Protein 8TR6 (pdb70)

Nearest PDB structures (foldseek):
  8tr6-assembly1_A  TM=1.002E+00  e=0.000E+00  Rattus
  8trb-assembly1_A  TM=9.985E-01  e=0.000E+00  Rattus
  8tr5-assembly1_A  TM=1.000E+00  e=0.000E+00  Rattus
  8v4s-assembly1_A  TM=9.941E-01  e=0.000E+00  Rattus
  8trk-assembly1_A  TM=9.795E-01  e=0.000E+00  Rattus

B-factor: mean 27.05, std 20.62, range [0.63, 77.12]

InterPro domains:
  IPR001429 P2X purinoreceptor [PR01307] (86-94)
  IPR001429 P2X purinoreceptor [PR01307] (160-171)
  IPR001429 P2X purinoreceptor [PR01307] (242-254)
  IPR001429 P2X purinoreceptor [PR01307] (289-299)
  IPR001429 P2X purinoreceptor [PR01307] (308-322)
  IPR001429 P2X purinoreceptor [TIGR00863] (7-356)
  IPR003050 P2X7 purinoceptor [PR01314] (1-12)
  IPR003050 P2X7 purinoceptor [PR01314] (34-47)
  IPR003050 P2X7 purinoceptor [PR01314] (48-58)
  IPR003050 P2X7 purinoceptor [PR01314] (195-204)
  IPR003050 P2X7 purinoceptor [PR01314] (379-394)
  IPR003050 P2X7 purinoceptor [PR01314] (395-406)
  IPR003050 P2X7 purinoceptor [PR01314] (408-422)
  IPR003050 P2X7 purinoceptor [PR01314] (449-462)
  IPR003050 P2X7 purinoceptor [PR01314] (497-510)
  IPR003050 P2X7 purinoceptor [PR01314] (560-576)
  IPR003050 P2X7 purinoceptor [PR01314] (577-592)
  IPR027309 P2X purinoreceptor extracellular domain superfamily [G3DSA:2.60.490.10] (53-327)
  IPR046815 P2X purinoreceptor 7, intracellular domain [PF20478] (400-592)
  IPR053792 ATP P2X receptor, conserved site [PS01212] (249-275)

GO terms:
  GO:0015267 channel activity (F, IDA)
  GO:0001934 positive regulation of protein phosphorylation (P, IDA)
  GO:0000287 magnesium ion binding (F, IDA)
  GO:0004931 extracellularly ATP-gated monoatomic cation channel activity (F, IDA)
  GO:0005507 copper ion binding (F, IDA)
  GO:0005524 ATP binding (F, IDA)
  GO:0043195 terminal bouton (C, IDA)
  GO:0005635 nuclear envelope (C, IDA)
  GO:0008270 zinc ion binding (F, IDA)
  GO:0032991 protein-containing complex (C, IDA)
  GO:0019228 neuronal action potential (P, IDA)
  GO:0032731 positive regulation of interleukin-1 beta production (P, IDA)
  GO:0046931 pore complex assembly (P, IDA)
  GO:0043539 protein serine/threonine kinase activator activity (F, IC)
  GO:0043539 protein serine/threonine kinase activator activity (F, IMP)
  GO:1904669 ATP export (P, IMP)
  GO:0032731 positive regulation of interleukin-1 beta production (P, IMP)
  GO:0046931 pore complex assembly (P, IMP)
  GO:0097110 scaffold protein binding (F, IPI)
  GO:0005515 protein binding (F, IPI)

Sequence (1665 aa):
SWNDVFQYETNKVTRIQSVNYGTIKWILHMTVFSYVSFALMSDKLYQRKKEPLISSVHTKVKGVAEVTENTKLVHGIIFDTADYTLPLQGNSFFVMTNYLKSEGQEQKLCPEYPSRGKQCHSDQGCIKGWMDPQSKGIQTGRCIPYDQKRKTCEIFAWCPAEEGKEAPRPALLRSAENFTVLIKNNIDFPGHNYTTRNILPGMNISCTFHKTWNPQCPIFRLGDIFQEIGENFTEVAVQGGIMGIEIYWDCNLDSWSHRCQPKYSFRRLDDKYTNESLFPGYNFRYAKYYKENGMEKRTLIKAFGVRFDILVFGTGGKFDIIQLVVYIGSTLSYFGLATVCIDLIINTYASTCCRSRVYPSCKCCEPCAVNEYYYRKKCEPIVEPKPTLKYVSFVDEPHIWMVDQQLLGKSLQDVKGQEVPRPQTDFLELSRLDSPDWCQCGNCLPSQLPENRRALEELCCRRKPGQCITTSELFSKIVLSREALQLLLLYQEPLLALEGEAINSKLRHCAYRSYATWRFVSQDMADFAILPSCCRWKIRKEFPKTQGQYSGFKYPYSWNDVFQYETNKVTRIQSVNYGTIKWILHMTVFSYVSFALMSDKLYQRKKEPLISSVHTKVKGVAEVTENTKLVHGIIFDTADYTLPLQGNSFFVMTNYLKSEGQEQKLCPEYPSRGKQCHSDQGCIKGWMDPQSKGIQTGRCIPYDQKRKTCEIFAWCPAEEGKEAPRPALLRSAENFTVLIKNNIDFPGHNYTTRNILPGMNISCTFHKTWNPQCPIFRLGDIFQEIGENFTEVAVQGGIMGIEIYWDCNLDSWSHRCQPKYSFRRLDDKYTNESLFPGYNFRYAKYYKENGMEKRTLIKAFGVRFDILVFGTGGKFDIIQLVVYIGSTLSYFGLATVCIDLIINTYASTCCRSRVYPSCKCCEPCAVNEYYYRKKCEPIVEPKPTLKYVSFVDEPHIWMVDQQLLGKSLQDVKGQEVPRPQTDFLELSRLDSPDWCQCGNCLPSQLPENRRALEELCCRRKPGQCITTSELFSKIVLSREALQLLLLYQEPLLALEGEAINSKLRHCAYRSYATWRFVSQDMADFAILPSCCRWKIRKEFPKTQGQYSGFKYPYSWNDVFQYETNKVTRIQSVNYGTIKWILHMTVFSYVSFALMSDKLYQRKKEPLISSVHTKVKGVAEVTENTKLVHGIIFDTADYTLPLQGNSFFVMTNYLKSEGQEQKLCPEYPSRGKQCHSDQGCIKGWMDPQSKGIQTGRCIPYDQKRKTCEIFAWCPAEEGKEAPRPALLRSAENFTVLIKNNIDFPGHNYTTRNILPGMNISCTFHKTWNPQCPIFRLGDIFQEIGENFTEVAVQGGIMGIEIYWDCNLDSWSHRCQPKYSFRRLDDKYTNESLFPGYNFRYAKYYKENGMEKRTLIKAFGVRFDILVFGTGGKFDIIQLVVYIGSTLSYFGLATVCIDLIINTYASTCCRSRVYPSCKCCEPCAVNEYYYRKKCEPIVEPKPTLKYVSFVDEPHIWMVDQQLLGKSLQDVKGQEVPRPQTDFLELSRLDSPDWCQCGNCLPSQLPENRRALEELCCRRKPGQCITTSELFSKIVLSREALQLLLLYQEPLLALEGEAINSKLRHCAYRSYATWRFVSQDMADFAILPSCCRWKIRKEFPKTQGQYSGFKYPY

Radius of gyration: 51.75 Å; Cα contacts (8 Å, |Δi|>4): 3560; chains: 3; bounding box: 74×78×144 Å

Secondary structure (DSSP, 8-state):
-HHHHT-EEEE-EEEEE-HHHHHHHHHHHHHHHHHHHHHHHHTTTTEEEEE-EEEEEEEEE--EEEEE----EEEEE-HHHH--S--SSEEEEEEEEEEEEEEEEEEEEPP--SS--BSSGGGS-TT-EETTTTEEEEEEEE-SSSS-BEEEEEEEES--TTPPPPSS-TTGGGGG-EEEEEEEEEETTTTEEEES--TT--TT----SSS-TT--EEEHHHHHHHTT--HHHHHHH-EEEEEEEEEEEE--GGG-B--EEEEEEE-S-TT--GGG--S-EEEEEEEEEETTEEEEEEEEEEEEEEEEEEEEEEEEE-HHHHHHHHHHHHGGGGHHHHHHHHHHHHHTSTHIIIIIHHH-STTSGGGHHHHHHHHHEEEEE---TT-EEEE-SSSSSEEEE-S--SSS-TTT---EEEPPP---HHHHT-----TT-SSS------S-GGGGGGG---S-SSS---GGGSHHHIIIII-HHHHHHHHHHH-TT----HHHHHHHHHHHHHHHHHHHHH-SHHHHHTB---HHHHHHHHHHS--SSS---------/-HHHHT-EEEE-EEEEE-HHHHHHHHHHHHHHHHHHHHHHHHTTTTEEEEE-EEEEEEEEE--EEEEE----EEEEE-HHHH--S--SSEEEEEEEEEEEEEEEEEEEEPP--SS--BSSGGGS-TT-EETTTTEEEEEEEE-SSSS-BEEEEEEEES--TTPPPPSS-TTGGGGG-EEEEEEEEEETTTTEEEES--TT--TT----SSS-TT--EEEHHHHHHHTT--HHHHHHH-EEEEEEEEEEEE--GGG-B--EEEEEEE-S-TT--GGG--S-EEEEEEEEEETTEEEEEEEEEEEEEEEEEEEEEEEEE-HHHHHHHHHHHHGGGGHHHHHHHHHHHHHTSTHIIIIIHHH-STTSGGGHHHHHHHHHEEEEE---TT-EEEE-SSSSSEEEE-S--SSS-TTT---EEEPPP---HHHHT-----TT-SSS------S-GGGGGGG---S-SSS---GGGSHHHIIIII-HHHHHHHHHHH-TT----HHHHHHHHHHHHHHHHHHHHH-SHHHHHTB---HHHHHHHHHHS--SSS---------/-HHHHT-EEEE-EEEEE-HHHHHHHHHHHHHHHHHHHHHHHHTTTTEEEEE-EEEEEEEEE--EEEEE----EEEEE-HHHH--S--SSEEEEEEEEEEEEEEEEEEEEPP--SS--BSSGGGS-TT-EETTTTEEEEEEEE-SSSS-BEEEEEEEES--TTPPPPSS-TTGGGGG-EEEEEEEEEETTTTEEEES--TT--TT----SSS-TT--EEEHHHHHHHTT--HHHHHHH-EEEEEEEEEEEE--GGG-B--EEEEEEE-S-TT--GGG--S-EEEEEEEEEETTEEEEEEEEEEEEEEEEEEEEEEEEE-HHHHHHHHHHHHGGGGHHHHHHHHHHHHHTSTHIIIIIHHH-STTSGGGHHHHHHHHHEEEEE---TT-EEEE-SSSSSEEEE-S--SSS-TTT---EEEPPP---HHHHT-----TT-SSS------S-GGGGGGG---S-SSS---GGGSHHHIIIII-HHHHHHHHHHH-TT----HHHHHHHHHHHHHHHHHHHHH-SHHHHHTB---HHHHHHHHHHS--SSS---------

Foldseek 3Di:
DVVVVVDDDDDDDDDDPDPVLVVLLVVLLVVLVVVLVCCCVVVVLLWDKFKKDKKKFKDKFDKFWFWCDVPIDIDIAGCVRAWDPDGIQKIWGFFFKDKDWWWAQAKAFFACAPNQFDDFLVSDCAQDCDVQSRFGFRSGWAQNDDPTIGTMGGHGPPGDRRDFIDPQTRRLVLLQMKMAMKMWMDGVVVGDIDILDDPPDDPPDEDDQPPHQSGRIYRNNCLQVVVPHHSRVLNRQAFEKEWEWEWAAECEPVDGDTHTGIHIDTDFDCPDDPVRRHHDWDWDWDWDADPNGITIMIMTTGTYMYRYHYIYMYIYRDNVSVVVSCVVSVVSSCVSVVVVVVLLVVLLDVVCVVPVCVVPVVCPVSNCSVVVVVVGDDDADDLDQQWEKEFAPVDQWIFTGNDDCQLAAPLPGGHHTDHADDQPVVVVVDDVPDPQEQANQFDQDPDPSRPSSLQNFYNHRHHDHHPCPDVVLCVQQVPPVVLVVVVCVVVVPDDCDDLVVLVSSLVSSLLRVLCVRRVDVSNSLRYGDHRRSSVVSCVSRPHDPDHDPGRDSPD/DVVVVVDDDDDDDDDDPDPVLVVLLVVLLVVLVVVLVCCCVVVVLLWDKFKKDKKKFKDKFDKFWFWCDVPIDIDIAGCVRAWDPDGIQKIWGFFFKDKDWWWAQAKAFFACAPNQFDDFLVSDCAQDCDVQSRFGFRSGWAQNDDPTIGTMGGHGPPGDRRDFIDPQTRRLVLLQMKMAMKMWMDGVVVGDIDILDDPPDDPPDEDDQPPHQSGRIYRNNCLQVVVPHHSRVLNRQAFEKEWEWEWAAECEPVDGDTHTGIHIDTDFDCPDDPVRRHHDWDWDWDWDADPNGITIMIMTTGTYMYRYHYIYMYIYRDNVSVVVSCVVSVVSSCVSVVVVVVLLVVLLDVVCVVPVCVVPVVCPVSNCSVVVVVVGDDDADDLDQQWEKEFAPVDQWIFTGNDDCQLAAPLPGGHHTDHADDQPVVVVVDDVPDPQEQANQFDQDPDPSRPSSLQNFYNHRHHDHHPCPDVVLCVQQVPPVVLVVVVCVVVVPDDCDDLVVLVSSLVSSLLRVLCVRRVDVSNSLRYGDHRRSSVVSCVSRPHDPDHDPGRDSPD/DVVVVVDDDDDDDDDDPDPVLVVLLVVLLVVLVVVLVCCCVVVVLLWDKFKKDKKKFKDKFDKFWFWCDVPIDIDIAGCVRAWDPDGIQKIWGFFFKDKDWWWAQAKAFFACAPNQFDDFLVSDCAQDCDVQSRFGFRSGWAQNDDPTIGTMGGHGPPGDRRDFIDPQTRRLVLLQMKMAMKMWMDGVVVGDIDILDDPPDDPPDEDDQPPHQSGRIYRNNCLQVVVPHHSRVLNRQAFEKEWEWEWAAECEPVDGDTHTGIHIDTDFDCPDDPVVRHHDWDWDWDWDADPNGITIMIMTTGTYMYRYHYIYMYIYRDNVSVVVSCVVSVVSSCVSVVVVVVLLVVLLDVVCVVPVCVVPVVCPVSNCSVVVVVVGDDDADDLDQQWEKEFAPVDQWIFTGNDDCQLAAPLPGGHHTDHADDQPVVVVVDDVPDPQEQANQFDQDPDPSRPSSLQNFYNHRHHDHHPCPDVVLCVQQVPPVVLVVVVCVVVVPDDCDDLVVLVSSLVSSLLRVLCVRRVDVSNSLRYGDHRRSSVVSCVSRPHDPDHDPGRDSPD

Structure (mmCIF, N/CA/C/O backbone):
data_8TR6
#
_entry.id   8TR6
#
_cell.length_a   1.00
_cell.length_b   1.00
_cell.length_c   1.00
_cell.angle_alpha   90.00
_cell.angle_beta   90.00
_cell.angle_gamma   90.00
#
_symmetry.space_group_name_H-M   'P 1'
#
loop_
_entity.id
_entity.type
_entity.pdbx_description
1 polymer 'P2X purinoceptor 7'
2 non-polymer 3-{[(5R)-5-(2,3-dichlorophenyl)tetrazolidin-1-yl]methyl}pyridine
3 non-polymer "GUANOSINE-5'-DIPHOSPHATE"
4 non-polymer 'ZINC ION'
5 non-polymer 2-acetamido-2-deoxy-beta-D-glucopyranose
6 non-polymer 'PALMITIC ACID'
7 non-polymer 'SODIUM ION'
8 water water
#
loop_
_atom_site.group_PDB
_atom_site.id
_atom_site.type_symbol
_atom_site.label_atom_id
_atom_site.label_alt_id
_atom_site.label_comp_id
_atom_site.label_asym_id
_atom_site.label_entity_id
_atom_site.label_seq_id
_atom_site.pdbx_PDB_ins_code
_atom_site.Cartn_x
_atom_site.Cartn_y
_atom_site.Cartn_z
_atom_site.occupancy
_atom_site.B_iso_or_equiv
_atom_site.auth_seq_id
_atom_site.auth_comp_id
_atom_site.auth_asym_id
_atom_site.auth_atom_id
_atom_site.pdbx_PDB_model_num
ATOM 1 N N . SER A 1 6 ? 197.686 169.106 168.581 1.00 30.00 6 SER A N 1
ATOM 2 C CA . SER A 1 6 ? 197.249 169.668 169.853 1.00 30.00 6 SER A CA 1
ATOM 3 C C . SER A 1 6 ? 198.422 170.282 170.594 1.00 30.00 6 SER A C 1
ATOM 4 O O . SER A 1 6 ? 198.258 171.265 171.315 1.00 30.00 6 SER A O 1
ATOM 7 N N . TRP A 1 7 ? 199.606 169.708 170.426 1.00 54.32 7 TRP A N 1
ATOM 8 C CA . TRP A 1 7 ? 200.789 170.284 171.044 1.00 54.32 7 TRP A CA 1
ATOM 9 C C . TRP A 1 7 ? 201.088 171.616 170.389 1.00 54.32 7 TRP A C 1
ATOM 10 O O . TRP A 1 7 ? 201.517 172.552 171.054 1.00 54.32 7 TRP A O 1
ATOM 31 N N . ASN A 1 8 ? 200.859 171.709 169.084 1.00 45.35 8 ASN A N 1
ATOM 32 C CA . ASN A 1 8 ? 201.050 172.979 168.402 1.00 45.35 8 ASN A CA 1
ATOM 33 C C . ASN A 1 8 ? 200.132 173.994 169.040 1.00 45.35 8 ASN A C 1
ATOM 34 O O . ASN A 1 8 ? 200.507 175.148 169.199 1.00 45.35 8 ASN A O 1
ATOM 45 N N . ASP A 1 9 ? 198.932 173.563 169.413 1.00 41.69 9 ASP A N 1
ATOM 46 C CA . ASP A 1 9 ? 197.979 174.455 170.063 1.00 41.69 9 ASP A CA 1
ATOM 47 C C . ASP A 1 9 ? 198.531 174.941 171.385 1.00 41.69 9 ASP A C 1
ATOM 48 O O . ASP A 1 9 ? 198.380 176.110 171.733 1.00 41.69 9 ASP A O 1
ATOM 52 N N . VAL A 1 10 ? 199.170 174.049 172.129 1.00 38.22 10 VAL A N 1
ATOM 53 C CA . VAL A 1 10 ? 199.787 174.446 173.380 1.00 38.22 10 VAL A CA 1
ATOM 54 C C . VAL A 1 10 ? 200.858 175.461 173.075 1.00 38.22 10 VAL A C 1
ATOM 55 O O . VAL A 1 10 ? 200.998 176.460 173.775 1.00 38.22 10 VAL A O 1
ATOM 68 N N . PHE A 1 11 ? 201.622 175.203 172.025 1.00 32.57 11 PHE A N 1
ATOM 69 C CA . PHE A 1 11 ? 202.698 176.104 171.662 1.00 32.57 11 PHE A CA 1
ATOM 70 C C . PHE A 1 11 ? 202.168 177.282 170.876 1.00 32.57 11 PHE A C 1
ATOM 71 O O . PHE A 1 11 ? 202.631 177.539 169.765 1.00 32.57 11 PHE A O 1
ATOM 88 N N . GLN A 1 12 ? 201.188 177.994 171.426 1.00 26.72 12 GLN A N 1
ATOM 89 C CA . GLN A 1 12 ? 200.736 179.199 170.747 1.00 26.72 12 GLN A CA 1
ATOM 90 C C . GLN A 1 12 ? 200.847 180.400 171.674 1.00 26.72 12 GLN A C 1
ATOM 91 O O . GLN A 1 12 ? 200.701 180.281 172.893 1.00 26.72 12 GLN A O 1
ATOM 105 N N . TYR A 1 13 ? 201.114 181.561 171.079 1.00 16.02 13 TYR A N 1
ATOM 106 C CA . TYR A 1 13 ? 201.119 182.830 171.792 1.00 16.02 13 TYR A CA 1
ATOM 107 C C . TYR A 1 13 ? 200.292 183.840 171.012 1.00 16.02 13 TYR A C 1
ATOM 108 O O . TYR A 1 13 ? 200.510 184.032 169.812 1.00 16.02 13 TYR A O 1
ATOM 126 N N . GLU A 1 14 ? 199.355 184.488 171.696 1.00 15.97 14 GLU A N 1
ATOM 127 C CA . GLU A 1 14 ? 198.503 185.505 171.096 1.00 15.97 14 GLU A CA 1
ATOM 128 C C . GLU A 1 14 ? 198.993 186.885 171.510 1.00 15.97 14 GLU A C 1
ATOM 129 O O . GLU A 1 14 ? 199.137 187.166 172.704 1.00 15.97 14 GLU A O 1
ATOM 141 N N . THR A 1 15 ? 199.251 187.737 170.524 1.00 14.44 15 THR A N 1
ATOM 142 C CA . THR A 1 15 ? 199.668 189.111 170.755 1.00 14.44 15 THR A CA 1
ATOM 143 C C . THR A 1 15 ? 198.660 190.055 170.115 1.00 14.44 15 THR A C 1
ATOM 144 O O . THR A 1 15 ? 198.180 189.808 169.004 1.00 14.44 15 THR A O 1
ATOM 155 N N . ASN A 1 16 ? 198.339 191.129 170.826 1.00 11.25 16 ASN A N 1
ATOM 156 C CA . ASN A 1 16 ? 197.355 192.083 170.340 1.00 11.25 16 ASN A CA 1
ATOM 157 C C . ASN A 1 16 ? 197.914 192.911 169.192 1.00 11.25 16 ASN A C 1
ATOM 158 O O . ASN A 1 16 ? 199.049 193.392 169.243 1.00 11.25 16 ASN A O 1
ATOM 169 N N . LYS A 1 17 ? 197.108 193.070 168.147 1.00 11.93 17 LYS A N 1
ATOM 170 C CA . LYS A 1 17 ? 197.451 193.993 167.077 1.00 11.93 17 LYS A CA 1
ATOM 171 C C . LYS A 1 17 ? 197.296 195.421 167.578 1.00 11.93 17 LYS A C 1
ATOM 172 O O . LYS A 1 17 ? 196.290 195.765 168.205 1.00 11.93 17 LYS A O 1
ATOM 191 N N . VAL A 1 18 ? 198.294 196.256 167.301 1.00 12.12 18 VAL A N 1
ATOM 192 C CA . VAL A 1 18 ? 198.326 197.618 167.809 1.00 12.12 18 VAL A CA 1
ATOM 193 C C . VAL A 1 18 ? 198.587 198.584 166.663 1.00 12.12 18 VAL A C 1
ATOM 194 O O . VAL A 1 18 ? 199.161 198.231 165.631 1.00 12.12 18 VAL A O 1
ATOM 207 N N . THR A 1 19 ? 198.143 199.822 166.863 1.00 15.79 19 THR A N 1
ATOM 208 C CA . THR A 1 19 ? 198.400 200.925 165.946 1.00 15.79 19 THR A CA 1
ATOM 209 C C . THR A 1 19 ? 199.244 201.953 166.687 1.00 15.79 19 THR A C 1
ATOM 210 O O . THR A 1 19 ? 198.748 202.635 167.590 1.00 15.79 19 THR A O 1
ATOM 221 N N . ARG A 1 20 ? 200.515 202.055 166.311 1.00 19.11 20 ARG A N 1
ATOM 222 C CA . ARG A 1 20 ? 201.418 203.030 166.908 1.00 19.11 20 ARG A CA 1
ATOM 223 C C . ARG A 1 20 ? 201.172 204.398 166.286 1.00 19.11 20 ARG A C 1
ATOM 224 O O . ARG A 1 20 ? 201.289 204.564 165.067 1.00 19.11 20 ARG A O 1
ATOM 245 N N . ILE A 1 21 ? 200.839 205.375 167.122 1.00 19.16 21 ILE A N 1
ATOM 246 C CA . ILE A 1 21 ? 200.538 206.730 166.679 1.00 19.16 21 ILE A CA 1
ATOM 247 C C . ILE A 1 21 ? 201.706 207.629 167.060 1.00 19.16 21 ILE A C 1
ATOM 248 O O . ILE A 1 21 ? 202.056 207.742 168.241 1.00 19.16 21 ILE A O 1
ATOM 264 N N . GLN A 1 22 ? 202.310 208.266 166.058 1.00 29.93 22 GLN A N 1
ATOM 265 C CA . GLN A 1 22 ? 203.382 209.236 166.281 1.00 29.93 22 GLN A CA 1
ATOM 266 C C . GLN A 1 22 ? 202.762 210.609 166.542 1.00 29.93 22 GLN A C 1
ATOM 267 O O . GLN A 1 22 ? 202.839 211.537 165.735 1.00 29.93 22 GLN A O 1
ATOM 281 N N . SER A 1 23 ? 202.128 210.718 167.706 1.00 24.69 23 SER A N 1
ATOM 282 C CA . SER A 1 23 ? 201.445 211.931 168.132 1.00 24.69 23 SER A CA 1
ATOM 283 C C . SER A 1 23 ? 202.153 212.506 169.347 1.00 24.69 23 SER A C 1
ATOM 284 O O . SER A 1 23 ? 202.417 211.786 170.316 1.00 24.69 23 SER A O 1
ATOM 292 N N . VAL A 1 24 ? 202.464 213.801 169.290 1.00 26.43 24 VAL A N 1
ATOM 293 C CA . VAL A 1 24 ? 203.123 214.456 170.414 1.00 26.43 24 VAL A CA 1
ATOM 294 C C . VAL A 1 24 ? 202.164 214.581 171.592 1.00 26.43 24 VAL A C 1
ATOM 295 O O . VAL A 1 24 ? 202.525 214.301 172.740 1.00 26.43 24 VAL A O 1
ATOM 308 N N . ASN A 1 25 ? 200.925 214.999 171.324 1.00 24.48 25 ASN A N 1
ATOM 309 C CA . ASN A 1 25 ? 199.968 215.207 172.407 1.00 24.48 25 ASN A CA 1
ATOM 310 C C . ASN A 1 25 ? 199.612 213.896 173.098 1.00 24.48 25 ASN A C 1
ATOM 311 O O . ASN A 1 25 ? 199.543 213.840 174.332 1.00 24.48 25 ASN A O 1
ATOM 322 N N . TYR A 1 26 ? 199.417 212.825 172.329 1.00 22.65 26 TYR A N 1
ATOM 323 C CA . TYR A 1 26 ? 199.024 211.538 172.911 1.00 22.65 26 TYR A CA 1
ATOM 324 C C . TYR A 1 26 ? 200.159 210.955 173.709 1.00 22.65 26 TYR A C 1
ATOM 325 O O . TYR A 1 26 ? 199.943 210.403 174.780 1.00 22.65 26 TYR A O 1
ATOM 343 N N . GLY A 1 27 ? 201.371 211.051 173.183 1.00 21.34 27 GLY A N 1
ATOM 344 C CA . GLY A 1 27 ? 202.525 210.598 173.942 1.00 21.34 27 GLY A CA 1
ATOM 345 C C . GLY A 1 27 ? 202.707 211.383 175.227 1.00 21.34 27 GLY A C 1
ATOM 346 O O . GLY A 1 27 ? 202.998 210.812 176.283 1.00 21.34 27 GLY A O 1
ATOM 350 N N . THR A 1 28 ? 202.532 212.705 175.155 1.00 20.61 28 THR A N 1
ATOM 351 C CA . THR A 1 28 ? 202.618 213.536 176.349 1.00 20.61 28 THR A CA 1
ATOM 352 C C . THR A 1 28 ? 201.594 213.104 177.386 1.00 20.61 28 THR A C 1
ATOM 353 O O . THR A 1 28 ? 201.924 212.934 178.564 1.00 20.61 28 THR A O 1
ATOM 364 N N . ILE A 1 29 ? 200.342 212.929 176.962 1.00 18.59 29 ILE A N 1
ATOM 365 C CA . ILE A 1 29 ? 199.284 212.542 177.889 1.00 18.59 29 ILE A CA 1
ATOM 366 C C . ILE A 1 29 ? 199.586 211.181 178.497 1.00 18.59 29 ILE A C 1
ATOM 367 O O . ILE A 1 29 ? 199.435 210.978 179.707 1.00 18.59 29 ILE A O 1
ATOM 383 N N . LYS A 1 30 ? 200.016 210.227 177.669 1.00 16.08 30 LYS A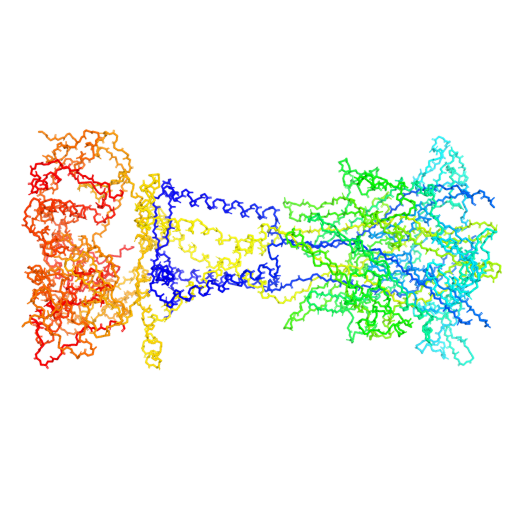 N 1
ATOM 384 C CA . LYS A 1 30 ? 200.307 208.889 178.166 1.00 16.08 30 LYS A CA 1
ATOM 385 C C . LYS A 1 30 ? 201.398 208.929 179.225 1.00 16.08 30 LYS A C 1
ATOM 386 O O . LYS A 1 30 ? 201.255 208.343 180.304 1.00 16.08 30 LYS A O 1
ATOM 405 N N . TRP A 1 31 ? 202.500 209.622 178.935 1.00 18.05 31 TRP A N 1
ATOM 406 C CA . TRP A 1 31 ? 203.609 209.646 179.880 1.00 18.05 31 TRP A CA 1
ATOM 407 C C . TRP A 1 31 ? 203.250 210.421 181.140 1.00 18.05 31 TRP A C 1
ATOM 408 O O . TRP A 1 31 ? 203.645 210.031 182.243 1.00 18.05 31 TRP A O 1
ATOM 429 N N . ILE A 1 32 ? 202.490 211.509 181.007 1.00 15.56 32 ILE A N 1
ATOM 430 C CA . ILE A 1 32 ? 202.082 212.273 182.181 1.00 15.56 32 ILE A CA 1
ATOM 431 C C . ILE A 1 32 ? 201.191 211.425 183.079 1.00 15.56 32 ILE A C 1
ATOM 432 O O . ILE A 1 32 ? 201.359 211.398 184.303 1.00 15.56 32 ILE A O 1
ATOM 448 N N . LEU A 1 33 ? 200.224 210.723 182.484 1.00 15.20 33 LEU A N 1
ATOM 449 C CA . LEU A 1 33 ? 199.327 209.887 183.274 1.00 15.20 33 LEU A CA 1
ATOM 450 C C . LEU A 1 33 ? 200.078 208.731 183.923 1.00 15.20 33 LEU A C 1
ATOM 451 O O . LEU A 1 33 ? 199.822 208.393 185.085 1.00 15.20 33 LEU A O 1
ATOM 467 N N . HIS A 1 34 ? 201.009 208.113 183.192 1.00 12.67 34 HIS A N 1
ATOM 468 C CA . HIS A 1 34 ? 201.801 207.037 183.775 1.00 12.67 34 HIS A CA 1
ATOM 469 C C . HIS A 1 34 ? 202.640 207.545 184.940 1.00 12.67 34 HIS A C 1
ATOM 470 O O . HIS A 1 34 ? 202.721 206.891 185.986 1.00 12.67 34 HIS A O 1
ATOM 484 N N . MET A 1 35 ? 203.268 208.712 184.780 1.00 15.46 35 MET A N 1
ATOM 485 C CA . MET A 1 35 ? 204.060 209.283 185.863 1.00 15.46 35 MET A CA 1
ATOM 486 C C . MET A 1 35 ? 203.188 209.611 187.065 1.00 15.46 35 MET A C 1
ATOM 487 O O . MET A 1 35 ? 203.588 209.377 188.207 1.00 15.46 35 MET A O 1
ATOM 501 N N . THR A 1 36 ? 201.996 210.159 186.829 1.00 10.81 36 THR A N 1
ATOM 502 C CA . THR A 1 36 ? 201.101 210.486 187.933 1.00 10.81 36 THR A CA 1
ATOM 503 C C . THR A 1 36 ? 200.686 209.231 188.690 1.00 10.81 36 THR A C 1
ATOM 504 O O . THR A 1 36 ? 200.719 209.194 189.928 1.00 10.81 36 THR A O 1
ATOM 515 N N . VAL A 1 37 ? 200.303 208.183 187.958 1.00 8.22 37 VAL A N 1
ATOM 516 C CA . VAL A 1 37 ? 199.892 206.936 188.599 1.00 8.22 37 VAL A CA 1
ATOM 517 C C . VAL A 1 37 ? 201.052 206.342 189.387 1.00 8.22 37 VAL A C 1
ATOM 518 O O . VAL A 1 37 ? 200.889 205.916 190.536 1.00 8.22 37 VAL A O 1
ATOM 531 N N . PHE A 1 38 ? 202.241 206.307 188.782 1.00 8.42 38 PHE A N 1
ATOM 532 C CA . PHE A 1 38 ? 203.400 205.740 189.462 1.00 8.42 38 PHE A CA 1
ATOM 533 C C . PHE A 1 38 ? 203.749 206.539 190.709 1.00 8.42 38 PHE A C 1
ATOM 534 O O . PHE A 1 38 ? 204.048 205.964 191.761 1.00 8.42 38 PHE A O 1
ATOM 551 N N . SER A 1 39 ? 203.715 207.869 190.610 1.00 9.85 39 SER A N 1
ATOM 552 C CA . SER A 1 39 ? 204.050 208.713 191.748 1.00 9.85 39 SER A CA 1
ATOM 553 C C . SER A 1 39 ? 203.067 208.504 192.888 1.00 9.85 39 SER A C 1
ATOM 554 O O . SER A 1 39 ? 203.469 208.367 194.047 1.00 9.85 39 SER A O 1
ATOM 562 N N . TYR A 1 40 ? 201.768 208.469 192.581 1.00 9.19 40 TYR A N 1
ATOM 563 C CA . TYR A 1 40 ? 200.791 208.257 193.642 1.00 9.19 40 TYR A CA 1
ATOM 564 C C . TYR A 1 40 ? 200.927 206.868 194.252 1.00 9.19 40 TYR A C 1
ATOM 565 O O . TYR A 1 40 ? 200.817 206.710 195.473 1.00 9.19 40 TYR A O 1
ATOM 583 N N . VAL A 1 41 ? 201.153 205.848 193.423 1.00 8.26 41 VAL A N 1
ATOM 584 C CA . VAL A 1 41 ? 201.286 204.488 193.938 1.00 8.26 41 VAL A CA 1
ATOM 585 C C . VAL A 1 41 ? 202.492 204.392 194.863 1.00 8.26 41 VAL A C 1
ATOM 586 O O . VAL A 1 41 ? 202.417 203.816 195.954 1.00 8.26 41 VAL A O 1
ATOM 599 N N . SER A 1 42 ? 203.619 204.972 194.447 1.00 9.50 42 SER A N 1
ATOM 600 C CA . SER A 1 42 ? 204.817 204.953 195.279 1.00 9.50 42 SER A CA 1
ATOM 601 C C . SER A 1 42 ? 204.611 205.742 196.566 1.00 9.50 42 SER A C 1
ATOM 602 O O . SER A 1 42 ? 205.048 205.317 197.643 1.00 9.50 42 SER A O 1
ATOM 610 N N . PHE A 1 43 ? 203.956 206.902 196.474 1.00 10.63 43 PHE A N 1
ATOM 611 C CA . PHE A 1 43 ? 203.711 207.709 197.662 1.00 10.63 43 PHE A CA 1
ATOM 612 C C . PHE A 1 43 ? 202.829 206.966 198.653 1.00 10.63 43 PHE A C 1
ATOM 613 O O . PHE A 1 43 ? 203.078 207.000 199.861 1.00 10.63 43 PHE A O 1
ATOM 630 N N . ALA A 1 44 ? 201.788 206.294 198.163 1.00 9.50 44 ALA A N 1
ATOM 631 C CA . ALA A 1 44 ? 200.944 205.499 199.046 1.00 9.50 44 ALA A CA 1
ATOM 632 C C . ALA A 1 44 ? 201.722 204.335 199.644 1.00 9.50 44 ALA A C 1
ATOM 633 O O . ALA A 1 44 ? 201.551 204.006 200.824 1.00 9.50 44 ALA A O 1
ATOM 640 N N . LEU A 1 45 ? 202.584 203.703 198.846 1.00 8.38 45 LEU A N 1
ATOM 641 C CA . LEU A 1 45 ? 203.355 202.566 199.333 1.00 8.38 45 LEU A CA 1
ATOM 642 C C . LEU A 1 45 ? 204.290 202.972 200.467 1.00 8.38 45 LEU A C 1
ATOM 643 O O . LEU A 1 45 ? 204.390 202.270 201.480 1.00 8.38 45 LEU A O 1
ATOM 659 N N . MET A 1 46 ? 204.987 204.100 200.315 1.00 12.30 46 MET A N 1
ATOM 660 C CA . MET A 1 46 ? 205.968 204.505 201.319 1.00 12.30 46 MET A CA 1
ATOM 661 C C . MET A 1 46 ? 205.325 205.218 202.505 1.00 12.30 46 MET A C 1
ATOM 662 O O . MET A 1 46 ? 205.754 205.029 203.648 1.00 12.30 46 MET A O 1
ATOM 676 N N . SER A 1 47 ? 204.306 206.042 202.261 1.00 11.02 47 SER A N 1
ATOM 677 C CA . SER A 1 47 ? 203.675 206.784 203.347 1.00 11.02 47 SER A CA 1
ATOM 678 C C . SER A 1 47 ? 202.950 205.850 204.306 1.00 11.02 47 SER A C 1
ATOM 679 O O . SER A 1 47 ? 203.086 205.971 205.529 1.00 11.02 47 SER A O 1
ATOM 687 N N . ASP A 1 48 ? 202.175 204.910 203.772 1.00 9.70 48 ASP A N 1
ATOM 688 C CA . ASP A 1 48 ? 201.420 203.967 204.583 1.00 9.70 48 ASP A CA 1
ATOM 689 C C . ASP A 1 48 ? 202.180 202.676 204.857 1.00 9.70 48 ASP A C 1
ATOM 690 O O . ASP A 1 48 ? 201.637 201.787 205.520 1.00 9.70 48 ASP A O 1
ATOM 699 N N . LYS A 1 49 ? 203.413 202.552 204.368 1.00 8.81 49 LYS A N 1
ATOM 700 C CA . LYS A 1 49 ? 204.224 201.356 204.589 1.00 8.81 49 LYS A CA 1
ATOM 701 C C . LYS A 1 49 ? 203.461 200.099 204.182 1.00 8.81 49 LYS A C 1
ATOM 702 O O . LYS A 1 49 ? 203.473 199.082 204.879 1.00 8.81 49 LYS A O 1
ATOM 721 N N . LEU A 1 50 ? 202.787 200.170 203.033 1.00 7.72 50 LEU A N 1
ATOM 722 C CA . LEU A 1 50 ? 201.986 199.051 202.556 1.00 7.72 50 LEU A CA 1
ATOM 723 C C . LEU A 1 50 ? 202.830 197.848 202.162 1.00 7.72 50 LEU A C 1
ATOM 724 O O . LEU A 1 50 ? 202.276 196.762 201.964 1.00 7.72 50 LEU A O 1
ATOM 740 N N . TYR A 1 51 ? 204.146 198.011 202.042 1.00 6.20 51 TYR A N 1
ATOM 741 C CA . TYR A 1 51 ? 205.042 196.881 201.843 1.00 6.20 51 TYR A CA 1
ATOM 742 C C . TYR A 1 51 ? 205.332 196.135 203.137 1.00 6.20 51 TYR A C 1
ATOM 743 O O . TYR A 1 51 ? 205.972 195.079 203.095 1.00 6.20 51 TYR A O 1
ATOM 761 N N . GLN A 1 52 ? 204.878 196.652 204.274 1.00 8.26 52 GLN A N 1
ATOM 762 C CA . GLN A 1 52 ? 205.168 196.075 205.577 1.00 8.26 52 GLN A CA 1
ATOM 763 C C . GLN A 1 52 ? 203.981 195.290 206.111 1.00 8.26 52 GLN A C 1
ATOM 764 O O . GLN A 1 52 ? 202.831 195.725 206.004 1.00 8.26 52 GLN A O 1
ATOM 778 N N . ARG A 1 53 ? 204.273 194.126 206.676 1.00 6.21 53 ARG A N 1
ATOM 779 C CA . ARG A 1 53 ? 203.328 193.449 207.545 1.00 6.21 53 ARG A CA 1
ATOM 780 C C . ARG A 1 53 ? 203.365 194.143 208.901 1.00 6.21 53 ARG A C 1
ATOM 781 O O . ARG A 1 53 ? 204.444 194.362 209.467 1.00 6.21 53 ARG A O 1
ATOM 802 N N . LYS A 1 54 ? 202.191 194.520 209.396 1.00 7.91 54 LYS A N 1
ATOM 803 C CA A LYS A 1 54 ? 202.049 195.220 210.664 0.50 7.91 54 LYS A CA 1
ATOM 804 C CA B LYS A 1 54 ? 202.046 195.222 210.663 0.50 7.91 54 LYS A CA 1
ATOM 805 C C . LYS A 1 54 ? 201.469 194.274 211.704 1.00 7.91 54 LYS A C 1
ATOM 806 O O . LYS A 1 54 ? 200.485 193.577 211.437 1.00 7.91 54 LYS A O 1
ATOM 843 N N . GLU A 1 55 ? 202.082 194.254 212.885 1.00 10.01 55 GLU A N 1
ATOM 844 C CA . GLU A 1 55 ? 201.664 193.388 213.975 1.00 10.01 55 GLU A CA 1
ATOM 845 C C . GLU A 1 55 ? 201.395 194.228 215.218 1.00 10.01 55 GLU A C 1
ATOM 846 O O . GLU A 1 55 ? 202.210 195.098 215.561 1.00 10.01 55 GLU A O 1
ATOM 858 N N . PRO A 1 56 ? 200.279 194.016 215.913 1.00 11.21 56 PRO A N 1
ATOM 859 C CA . PRO A 1 56 ? 200.071 194.718 217.183 1.00 11.21 56 PRO A CA 1
ATOM 860 C C . PRO A 1 56 ? 201.044 194.232 218.245 1.00 11.21 56 PRO A C 1
ATOM 861 O O . PRO A 1 56 ? 201.495 193.085 218.232 1.00 11.21 56 PRO A O 1
ATOM 872 N N . LEU A 1 57 ? 201.369 195.126 219.170 1.00 6.62 57 LEU A N 1
ATOM 873 C CA . LEU A 1 57 ? 202.302 194.817 220.240 1.00 6.62 57 LEU A CA 1
ATOM 874 C C . LEU A 1 57 ? 201.593 194.172 221.426 1.00 6.62 57 LEU A C 1
ATOM 875 O O . LEU A 1 57 ? 200.380 194.299 221.608 1.00 6.62 57 LEU A O 1
ATOM 891 N N . ILE A 1 58 ? 202.378 193.462 222.230 1.00 8.01 58 ILE A N 1
ATOM 892 C CA . ILE A 1 58 ? 201.967 192.991 223.546 1.00 8.01 58 ILE A CA 1
ATOM 893 C C . ILE A 1 58 ? 202.849 193.702 224.562 1.00 8.01 58 ILE A C 1
ATOM 894 O O . ILE A 1 58 ? 204.078 193.726 224.418 1.00 8.01 58 ILE A O 1
ATOM 910 N N . SER A 1 59 ? 202.222 194.306 225.566 1.00 9.32 59 SER A N 1
ATOM 911 C CA . SER A 1 59 ? 202.903 195.209 226.479 1.00 9.32 59 SER A CA 1
ATOM 912 C C . SER A 1 59 ? 202.807 194.729 227.920 1.00 9.32 59 SER A C 1
ATOM 913 O O . SER A 1 59 ? 201.826 194.103 228.328 1.00 9.32 59 SER A O 1
ATOM 921 N N . SER A 1 60 ? 203.858 195.031 228.676 1.00 3.74 60 SER A N 1
ATOM 922 C CA . SER A 1 60 ? 203.900 194.847 230.117 1.00 3.74 60 SER A CA 1
ATOM 923 C C . SER A 1 60 ? 204.358 196.155 230.740 1.00 3.74 60 SER A C 1
ATOM 924 O O . SER A 1 60 ? 205.334 196.758 230.281 1.00 3.74 60 SER A O 1
ATOM 932 N N . VAL A 1 61 ? 203.652 196.593 231.778 1.00 4.73 61 VAL A N 1
ATOM 933 C CA . VAL A 1 61 ? 203.907 197.868 232.434 1.00 4.73 61 VAL A CA 1
ATOM 934 C C . VAL A 1 61 ? 204.269 197.607 233.889 1.00 4.73 61 VAL A C 1
ATOM 935 O O . VAL A 1 61 ? 203.600 196.824 234.572 1.00 4.73 61 VAL A O 1
ATOM 948 N N . HIS A 1 62 ? 205.335 198.255 234.350 1.00 4.99 62 HIS A N 1
ATOM 949 C CA . HIS A 1 62 ? 205.765 198.209 235.741 1.00 4.99 62 HIS A CA 1
ATOM 950 C C . HIS A 1 62 ? 205.912 199.643 236.227 1.00 4.99 62 HIS A C 1
ATOM 951 O O . HIS A 1 62 ? 206.753 200.389 235.718 1.00 4.99 62 HIS A O 1
ATOM 965 N N . THR A 1 63 ? 205.092 200.029 237.196 1.00 8.33 63 THR A N 1
ATOM 966 C CA . THR A 1 63 ? 205.062 201.394 237.701 1.00 8.33 63 THR A CA 1
ATOM 967 C C . THR A 1 63 ? 205.636 201.455 239.108 1.00 8.33 63 THR A C 1
ATOM 968 O O . THR A 1 63 ? 205.426 200.547 239.917 1.00 8.33 63 THR A O 1
ATOM 979 N N . LYS A 1 64 ? 206.371 202.528 239.387 1.00 4.88 64 LYS A N 1
ATOM 980 C CA . LYS A 1 64 ? 206.935 202.774 240.711 1.00 4.88 64 LYS A CA 1
ATOM 981 C C . LYS A 1 64 ? 206.698 204.235 241.069 1.00 4.88 64 LYS A C 1
ATOM 982 O O . LYS A 1 64 ? 207.222 205.132 240.404 1.00 4.88 64 LYS A O 1
ATOM 1001 N N . VAL A 1 65 ? 205.917 204.470 242.115 1.00 3.20 65 VAL A N 1
ATOM 1002 C CA . VAL A 1 65 ? 205.591 205.819 242.559 1.00 3.20 65 VAL A CA 1
ATOM 1003 C C . VAL A 1 65 ? 206.539 206.220 243.681 1.00 3.20 65 VAL A C 1
ATOM 1004 O O . VAL A 1 65 ? 206.741 205.465 244.639 1.00 3.20 65 VAL A O 1
ATOM 1017 N N . LYS A 1 66 ? 207.134 207.402 243.550 1.00 5.02 66 LYS A N 1
ATOM 1018 C CA . LYS A 1 66 ? 207.944 208.009 244.592 1.00 5.02 66 LYS A CA 1
ATOM 1019 C C . LYS A 1 66 ? 207.244 209.270 245.071 1.00 5.02 66 LYS A C 1
ATOM 1020 O O . LYS A 1 66 ? 206.697 210.031 244.265 1.00 5.02 66 LYS A O 1
ATOM 1039 N N . GLY A 1 67 ? 207.271 209.492 246.367 1.00 4.20 67 GLY A N 1
ATOM 1040 C CA . GLY A 1 67 ? 206.666 210.671 246.949 1.00 4.20 67 GLY A CA 1
ATOM 1041 C C . GLY A 1 67 ? 206.248 210.456 248.387 1.00 4.20 67 GLY A C 1
ATOM 1042 O O . GLY A 1 67 ? 205.890 209.364 248.815 1.00 4.20 67 GLY A O 1
ATOM 1046 N N . VAL A 1 68 ? 206.288 211.540 249.153 1.00 9.13 68 VAL A N 1
ATOM 1047 C CA . VAL A 1 68 ? 205.923 211.544 250.561 1.00 9.13 68 VAL A CA 1
ATOM 1048 C C . VAL A 1 68 ? 205.008 212.733 250.807 1.00 9.13 68 VAL A C 1
ATOM 1049 O O . VAL A 1 68 ? 205.242 213.826 250.282 1.00 9.13 68 VAL A O 1
ATOM 1062 N N . ALA A 1 69 ? 203.963 212.519 251.602 1.00 7.44 69 ALA A N 1
ATOM 1063 C CA . ALA A 1 69 ? 202.987 213.555 251.902 1.00 7.44 69 ALA A CA 1
ATOM 1064 C C . ALA A 1 69 ? 202.816 213.702 253.406 1.00 7.44 69 ALA A C 1
ATOM 1065 O O . ALA A 1 69 ? 202.997 212.751 254.168 1.00 7.44 69 ALA A O 1
ATOM 1072 N N . GLU A 1 70 ? 202.468 214.915 253.822 1.00 16.62 70 GLU A N 1
ATOM 1073 C CA . GLU A 1 70 ? 202.202 215.240 255.215 1.00 16.62 70 GLU A CA 1
ATOM 1074 C C . GLU A 1 70 ? 200.791 215.789 255.347 1.00 16.62 70 GLU A C 1
ATOM 1075 O O . GLU A 1 70 ? 200.368 216.635 254.554 1.00 16.62 70 GLU A O 1
ATOM 1087 N N . VAL A 1 71 ? 200.063 215.297 256.346 1.00 13.55 71 VAL A N 1
ATOM 1088 C CA . VAL A 1 71 ? 198.706 215.746 256.624 1.00 13.55 71 VAL A CA 1
ATOM 1089 C C . VAL A 1 71 ? 198.624 216.146 258.088 1.00 13.55 71 VAL A C 1
ATOM 1090 O O . VAL A 1 71 ? 199.235 215.508 258.951 1.00 13.55 71 VAL A O 1
ATOM 1103 N N . THR A 1 72 ? 197.887 217.217 258.365 1.00 33.13 72 THR A N 1
ATOM 1104 C CA . THR A 1 72 ? 197.644 217.666 259.733 1.00 33.13 72 THR A CA 1
ATOM 1105 C C . THR A 1 72 ? 196.160 217.976 259.843 1.00 33.13 72 THR A C 1
ATOM 1106 O O . THR A 1 72 ? 195.682 218.942 259.242 1.00 33.13 72 THR A O 1
ATOM 1117 N N . GLU A 1 73 ? 195.435 217.162 260.605 1.00 35.62 73 GLU A N 1
ATOM 1118 C CA . GLU A 1 73 ? 193.982 217.273 260.671 1.00 35.62 73 GLU A CA 1
ATOM 1119 C C . GLU A 1 73 ? 193.541 217.066 262.116 1.00 35.62 73 GLU A C 1
ATOM 1120 O O . GLU A 1 73 ? 194.352 217.107 263.044 1.00 35.62 73 GLU A O 1
ATOM 1132 N N . ASN A 1 74 ? 192.239 216.873 262.308 1.00 52.63 74 ASN A N 1
ATOM 1133 C CA . ASN A 1 74 ? 191.677 216.642 263.634 1.00 52.63 74 ASN A CA 1
ATOM 1134 C C . ASN A 1 74 ? 190.806 215.392 263.637 1.00 52.63 74 ASN A C 1
ATOM 1135 O O . ASN A 1 74 ? 190.714 214.690 264.644 1.00 52.63 74 ASN A O 1
ATOM 1146 N N . THR A 1 81 ? 188.345 215.321 269.852 1.00 67.14 81 THR A N 1
ATOM 1147 C CA . THR A 1 81 ? 188.967 216.169 268.842 1.00 67.14 81 THR A CA 1
ATOM 1148 C C . THR A 1 81 ? 190.400 216.514 269.233 1.00 67.14 81 THR A C 1
ATOM 1149 O O . THR A 1 81 ? 190.632 217.367 270.089 1.00 67.14 81 THR A O 1
ATOM 1160 N N . LYS A 1 82 ? 191.360 215.843 268.598 1.00 60.65 82 LYS A N 1
ATOM 1161 C CA . LYS A 1 82 ? 192.775 216.067 268.850 1.00 60.65 82 LYS A CA 1
ATOM 1162 C C . LYS A 1 82 ? 193.509 216.209 267.526 1.00 60.65 82 LYS A C 1
ATOM 1163 O O . LYS A 1 82 ? 193.126 215.610 266.518 1.00 60.65 82 LYS A O 1
ATOM 1182 N N . LEU A 1 83 ? 194.570 217.010 267.538 1.00 50.58 83 LEU A N 1
ATOM 1183 C CA . LEU A 1 83 ? 195.358 217.219 266.332 1.00 50.58 83 LEU A CA 1
ATOM 1184 C C . LEU A 1 83 ? 196.139 215.956 265.993 1.00 50.58 83 LEU A C 1
ATOM 1185 O O . LEU A 1 83 ? 196.807 215.374 266.853 1.00 50.58 83 LEU A O 1
ATOM 1201 N N . VAL A 1 84 ? 196.052 215.536 264.735 1.00 41.23 84 VAL A N 1
ATOM 1202 C CA . VAL A 1 84 ? 196.722 214.339 264.243 1.00 41.23 84 VAL A CA 1
ATOM 1203 C C . VAL A 1 84 ? 197.660 214.755 263.119 1.00 41.23 84 VAL A C 1
ATOM 1204 O O . VAL A 1 84 ? 197.232 215.390 262.144 1.00 41.23 84 VAL A O 1
ATOM 1217 N N . HIS A 1 85 ? 198.934 214.397 263.264 1.00 25.06 85 HIS A N 1
ATOM 1218 C CA . HIS A 1 85 ? 199.982 214.682 262.292 1.00 25.06 85 HIS A CA 1
ATOM 1219 C C . HIS A 1 85 ? 200.391 213.359 261.659 1.00 25.06 85 HIS A C 1
ATOM 1220 O O . HIS A 1 85 ? 201.031 212.526 262.309 1.00 25.06 85 HIS A O 1
ATOM 1234 N N . GLY A 1 86 ? 200.026 213.168 260.395 1.00 16.49 86 GLY A N 1
ATOM 1235 C CA . GLY A 1 86 ? 200.229 211.906 259.716 1.00 16.49 86 GLY A CA 1
ATOM 1236 C C . GLY A 1 86 ? 201.174 212.021 258.537 1.00 16.49 86 GLY A C 1
ATOM 1237 O O . GLY A 1 86 ? 201.213 213.040 257.842 1.00 16.49 86 GLY A O 1
ATOM 1241 N N . ILE A 1 87 ? 201.938 210.941 258.366 1.00 10.97 87 ILE A N 1
ATOM 1242 C CA A ILE A 1 87 ? 202.885 210.874 257.208 0.50 10.97 87 ILE A CA 1
ATOM 1243 C CA B ILE A 1 87 ? 202.870 210.846 257.205 0.50 10.97 87 ILE A CA 1
ATOM 1244 C C . ILE A 1 87 ? 202.340 209.774 256.250 1.00 10.97 87 ILE A C 1
ATOM 1245 O O . ILE A 1 87 ? 201.832 208.720 256.675 1.00 10.97 87 ILE A O 1
ATOM 1274 N N . PHE A 1 88 ? 202.308 210.082 254.975 1.00 5.32 88 PHE A N 1
ATOM 1275 C CA . PHE A 1 88 ? 201.818 209.165 253.953 1.00 5.32 88 PHE A CA 1
ATOM 1276 C C . PHE A 1 88 ? 202.953 208.857 252.987 1.00 5.32 88 PHE A C 1
ATOM 1277 O O . PHE A 1 88 ? 203.404 209.740 252.250 1.00 5.32 88 PHE A O 1
ATOM 1294 N N . ASP A 1 89 ? 203.414 207.613 252.997 1.00 3.96 89 ASP A N 1
ATOM 1295 C CA . ASP A 1 89 ? 204.360 207.112 252.013 1.00 3.96 89 ASP A CA 1
ATOM 1296 C C . ASP A 1 89 ? 203.627 206.182 251.050 1.00 3.96 89 ASP A C 1
ATOM 1297 O O . ASP A 1 89 ? 202.410 205.996 251.135 1.00 3.96 89 ASP A O 1
ATOM 1306 N N . THR A 1 90 ? 204.388 205.595 250.125 1.00 3.20 90 THR A N 1
ATOM 1307 C CA . THR A 1 90 ? 203.792 204.792 249.060 1.00 3.20 90 THR A CA 1
ATOM 1308 C C . THR A 1 90 ? 202.837 203.738 249.606 1.00 3.20 90 THR A C 1
ATOM 1309 O O . THR A 1 90 ? 201.752 203.530 249.052 1.00 3.20 90 THR A O 1
ATOM 1320 N N . ALA A 1 91 ? 203.217 203.063 250.691 1.00 3.33 91 ALA A N 1
ATOM 1321 C CA . ALA A 1 91 ? 202.351 202.045 251.269 1.00 3.33 91 ALA A CA 1
ATOM 1322 C C . ALA A 1 91 ? 201.084 202.629 251.879 1.00 3.33 91 ALA A C 1
ATOM 1323 O O . ALA A 1 91 ? 200.156 201.870 252.175 1.00 3.33 91 ALA A O 1
ATOM 1330 N N . ASP A 1 92 ? 201.020 203.946 252.072 1.00 3.60 92 ASP A N 1
ATOM 1331 C CA . ASP A 1 92 ? 199.843 204.587 252.639 1.00 3.60 92 ASP A CA 1
ATOM 1332 C C . ASP A 1 92 ? 198.889 205.150 251.593 1.00 3.60 92 ASP A C 1
ATOM 1333 O O . ASP A 1 92 ? 197.720 205.383 251.915 1.00 3.60 92 ASP A O 1
ATOM 1342 N N . TYR A 1 93 ? 199.346 205.372 250.356 1.00 0.63 93 TYR A N 1
ATOM 1343 C CA . TYR A 1 93 ? 198.496 205.948 249.320 1.00 0.63 93 TYR A CA 1
ATOM 1344 C C . TYR A 1 93 ? 198.528 205.173 248.006 1.00 0.63 93 TYR A C 1
ATOM 1345 O O . TYR A 1 93 ? 197.907 205.615 247.033 1.00 0.63 93 TYR A O 1
ATOM 1363 N N . THR A 1 94 ? 199.219 204.035 247.946 1.00 3.90 94 THR A N 1
ATOM 1364 C CA . THR A 1 94 ? 199.247 203.201 246.752 1.00 3.90 94 THR A CA 1
ATOM 1365 C C . THR A 1 94 ? 198.843 201.777 247.099 1.00 3.90 94 THR A C 1
ATOM 1366 O O . THR A 1 94 ? 199.116 201.284 248.197 1.00 3.90 94 THR A O 1
ATOM 1377 N N . LEU A 1 95 ? 198.191 201.124 246.148 1.00 5.63 95 LEU A N 1
ATOM 1378 C CA . LEU A 1 95 ? 197.850 199.715 246.246 1.00 5.63 95 LEU A CA 1
ATOM 1379 C C . LEU A 1 95 ? 198.974 198.863 245.673 1.00 5.63 95 LEU A C 1
ATOM 1380 O O . LEU A 1 95 ? 199.789 199.343 244.880 1.00 5.63 95 LEU A O 1
ATOM 1396 N N . PRO A 1 96 ? 199.047 197.583 246.051 1.00 9.44 96 PRO A N 1
ATOM 1397 C CA . PRO A 1 96 ? 200.163 196.748 245.572 1.00 9.44 96 PRO A CA 1
ATOM 1398 C C . PRO A 1 96 ? 200.265 196.667 244.060 1.00 9.44 96 PRO A C 1
ATOM 1399 O O . PRO A 1 96 ? 201.372 196.492 243.536 1.00 9.44 96 PRO A O 1
ATOM 1410 N N . LEU A 1 97 ? 199.150 196.777 243.342 1.00 12.96 97 LEU A N 1
ATOM 1411 C CA . LEU A 1 97 ? 199.192 196.706 241.887 1.00 12.96 97 LEU A CA 1
ATOM 1412 C C . LEU A 1 97 ? 200.137 197.759 241.324 1.00 12.96 97 LEU A C 1
ATOM 1413 O O . LEU A 1 97 ? 200.099 198.927 241.720 1.00 12.96 97 LEU A O 1
ATOM 1429 N N . GLN A 1 98 ? 200.988 197.335 240.386 1.00 13.72 98 GLN A N 1
ATOM 1430 C CA . GLN A 1 98 ? 201.936 198.224 239.729 1.00 13.72 98 GLN A CA 1
ATOM 1431 C C . GLN A 1 98 ? 201.974 197.966 238.227 1.00 13.72 98 GLN A C 1
ATOM 1432 O O . GLN A 1 98 ? 203.014 198.150 237.586 1.00 13.72 98 GLN A O 1
ATOM 1446 N N . GLY A 1 99 ? 200.849 197.542 237.653 1.00 12.31 99 GLY A N 1
ATOM 1447 C CA . GLY A 1 99 ? 200.790 197.201 236.246 1.00 12.31 99 GLY A CA 1
ATOM 1448 C C . GLY A 1 99 ? 200.262 198.313 235.366 1.00 12.31 99 GLY A C 1
ATOM 1449 O O . GLY A 1 99 ? 200.714 199.458 235.458 1.00 12.31 99 GLY A O 1
ATOM 1453 N N . ASN A 1 100 ? 199.292 197.984 234.511 1.00 6.62 100 ASN A N 1
ATOM 1454 C CA . ASN A 1 100 ? 198.751 198.950 233.564 1.00 6.62 100 ASN A CA 1
ATOM 1455 C C . ASN A 1 100 ? 197.993 200.080 234.243 1.00 6.62 100 ASN A C 1
ATOM 1456 O O . ASN A 1 100 ? 197.698 201.085 233.589 1.00 6.62 100 ASN A O 1
ATOM 1467 N N . SER A 1 101 ? 197.664 199.940 235.523 1.00 6.62 101 SER A N 1
ATOM 1468 C CA . SER A 1 101 ? 196.981 200.984 236.265 1.00 6.62 101 SER A CA 1
ATOM 1469 C C . SER A 1 101 ? 197.543 201.064 237.675 1.00 6.62 101 SER A C 1
ATOM 1470 O O . SER A 1 101 ? 197.789 200.038 238.313 1.00 6.62 101 SER A O 1
ATOM 1478 N N . PHE A 1 102 ? 197.751 202.289 238.149 1.00 4.14 102 PHE A N 1
ATOM 1479 C CA . PHE A 1 102 ? 198.163 202.531 239.522 1.00 4.14 102 PHE A CA 1
ATOM 1480 C C . PHE A 1 102 ? 197.334 203.672 240.088 1.00 4.14 102 PHE A C 1
ATOM 1481 O O . PHE A 1 102 ? 197.035 204.643 239.388 1.00 4.14 102 PHE A O 1
ATOM 1498 N N . PHE A 1 103 ? 196.960 203.539 241.353 1.00 2.29 103 PHE A N 1
ATOM 1499 C CA . PHE A 1 103 ? 196.128 204.510 242.041 1.00 2.29 103 PHE A CA 1
ATOM 1500 C C . PHE A 1 103 ? 196.958 205.283 243.055 1.00 2.29 103 PHE A C 1
ATOM 1501 O O . PHE A 1 103 ? 197.772 204.705 243.780 1.00 2.29 103 PHE A O 1
ATOM 1518 N N . VAL A 1 104 ? 196.750 206.594 243.089 1.00 2.00 104 VAL A N 1
ATOM 1519 C CA . VAL A 1 104 ? 197.392 207.476 244.053 1.00 2.00 104 VAL A CA 1
ATOM 1520 C C . VAL A 1 104 ? 196.291 208.163 244.845 1.00 2.00 104 VAL A C 1
ATOM 1521 O O . VAL A 1 104 ? 195.457 208.875 244.271 1.00 2.00 104 VAL A O 1
ATOM 1534 N N . MET A 1 105 ? 196.280 207.941 246.154 1.00 3.33 105 MET A N 1
ATOM 1535 C CA . MET A 1 105 ? 195.309 208.598 247.016 1.00 3.33 105 MET A CA 1
ATOM 1536 C C . MET A 1 105 ? 195.629 210.081 247.138 1.00 3.33 105 MET A C 1
ATOM 1537 O O . MET A 1 105 ? 196.775 210.466 247.384 1.00 3.33 105 MET A O 1
ATOM 1551 N N . THR A 1 106 ? 194.605 210.911 246.960 1.00 2.81 106 THR A N 1
ATOM 1552 C CA . THR A 1 106 ? 194.733 212.353 247.080 1.00 2.81 106 THR A CA 1
ATOM 1553 C C . THR A 1 106 ? 193.820 212.949 248.139 1.00 2.81 106 THR A C 1
ATOM 1554 O O . THR A 1 106 ? 194.024 214.105 248.526 1.00 2.81 106 THR A O 1
ATOM 1565 N N . ASN A 1 107 ? 192.827 212.204 248.614 1.00 2.85 107 ASN A N 1
ATOM 1566 C CA . ASN A 1 107 ? 191.910 212.679 249.636 1.00 2.85 107 ASN A CA 1
ATOM 1567 C C . ASN A 1 107 ? 191.299 211.459 250.302 1.00 2.85 107 ASN A C 1
ATOM 1568 O O . ASN A 1 107 ? 191.297 210.364 249.737 1.00 2.85 107 ASN A O 1
ATOM 1579 N N . TYR A 1 108 ? 190.774 211.651 251.506 1.00 3.30 108 TYR A N 1
ATOM 1580 C CA . TYR A 1 108 ? 190.172 210.522 252.195 1.00 3.30 108 TYR A CA 1
ATOM 1581 C C . TYR A 1 108 ? 189.172 211.005 253.230 1.00 3.30 108 TYR A C 1
ATOM 1582 O O . TYR A 1 108 ? 189.308 212.091 253.798 1.00 3.30 108 TYR A O 1
ATOM 1600 N N . LEU A 1 109 ? 188.158 210.175 253.445 1.00 5.04 109 LEU A N 1
ATOM 1601 C CA . LEU A 1 109 ? 187.230 210.308 254.557 1.00 5.04 109 LEU A CA 1
ATOM 1602 C C . LEU A 1 109 ? 187.371 209.067 255.424 1.00 5.04 109 LEU A C 1
ATOM 1603 O O . LEU A 1 109 ? 187.272 207.945 254.921 1.00 5.04 109 LEU A O 1
ATOM 1619 N N . LYS A 1 110 ? 187.619 209.262 256.713 1.00 7.96 110 LYS A N 1
ATOM 1620 C CA . LYS A 1 110 ? 187.868 208.161 257.634 1.00 7.96 110 LYS A CA 1
ATOM 1621 C C . LYS A 1 110 ? 186.741 208.055 258.651 1.00 7.96 110 LYS A C 1
ATOM 1622 O O . LYS A 1 110 ? 186.396 209.042 259.309 1.00 7.96 110 LYS A O 1
ATOM 1641 N N . SER A 1 111 ? 186.174 206.858 258.772 1.00 8.18 111 SER A N 1
ATOM 1642 C CA . SER A 1 111 ? 185.159 206.535 259.771 1.00 8.18 111 SER A CA 1
ATOM 1643 C C . SER A 1 111 ? 185.716 205.381 260.596 1.00 8.18 111 SER A C 1
ATOM 1644 O O . SER A 1 111 ? 185.657 204.223 260.173 1.00 8.18 111 SER A O 1
ATOM 1652 N N . GLU A 1 112 ? 186.269 205.700 261.760 1.00 9.55 112 GLU A N 1
ATOM 1653 C CA . GLU A 1 112 ? 186.926 204.712 262.602 1.00 9.55 112 GLU A CA 1
ATOM 1654 C C . GLU A 1 112 ? 185.948 204.094 263.594 1.00 9.55 112 GLU A C 1
ATOM 1655 O O . GLU A 1 112 ? 184.942 204.700 263.971 1.00 9.55 112 GLU A O 1
ATOM 1667 N N . GLY A 1 113 ? 186.258 202.869 264.007 1.00 10.96 113 GLY A N 1
ATOM 1668 C CA . GLY A 1 113 ? 185.493 202.201 265.047 1.00 10.96 113 GLY A CA 1
ATOM 1669 C C . GLY A 1 113 ? 184.055 201.899 264.689 1.00 10.96 113 GLY A C 1
ATOM 1670 O O . GLY A 1 113 ? 183.156 202.128 265.507 1.00 10.96 113 GLY A O 1
ATOM 1674 N N . GLN A 1 114 ? 183.814 201.387 263.487 1.00 9.11 114 GLN A N 1
ATOM 1675 C CA . GLN A 1 114 ? 182.464 201.018 263.093 1.00 9.11 114 GLN A CA 1
ATOM 1676 C C . GLN A 1 114 ? 182.085 199.661 263.669 1.00 9.11 114 GLN A C 1
ATOM 1677 O O . GLN A 1 114 ? 182.906 198.743 263.730 1.00 9.11 114 GLN A O 1
ATOM 1691 N N . GLU A 1 115 ? 180.829 199.543 264.092 1.00 15.38 115 GLU A N 1
ATOM 1692 C CA . GLU A 1 115 ? 180.269 198.292 264.578 1.00 15.38 115 GLU A CA 1
ATOM 1693 C C . GLU A 1 115 ? 178.987 197.999 263.815 1.00 15.38 115 GLU A C 1
ATOM 1694 O O . GLU A 1 115 ? 178.260 198.913 263.428 1.00 15.38 115 GLU A O 1
ATOM 1706 N N . GLN A 1 116 ? 178.716 196.718 263.594 1.00 13.02 116 GLN A N 1
ATOM 1707 C CA . GLN A 1 116 ? 177.501 196.307 262.894 1.00 13.02 116 GLN A CA 1
ATOM 1708 C C . GLN A 1 116 ? 176.338 196.418 263.869 1.00 13.02 116 GLN A C 1
ATOM 1709 O O . GLN A 1 116 ? 176.144 195.556 264.728 1.00 13.02 116 GLN A O 1
ATOM 1723 N N . LYS A 1 117 ? 175.562 197.489 263.740 1.00 17.43 117 LYS A N 1
ATOM 1724 C CA . LYS A 1 117 ? 174.472 197.766 264.668 1.00 17.43 117 LYS A CA 1
ATOM 1725 C C . LYS A 1 117 ? 173.539 198.787 264.027 1.00 17.43 117 LYS A C 1
ATOM 1726 O O . LYS A 1 117 ? 173.668 199.115 262.844 1.00 17.43 117 LYS A O 1
ATOM 1745 N N . LEU A 1 118 ? 172.599 199.297 264.816 1.00 24.33 118 LEU A N 1
ATOM 1746 C CA . LEU A 1 118 ? 171.622 200.263 264.337 1.00 24.33 118 LEU A CA 1
ATOM 1747 C C . LEU A 1 118 ? 172.128 201.680 264.566 1.00 24.33 118 LEU A C 1
ATOM 1748 O O . LEU A 1 118 ? 172.760 201.970 265.585 1.00 24.33 118 LEU A O 1
ATOM 1764 N N . CYS A 1 119 ? 171.852 202.560 263.608 1.00 30.02 119 CYS A N 1
ATOM 1765 C CA . CYS A 1 119 ? 172.279 203.949 263.709 1.00 30.02 119 CYS A CA 1
ATOM 1766 C C . CYS A 1 119 ? 171.463 204.783 262.733 1.00 30.02 119 CYS A C 1
ATOM 1767 O O . CYS A 1 119 ? 170.896 204.245 261.777 1.00 30.02 119 CYS A O 1
ATOM 1774 N N . PRO A 1 120 ? 171.392 206.100 262.940 1.00 40.41 120 PRO A N 1
ATOM 1775 C CA . PRO A 1 120 ? 170.745 206.973 261.950 1.00 40.41 120 PRO A CA 1
ATOM 1776 C C . PRO A 1 120 ? 171.662 207.196 260.754 1.00 40.41 120 PRO A C 1
ATOM 1777 O O . PRO A 1 120 ? 172.859 207.454 260.918 1.00 40.41 120 PRO A O 1
ATOM 1788 N N . GLU A 1 121 ? 171.099 207.084 259.549 1.00 35.83 121 GLU A N 1
ATOM 1789 C CA . GLU A 1 121 ? 171.892 207.301 258.345 1.00 35.83 121 GLU A CA 1
ATOM 1790 C C . GLU A 1 121 ? 172.361 208.749 258.248 1.00 35.83 121 GLU A C 1
ATOM 1791 O O . GLU A 1 121 ? 171.732 209.673 258.767 1.00 35.83 121 GLU A O 1
ATOM 1803 N N . TYR A 1 122 ? 173.498 208.932 257.590 1.00 31.14 122 TYR A N 1
ATOM 1804 C CA . TYR A 1 122 ? 174.041 210.265 257.408 1.00 31.14 122 TYR A CA 1
ATOM 1805 C C . TYR A 1 122 ? 173.091 211.097 256.549 1.00 31.14 122 TYR A C 1
ATOM 1806 O O . TYR A 1 122 ? 172.586 210.608 255.532 1.00 31.14 122 TYR A O 1
ATOM 1824 N N . PRO A 1 123 ? 172.822 212.356 256.924 1.00 42.16 123 PRO A N 1
ATOM 1825 C CA . PRO A 1 123 ? 171.912 213.205 256.126 1.00 42.16 123 PRO A CA 1
ATOM 1826 C C . PRO A 1 123 ? 172.573 213.746 254.860 1.00 42.16 123 PRO A C 1
ATOM 1827 O O . PRO A 1 123 ? 173.091 214.861 254.795 1.00 42.16 123 PRO A O 1
ATOM 1838 N N . SER A 1 124 ? 172.553 212.923 253.816 1.00 41.23 124 SER A N 1
ATOM 1839 C CA . SER A 1 124 ? 173.174 213.238 252.538 1.00 41.23 124 SER A CA 1
ATOM 1840 C C . SER A 1 124 ? 172.115 213.352 251.451 1.00 41.23 124 SER A C 1
ATOM 1841 O O . SER A 1 124 ? 171.133 212.602 251.445 1.00 41.23 124 SER A O 1
ATOM 1849 N N . ARG A 1 125 ? 172.322 214.293 250.529 1.00 52.21 125 ARG A N 1
ATOM 1850 C CA . ARG A 1 125 ? 171.415 214.495 249.399 1.00 52.21 125 ARG A CA 1
ATOM 1851 C C . ARG A 1 125 ? 169.981 214.714 249.875 1.00 52.21 125 ARG A C 1
ATOM 1852 O O . ARG A 1 125 ? 169.027 214.193 249.294 1.00 52.21 125 ARG A O 1
ATOM 1856 N N . GLY A 1 126 ? 169.827 215.491 250.942 1.00 52.08 126 GLY A N 1
ATOM 1857 C CA . GLY A 1 126 ? 168.500 215.767 251.468 1.00 52.08 126 GLY A CA 1
ATOM 1858 C C . GLY A 1 126 ? 167.778 214.532 251.959 1.00 52.08 126 GLY A C 1
ATOM 1859 O O . GLY A 1 126 ? 166.582 214.364 251.688 1.00 52.08 126 GLY A O 1
ATOM 1863 N N . LYS A 1 127 ? 168.481 213.658 252.679 1.00 43.86 127 LYS A N 1
ATOM 1864 C CA . LYS A 1 127 ? 167.902 212.439 253.223 1.00 43.86 127 LYS A CA 1
ATOM 1865 C C . LYS A 1 127 ? 167.279 212.655 254.598 1.00 43.86 127 LYS A C 1
ATOM 1866 O O . LYS A 1 127 ? 167.123 211.693 255.360 1.00 43.86 127 LYS A O 1
ATOM 1885 N N . GLN A 1 128 ? 166.917 213.892 254.925 1.00 60.10 128 GLN A N 1
ATOM 1886 C CA . GLN A 1 128 ? 166.344 214.185 256.229 1.00 60.10 128 GLN A CA 1
ATOM 1887 C C . GLN A 1 128 ? 165.015 213.459 256.411 1.00 60.10 128 GLN A C 1
ATOM 1888 O O . GLN A 1 128 ? 164.260 213.244 255.459 1.00 60.10 128 GLN A O 1
ATOM 1902 N N . CYS A 1 129 ? 164.740 213.078 257.654 1.00 63.46 129 CYS A N 1
ATOM 1903 C CA . CYS A 1 129 ? 163.521 212.376 258.027 1.00 63.46 129 CYS A CA 1
ATOM 1904 C C . CYS A 1 129 ? 162.656 213.273 258.900 1.00 63.46 129 CYS A C 1
ATOM 1905 O O . CYS A 1 129 ? 163.165 214.000 259.759 1.00 63.46 129 CYS A O 1
ATOM 1910 N N . HIS A 1 130 ? 161.344 213.219 258.673 1.00 67.19 130 HIS A N 1
ATOM 1911 C CA . HIS A 1 130 ? 160.397 214.013 259.447 1.00 67.19 130 HIS A CA 1
ATOM 1912 C C . HIS A 1 130 ? 159.379 213.112 260.133 1.00 67.19 130 HIS A C 1
ATOM 1913 O O . HIS A 1 130 ? 158.851 213.457 261.195 1.00 67.19 130 HIS A O 1
ATOM 1927 N N . SER A 1 131 ? 159.099 211.955 259.536 1.00 67.60 131 SER A N 1
ATOM 1928 C CA . SER A 1 131 ? 158.128 211.024 260.089 1.00 67.60 131 SER A CA 1
ATOM 1929 C C . SER A 1 131 ? 158.527 209.604 259.717 1.00 67.60 131 SER A C 1
ATOM 1930 O O . SER A 1 131 ? 159.351 209.380 258.827 1.00 67.60 131 SER A O 1
ATOM 1938 N N . ASP A 1 132 ? 157.926 208.642 260.421 1.00 63.59 132 ASP A N 1
ATOM 1939 C CA . ASP A 1 132 ? 158.225 207.236 260.177 1.00 63.59 132 ASP A CA 1
ATOM 1940 C C . ASP A 1 132 ? 157.819 206.789 258.779 1.00 63.59 132 ASP A C 1
ATOM 1941 O O . ASP A 1 132 ? 158.329 205.774 258.293 1.00 63.59 132 ASP A O 1
ATOM 1950 N N . GLN A 1 133 ? 156.913 207.516 258.123 1.00 68.61 133 GLN A N 1
ATOM 1951 C CA . GLN A 1 133 ? 156.453 207.129 256.795 1.00 68.61 133 GLN A CA 1
ATOM 1952 C C . GLN A 1 133 ? 157.452 207.473 255.698 1.00 68.61 133 GLN A C 1
ATOM 1953 O O . GLN A 1 133 ? 157.243 207.069 254.550 1.00 68.61 133 GLN A O 1
ATOM 1957 N N . GLY A 1 134 ? 158.521 208.196 256.017 1.00 61.95 134 GLY A N 1
ATOM 1958 C CA . GLY A 1 134 ? 159.506 208.580 255.029 1.00 61.95 134 GLY A CA 1
ATOM 1959 C C . GLY A 1 134 ? 160.507 207.511 254.664 1.00 61.95 134 GLY A C 1
ATOM 1960 O O . GLY A 1 134 ? 161.388 207.758 253.836 1.00 61.95 134 GLY A O 1
ATOM 1964 N N . CYS A 1 135 ? 160.406 206.327 255.262 1.00 56.21 135 CYS A N 1
ATOM 1965 C CA . CYS A 1 135 ? 161.318 205.227 254.987 1.00 56.21 135 CYS A CA 1
ATOM 1966 C C . CYS A 1 135 ? 160.616 203.894 255.206 1.00 56.21 135 CYS A C 1
ATOM 1967 O O . CYS A 1 135 ? 159.631 203.812 255.945 1.00 56.21 135 CYS A O 1
ATOM 1972 N N . ILE A 1 136 ? 161.121 202.842 254.563 1.00 42.91 136 ILE A N 1
ATOM 1973 C CA . ILE A 1 136 ? 160.510 201.520 254.668 1.00 42.91 136 ILE A CA 1
ATOM 1974 C C . ILE A 1 136 ? 161.393 200.540 255.413 1.00 42.91 136 ILE A C 1
ATOM 1975 O O . ILE A 1 136 ? 162.602 200.505 255.202 1.00 42.91 136 ILE A O 1
ATOM 1991 N N . LYS A 1 137 ? 160.790 199.719 256.264 1.00 39.24 137 LYS A N 1
ATOM 1992 C CA . LYS A 1 137 ? 161.555 198.734 257.009 1.00 39.24 137 LYS A CA 1
ATOM 1993 C C . LYS A 1 137 ? 162.043 197.619 256.109 1.00 39.24 137 LYS A C 1
ATOM 1994 O O . LYS A 1 137 ? 161.333 197.184 255.207 1.00 39.24 137 LYS A O 1
ATOM 2013 N N . GLY A 1 138 ? 163.256 197.145 256.360 1.00 31.95 138 GLY A N 1
ATOM 2014 C CA . GLY A 1 138 ? 163.814 196.072 255.563 1.00 31.95 138 GLY A CA 1
ATOM 2015 C C . GLY A 1 138 ? 164.243 196.521 254.183 1.00 31.95 138 GLY A C 1
ATOM 2016 O O . GLY A 1 138 ? 164.658 195.696 253.373 1.00 31.95 138 GLY A O 1
ATOM 2020 N N . TRP A 1 139 ? 164.164 197.820 253.905 1.00 29.66 139 TRP A N 1
ATOM 2021 C CA . TRP A 1 139 ? 164.628 198.312 252.616 1.00 29.66 139 TRP A CA 1
ATOM 2022 C C . TRP A 1 139 ? 166.150 198.361 252.585 1.00 29.66 139 TRP A C 1
ATOM 2023 O O . TRP A 1 139 ? 166.781 199.015 253.420 1.00 29.66 139 TRP A O 1
ATOM 2044 N N . MET A 1 140 ? 166.759 197.619 251.669 1.00 20.90 140 MET A N 1
ATOM 2045 C CA . MET A 1 140 ? 168.212 197.606 251.574 1.00 20.90 140 MET A CA 1
ATOM 2046 C C . MET A 1 140 ? 168.671 198.815 250.792 1.00 20.90 140 MET A C 1
ATOM 2047 O O . MET A 1 140 ? 168.756 198.769 249.568 1.00 20.90 140 MET A O 1
ATOM 2061 N N . ASP A 1 141 ? 168.955 199.902 251.498 1.00 21.42 141 ASP A N 1
ATOM 2062 C CA . ASP A 1 141 ? 169.398 201.120 250.844 1.00 21.42 141 ASP A CA 1
ATOM 2063 C C . ASP A 1 141 ? 170.887 201.029 250.539 1.00 21.42 141 ASP A C 1
ATOM 2064 O O . ASP A 1 141 ? 171.708 201.015 251.452 1.00 21.42 141 ASP A O 1
ATOM 2073 N N . PRO A 1 142 ? 171.244 200.966 249.249 1.00 14.78 142 PRO A N 1
ATOM 2074 C CA . PRO A 1 142 ? 172.660 200.928 248.885 1.00 14.78 142 PRO A CA 1
ATOM 2075 C C . PRO A 1 142 ? 173.298 202.301 249.002 1.00 14.78 142 PRO A C 1
ATOM 2076 O O . PRO A 1 142 ? 174.519 202.389 249.084 1.00 14.78 142 PRO A O 1
ATOM 2087 N N . GLN A 1 143 ? 172.492 203.357 249.008 1.00 17.96 143 GLN A N 1
ATOM 2088 C CA . GLN A 1 143 ? 173.027 204.702 249.183 1.00 17.96 143 GLN A CA 1
ATOM 2089 C C . GLN A 1 143 ? 173.518 204.881 250.606 1.00 17.96 143 GLN A C 1
ATOM 2090 O O . GLN A 1 143 ? 174.640 205.332 250.826 1.00 17.96 143 GLN A O 1
ATOM 2094 N N . SER A 1 144 ? 172.688 204.512 251.574 1.00 20.59 144 SER A N 1
ATOM 2095 C CA . SER A 1 144 ? 173.081 204.614 252.972 1.00 20.59 144 SER A CA 1
ATOM 2096 C C . SER A 1 144 ? 173.936 203.415 253.340 1.00 20.59 144 SER A C 1
ATOM 2097 O O . SER A 1 144 ? 174.618 203.434 254.362 1.00 20.59 144 SER A O 1
ATOM 2105 N N . LYS A 1 145 ? 173.896 202.370 252.517 1.00 10.48 145 LYS A N 1
ATOM 2106 C CA . LYS A 1 145 ? 174.685 201.167 252.770 1.00 10.48 145 LYS A CA 1
ATOM 2107 C C . LYS A 1 145 ? 174.233 200.474 254.053 1.00 10.48 145 LYS A C 1
ATOM 2108 O O . LYS A 1 145 ? 175.044 199.962 254.824 1.00 10.48 145 LYS A O 1
ATOM 2127 N N . GLY A 1 146 ? 172.919 200.456 254.273 1.00 16.50 146 GLY A N 1
ATOM 2128 C CA . GLY A 1 146 ? 172.336 199.792 255.419 1.00 16.50 146 GLY A CA 1
ATOM 2129 C C . GLY A 1 146 ? 170.926 199.350 255.098 1.00 16.50 146 GLY A C 1
ATOM 2130 O O . GLY A 1 146 ? 170.372 199.677 254.046 1.00 16.50 146 GLY A O 1
ATOM 2134 N N . ILE A 1 147 ? 170.347 198.594 256.024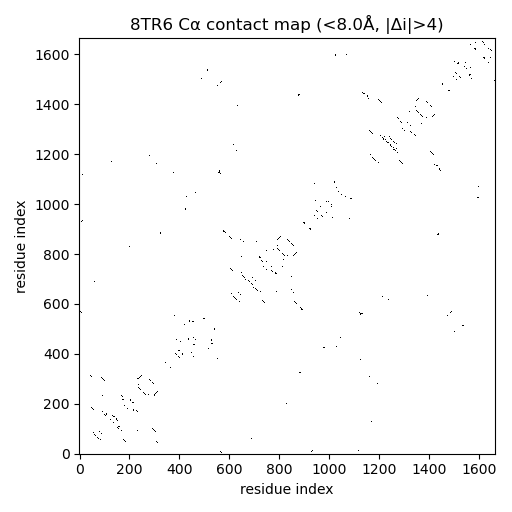 1.00 19.00 147 ILE A N 1
ATOM 2135 C CA . ILE A 1 147 ? 168.978 198.110 255.906 1.00 19.00 147 ILE A CA 1
ATOM 2136 C C . ILE A 1 147 ? 168.120 198.879 256.896 1.00 19.00 147 ILE A C 1
ATOM 2137 O O . ILE A 1 147 ? 168.379 198.861 258.106 1.00 19.00 147 ILE A O 1
ATOM 2153 N N . GLN A 1 148 ? 167.100 199.550 256.376 1.00 31.32 148 GLN A N 1
ATOM 2154 C CA . GLN A 1 148 ? 166.235 200.379 257.199 1.00 31.32 148 GLN A CA 1
ATOM 2155 C C . GLN A 1 148 ? 165.407 199.528 258.151 1.00 31.32 148 GLN A C 1
ATOM 2156 O O . GLN A 1 148 ? 164.925 198.451 257.793 1.00 31.32 148 GLN A O 1
ATOM 2170 N N . THR A 1 149 ? 165.250 200.022 259.377 1.00 36.90 149 THR A N 1
ATOM 2171 C CA . THR A 1 149 ? 164.410 199.380 260.377 1.00 36.90 149 THR A CA 1
ATOM 2172 C C . THR A 1 149 ? 162.965 199.856 260.326 1.00 36.90 149 THR A C 1
ATOM 2173 O O . THR A 1 149 ? 162.117 199.288 261.022 1.00 36.90 149 THR A O 1
ATOM 2184 N N . GLY A 1 150 ? 162.666 200.877 259.523 1.00 47.89 150 GLY A N 1
ATOM 2185 C CA . GLY A 1 150 ? 161.326 201.403 259.405 1.00 47.89 150 GLY A CA 1
ATOM 2186 C C . GLY A 1 150 ? 160.988 202.525 260.363 1.00 47.89 150 GLY A C 1
ATOM 2187 O O . GLY A 1 150 ? 159.910 203.119 260.235 1.00 47.89 150 GLY A O 1
ATOM 2191 N N . ARG A 1 151 ? 161.866 202.840 261.309 1.00 49.21 151 ARG A N 1
ATOM 2192 C CA . ARG A 1 151 ? 161.623 203.885 262.291 1.00 49.21 151 ARG A CA 1
ATOM 2193 C C . ARG A 1 151 ? 162.466 205.115 261.986 1.00 49.21 151 ARG A C 1
ATOM 2194 O O . ARG A 1 151 ? 163.528 205.036 261.362 1.00 49.21 151 ARG A O 1
ATOM 2215 N N . CYS A 1 152 ? 161.972 206.261 262.443 1.00 56.46 152 CYS A N 1
ATOM 2216 C CA . CYS A 1 152 ? 162.651 207.539 262.291 1.00 56.46 152 CYS A CA 1
ATOM 2217 C C . CYS A 1 152 ? 163.263 207.928 263.629 1.00 56.46 152 CYS A C 1
ATOM 2218 O O . CYS A 1 152 ? 162.567 207.954 264.650 1.00 56.46 152 CYS A O 1
ATOM 2223 N N . ILE A 1 153 ? 164.558 208.226 263.622 1.00 47.71 153 ILE A N 1
ATOM 2224 C CA . ILE A 1 153 ? 165.283 208.547 264.850 1.00 47.71 153 ILE A CA 1
ATOM 2225 C C . ILE A 1 153 ? 166.071 209.830 264.625 1.00 47.71 153 ILE A C 1
ATOM 2226 O O . ILE A 1 153 ? 166.360 210.209 263.479 1.00 47.71 153 ILE A O 1
ATOM 2242 N N . PRO A 1 154 ? 166.430 210.530 265.703 1.00 52.52 154 PRO A N 1
ATOM 2243 C CA . PRO A 1 154 ? 167.139 211.810 265.556 1.00 52.52 154 PRO A CA 1
ATOM 2244 C C . PRO A 1 154 ? 168.628 211.600 265.318 1.00 52.52 154 PRO A C 1
ATOM 2245 O O . PRO A 1 154 ? 169.338 211.068 266.174 1.00 52.52 154 PRO A O 1
ATOM 2256 N N . TYR A 1 155 ? 169.099 212.018 264.142 1.00 49.28 155 TYR A N 1
ATOM 2257 C CA . TYR A 1 155 ? 170.532 211.999 263.873 1.00 49.28 155 TYR A CA 1
ATOM 2258 C C . TYR A 1 155 ? 171.260 213.014 264.744 1.00 49.28 155 TYR A C 1
ATOM 2259 O O . TYR A 1 155 ? 172.375 212.756 265.212 1.00 49.28 155 TYR A O 1
ATOM 2277 N N . ASP A 1 156 ? 170.646 214.170 264.968 1.00 57.62 156 ASP A N 1
ATOM 2278 C CA . ASP A 1 156 ? 171.214 215.215 265.810 1.00 57.62 156 ASP A CA 1
ATOM 2279 C C . ASP A 1 156 ? 170.055 215.975 266.447 1.00 57.62 156 ASP A C 1
ATOM 2280 O O . ASP A 1 156 ? 168.914 215.501 266.450 1.00 57.62 156 ASP A O 1
ATOM 2289 N N . GLN A 1 157 ? 170.343 217.159 266.990 1.00 59.51 157 GLN A N 1
ATOM 2290 C CA . GLN A 1 157 ? 169.309 217.930 267.671 1.00 59.51 157 GLN A CA 1
ATOM 2291 C C . GLN A 1 157 ? 168.339 218.581 266.692 1.00 59.51 157 GLN A C 1
ATOM 2292 O O . GLN A 1 157 ? 167.152 218.727 267.007 1.00 59.51 157 GLN A O 1
ATOM 2296 N N . LYS A 1 158 ? 168.812 218.977 265.511 1.00 60.61 158 LYS A N 1
ATOM 2297 C CA . LYS A 1 158 ? 167.996 219.724 264.559 1.00 60.61 158 LYS A CA 1
ATOM 2298 C C . LYS A 1 158 ? 167.334 218.849 263.501 1.00 60.61 158 LYS A C 1
ATOM 2299 O O . LYS A 1 158 ? 166.182 219.103 263.136 1.00 60.61 158 LYS A O 1
ATOM 2318 N N . ARG A 1 159 ? 168.056 217.860 262.986 1.00 56.36 159 ARG A N 1
ATOM 2319 C CA . ARG A 1 159 ? 167.526 217.021 261.913 1.00 56.36 159 ARG A CA 1
ATOM 2320 C C . ARG A 1 159 ? 167.377 215.587 262.357 1.00 56.36 159 ARG A C 1
ATOM 2321 O O . ARG A 1 159 ? 168.005 215.162 263.327 1.00 56.36 159 ARG A O 1
ATOM 2342 N N . LYS A 1 160 ? 166.553 214.836 261.641 1.00 56.18 160 LYS A N 1
ATOM 2343 C CA . LYS A 1 160 ? 166.288 213.459 262.007 1.00 56.18 160 LYS A CA 1
ATOM 2344 C C . LYS A 1 160 ? 166.585 212.587 260.804 1.00 56.18 160 LYS A C 1
ATOM 2345 O O . LYS A 1 160 ? 166.586 213.079 259.686 1.00 56.18 160 LYS A O 1
ATOM 2364 N N . THR A 1 161 ? 166.886 211.311 261.019 1.00 48.58 161 THR A N 1
ATOM 2365 C CA . THR A 1 161 ? 167.118 210.389 259.907 1.00 48.58 161 THR A CA 1
ATOM 2366 C C . THR A 1 161 ? 166.722 208.992 260.346 1.00 48.58 161 THR A C 1
ATOM 2367 O O . THR A 1 161 ? 166.868 208.647 261.513 1.00 48.58 161 THR A O 1
ATOM 2378 N N . CYS A 1 162 ? 166.233 208.171 259.427 1.00 50.64 162 CYS A N 1
ATOM 2379 C CA . CYS A 1 162 ? 165.751 206.854 259.817 1.00 50.64 162 CYS A CA 1
ATOM 2380 C C . CYS A 1 162 ? 166.884 205.949 260.280 1.00 50.64 162 CYS A C 1
ATOM 2381 O O . CYS A 1 162 ? 168.053 206.137 259.933 1.00 50.64 162 CYS A O 1
ATOM 2386 N N . GLU A 1 163 ? 166.510 204.950 261.074 1.00 37.99 163 GLU A N 1
ATOM 2387 C CA . GLU A 1 163 ? 167.459 203.990 261.609 1.00 37.99 163 GLU A CA 1
ATOM 2388 C C . GLU A 1 163 ? 167.746 202.901 260.584 1.00 37.99 163 GLU A C 1
ATOM 2389 O O . GLU A 1 163 ? 166.840 202.407 259.907 1.00 37.99 163 GLU A O 1
ATOM 2401 N N . ILE A 1 164 ? 169.017 202.534 260.473 1.00 24.68 164 ILE A N 1
ATOM 2402 C CA . ILE A 1 164 ? 169.466 201.490 259.564 1.00 24.68 164 ILE A CA 1
ATOM 2403 C C . ILE A 1 164 ? 170.413 200.575 260.322 1.00 24.68 164 ILE A C 1
ATOM 2404 O O . ILE A 1 164 ? 171.188 201.030 261.172 1.00 24.68 164 ILE A O 1
ATOM 2420 N N . PHE A 1 165 ? 170.327 199.279 260.031 1.00 18.75 165 PHE A N 1
ATOM 2421 C CA . PHE A 1 165 ? 171.313 198.318 260.508 1.00 18.75 165 PHE A CA 1
ATOM 2422 C C . PHE A 1 165 ? 172.478 198.338 259.530 1.00 18.75 165 PHE A C 1
ATOM 2423 O O . PHE A 1 165 ? 172.339 197.919 258.377 1.00 18.75 165 PHE A O 1
ATOM 2440 N N . ALA A 1 166 ? 173.622 198.832 259.982 1.00 11.73 166 ALA A N 1
ATOM 2441 C CA . ALA A 1 166 ? 174.776 199.013 259.119 1.00 11.73 166 ALA A CA 1
ATOM 2442 C C . ALA A 1 166 ? 176.018 199.125 259.991 1.00 11.73 166 ALA A C 1
ATOM 2443 O O . ALA A 1 166 ? 175.972 198.901 261.206 1.00 11.73 166 ALA A O 1
ATOM 2450 N N . TRP A 1 167 ? 177.134 199.468 259.359 1.00 8.15 167 TRP A N 1
ATOM 2451 C CA . TRP A 1 167 ? 178.357 199.809 260.071 1.00 8.15 167 TRP A CA 1
ATOM 2452 C C . TRP A 1 167 ? 178.191 201.221 260.619 1.00 8.15 167 TRP A C 1
ATOM 2453 O O . TRP A 1 167 ? 178.060 202.181 259.854 1.00 8.15 167 TRP A O 1
ATOM 2474 N N . CYS A 1 168 ? 178.187 201.345 261.943 1.00 15.49 168 CYS A N 1
ATOM 2475 C CA . CYS A 1 168 ? 177.885 202.579 262.634 1.00 15.49 168 CYS A CA 1
ATOM 2476 C C . CYS A 1 168 ? 179.093 203.073 263.417 1.00 15.49 168 CYS A C 1
ATOM 2477 O O . CYS A 1 168 ? 179.809 202.265 264.017 1.00 15.49 168 CYS A O 1
ATOM 2484 N N . PRO A 1 169 ? 179.326 204.393 263.472 1.00 18.53 169 PRO A N 1
ATOM 2485 C CA . PRO A 1 169 ? 178.508 205.483 262.913 1.00 18.53 169 PRO A CA 1
ATOM 2486 C C . PRO A 1 169 ? 178.536 205.546 261.390 1.00 18.53 169 PRO A C 1
ATOM 2487 O O . PRO A 1 169 ? 179.594 205.614 260.770 1.00 18.53 169 PRO A O 1
ATOM 2498 N N . ALA A 1 170 ? 177.361 205.515 260.771 1.00 21.58 170 ALA A N 1
ATOM 2499 C CA . ALA A 1 170 ? 177.270 205.620 259.323 1.00 21.58 170 ALA A CA 1
ATOM 2500 C C . ALA A 1 170 ? 177.555 207.050 258.885 1.00 21.58 170 ALA A C 1
ATOM 2501 O O . ALA A 1 170 ? 176.988 208.003 259.427 1.00 21.58 170 ALA A O 1
ATOM 2508 N N . GLU A 1 171 ? 178.441 207.198 257.898 1.00 21.01 171 GLU A N 1
ATOM 2509 C CA . GLU A 1 171 ? 178.830 208.507 257.393 1.00 21.01 171 GLU A CA 1
ATOM 2510 C C . GLU A 1 171 ? 178.812 208.570 255.871 1.00 21.01 171 GLU A C 1
ATOM 2511 O O . GLU A 1 171 ? 179.373 209.509 255.296 1.00 21.01 171 GLU A O 1
ATOM 2523 N N . GLU A 1 172 ? 178.187 207.602 255.207 1.00 17.61 172 GLU A N 1
ATOM 2524 C CA . GLU A 1 172 ? 178.147 207.601 253.753 1.00 17.61 172 GLU A CA 1
ATOM 2525 C C . GLU A 1 172 ? 177.392 208.821 253.245 1.00 17.61 172 GLU A C 1
ATOM 2526 O O . GLU A 1 172 ? 176.315 209.157 253.747 1.00 17.61 172 GLU A O 1
ATOM 2538 N N . GLY A 1 173 ? 177.962 209.482 252.241 1.00 20.53 173 GLY A N 1
ATOM 2539 C CA . GLY A 1 173 ? 177.406 210.697 251.693 1.00 20.53 173 GLY A CA 1
ATOM 2540 C C . GLY A 1 173 ? 178.098 211.965 252.145 1.00 20.53 173 GLY A C 1
ATOM 2541 O O . GLY A 1 173 ? 177.852 213.027 251.561 1.00 20.53 173 GLY A O 1
ATOM 2545 N N . LYS A 1 174 ? 178.947 211.886 253.167 1.00 17.51 174 LYS A N 1
ATOM 2546 C CA . LYS A 1 174 ? 179.718 213.044 253.592 1.00 17.51 174 LYS A CA 1
ATOM 2547 C C . LYS A 1 174 ? 180.612 213.526 252.455 1.00 17.51 174 LYS A C 1
ATOM 2548 O O . LYS A 1 174 ? 181.177 212.727 251.704 1.00 17.51 174 LYS A O 1
ATOM 2567 N N . GLU A 1 175 ? 180.790 214.835 252.350 1.00 16.32 175 GLU A N 1
ATOM 2568 C CA . GLU A 1 175 ? 181.585 215.392 251.262 1.00 16.32 175 GLU A CA 1
ATOM 2569 C C . GLU A 1 175 ? 183.076 215.177 251.438 1.00 16.32 175 GLU A C 1
ATOM 2570 O O . GLU A 1 175 ? 183.573 215.137 252.562 1.00 16.32 175 GLU A O 1
ATOM 2582 N N . ALA A 1 176 ? 183.794 215.044 250.330 1.00 5.27 176 ALA A N 1
ATOM 2583 C CA . ALA A 1 176 ? 185.240 214.896 250.396 1.00 5.27 176 ALA A CA 1
ATOM 2584 C C . ALA A 1 176 ? 185.859 216.176 250.948 1.00 5.27 176 ALA A C 1
ATOM 2585 O O . ALA A 1 176 ? 185.372 217.269 250.674 1.00 5.27 176 ALA A O 1
ATOM 2592 N N . PRO A 1 177 ? 186.943 216.045 251.723 1.00 2.83 177 PRO A N 1
ATOM 2593 C CA . PRO A 1 177 ? 187.610 217.230 252.278 1.00 2.83 177 PRO A CA 1
ATOM 2594 C C . PRO A 1 177 ? 188.012 218.240 251.205 1.00 2.83 177 PRO A C 1
ATOM 2595 O O . PRO A 1 177 ? 188.328 217.859 250.086 1.00 2.83 177 PRO A O 1
ATOM 2606 N N . ARG A 1 178 ? 187.972 219.524 251.528 1.00 4.66 178 ARG A N 1
ATOM 2607 C CA . ARG A 1 178 ? 188.411 220.537 250.581 1.00 4.66 178 ARG A CA 1
ATOM 2608 C C . ARG A 1 178 ? 189.080 221.686 251.328 1.00 4.66 178 ARG A C 1
ATOM 2609 O O . ARG A 1 178 ? 188.430 222.378 252.106 1.00 4.66 178 ARG A O 1
ATOM 2630 N N . PRO A 1 179 ? 190.387 221.889 251.105 1.00 5.74 179 PRO A N 1
ATOM 2631 C CA . PRO A 1 179 ? 191.186 221.317 250.015 1.00 5.74 179 PRO A CA 1
ATOM 2632 C C . PRO A 1 179 ? 191.510 219.842 250.227 1.00 5.74 179 PRO A C 1
ATOM 2633 O O . PRO A 1 179 ? 191.364 219.338 251.339 1.00 5.74 179 PRO A O 1
ATOM 2644 N N . ALA A 1 180 ? 191.943 219.160 249.174 1.00 3.86 180 ALA A N 1
ATOM 2645 C CA . ALA A 1 180 ? 192.305 217.755 249.295 1.00 3.86 180 ALA A CA 1
ATOM 2646 C C . ALA A 1 180 ? 193.480 217.583 250.249 1.00 3.86 180 ALA A C 1
ATOM 2647 O O . ALA A 1 180 ? 194.458 218.332 250.203 1.00 3.86 180 ALA A O 1
ATOM 2654 N N . LEU A 1 181 ? 193.374 216.581 251.122 1.00 3.98 181 LEU A N 1
ATOM 2655 C CA . LEU A 1 181 ? 194.383 216.386 252.157 1.00 3.98 181 LEU A CA 1
ATOM 2656 C C . LEU A 1 181 ? 195.739 216.035 251.558 1.00 3.98 181 LEU A C 1
ATOM 2657 O O . LEU A 1 181 ? 196.774 216.547 251.997 1.00 3.98 181 LEU A O 1
ATOM 2673 N N . LEU A 1 182 ? 195.758 215.152 250.565 1.00 3.75 182 LEU A N 1
ATOM 2674 C CA . LEU A 1 182 ? 197.001 214.771 249.896 1.00 3.75 182 LEU A CA 1
ATOM 2675 C C . LEU A 1 182 ? 197.179 215.564 248.600 1.00 3.75 182 LEU A C 1
ATOM 2676 O O . LEU A 1 182 ? 197.316 215.019 247.507 1.00 3.75 182 LEU A O 1
ATOM 2692 N N . ARG A 1 183 ? 197.170 216.891 248.749 1.00 6.46 183 ARG A N 1
ATOM 2693 C CA . ARG A 1 183 ? 197.448 217.770 247.617 1.00 6.46 183 ARG A CA 1
ATOM 2694 C C . ARG A 1 183 ? 198.878 217.593 247.126 1.00 6.46 183 ARG A C 1
ATOM 2695 O O . ARG A 1 183 ? 199.134 217.585 245.915 1.00 6.46 183 ARG A O 1
ATOM 2716 N N . SER A 1 184 ? 199.819 217.429 248.058 1.00 4.67 184 SER A N 1
ATOM 2717 C CA . SER A 1 184 ? 201.227 217.261 247.725 1.00 4.67 184 SER A CA 1
ATOM 2718 C C . SER A 1 184 ? 201.469 216.130 246.737 1.00 4.67 184 SER A C 1
ATOM 2719 O O . SER A 1 184 ? 202.578 216.028 246.202 1.00 4.67 184 SER A O 1
ATOM 2727 N N . ALA A 1 185 ? 200.474 215.277 246.489 1.00 3.60 185 ALA A N 1
ATOM 2728 C CA . ALA A 1 185 ? 200.622 214.231 245.490 1.00 3.60 185 ALA A CA 1
ATOM 2729 C C . ALA A 1 185 ? 200.912 214.795 244.106 1.00 3.60 185 ALA A C 1
ATOM 2730 O O . ALA A 1 185 ? 201.446 214.073 243.258 1.00 3.60 185 ALA A O 1
ATOM 2737 N N . GLU A 1 186 ? 200.572 216.063 243.852 1.00 6.22 186 GLU A N 1
ATOM 2738 C CA . GLU A 1 186 ? 200.943 216.671 242.578 1.00 6.22 186 GLU A CA 1
ATOM 2739 C C . GLU A 1 186 ? 202.450 216.633 242.367 1.00 6.22 186 GLU A C 1
ATOM 2740 O O . GLU A 1 186 ? 202.919 216.592 241.224 1.00 6.22 186 GLU A O 1
ATOM 2752 N N . ASN A 1 187 ? 203.220 216.641 243.451 1.00 4.51 187 ASN A N 1
ATOM 2753 C CA . ASN A 1 187 ? 204.670 216.586 243.382 1.00 4.51 187 ASN A CA 1
ATOM 2754 C C . ASN A 1 187 ? 205.209 215.164 243.333 1.00 4.51 187 ASN A C 1
ATOM 2755 O O . ASN A 1 187 ? 206.420 214.986 243.165 1.00 4.51 187 ASN A O 1
ATOM 2765 N N . PHE A 1 188 ? 204.354 214.156 243.477 1.00 3.56 188 PHE A N 1
ATOM 2766 C CA . PHE A 1 188 ? 204.802 212.779 243.357 1.00 3.56 188 PHE A CA 1
ATOM 2767 C C . PHE A 1 188 ? 205.266 212.502 241.934 1.00 3.56 188 PHE A C 1
ATOM 2768 O O . PHE A 1 188 ? 204.837 213.151 240.976 1.00 3.56 188 PHE A O 1
ATOM 2785 N N . THR A 1 189 ? 206.158 211.529 241.803 1.00 3.05 189 THR A N 1
ATOM 2786 C CA . THR A 1 189 ? 206.652 211.096 240.508 1.00 3.05 189 THR A CA 1
ATOM 2787 C C . THR A 1 189 ? 206.349 209.617 240.320 1.00 3.05 189 THR A C 1
ATOM 2788 O O . THR A 1 189 ? 206.213 208.869 241.288 1.00 3.05 189 THR A O 1
ATOM 2799 N N . VAL A 1 190 ? 206.212 209.208 239.065 1.00 3.11 190 VAL A N 1
ATOM 2800 C CA . VAL A 1 190 ? 206.005 207.808 238.718 1.00 3.11 190 VAL A CA 1
ATOM 2801 C C . VAL A 1 190 ? 206.991 207.427 237.626 1.00 3.11 190 VAL A C 1
ATOM 2802 O O . VAL A 1 190 ? 207.113 208.128 236.615 1.00 3.11 190 VAL A O 1
ATOM 2815 N N . LEU A 1 191 ? 207.702 206.327 237.844 1.00 3.32 191 LEU A N 1
ATOM 2816 C CA . LEU A 1 191 ? 208.582 205.728 236.856 1.00 3.32 191 LEU A CA 1
ATOM 2817 C C . LEU A 1 191 ? 207.811 204.600 236.187 1.00 3.32 191 LEU A C 1
ATOM 2818 O O . LEU A 1 191 ? 207.323 203.690 236.867 1.00 3.32 191 LEU A O 1
ATOM 2834 N N . ILE A 1 192 ? 207.685 204.678 234.868 1.00 3.56 192 ILE A N 1
ATOM 2835 C CA . ILE A 1 192 ? 206.937 203.707 234.081 1.00 3.56 192 ILE A CA 1
ATOM 2836 C C . ILE A 1 192 ? 207.924 202.942 233.215 1.00 3.56 192 ILE A C 1
ATOM 2837 O O . ILE A 1 192 ? 208.582 203.526 232.344 1.00 3.56 192 ILE A O 1
ATOM 2853 N N . LYS A 1 193 ? 208.030 201.641 233.454 1.00 4.39 193 LYS A N 1
ATOM 2854 C CA . LYS A 1 193 ? 208.832 200.746 232.637 1.00 4.39 193 LYS A CA 1
ATOM 2855 C C . LYS A 1 193 ? 207.884 199.974 231.733 1.00 4.39 193 LYS A C 1
ATOM 2856 O O . LYS A 1 193 ? 207.003 199.259 232.218 1.00 4.39 193 LYS A O 1
ATOM 2875 N N . ASN A 1 194 ? 208.060 200.126 230.427 1.00 3.99 194 ASN A N 1
ATOM 2876 C CA . ASN A 1 194 ? 207.178 199.522 229.440 1.00 3.99 194 ASN A CA 1
ATOM 2877 C C . ASN A 1 194 ? 207.988 198.584 228.560 1.00 3.99 194 ASN A C 1
ATOM 2878 O O . ASN A 1 194 ? 208.866 199.029 227.815 1.00 3.99 194 ASN A O 1
ATOM 2889 N N . ASN A 1 195 ? 207.696 197.292 228.657 1.00 5.15 195 ASN A N 1
ATOM 2890 C CA . ASN A 1 195 ? 208.305 196.274 227.814 1.00 5.15 195 ASN A CA 1
ATOM 2891 C C . ASN A 1 195 ? 207.294 195.878 226.747 1.00 5.15 195 ASN A C 1
ATOM 2892 O O . ASN A 1 195 ? 206.213 195.379 227.072 1.00 5.15 195 ASN A O 1
ATOM 2903 N N . ILE A 1 196 ? 207.638 196.101 225.484 1.00 6.62 196 ILE A N 1
ATOM 2904 C CA . ILE A 1 196 ? 206.746 195.768 224.383 1.00 6.62 196 ILE A CA 1
ATOM 2905 C C . ILE A 1 196 ? 207.408 194.714 223.512 1.00 6.62 196 ILE A C 1
ATOM 2906 O O . ILE A 1 196 ? 208.637 194.646 223.394 1.00 6.62 196 ILE A O 1
ATOM 2922 N N . ASP A 1 197 ? 206.570 193.876 222.908 1.00 8.66 197 ASP A N 1
ATOM 2923 C CA . ASP A 1 197 ? 207.035 192.776 222.083 1.00 8.66 197 ASP A CA 1
ATOM 2924 C C . ASP A 1 197 ? 206.107 192.577 220.895 1.00 8.66 197 ASP A C 1
ATOM 2925 O O . ASP A 1 197 ? 204.885 192.691 221.018 1.00 8.66 197 ASP A O 1
ATOM 2934 N N . PHE A 1 198 ? 206.709 192.293 219.746 1.00 5.14 198 PHE A N 1
ATOM 2935 C CA . PHE A 1 198 ? 206.010 191.850 218.546 1.00 5.14 198 PHE A CA 1
ATOM 2936 C C . PHE A 1 198 ? 206.404 190.395 218.326 1.00 5.14 198 PHE A C 1
ATOM 2937 O O . PHE A 1 198 ? 207.502 190.120 217.813 1.00 5.14 198 PHE A O 1
ATOM 2954 N N . PRO A 1 199 ? 205.570 189.431 218.730 1.00 6.62 199 PRO A N 1
ATOM 2955 C CA . PRO A 1 199 ? 205.985 188.023 218.616 1.00 6.62 199 PRO A CA 1
ATOM 2956 C C . PRO A 1 199 ? 206.095 187.541 217.182 1.00 6.62 199 PRO A C 1
ATOM 2957 O O . PRO A 1 199 ? 207.039 186.815 216.850 1.00 6.62 199 PRO A O 1
ATOM 2968 N N . GLY A 1 200 ? 205.148 187.915 216.321 1.00 4.04 200 GLY A N 1
ATOM 2969 C CA . GLY A 1 200 ? 205.250 187.540 214.921 1.00 4.04 200 GLY A CA 1
ATOM 2970 C C . GLY A 1 200 ? 206.536 188.028 214.284 1.00 4.04 200 GLY A C 1
ATOM 2971 O O . GLY A 1 200 ? 207.189 187.294 213.538 1.00 4.04 200 GLY A O 1
ATOM 2975 N N . HIS A 1 201 ? 206.919 189.270 214.570 1.00 6.38 201 HIS A N 1
ATOM 2976 C CA . HIS A 1 201 ? 208.176 189.822 214.086 1.00 6.38 201 HIS A CA 1
ATOM 2977 C C . HIS A 1 201 ? 209.361 189.436 214.959 1.00 6.38 201 HIS A C 1
ATOM 2978 O O . HIS A 1 201 ? 210.497 189.782 214.621 1.00 6.38 201 HIS A O 1
ATOM 2992 N N . ASN A 1 202 ? 209.123 188.733 216.065 1.00 9.92 202 ASN A N 1
ATOM 2993 C CA . ASN A 1 202 ? 210.181 188.287 216.966 1.00 9.92 202 ASN A CA 1
ATOM 2994 C C . ASN A 1 202 ? 211.070 189.453 217.388 1.00 9.92 202 ASN A C 1
ATOM 2995 O O . ASN A 1 202 ? 212.299 189.388 217.330 1.00 9.92 202 ASN A O 1
ATOM 3005 N N . TYR A 1 203 ? 210.430 190.536 217.817 1.00 6.38 203 TYR A N 1
ATOM 3006 C CA . TYR A 1 203 ? 211.139 191.717 218.280 1.00 6.38 203 TYR A CA 1
ATOM 3007 C C . TYR A 1 203 ? 210.636 192.089 219.664 1.00 6.38 203 TYR A C 1
ATOM 3008 O O . TYR A 1 203 ? 209.484 191.834 220.008 1.00 6.38 203 TYR A O 1
ATOM 3026 N N . THR A 1 204 ? 211.514 192.677 220.467 1.00 5.01 204 THR A N 1
ATOM 3027 C CA . THR A 1 204 ? 211.122 193.143 221.787 1.00 5.01 204 THR A CA 1
ATOM 3028 C C . THR A 1 204 ? 212.037 194.283 222.198 1.00 5.01 204 THR A C 1
ATOM 3029 O O . THR A 1 204 ? 213.243 194.243 221.947 1.00 5.01 204 THR A O 1
ATOM 3040 N N . THR A 1 205 ? 211.449 195.300 222.819 1.00 4.91 205 THR A N 1
ATOM 3041 C CA . THR A 1 205 ? 212.216 196.423 223.334 1.00 4.91 205 THR A CA 1
ATOM 3042 C C . THR A 1 205 ? 211.522 196.953 224.581 1.00 4.91 205 THR A C 1
ATOM 3043 O O . THR A 1 205 ? 210.467 196.460 224.989 1.00 4.91 205 THR A O 1
ATOM 3054 N N . ARG A 1 206 ? 212.143 197.950 225.202 1.00 5.91 206 ARG A N 1
ATOM 3055 C CA . ARG A 1 206 ? 211.592 198.589 226.383 1.00 5.91 206 ARG A CA 1
ATOM 3056 C C . ARG A 1 206 ? 211.823 200.088 226.283 1.00 5.91 206 ARG A C 1
ATOM 3057 O O . ARG A 1 206 ? 212.674 200.559 225.525 1.00 5.91 206 ARG A O 1
ATOM 3078 N N . ASN A 1 207 ? 211.040 200.835 227.056 1.00 3.44 207 ASN A N 1
ATOM 3079 C CA . ASN A 1 207 ? 211.066 202.290 227.004 1.00 3.44 207 ASN A CA 1
ATOM 3080 C C . ASN A 1 207 ? 212.261 202.900 227.723 1.00 3.44 207 ASN A C 1
ATOM 3081 O O . ASN A 1 207 ? 212.454 204.117 227.636 1.00 3.44 207 ASN A O 1
ATOM 3092 N N . ILE A 1 208 ? 213.056 202.104 228.430 1.00 6.17 208 ILE A N 1
ATOM 3093 C CA . ILE A 1 208 ? 214.249 202.584 229.116 1.00 6.17 208 ILE A CA 1
ATOM 3094 C C . ILE A 1 208 ? 215.446 201.858 228.525 1.00 6.17 208 ILE A C 1
ATOM 3095 O O . ILE A 1 208 ? 215.541 200.627 228.617 1.00 6.17 208 ILE A O 1
ATOM 3111 N N . LEU A 1 209 ? 216.353 202.614 227.926 1.00 10.10 209 LEU A N 1
ATOM 3112 C CA . LEU A 1 209 ? 217.558 202.090 227.313 1.00 10.10 209 LEU A CA 1
ATOM 3113 C C . LEU A 1 209 ? 218.791 202.590 228.052 1.00 10.10 209 LEU A C 1
ATOM 3114 O O . LEU A 1 209 ? 218.743 203.613 228.743 1.00 10.10 209 LEU A O 1
ATOM 3130 N N . PRO A 1 210 ? 219.917 201.887 227.939 1.00 18.27 210 PRO A N 1
ATOM 3131 C CA . PRO A 1 210 ? 221.130 202.335 228.632 1.00 18.27 210 PRO A CA 1
ATOM 3132 C C . PRO A 1 210 ? 221.530 203.739 228.204 1.00 18.27 210 PRO A C 1
ATOM 3133 O O . PRO A 1 210 ? 221.408 204.113 227.036 1.00 18.27 210 PRO A O 1
ATOM 3144 N N . GLY A 1 211 ? 222.013 204.518 229.170 1.00 27.29 211 GLY A N 1
ATOM 3145 C CA . GLY A 1 211 ? 222.453 205.873 228.942 1.00 27.29 211 GLY A CA 1
ATOM 3146 C C . GLY A 1 211 ? 221.464 206.939 229.369 1.00 27.29 211 GLY A C 1
ATOM 3147 O O . GLY A 1 211 ? 221.856 208.103 229.515 1.00 27.29 211 GLY A O 1
ATOM 3151 N N . MET A 1 212 ? 220.201 206.576 229.572 1.00 22.05 212 MET A N 1
ATOM 3152 C CA . MET A 1 212 ? 219.206 207.546 230.008 1.00 22.05 212 MET A CA 1
ATOM 3153 C C . MET A 1 212 ? 219.571 208.087 231.384 1.00 22.05 212 MET A C 1
ATOM 3154 O O . MET A 1 212 ? 219.940 207.330 232.286 1.00 22.05 212 MET A O 1
ATOM 3168 N N . ASN A 1 213 ? 219.472 209.404 231.540 1.00 26.63 213 ASN A N 1
ATOM 3169 C CA . ASN A 1 213 ? 219.782 210.027 232.819 1.00 26.63 213 ASN A CA 1
ATOM 3170 C C . ASN A 1 213 ? 218.682 209.730 233.831 1.00 26.63 213 ASN A C 1
ATOM 3171 O O . ASN A 1 213 ? 217.492 209.750 233.506 1.00 26.63 213 ASN A O 1
ATOM 3182 N N . ILE A 1 214 ? 219.092 209.454 235.071 1.00 24.03 214 ILE A N 1
ATOM 3183 C CA . ILE A 1 214 ? 218.138 209.067 236.105 1.00 24.03 214 ILE A CA 1
ATOM 3184 C C . ILE A 1 214 ? 217.523 210.269 236.809 1.00 24.03 214 ILE A C 1
ATOM 3185 O O . ILE A 1 214 ? 216.472 210.130 237.448 1.00 24.03 214 ILE A O 1
ATOM 3201 N N . SER A 1 215 ? 218.146 211.442 236.718 1.00 24.92 215 SER A N 1
ATOM 3202 C CA . SER A 1 215 ? 217.578 212.660 237.281 1.00 24.92 215 SER A CA 1
ATOM 3203 C C . SER A 1 215 ? 216.569 213.312 236.347 1.00 24.92 215 SER A C 1
ATOM 3204 O O . SER A 1 215 ? 216.001 214.352 236.697 1.00 24.92 215 SER A O 1
ATOM 3212 N N . CYS A 1 216 ? 216.339 212.724 235.178 1.00 15.56 216 CYS A N 1
ATOM 3213 C CA . CYS A 1 216 ? 215.405 213.278 234.211 1.00 15.56 216 CYS A CA 1
ATOM 3214 C C . CYS A 1 216 ? 213.976 213.269 234.741 1.00 15.56 216 CYS A C 1
ATOM 3215 O O . CYS A 1 216 ? 213.584 212.417 235.542 1.00 15.56 216 CYS A O 1
ATOM 3222 N N . THR A 1 217 ? 213.202 214.247 234.280 1.00 6.64 217 THR A N 1
ATOM 3223 C CA . THR A 1 217 ? 211.759 214.285 234.452 1.00 6.64 217 THR A CA 1
ATOM 3224 C C . THR A 1 217 ? 211.146 214.557 233.087 1.00 6.64 217 THR A C 1
ATOM 3225 O O . THR A 1 217 ? 211.691 215.337 232.301 1.00 6.64 217 THR A O 1
ATOM 3236 N N . PHE A 1 218 ? 210.027 213.900 232.798 1.00 5.20 218 PHE A N 1
ATOM 3237 C CA . PHE A 1 218 ? 209.447 213.992 231.466 1.00 5.20 218 PHE A CA 1
ATOM 3238 C C . PHE A 1 218 ? 209.031 215.417 231.131 1.00 5.20 218 PHE A C 1
ATOM 3239 O O . PHE A 1 218 ? 208.514 216.154 231.975 1.00 5.20 218 PHE A O 1
ATOM 3256 N N . HIS A 1 219 ? 209.260 215.796 229.876 1.00 8.26 219 HIS A N 1
ATOM 3257 C CA . HIS A 1 219 ? 208.752 217.040 229.325 1.00 8.26 219 HIS A CA 1
ATOM 3258 C C . HIS A 1 219 ? 208.411 216.802 227.862 1.00 8.26 219 HIS A C 1
ATOM 3259 O O . HIS A 1 219 ? 208.998 215.940 227.205 1.00 8.26 219 HIS A O 1
ATOM 3273 N N . LYS A 1 220 ? 207.453 217.582 227.358 1.00 12.13 220 LYS A N 1
ATOM 3274 C CA . LYS A 1 220 ? 206.996 217.401 225.984 1.00 12.13 220 LYS A CA 1
ATOM 3275 C C . LYS A 1 220 ? 208.130 217.599 224.986 1.00 12.13 220 LYS A C 1
ATOM 3276 O O . LYS A 1 220 ? 208.258 216.835 224.023 1.00 12.13 220 LYS A O 1
ATOM 3295 N N . THR A 1 221 ? 208.961 218.617 225.197 1.00 15.97 221 THR A N 1
ATOM 3296 C CA . THR A 1 221 ? 210.018 218.978 224.262 1.00 15.97 221 THR A CA 1
ATOM 3297 C C . THR A 1 221 ? 211.414 218.702 224.798 1.00 15.97 221 THR A C 1
ATOM 3298 O O . THR A 1 221 ? 212.259 218.165 224.075 1.00 15.97 221 THR A O 1
ATOM 3309 N N . TRP A 1 222 ? 211.684 219.058 226.054 1.00 15.58 222 TRP A N 1
ATOM 3310 C CA . TRP A 1 222 ? 213.036 218.912 226.585 1.00 15.58 222 TRP A CA 1
ATOM 3311 C C . TRP A 1 222 ? 213.392 217.450 226.835 1.00 15.58 222 TRP A C 1
ATOM 3312 O O . TRP A 1 222 ? 214.499 217.014 226.499 1.00 15.58 222 TRP A O 1
ATOM 3333 N N . ASN A 1 223 ? 212.480 216.681 227.427 1.00 7.95 223 ASN A N 1
ATOM 3334 C CA . ASN A 1 223 ? 212.730 215.282 227.780 1.00 7.95 223 ASN A CA 1
ATOM 3335 C C . ASN A 1 223 ? 211.547 214.421 227.356 1.00 7.95 223 ASN A C 1
ATOM 3336 O O . ASN A 1 223 ? 210.837 213.856 228.196 1.00 7.95 223 ASN A O 1
ATOM 3347 N N . PRO A 1 224 ? 211.310 214.292 226.048 1.00 7.53 224 PRO A N 1
ATOM 3348 C CA . PRO A 1 224 ? 210.174 213.479 225.587 1.00 7.53 224 PRO A CA 1
ATOM 3349 C C . PRO A 1 224 ? 210.334 211.992 225.846 1.00 7.53 224 PRO A C 1
ATOM 3350 O O . PRO A 1 224 ? 209.328 211.273 225.844 1.00 7.53 224 PRO A O 1
ATOM 3361 N N . GLN A 1 225 ? 211.554 211.506 226.062 1.00 6.85 225 GLN A N 1
ATOM 3362 C CA . GLN A 1 225 ? 211.808 210.087 226.263 1.00 6.85 225 GLN A CA 1
ATOM 3363 C C . GLN A 1 225 ? 212.069 209.731 227.720 1.00 6.85 225 GLN A C 1
ATOM 3364 O O . GLN A 1 225 ? 212.413 208.582 228.013 1.00 6.85 225 GLN A O 1
ATOM 3378 N N . CYS A 1 226 ? 211.912 210.676 228.634 1.00 7.16 226 CYS A N 1
ATOM 3379 C CA . CYS A 1 226 ? 212.125 210.396 230.045 1.00 7.16 226 CYS A CA 1
ATOM 3380 C C . CYS A 1 226 ? 210.886 209.715 230.619 1.00 7.16 226 CYS A C 1
ATOM 3381 O O . CYS A 1 226 ? 209.799 210.299 230.577 1.00 7.16 226 CYS A O 1
ATOM 3388 N N . PRO A 1 227 ? 210.997 208.499 231.155 1.00 5.67 227 PRO A N 1
ATOM 3389 C CA . PRO A 1 227 ? 209.806 207.798 231.649 1.00 5.67 227 PRO A CA 1
ATOM 3390 C C . PRO A 1 227 ? 209.455 208.106 233.097 1.00 5.67 227 PRO A C 1
ATOM 3391 O O . PRO A 1 227 ? 208.685 207.360 233.709 1.00 5.67 227 PRO A O 1
ATOM 3402 N N . ILE A 1 228 ? 210.014 209.174 233.656 1.00 5.17 228 ILE A N 1
ATOM 3403 C CA . ILE A 1 228 ? 209.692 209.625 235.003 1.00 5.17 228 ILE A CA 1
ATOM 3404 C C . ILE A 1 228 ? 208.779 210.835 234.872 1.00 5.17 228 ILE A C 1
ATOM 3405 O O . ILE A 1 228 ? 209.192 211.885 234.366 1.00 5.17 228 ILE A O 1
ATOM 3421 N N . PHE A 1 229 ? 207.540 210.691 235.331 1.00 1.78 229 PHE A N 1
ATOM 3422 C CA . PHE A 1 229 ? 206.504 211.697 235.145 1.00 1.78 229 PHE A CA 1
ATOM 3423 C C . PHE A 1 229 ? 206.065 212.257 236.487 1.00 1.78 229 PHE A C 1
ATOM 3424 O O . PHE A 1 229 ? 205.724 211.498 237.398 1.00 1.78 229 PHE A O 1
ATOM 3441 N N . ARG A 1 230 ? 206.063 213.580 236.601 1.00 5.73 230 ARG A N 1
ATOM 3442 C CA . ARG A 1 230 ? 205.445 214.240 237.740 1.00 5.73 230 ARG A CA 1
ATOM 3443 C C . ARG A 1 230 ? 203.942 214.322 237.496 1.00 5.73 230 ARG A C 1
ATOM 3444 O O . ARG A 1 230 ? 203.503 214.748 236.424 1.00 5.73 230 ARG A O 1
ATOM 3465 N N . LEU A 1 231 ? 203.154 213.902 238.488 1.00 4.82 231 LEU A N 1
ATOM 3466 C CA . LEU A 1 231 ? 201.708 213.828 238.300 1.00 4.82 231 LEU A CA 1
ATOM 3467 C C . LEU A 1 231 ? 201.116 215.200 237.986 1.00 4.82 231 LEU A C 1
ATOM 3468 O O . LEU A 1 231 ? 200.264 215.332 237.095 1.00 4.82 231 LEU A O 1
ATOM 3484 N N . GLY A 1 232 ? 201.565 216.236 238.697 1.00 8.48 232 GLY A N 1
ATOM 3485 C CA . GLY A 1 232 ? 201.102 217.580 238.398 1.00 8.48 232 GLY A CA 1
ATOM 3486 C C . GLY A 1 232 ? 201.436 218.007 236.981 1.00 8.48 232 GLY A C 1
ATOM 3487 O O . GLY A 1 232 ? 200.636 218.670 236.313 1.00 8.48 232 GLY A O 1
ATOM 3491 N N . ASP A 1 233 ? 202.631 217.644 236.508 1.00 9.21 233 ASP A N 1
ATOM 3492 C CA . ASP A 1 233 ? 203.007 217.941 235.131 1.00 9.21 233 ASP A CA 1
ATOM 3493 C C . ASP A 1 233 ? 202.104 217.204 234.152 1.00 9.21 233 ASP A C 1
ATOM 3494 O O . ASP A 1 233 ? 201.723 217.754 233.112 1.00 9.21 233 ASP A O 1
ATOM 3503 N N . ILE A 1 234 ? 201.755 215.955 234.466 1.00 7.38 234 ILE A N 1
ATOM 3504 C CA . ILE A 1 234 ? 200.814 215.213 233.631 1.00 7.38 234 ILE A CA 1
ATOM 3505 C C . ILE A 1 234 ? 199.502 215.975 233.517 1.00 7.38 234 ILE A C 1
ATOM 3506 O O . ILE A 1 234 ? 198.945 216.135 232.425 1.00 7.38 234 ILE A O 1
ATOM 3522 N N . PHE A 1 235 ? 198.982 216.451 234.650 1.00 4.63 235 PHE A N 1
ATOM 3523 C CA . PHE A 1 235 ? 197.693 217.136 234.627 1.00 4.63 235 PHE A CA 1
ATOM 3524 C C . PHE A 1 235 ? 197.754 218.453 233.856 1.00 4.63 235 PHE A C 1
ATOM 3525 O O . PHE A 1 235 ? 196.889 218.723 233.017 1.00 4.63 235 PHE A O 1
ATOM 3542 N N . GLN A 1 236 ? 198.764 219.282 234.116 1.00 6.41 236 GLN A N 1
ATOM 3543 C CA . GLN A 1 236 ? 198.883 220.584 233.468 1.00 6.41 236 GLN A CA 1
ATOM 3544 C C . GLN A 1 236 ? 199.336 220.516 232.010 1.00 6.41 236 GLN A C 1
ATOM 3545 O O . GLN A 1 236 ? 199.170 221.509 231.295 1.00 6.41 236 GLN A O 1
ATOM 3559 N N . GLU A 1 237 ? 199.916 219.403 231.554 1.00 7.19 237 GLU A N 1
ATOM 3560 C CA . GLU A 1 237 ? 200.217 219.279 230.131 1.00 7.19 237 GLU A CA 1
ATOM 3561 C C . GLU A 1 237 ? 198.949 219.321 229.288 1.00 7.19 237 GLU A C 1
ATOM 3562 O O . GLU A 1 237 ? 198.961 219.861 228.175 1.00 7.19 237 GLU A O 1
ATOM 3574 N N . ILE A 1 238 ? 197.851 218.768 229.796 1.00 5.66 238 ILE A N 1
ATOM 3575 C CA . ILE A 1 238 ? 196.585 218.738 229.078 1.00 5.66 238 ILE A CA 1
ATOM 3576 C C . ILE A 1 238 ? 195.564 219.692 229.697 1.00 5.66 238 ILE A C 1
ATOM 3577 O O . ILE A 1 238 ? 194.365 219.508 229.530 1.00 5.66 238 ILE A O 1
ATOM 3593 N N . GLY A 1 239 ? 196.029 220.713 230.408 1.00 5.14 239 GLY A N 1
ATOM 3594 C CA . GLY A 1 239 ? 195.130 221.711 230.966 1.00 5.14 239 GLY A CA 1
ATOM 3595 C C . GLY A 1 239 ? 194.185 221.184 232.023 1.00 5.14 239 GLY A C 1
ATOM 3596 O O . GLY A 1 239 ? 193.017 221.588 232.063 1.00 5.14 239 GLY A O 1
ATOM 3600 N N . GLU A 1 240 ? 194.664 220.294 232.884 1.00 6.55 240 GLU A N 1
ATOM 3601 C CA . GLU A 1 240 ? 193.880 219.764 233.987 1.00 6.55 240 GLU A CA 1
ATOM 3602 C C . GLU A 1 240 ? 194.463 220.262 235.302 1.00 6.55 240 GLU A C 1
ATOM 3603 O O . GLU A 1 240 ? 195.684 220.365 235.452 1.00 6.55 240 GLU A O 1
ATOM 3615 N N . ASN A 1 241 ? 193.582 220.582 236.244 1.00 7.36 241 ASN A N 1
ATOM 3616 C CA . ASN A 1 241 ? 193.967 221.141 237.534 1.00 7.36 241 ASN A CA 1
ATOM 3617 C C . ASN A 1 241 ? 194.037 220.009 238.554 1.00 7.36 241 ASN A C 1
ATOM 3618 O O . ASN A 1 241 ? 193.004 219.492 238.991 1.00 7.36 241 ASN A O 1
ATOM 3627 N N . PHE A 1 242 ? 195.261 219.632 238.935 1.00 4.43 242 PHE A N 1
ATOM 3628 C CA . PHE A 1 242 ? 195.441 218.531 239.876 1.00 4.43 242 PHE A CA 1
ATOM 3629 C C . PHE A 1 242 ? 194.819 218.850 241.227 1.00 4.43 242 PHE A C 1
ATOM 3630 O O . PHE A 1 242 ? 194.250 217.969 241.879 1.00 4.43 242 PHE A O 1
ATOM 3647 N N . THR A 1 243 ? 194.926 220.102 241.669 1.00 7.86 243 THR A N 1
ATOM 3648 C CA . THR A 1 243 ? 194.381 220.480 242.968 1.00 7.86 243 THR A CA 1
ATOM 3649 C C . THR A 1 243 ? 192.878 220.238 243.030 1.00 7.86 243 THR A C 1
ATOM 3650 O O . THR A 1 243 ? 192.365 219.733 244.035 1.00 7.86 243 THR A O 1
ATOM 3661 N N . GLU A 1 244 ? 192.156 220.592 241.966 1.00 7.75 244 GLU A N 1
ATOM 3662 C CA . GLU A 1 244 ? 190.710 220.402 241.956 1.00 7.75 244 GLU A CA 1
ATOM 3663 C C . GLU A 1 244 ? 190.342 218.928 241.820 1.00 7.75 244 GLU A C 1
ATOM 3664 O O . GLU A 1 244 ? 189.445 218.441 242.517 1.00 7.75 244 GLU A O 1
ATOM 3676 N N . VAL A 1 245 ? 191.021 218.204 240.927 1.00 5.14 245 VAL A N 1
ATOM 3677 C CA . VAL A 1 245 ? 190.709 216.793 240.721 1.00 5.14 245 VAL A CA 1
ATOM 3678 C C . VAL A 1 245 ? 191.021 215.979 241.970 1.00 5.14 245 VAL A C 1
ATOM 3679 O O . VAL A 1 245 ? 190.384 214.951 242.225 1.00 5.14 245 VAL A O 1
ATOM 3692 N N . ALA A 1 246 ? 191.998 216.418 242.766 1.00 3.47 246 ALA A N 1
ATOM 3693 C CA . ALA A 1 246 ? 192.392 215.686 243.963 1.00 3.47 246 ALA A CA 1
ATOM 3694 C C . ALA A 1 246 ? 191.274 215.591 244.992 1.00 3.47 246 ALA A C 1
ATOM 3695 O O . ALA A 1 246 ? 191.282 214.667 245.812 1.00 3.47 246 ALA A O 1
ATOM 3702 N N . VAL A 1 247 ? 190.320 216.522 244.977 1.00 4.02 247 VAL A N 1
ATOM 3703 C CA . VAL A 1 247 ? 189.242 216.505 245.964 1.00 4.02 247 VAL A CA 1
ATOM 3704 C C . VAL A 1 247 ? 188.375 215.265 245.780 1.00 4.02 247 VAL A C 1
ATOM 3705 O O . VAL A 1 247 ? 188.259 214.424 246.679 1.00 4.02 247 VAL A O 1
ATOM 3718 N N . GLN A 1 248 ? 187.755 215.133 244.609 1.00 5.32 248 GLN A N 1
ATOM 3719 C CA . GLN A 1 248 ? 186.870 214.014 244.322 1.00 5.32 248 GLN A CA 1
ATOM 3720 C C . GLN A 1 248 ? 187.544 212.909 243.521 1.00 5.32 248 GLN A C 1
ATOM 3721 O O . GLN A 1 248 ? 186.948 211.842 243.346 1.00 5.32 248 GLN A O 1
ATOM 3735 N N . GLY A 1 249 ? 188.763 213.133 243.040 1.00 5.35 249 GLY A N 1
ATOM 3736 C CA . GLY A 1 249 ? 189.476 212.129 242.284 1.00 5.35 249 GLY A CA 1
ATOM 3737 C C . GLY A 1 249 ? 189.115 212.130 240.812 1.00 5.35 249 GLY A C 1
ATOM 3738 O O . GLY A 1 249 ? 188.301 212.915 240.325 1.00 5.35 249 GLY A O 1
ATOM 3742 N N . GLY A 1 250 ? 189.752 211.217 240.092 1.00 6.62 250 GLY A N 1
ATOM 3743 C CA . GLY A 1 250 ? 189.511 211.088 238.671 1.00 6.62 250 GLY A CA 1
ATOM 3744 C C . GLY A 1 250 ? 190.342 209.969 238.087 1.00 6.62 250 GLY A C 1
ATOM 3745 O O . GLY A 1 250 ? 191.007 209.222 238.805 1.00 6.62 250 GLY A O 1
ATOM 3749 N N . ILE A 1 251 ? 190.288 209.858 236.763 1.00 4.86 251 ILE A N 1
ATOM 3750 C CA . ILE A 1 251 ? 191.032 208.844 236.026 1.00 4.86 251 ILE A CA 1
ATOM 3751 C C . ILE A 1 251 ? 191.844 209.546 234.949 1.00 4.86 251 ILE A C 1
ATOM 3752 O O . ILE A 1 251 ? 191.287 210.280 234.123 1.00 4.86 251 ILE A O 1
ATOM 3768 N N . MET A 1 252 ? 193.152 209.321 234.960 1.00 4.71 252 MET A N 1
ATOM 3769 C CA . MET A 1 252 ? 194.073 209.860 233.972 1.00 4.71 252 MET A CA 1
ATOM 3770 C C . MET A 1 252 ? 194.708 208.723 233.189 1.00 4.71 252 MET A C 1
ATOM 3771 O O . MET A 1 252 ? 195.172 207.738 233.770 1.00 4.71 252 MET A O 1
ATOM 3785 N N . GLY A 1 253 ? 194.725 208.860 231.869 1.00 5.18 253 GLY A N 1
ATOM 3786 C CA . GLY A 1 253 ? 195.332 207.880 231.005 1.00 5.18 253 GLY A CA 1
ATOM 3787 C C . GLY A 1 253 ? 196.656 208.358 230.458 1.00 5.18 253 GLY A C 1
ATOM 3788 O O . GLY A 1 253 ? 196.740 209.427 229.841 1.00 5.18 253 GLY A O 1
ATOM 3792 N N . ILE A 1 254 ? 197.699 207.577 230.707 1.00 6.36 254 ILE A N 1
ATOM 3793 C CA . ILE A 1 254 ? 199.025 207.812 230.152 1.00 6.36 254 ILE A CA 1
ATOM 3794 C C . ILE A 1 254 ? 199.153 206.914 228.931 1.00 6.36 254 ILE A C 1
ATOM 3795 O O . ILE A 1 254 ? 199.297 205.694 229.055 1.00 6.36 254 ILE A O 1
ATOM 3811 N N . GLU A 1 255 ? 199.086 207.516 227.750 1.00 8.79 255 GLU A N 1
ATOM 3812 C CA . GLU A 1 255 ? 199.129 206.783 226.496 1.00 8.79 255 GLU A CA 1
ATOM 3813 C C . GLU A 1 255 ? 200.574 206.659 226.033 1.00 8.79 255 GLU A C 1
ATOM 3814 O O . GLU A 1 255 ? 201.282 207.665 225.909 1.00 8.79 255 GLU A O 1
ATOM 3826 N N . ILE A 1 256 ? 201.007 205.429 225.791 1.00 10.67 256 ILE A N 1
ATOM 3827 C CA . ILE A 1 256 ? 202.333 205.134 225.268 1.00 10.67 256 ILE A CA 1
ATOM 3828 C C . ILE A 1 256 ? 202.124 204.544 223.881 1.00 10.67 256 ILE A C 1
ATOM 3829 O O . ILE A 1 256 ? 201.717 203.385 223.739 1.00 10.67 256 ILE A O 1
ATOM 3845 N N . TYR A 1 257 ? 202.398 205.339 222.853 1.00 7.18 257 TYR A N 1
ATOM 3846 C CA . TYR A 1 257 ? 202.219 204.926 221.470 1.00 7.18 257 TYR A CA 1
ATOM 3847 C C . TYR A 1 257 ? 203.551 204.451 220.908 1.00 7.18 257 TYR A C 1
ATOM 3848 O O . TYR A 1 257 ? 204.558 205.158 221.002 1.00 7.18 257 TYR A O 1
ATOM 3866 N N . TRP A 1 258 ? 203.553 203.252 220.337 1.00 6.62 258 TRP A N 1
ATOM 3867 C CA . TRP A 1 258 ? 204.743 202.655 219.736 1.00 6.62 258 TRP A CA 1
ATOM 3868 C C . TRP A 1 258 ? 204.516 202.546 218.230 1.00 6.62 258 TRP A C 1
ATOM 3869 O O . TRP A 1 258 ? 203.937 201.574 217.744 1.00 6.62 258 TRP A O 1
ATOM 3890 N N . ASP A 1 259 ? 204.971 203.556 217.493 1.00 8.81 259 ASP A N 1
ATOM 3891 C CA . ASP A 1 259 ? 204.982 203.512 216.031 1.00 8.81 259 ASP A CA 1
ATOM 3892 C C . ASP A 1 259 ? 206.361 203.009 215.631 1.00 8.81 259 ASP A C 1
ATOM 3893 O O . ASP A 1 259 ? 207.288 203.784 215.394 1.00 8.81 259 ASP A O 1
ATOM 3902 N N . CYS A 1 260 ? 206.495 201.691 215.556 1.00 5.27 260 CYS A N 1
ATOM 3903 C CA . CYS A 1 260 ? 207.789 201.038 215.428 1.00 5.27 260 CYS A CA 1
ATOM 3904 C C . CYS A 1 260 ? 207.998 200.526 214.011 1.00 5.27 260 CYS A C 1
ATOM 3905 O O . CYS A 1 260 ? 207.155 199.802 213.472 1.00 5.27 260 CYS A O 1
ATOM 3912 N N . ASN A 1 261 ? 209.123 200.910 213.417 1.00 6.62 261 ASN A N 1
ATOM 3913 C CA . ASN A 1 261 ? 209.572 200.392 212.133 1.00 6.62 261 ASN A CA 1
ATOM 3914 C C . ASN A 1 261 ? 210.725 199.438 212.401 1.00 6.62 261 ASN A C 1
ATOM 3915 O O . ASN A 1 261 ? 211.770 199.853 212.911 1.00 6.62 261 ASN A O 1
ATOM 3926 N N . LEU A 1 262 ? 210.532 198.168 212.068 1.00 5.77 262 LEU A N 1
ATOM 3927 C CA . LEU A 1 262 ? 211.501 197.131 212.381 1.00 5.77 262 LEU A CA 1
ATOM 3928 C C . LEU A 1 262 ? 212.434 196.805 211.222 1.00 5.77 262 LEU A C 1
ATOM 3929 O O . LEU A 1 262 ? 213.261 195.899 211.351 1.00 5.77 262 LEU A O 1
ATOM 3945 N N . ASP A 1 263 ? 212.328 197.513 210.102 1.00 4.96 263 ASP A N 1
ATOM 3946 C CA . ASP A 1 263 ? 213.276 197.320 209.016 1.00 4.96 263 ASP A CA 1
ATOM 3947 C C . ASP A 1 263 ? 214.649 197.834 209.429 1.00 4.96 263 ASP A C 1
ATOM 3948 O O . ASP A 1 263 ? 214.774 198.888 210.059 1.00 4.96 263 ASP A O 1
ATOM 3957 N N . SER A 1 264 ? 215.686 197.078 209.067 1.00 6.98 264 SER A N 1
ATOM 3958 C CA . SER A 1 264 ? 217.043 197.437 209.468 1.00 6.98 264 SER A CA 1
ATOM 3959 C C . SER A 1 264 ? 217.447 198.797 208.913 1.00 6.98 264 SER A C 1
ATOM 3960 O O . SER A 1 264 ? 218.067 199.603 209.617 1.00 6.98 264 SER A O 1
ATOM 3968 N N . TRP A 1 265 ? 217.110 199.071 207.653 1.00 6.62 265 TRP A N 1
ATOM 3969 C CA . TRP A 1 265 ? 217.499 200.331 207.032 1.00 6.62 265 TRP A CA 1
ATOM 3970 C C . TRP A 1 265 ? 216.694 201.514 207.551 1.00 6.62 265 TRP A C 1
ATOM 3971 O O . TRP A 1 265 ? 217.106 202.661 207.348 1.00 6.62 265 TRP A O 1
ATOM 3992 N N . SER A 1 266 ? 215.563 201.269 208.207 1.00 5.29 266 SER A N 1
ATOM 3993 C CA . SER A 1 266 ? 214.704 202.330 208.720 1.00 5.29 266 SER A CA 1
ATOM 3994 C C . SER A 1 266 ? 214.229 201.992 210.125 1.00 5.29 266 SER A C 1
ATOM 3995 O O . SER A 1 266 ? 213.082 202.262 210.494 1.00 5.29 266 SER A O 1
ATOM 4003 N N . HIS A 1 267 ? 215.107 201.404 210.931 1.00 6.84 267 HIS A N 1
ATOM 4004 C CA . HIS A 1 267 ? 214.716 200.953 212.260 1.00 6.84 267 HIS A CA 1
ATOM 4005 C C . HIS A 1 267 ? 214.440 202.150 213.161 1.00 6.84 267 HIS A C 1
ATOM 4006 O O . HIS A 1 267 ? 215.318 202.992 213.378 1.00 6.84 267 HIS A O 1
ATOM 4020 N N . ARG A 1 268 ? 213.216 202.223 213.683 1.00 7.70 268 ARG A N 1
ATOM 4021 C CA . ARG A 1 268 ? 212.842 203.290 214.606 1.00 7.70 268 ARG A CA 1
ATOM 4022 C C . ARG A 1 268 ? 211.675 202.766 215.442 1.00 7.70 268 ARG A C 1
ATOM 4023 O O . ARG A 1 268 ? 210.536 202.744 214.970 1.00 7.70 268 ARG A O 1
ATOM 4044 N N . CYS A 1 269 ? 211.974 202.344 216.670 1.00 5.95 269 CYS A N 1
ATOM 4045 C CA . CYS A 1 269 ? 210.980 201.819 217.606 1.00 5.95 269 CYS A CA 1
ATOM 4046 C C . CYS A 1 269 ? 211.149 202.589 218.911 1.00 5.95 269 CYS A C 1
ATOM 4047 O O . CYS A 1 269 ? 211.885 202.166 219.805 1.00 5.95 269 CYS A O 1
ATOM 4054 N N . GLN A 1 270 ? 210.457 203.719 219.012 1.00 7.39 270 GLN A N 1
ATOM 4055 C CA . GLN A 1 270 ? 210.557 204.599 220.160 1.00 7.39 270 GLN A CA 1
ATOM 4056 C C . GLN A 1 270 ? 209.164 204.948 220.666 1.00 7.39 270 GLN A C 1
ATOM 4057 O O . GLN A 1 270 ? 208.248 205.158 219.862 1.00 7.39 270 GLN A O 1
ATOM 4071 N N . PRO A 1 271 ? 208.969 205.020 221.979 1.00 5.82 271 PRO A N 1
ATOM 4072 C CA . PRO A 1 271 ? 207.651 205.375 222.506 1.00 5.82 271 PRO A CA 1
ATOM 4073 C C . PRO A 1 271 ? 207.399 206.873 222.485 1.00 5.82 271 PRO A C 1
ATOM 4074 O O . PRO A 1 271 ? 208.307 207.689 222.655 1.00 5.82 271 PRO A O 1
ATOM 4085 N N . LYS A 1 272 ? 206.137 207.223 222.265 1.00 6.85 272 LYS A N 1
ATOM 4086 C CA . LYS A 1 272 ? 205.665 208.594 222.372 1.00 6.85 272 LYS A CA 1
ATOM 4087 C C . LYS A 1 272 ? 204.632 208.648 223.487 1.00 6.85 272 LYS A C 1
ATOM 4088 O O . LYS A 1 272 ? 203.678 207.862 223.493 1.00 6.85 272 LYS A O 1
ATOM 4107 N N . TYR A 1 273 ? 204.828 209.562 224.430 1.00 4.61 273 TYR A N 1
ATOM 4108 C CA . TYR A 1 273 ? 203.973 209.675 225.602 1.00 4.61 273 TYR A CA 1
ATOM 4109 C C . TYR A 1 273 ? 202.982 210.816 225.425 1.00 4.61 273 TYR A C 1
ATOM 4110 O O . TYR A 1 273 ? 203.357 211.915 225.006 1.00 4.61 273 TYR A O 1
ATOM 4128 N N . SER A 1 274 ? 201.721 210.543 225.740 1.00 7.49 274 SER A N 1
ATOM 4129 C CA . SER A 1 274 ? 200.678 211.556 225.765 1.00 7.49 274 SER A CA 1
ATOM 4130 C C . SER A 1 274 ? 199.796 211.299 226.976 1.00 7.49 274 SER A C 1
ATOM 4131 O O . SER A 1 274 ? 199.890 210.259 227.630 1.00 7.49 274 SER A O 1
ATOM 4139 N N . PHE A 1 275 ? 198.935 212.262 227.281 1.00 5.78 275 PHE A N 1
ATOM 4140 C CA . PHE A 1 275 ? 198.062 212.180 228.439 1.00 5.78 275 PHE A CA 1
ATOM 4141 C C . PHE A 1 275 ? 196.645 212.558 228.039 1.00 5.78 275 PHE A C 1
ATOM 4142 O O . PHE A 1 275 ? 196.432 213.389 227.153 1.00 5.78 275 PHE A O 1
ATOM 4159 N N . ARG A 1 276 ? 195.676 211.926 228.695 1.00 3.69 276 ARG A N 1
ATOM 4160 C CA . ARG A 1 276 ? 194.274 212.177 228.390 1.00 3.69 276 ARG A CA 1
ATOM 4161 C C . ARG A 1 276 ? 193.418 211.868 229.607 1.00 3.69 276 ARG A C 1
ATOM 4162 O O . ARG A 1 276 ? 193.509 210.777 230.168 1.00 3.69 276 ARG A O 1
ATOM 4183 N N . ARG A 1 277 ? 192.588 212.821 230.013 1.00 7.52 277 ARG A N 1
ATOM 4184 C CA . ARG A 1 277 ? 191.648 212.556 231.091 1.00 7.52 277 ARG A CA 1
ATOM 4185 C C . ARG A 1 277 ? 190.597 211.558 230.619 1.00 7.52 277 ARG A C 1
ATOM 4186 O O . ARG A 1 277 ? 189.989 211.734 229.559 1.00 7.52 277 ARG A O 1
ATOM 4207 N N . LEU A 1 278 ? 190.387 210.504 231.408 1.00 7.86 278 LEU A N 1
ATOM 4208 C CA . LEU A 1 278 ? 189.469 209.434 231.041 1.00 7.86 278 LEU A CA 1
ATOM 4209 C C . LEU A 1 278 ? 188.119 209.524 231.735 1.00 7.86 278 LEU A C 1
ATOM 4210 O O . LEU A 1 278 ? 187.135 208.998 231.205 1.00 7.86 278 LEU A O 1
ATOM 4226 N N . ASP A 1 279 ? 188.045 210.164 232.896 1.00 7.75 279 ASP A N 1
ATOM 4227 C CA . ASP A 1 279 ? 186.782 210.348 233.593 1.00 7.75 279 ASP A CA 1
ATOM 4228 C C . ASP A 1 279 ? 186.123 211.640 233.132 1.00 7.75 279 ASP A C 1
ATOM 4229 O O . ASP A 1 279 ? 186.789 212.663 232.949 1.00 7.75 279 ASP A O 1
ATOM 4238 N N . ASP A 1 280 ? 184.809 211.583 232.935 1.00 9.49 280 ASP A N 1
ATOM 4239 C CA . ASP A 1 280 ? 184.064 212.748 232.474 1.00 9.49 280 ASP A CA 1
ATOM 4240 C C . ASP A 1 280 ? 184.023 213.804 233.572 1.00 9.49 280 ASP A C 1
ATOM 4241 O O . ASP A 1 280 ? 183.516 213.552 234.670 1.00 9.49 280 ASP A O 1
ATOM 4250 N N . LYS A 1 281 ? 184.558 214.988 233.271 1.00 12.75 281 LYS A N 1
ATOM 4251 C CA . LYS A 1 281 ? 184.575 216.071 234.248 1.00 12.75 281 LYS A CA 1
ATOM 4252 C C . LYS A 1 281 ? 183.169 216.467 234.676 1.00 12.75 281 LYS A C 1
ATOM 4253 O O . LYS A 1 281 ? 182.961 216.872 235.825 1.00 12.75 281 LYS A O 1
ATOM 4272 N N . TYR A 1 282 ? 182.196 216.357 233.775 1.00 16.72 282 TYR A N 1
ATOM 4273 C CA . TYR A 1 282 ? 180.821 216.780 234.028 1.00 16.72 282 TYR A CA 1
ATOM 4274 C C . TYR A 1 282 ? 179.899 215.598 234.290 1.00 16.72 282 TYR A C 1
ATOM 4275 O O . TYR A 1 282 ? 178.735 215.600 233.883 1.00 16.72 282 TYR A O 1
ATOM 4293 N N . THR A 1 283 ? 180.405 214.573 234.970 1.00 8.75 283 THR A N 1
ATOM 4294 C CA . THR A 1 283 ? 179.584 213.422 235.315 1.00 8.75 283 THR A CA 1
ATOM 4295 C C . THR A 1 283 ? 178.450 213.839 236.244 1.00 8.75 283 THR A C 1
ATOM 4296 O O . THR A 1 283 ? 178.627 214.677 237.132 1.00 8.75 283 THR A O 1
ATOM 4307 N N . ASN A 1 284 ? 177.276 213.249 236.029 1.00 14.09 284 ASN A N 1
ATOM 4308 C CA . ASN A 1 284 ? 176.125 213.549 236.868 1.00 14.09 284 ASN A CA 1
ATOM 4309 C C . ASN A 1 284 ? 176.415 213.177 238.317 1.00 14.09 284 ASN A C 1
ATOM 4310 O O . ASN A 1 284 ? 177.096 212.188 238.599 1.00 14.09 284 ASN A O 1
ATOM 4321 N N . GLU A 1 285 ? 175.888 213.984 239.240 1.00 15.68 285 GLU A N 1
ATOM 4322 C CA . GLU A 1 285 ? 176.146 213.760 240.658 1.00 15.68 285 GLU A CA 1
ATOM 4323 C C . GLU A 1 285 ? 175.720 212.366 241.098 1.00 15.68 285 GLU A C 1
ATOM 4324 O O . GLU A 1 285 ? 176.353 211.774 241.979 1.00 15.68 285 GLU A O 1
ATOM 4328 N N . SER A 1 286 ? 174.658 211.828 240.505 1.00 16.54 286 SER A N 1
ATOM 4329 C CA . SER A 1 286 ? 174.169 210.501 240.852 1.00 16.54 286 SER A CA 1
ATOM 4330 C C . SER A 1 286 ? 174.950 209.382 240.176 1.00 16.54 286 SER A C 1
ATOM 4331 O O . SER A 1 286 ? 174.721 208.211 240.493 1.00 16.54 286 SER A O 1
ATOM 4339 N N . LEU A 1 287 ? 175.859 209.707 239.256 1.00 9.69 287 LEU A N 1
ATOM 4340 C CA . LEU A 1 287 ? 176.663 208.714 238.557 1.00 9.69 287 LEU A CA 1
ATOM 4341 C C . LEU A 1 287 ? 178.081 208.621 239.119 1.00 9.69 287 LEU A C 1
ATOM 4342 O O . LEU A 1 287 ? 179.009 208.223 238.412 1.00 9.69 287 LEU A O 1
ATOM 4358 N N . PHE A 1 288 ? 178.268 208.910 240.402 1.00 6.59 288 PHE A N 1
ATOM 4359 C CA . PHE A 1 288 ? 179.590 208.743 241.022 1.00 6.59 288 PHE A CA 1
ATOM 4360 C C . PHE A 1 288 ? 180.674 209.551 240.324 1.00 6.59 288 PHE A C 1
ATOM 4361 O O . PHE A 1 288 ? 181.585 208.987 239.726 1.00 6.59 288 PHE A O 1
ATOM 4378 N N . PRO A 1 289 ? 180.589 210.879 240.407 1.00 5.88 289 PRO A N 1
ATOM 4379 C CA . PRO A 1 289 ? 181.618 211.727 239.800 1.00 5.88 289 PRO A CA 1
ATOM 4380 C C . PRO A 1 289 ? 182.994 211.516 240.425 1.00 5.88 289 PRO A C 1
ATOM 4381 O O . PRO A 1 289 ? 183.088 211.244 241.619 1.00 5.88 289 PRO A O 1
ATOM 4392 N N . GLY A 1 290 ? 184.045 211.635 239.626 1.00 5.54 290 GLY A N 1
ATOM 4393 C CA . GLY A 1 290 ? 185.395 211.460 240.128 1.00 5.54 290 GLY A CA 1
ATOM 4394 C C . GLY A 1 290 ? 185.782 210.008 240.279 1.00 5.54 290 GLY A C 1
ATOM 4395 O O . GLY A 1 290 ? 185.241 209.147 239.590 1.00 5.54 290 GLY A O 1
ATOM 4399 N N . TYR A 1 291 ? 186.719 209.728 241.167 1.00 2.84 291 TYR A N 1
ATOM 4400 C CA . TYR A 1 291 ? 187.162 208.366 241.420 1.00 2.84 291 TYR A CA 1
ATOM 4401 C C . TYR A 1 291 ? 187.439 208.190 242.902 1.00 2.84 291 TYR A C 1
ATOM 4402 O O . TYR A 1 291 ? 188.196 208.964 243.494 1.00 2.84 291 TYR A O 1
ATOM 4420 N N . ASN A 1 292 ? 186.825 207.170 243.490 1.00 3.82 292 ASN A N 1
ATOM 4421 C CA . ASN A 1 292 ? 187.058 206.833 244.884 1.00 3.82 292 ASN A CA 1
ATOM 4422 C C . ASN A 1 292 ? 186.622 205.397 245.115 1.00 3.82 292 ASN A C 1
ATOM 4423 O O . ASN A 1 292 ? 185.851 204.828 244.339 1.00 3.82 292 ASN A O 1
ATOM 4434 N N . PHE A 1 293 ? 187.134 204.818 246.195 1.00 3.37 293 PHE A N 1
ATOM 4435 C CA . PHE A 1 293 ? 186.693 203.496 246.612 1.00 3.37 293 PHE A CA 1
ATOM 4436 C C . PHE A 1 293 ? 186.696 203.412 248.129 1.00 3.37 293 PHE A C 1
ATOM 4437 O O . PHE A 1 293 ? 187.442 204.120 248.808 1.00 3.37 293 PHE A O 1
ATOM 4454 N N . ARG A 1 294 ? 185.849 202.532 248.648 1.00 3.66 294 ARG A N 1
ATOM 4455 C CA . ARG A 1 294 ? 185.709 202.318 250.080 1.00 3.66 294 ARG A CA 1
ATOM 4456 C C . ARG A 1 294 ? 186.513 201.087 250.474 1.00 3.66 294 ARG A C 1
ATOM 4457 O O . ARG A 1 294 ? 186.251 199.985 249.982 1.00 3.66 294 ARG A O 1
ATOM 4478 N N . TYR A 1 295 ? 187.491 201.280 251.351 1.00 4.47 295 TYR A N 1
ATOM 4479 C CA . TYR A 1 295 ? 188.343 200.208 251.840 1.00 4.47 295 TYR A CA 1
ATOM 4480 C C . TYR A 1 295 ? 188.092 200.018 253.328 1.00 4.47 295 TYR A C 1
ATOM 4481 O O . TYR A 1 295 ? 188.038 200.994 254.084 1.00 4.47 295 TYR A O 1
ATOM 4499 N N . ALA A 1 296 ? 187.945 198.768 253.744 1.00 5.00 296 ALA A N 1
ATOM 4500 C CA . ALA A 1 296 ? 187.649 198.428 255.127 1.00 5.00 296 ALA A CA 1
ATOM 4501 C C . ALA A 1 296 ? 188.876 197.824 255.793 1.00 5.00 296 ALA A C 1
ATOM 4502 O O . ALA A 1 296 ? 189.469 196.874 255.273 1.00 5.00 296 ALA A O 1
ATOM 4509 N N . LYS A 1 297 ? 189.252 198.385 256.937 1.00 11.02 297 LYS A N 1
ATOM 4510 C CA . LYS A 1 297 ? 190.295 197.845 257.798 1.00 11.02 297 LYS A CA 1
ATOM 4511 C C . LYS A 1 297 ? 189.597 197.213 258.995 1.00 11.02 297 LYS A C 1
ATOM 4512 O O . LYS A 1 297 ? 189.030 197.921 259.832 1.00 11.02 297 LYS A O 1
ATOM 4531 N N . TYR A 1 298 ? 189.620 195.888 259.065 1.00 7.61 298 TYR A N 1
ATOM 4532 C CA . TYR A 1 298 ? 188.920 195.162 260.114 1.00 7.61 298 TYR A CA 1
ATOM 4533 C C . TYR A 1 298 ? 189.859 194.857 261.270 1.00 7.61 298 TYR A C 1
ATOM 4534 O O . TYR A 1 298 ? 191.040 194.561 261.068 1.00 7.61 298 TYR A O 1
ATOM 4552 N N . TYR A 1 299 ? 189.326 194.933 262.484 1.00 12.45 299 TYR A N 1
ATOM 4553 C CA . TYR A 1 299 ? 190.096 194.618 263.678 1.00 12.45 299 TYR A CA 1
ATOM 4554 C C . TYR A 1 299 ? 189.120 194.212 264.774 1.00 12.45 299 TYR A C 1
ATOM 4555 O O . TYR A 1 299 ? 187.907 194.156 264.562 1.00 12.45 299 TYR A O 1
ATOM 4573 N N . LYS A 1 300 ? 189.676 193.929 265.951 1.00 16.02 300 LYS A N 1
ATOM 4574 C CA . LYS A 1 300 ? 188.865 193.558 267.098 1.00 16.02 300 LYS A CA 1
ATOM 4575 C C . LYS A 1 300 ? 189.213 194.497 268.236 1.00 16.02 300 LYS A C 1
ATOM 4576 O O . LYS A 1 300 ? 190.380 194.617 268.601 1.00 16.02 300 LYS A O 1
ATOM 4595 N N . GLU A 1 301 ? 188.200 195.136 268.811 1.00 24.23 301 GLU A N 1
ATOM 4596 C CA . GLU A 1 301 ? 188.417 196.039 269.928 1.00 24.23 301 GLU A CA 1
ATOM 4597 C C . GLU A 1 301 ? 187.306 195.848 270.940 1.00 24.23 301 GLU A C 1
ATOM 4598 O O . GLU A 1 301 ? 186.133 195.792 270.571 1.00 24.23 301 GLU A O 1
ATOM 4610 N N . ASN A 1 302 ? 187.667 195.735 272.214 1.00 33.42 302 ASN A N 1
ATOM 4611 C CA . ASN A 1 302 ? 186.671 195.565 273.272 1.00 33.42 302 ASN A CA 1
ATOM 4612 C C . ASN A 1 302 ? 185.853 194.305 273.054 1.00 33.42 302 ASN A C 1
ATOM 4613 O O . ASN A 1 302 ? 184.665 194.269 273.370 1.00 33.42 302 ASN A O 1
ATOM 4624 N N . GLY A 1 303 ? 186.481 193.271 272.508 1.00 36.59 303 GLY A N 1
ATOM 4625 C CA . GLY A 1 303 ? 185.786 192.020 272.266 1.00 36.59 303 GLY A CA 1
ATOM 4626 C C . GLY A 1 303 ? 184.732 192.133 271.186 1.00 36.59 303 GLY A C 1
ATOM 4627 O O . GLY A 1 303 ? 183.838 191.291 271.108 1.00 36.59 303 GLY A O 1
ATOM 4631 N N . MET A 1 304 ? 184.830 193.161 270.350 1.00 29.86 304 MET A N 1
ATOM 4632 C CA . MET A 1 304 ? 183.867 193.353 269.274 1.00 29.86 304 MET A CA 1
ATOM 4633 C C . MET A 1 304 ? 184.566 193.500 267.943 1.00 29.86 304 MET A C 1
ATOM 4634 O O . MET A 1 304 ? 185.644 194.086 267.867 1.00 29.86 304 MET A O 1
ATOM 4648 N N . GLU A 1 305 ? 183.955 192.982 266.884 1.00 21.27 305 GLU A N 1
ATOM 4649 C CA . GLU A 1 305 ? 184.538 193.163 265.568 1.00 21.27 305 GLU A CA 1
ATOM 4650 C C . GLU A 1 305 ? 184.276 194.580 265.108 1.00 21.27 305 GLU A C 1
ATOM 4651 O O . GLU A 1 305 ? 183.128 194.969 264.921 1.00 21.27 305 GLU A O 1
ATOM 4663 N N . LYS A 1 306 ? 185.335 195.357 264.937 1.00 16.14 306 LYS A N 1
ATOM 4664 C CA . LYS A 1 306 ? 185.196 196.734 264.506 1.00 16.14 306 LYS A CA 1
ATOM 4665 C C . LYS A 1 306 ? 185.817 196.914 263.128 1.00 16.14 306 LYS A C 1
ATOM 4666 O O . LYS A 1 306 ? 186.661 196.127 262.687 1.00 16.14 306 LYS A O 1
ATOM 4685 N N . ARG A 1 307 ? 185.384 197.974 262.453 1.00 6.19 307 ARG A N 1
ATOM 4686 C CA . ARG A 1 307 ? 185.824 198.273 261.103 1.00 6.19 307 ARG A CA 1
ATOM 4687 C C . ARG A 1 307 ? 186.095 199.762 260.969 1.00 6.19 307 ARG A C 1
ATOM 4688 O O . ARG A 1 307 ? 185.320 200.591 261.452 1.00 6.19 307 ARG A O 1
ATOM 4709 N N . THR A 1 308 ? 187.206 200.091 260.321 1.00 8.97 308 THR A N 1
ATOM 4710 C CA . THR A 1 308 ? 187.539 201.457 259.947 1.00 8.97 308 THR A CA 1
ATOM 4711 C C . THR A 1 308 ? 187.347 201.579 258.443 1.00 8.97 308 THR A C 1
ATOM 4712 O O . THR A 1 308 ? 188.023 200.894 257.670 1.00 8.97 308 THR A O 1
ATOM 4723 N N . LEU A 1 309 ? 186.414 202.430 258.035 1.00 4.94 309 LEU A N 1
ATOM 4724 C CA . LEU A 1 309 ? 186.083 202.618 256.631 1.00 4.94 309 LEU A CA 1
ATOM 4725 C C . LEU A 1 309 ? 186.789 203.861 256.110 1.00 4.94 309 LEU A C 1
ATOM 4726 O O . LEU A 1 309 ? 186.570 204.965 256.619 1.00 4.94 309 LEU A O 1
ATOM 4742 N N . ILE A 1 310 ? 187.628 203.680 255.099 1.00 4.21 310 ILE A N 1
ATOM 4743 C CA . ILE A 1 310 ? 188.321 204.779 254.445 1.00 4.21 310 ILE A CA 1
ATOM 4744 C C . ILE A 1 310 ? 187.737 204.913 253.048 1.00 4.21 310 ILE A C 1
ATOM 4745 O O . ILE A 1 310 ? 187.877 204.011 252.214 1.00 4.21 310 ILE A O 1
ATOM 4761 N N . LYS A 1 311 ? 187.061 206.028 252.801 1.00 3.70 311 LYS A N 1
ATOM 4762 C CA . LYS A 1 311 ? 186.644 206.399 251.456 1.00 3.70 311 LYS A CA 1
ATOM 4763 C C . LYS A 1 311 ? 187.818 207.156 250.859 1.00 3.70 311 LYS A C 1
ATOM 4764 O O . LYS A 1 311 ? 188.047 208.325 251.180 1.00 3.70 311 LYS A O 1
ATOM 4783 N N . ALA A 1 312 ? 188.590 206.468 250.026 1.00 3.34 312 ALA A N 1
ATOM 4784 C CA . ALA A 1 312 ? 189.792 207.024 249.429 1.00 3.34 312 ALA A CA 1
ATOM 4785 C C . ALA A 1 312 ? 189.453 207.594 248.060 1.00 3.34 312 ALA A C 1
ATOM 4786 O O . ALA A 1 312 ? 189.020 206.857 247.166 1.00 3.34 312 ALA A O 1
ATOM 4793 N N . PHE A 1 313 ? 189.625 208.903 247.914 1.00 6.62 313 PHE A N 1
ATOM 4794 C CA . PHE A 1 313 ? 189.519 209.592 246.640 1.00 6.62 313 PHE A CA 1
ATOM 4795 C C . PHE A 1 313 ? 190.919 209.778 246.080 1.00 6.62 313 PHE A C 1
ATOM 4796 O O . PHE A 1 313 ? 191.843 210.158 246.805 1.00 6.62 313 PHE A O 1
ATOM 4813 N N . GLY A 1 314 ? 191.073 209.518 244.793 1.00 3.61 314 GLY A N 1
ATOM 4814 C CA . GLY A 1 314 ? 192.369 209.727 244.183 1.00 3.61 314 GLY A CA 1
ATOM 4815 C C . GLY A 1 314 ? 192.292 209.587 242.685 1.00 3.61 314 GLY A C 1
ATOM 4816 O O . GLY A 1 314 ? 191.222 209.384 242.106 1.00 3.61 314 GLY A O 1
ATOM 4820 N N . VAL A 1 315 ? 193.456 209.702 242.065 1.00 3.59 315 VAL A N 1
ATOM 4821 C CA . VAL A 1 315 ? 193.595 209.603 240.622 1.00 3.59 315 VAL A CA 1
ATOM 4822 C C . VAL A 1 315 ? 194.063 208.198 240.290 1.00 3.59 315 VAL A C 1
ATOM 4823 O O . VAL A 1 315 ? 195.131 207.766 240.740 1.00 3.59 315 VAL A O 1
ATOM 4836 N N . ARG A 1 316 ? 193.259 207.479 239.519 1.00 4.73 316 ARG A N 1
ATOM 4837 C CA . ARG A 1 316 ? 193.678 206.207 238.955 1.00 4.73 316 ARG A CA 1
ATOM 4838 C C . ARG A 1 316 ? 194.341 206.486 237.615 1.00 4.73 316 ARG A C 1
ATOM 4839 O O . ARG A 1 316 ? 193.698 206.991 236.689 1.00 4.73 316 ARG A O 1
ATOM 4860 N N . PHE A 1 317 ? 195.626 206.177 237.523 1.00 6.62 317 PHE A N 1
ATOM 4861 C CA . PHE A 1 317 ? 196.398 206.405 236.309 1.00 6.62 317 PHE A CA 1
ATOM 4862 C C . PHE A 1 317 ? 196.374 205.130 235.477 1.00 6.62 317 PHE A C 1
ATOM 4863 O O . PHE A 1 317 ? 196.898 204.097 235.899 1.00 6.62 317 PHE A O 1
ATOM 4880 N N . ASP A 1 318 ? 195.757 205.200 234.299 1.00 5.03 318 ASP A N 1
ATOM 4881 C CA . ASP A 1 318 ? 195.704 204.055 233.397 1.00 5.03 318 ASP A CA 1
ATOM 4882 C C . ASP A 1 318 ? 196.735 204.190 232.297 1.00 5.03 318 ASP A C 1
ATOM 4883 O O . ASP A 1 318 ? 196.630 205.065 231.448 1.00 5.03 318 ASP A O 1
ATOM 4892 N N . ILE A 1 319 ? 197.724 203.313 232.295 1.00 9.69 319 ILE A N 1
ATOM 4893 C CA . ILE A 1 319 ? 198.742 203.351 231.262 1.00 9.69 319 ILE A CA 1
ATOM 4894 C C . ILE A 1 319 ? 198.228 202.615 230.036 1.00 9.69 319 ILE A C 1
ATOM 4895 O O . ILE A 1 319 ? 198.091 201.397 230.055 1.00 9.69 319 ILE A O 1
ATOM 4911 N N . LEU A 1 320 ? 197.931 203.359 228.977 1.00 9.39 320 LEU A N 1
ATOM 4912 C CA . LEU A 1 320 ? 197.399 202.764 227.757 1.00 9.39 320 LEU A CA 1
ATOM 4913 C C . LEU A 1 320 ? 198.512 202.577 226.749 1.00 9.39 320 LEU A C 1
ATOM 4914 O O . LEU A 1 320 ? 198.958 203.539 226.137 1.00 9.39 320 LEU A O 1
ATOM 4930 N N . VAL A 1 321 ? 198.952 201.344 226.558 1.00 6.63 321 VAL A N 1
ATOM 4931 C CA . VAL A 1 321 ? 200.052 201.057 225.648 1.00 6.63 321 VAL A CA 1
ATOM 4932 C C . VAL A 1 321 ? 199.472 200.463 224.376 1.00 6.63 321 VAL A C 1
ATOM 4933 O O . VAL A 1 321 ? 198.737 199.469 224.422 1.00 6.63 321 VAL A O 1
ATOM 4946 N N . PHE A 1 322 ? 199.803 201.073 223.244 1.00 6.62 322 PHE A N 1
ATOM 4947 C CA . PHE A 1 322 ? 199.299 200.635 221.955 1.00 6.62 322 PHE A CA 1
ATOM 4948 C C . PHE A 1 322 ? 200.326 200.978 220.890 1.00 6.62 322 PHE A C 1
ATOM 4949 O O . PHE A 1 322 ? 201.203 201.821 221.090 1.00 6.62 322 PHE A O 1
ATOM 4966 N N . GLY A 1 323 ? 200.208 200.311 219.759 1.00 12.82 323 GLY A N 1
ATOM 4967 C CA . GLY A 1 323 ? 201.095 200.559 218.642 1.00 12.82 323 GLY A CA 1
ATOM 4968 C C . GLY A 1 323 ? 201.212 199.336 217.762 1.00 12.82 323 GLY A C 1
ATOM 4969 O O . GLY A 1 323 ? 200.694 198.263 218.061 1.00 12.82 323 GLY A O 1
ATOM 4973 N N . THR A 1 324 ? 201.921 199.521 216.656 1.00 12.42 324 THR A N 1
ATOM 4974 C CA . THR A 1 324 ? 202.120 198.476 215.670 1.00 12.42 324 THR A CA 1
ATOM 4975 C C . THR A 1 324 ? 203.585 198.431 215.267 1.00 12.42 324 THR A C 1
ATOM 4976 O O . THR A 1 324 ? 204.276 199.453 215.247 1.00 12.42 324 THR A O 1
ATOM 4987 N N . GLY A 1 325 ? 204.050 197.226 214.966 1.00 7.66 325 GLY A N 1
ATOM 4988 C CA . GLY A 1 325 ? 205.385 197.015 214.454 1.00 7.66 325 GLY A CA 1
ATOM 4989 C C . GLY A 1 325 ? 205.315 196.572 213.011 1.00 7.66 325 GLY A C 1
ATOM 4990 O O . GLY A 1 325 ? 204.664 195.571 212.698 1.00 7.66 325 GLY A O 1
ATOM 4994 N N . GLY A 1 326 ? 205.961 197.320 212.122 1.00 4.87 326 GLY A N 1
ATOM 4995 C CA . GLY A 1 326 ? 205.928 197.049 210.697 1.00 4.87 326 GLY A CA 1
ATOM 4996 C C . GLY A 1 326 ? 207.272 196.529 210.215 1.00 4.87 326 GLY A C 1
ATOM 4997 O O . GLY A 1 326 ? 208.313 197.131 210.483 1.00 4.87 326 GLY A O 1
ATOM 5001 N N . LYS A 1 327 ? 207.228 195.406 209.505 1.00 4.93 327 LYS A N 1
ATOM 5002 C CA . LYS A 1 327 ? 208.424 194.804 208.932 1.00 4.93 327 LYS A CA 1
ATOM 5003 C C . LYS A 1 327 ? 208.148 194.404 207.492 1.00 4.93 327 LYS A C 1
ATOM 5004 O O . LYS A 1 327 ? 207.066 193.908 207.179 1.00 4.93 327 LYS A O 1
ATOM 5023 N N . PHE A 1 328 ? 209.136 194.606 206.623 1.00 5.04 328 PHE A N 1
ATOM 5024 C CA . PHE A 1 328 ? 208.953 194.320 205.207 1.00 5.04 328 PHE A CA 1
ATOM 5025 C C . PHE A 1 328 ? 208.485 192.885 205.004 1.00 5.04 328 PHE A C 1
ATOM 5026 O O . PHE A 1 328 ? 209.059 191.944 205.558 1.00 5.04 328 PHE A O 1
ATOM 5043 N N . ASP A 1 329 ? 207.435 192.729 204.201 1.00 5.86 329 ASP A N 1
ATOM 5044 C CA . ASP A 1 329 ? 206.904 191.423 203.832 1.00 5.86 329 ASP A CA 1
ATOM 5045 C C . ASP A 1 329 ? 206.690 191.407 202.327 1.00 5.86 329 ASP A C 1
ATOM 5046 O O . ASP A 1 329 ? 206.000 192.277 201.787 1.00 5.86 329 ASP A O 1
ATOM 5055 N N . ILE A 1 330 ? 207.282 190.420 201.654 1.00 5.88 330 ILE A N 1
ATOM 5056 C CA . ILE A 1 330 ? 207.222 190.373 200.196 1.00 5.88 330 ILE A CA 1
ATOM 5057 C C . ILE A 1 330 ? 205.791 190.154 199.723 1.00 5.88 330 ILE A C 1
ATOM 5058 O O . ILE A 1 330 ? 205.370 190.709 198.702 1.00 5.88 330 ILE A O 1
ATOM 5074 N N . ILE A 1 331 ? 205.022 189.339 200.447 1.00 6.74 331 ILE A N 1
ATOM 5075 C CA . ILE A 1 331 ? 203.653 189.056 200.027 1.00 6.74 331 ILE A CA 1
ATOM 5076 C C . ILE A 1 331 ? 202.811 190.326 200.043 1.00 6.74 331 ILE A C 1
ATOM 5077 O O . ILE A 1 331 ? 202.018 190.569 199.126 1.00 6.74 331 ILE A O 1
ATOM 5093 N N . GLN A 1 332 ? 202.953 191.147 201.086 1.00 5.84 332 GLN A N 1
ATOM 5094 C CA . GLN A 1 332 ? 202.186 192.387 201.153 1.00 5.84 332 GLN A CA 1
ATOM 5095 C C . GLN A 1 332 ? 202.543 193.319 200.001 1.00 5.84 332 GLN A C 1
ATOM 5096 O O . GLN A 1 332 ? 201.658 193.918 199.377 1.00 5.84 332 GLN A O 1
ATOM 5110 N N . LEU A 1 333 ? 203.837 193.452 199.704 1.00 5.68 333 LEU A N 1
ATOM 5111 C CA . LEU A 1 333 ? 204.258 194.296 198.594 1.00 5.68 333 LEU A CA 1
ATOM 5112 C C . LEU A 1 333 ? 203.714 193.775 197.271 1.00 5.68 333 LEU A C 1
ATOM 5113 O O . LEU A 1 333 ? 203.255 194.554 196.429 1.00 5.68 333 LEU A O 1
ATOM 5129 N N . VAL A 1 334 ? 203.765 192.457 197.068 1.00 5.87 334 VAL A N 1
ATOM 5130 C CA . VAL A 1 334 ? 203.260 191.868 195.832 1.00 5.87 334 VAL A CA 1
ATOM 5131 C C . VAL A 1 334 ? 201.766 192.121 195.697 1.00 5.87 334 VAL A C 1
ATOM 5132 O O . VAL A 1 334 ? 201.275 192.471 194.617 1.00 5.87 334 VAL A O 1
ATOM 5145 N N . VAL A 1 335 ? 201.019 191.952 196.789 1.00 4.70 335 VAL A N 1
ATOM 5146 C CA . VAL A 1 335 ? 199.579 192.183 196.752 1.00 4.70 335 VAL A CA 1
ATOM 5147 C C . VAL A 1 335 ? 199.280 193.641 196.424 1.00 4.70 335 VAL A C 1
ATOM 5148 O O . VAL A 1 335 ? 198.403 193.939 195.605 1.00 4.70 335 VAL A O 1
ATOM 5161 N N . TYR A 1 336 ? 200.001 194.573 197.054 1.00 4.77 336 TYR A N 1
ATOM 5162 C CA . TYR A 1 336 ? 199.764 195.987 196.778 1.00 4.77 336 TYR A CA 1
ATOM 5163 C C . TYR A 1 336 ? 200.094 196.335 195.331 1.00 4.77 336 TYR A C 1
ATOM 5164 O O . TYR A 1 336 ? 199.343 197.065 194.670 1.00 4.77 336 TYR A O 1
ATOM 5182 N N . ILE A 1 337 ? 201.220 195.831 194.824 1.00 5.14 337 ILE A N 1
ATOM 5183 C CA . ILE A 1 337 ? 201.605 196.113 193.446 1.00 5.14 337 ILE A CA 1
ATOM 5184 C C . ILE A 1 337 ? 200.567 195.552 192.487 1.00 5.14 337 ILE A C 1
ATOM 5185 O O . ILE A 1 337 ? 200.192 196.204 191.507 1.00 5.14 337 ILE A O 1
ATOM 5201 N N . GLY A 1 338 ? 200.092 194.334 192.747 1.00 5.16 338 GLY A N 1
ATOM 5202 C CA . GLY A 1 338 ? 199.053 193.766 191.908 1.00 5.16 338 GLY A CA 1
ATOM 5203 C C . GLY A 1 338 ? 197.773 194.576 191.949 1.00 5.16 338 GLY A C 1
ATOM 5204 O O . GLY A 1 338 ? 197.098 194.743 190.931 1.00 5.16 338 GLY A O 1
ATOM 5208 N N . SER A 1 339 ? 197.420 195.088 193.130 1.00 7.12 339 SER A N 1
ATOM 5209 C CA . SER A 1 339 ? 196.225 195.913 193.253 1.00 7.12 339 SER A CA 1
ATOM 5210 C C . SER A 1 339 ? 196.365 197.204 192.457 1.00 7.12 339 SER A C 1
ATOM 5211 O O . SER A 1 339 ? 195.392 197.690 191.873 1.00 7.12 339 SER A O 1
ATOM 5219 N N . THR A 1 340 ? 197.565 197.775 192.426 1.00 5.82 340 THR A N 1
ATOM 5220 C CA . THR A 1 340 ? 197.782 199.045 191.744 1.00 5.82 340 THR A CA 1
ATOM 5221 C C . THR A 1 340 ? 198.135 198.900 190.266 1.00 5.82 340 THR A C 1
ATOM 5222 O O . THR A 1 340 ? 198.150 199.908 189.552 1.00 5.82 340 THR A O 1
ATOM 5233 N N . LEU A 1 341 ? 198.412 197.685 189.789 1.00 6.65 341 LEU A N 1
ATOM 5234 C CA . LEU A 1 341 ? 198.836 197.515 188.402 1.00 6.65 341 LEU A CA 1
ATOM 5235 C C . LEU A 1 341 ? 197.772 197.996 187.421 1.00 6.65 341 LEU A C 1
ATOM 5236 O O . LEU A 1 341 ? 198.093 198.640 186.416 1.00 6.65 341 LEU A O 1
ATOM 5252 N N . SER A 1 342 ? 196.502 197.689 187.689 1.00 5.47 342 SER A N 1
ATOM 5253 C CA . SER A 1 342 ? 195.441 198.051 186.757 1.00 5.47 342 SER A CA 1
ATOM 5254 C C . SER A 1 342 ? 195.327 199.556 186.557 1.00 5.47 342 SER A C 1
ATOM 5255 O O . SER A 1 342 ? 194.779 199.992 185.539 1.00 5.47 342 SER A O 1
ATOM 5263 N N . TYR A 1 343 ? 195.823 200.359 187.499 1.00 5.20 343 TYR A N 1
ATOM 5264 C CA . TYR A 1 343 ? 195.728 201.806 187.362 1.00 5.20 343 TYR A CA 1
ATOM 5265 C C . TYR A 1 343 ? 196.621 202.343 186.253 1.00 5.20 343 TYR A C 1
ATOM 5266 O O . TYR A 1 343 ? 196.410 203.472 185.799 1.00 5.20 343 TYR A O 1
ATOM 5284 N N . PHE A 1 344 ? 197.609 201.566 185.807 1.00 7.57 344 PHE A N 1
ATOM 5285 C CA . PHE A 1 344 ? 198.478 202.009 184.727 1.00 7.57 344 PHE A CA 1
ATOM 5286 C C . PHE A 1 344 ? 197.793 201.962 183.369 1.00 7.57 344 PHE A C 1
ATOM 5287 O O . PHE A 1 344 ? 198.359 202.462 182.392 1.00 7.57 344 PHE A O 1
ATOM 5304 N N . GLY A 1 345 ? 196.601 201.378 183.285 1.00 7.08 345 GLY A N 1
ATOM 5305 C CA . GLY A 1 345 ? 195.790 201.435 182.090 1.00 7.08 345 GLY A CA 1
ATOM 5306 C C . GLY A 1 345 ? 194.981 202.701 181.954 1.00 7.08 345 GLY A C 1
ATOM 5307 O O . GLY A 1 345 ? 194.185 202.828 181.019 1.00 7.08 345 GLY A O 1
ATOM 5311 N N . LEU A 1 346 ? 195.161 203.643 182.883 1.00 10.45 346 LEU A N 1
ATOM 5312 C CA . LEU A 1 346 ? 194.420 204.897 182.834 1.00 10.45 346 LEU A CA 1
ATOM 5313 C C . LEU A 1 346 ? 194.756 205.687 181.577 1.00 10.45 346 LEU A C 1
ATOM 5314 O O . LEU A 1 346 ? 193.869 206.278 180.953 1.00 10.45 346 LEU A O 1
ATOM 5330 N N . ALA A 1 347 ? 196.035 205.724 181.199 1.00 13.07 347 ALA A N 1
ATOM 5331 C CA . ALA A 1 347 ? 196.424 206.447 179.994 1.00 13.07 347 ALA A CA 1
ATOM 5332 C C . ALA A 1 347 ? 195.747 205.856 178.766 1.00 13.07 347 ALA A C 1
ATOM 5333 O O . ALA A 1 347 ? 195.212 206.585 177.922 1.00 13.07 347 ALA A O 1
ATOM 5340 N N . THR A 1 348 ? 195.757 204.527 178.654 1.00 13.93 348 THR A N 1
ATOM 5341 C CA . THR A 1 348 ? 195.105 203.878 177.525 1.00 13.93 348 THR A CA 1
ATOM 5342 C C . THR A 1 348 ? 193.612 204.176 177.521 1.00 13.93 348 THR A C 1
ATOM 5343 O O . THR A 1 348 ? 193.043 204.526 176.483 1.00 13.93 348 THR A O 1
ATOM 5354 N N . VAL A 1 349 ? 192.964 204.066 178.683 1.00 14.79 349 VAL A N 1
ATOM 5355 C CA . VAL A 1 349 ? 191.528 204.318 178.758 1.00 14.79 349 VAL A CA 1
ATOM 5356 C C . VAL A 1 349 ? 191.218 205.742 178.311 1.00 14.79 349 VAL A C 1
ATOM 5357 O O . VAL A 1 349 ? 190.330 205.973 177.483 1.00 14.79 349 VAL A O 1
ATOM 5370 N N . CYS A 1 350 ? 191.965 206.714 178.836 1.00 18.92 350 CYS A N 1
ATOM 5371 C CA . CYS A 1 350 ? 191.685 208.115 178.540 1.00 18.92 350 CYS A CA 1
ATOM 5372 C C . CYS A 1 350 ? 191.921 208.434 177.068 1.00 18.92 350 CYS A C 1
ATOM 5373 O O . CYS A 1 350 ? 191.080 209.069 176.418 1.00 18.92 350 CYS A O 1
ATOM 5381 N N . ILE A 1 351 ? 193.058 208.002 176.519 1.00 17.72 351 ILE A N 1
ATOM 5382 C CA . ILE A 1 351 ? 193.367 208.334 175.132 1.00 17.72 351 ILE A CA 1
ATOM 5383 C C . ILE A 1 351 ? 192.415 207.615 174.182 1.00 17.72 351 ILE A C 1
ATOM 5384 O O . ILE A 1 351 ? 191.978 208.184 173.173 1.00 17.72 351 ILE A O 1
ATOM 5400 N N . ASP A 1 352 ? 192.070 206.360 174.484 1.00 19.32 352 ASP A N 1
ATOM 5401 C CA . ASP A 1 352 ? 191.114 205.642 173.653 1.00 19.32 352 ASP A CA 1
ATOM 5402 C C . ASP A 1 352 ? 189.743 206.301 173.704 1.00 19.32 352 ASP A C 1
ATOM 5403 O O . ASP A 1 352 ? 189.048 206.376 172.687 1.00 19.32 352 ASP A O 1
ATOM 5412 N N . LEU A 1 353 ? 189.329 206.776 174.881 1.00 29.37 353 LEU A N 1
ATOM 5413 C CA . LEU A 1 353 ? 188.061 207.491 174.977 1.00 29.37 353 LEU A CA 1
ATOM 5414 C C . LEU A 1 353 ? 188.098 208.775 174.162 1.00 29.37 353 LEU A C 1
ATOM 5415 O O . LEU A 1 353 ? 187.112 209.134 173.508 1.00 29.37 353 LEU A O 1
ATOM 5431 N N . ILE A 1 354 ? 189.222 209.490 174.203 1.00 29.30 354 ILE A N 1
ATOM 5432 C CA . ILE A 1 354 ? 189.354 210.710 173.411 1.00 29.30 354 ILE A CA 1
ATOM 5433 C C . ILE A 1 354 ? 189.212 210.391 171.927 1.00 29.30 354 ILE A C 1
ATOM 5434 O O . ILE A 1 354 ? 188.485 211.067 171.191 1.00 29.30 354 ILE A O 1
ATOM 5450 N N . ILE A 1 355 ? 189.899 209.344 171.469 1.00 23.58 355 ILE A N 1
ATOM 5451 C CA . ILE A 1 355 ? 189.825 208.957 170.063 1.00 23.58 355 ILE A CA 1
ATOM 5452 C C . ILE A 1 355 ? 188.401 208.550 169.695 1.00 23.58 355 ILE A C 1
ATOM 5453 O O . ILE A 1 355 ? 187.880 208.935 168.641 1.00 23.58 355 ILE A O 1
ATOM 5469 N N . ASN A 1 356 ? 187.754 207.761 170.559 1.00 33.02 356 ASN A N 1
ATOM 5470 C CA . ASN A 1 356 ? 186.379 207.325 170.342 1.00 33.02 356 ASN A CA 1
ATOM 5471 C C . ASN A 1 356 ? 185.418 208.502 170.218 1.00 33.02 356 ASN A C 1
ATOM 5472 O O . ASN A 1 356 ? 184.593 208.538 169.299 1.00 33.02 356 ASN A O 1
ATOM 5483 N N . THR A 1 357 ? 185.489 209.459 171.139 1.00 43.37 357 THR A N 1
ATOM 5484 C CA . THR A 1 357 ? 184.512 210.543 171.153 1.00 43.37 357 THR A CA 1
ATOM 5485 C C . THR A 1 357 ? 184.788 211.599 170.088 1.00 43.37 357 THR A C 1
ATOM 5486 O O . THR A 1 357 ? 183.849 212.136 169.491 1.00 43.37 357 THR A O 1
ATOM 5497 N N . TYR A 1 358 ? 186.054 211.917 169.829 1.00 43.89 358 TYR A N 1
ATOM 5498 C CA . TYR A 1 358 ? 186.373 212.965 168.869 1.00 43.89 358 TYR A CA 1
ATOM 5499 C C . TYR A 1 358 ? 186.243 212.507 167.425 1.00 43.89 358 TYR A C 1
ATOM 5500 O O . TYR A 1 358 ? 186.221 213.351 166.523 1.00 43.89 358 TYR A O 1
ATOM 5518 N N . ALA A 1 359 ? 186.161 211.207 167.186 1.00 38.08 359 ALA A N 1
ATOM 5519 C CA . ALA A 1 359 ? 185.986 210.680 165.845 1.00 38.08 359 ALA A CA 1
ATOM 5520 C C . ALA A 1 359 ? 184.526 210.775 165.411 1.00 38.08 359 ALA A C 1
ATOM 5521 O O . ALA A 1 359 ? 184.215 210.686 164.223 1.00 38.08 359 ALA A O 1
ATOM 5528 N N . SER A 1 360 ? 183.633 210.942 166.381 1.00 48.99 360 SER A N 1
ATOM 5529 C CA . SER A 1 360 ? 182.199 211.073 166.104 1.00 48.99 360 SER A CA 1
ATOM 5530 C C . SER A 1 360 ? 181.948 212.286 165.105 1.00 48.99 360 SER A C 1
ATOM 5531 O O . SER A 1 360 ? 182.663 213.302 165.204 1.00 48.99 360 SER A O 1
ATOM 5538 N N . THR A 1 361 ? 180.978 212.147 164.210 1.00 63.31 361 THR A N 1
ATOM 5539 C CA . THR A 1 361 ? 180.675 213.188 163.238 1.00 63.31 361 THR A CA 1
ATOM 5540 C C . THR A 1 361 ? 180.018 214.386 163.914 1.00 63.31 361 THR A C 1
ATOM 5541 O O . THR A 1 361 ? 180.043 215.498 163.390 1.00 63.31 361 THR A O 1
ATOM 5552 N N . CYS A 1 362 ? 179.434 214.149 165.084 1.00 62.63 362 CYS A N 1
ATOM 5553 C CA . CYS A 1 362 ? 178.766 215.180 165.833 1.00 62.63 362 CYS A CA 1
ATOM 5554 C C . CYS A 1 362 ? 179.648 216.359 166.237 1.00 62.63 362 CYS A C 1
ATOM 5555 O O . CYS A 1 362 ? 179.214 217.496 166.432 1.00 62.63 362 CYS A O 1
ATOM 5562 N N . CYS A 1 363 ? 180.940 216.075 166.369 1.00 55.63 363 CYS A N 1
ATOM 5563 C CA . CYS A 1 363 ? 181.899 217.078 166.757 1.00 55.63 363 CYS A CA 1
ATOM 5564 C C . CYS A 1 363 ? 182.285 218.029 165.629 1.00 55.63 363 CYS A C 1
ATOM 5565 O O . CYS A 1 363 ? 182.658 219.191 165.806 1.00 55.63 363 CYS A O 1
ATOM 5572 N N . ARG A 1 364 ? 182.186 217.504 164.413 1.00 59.48 364 ARG A N 1
ATOM 5573 C CA . ARG A 1 364 ? 182.530 218.265 163.219 1.00 59.48 364 ARG A CA 1
ATOM 5574 C C . ARG A 1 364 ? 181.417 219.236 162.846 1.00 59.48 364 ARG A C 1
ATOM 5575 O O . ARG A 1 364 ? 181.674 220.347 162.385 1.00 59.48 364 ARG A O 1
ATOM 5596 N N . SER A 1 365 ? 180.172 218.800 163.040 1.00 71.11 365 SER A N 1
ATOM 5597 C CA . SER A 1 365 ? 179.027 219.615 162.652 1.00 71.11 365 SER A CA 1
ATOM 5598 C C . SER A 1 365 ? 178.759 220.739 163.647 1.00 71.11 365 SER A C 1
ATOM 5599 O O . SER A 1 365 ? 178.373 221.843 163.246 1.00 71.11 365 SER A O 1
ATOM 5607 N N . ARG A 1 366 ? 178.953 220.483 164.942 1.00 72.48 366 ARG A N 1
ATOM 5608 C CA . ARG A 1 366 ? 178.569 221.434 165.981 1.00 72.48 366 ARG A CA 1
ATOM 5609 C C . ARG A 1 366 ? 179.762 221.976 166.756 1.00 72.48 366 ARG A C 1
ATOM 5610 O O . ARG A 1 366 ? 179.942 223.196 166.823 1.00 72.48 366 ARG A O 1
ATOM 5631 N N . VAL A 1 367 ? 180.586 221.110 167.347 1.00 64.48 367 VAL A N 1
ATOM 5632 C CA . VAL A 1 367 ? 181.630 221.579 168.254 1.00 64.48 367 VAL A CA 1
ATOM 5633 C C . VAL A 1 367 ? 182.699 222.356 167.496 1.00 64.48 367 VAL A C 1
ATOM 5634 O O . VAL A 1 367 ? 183.089 223.458 167.899 1.00 64.48 367 VAL A O 1
ATOM 5647 N N . TYR A 1 368 ? 183.191 221.799 166.390 1.00 63.23 368 TYR A N 1
ATOM 5648 C CA . TYR A 1 368 ? 184.308 222.432 165.690 1.00 63.23 368 TYR A CA 1
ATOM 5649 C C . TYR A 1 368 ? 183.958 223.818 165.167 1.00 63.23 368 TYR A C 1
ATOM 5650 O O . TYR A 1 368 ? 184.749 224.752 165.383 1.00 63.23 368 TYR A O 1
ATOM 5668 N N . PRO A 1 369 ? 182.830 224.033 164.481 1.00 74.29 369 PRO A N 1
ATOM 5669 C CA . PRO A 1 369 ? 182.508 225.404 164.049 1.00 74.29 369 PRO A CA 1
ATOM 5670 C C . PRO A 1 369 ? 182.418 226.384 165.205 1.00 74.29 369 PRO A C 1
ATOM 5671 O O . PRO A 1 369 ? 182.855 227.535 165.076 1.00 74.29 369 PRO A O 1
ATOM 5682 N N . SER A 1 370 ? 181.860 225.956 166.338 1.00 76.58 370 SER A N 1
ATOM 5683 C CA . SER A 1 370 ? 181.757 226.843 167.492 1.00 76.58 370 SER A CA 1
ATOM 5684 C C . SER A 1 370 ? 183.116 227.060 168.144 1.00 76.58 370 SER A C 1
ATOM 5685 O O . SER A 1 370 ? 183.472 228.193 168.489 1.00 76.58 370 SER A O 1
ATOM 5693 N N . CYS A 1 371 ? 183.888 225.990 168.320 1.00 73.02 371 CYS A N 1
ATOM 5694 C CA . CYS A 1 371 ? 185.206 226.049 168.946 1.00 73.02 371 CYS A CA 1
ATOM 5695 C C . CYS A 1 371 ? 186.245 225.670 167.897 1.00 73.02 371 CYS A C 1
ATOM 5696 O O . CYS A 1 371 ? 186.390 224.495 167.548 1.00 73.02 371 CYS A O 1
ATOM 5704 N N . LYS A 1 372 ? 186.966 226.673 167.394 1.00 77.12 372 LYS A N 1
ATOM 5705 C CA . LYS A 1 372 ? 188.016 226.429 166.414 1.00 77.12 372 LYS A CA 1
ATOM 5706 C C . LYS A 1 372 ? 189.271 225.837 167.040 1.00 77.12 372 LYS A C 1
ATOM 5707 O O . LYS A 1 372 ? 190.116 225.304 166.314 1.00 77.12 372 LYS A O 1
ATOM 5711 N N . CYS A 1 373 ? 189.411 225.917 168.359 1.00 73.78 373 CYS A N 1
ATOM 5712 C CA . CYS A 1 373 ? 190.580 225.378 169.041 1.00 73.78 373 CYS A CA 1
ATOM 5713 C C . CYS A 1 373 ? 190.551 223.852 169.055 1.00 73.78 373 CYS A C 1
ATOM 5714 O O . CYS A 1 373 ? 191.596 223.204 169.021 1.00 73.78 373 CYS A O 1
ATOM 5722 N N . CYS A 1 374 ? 189.349 223.285 169.107 1.00 62.88 374 CYS A N 1
ATOM 5723 C CA . CYS A 1 374 ? 189.183 221.853 169.114 1.00 62.88 374 CYS A CA 1
ATOM 5724 C C . CYS A 1 374 ? 189.016 221.246 167.722 1.00 62.88 374 CYS A C 1
ATOM 5725 O O . CYS A 1 374 ? 188.611 220.100 167.512 1.00 62.88 374 CYS A O 1
ATOM 5732 N N . GLU A 1 375 ? 189.354 222.060 166.727 1.00 65.53 375 GLU A N 1
ATOM 5733 C CA . GLU A 1 375 ? 189.233 221.665 165.327 1.00 65.53 375 GLU A CA 1
ATOM 5734 C C . GLU A 1 375 ? 190.323 220.690 164.874 1.00 65.53 375 GLU A C 1
ATOM 5735 O O . GLU A 1 375 ? 190.024 219.697 164.213 1.00 65.53 375 GLU A O 1
ATOM 5747 N N . PRO A 1 376 ? 191.593 220.963 165.225 1.00 55.98 376 PRO A N 1
ATOM 5748 C CA . PRO A 1 376 ? 192.650 220.065 164.743 1.00 55.98 376 PRO A CA 1
ATOM 5749 C C . PRO A 1 376 ? 192.605 218.684 165.389 1.00 55.98 376 PRO A C 1
ATOM 5750 O O . PRO A 1 376 ? 193.457 217.845 165.096 1.00 55.98 376 PRO A O 1
ATOM 5761 N N . CYS A 1 377 ? 191.621 218.455 166.251 1.00 40.00 377 CYS A N 1
ATOM 5762 C CA . CYS A 1 377 ? 191.427 217.170 166.864 1.00 40.00 377 CYS A CA 1
ATOM 5763 C C . CYS A 1 377 ? 190.568 216.238 166.009 1.00 40.00 377 CYS A C 1
ATOM 5764 O O . CYS A 1 377 ? 190.093 215.174 166.413 1.00 40.00 377 CYS A O 1
ATOM 5771 N N . ALA A 1 378 ? 190.365 216.668 164.767 1.00 43.82 378 ALA A N 1
ATOM 5772 C CA . ALA A 1 378 ? 189.609 215.890 163.794 1.00 43.82 378 ALA A CA 1
ATOM 5773 C C . ALA A 1 378 ? 190.426 214.693 163.320 1.00 43.82 378 ALA A C 1
ATOM 5774 O O . ALA A 1 378 ? 189.889 213.762 162.723 1.00 43.82 378 ALA A O 1
ATOM 5781 N N . VAL A 1 379 ? 191.735 214.727 163.589 1.00 33.49 379 VAL A N 1
ATOM 5782 C CA . VAL A 1 379 ? 192.598 213.602 163.256 1.00 33.49 379 VAL A CA 1
ATOM 5783 C C . VAL A 1 379 ? 192.175 212.343 163.996 1.00 33.49 379 VAL A C 1
ATOM 5784 O O . VAL A 1 379 ? 192.594 211.240 163.632 1.00 33.49 379 VAL A O 1
ATOM 5797 N N . ASN A 1 380 ? 191.354 212.481 165.039 1.00 30.79 380 ASN A N 1
ATOM 5798 C CA . ASN A 1 380 ? 190.876 211.321 165.777 1.00 30.79 380 ASN A CA 1
ATOM 5799 C C . ASN A 1 380 ? 190.012 210.406 164.920 1.00 30.79 380 ASN A C 1
ATOM 5800 O O . ASN A 1 380 ? 189.873 209.228 165.253 1.00 30.79 380 ASN A O 1
ATOM 5811 N N . GLU A 1 381 ? 189.414 210.916 163.841 1.00 34.04 381 GLU A N 1
ATOM 5812 C CA . GLU A 1 381 ? 188.652 210.054 162.939 1.00 34.04 381 GLU A CA 1
ATOM 5813 C C . GLU A 1 381 ? 189.569 209.083 162.207 1.00 34.04 381 GLU A C 1
ATOM 5814 O O . GLU A 1 381 ? 189.261 207.891 162.080 1.00 34.04 381 GLU A O 1
ATOM 5826 N N . TYR A 1 382 ? 190.699 209.585 161.708 1.00 21.54 382 TYR A N 1
ATOM 5827 C CA . TYR A 1 382 ? 191.687 208.727 161.068 1.00 21.54 382 TYR A CA 1
ATOM 5828 C C . TYR A 1 382 ? 192.200 207.677 162.043 1.00 21.54 382 TYR A C 1
ATOM 5829 O O . TYR A 1 382 ? 192.334 206.498 161.690 1.00 21.54 382 TYR A O 1
ATOM 5847 N N . TYR A 1 383 ? 192.482 208.087 163.279 1.00 20.99 383 TYR A N 1
ATOM 5848 C CA . TYR A 1 383 ? 192.868 207.133 164.309 1.00 20.99 383 TYR A CA 1
ATOM 5849 C C . TYR A 1 383 ? 191.765 206.111 164.549 1.00 20.99 383 TYR A C 1
ATOM 5850 O O . TYR A 1 383 ? 192.042 204.914 164.700 1.00 20.99 383 TYR A O 1
ATOM 5868 N N . TYR A 1 384 ? 190.520 206.555 164.597 1.00 24.86 384 TYR A N 1
ATOM 5869 C CA . TYR A 1 384 ? 189.456 205.621 164.888 1.00 24.86 384 TYR A CA 1
ATOM 5870 C C . TYR A 1 384 ? 189.348 204.578 163.774 1.00 24.86 384 TYR A C 1
ATOM 5871 O O . TYR A 1 384 ? 189.149 203.400 164.055 1.00 24.86 384 TYR A O 1
ATOM 5889 N N . ARG A 1 385 ? 189.490 204.999 162.518 1.00 23.56 385 ARG A N 1
ATOM 5890 C CA . ARG A 1 385 ? 189.370 204.070 161.404 1.00 23.56 385 ARG A CA 1
ATOM 5891 C C . ARG A 1 385 ? 190.597 203.172 161.269 1.00 23.56 385 ARG A C 1
ATOM 5892 O O . ARG A 1 385 ? 190.484 202.048 160.767 1.00 23.56 385 ARG A O 1
ATOM 5913 N N . LYS A 1 386 ? 191.762 203.626 161.727 1.00 21.79 386 LYS A N 1
ATOM 5914 C CA . LYS A 1 386 ? 192.934 202.760 161.735 1.00 21.79 386 LYS A CA 1
ATOM 5915 C C . LYS A 1 386 ? 192.974 201.837 162.945 1.00 21.79 386 LYS A C 1
ATOM 5916 O O . LYS A 1 386 ? 193.777 200.898 162.961 1.00 21.79 386 LYS A O 1
ATOM 5935 N N . LYS A 1 387 ? 192.133 202.076 163.947 1.00 14.11 387 LYS A N 1
ATOM 5936 C CA . LYS A 1 387 ? 192.083 201.260 165.152 1.00 14.11 387 LYS A CA 1
ATOM 5937 C C . LYS A 1 387 ? 190.939 200.252 165.160 1.00 14.11 387 LYS A C 1
ATOM 5938 O O . LYS A 1 387 ? 191.123 199.126 165.630 1.00 14.11 387 LYS A O 1
ATOM 5957 N N . CYS A 1 388 ? 189.770 200.612 164.641 1.00 17.33 388 CYS A N 1
ATOM 5958 C CA . CYS A 1 388 ? 188.566 199.806 164.791 1.00 17.33 388 CYS A CA 1
ATOM 5959 C C . CYS A 1 388 ? 188.026 199.372 163.435 1.00 17.33 388 CYS A C 1
ATOM 5960 O O . CYS A 1 388 ? 188.033 200.155 162.479 1.00 17.33 388 CYS A O 1
ATOM 5968 N N . GLU A 1 389 ? 187.567 198.122 163.358 1.00 16.83 389 GLU A N 1
ATOM 5969 C CA . GLU A 1 389 ? 186.886 197.592 162.179 1.00 16.83 389 GLU A CA 1
ATOM 5970 C C . GLU A 1 389 ? 185.468 197.178 162.560 1.00 16.83 389 GLU A C 1
ATOM 5971 O O . GLU A 1 389 ? 185.278 196.108 163.160 1.00 16.83 389 GLU A O 1
ATOM 5983 N N . PRO A 1 390 ? 184.444 197.974 162.253 1.00 16.83 390 PRO A N 1
ATOM 5984 C CA . PRO A 1 390 ? 183.078 197.569 162.608 1.00 16.83 390 PRO A CA 1
ATOM 5985 C C . PRO A 1 390 ? 182.598 196.408 161.753 1.00 16.83 390 PRO A C 1
ATOM 5986 O O . PRO A 1 390 ? 182.816 196.371 160.540 1.00 16.83 390 PRO A O 1
ATOM 5997 N N . ILE A 1 391 ? 181.942 195.450 162.405 1.00 19.18 391 ILE A N 1
ATOM 5998 C CA . ILE A 1 391 ? 181.322 194.320 161.727 1.00 19.18 391 ILE A CA 1
ATOM 5999 C C . ILE A 1 391 ? 179.978 194.050 162.387 1.00 19.18 391 ILE A C 1
ATOM 6000 O O . ILE A 1 391 ? 179.812 194.223 163.598 1.00 19.18 391 ILE A O 1
ATOM 6016 N N . VAL A 1 392 ? 179.012 193.630 161.578 1.00 27.49 392 VAL A N 1
ATOM 6017 C CA . VAL A 1 392 ? 177.673 193.332 162.059 1.00 27.49 392 VAL A CA 1
ATOM 6018 C C . VAL A 1 392 ? 177.482 191.822 162.072 1.00 27.49 392 VAL A C 1
ATOM 6019 O O . VAL A 1 392 ? 178.180 191.070 161.386 1.00 27.49 392 VAL A O 1
ATOM 6032 N N . GLU A 1 393 ? 176.523 191.382 162.872 1.00 29.63 393 GLU A N 1
ATOM 6033 C CA . GLU A 1 393 ? 176.239 189.959 162.976 1.00 29.63 393 GLU A CA 1
ATOM 6034 C C . GLU A 1 393 ? 175.726 189.438 161.637 1.00 29.63 393 GLU A C 1
ATOM 6035 O O . GLU A 1 393 ? 174.784 190.011 161.075 1.00 29.63 393 GLU A O 1
ATOM 6047 N N . PRO A 1 394 ? 176.312 188.369 161.089 1.00 32.39 394 PRO A N 1
ATOM 6048 C CA . PRO A 1 394 ? 175.809 187.821 159.812 1.00 32.39 394 PRO A CA 1
ATOM 6049 C C . PRO A 1 394 ? 174.581 186.941 160.009 1.00 32.39 394 PRO A C 1
ATOM 6050 O O . PRO A 1 394 ? 174.610 185.714 159.876 1.00 32.39 394 PRO A O 1
ATOM 6061 N N . LYS A 1 395 ? 173.465 187.579 160.341 1.00 37.31 395 LYS A N 1
ATOM 6062 C CA . LYS A 1 395 ? 172.222 186.868 160.581 1.00 37.31 395 LYS A CA 1
ATOM 6063 C C . LYS A 1 395 ? 171.493 186.585 159.270 1.00 37.31 395 LYS A C 1
ATOM 6064 O O . LYS A 1 395 ? 171.774 187.207 158.243 1.00 37.31 395 LYS A O 1
ATOM 6083 N N . PRO A 1 396 ? 170.548 185.641 159.280 1.00 42.06 396 PRO A N 1
ATOM 6084 C CA . PRO A 1 396 ? 169.842 185.302 158.033 1.00 42.06 396 PRO A CA 1
ATOM 6085 C C . PRO A 1 396 ? 169.131 186.479 157.392 1.00 42.06 396 PRO A C 1
ATOM 6086 O O . PRO A 1 396 ? 169.026 186.529 156.160 1.00 42.06 396 PRO A O 1
ATOM 6097 N N . THR A 1 397 ? 168.631 187.425 158.185 1.00 41.44 397 THR A N 1
ATOM 6098 C CA . THR A 1 397 ? 167.930 188.578 157.639 1.00 41.44 397 THR A CA 1
ATOM 6099 C C . THR A 1 397 ? 168.870 189.647 157.097 1.00 41.44 397 THR A C 1
ATOM 6100 O O . THR A 1 397 ? 168.392 190.624 156.509 1.00 41.44 397 THR A O 1
ATOM 6111 N N . LEU A 1 398 ? 170.178 189.491 157.275 1.00 34.96 398 LEU A N 1
ATOM 6112 C CA . LEU A 1 398 ? 171.127 190.506 156.835 1.00 34.96 398 LEU A CA 1
ATOM 6113 C C . LEU A 1 398 ? 171.138 190.592 155.315 1.00 34.96 398 LEU A C 1
ATOM 6114 O O . LEU A 1 398 ? 171.385 189.595 154.629 1.00 34.96 398 LEU A O 1
ATOM 6130 N N . LYS A 1 399 ? 170.872 191.786 154.790 1.00 38.11 399 LYS A N 1
ATOM 6131 C CA . LYS A 1 399 ? 170.917 192.034 153.358 1.00 38.11 399 LYS A CA 1
ATOM 6132 C C . LYS A 1 399 ? 171.548 193.393 153.108 1.00 38.11 399 LYS A C 1
ATOM 6133 O O . LYS A 1 399 ? 171.416 194.313 153.918 1.00 38.11 399 LYS A O 1
ATOM 6152 N N . TYR A 1 400 ? 172.234 193.514 151.976 1.00 29.85 400 TYR A N 1
ATOM 6153 C CA . TYR A 1 400 ? 172.836 194.771 151.557 1.00 29.85 400 TYR A CA 1
ATOM 6154 C C . TYR A 1 400 ? 172.371 195.088 150.146 1.00 29.85 400 TYR A C 1
ATOM 6155 O O . TYR A 1 400 ? 172.394 194.216 149.272 1.00 29.85 400 TYR A O 1
ATOM 6173 N N . VAL A 1 401 ? 171.947 196.329 149.932 1.00 35.88 401 VAL A N 1
ATOM 6174 C CA . VAL A 1 401 ? 171.453 196.782 148.639 1.00 35.88 401 VAL A CA 1
ATOM 6175 C C . VAL A 1 401 ? 172.140 198.092 148.289 1.00 35.88 401 VAL A C 1
ATOM 6176 O O . VAL A 1 401 ? 172.345 198.952 149.153 1.00 35.88 401 VAL A O 1
ATOM 6189 N N . SER A 1 402 ? 172.508 198.233 147.019 1.00 36.78 402 SER A N 1
ATOM 6190 C CA . SER A 1 402 ? 173.145 199.433 146.499 1.00 36.78 402 SER A CA 1
ATOM 6191 C C . SER A 1 402 ? 172.337 199.951 145.320 1.00 36.78 402 SER A C 1
ATOM 6192 O O . SER A 1 402 ? 171.989 199.184 144.417 1.00 36.78 402 SER A O 1
ATOM 6200 N N . PHE A 1 403 ? 172.041 201.245 145.334 1.00 44.87 403 PHE A N 1
ATOM 6201 C CA . PHE A 1 403 ? 171.331 201.905 144.248 1.00 44.87 403 PHE A CA 1
ATOM 6202 C C . PHE A 1 403 ? 172.286 202.857 143.547 1.00 44.87 403 PHE A C 1
ATOM 6203 O O . PHE A 1 403 ? 172.950 203.670 144.199 1.00 44.87 403 PHE A O 1
ATOM 6220 N N . VAL A 1 404 ? 172.357 202.749 142.219 1.00 48.62 404 VAL A N 1
ATOM 6221 C CA . VAL A 1 404 ? 173.271 203.590 141.455 1.00 48.62 404 VAL A CA 1
ATOM 6222 C C . VAL A 1 404 ? 172.962 205.063 141.678 1.00 48.62 404 VAL A C 1
ATOM 6223 O O . VAL A 1 404 ? 173.865 205.907 141.647 1.00 48.62 404 VAL A O 1
ATOM 6236 N N . ASP A 1 405 ? 171.691 205.399 141.904 1.00 53.94 405 ASP A N 1
ATOM 6237 C CA . ASP A 1 405 ? 171.333 206.783 142.197 1.00 53.94 405 ASP A CA 1
ATOM 6238 C C . ASP A 1 405 ? 171.956 207.241 143.509 1.00 53.94 405 ASP A C 1
ATOM 6239 O O . ASP A 1 405 ? 172.570 208.311 143.580 1.00 53.94 405 ASP A O 1
ATOM 6248 N N . GLU A 1 406 ? 171.808 206.440 144.563 1.00 54.02 406 GLU A N 1
ATOM 6249 C CA . GLU A 1 406 ? 172.342 206.805 145.863 1.00 54.02 406 GLU A CA 1
ATOM 6250 C C . GLU A 1 406 ? 173.853 206.575 145.909 1.00 54.02 406 GLU A C 1
ATOM 6251 O O . GLU A 1 406 ? 174.376 205.702 145.212 1.00 54.02 406 GLU A O 1
ATOM 6263 N N . PRO A 1 407 ? 174.578 207.350 146.721 1.00 52.19 407 PRO A N 1
ATOM 6264 C CA . PRO A 1 407 ? 176.033 207.181 146.807 1.00 52.19 407 PRO A CA 1
ATOM 6265 C C . PRO A 1 407 ? 176.510 206.204 147.870 1.00 52.19 407 PRO A C 1
ATOM 6266 O O . PRO A 1 407 ? 177.707 205.884 147.887 1.00 52.19 407 PRO A O 1
ATOM 6277 N N . HIS A 1 408 ? 175.598 205.705 148.701 1.00 50.25 408 HIS A N 1
ATOM 6278 C CA . HIS A 1 408 ? 175.953 204.738 149.735 1.00 50.25 408 HIS A CA 1
ATOM 6279 C C . HIS A 1 408 ? 175.202 203.430 149.593 1.00 50.25 408 HIS A C 1
ATOM 6280 O O . HIS A 1 408 ? 174.373 203.281 148.696 1.00 50.25 408 HIS A O 1
ATOM 6294 N N . ILE A 1 409 ? 175.492 202.480 150.474 1.00 41.07 409 ILE A N 1
ATOM 6295 C CA . ILE A 1 409 ? 174.813 201.192 150.455 1.00 41.07 409 ILE A CA 1
ATOM 6296 C C . ILE A 1 409 ? 173.780 201.182 151.567 1.00 41.07 409 ILE A C 1
ATOM 6297 O O . ILE A 1 409 ? 173.883 201.960 152.510 1.00 41.07 409 ILE A O 1
ATOM 6313 N N . TRP A 1 410 ? 172.775 200.324 151.455 1.00 44.75 410 TRP A N 1
ATOM 6314 C CA . TRP A 1 410 ? 171.741 200.232 152.477 1.00 44.75 410 TRP A CA 1
ATOM 6315 C C . TRP A 1 410 ? 171.684 198.856 153.101 1.00 44.75 410 TRP A C 1
ATOM 6316 O O . TRP A 1 410 ? 171.718 197.854 152.394 1.00 44.75 410 TRP A O 1
ATOM 6337 N N . MET A 1 411 ? 171.594 198.799 154.425 1.00 40.55 411 MET A N 1
ATOM 6338 C CA . MET A 1 411 ? 171.469 197.520 155.113 1.00 40.55 411 MET A CA 1
ATOM 6339 C C . MET A 1 411 ? 170.012 197.275 155.477 1.00 40.55 411 MET A C 1
ATOM 6340 O O . MET A 1 411 ? 169.356 198.144 156.060 1.00 40.55 411 MET A O 1
ATOM 6354 N N . VAL A 1 412 ? 169.516 196.093 155.131 1.00 43.51 412 VAL A N 1
ATOM 6355 C CA . VAL A 1 412 ? 168.164 195.660 155.457 1.00 43.51 412 VAL A CA 1
ATOM 6356 C C . VAL A 1 412 ? 168.316 194.423 156.331 1.00 43.51 412 VAL A C 1
ATOM 6357 O O . VAL A 1 412 ? 168.627 193.332 155.837 1.00 43.51 412 VAL A O 1
ATOM 6370 N N . ASP A 1 413 ? 168.114 194.593 157.635 1.00 45.51 413 ASP A N 1
ATOM 6371 C CA . ASP A 1 413 ? 168.247 193.515 158.603 1.00 45.51 413 ASP A CA 1
ATOM 6372 C C . ASP A 1 413 ? 166.904 192.993 159.095 1.00 45.51 413 ASP A C 1
ATOM 6373 O O . ASP A 1 413 ? 166.877 192.122 159.970 1.00 45.51 413 ASP A O 1
ATOM 6382 N N . GLN A 1 414 ? 165.799 193.497 158.558 1.00 51.65 414 GLN A N 1
ATOM 6383 C CA . GLN A 1 414 ? 164.465 193.099 158.980 1.00 51.65 414 GLN A CA 1
ATOM 6384 C C . GLN A 1 414 ? 163.898 192.052 158.030 1.00 51.65 414 GLN A C 1
ATOM 6385 O O . GLN A 1 414 ? 164.259 191.992 156.852 1.00 51.65 414 GLN A O 1
ATOM 6399 N N . GLN A 1 415 ? 163.003 191.223 158.560 1.00 55.11 415 GLN A N 1
ATOM 6400 C CA . GLN A 1 415 ? 162.390 190.175 157.759 1.00 55.11 415 GLN A CA 1
ATOM 6401 C C . GLN A 1 415 ? 161.565 190.779 156.630 1.00 55.11 415 GLN A C 1
ATOM 6402 O O . GLN A 1 415 ? 160.923 191.819 156.792 1.00 55.11 415 GLN A O 1
ATOM 6416 N N . LEU A 1 416 ? 161.591 190.117 155.474 1.00 52.21 416 LEU A N 1
ATOM 6417 C CA . LEU A 1 416 ? 160.825 190.548 154.307 1.00 52.21 416 LEU A CA 1
ATOM 6418 C C . LEU A 1 416 ? 159.450 189.899 154.389 1.00 52.21 416 LEU A C 1
ATOM 6419 O O . LEU A 1 416 ? 159.221 188.804 153.874 1.00 52.21 416 LEU A O 1
ATOM 6435 N N . LEU A 1 417 ? 158.520 190.588 155.047 1.00 61.43 417 LEU A N 1
ATOM 6436 C CA . LEU A 1 417 ? 157.161 190.078 155.229 1.00 61.43 417 LEU A CA 1
ATOM 6437 C C . LEU A 1 417 ? 156.288 190.457 154.031 1.00 61.43 417 LEU A C 1
ATOM 6438 O O . LEU A 1 417 ? 155.329 191.221 154.129 1.00 61.43 417 LEU A O 1
ATOM 6454 N N . GLY A 1 418 ? 156.651 189.901 152.878 1.00 57.94 418 GLY A N 1
ATOM 6455 C CA . GLY A 1 418 ? 155.913 190.142 151.654 1.00 57.94 418 GLY A CA 1
ATOM 6456 C C . GLY A 1 418 ? 156.302 191.429 150.957 1.00 57.94 418 GLY A C 1
ATOM 6457 O O . GLY A 1 418 ? 156.316 191.492 149.725 1.00 57.94 418 GLY A O 1
ATOM 6461 N N . LYS A 1 419 ? 156.615 192.464 151.734 1.00 52.56 419 LYS A N 1
ATOM 6462 C CA . LYS A 1 419 ? 156.994 193.744 151.153 1.00 52.56 419 LYS A CA 1
ATOM 6463 C C . LYS A 1 419 ? 158.254 193.592 150.312 1.00 52.56 419 LYS A C 1
ATOM 6464 O O . LYS A 1 419 ? 159.227 192.962 150.736 1.00 52.56 419 LYS A O 1
ATOM 6483 N N . SER A 1 420 ? 158.236 194.183 149.120 1.00 49.37 420 SER A N 1
ATOM 6484 C CA . SER A 1 420 ? 159.376 194.086 148.221 1.00 49.37 420 SER A CA 1
ATOM 6485 C C . SER A 1 420 ? 160.613 194.711 148.856 1.00 49.37 420 SER A C 1
ATOM 6486 O O . SER A 1 420 ? 160.528 195.716 149.566 1.00 49.37 420 SER A O 1
ATOM 6494 N N . LEU A 1 421 ? 161.772 194.104 148.589 1.00 44.39 421 LEU A N 1
ATOM 6495 C CA . LEU A 1 421 ? 163.020 194.609 149.150 1.00 44.39 421 LEU A CA 1
ATOM 6496 C C . LEU A 1 421 ? 163.277 196.050 148.732 1.00 44.39 421 LEU A C 1
ATOM 6497 O O . LEU A 1 421 ? 163.952 196.794 149.452 1.00 44.39 421 LEU A O 1
ATOM 6513 N N . GLN A 1 422 ? 162.747 196.461 147.580 1.00 47.26 422 GLN A N 1
ATOM 6514 C CA . GLN A 1 422 ? 162.916 197.840 147.136 1.00 47.26 422 GLN A CA 1
ATOM 6515 C C . GLN A 1 422 ? 162.258 198.817 148.102 1.00 47.26 422 GLN A C 1
ATOM 6516 O O . GLN A 1 422 ? 162.803 199.893 148.375 1.00 47.26 422 GLN A O 1
ATOM 6530 N N . ASP A 1 423 ? 161.085 198.463 148.627 1.00 50.66 423 ASP A N 1
ATOM 6531 C CA . ASP A 1 423 ? 160.327 199.364 149.484 1.00 50.66 423 ASP A CA 1
ATOM 6532 C C . ASP A 1 423 ? 160.841 199.410 150.917 1.00 50.66 423 ASP A C 1
ATOM 6533 O O . ASP A 1 423 ? 160.473 200.329 151.656 1.00 50.66 423 ASP A O 1
ATOM 6542 N N . VAL A 1 424 ? 161.671 198.457 151.328 1.00 51.03 424 VAL A N 1
ATOM 6543 C CA . VAL A 1 424 ? 162.223 198.461 152.678 1.00 51.03 424 VAL A CA 1
ATOM 6544 C C . VAL A 1 424 ? 163.327 199.505 152.753 1.00 51.03 424 VAL A C 1
ATOM 6545 O O . VAL A 1 424 ? 164.222 199.545 151.900 1.00 51.03 424 VAL A O 1
ATOM 6558 N N . LYS A 1 425 ? 163.267 200.356 153.777 1.00 55.02 425 LYS A N 1
ATOM 6559 C CA . LYS A 1 425 ? 164.221 201.454 153.896 1.00 55.02 425 LYS A CA 1
ATOM 6560 C C . LYS A 1 425 ? 165.576 200.964 154.397 1.00 55.02 425 LYS A C 1
ATOM 6561 O O . LYS A 1 425 ? 166.592 201.101 153.707 1.00 55.02 425 LYS A O 1
ATOM 6565 N N . GLY A 1 426 ? 165.608 200.387 155.593 1.00 51.52 426 GLY A N 1
ATOM 6566 C CA . GLY A 1 426 ? 166.857 199.964 156.183 1.00 51.52 426 GLY A CA 1
ATOM 6567 C C . GLY A 1 426 ? 167.660 201.140 156.708 1.00 51.52 426 GLY A C 1
ATOM 6568 O O . GLY A 1 426 ? 167.183 202.274 156.804 1.00 51.52 426 GLY A O 1
ATOM 6572 N N . GLN A 1 427 ? 168.912 200.851 157.055 1.00 47.30 427 GLN A N 1
ATOM 6573 C CA . GLN A 1 427 ? 169.840 201.850 157.568 1.00 47.30 427 GLN A CA 1
ATOM 6574 C C . GLN A 1 427 ? 171.008 201.992 156.604 1.00 47.30 427 GLN A C 1
ATOM 6575 O O . GLN A 1 427 ? 171.604 200.992 156.190 1.00 47.30 427 GLN A O 1
ATOM 6589 N N . GLU A 1 428 ? 171.328 203.233 156.250 1.00 48.19 428 GLU A N 1
ATOM 6590 C CA . GLU A 1 428 ? 172.403 203.493 155.304 1.00 48.19 428 GLU A CA 1
ATOM 6591 C C . GLU A 1 428 ? 173.761 203.250 155.949 1.00 48.19 428 GLU A C 1
ATOM 6592 O O . GLU A 1 428 ? 173.957 203.508 157.140 1.00 48.19 428 GLU A O 1
ATOM 6604 N N . VAL A 1 429 ? 174.701 202.747 155.153 1.00 43.18 429 VAL A N 1
ATOM 6605 C CA . VAL A 1 429 ? 176.068 202.521 155.623 1.00 43.18 429 VAL A CA 1
ATOM 6606 C C . VAL A 1 429 ? 177.046 203.016 154.571 1.00 43.18 429 VAL A C 1
ATOM 6607 O O . VAL A 1 429 ? 176.750 203.011 153.368 1.00 43.18 429 VAL A O 1
ATOM 6620 N N . PRO A 1 430 ? 178.228 203.455 154.997 1.00 45.13 430 PRO A N 1
ATOM 6621 C CA . PRO A 1 430 ? 179.200 203.996 154.042 1.00 45.13 430 PRO A CA 1
ATOM 6622 C C . PRO A 1 430 ? 179.771 202.922 153.129 1.00 45.13 430 PRO A C 1
ATOM 6623 O O . PRO A 1 430 ? 179.817 201.735 153.459 1.00 45.13 430 PRO A O 1
ATOM 6634 N N . ARG A 1 431 ? 180.214 203.368 151.955 1.00 43.78 431 ARG A N 1
ATOM 6635 C CA . ARG A 1 431 ? 180.831 202.482 150.977 1.00 43.78 431 ARG A CA 1
ATOM 6636 C C . ARG A 1 431 ? 182.344 202.490 151.163 1.00 43.78 431 ARG A C 1
ATOM 6637 O O . ARG A 1 431 ? 182.959 203.560 151.065 1.00 43.78 431 ARG A O 1
ATOM 6658 N N . PRO A 1 432 ? 182.942 201.296 151.326 1.00 43.03 432 PRO A N 1
ATOM 6659 C CA . PRO A 1 432 ? 184.392 201.211 151.484 1.00 43.03 432 PRO A CA 1
ATOM 6660 C C . PRO A 1 432 ? 185.092 201.713 150.245 1.00 43.03 432 PRO A C 1
ATOM 6661 O O . PRO A 1 432 ? 184.504 201.694 149.165 1.00 43.03 432 PRO A O 1
ATOM 6672 N N . GLN A 1 433 ? 186.334 202.157 150.384 1.00 47.87 433 GLN A N 1
ATOM 6673 C CA . GLN A 1 433 ? 187.094 202.593 149.227 1.00 47.87 433 GLN A CA 1
ATOM 6674 C C . GLN A 1 433 ? 187.747 201.394 148.571 1.00 47.87 433 GLN A C 1
ATOM 6675 O O . GLN A 1 433 ? 188.624 200.763 149.161 1.00 47.87 433 GLN A O 1
ATOM 6679 N N . THR A 1 434 ? 187.321 201.063 147.359 1.00 51.55 434 THR A N 1
ATOM 6680 C CA . THR A 1 434 ? 187.958 199.973 146.642 1.00 51.55 434 THR A CA 1
ATOM 6681 C C . THR A 1 434 ? 189.421 200.335 146.566 1.00 51.55 434 THR A C 1
ATOM 6682 O O . THR A 1 434 ? 189.765 201.418 146.094 1.00 51.55 434 THR A O 1
ATOM 6693 N N . ASP A 1 435 ? 190.293 199.452 147.034 1.00 54.51 435 ASP A N 1
ATOM 6694 C CA . ASP A 1 435 ? 191.711 199.779 147.081 1.00 54.51 435 ASP A CA 1
ATOM 6695 C C . ASP A 1 435 ? 192.157 200.430 145.787 1.00 54.51 435 ASP A C 1
ATOM 6696 O O . ASP A 1 435 ? 192.150 199.794 144.737 1.00 54.51 435 ASP A O 1
ATOM 6705 N N . PHE A 1 436 ? 192.554 201.695 145.860 1.00 49.12 436 PHE A N 1
ATOM 6706 C CA . PHE A 1 436 ? 193.034 202.387 144.678 1.00 49.12 436 PHE A CA 1
ATOM 6707 C C . PHE A 1 436 ? 194.258 201.658 144.188 1.00 49.12 436 PHE A C 1
ATOM 6708 O O . PHE A 1 436 ? 194.480 201.547 142.992 1.00 49.12 436 PHE A O 1
ATOM 6725 N N . LEU A 1 437 ? 195.053 201.150 145.118 1.00 48.06 437 LEU A N 1
ATOM 6726 C CA . LEU A 1 437 ? 196.272 200.437 144.750 1.00 48.06 437 LEU A CA 1
ATOM 6727 C C . LEU A 1 437 ? 195.966 199.289 143.797 1.00 48.06 437 LEU A C 1
ATOM 6728 O O . LEU A 1 437 ? 196.625 199.131 142.763 1.00 48.06 437 LEU A O 1
ATOM 6744 N N . GLU A 1 438 ? 194.966 198.471 144.131 1.00 55.29 438 GLU A N 1
ATOM 6745 C CA . GLU A 1 438 ? 194.572 197.391 143.235 1.00 55.29 438 GLU A CA 1
ATOM 6746 C C . GLU A 1 438 ? 193.807 197.920 142.030 1.00 55.29 438 GLU A C 1
ATOM 6747 O O . GLU A 1 438 ? 193.832 197.301 140.960 1.00 55.29 438 GLU A O 1
ATOM 6751 N N . LEU A 1 439 ? 193.129 199.054 142.182 1.00 55.81 439 LEU A N 1
ATOM 6752 C CA . LEU A 1 439 ? 192.354 199.657 141.107 1.00 55.81 439 LEU A CA 1
ATOM 6753 C C . LEU A 1 439 ? 193.168 200.621 140.254 1.00 55.81 439 LEU A C 1
ATOM 6754 O O . LEU A 1 439 ? 192.625 201.189 139.302 1.00 55.81 439 LEU A O 1
ATOM 6770 N N . SER A 1 440 ? 194.450 200.821 140.567 1.00 54.83 440 SER A N 1
ATOM 6771 C CA . SER A 1 440 ? 195.289 201.705 139.768 1.00 54.83 440 SER A CA 1
ATOM 6772 C C . SER A 1 440 ? 195.612 201.125 138.398 1.00 54.83 440 SER A C 1
ATOM 6773 O O . SER A 1 440 ? 196.164 201.842 137.556 1.00 54.83 440 SER A O 1
ATOM 6781 N N . ARG A 1 441 ? 195.284 199.859 138.155 1.00 60.16 441 ARG A N 1
ATOM 6782 C CA . ARG A 1 441 ? 195.576 199.227 136.879 1.00 60.16 441 ARG A CA 1
ATOM 6783 C C . ARG A 1 441 ? 194.699 199.827 135.780 1.00 60.16 441 ARG A C 1
ATOM 6784 O O . ARG A 1 441 ? 193.897 200.737 136.007 1.00 60.16 441 ARG A O 1
ATOM 6805 N N . LEU A 1 442 ? 194.863 199.307 134.567 1.00 61.03 442 LEU A N 1
ATOM 6806 C CA . LEU A 1 442 ? 194.099 199.774 133.417 1.00 61.03 442 LEU A CA 1
ATOM 6807 C C . LEU A 1 442 ? 192.600 199.695 133.690 1.00 61.03 442 LEU A C 1
ATOM 6808 O O . LEU A 1 442 ? 191.990 198.634 133.555 1.00 61.03 442 LEU A O 1
ATOM 6824 N N . ASP A 1 472 ? 155.700 194.114 130.464 1.00 57.42 472 ASP A N 1
ATOM 6825 C CA . ASP A 1 472 ? 155.590 195.299 131.307 1.00 57.42 472 ASP A CA 1
ATOM 6826 C C . ASP A 1 472 ? 156.561 195.221 132.479 1.00 57.42 472 ASP A C 1
ATOM 6827 O O . ASP A 1 472 ? 156.686 194.182 133.127 1.00 57.42 472 ASP A O 1
ATOM 6831 N N . SER A 1 473 ? 157.251 196.327 132.744 1.00 56.44 473 SER A N 1
ATOM 6832 C CA . SER A 1 473 ? 158.208 196.358 133.835 1.00 56.44 473 SER A CA 1
ATOM 6833 C C . SER A 1 473 ? 157.483 196.330 135.181 1.00 56.44 473 SER A C 1
ATOM 6834 O O . SER A 1 473 ? 156.363 196.833 135.301 1.00 56.44 473 SER A O 1
ATOM 6842 N N . PRO A 1 474 ? 158.100 195.749 136.211 1.00 53.29 474 PRO A N 1
ATOM 6843 C CA . PRO A 1 474 ? 157.461 195.741 137.532 1.00 53.29 474 PRO A CA 1
ATOM 6844 C C . PRO A 1 474 ? 157.273 197.152 138.066 1.00 53.29 474 PRO A C 1
ATOM 6845 O O . PRO A 1 474 ? 158.024 198.072 137.738 1.00 53.29 474 PRO A O 1
ATOM 6856 N N . ASP A 1 475 ? 156.243 197.315 138.899 1.00 54.60 475 ASP A N 1
ATOM 6857 C CA . ASP A 1 475 ? 155.949 198.631 139.458 1.00 54.60 475 ASP A CA 1
ATOM 6858 C C . ASP A 1 475 ? 157.115 199.150 140.289 1.00 54.60 475 ASP A C 1
ATOM 6859 O O . ASP A 1 475 ? 157.472 200.331 140.202 1.00 54.60 475 ASP A O 1
ATOM 6863 N N . TRP A 1 476 ? 157.719 198.284 141.105 1.00 49.86 476 TRP A N 1
ATOM 6864 C CA . TRP A 1 476 ? 158.851 198.703 141.924 1.00 49.86 476 TRP A CA 1
ATOM 6865 C C . TRP A 1 476 ? 160.079 199.035 141.087 1.00 49.86 476 TRP A C 1
ATOM 6866 O O . TRP A 1 476 ? 160.960 199.758 141.564 1.00 49.86 476 TRP A O 1
ATOM 6887 N N . CYS A 1 477 ? 160.159 198.529 139.861 1.00 51.52 477 CYS A N 1
ATOM 6888 C CA . CYS A 1 477 ? 161.309 198.803 139.013 1.00 51.52 477 CYS A CA 1
ATOM 6889 C C . CYS A 1 477 ? 161.301 200.249 138.532 1.00 51.52 477 CYS A C 1
ATOM 6890 O O . CYS A 1 477 ? 160.251 200.881 138.399 1.00 51.52 477 CYS A O 1
ATOM 6897 N N . GLN A 1 478 ? 162.502 200.768 138.264 1.00 53.97 478 GLN A N 1
ATOM 6898 C CA . GLN A 1 478 ? 162.681 202.132 137.782 1.00 53.97 478 GLN A CA 1
ATOM 6899 C C . GLN A 1 478 ? 163.709 202.200 136.659 1.00 53.97 478 GLN A C 1
ATOM 6900 O O . GLN A 1 478 ? 164.186 203.289 136.330 1.00 53.97 478 GLN A O 1
ATOM 6914 N N . CYS A 1 479 ? 164.064 201.059 136.065 1.00 53.94 479 CYS A N 1
ATOM 6915 C CA . CYS A 1 479 ? 165.051 201.014 134.998 1.00 53.94 479 CYS A CA 1
ATOM 6916 C C . CYS A 1 479 ? 164.531 200.377 133.719 1.00 53.94 479 CYS A C 1
ATOM 6917 O O . CYS A 1 479 ? 165.161 200.545 132.668 1.00 53.94 479 CYS A O 1
ATOM 6924 N N . GLY A 1 480 ? 163.411 199.661 133.771 1.00 56.78 480 GLY A N 1
ATOM 6925 C CA . GLY A 1 480 ? 162.822 199.075 132.589 1.00 56.78 480 GLY A CA 1
ATOM 6926 C C . GLY A 1 480 ? 163.409 197.750 132.159 1.00 56.78 480 GLY A C 1
ATOM 6927 O O . GLY A 1 480 ? 162.961 197.196 131.148 1.00 56.78 480 GLY A O 1
ATOM 6931 N N . ASN A 1 481 ? 164.393 197.222 132.888 1.00 51.96 481 ASN A N 1
ATOM 6932 C CA . ASN A 1 481 ? 165.012 195.950 132.552 1.00 51.96 481 ASN A CA 1
ATOM 6933 C C . ASN A 1 481 ? 164.760 194.863 133.584 1.00 51.96 481 ASN A C 1
ATOM 6934 O O . ASN A 1 481 ? 165.071 193.698 133.313 1.00 51.96 481 ASN A O 1
ATOM 6945 N N . CYS A 1 482 ? 164.212 195.201 134.747 1.00 48.96 482 CYS A N 1
ATOM 6946 C CA . CYS A 1 482 ? 163.922 194.196 135.758 1.00 48.96 482 CYS A CA 1
ATOM 6947 C C . CYS A 1 482 ? 162.734 193.341 135.335 1.00 48.96 482 CYS A C 1
ATOM 6948 O O . CYS A 1 482 ? 161.861 193.777 134.579 1.00 48.96 482 CYS A O 1
ATOM 6955 N N . LEU A 1 483 ? 162.707 192.113 135.833 1.00 50.63 483 LEU A N 1
ATOM 6956 C CA . LEU A 1 483 ? 161.669 191.144 135.526 1.00 50.63 483 LEU A CA 1
ATOM 6957 C C . LEU A 1 483 ? 161.145 190.534 136.814 1.00 50.63 483 LEU A C 1
ATOM 6958 O O . LEU A 1 483 ? 161.846 190.514 137.831 1.00 50.63 483 LEU A O 1
ATOM 6974 N N . PRO A 1 484 ? 159.909 190.033 136.809 1.00 51.93 484 PRO A N 1
ATOM 6975 C CA . PRO A 1 484 ? 159.380 189.391 138.018 1.00 51.93 484 PRO A CA 1
ATOM 6976 C C . PRO A 1 484 ? 160.225 188.197 138.431 1.00 51.93 484 PRO A C 1
ATOM 6977 O O . PRO A 1 484 ? 160.778 187.478 137.596 1.00 51.93 484 PRO A O 1
ATOM 6988 N N . SER A 1 485 ? 160.323 187.995 139.741 1.00 53.85 485 SER A N 1
ATOM 6989 C CA . SER A 1 485 ? 161.109 186.893 140.273 1.00 53.85 485 SER A CA 1
ATOM 6990 C C . SER A 1 485 ? 160.421 185.558 140.014 1.00 53.85 485 SER A C 1
ATOM 6991 O O . SER A 1 485 ? 159.192 185.454 140.050 1.00 53.85 485 SER A O 1
ATOM 6999 N N . GLN A 1 486 ? 161.228 184.533 139.756 1.00 54.78 486 GLN A N 1
ATOM 7000 C CA . GLN A 1 486 ? 160.737 183.177 139.559 1.00 54.78 486 GLN A CA 1
ATOM 7001 C C . GLN A 1 486 ? 160.696 182.375 140.853 1.00 54.78 486 GLN A C 1
ATOM 7002 O O . GLN A 1 486 ? 160.317 181.200 140.826 1.00 54.78 486 GLN A O 1
ATOM 7016 N N . LEU A 1 487 ? 161.076 182.977 141.977 1.00 57.38 487 LEU A N 1
ATOM 7017 C CA . LEU A 1 487 ? 161.067 182.278 143.247 1.00 57.38 487 LEU A CA 1
ATOM 7018 C C . LEU A 1 487 ? 159.636 182.090 143.742 1.00 57.38 487 LEU A C 1
ATOM 7019 O O . LEU A 1 487 ? 158.704 182.720 143.237 1.00 57.38 487 LEU A O 1
ATOM 7035 N N . PRO A 1 488 ? 159.433 181.205 144.717 1.00 64.01 488 PRO A N 1
ATOM 7036 C CA . PRO A 1 488 ? 158.108 181.096 145.336 1.00 64.01 488 PRO A CA 1
ATOM 7037 C C . PRO A 1 488 ? 157.690 182.420 145.957 1.00 64.01 488 PRO A C 1
ATOM 7038 O O . PRO A 1 488 ? 158.516 183.190 146.451 1.00 64.01 488 PRO A O 1
ATOM 7049 N N . GLU A 1 489 ? 156.381 182.679 145.922 1.00 63.77 489 GLU A N 1
ATOM 7050 C CA . GLU A 1 489 ? 155.860 183.965 146.379 1.00 63.77 489 GLU A CA 1
ATOM 7051 C C . GLU A 1 489 ? 156.338 184.300 147.786 1.00 63.77 489 GLU A C 1
ATOM 7052 O O . GLU A 1 489 ? 156.717 185.445 148.064 1.00 63.77 489 GLU A O 1
ATOM 7064 N N . ASN A 1 490 ? 156.351 183.310 148.682 1.00 66.53 490 ASN A N 1
ATOM 7065 C CA . ASN A 1 490 ? 156.675 183.577 150.081 1.00 66.53 490 ASN A CA 1
ATOM 7066 C C . ASN A 1 490 ? 158.002 184.311 150.219 1.00 66.53 490 ASN A C 1
ATOM 7067 O O . ASN A 1 490 ? 158.164 185.155 151.108 1.00 66.53 490 ASN A O 1
ATOM 7078 N N . ARG A 1 491 ? 158.966 184.003 149.349 1.00 62.39 491 ARG A N 1
ATOM 7079 C CA . ARG A 1 491 ? 160.274 184.646 149.375 1.00 62.39 491 ARG A CA 1
ATOM 7080 C C . ARG A 1 491 ? 160.567 185.397 148.081 1.00 62.39 491 ARG A C 1
ATOM 7081 O O . ARG A 1 491 ? 161.736 185.595 147.735 1.00 62.39 491 ARG A O 1
ATOM 7102 N N . ARG A 1 492 ? 159.530 185.822 147.356 1.00 58.36 492 ARG A N 1
ATOM 7103 C CA . ARG A 1 492 ? 159.742 186.554 146.114 1.00 58.36 492 ARG A CA 1
ATOM 7104 C C . ARG A 1 492 ? 160.179 187.993 146.346 1.00 58.36 492 ARG A C 1
ATOM 7105 O O . ARG A 1 492 ? 160.757 188.604 145.441 1.00 58.36 492 ARG A O 1
ATOM 7126 N N . ALA A 1 493 ? 159.917 188.546 147.531 1.00 50.32 493 ALA A N 1
ATOM 7127 C CA . ALA A 1 493 ? 160.273 189.931 147.806 1.00 50.32 493 ALA A CA 1
ATOM 7128 C C . ALA A 1 493 ? 161.778 190.159 147.806 1.00 50.32 493 ALA A C 1
ATOM 7129 O O . ALA A 1 493 ? 162.219 191.295 147.598 1.00 50.32 493 ALA A O 1
ATOM 7136 N N . LEU A 1 494 ? 162.574 189.114 148.037 1.00 45.23 494 LEU A N 1
ATOM 7137 C CA . LEU A 1 494 ? 164.023 189.282 148.058 1.00 45.23 494 LEU A CA 1
ATOM 7138 C C . LEU A 1 494 ? 164.547 189.737 146.703 1.00 45.23 494 LEU A C 1
ATOM 7139 O O . LEU A 1 494 ? 165.401 190.628 146.627 1.00 45.23 494 LEU A O 1
ATOM 7155 N N . GLU A 1 495 ? 164.047 189.143 145.624 1.00 46.31 495 GLU A N 1
ATOM 7156 C CA . GLU A 1 495 ? 164.502 189.460 144.278 1.00 46.31 495 GLU A CA 1
ATOM 7157 C C . GLU A 1 495 ? 163.762 190.638 143.660 1.00 46.31 495 GLU A C 1
ATOM 7158 O O . GLU A 1 495 ? 164.078 191.024 142.530 1.00 46.31 495 GLU A O 1
ATOM 7170 N N . GLU A 1 496 ? 162.790 191.218 144.365 1.00 48.51 496 GLU A N 1
ATOM 7171 C CA . GLU A 1 496 ? 162.050 192.375 143.861 1.00 48.51 496 GLU A CA 1
ATOM 7172 C C . GLU A 1 496 ? 162.839 193.643 144.188 1.00 48.51 496 GLU A C 1
ATOM 7173 O O . GLU A 1 496 ? 162.441 194.487 144.994 1.00 48.51 496 GLU A O 1
ATOM 7185 N N . LEU A 1 497 ? 163.990 193.763 143.533 1.00 40.34 497 LEU A N 1
ATOM 7186 C CA . LEU A 1 497 ? 164.918 194.862 143.753 1.00 40.34 497 LEU A CA 1
ATOM 7187 C C . LEU A 1 497 ? 165.402 195.391 142.412 1.00 40.34 497 LEU A C 1
ATOM 7188 O O . LEU A 1 497 ? 165.696 194.616 141.497 1.00 40.34 497 LEU A O 1
ATOM 7204 N N . CYS A 1 498 ? 165.483 196.713 142.305 1.00 44.03 498 CYS A N 1
ATOM 7205 C CA . CYS A 1 498 ? 165.938 197.387 141.101 1.00 44.03 498 CYS A CA 1
ATOM 7206 C C . CYS A 1 498 ? 167.290 198.044 141.347 1.00 44.03 498 CYS A C 1
ATOM 7207 O O . CYS A 1 498 ? 167.694 198.281 142.488 1.00 44.03 498 CYS A O 1
ATOM 7214 N N . CYS A 1 499 ? 167.989 198.333 140.249 1.00 47.28 499 CYS A N 1
ATOM 7215 C CA . CYS A 1 499 ? 169.316 198.933 140.321 1.00 47.28 499 CYS A CA 1
ATOM 7216 C C . CYS A 1 499 ? 169.292 200.386 140.770 1.00 47.28 499 CYS A C 1
ATOM 7217 O O . CYS A 1 499 ? 170.356 200.934 141.075 1.00 47.28 499 CYS A O 1
ATOM 7224 N N . ARG A 1 500 ? 168.123 201.019 140.821 1.00 51.44 500 ARG A N 1
ATOM 7225 C CA . ARG A 1 500 ? 168.038 202.425 141.181 1.00 51.44 500 ARG A CA 1
ATOM 7226 C C . ARG A 1 500 ? 166.746 202.672 141.944 1.00 51.44 500 ARG A C 1
ATOM 7227 O O . ARG A 1 500 ? 165.790 201.898 141.857 1.00 51.44 500 ARG A O 1
ATOM 7248 N N . ARG A 1 501 ? 166.736 203.770 142.700 1.00 52.16 501 ARG A N 1
ATOM 7249 C CA . ARG A 1 501 ? 165.573 204.160 143.483 1.00 52.16 501 ARG A CA 1
ATOM 7250 C C . ARG A 1 501 ? 164.647 205.111 142.739 1.00 52.16 501 ARG A C 1
ATOM 7251 O O . ARG A 1 501 ? 163.477 205.238 143.118 1.00 52.16 501 ARG A O 1
ATOM 7272 N N . LYS A 1 502 ? 165.137 205.772 141.701 1.00 57.04 502 LYS A N 1
ATOM 7273 C CA . LYS A 1 502 ? 164.378 206.717 140.901 1.00 57.04 502 LYS A CA 1
ATOM 7274 C C . LYS A 1 502 ? 164.525 206.351 139.435 1.00 57.04 502 LYS A C 1
ATOM 7275 O O . LYS A 1 502 ? 165.498 205.698 139.045 1.00 57.04 502 LYS A O 1
ATOM 7294 N N . PRO A 1 503 ? 163.574 206.753 138.593 1.00 57.54 503 PRO A N 1
ATOM 7295 C CA . PRO A 1 503 ? 163.641 206.358 137.182 1.00 57.54 503 PRO A CA 1
ATOM 7296 C C . PRO A 1 503 ? 164.891 206.898 136.503 1.00 57.54 503 PRO A C 1
ATOM 7297 O O . PRO A 1 503 ? 165.343 208.011 136.780 1.00 57.54 503 PRO A O 1
ATOM 7308 N N . GLY A 1 504 ? 165.448 206.090 135.609 1.00 57.14 504 GLY A N 1
ATOM 7309 C CA . GLY A 1 504 ? 166.658 206.466 134.912 1.00 57.14 504 GLY A CA 1
ATOM 7310 C C . GLY A 1 504 ? 167.215 205.285 134.142 1.00 57.14 504 GLY A C 1
ATOM 7311 O O . GLY A 1 504 ? 166.566 204.246 134.006 1.00 57.14 504 GLY A O 1
ATOM 7315 N N . GLN A 1 505 ? 168.433 205.470 133.641 1.00 54.30 505 GLN A N 1
ATOM 7316 C CA . GLN A 1 505 ? 169.076 204.434 132.846 1.00 54.30 505 GLN A CA 1
ATOM 7317 C C . GLN A 1 505 ? 169.528 203.278 133.730 1.00 54.30 505 GLN A C 1
ATOM 7318 O O . GLN A 1 505 ? 170.002 203.477 134.852 1.00 54.30 505 GLN A O 1
ATOM 7332 N N . CYS A 1 506 ? 169.376 202.062 133.214 1.00 51.42 506 CYS A N 1
ATOM 7333 C CA . CYS A 1 506 ? 169.791 200.879 133.950 1.00 51.42 506 CYS A CA 1
ATOM 7334 C C . CYS A 1 506 ? 171.310 200.812 134.047 1.00 51.42 506 CYS A C 1
ATOM 7335 O O . CYS A 1 506 ? 172.035 201.207 133.130 1.00 51.42 506 CYS A O 1
ATOM 7342 N N . ILE A 1 507 ? 171.791 200.302 135.182 1.00 47.43 507 ILE A N 1
ATOM 7343 C CA . ILE A 1 507 ? 173.228 200.138 135.373 1.00 47.43 507 ILE A CA 1
ATOM 7344 C C . ILE A 1 507 ? 173.790 199.133 134.380 1.00 47.43 507 ILE A C 1
ATOM 7345 O O . ILE A 1 507 ? 174.970 199.199 134.017 1.00 47.43 507 ILE A O 1
ATOM 7361 N N . THR A 1 508 ? 172.964 198.187 133.928 1.00 47.56 508 THR A N 1
ATOM 7362 C CA . THR A 1 508 ? 173.434 197.195 132.967 1.00 47.56 508 THR A CA 1
ATOM 7363 C C . THR A 1 508 ? 173.846 197.839 131.650 1.00 47.56 508 THR A C 1
ATOM 7364 O O . THR A 1 508 ? 174.689 197.292 130.930 1.00 47.56 508 THR A O 1
ATOM 7375 N N . THR A 1 509 ? 173.265 198.993 131.316 1.00 50.97 509 THR A N 1
ATOM 7376 C CA . THR A 1 509 ? 173.591 199.652 130.058 1.00 50.97 509 THR A CA 1
ATOM 7377 C C . THR A 1 509 ? 175.038 200.120 130.010 1.00 50.97 509 THR A C 1
ATOM 7378 O O . THR A 1 509 ? 175.585 200.295 128.916 1.00 50.97 509 THR A O 1
ATOM 7389 N N . SER A 1 510 ? 175.668 200.327 131.162 1.00 50.44 510 SER A N 1
ATOM 7390 C CA . SER A 1 510 ? 177.057 200.759 131.187 1.00 50.44 510 SER A CA 1
ATOM 7391 C C . SER A 1 510 ? 177.965 199.666 130.638 1.00 50.44 510 SER A C 1
ATOM 7392 O O . SER A 1 510 ? 177.781 198.480 130.925 1.00 50.44 510 SER A O 1
ATOM 7400 N N . GLU A 1 511 ? 178.952 200.074 129.838 1.00 54.84 511 GLU A N 1
ATOM 7401 C CA . GLU A 1 511 ? 179.887 199.106 129.273 1.00 54.84 511 GLU A CA 1
ATOM 7402 C C . GLU A 1 511 ? 180.722 198.444 130.359 1.00 54.84 511 GLU A C 1
ATOM 7403 O O . GLU A 1 511 ? 181.128 197.284 130.212 1.00 54.84 511 GLU A O 1
ATOM 7407 N N . LEU A 1 512 ? 180.994 199.161 131.451 1.00 49.77 512 LEU A N 1
ATOM 7408 C CA . LEU A 1 512 ? 181.769 198.574 132.536 1.00 49.77 512 LEU A CA 1
ATOM 7409 C C . LEU A 1 512 ? 181.037 197.394 133.159 1.00 49.77 512 LEU A C 1
ATOM 7410 O O . LEU A 1 512 ? 181.675 196.465 133.663 1.00 49.77 512 LEU A O 1
ATOM 7426 N N . PHE A 1 513 ? 179.702 197.412 133.137 1.00 45.55 513 PHE A N 1
ATOM 7427 C CA . PHE A 1 513 ? 178.942 196.267 133.624 1.00 45.55 513 PHE A CA 1
ATOM 7428 C C . PHE A 1 513 ? 179.254 195.026 132.799 1.00 45.55 513 PHE A C 1
ATOM 7429 O O . PHE A 1 513 ? 179.479 193.940 133.345 1.00 45.55 513 PHE A O 1
ATOM 7446 N N . SER A 1 514 ? 179.272 195.172 131.473 1.00 49.92 514 SER A N 1
ATOM 7447 C CA . SER A 1 514 ? 179.615 194.047 130.611 1.00 49.92 514 SER A CA 1
ATOM 7448 C C . SER A 1 514 ? 181.063 193.621 130.813 1.00 49.92 514 SER A C 1
ATOM 7449 O O . SER A 1 514 ? 181.367 192.423 130.835 1.00 49.92 514 SER A O 1
ATOM 7457 N N . LYS A 1 515 ? 181.971 194.589 130.959 1.00 51.43 515 LYS A N 1
ATOM 7458 C CA . LYS A 1 515 ? 183.380 194.257 131.143 1.00 51.43 515 LYS A CA 1
ATOM 7459 C C . LYS A 1 515 ? 183.604 193.471 132.430 1.00 51.43 515 LYS A C 1
ATOM 7460 O O . LYS A 1 515 ? 184.353 192.487 132.443 1.00 51.43 515 LYS A O 1
ATOM 7479 N N . ILE A 1 516 ? 182.958 193.885 133.520 1.00 47.16 516 ILE A N 1
ATOM 7480 C CA . ILE A 1 516 ? 183.186 193.252 134.815 1.00 47.16 516 ILE A CA 1
ATOM 7481 C C . ILE A 1 516 ? 182.311 192.017 134.983 1.00 47.16 516 ILE A C 1
ATOM 7482 O O . ILE A 1 516 ? 182.768 190.984 135.482 1.00 47.16 516 ILE A O 1
ATOM 7498 N N . VAL A 1 517 ? 181.047 192.101 134.576 1.00 45.06 517 VAL A N 1
ATOM 7499 C CA . VAL A 1 517 ? 180.071 191.059 134.874 1.00 45.06 517 VAL A CA 1
ATOM 7500 C C . VAL A 1 517 ? 179.880 190.126 133.686 1.00 45.06 517 VAL A C 1
ATOM 7501 O O . VAL A 1 517 ? 180.118 188.918 133.791 1.00 45.06 517 VAL A O 1
ATOM 7514 N N . LEU A 1 518 ? 179.445 190.672 132.552 1.00 48.63 518 LEU A N 1
ATOM 7515 C CA . LEU A 1 518 ? 179.077 189.845 131.409 1.00 48.63 518 LEU A CA 1
ATOM 7516 C C . LEU A 1 518 ? 180.272 189.335 130.616 1.00 48.63 518 LEU A C 1
ATOM 7517 O O . LEU A 1 518 ? 180.103 188.421 129.803 1.00 48.63 518 LEU A O 1
ATOM 7533 N N . SER A 1 519 ? 181.463 189.888 130.825 1.00 51.57 519 SER A N 1
ATOM 7534 C CA . SER A 1 519 ? 182.631 189.472 130.056 1.00 51.57 519 SER A CA 1
ATOM 7535 C C . SER A 1 519 ? 182.965 188.025 130.391 1.00 51.57 519 SER A C 1
ATOM 7536 O O . SER A 1 519 ? 183.467 187.730 131.480 1.00 51.57 519 SER A O 1
ATOM 7544 N N . ARG A 1 520 ? 182.689 187.119 129.452 1.00 49.82 520 ARG A N 1
ATOM 7545 C CA . ARG A 1 520 ? 182.988 185.710 129.676 1.00 49.82 520 ARG A CA 1
ATOM 7546 C C . ARG A 1 520 ? 184.486 185.486 129.834 1.00 49.82 520 ARG A C 1
ATOM 7547 O O . ARG A 1 520 ? 184.914 184.633 130.619 1.00 49.82 520 ARG A O 1
ATOM 7568 N N . GLU A 1 521 ? 185.298 186.238 129.089 1.00 50.82 521 GLU A N 1
ATOM 7569 C CA . GLU A 1 521 ? 186.745 186.076 129.182 1.00 50.82 521 GLU A CA 1
ATOM 7570 C C . GLU A 1 521 ? 187.250 186.406 130.581 1.00 50.82 521 GLU A C 1
ATOM 7571 O O . GLU A 1 521 ? 188.079 185.676 131.137 1.00 50.82 521 GLU A O 1
ATOM 7575 N N . ALA A 1 522 ? 186.766 187.503 131.167 1.00 52.29 522 ALA A N 1
ATOM 7576 C CA . ALA A 1 522 ? 187.214 187.884 132.504 1.00 52.29 522 ALA A CA 1
ATOM 7577 C C . ALA A 1 522 ? 186.812 186.842 133.540 1.00 52.29 522 ALA A C 1
ATOM 7578 O O . ALA A 1 522 ? 187.617 186.468 134.404 1.00 52.29 522 ALA A O 1
ATOM 7585 N N . LEU A 1 523 ? 185.569 186.363 133.475 1.00 47.96 523 LEU A N 1
ATOM 7586 C CA . LEU A 1 523 ? 185.118 185.353 134.426 1.00 47.96 523 LEU A CA 1
ATOM 7587 C C . LEU A 1 523 ? 185.907 184.062 134.266 1.00 47.96 523 LEU A C 1
ATOM 7588 O O . LEU A 1 523 ? 186.245 183.404 135.257 1.00 47.96 523 LEU A O 1
ATOM 7604 N N . GLN A 1 524 ? 186.203 183.676 133.024 1.00 51.92 524 GLN A N 1
ATOM 7605 C CA . GLN A 1 524 ? 187.006 182.481 132.796 1.00 51.92 524 GLN A CA 1
ATOM 7606 C C . GLN A 1 524 ? 188.415 182.659 133.343 1.00 51.92 524 GLN A C 1
ATOM 7607 O O . GLN A 1 524 ? 188.990 181.725 133.911 1.00 51.92 524 GLN A O 1
ATOM 7621 N N . LEU A 1 525 ? 188.992 183.851 133.177 1.00 51.12 525 LEU A N 1
ATOM 7622 C CA . LEU A 1 525 ? 190.310 184.115 133.743 1.00 51.12 525 LEU A CA 1
ATOM 7623 C C . LEU A 1 525 ? 190.282 183.994 135.260 1.00 51.12 525 LEU A C 1
ATOM 7624 O O . LEU A 1 525 ? 191.195 183.421 135.863 1.00 51.12 525 LEU A O 1
ATOM 7640 N N . LEU A 1 526 ? 189.240 184.536 135.894 1.00 51.36 526 LEU A N 1
ATOM 7641 C CA . LEU A 1 526 ? 189.117 184.421 137.344 1.00 51.36 526 LEU A CA 1
ATOM 7642 C C . LEU A 1 526 ? 188.988 182.963 137.770 1.00 51.36 526 LEU A C 1
ATOM 7643 O O . LEU A 1 526 ? 189.628 182.527 138.737 1.00 51.36 526 LEU A O 1
ATOM 7659 N N . LEU A 1 527 ? 188.165 182.194 137.057 1.00 52.09 527 LEU A N 1
ATOM 7660 C CA . LEU A 1 527 ? 188.005 180.779 137.376 1.00 52.09 527 LEU A CA 1
ATOM 7661 C C . LEU A 1 527 ? 189.327 180.035 137.241 1.00 52.09 527 LEU A C 1
ATOM 7662 O O . LEU A 1 527 ? 189.671 179.205 138.090 1.00 52.09 527 LEU A O 1
ATOM 7678 N N . LEU A 1 528 ? 190.080 180.317 136.177 1.00 52.47 528 LEU A N 1
ATOM 7679 C CA . LEU A 1 528 ? 191.380 179.681 136.001 1.00 52.47 528 LEU A CA 1
ATOM 7680 C C . LEU A 1 528 ? 192.338 180.080 137.115 1.00 52.47 528 LEU A C 1
ATOM 7681 O O . LEU A 1 528 ? 193.115 179.252 137.604 1.00 52.47 528 LEU A O 1
ATOM 7697 N N . TYR A 1 529 ? 192.296 181.342 137.521 1.00 48.64 529 TYR A N 1
ATOM 7698 C CA . TYR A 1 529 ? 193.166 181.798 138.591 1.00 48.64 529 TYR A CA 1
ATOM 7699 C C . TYR A 1 529 ? 192.963 180.924 139.813 1.00 48.64 529 TYR A C 1
ATOM 7700 O O . TYR A 1 529 ? 193.925 180.473 140.426 1.00 48.64 529 TYR A O 1
ATOM 7718 N N . GLN A 1 530 ? 191.713 180.665 140.168 1.00 52.55 530 GLN A N 1
ATOM 7719 C CA . GLN A 1 530 ? 191.431 179.804 141.302 1.00 52.55 530 GLN A CA 1
ATOM 7720 C C . GLN A 1 530 ? 191.649 178.348 140.932 1.00 52.55 530 GLN A C 1
ATOM 7721 O O . GLN A 1 530 ? 192.247 177.597 141.700 1.00 52.55 530 GLN A O 1
ATOM 7735 N N . GLU A 1 531 ? 191.160 177.945 139.764 1.00 54.48 531 GLU A N 1
ATOM 7736 C CA . GLU A 1 531 ? 191.295 176.562 139.313 1.00 54.48 531 GLU A CA 1
ATOM 7737 C C . GLU A 1 531 ? 192.015 176.545 137.979 1.00 54.48 531 GLU A C 1
ATOM 7738 O O . GLU A 1 531 ? 191.379 176.602 136.930 1.00 54.48 531 GLU A O 1
ATOM 7750 N N . PRO A 1 532 ? 193.351 176.452 138.004 1.00 50.14 532 PRO A N 1
ATOM 7751 C CA . PRO A 1 532 ? 194.099 176.554 136.738 1.00 50.14 532 PRO A CA 1
ATOM 7752 C C . PRO A 1 532 ? 193.688 175.535 135.689 1.00 50.14 532 PRO A C 1
ATOM 7753 O O . PRO A 1 532 ? 193.671 175.861 134.496 1.00 50.14 532 PRO A O 1
ATOM 7764 N N . LEU A 1 533 ? 193.356 174.310 136.094 1.00 52.73 533 LEU A N 1
ATOM 7765 C CA . LEU A 1 533 ? 193.033 173.239 135.160 1.00 52.73 533 LEU A CA 1
ATOM 7766 C C . LEU A 1 533 ? 191.532 173.039 134.991 1.00 52.73 533 LEU A C 1
ATOM 7767 O O . LEU A 1 533 ? 191.104 171.979 134.524 1.00 52.73 533 LEU A O 1
ATOM 7783 N N . LEU A 1 534 ? 190.727 174.031 135.360 1.00 56.38 534 LEU A N 1
ATOM 7784 C CA . LEU A 1 534 ? 189.285 173.919 135.198 1.00 56.38 534 LEU A CA 1
ATOM 7785 C C . LEU A 1 534 ? 188.935 173.689 133.734 1.00 56.38 534 LEU A C 1
ATOM 7786 O O . LEU A 1 534 ? 189.468 174.355 132.842 1.00 56.38 534 LEU A O 1
ATOM 7802 N N . ALA A 1 535 ? 188.034 172.741 133.489 1.00 59.23 535 ALA A N 1
ATOM 7803 C CA . ALA A 1 535 ? 187.592 172.437 132.134 1.00 59.23 535 ALA A CA 1
ATOM 7804 C C . ALA A 1 535 ? 186.501 173.420 131.729 1.00 59.23 535 ALA A C 1
ATOM 7805 O O . ALA A 1 535 ? 185.416 173.430 132.319 1.00 59.23 535 ALA A O 1
ATOM 7812 N N . LEU A 1 536 ? 186.788 174.243 130.720 1.00 58.06 536 LEU A N 1
ATOM 7813 C CA . LEU A 1 536 ? 185.855 175.273 130.267 1.00 58.06 536 LEU A CA 1
ATOM 7814 C C . LEU A 1 536 ? 184.824 174.678 129.303 1.00 58.06 536 LEU A C 1
ATOM 7815 O O . LEU A 1 536 ? 184.731 175.041 128.131 1.00 58.06 536 LEU A O 1
ATOM 7831 N N . GLU A 1 537 ? 184.038 173.743 129.829 1.00 56.49 537 GLU A N 1
ATOM 7832 C CA . GLU A 1 537 ? 182.996 173.094 129.045 1.00 56.49 537 GLU A CA 1
ATOM 7833 C C . GLU A 1 537 ? 181.970 172.492 129.993 1.00 56.49 537 GLU A C 1
ATOM 7834 O O . GLU A 1 537 ? 182.238 172.287 131.179 1.00 56.49 537 GLU A O 1
ATOM 7838 N N . GLY A 1 538 ? 180.789 172.211 129.448 1.00 56.55 538 GLY A N 1
ATOM 7839 C CA . GLY A 1 538 ? 179.719 171.597 130.202 1.00 56.55 538 GLY A CA 1
ATOM 7840 C C . GLY A 1 538 ? 178.816 172.611 130.882 1.00 56.55 538 GLY A C 1
ATOM 7841 O O . GLY A 1 538 ? 179.120 173.801 130.994 1.00 56.55 538 GLY A O 1
ATOM 7845 N N . GLU A 1 539 ? 177.668 172.113 131.346 1.00 57.75 539 GLU A N 1
ATOM 7846 C CA . GLU A 1 539 ? 176.711 172.977 132.029 1.00 57.75 539 GLU A CA 1
ATOM 7847 C C . GLU A 1 539 ? 177.269 173.506 133.343 1.00 57.75 539 GLU A C 1
ATOM 7848 O O . GLU A 1 539 ? 176.842 174.566 133.814 1.00 57.75 539 GLU A O 1
ATOM 7852 N N . ALA A 1 540 ? 178.263 172.819 133.896 1.00 55.65 540 ALA A N 1
ATOM 7853 C CA . ALA A 1 540 ? 178.864 173.243 135.153 1.00 55.65 540 ALA A CA 1
ATOM 7854 C C . ALA A 1 540 ? 179.587 174.581 135.039 1.00 55.65 540 ALA A C 1
ATOM 7855 O O . ALA A 1 540 ? 179.434 175.436 135.902 1.00 55.65 540 ALA A O 1
ATOM 7862 N N . ILE A 1 541 ? 180.390 174.765 133.996 1.00 54.80 541 ILE A N 1
ATOM 7863 C CA . ILE A 1 541 ? 181.154 176.005 133.895 1.00 54.80 541 ILE A CA 1
ATOM 7864 C C . ILE A 1 541 ? 180.203 177.185 133.810 1.00 54.80 541 ILE A C 1
ATOM 7865 O O . ILE A 1 541 ? 180.524 178.266 134.276 1.00 54.80 541 ILE A O 1
ATOM 7881 N N . ASN A 1 542 ? 179.040 176.984 133.208 1.00 51.77 542 ASN A N 1
ATOM 7882 C CA . ASN A 1 542 ? 178.091 178.074 133.055 1.00 51.77 542 ASN A CA 1
ATOM 7883 C C . ASN A 1 542 ? 177.558 178.509 134.408 1.00 51.77 542 ASN A C 1
ATOM 7884 O O . ASN A 1 542 ? 177.349 179.697 134.639 1.00 51.77 542 ASN A O 1
ATOM 7895 N N . SER A 1 543 ? 177.328 177.552 135.301 1.00 49.06 543 SER A N 1
ATOM 7896 C CA . SER A 1 543 ? 176.873 177.887 136.642 1.00 49.06 543 SER A CA 1
ATOM 7897 C C . SER A 1 543 ? 178.018 178.549 137.379 1.00 49.06 543 SER A C 1
ATOM 7898 O O . SER A 1 543 ? 177.808 179.510 138.114 1.00 49.06 543 SER A O 1
ATOM 7906 N N . LYS A 1 544 ? 179.232 178.045 137.188 1.00 50.88 544 LYS A N 1
ATOM 7907 C CA . LYS A 1 544 ? 180.397 178.682 137.790 1.00 50.88 544 LYS A CA 1
ATOM 7908 C C . LYS A 1 544 ? 180.539 180.119 137.307 1.00 50.88 544 LYS A C 1
ATOM 7909 O O . LYS A 1 544 ? 180.820 181.024 138.100 1.00 50.88 544 LYS A O 1
ATOM 7928 N N . LEU A 1 545 ? 180.337 180.349 136.008 1.00 49.03 545 LEU A N 1
ATOM 7929 C CA . LEU A 1 545 ? 180.417 181.700 135.467 1.00 49.03 545 LEU A CA 1
ATOM 7930 C C . LEU A 1 545 ? 179.315 182.586 136.028 1.00 49.03 545 LEU A C 1
ATOM 7931 O O . LEU A 1 545 ? 179.544 183.766 136.305 1.00 49.03 545 LEU A O 1
ATOM 7947 N N . ARG A 1 546 ? 178.109 182.041 136.189 1.00 44.68 546 ARG A N 1
ATOM 7948 C CA . ARG A 1 546 ? 177.014 182.822 136.754 1.00 44.68 546 ARG A CA 1
ATOM 7949 C C . ARG A 1 546 ? 177.330 183.246 138.184 1.00 44.68 546 ARG A C 1
ATOM 7950 O O . ARG A 1 546 ? 177.133 184.408 138.564 1.00 44.68 546 ARG A O 1
ATOM 7971 N N . HIS A 1 547 ? 177.834 182.311 138.991 1.00 42.45 547 HIS A N 1
ATOM 7972 C CA . HIS A 1 547 ? 178.192 182.642 140.366 1.00 42.45 547 HIS A CA 1
ATOM 7973 C C . HIS A 1 547 ? 179.340 183.643 140.409 1.00 42.45 547 HIS A C 1
ATOM 7974 O O . HIS A 1 547 ? 179.349 184.554 141.247 1.00 42.45 547 HIS A O 1
ATOM 7988 N N . CYS A 1 548 ? 180.322 183.488 139.518 1.00 44.07 548 CYS A N 1
ATOM 7989 C CA . CYS A 1 548 ? 181.430 184.432 139.469 1.00 44.07 548 CYS A CA 1
ATOM 7990 C C . CYS A 1 548 ? 180.947 185.821 139.077 1.00 44.07 548 CYS A C 1
ATOM 7991 O O . CYS A 1 548 ? 181.441 186.823 139.597 1.00 44.07 548 CYS A O 1
ATOM 7999 N N . ALA A 1 549 ? 179.994 185.900 138.148 1.00 41.39 549 ALA A N 1
ATOM 8000 C CA . ALA A 1 549 ? 179.422 187.190 137.777 1.00 41.39 549 ALA A CA 1
ATOM 8001 C C . ALA A 1 549 ? 178.685 187.820 138.950 1.00 41.39 549 ALA A C 1
ATOM 8002 O O . ALA A 1 549 ? 178.787 189.032 139.181 1.00 41.39 549 ALA A O 1
ATOM 8009 N N . TYR A 1 550 ? 177.923 187.015 139.695 1.00 38.51 550 TYR A N 1
ATOM 8010 C CA . TYR A 1 550 ? 177.266 187.532 140.891 1.00 38.51 550 TYR A CA 1
ATOM 8011 C C . TYR A 1 550 ? 178.291 188.101 141.865 1.00 38.51 550 TYR A C 1
ATOM 8012 O O . TYR A 1 550 ? 178.136 189.222 142.367 1.00 38.51 550 TYR A O 1
ATOM 8030 N N . ARG A 1 551 ? 179.353 187.337 142.139 1.00 40.85 551 ARG A N 1
ATOM 8031 C CA . ARG A 1 551 ? 180.386 187.815 143.053 1.00 40.85 551 ARG A CA 1
ATOM 8032 C C . ARG A 1 551 ? 181.043 189.081 142.525 1.00 40.85 551 ARG A C 1
ATOM 8033 O O . ARG A 1 551 ? 181.342 189.998 143.295 1.00 40.85 551 ARG A O 1
ATOM 8054 N N . SER A 1 552 ? 181.304 189.137 141.220 1.00 39.25 552 SER A N 1
ATOM 8055 C CA . SER A 1 552 ? 181.967 190.297 140.640 1.00 39.25 552 SER A CA 1
ATOM 8056 C C . SER A 1 552 ? 181.112 191.545 140.791 1.00 39.25 552 SER A C 1
ATOM 8057 O O . SER A 1 552 ? 181.608 192.605 141.188 1.00 39.25 552 SER A O 1
ATOM 8065 N N . TYR A 1 553 ? 179.817 191.439 140.487 1.00 34.29 553 TYR A N 1
ATOM 8066 C CA . TYR A 1 553 ? 178.937 192.587 140.664 1.00 34.29 553 TYR A CA 1
ATOM 8067 C C . TYR A 1 553 ? 178.869 192.999 142.128 1.00 34.29 553 TYR A C 1
ATOM 8068 O O . TYR A 1 553 ? 178.926 194.194 142.450 1.00 34.29 553 TYR A O 1
ATOM 8086 N N . ALA A 1 554 ? 178.740 192.024 143.030 1.00 33.33 554 ALA A N 1
ATOM 8087 C CA . ALA A 1 554 ? 178.636 192.348 144.447 1.00 33.33 554 ALA A CA 1
ATOM 8088 C C . ALA A 1 554 ? 179.896 193.043 144.944 1.00 33.33 554 ALA A C 1
ATOM 8089 O O . ALA A 1 554 ? 179.819 194.027 145.684 1.00 33.33 554 ALA A O 1
ATOM 8096 N N . THR A 1 555 ? 181.066 192.547 144.546 1.00 38.51 555 THR A N 1
ATOM 8097 C CA . THR A 1 555 ? 182.319 193.161 144.968 1.00 38.51 555 THR A CA 1
ATOM 8098 C C . THR A 1 555 ? 182.481 194.551 144.368 1.00 38.51 555 THR A C 1
ATOM 8099 O O . THR A 1 555 ? 182.945 195.476 145.045 1.00 38.51 555 THR A O 1
ATOM 8110 N N . TRP A 1 556 ? 182.107 194.717 143.099 1.00 39.98 556 TRP A N 1
ATOM 8111 C CA . TRP A 1 556 ? 182.232 196.014 142.447 1.00 39.98 556 TRP A CA 1
ATOM 8112 C C . TRP A 1 556 ? 181.344 197.060 143.110 1.00 39.98 556 TRP A C 1
ATOM 8113 O O . TRP A 1 556 ? 181.776 198.196 143.333 1.00 39.98 556 TRP A O 1
ATOM 8134 N N . ARG A 1 557 ? 180.105 196.699 143.439 1.00 38.92 557 ARG A N 1
ATOM 8135 C CA . ARG A 1 557 ? 179.158 197.667 143.977 1.00 38.92 557 ARG A CA 1
ATOM 8136 C C . ARG A 1 557 ? 179.149 197.735 145.499 1.00 38.92 557 ARG A C 1
ATOM 8137 O O . ARG A 1 557 ? 178.491 198.619 146.056 1.00 38.92 557 ARG A O 1
ATOM 8158 N N . PHE A 1 558 ? 179.794 196.789 146.176 1.00 32.89 558 PHE A N 1
ATOM 8159 C CA . PHE A 1 558 ? 179.838 196.795 147.641 1.00 32.89 558 PHE A CA 1
ATOM 8160 C C . PHE A 1 558 ? 181.264 196.793 148.177 1.00 32.89 558 PHE A C 1
ATOM 8161 O O . PHE A 1 558 ? 181.467 197.061 149.358 1.00 32.89 558 PHE A O 1
ATOM 8178 N N . VAL A 1 559 ? 182.244 196.501 147.327 1.00 39.68 559 VAL A N 1
ATOM 8179 C CA . VAL A 1 559 ? 183.661 196.543 147.723 1.00 39.68 559 VAL A CA 1
ATOM 8180 C C . VAL A 1 559 ? 184.036 195.489 148.758 1.00 39.68 559 VAL A C 1
ATOM 8181 O O . VAL A 1 559 ? 184.738 194.532 148.437 1.00 39.68 559 VAL A O 1
ATOM 8194 N N . SER A 1 560 ? 183.577 195.659 149.992 1.00 33.88 560 SER A N 1
ATOM 8195 C CA . SER A 1 560 ? 183.886 194.709 151.052 1.00 33.88 560 SER A CA 1
ATOM 8196 C C . SER A 1 560 ? 183.242 193.362 150.792 1.00 33.88 560 SER A C 1
ATOM 8197 O O . SER A 1 560 ? 182.134 193.300 150.266 1.00 33.88 560 SER A O 1
ATOM 8205 N N . GLN A 1 561 ? 183.925 192.285 151.156 1.00 34.30 561 GLN A N 1
ATOM 8206 C CA . GLN A 1 561 ? 183.352 190.951 151.010 1.00 34.30 561 GLN A CA 1
ATOM 8207 C C . GLN A 1 561 ? 182.351 190.724 152.126 1.00 34.30 561 GLN A C 1
ATOM 8208 O O . GLN A 1 561 ? 181.501 189.851 152.024 1.00 34.30 561 GLN A O 1
ATOM 8222 N N . ASP A 1 562 ? 182.445 191.504 153.193 1.00 30.86 562 ASP A N 1
ATOM 8223 C CA . ASP A 1 562 ? 181.478 191.429 154.280 1.00 30.86 562 ASP A CA 1
ATOM 8224 C C . ASP A 1 562 ? 180.107 191.814 153.763 1.00 30.86 562 ASP A C 1
ATOM 8225 O O . ASP A 1 562 ? 179.122 191.130 154.037 1.00 30.86 562 ASP A O 1
ATOM 8234 N N . MET A 1 563 ? 180.038 192.906 153.009 1.00 32.96 563 MET A N 1
ATOM 8235 C CA . MET A 1 563 ? 178.771 193.337 152.432 1.00 32.96 563 MET A CA 1
ATOM 8236 C C . MET A 1 563 ? 178.432 192.542 151.177 1.00 32.96 563 MET A C 1
ATOM 8237 O O . MET A 1 563 ? 177.265 192.210 150.948 1.00 32.96 563 MET A O 1
ATOM 8251 N N . ALA A 1 564 ? 179.439 192.223 150.360 1.00 30.38 564 ALA A N 1
ATOM 8252 C CA . ALA A 1 564 ? 179.188 191.479 149.131 1.00 30.38 564 ALA A CA 1
ATOM 8253 C C . ALA A 1 564 ? 178.653 190.086 149.423 1.00 30.38 564 ALA A C 1
ATOM 8254 O O . ALA A 1 564 ? 177.814 189.573 148.675 1.00 30.38 564 ALA A O 1
ATOM 8261 N N . ASP A 1 565 ? 179.129 189.456 150.498 1.00 32.17 565 ASP A N 1
ATOM 8262 C CA . ASP A 1 565 ? 178.626 188.137 150.861 1.00 32.17 565 ASP A CA 1
ATOM 8263 C C . ASP A 1 565 ? 177.128 188.164 151.127 1.00 32.17 565 ASP A C 1
ATOM 8264 O O . ASP A 1 565 ? 176.432 187.181 150.848 1.00 32.17 565 ASP A O 1
ATOM 8273 N N . PHE A 1 566 ? 176.614 189.270 151.664 1.00 30.71 566 PHE A N 1
ATOM 8274 C CA . PHE A 1 566 ? 175.196 189.413 151.966 1.00 30.71 566 PHE A CA 1
ATOM 8275 C C . PHE A 1 566 ? 174.506 190.426 151.062 1.00 30.71 566 PHE A C 1
ATOM 8276 O O . PHE A 1 566 ? 173.376 190.831 151.350 1.00 30.71 566 PHE A O 1
ATOM 8293 N N . ALA A 1 567 ? 175.157 190.845 149.983 1.00 31.43 567 ALA A N 1
ATOM 8294 C CA . ALA A 1 567 ? 174.539 191.772 149.053 1.00 31.43 567 ALA A CA 1
ATOM 8295 C C . ALA A 1 567 ? 173.432 191.073 148.270 1.00 31.43 567 ALA A C 1
ATOM 8296 O O . ALA A 1 567 ? 173.390 189.846 148.163 1.00 31.43 567 ALA A O 1
ATOM 8303 N N . ILE A 1 568 ? 172.511 191.873 147.742 1.00 35.76 568 ILE A N 1
ATOM 8304 C CA . ILE A 1 568 ? 171.408 191.380 146.926 1.00 35.76 568 ILE A CA 1
ATOM 8305 C C . ILE A 1 568 ? 171.512 192.037 145.560 1.00 35.76 568 ILE A C 1
ATOM 8306 O O . ILE A 1 568 ? 171.521 193.270 145.456 1.00 35.76 568 ILE A O 1
ATOM 8322 N N . LEU A 1 569 ? 171.594 191.222 144.525 1.00 35.49 569 LEU A N 1
ATOM 8323 C CA . LEU A 1 569 ? 171.713 191.745 143.174 1.00 35.49 569 LEU A CA 1
ATOM 8324 C C . LEU A 1 569 ? 170.367 192.284 142.688 1.00 35.49 569 LEU A C 1
ATOM 8325 O O . LEU A 1 569 ? 169.320 191.716 143.007 1.00 35.49 569 LEU A O 1
ATOM 8341 N N . PRO A 1 570 ? 170.364 193.374 141.919 1.00 38.55 570 PRO A N 1
ATOM 8342 C CA . PRO A 1 570 ? 169.112 193.833 141.312 1.00 38.55 570 PRO A CA 1
ATOM 8343 C C . PRO A 1 570 ? 168.568 192.800 140.338 1.00 38.55 570 PRO A C 1
ATOM 8344 O O . PRO A 1 570 ? 169.312 192.010 139.754 1.00 38.55 570 PRO A O 1
ATOM 8355 N N . SER A 1 571 ? 167.245 192.813 140.169 1.00 43.27 571 SER A N 1
ATOM 8356 C CA . SER A 1 571 ? 166.610 191.851 139.275 1.00 43.27 571 SER A CA 1
ATOM 8357 C C . SER A 1 571 ? 167.121 192.005 137.849 1.00 43.27 571 SER A C 1
ATOM 8358 O O . SER A 1 571 ? 167.366 191.009 137.159 1.00 43.27 571 SER A O 1
ATOM 8366 N N . CYS A 1 572 ? 167.290 193.245 137.389 1.00 44.09 572 CYS A N 1
ATOM 8367 C CA . CYS A 1 572 ? 167.763 193.474 136.028 1.00 44.09 572 CYS A CA 1
ATOM 8368 C C . CYS A 1 572 ? 169.137 192.853 135.812 1.00 44.09 572 CYS A C 1
ATOM 8369 O O . CYS A 1 572 ? 169.347 192.090 134.861 1.00 44.09 572 CYS A O 1
ATOM 8376 N N . CYS A 1 573 ? 170.089 193.176 136.689 1.00 40.80 573 CYS A N 1
ATOM 8377 C CA . CYS A 1 573 ? 171.441 192.646 136.552 1.00 40.80 573 CYS A CA 1
ATOM 8378 C C . CYS A 1 573 ? 171.457 191.132 136.716 1.00 40.80 573 CYS A C 1
ATOM 8379 O O . CYS A 1 573 ? 172.139 190.424 135.966 1.00 40.80 573 CYS A O 1
ATOM 8387 N N . ARG A 1 574 ? 170.705 190.620 137.692 1.00 38.46 574 ARG A N 1
ATOM 8388 C CA . ARG A 1 574 ? 170.643 189.180 137.913 1.00 38.46 574 ARG A CA 1
ATOM 8389 C C . ARG A 1 574 ? 170.153 188.457 136.666 1.00 38.46 574 ARG A C 1
ATOM 8390 O O . ARG A 1 574 ? 170.743 187.457 136.237 1.00 38.46 574 ARG A O 1
ATOM 8411 N N . TRP A 1 575 ? 169.074 188.955 136.060 1.00 44.85 575 TRP A N 1
ATOM 8412 C CA . TRP A 1 575 ? 168.501 188.262 134.914 1.00 44.85 575 TRP A CA 1
ATOM 8413 C C . TRP A 1 575 ? 169.342 188.454 133.662 1.00 44.85 575 TRP A C 1
ATOM 8414 O O . TRP A 1 575 ? 169.391 187.558 132.817 1.00 44.85 575 TRP A O 1
ATOM 8435 N N . LYS A 1 576 ? 170.024 189.592 133.525 1.00 46.47 576 LYS A N 1
ATOM 8436 C CA . LYS A 1 576 ? 170.969 189.733 132.422 1.00 46.47 576 LYS A CA 1
ATOM 8437 C C . LYS A 1 576 ? 172.109 188.731 132.556 1.00 46.47 576 LYS A C 1
ATOM 8438 O O . LYS A 1 576 ? 172.513 188.095 131.572 1.00 46.47 576 LYS A O 1
ATOM 8457 N N . ILE A 1 577 ? 172.632 188.566 133.773 1.00 43.74 577 ILE A N 1
ATOM 8458 C CA . ILE A 1 577 ? 173.687 187.586 134.007 1.00 43.74 577 ILE A CA 1
ATOM 8459 C C . ILE A 1 577 ? 173.187 186.188 133.671 1.00 43.74 577 ILE A C 1
ATOM 8460 O O . ILE A 1 577 ? 173.878 185.399 133.016 1.00 43.74 577 ILE A O 1
ATOM 8476 N N . ARG A 1 578 ? 171.975 185.861 134.122 1.00 43.74 578 ARG A N 1
ATOM 8477 C CA . ARG A 1 578 ? 171.415 184.545 133.838 1.00 43.74 578 ARG A CA 1
ATOM 8478 C C . ARG A 1 578 ? 171.220 184.342 132.341 1.00 43.74 578 ARG A C 1
ATOM 8479 O O . ARG A 1 578 ? 171.443 183.244 131.822 1.00 43.74 578 ARG A O 1
ATOM 8500 N N . LYS A 1 579 ? 170.801 185.389 131.630 1.00 50.22 579 LYS A N 1
ATOM 8501 C CA . LYS A 1 579 ? 170.679 185.296 130.181 1.00 50.22 579 LYS A CA 1
ATOM 8502 C C . LYS A 1 579 ? 172.029 184.994 129.546 1.00 50.22 579 LYS A C 1
ATOM 8503 O O . LYS A 1 579 ? 172.125 184.161 128.637 1.00 50.22 579 LYS A O 1
ATOM 8522 N N . GLU A 1 580 ? 173.086 185.662 130.012 1.00 50.27 580 GLU A N 1
ATOM 8523 C CA . GLU A 1 580 ? 174.417 185.387 129.479 1.00 50.27 580 GLU A CA 1
ATOM 8524 C C . GLU A 1 580 ? 174.868 183.968 129.811 1.00 50.27 580 GLU A C 1
ATOM 8525 O O . GLU A 1 580 ? 175.474 183.293 128.972 1.00 50.27 580 GLU A O 1
ATOM 8537 N N . PHE A 1 581 ? 174.586 183.501 131.026 1.00 47.63 581 PHE A N 1
ATOM 8538 C CA . PHE A 1 581 ? 174.974 182.166 131.485 1.00 47.63 581 PHE A CA 1
ATOM 8539 C C . PHE A 1 581 ? 173.751 181.474 132.074 1.00 47.63 581 PHE A C 1
ATOM 8540 O O . PHE A 1 581 ? 173.618 181.343 133.296 1.00 47.63 581 PHE A O 1
ATOM 8557 N N . PRO A 1 582 ? 172.837 181.013 131.226 1.00 50.92 582 PRO A N 1
ATOM 8558 C CA . PRO A 1 582 ? 171.577 180.453 131.721 1.00 50.92 582 PRO A CA 1
ATOM 8559 C C . PRO A 1 582 ? 171.708 179.013 132.194 1.00 50.92 582 PRO A C 1
ATOM 8560 O O . PRO A 1 582 ? 172.677 178.309 131.907 1.00 50.92 582 PRO A O 1
ATOM 8571 N N . LYS A 1 583 ? 170.690 178.592 132.938 1.00 53.08 583 LYS A N 1
ATOM 8572 C CA . LYS A 1 583 ? 170.558 177.222 133.412 1.00 53.08 583 LYS A CA 1
ATOM 8573 C C . LYS A 1 583 ? 169.652 176.460 132.454 1.00 53.08 583 LYS A C 1
ATOM 8574 O O . LYS A 1 583 ? 168.567 176.937 132.108 1.00 53.08 583 LYS A O 1
ATOM 8593 N N . THR A 1 584 ? 170.100 175.280 132.029 1.00 62.67 584 THR A N 1
ATOM 8594 C CA . THR A 1 584 ? 169.403 174.529 130.993 1.00 62.67 584 THR A CA 1
ATOM 8595 C C . THR A 1 584 ? 167.989 174.128 131.398 1.00 62.67 584 THR A C 1
ATOM 8596 O O . THR A 1 584 ? 167.014 174.602 130.805 1.00 62.67 584 THR A O 1
ATOM 8607 N N . GLN A 1 585 ? 167.862 173.263 132.401 1.00 61.90 585 GLN A N 1
ATOM 8608 C CA . GLN A 1 585 ? 166.572 172.684 132.771 1.00 61.90 585 GLN A CA 1
ATOM 8609 C C . GLN A 1 585 ? 166.398 172.678 134.287 1.00 61.90 585 GLN A C 1
ATOM 8610 O O . GLN A 1 585 ? 166.034 171.668 134.890 1.00 61.90 585 GLN A O 1
ATOM 8614 N N . GLY A 1 586 ? 166.665 173.820 134.926 1.00 58.21 586 GLY A N 1
ATOM 8615 C CA . GLY A 1 586 ? 166.521 173.927 136.362 1.00 58.21 586 GLY A CA 1
ATOM 8616 C C . GLY A 1 586 ? 166.011 175.295 136.767 1.00 58.21 586 GLY A C 1
ATOM 8617 O O . GLY A 1 586 ? 165.941 176.224 135.959 1.00 58.21 586 GLY A O 1
ATOM 8621 N N . GLN A 1 587 ? 165.650 175.397 138.043 1.00 56.09 587 GLN A N 1
ATOM 8622 C CA . GLN A 1 587 ? 165.161 176.637 138.631 1.00 56.09 587 GLN A CA 1
ATOM 8623 C C . GLN A 1 587 ? 166.251 177.251 139.499 1.00 56.09 587 GLN A C 1
ATOM 8624 O O . GLN A 1 587 ? 166.856 176.560 140.325 1.00 56.09 587 GLN A O 1
ATOM 8638 N N . TYR A 1 588 ? 166.524 178.546 139.322 1.00 47.31 588 TYR A N 1
ATOM 8639 C CA . TYR A 1 588 ? 167.604 179.204 140.073 1.00 47.31 588 TYR A CA 1
ATOM 8640 C C . TYR A 1 588 ? 167.332 179.271 141.564 1.00 47.31 588 TYR A C 1
ATOM 8641 O O . TYR A 1 588 ? 166.263 179.714 141.984 1.00 47.31 588 TYR A O 1
ATOM 8659 N N . SER A 1 589 ? 168.302 178.851 142.368 1.00 48.23 589 SER A N 1
ATOM 8660 C CA . SER A 1 589 ? 168.147 178.879 143.815 1.00 48.23 589 SER A CA 1
ATOM 8661 C C . SER A 1 589 ? 168.052 180.298 144.328 1.00 48.23 589 SER A C 1
ATOM 8662 O O . SER A 1 589 ? 167.248 180.587 145.213 1.00 48.23 589 SER A O 1
ATOM 8670 N N . GLY A 1 590 ? 168.873 181.187 143.782 1.00 43.58 590 GLY A N 1
ATOM 8671 C CA . GLY A 1 590 ? 168.887 182.563 144.241 1.00 43.58 590 GLY A CA 1
ATOM 8672 C C . GLY A 1 590 ? 169.821 182.738 145.420 1.00 43.58 590 GLY A C 1
ATOM 8673 O O . GLY A 1 590 ? 170.658 181.879 145.685 1.00 43.58 590 GLY A O 1
ATOM 8677 N N . PHE A 1 591 ? 169.741 183.895 146.074 1.00 39.07 591 PHE A N 1
ATOM 8678 C CA . PHE A 1 591 ? 170.649 184.190 147.177 1.00 39.07 591 PHE A CA 1
ATOM 8679 C C . PHE A 1 591 ? 170.576 183.131 148.255 1.00 39.07 591 PHE A C 1
ATOM 8680 O O . PHE A 1 591 ? 169.493 182.664 148.598 1.00 39.07 591 PHE A O 1
ATOM 8697 N N . LYS A 1 592 ? 171.726 182.764 148.803 1.00 44.26 592 LYS A N 1
ATOM 8698 C CA . LYS A 1 592 ? 171.772 181.771 149.856 1.00 44.26 592 LYS A CA 1
ATOM 8699 C C . LYS A 1 592 ? 172.399 182.381 151.081 1.00 44.26 592 LYS A C 1
ATOM 8700 O O . LYS A 1 592 ? 173.438 183.032 150.989 1.00 44.26 592 LYS A O 1
ATOM 8719 N N . TYR A 1 593 ? 171.783 182.174 152.232 1.00 43.75 593 TYR A N 1
ATOM 8720 C CA . TYR A 1 593 ? 172.365 182.655 153.465 1.00 43.75 593 TYR A CA 1
ATOM 8721 C C . TYR A 1 593 ? 173.714 181.987 153.584 1.00 43.75 593 TYR A C 1
ATOM 8722 O O . TYR A 1 593 ? 173.795 180.761 153.610 1.00 43.75 593 TYR A O 1
ATOM 8740 N N . PRO A 1 594 ? 174.790 182.782 153.667 1.00 45.17 594 PRO A N 1
ATOM 8741 C CA . PRO A 1 594 ? 176.120 182.176 153.677 1.00 45.17 594 PRO A CA 1
ATOM 8742 C C . PRO A 1 594 ? 176.486 181.650 155.051 1.00 45.17 594 PRO A C 1
ATOM 8743 O O . PRO A 1 594 ? 177.584 181.123 155.218 1.00 45.17 594 PRO A O 1
ATOM 8754 N N . TYR A 1 595 ? 175.589 181.798 156.021 1.00 42.56 595 TYR A N 1
ATOM 8755 C CA . TYR A 1 595 ? 175.862 181.358 157.381 1.00 42.56 595 TYR A CA 1
ATOM 8756 C C . TYR A 1 595 ? 174.801 180.382 157.864 1.00 42.56 595 TYR A C 1
ATOM 8757 O O . TYR A 1 595 ? 174.121 179.743 157.061 1.00 42.56 595 TYR A O 1
ATOM 8775 N N . SER B 1 6 ? 170.853 204.206 168.589 1.00 30.00 6 SER B N 1
ATOM 8776 C CA . SER B 1 6 ? 171.559 204.303 169.861 1.00 30.00 6 SER B CA 1
ATOM 8777 C C . SER B 1 6 ? 171.504 202.980 170.602 1.00 30.00 6 SER B C 1
ATOM 8778 O O . SER B 1 6 ? 172.437 202.631 171.323 1.00 30.00 6 SER B O 1
ATOM 8781 N N . TRP B 1 7 ? 170.415 202.242 170.434 1.00 54.32 7 TRP B N 1
ATOM 8782 C CA . TRP B 1 7 ? 170.322 200.929 171.052 1.00 54.32 7 TRP B CA 1
ATOM 8783 C C . TRP B 1 7 ? 171.326 200.004 170.397 1.00 54.32 7 TRP B C 1
ATOM 8784 O O . TRP B 1 7 ? 171.922 199.165 171.062 1.00 54.32 7 TRP B O 1
ATOM 8805 N N . ASN B 1 8 ? 171.521 200.156 169.092 1.00 45.35 8 ASN B N 1
ATOM 8806 C CA . ASN B 1 8 ? 172.525 199.356 168.410 1.00 45.35 8 ASN B CA 1
ATOM 8807 C C . ASN B 1 8 ? 173.864 199.643 169.048 1.00 45.35 8 ASN B C 1
ATOM 8808 O O . ASN B 1 8 ? 174.675 198.741 169.207 1.00 45.35 8 ASN B O 1
ATOM 8819 N N . ASP B 1 9 ? 174.090 200.898 169.421 1.00 41.69 9 ASP B N 1
ATOM 8820 C CA . ASP B 1 9 ? 175.339 201.277 170.071 1.00 41.69 9 ASP B CA 1
ATOM 8821 C C . ASP B 1 9 ? 175.484 200.556 171.393 1.00 41.69 9 ASP B C 1
ATOM 8822 O O . ASP B 1 9 ? 176.572 200.102 171.741 1.00 41.69 9 ASP B O 1
ATOM 8826 N N . VAL B 1 10 ? 174.392 200.449 172.137 1.00 38.22 10 VAL B N 1
ATOM 8827 C CA . VAL B 1 10 ? 174.428 199.716 173.388 1.00 38.22 10 VAL B CA 1
ATOM 8828 C C . VAL B 1 10 ? 174.771 198.281 173.083 1.00 38.22 10 VAL B C 1
ATOM 8829 O O . VAL B 1 10 ? 175.567 197.660 173.783 1.00 38.22 10 VAL B O 1
ATOM 8842 N N . PHE B 1 11 ? 174.166 197.748 172.033 1.00 32.57 11 PHE B N 1
ATOM 8843 C CA . PHE B 1 11 ? 174.408 196.366 171.670 1.00 32.57 11 PHE B CA 1
ATOM 8844 C C . PHE B 1 11 ? 175.693 196.236 170.884 1.00 32.57 11 PHE B C 1
ATOM 8845 O O . PHE B 1 11 ? 175.684 195.706 169.773 1.00 32.57 11 PHE B O 1
ATOM 8862 N N . GLN B 1 12 ? 176.800 196.729 171.433 1.00 26.72 12 GLN B N 1
ATOM 8863 C CA . GLN B 1 12 ? 178.069 196.517 170.754 1.00 26.72 12 GLN B CA 1
ATOM 8864 C C . GLN B 1 12 ? 179.054 195.821 171.681 1.00 26.72 12 GLN B C 1
ATOM 8865 O O . GLN B 1 12 ? 179.024 196.007 172.900 1.00 26.72 12 GLN B O 1
ATOM 8879 N N . TYR B 1 13 ? 179.926 195.009 171.086 1.00 16.02 13 TYR B N 1
ATOM 8880 C CA . TYR B 1 13 ? 181.022 194.370 171.799 1.00 16.02 13 TYR B CA 1
ATOM 8881 C C . TYR B 1 13 ? 182.311 194.581 171.019 1.00 16.02 13 TYR B C 1
ATOM 8882 O O . TYR B 1 13 ? 182.368 194.297 169.819 1.00 16.02 13 TYR B O 1
ATOM 8900 N N . GLU B 1 14 ? 183.340 195.069 171.703 1.00 15.97 14 GLU B N 1
ATOM 8901 C CA . GLU B 1 14 ? 184.647 195.298 171.103 1.00 15.97 14 GLU B CA 1
ATOM 8902 C C . GLU B 1 14 ? 185.597 194.184 171.517 1.00 15.97 14 GLU B C 1
ATOM 8903 O O . GLU B 1 14 ? 185.769 193.919 172.711 1.00 15.97 14 GLU B O 1
ATOM 8915 N N . THR B 1 15 ? 186.206 193.534 170.531 1.00 14.44 15 THR B N 1
ATOM 8916 C CA . THR B 1 15 ? 187.187 192.486 170.761 1.00 14.44 15 THR B CA 1
ATOM 8917 C C . THR B 1 15 ? 188.509 192.887 170.121 1.00 14.44 15 THR B C 1
ATOM 8918 O O . THR B 1 15 ? 188.535 193.426 169.010 1.00 14.44 15 THR B O 1
ATOM 8929 N N . ASN B 1 16 ? 189.599 192.628 170.832 1.00 11.25 16 ASN B N 1
ATOM 8930 C CA . ASN B 1 16 ? 190.918 193.003 170.346 1.00 11.25 16 ASN B CA 1
ATOM 8931 C C . ASN B 1 16 ? 191.355 192.105 169.198 1.00 11.25 16 ASN B C 1
ATOM 8932 O O . ASN B 1 16 ? 191.204 190.882 169.249 1.00 11.25 16 ASN B O 1
ATOM 8943 N N . LYS B 1 17 ? 191.896 192.724 168.153 1.00 11.93 17 LYS B N 1
ATOM 8944 C CA . LYS B 1 17 ? 192.523 191.965 167.083 1.00 11.93 17 LYS B CA 1
ATOM 8945 C C . LYS B 1 17 ? 193.838 191.385 167.584 1.00 11.93 17 LYS B C 1
ATOM 8946 O O . LYS B 1 17 ? 194.639 192.085 168.211 1.00 11.93 17 LYS B O 1
ATOM 8965 N N . VAL B 1 18 ? 194.062 190.104 167.307 1.00 12.12 18 VAL B N 1
ATOM 8966 C CA . VAL B 1 18 ? 195.225 189.395 167.815 1.00 12.12 18 VAL B CA 1
ATOM 8967 C C . VAL B 1 18 ? 195.931 188.686 166.669 1.00 12.12 18 VAL B C 1
ATOM 8968 O O . VAL B 1 18 ? 195.338 188.365 165.637 1.00 12.12 18 VAL B O 1
ATOM 8981 N N . THR B 1 19 ? 197.225 188.451 166.869 1.00 15.79 19 THR B N 1
ATOM 8982 C CA . THR B 1 19 ? 198.052 187.677 165.951 1.00 15.79 19 THR B CA 1
ATOM 8983 C C . THR B 1 19 ? 198.520 186.432 166.692 1.00 15.79 19 THR B C 1
ATOM 8984 O O . THR B 1 19 ? 199.359 186.521 167.595 1.00 15.79 19 THR B O 1
ATOM 8995 N N . ARG B 1 20 ? 197.973 185.281 166.316 1.00 19.11 20 ARG B N 1
ATOM 8996 C CA . ARG B 1 20 ? 198.366 184.011 166.913 1.00 19.11 20 ARG B CA 1
ATOM 8997 C C . ARG B 1 20 ? 199.674 183.540 166.291 1.00 19.11 20 ARG B C 1
ATOM 8998 O O . ARG B 1 20 ? 199.759 183.356 165.072 1.00 19.11 20 ARG B O 1
ATOM 9019 N N . ILE B 1 21 ? 200.686 183.340 167.127 1.00 19.16 21 ILE B N 1
ATOM 9020 C CA . ILE B 1 21 ? 202.010 182.923 166.684 1.00 19.16 21 ILE B CA 1
ATOM 9021 C C . ILE B 1 21 ? 202.205 181.462 167.065 1.00 19.16 21 ILE B C 1
ATOM 9022 O O . ILE B 1 21 ? 202.128 181.102 168.246 1.00 19.16 21 ILE B O 1
ATOM 9038 N N . GLN B 1 22 ? 202.454 180.621 166.063 1.00 29.93 22 GLN B N 1
ATOM 9039 C CA . GLN B 1 22 ? 202.758 179.207 166.286 1.00 29.93 22 GLN B CA 1
ATOM 9040 C C . GLN B 1 22 ? 204.258 179.058 166.547 1.00 29.93 22 GLN B C 1
ATOM 9041 O O . GLN B 1 22 ? 205.023 178.527 165.740 1.00 29.93 22 GLN B O 1
ATOM 9055 N N . SER B 1 23 ? 204.669 179.552 167.711 1.00 24.69 23 SER B N 1
ATOM 9056 C CA . SER B 1 23 ? 206.061 179.537 168.137 1.00 24.69 23 SER B CA 1
ATOM 9057 C C . SER B 1 23 ? 206.205 178.636 169.352 1.00 24.69 23 SER B C 1
ATOM 9058 O O . SER B 1 23 ? 205.450 178.768 170.321 1.00 24.69 23 SER B O 1
ATOM 9066 N N . VAL B 1 24 ? 207.171 177.720 169.295 1.00 26.43 24 VAL B N 1
ATOM 9067 C CA . VAL B 1 24 ? 207.409 176.821 170.418 1.00 26.43 24 VAL B CA 1
ATOM 9068 C C . VAL B 1 24 ? 207.997 177.589 171.596 1.00 26.43 24 VAL B C 1
ATOM 9069 O O . VAL B 1 24 ? 207.574 177.417 172.744 1.00 26.43 24 VAL B O 1
ATOM 9082 N N . ASN B 1 25 ? 208.978 178.453 171.328 1.00 24.48 25 ASN B N 1
ATOM 9083 C CA . ASN B 1 25 ? 209.637 179.178 172.411 1.00 24.48 25 ASN B CA 1
ATOM 9084 C C . ASN B 1 25 ? 208.680 180.142 173.102 1.00 24.48 25 ASN B C 1
ATOM 9085 O O . ASN B 1 25 ? 208.666 180.230 174.336 1.00 24.48 25 ASN B O 1
ATOM 9096 N N . TYR B 1 26 ? 207.850 180.846 172.334 1.00 22.65 26 TYR B N 1
ATOM 9097 C CA . TYR B 1 26 ? 206.932 181.830 172.916 1.00 22.65 26 TYR B CA 1
ATOM 9098 C C . TYR B 1 26 ? 205.859 181.139 173.714 1.00 22.65 26 TYR B C 1
ATOM 9099 O O . TYR B 1 26 ? 205.489 181.602 174.785 1.00 22.65 26 TYR B O 1
ATOM 9117 N N . GLY B 1 27 ? 205.336 180.041 173.188 1.00 21.34 27 GLY B N 1
ATOM 9118 C CA . GLY B 1 27 ? 204.367 179.268 173.947 1.00 21.34 27 GLY B CA 1
ATOM 9119 C C . GLY B 1 27 ? 204.956 178.718 175.232 1.00 21.34 27 GLY B C 1
ATOM 9120 O O . GLY B 1 27 ? 204.316 178.751 176.288 1.00 21.34 27 GLY B O 1
ATOM 9124 N N . THR B 1 28 ? 206.188 178.209 175.160 1.00 20.61 28 THR B N 1
ATOM 9125 C CA . THR B 1 28 ? 206.865 177.719 176.354 1.00 20.61 28 THR B CA 1
ATOM 9126 C C . THR B 1 28 ? 207.003 178.821 177.391 1.00 20.61 28 THR B C 1
ATOM 9127 O O . THR B 1 28 ? 206.691 178.621 178.569 1.00 20.61 28 THR B O 1
ATOM 9138 N N . ILE B 1 29 ? 207.478 179.993 176.967 1.00 18.59 29 ILE B N 1
ATOM 9139 C CA . ILE B 1 29 ? 207.672 181.103 177.894 1.00 18.59 29 ILE B CA 1
ATOM 9140 C C . ILE B 1 29 ? 206.342 181.522 178.502 1.00 18.59 29 ILE B C 1
ATOM 9141 O O . ILE B 1 29 ? 206.242 181.754 179.712 1.00 18.59 29 ILE B O 1
ATOM 9157 N N . LYS B 1 30 ? 205.301 181.626 177.674 1.00 16.08 30 LYS B N 1
ATOM 9158 C CA . LYS B 1 30 ? 203.996 182.043 178.171 1.00 16.08 30 LYS B CA 1
ATOM 9159 C C . LYS B 1 30 ? 203.486 181.079 179.230 1.00 16.08 30 LYS B C 1
ATOM 9160 O O . LYS B 1 30 ? 203.050 181.495 180.309 1.00 16.08 30 LYS B O 1
ATOM 9179 N N . TRP B 1 31 ? 203.535 179.778 178.940 1.00 18.05 31 TRP B N 1
ATOM 9180 C CA . TRP B 1 31 ? 203.001 178.805 179.885 1.00 18.05 31 TRP B CA 1
ATOM 9181 C C . TRP B 1 31 ? 203.852 178.729 181.145 1.00 18.05 31 TRP B C 1
ATOM 9182 O O . TRP B 1 31 ? 203.317 178.582 182.248 1.00 18.05 31 TRP B O 1
ATOM 9203 N N . ILE B 1 32 ? 205.174 178.843 181.012 1.00 15.56 32 ILE B N 1
ATOM 9204 C CA . ILE B 1 32 ? 206.040 178.814 182.186 1.00 15.56 32 ILE B CA 1
ATOM 9205 C C . ILE B 1 32 ? 205.751 180.010 183.084 1.00 15.56 32 ILE B C 1
ATOM 9206 O O . ILE B 1 32 ? 205.644 179.878 184.308 1.00 15.56 32 ILE B O 1
ATOM 9222 N N . LEU B 1 33 ? 205.627 181.198 182.489 1.00 15.20 33 LEU B N 1
ATOM 9223 C CA . LEU B 1 33 ? 205.351 182.393 183.279 1.00 15.20 33 LEU B CA 1
ATOM 9224 C C . LEU B 1 33 ? 203.975 182.321 183.928 1.00 15.20 33 LEU B C 1
ATOM 9225 O O . LEU B 1 33 ? 203.810 182.711 185.090 1.00 15.20 33 LEU B O 1
ATOM 9241 N N . HIS B 1 34 ? 202.974 181.823 183.197 1.00 12.67 34 HIS B N 1
ATOM 9242 C CA . HIS B 1 34 ? 201.646 181.676 183.780 1.00 12.67 34 HIS B CA 1
ATOM 9243 C C . HIS B 1 34 ? 201.667 180.695 184.945 1.00 12.67 34 HIS B C 1
ATOM 9244 O O . HIS B 1 34 ? 201.060 180.952 185.991 1.00 12.67 34 HIS B O 1
ATOM 9258 N N . MET B 1 35 ? 202.363 179.568 184.785 1.00 15.46 35 MET B N 1
ATOM 9259 C CA . MET B 1 35 ? 202.462 178.596 185.868 1.00 15.46 35 MET B CA 1
ATOM 9260 C C . MET B 1 35 ? 203.182 179.187 187.070 1.00 15.46 35 MET B C 1
ATOM 9261 O O . MET B 1 35 ? 202.779 178.958 188.212 1.00 15.46 35 MET B O 1
ATOM 9275 N N . THR B 1 36 ? 204.253 179.946 186.834 1.00 10.81 36 THR B N 1
ATOM 9276 C CA . THR B 1 36 ? 204.983 180.557 187.938 1.00 10.81 36 THR B CA 1
ATOM 9277 C C . THR B 1 36 ? 204.104 181.544 188.695 1.00 10.81 36 THR B C 1
ATOM 9278 O O . THR B 1 36 ? 204.056 181.534 189.933 1.00 10.81 36 THR B O 1
ATOM 9289 N N . VAL B 1 37 ? 203.388 182.400 187.963 1.00 8.22 37 VAL B N 1
ATOM 9290 C CA . VAL B 1 37 ? 202.514 183.379 188.604 1.00 8.22 37 VAL B CA 1
ATOM 9291 C C . VAL B 1 37 ? 201.419 182.672 189.392 1.00 8.22 37 VAL B C 1
ATOM 9292 O O . VAL B 1 37 ? 201.132 183.026 190.541 1.00 8.22 37 VAL B O 1
ATOM 9305 N N . PHE B 1 38 ? 200.794 181.659 188.787 1.00 8.42 38 PHE B N 1
ATOM 9306 C CA . PHE B 1 38 ? 199.724 180.939 189.467 1.00 8.42 38 PHE B CA 1
ATOM 9307 C C . PHE B 1 38 ? 200.241 180.237 190.714 1.00 8.42 38 PHE B C 1
ATOM 9308 O O . PHE B 1 38 ? 199.594 180.266 191.766 1.00 8.42 38 PHE B O 1
ATOM 9325 N N . SER B 1 39 ? 201.410 179.602 190.615 1.00 9.85 39 SER B N 1
ATOM 9326 C CA . SER B 1 39 ? 201.974 178.890 191.753 1.00 9.85 39 SER B CA 1
ATOM 9327 C C . SER B 1 39 ? 202.284 179.845 192.893 1.00 9.85 39 SER B C 1
ATOM 9328 O O . SER B 1 39 ? 201.965 179.566 194.052 1.00 9.85 39 SER B O 1
ATOM 9336 N N . TYR B 1 40 ? 202.903 180.988 192.586 1.00 9.19 40 TYR B N 1
ATOM 9337 C CA . TYR B 1 40 ? 203.208 181.940 193.647 1.00 9.19 40 TYR B CA 1
ATOM 9338 C C . TYR B 1 40 ? 201.938 182.517 194.257 1.00 9.19 40 TYR B C 1
ATOM 9339 O O . TYR B 1 40 ? 201.856 182.691 195.478 1.00 9.19 40 TYR B O 1
ATOM 9357 N N . VAL B 1 41 ? 200.941 182.831 193.428 1.00 8.26 41 VAL B N 1
ATOM 9358 C CA . VAL B 1 41 ? 199.697 183.396 193.943 1.00 8.26 41 VAL B CA 1
ATOM 9359 C C . VAL B 1 41 ? 199.011 182.399 194.868 1.00 8.26 41 VAL B C 1
ATOM 9360 O O . VAL B 1 41 ? 198.550 182.752 195.959 1.00 8.26 41 VAL B O 1
ATOM 9373 N N . SER B 1 42 ? 198.950 181.133 194.452 1.00 9.50 42 SER B N 1
ATOM 9374 C CA . SER B 1 42 ? 198.334 180.105 195.284 1.00 9.50 42 SER B CA 1
ATOM 9375 C C . SER B 1 42 ? 199.121 179.889 196.571 1.00 9.50 42 SER B C 1
ATOM 9376 O O . SER B 1 42 ? 198.534 179.723 197.648 1.00 9.50 42 SER B O 1
ATOM 9384 N N . PHE B 1 43 ? 200.453 179.877 196.479 1.00 10.63 43 PHE B N 1
ATOM 9385 C CA . PHE B 1 43 ? 201.274 179.685 197.667 1.00 10.63 43 PHE B CA 1
ATOM 9386 C C . PHE B 1 43 ? 201.072 180.820 198.658 1.00 10.63 43 PHE B C 1
ATOM 9387 O O . PHE B 1 43 ? 200.977 180.588 199.866 1.00 10.63 43 PHE B O 1
ATOM 9404 N N . ALA B 1 44 ? 201.010 182.058 198.168 1.00 9.50 44 ALA B N 1
ATOM 9405 C CA . ALA B 1 44 ? 200.744 183.186 199.051 1.00 9.50 44 ALA B CA 1
ATOM 9406 C C . ALA B 1 44 ? 199.347 183.095 199.649 1.00 9.50 44 ALA B C 1
ATOM 9407 O O . ALA B 1 44 ? 199.148 183.407 200.829 1.00 9.50 44 ALA B O 1
ATOM 9414 N N . LEU B 1 45 ? 198.369 182.664 198.851 1.00 8.38 45 LEU B N 1
ATOM 9415 C CA . LEU B 1 45 ? 196.998 182.565 199.338 1.00 8.38 45 LEU B CA 1
ATOM 9416 C C . LEU B 1 45 ? 196.883 181.552 200.472 1.00 8.38 45 LEU B C 1
ATOM 9417 O O . LEU B 1 45 ? 196.225 181.817 201.486 1.00 8.38 45 LEU B O 1
ATOM 9433 N N . MET B 1 46 ? 197.511 180.385 200.320 1.00 12.30 46 MET B N 1
ATOM 9434 C CA . MET B 1 46 ? 197.371 179.333 201.324 1.00 12.30 46 MET B CA 1
ATOM 9435 C C . MET B 1 46 ? 198.310 179.533 202.510 1.00 12.30 46 MET B C 1
ATOM 9436 O O . MET B 1 46 ? 197.932 179.256 203.653 1.00 12.30 46 MET B O 1
ATOM 9450 N N . SER B 1 47 ? 199.533 180.003 202.266 1.00 11.02 47 SER B N 1
ATOM 9451 C CA . SER B 1 47 ? 200.492 180.179 203.352 1.00 11.02 47 SER B CA 1
ATOM 9452 C C . SER B 1 47 ? 200.045 181.274 204.311 1.00 11.02 47 SER B C 1
ATOM 9453 O O . SER B 1 47 ? 200.082 181.095 205.534 1.00 11.02 47 SER B O 1
ATOM 9461 N N . ASP B 1 48 ? 199.619 182.415 203.777 1.00 9.70 48 ASP B N 1
ATOM 9462 C CA . ASP B 1 48 ? 199.180 183.540 204.588 1.00 9.70 48 ASP B CA 1
ATOM 9463 C C . ASP B 1 48 ? 197.682 183.527 204.862 1.00 9.70 48 ASP B C 1
ATOM 9464 O O . ASP B 1 48 ? 197.183 184.442 205.526 1.00 9.70 48 ASP B O 1
ATOM 9473 N N . LYS B 1 49 ? 196.958 182.522 204.373 1.00 8.81 49 LYS B N 1
ATOM 9474 C CA . LYS B 1 49 ? 195.516 182.417 204.595 1.00 8.81 49 LYS B CA 1
ATOM 9475 C C . LYS B 1 49 ? 194.809 183.707 204.188 1.00 8.81 49 LYS B C 1
ATOM 9476 O O . LYS B 1 49 ? 193.923 184.205 204.885 1.00 8.81 49 LYS B O 1
ATOM 9495 N N . LEU B 1 50 ? 195.208 184.255 203.039 1.00 7.72 50 LEU B N 1
ATOM 9496 C CA . LEU B 1 50 ? 194.639 185.508 202.562 1.00 7.72 50 LEU B CA 1
ATOM 9497 C C . LEU B 1 50 ? 193.175 185.379 202.168 1.00 7.72 50 LEU B C 1
ATOM 9498 O O . LEU B 1 50 ? 192.512 186.401 201.970 1.00 7.72 50 LEU B O 1
ATOM 9514 N N . TYR B 1 51 ? 192.658 184.158 202.048 1.00 6.20 51 TYR B N 1
ATOM 9515 C CA . TYR B 1 51 ? 191.232 183.947 201.849 1.00 6.20 51 TYR B CA 1
ATOM 9516 C C . TYR B 1 51 ? 190.441 184.068 203.143 1.00 6.20 51 TYR B C 1
ATOM 9517 O O . TYR B 1 51 ? 189.206 184.042 203.101 1.00 6.20 51 TYR B O 1
ATOM 9535 N N . GLN B 1 52 ? 191.116 184.203 204.280 1.00 8.26 52 GLN B N 1
ATOM 9536 C CA . GLN B 1 52 ? 190.471 184.240 205.583 1.00 8.26 52 GLN B CA 1
ATOM 9537 C C . GLN B 1 52 ? 190.385 185.661 206.117 1.00 8.26 52 GLN B C 1
ATOM 9538 O O . GLN B 1 52 ? 191.337 186.439 206.010 1.00 8.26 52 GLN B O 1
ATOM 9552 N N . ARG B 1 53 ? 189.231 185.990 206.682 1.00 6.21 53 ARG B N 1
ATOM 9553 C CA . ARG B 1 53 ? 189.117 187.147 207.551 1.00 6.21 53 ARG B CA 1
ATOM 9554 C C . ARG B 1 53 ? 189.700 186.768 208.907 1.00 6.21 53 ARG B C 1
ATOM 9555 O O . ARG B 1 53 ? 189.350 185.724 209.473 1.00 6.21 53 ARG B O 1
ATOM 9576 N N . LYS B 1 54 ? 190.613 187.596 209.402 1.00 7.91 54 LYS B N 1
ATOM 9577 C CA A LYS B 1 54 ? 191.291 187.369 210.670 0.50 7.91 54 LYS B CA 1
ATOM 9578 C CA B LYS B 1 54 ? 191.294 187.371 210.669 0.50 7.91 54 LYS B CA 1
ATOM 9579 C C . LYS B 1 54 ? 190.761 188.344 211.710 1.00 7.91 54 LYS B C 1
ATOM 9580 O O . LYS B 1 54 ? 190.650 189.545 211.443 1.00 7.91 54 LYS B O 1
ATOM 9617 N N . GLU B 1 55 ? 190.438 187.823 212.891 1.00 10.01 55 GLU B N 1
ATOM 9618 C CA . GLU B 1 55 ? 189.897 188.618 213.981 1.00 10.01 55 GLU B CA 1
ATOM 9619 C C . GLU B 1 55 ? 190.759 188.431 215.224 1.00 10.01 55 GLU B C 1
ATOM 9620 O O . GLU B 1 55 ? 191.105 187.290 215.567 1.00 10.01 55 GLU B O 1
ATOM 9632 N N . PRO B 1 56 ? 191.133 189.504 215.919 1.00 11.21 56 PRO B N 1
ATOM 9633 C CA . PRO B 1 56 ? 191.845 189.333 217.189 1.00 11.21 56 PRO B CA 1
ATOM 9634 C C . PRO B 1 56 ? 190.938 188.733 218.251 1.00 11.21 56 PRO B C 1
ATOM 9635 O O . PRO B 1 56 ? 189.719 188.916 218.238 1.00 11.21 56 PRO B O 1
ATOM 9646 N N . LEU B 1 57 ? 191.550 188.005 219.176 1.00 6.62 57 LEU B N 1
ATOM 9647 C CA . LEU B 1 57 ? 190.816 187.351 220.246 1.00 6.62 57 LEU B CA 1
ATOM 9648 C C . LEU B 1 57 ? 190.612 188.288 221.432 1.00 6.62 57 LEU B C 1
ATOM 9649 O O . LEU B 1 57 ? 191.328 189.275 221.614 1.00 6.62 57 LEU B O 1
ATOM 9665 N N . ILE B 1 58 ? 189.605 187.963 222.236 1.00 8.01 58 ILE B N 1
ATOM 9666 C CA . ILE B 1 58 ? 189.402 188.554 223.552 1.00 8.01 58 ILE B CA 1
ATOM 9667 C C . ILE B 1 58 ? 189.577 187.435 224.568 1.00 8.01 58 ILE B C 1
ATOM 9668 O O . ILE B 1 58 ? 188.983 186.359 224.424 1.00 8.01 58 ILE B O 1
ATOM 9684 N N . SER B 1 59 ? 190.414 187.676 225.572 1.00 9.32 59 SER B N 1
ATOM 9685 C CA . SER B 1 59 ? 190.855 186.635 226.485 1.00 9.32 59 SER B CA 1
ATOM 9686 C C . SER B 1 59 ? 190.488 186.958 227.926 1.00 9.32 59 SER B C 1
ATOM 9687 O O . SER B 1 59 ? 190.436 188.120 228.334 1.00 9.32 59 SER B O 1
ATOM 9695 N N . SER B 1 60 ? 190.224 185.896 228.682 1.00 3.74 60 SER B N 1
ATOM 9696 C CA . SER B 1 60 ? 190.044 185.952 230.123 1.00 3.74 60 SER B CA 1
ATOM 9697 C C . SER B 1 60 ? 190.948 184.901 230.746 1.00 3.74 60 SER B C 1
ATOM 9698 O O . SER B 1 60 ? 190.982 183.755 230.287 1.00 3.74 60 SER B O 1
ATOM 9706 N N . VAL B 1 61 ? 191.680 185.294 231.784 1.00 4.73 61 VAL B N 1
ATOM 9707 C CA . VAL B 1 61 ? 192.657 184.435 232.440 1.00 4.73 61 VAL B CA 1
ATOM 9708 C C . VAL B 1 61 ? 192.250 184.252 233.895 1.00 4.73 61 VAL B C 1
ATOM 9709 O O . VAL B 1 61 ? 191.906 185.223 234.578 1.00 4.73 61 VAL B O 1
ATOM 9722 N N . HIS B 1 62 ? 192.278 183.005 234.356 1.00 4.99 62 HIS B N 1
ATOM 9723 C CA . HIS B 1 62 ? 192.023 182.656 235.747 1.00 4.99 62 HIS B CA 1
ATOM 9724 C C . HIS B 1 62 ? 193.192 181.811 236.233 1.00 4.99 62 HIS B C 1
ATOM 9725 O O . HIS B 1 62 ? 193.417 180.710 235.724 1.00 4.99 62 HIS B O 1
ATOM 9739 N N . THR B 1 63 ? 193.936 182.329 237.202 1.00 8.33 63 THR B N 1
ATOM 9740 C CA . THR B 1 63 ? 195.133 181.672 237.707 1.00 8.33 63 THR B CA 1
ATOM 9741 C C . THR B 1 63 ? 194.899 181.144 239.114 1.00 8.33 63 THR B C 1
ATOM 9742 O O . THR B 1 63 ? 194.218 181.780 239.923 1.00 8.33 63 THR B O 1
ATOM 9753 N N . LYS B 1 64 ? 195.461 179.971 239.393 1.00 4.88 64 LYS B N 1
ATOM 9754 C CA . LYS B 1 64 ? 195.392 179.360 240.717 1.00 4.88 64 LYS B CA 1
ATOM 9755 C C . LYS B 1 64 ? 196.776 178.835 241.074 1.00 4.88 64 LYS B C 1
ATOM 9756 O O . LYS B 1 64 ? 197.291 177.932 240.409 1.00 4.88 64 LYS B O 1
ATOM 9775 N N . VAL B 1 65 ? 197.370 179.393 242.120 1.00 3.20 65 VAL B N 1
ATOM 9776 C CA . VAL B 1 65 ? 198.701 179.001 242.564 1.00 3.20 65 VAL B CA 1
ATOM 9777 C C . VAL B 1 65 ? 198.575 177.980 243.686 1.00 3.20 65 VAL B C 1
ATOM 9778 O O . VAL B 1 65 ? 197.820 178.182 244.644 1.00 3.20 65 VAL B O 1
ATOM 9791 N N . LYS B 1 66 ? 199.301 176.873 243.555 1.00 5.02 66 LYS B N 1
ATOM 9792 C CA . LYS B 1 66 ? 199.421 175.868 244.597 1.00 5.02 66 LYS B CA 1
ATOM 9793 C C . LYS B 1 66 ? 200.864 175.844 245.076 1.00 5.02 66 LYS B C 1
ATOM 9794 O O . LYS B 1 66 ? 201.796 175.937 244.270 1.00 5.02 66 LYS B O 1
ATOM 9813 N N . GLY B 1 67 ? 201.042 175.710 246.372 1.00 4.20 67 GLY B N 1
ATOM 9814 C CA . GLY B 1 67 ? 202.366 175.644 246.954 1.00 4.20 67 GLY B CA 1
ATOM 9815 C C . GLY B 1 67 ? 202.389 176.114 248.392 1.00 4.20 67 GLY B C 1
ATOM 9816 O O . GLY B 1 67 ? 201.622 176.970 248.820 1.00 4.20 67 GLY B O 1
ATOM 9820 N N . VAL B 1 68 ? 203.308 175.537 249.158 1.00 9.13 68 VAL B N 1
ATOM 9821 C CA . VAL B 1 68 ? 203.494 175.851 250.566 1.00 9.13 68 VAL B CA 1
ATOM 9822 C C . VAL B 1 68 ? 204.981 176.049 250.812 1.00 9.13 68 VAL B C 1
ATOM 9823 O O . VAL B 1 68 ? 205.811 175.300 250.287 1.00 9.13 68 VAL B O 1
ATOM 9836 N N . ALA B 1 69 ? 205.318 177.061 251.607 1.00 7.44 69 ALA B N 1
ATOM 9837 C CA . ALA B 1 69 ? 206.704 177.388 251.907 1.00 7.44 69 ALA B CA 1
ATOM 9838 C C . ALA B 1 69 ? 206.916 177.463 253.411 1.00 7.44 69 ALA B C 1
ATOM 9839 O O . ALA B 1 69 ? 206.002 177.781 254.173 1.00 7.44 69 ALA B O 1
ATOM 9846 N N . GLU B 1 70 ? 208.141 177.157 253.826 1.00 16.62 70 GLU B N 1
ATOM 9847 C CA . GLU B 1 70 ? 208.556 177.225 255.219 1.00 16.62 70 GLU B CA 1
ATOM 9848 C C . GLU B 1 70 ? 209.737 178.173 255.351 1.00 16.62 70 GLU B C 1
ATOM 9849 O O . GLU B 1 70 ? 210.681 178.116 254.558 1.00 16.62 70 GLU B O 1
ATOM 9861 N N . VAL B 1 71 ? 209.675 179.049 256.350 1.00 13.55 71 VAL B N 1
ATOM 9862 C CA . VAL B 1 71 ? 210.742 180.000 256.628 1.00 13.55 71 VAL B CA 1
ATOM 9863 C C . VAL B 1 71 ? 211.129 179.871 258.092 1.00 13.55 71 VAL B C 1
ATOM 9864 O O . VAL B 1 71 ? 210.272 179.661 258.955 1.00 13.55 71 VAL B O 1
ATOM 9877 N N . THR B 1 72 ? 212.426 179.974 258.369 1.00 33.13 72 THR B N 1
ATOM 9878 C CA . THR B 1 72 ? 212.936 179.960 259.737 1.00 33.13 72 THR B CA 1
ATOM 9879 C C . THR B 1 72 ? 213.946 181.090 259.847 1.00 33.13 72 THR B C 1
ATOM 9880 O O . THR B 1 72 ? 215.022 181.021 259.246 1.00 33.13 72 THR B O 1
ATOM 9891 N N . GLU B 1 73 ? 213.604 182.125 260.609 1.00 35.62 73 GLU B N 1
ATOM 9892 C CA . GLU B 1 73 ? 214.427 183.327 260.675 1.00 35.62 73 GLU B CA 1
ATOM 9893 C C . GLU B 1 73 ? 214.468 183.813 262.120 1.00 35.62 73 GLU B C 1
ATOM 9894 O O . GLU B 1 73 ? 214.098 183.090 263.048 1.00 35.62 73 GLU B O 1
ATOM 9906 N N . ASN B 1 74 ? 214.952 185.037 262.312 1.00 52.63 74 ASN B N 1
ATOM 9907 C CA . ASN B 1 74 ? 215.033 185.639 263.638 1.00 52.63 74 ASN B CA 1
ATOM 9908 C C . ASN B 1 74 ? 214.386 187.018 263.641 1.00 52.63 74 ASN B C 1
ATOM 9909 O O . ASN B 1 74 ? 213.824 187.449 264.648 1.00 52.63 74 ASN B O 1
ATOM 9920 N N . THR B 1 81 ? 215.556 189.185 269.856 1.00 67.14 81 THR B N 1
ATOM 9921 C CA . THR B 1 81 ? 215.979 188.222 268.846 1.00 67.14 81 THR B CA 1
ATOM 9922 C C . THR B 1 81 ? 215.561 186.809 269.237 1.00 67.14 81 THR B C 1
ATOM 9923 O O . THR B 1 81 ? 216.184 186.181 270.093 1.00 67.14 81 THR B O 1
ATOM 9934 N N . LYS B 1 82 ? 214.500 186.313 268.602 1.00 60.65 82 LYS B N 1
ATOM 9935 C CA . LYS B 1 82 ? 213.987 184.976 268.854 1.00 60.65 82 LYS B CA 1
ATOM 9936 C C . LYS B 1 82 ? 213.742 184.269 267.530 1.00 60.65 82 LYS B C 1
ATOM 9937 O O . LYS B 1 82 ? 213.415 184.900 266.522 1.00 60.65 82 LYS B O 1
ATOM 9956 N N . LEU B 1 83 ? 213.906 182.950 267.542 1.00 50.58 83 LEU B N 1
ATOM 9957 C CA . LEU B 1 83 ? 213.692 182.163 266.336 1.00 50.58 83 LEU B CA 1
ATOM 9958 C C . LEU B 1 83 ? 212.208 182.118 265.997 1.00 50.58 83 LEU B C 1
ATOM 9959 O O . LEU B 1 83 ? 211.370 181.830 266.857 1.00 50.58 83 LEU B O 1
ATOM 9975 N N . VAL B 1 84 ? 211.888 182.403 264.739 1.00 41.23 84 VAL B N 1
ATOM 9976 C CA . VAL B 1 84 ? 210.516 182.421 264.247 1.00 41.23 84 VAL B CA 1
ATOM 9977 C C . VAL B 1 84 ? 210.407 181.401 263.123 1.00 41.23 84 VAL B C 1
ATOM 9978 O O . VAL B 1 84 ? 211.171 181.454 262.148 1.00 41.23 84 VAL B O 1
ATOM 9991 N N . HIS B 1 85 ? 209.460 180.477 263.268 1.00 25.06 85 HIS B N 1
ATOM 9992 C CA . HIS B 1 85 ? 209.183 179.427 262.296 1.00 25.06 85 HIS B CA 1
ATOM 9993 C C . HIS B 1 85 ? 207.833 179.734 261.664 1.00 25.06 85 HIS B C 1
ATOM 9994 O O . HIS B 1 85 ? 206.791 179.596 262.314 1.00 25.06 85 HIS B O 1
ATOM 10008 N N . GLY B 1 86 ? 207.850 180.146 260.400 1.00 16.49 86 GLY B N 1
ATOM 10009 C CA . GLY B 1 86 ? 206.655 180.601 259.721 1.00 16.49 86 GLY B CA 1
ATOM 10010 C C . GLY B 1 86 ? 206.282 179.725 258.542 1.00 16.49 86 GLY B C 1
ATOM 10011 O O . GLY B 1 86 ? 207.145 179.182 257.847 1.00 16.49 86 GLY B O 1
ATOM 10015 N N . ILE B 1 87 ? 204.965 179.604 258.371 1.00 10.97 87 ILE B N 1
ATOM 10016 C CA A ILE B 1 87 ? 204.433 178.817 257.213 0.50 10.97 87 ILE B CA 1
ATOM 10017 C CA B ILE B 1 87 ? 204.416 178.844 257.210 0.50 10.97 87 ILE B CA 1
ATOM 10018 C C . ILE B 1 87 ? 203.753 179.839 256.255 1.00 10.97 87 ILE B C 1
ATOM 10019 O O . ILE B 1 87 ? 203.095 180.806 256.680 1.00 10.97 87 ILE B O 1
ATOM 10048 N N . PHE B 1 88 ? 204.036 179.713 254.980 1.00 5.32 88 PHE B N 1
ATOM 10049 C CA . PHE B 1 88 ? 203.486 180.595 253.958 1.00 5.32 88 PHE B CA 1
ATOM 10050 C C . PHE B 1 88 ? 202.652 179.767 252.992 1.00 5.32 88 PHE B C 1
ATOM 10051 O O . PHE B 1 88 ? 203.191 178.935 252.255 1.00 5.32 88 PHE B O 1
ATOM 10068 N N . ASP B 1 89 ? 201.344 179.989 253.002 1.00 3.96 89 ASP B N 1
ATOM 10069 C CA . ASP B 1 89 ? 200.437 179.421 252.018 1.00 3.96 89 ASP B CA 1
ATOM 10070 C C . ASP B 1 89 ? 199.998 180.520 251.055 1.00 3.96 89 ASP B C 1
ATOM 10071 O O . ASP B 1 89 ? 200.446 181.667 251.140 1.00 3.96 89 ASP B O 1
ATOM 10080 N N . THR B 1 90 ? 199.109 180.155 250.130 1.00 3.20 90 THR B N 1
ATOM 10081 C CA . THR B 1 90 ? 198.712 181.073 249.065 1.00 3.20 90 THR B CA 1
ATOM 10082 C C . THR B 1 90 ? 198.277 182.427 249.611 1.00 3.20 90 THR B C 1
ATOM 10083 O O . THR B 1 90 ? 198.639 183.470 249.057 1.00 3.20 90 THR B O 1
ATOM 10094 N N . ALA B 1 91 ? 197.502 182.435 250.696 1.00 3.33 91 ALA B N 1
ATOM 10095 C CA . ALA B 1 91 ? 197.054 183.694 251.274 1.00 3.33 91 ALA B CA 1
ATOM 10096 C C . ALA B 1 91 ? 198.193 184.499 251.884 1.00 3.33 91 ALA B C 1
ATOM 10097 O O . ALA B 1 91 ? 198.000 185.682 252.180 1.00 3.33 91 ALA B O 1
ATOM 10104 N N . ASP B 1 92 ? 199.366 183.896 252.077 1.00 3.60 92 ASP B N 1
ATOM 10105 C CA . ASP B 1 92 ? 200.509 184.595 252.644 1.00 3.60 92 ASP B CA 1
ATOM 10106 C C . ASP B 1 92 ? 201.474 185.140 251.598 1.00 3.60 92 ASP B C 1
ATOM 10107 O O . ASP B 1 92 ? 202.260 186.036 251.920 1.00 3.60 92 ASP B O 1
ATOM 10116 N N . TYR B 1 93 ? 201.437 184.633 250.361 1.00 0.63 93 TYR B N 1
ATOM 10117 C CA . TYR B 1 93 ? 202.361 185.081 249.325 1.00 0.63 93 TYR B CA 1
ATOM 10118 C C . TYR B 1 93 ? 201.674 185.441 248.011 1.00 0.63 93 TYR B C 1
ATOM 10119 O O . TYR B 1 93 ? 202.367 185.758 247.038 1.00 0.63 93 TYR B O 1
ATOM 10137 N N . THR B 1 94 ? 200.343 185.411 247.951 1.00 3.90 94 THR B N 1
ATOM 10138 C CA . THR B 1 94 ? 199.606 185.804 246.757 1.00 3.90 94 THR B CA 1
ATOM 10139 C C . THR B 1 94 ? 198.575 186.866 247.104 1.00 3.90 94 THR B C 1
ATOM 10140 O O . THR B 1 94 ? 198.012 186.876 248.202 1.00 3.90 94 THR B O 1
ATOM 10151 N N . LEU B 1 95 ? 198.336 187.757 246.153 1.00 5.63 95 LEU B N 1
ATOM 10152 C CA . LEU B 1 95 ? 197.286 188.757 246.252 1.00 5.63 95 LEU B CA 1
ATOM 10153 C C . LEU B 1 95 ? 195.986 188.210 245.679 1.00 5.63 95 LEU B C 1
ATOM 10154 O O . LEU B 1 95 ? 195.994 187.264 244.886 1.00 5.63 95 LEU B O 1
ATOM 10170 N N . PRO B 1 96 ? 194.841 188.787 246.057 1.00 9.44 96 PRO B N 1
ATOM 10171 C CA . PRO B 1 96 ? 193.560 188.238 245.578 1.00 9.44 96 PRO B CA 1
ATOM 10172 C C . PRO B 1 96 ? 193.439 188.190 244.066 1.00 9.44 96 PRO B C 1
ATOM 10173 O O . PRO B 1 96 ? 192.734 187.319 243.542 1.00 9.44 96 PRO B O 1
ATOM 10184 N N . LEU B 1 97 ? 194.091 189.100 243.348 1.00 12.96 97 LEU B N 1
ATOM 10185 C CA . LEU B 1 97 ? 194.009 189.100 241.893 1.00 12.96 97 LEU B CA 1
ATOM 10186 C C . LEU B 1 97 ? 194.448 187.755 241.330 1.00 12.96 97 LEU B C 1
ATOM 10187 O O . LEU B 1 97 ? 195.479 187.204 241.726 1.00 12.96 97 LEU B O 1
ATOM 10203 N N . GLN B 1 98 ? 193.655 187.230 240.392 1.00 13.72 98 GLN B N 1
ATOM 10204 C CA . GLN B 1 98 ? 193.951 185.964 239.735 1.00 13.72 98 GLN B CA 1
ATOM 10205 C C . GLN B 1 98 ? 193.709 186.060 238.233 1.00 13.72 98 GLN B C 1
ATOM 10206 O O . GLN B 1 98 ? 193.348 185.068 237.592 1.00 13.72 98 GLN B O 1
ATOM 10220 N N . GLY B 1 99 ? 193.904 187.247 237.659 1.00 12.31 99 GLY B N 1
ATOM 10221 C CA . GLY B 1 99 ? 193.638 187.468 236.252 1.00 12.31 99 GLY B CA 1
ATOM 10222 C C . GLY B 1 99 ? 194.865 187.370 235.372 1.00 12.31 99 GLY B C 1
ATOM 10223 O O . GLY B 1 99 ? 195.630 186.406 235.464 1.00 12.31 99 GLY B O 1
ATOM 10227 N N . ASN B 1 100 ? 195.065 188.374 234.517 1.00 6.62 100 ASN B N 1
ATOM 10228 C CA . ASN B 1 100 ? 196.172 188.360 233.570 1.00 6.62 100 ASN B CA 1
ATOM 10229 C C . ASN B 1 100 ? 197.530 188.451 234.249 1.00 6.62 100 ASN B C 1
ATOM 10230 O O . ASN B 1 100 ? 198.547 188.204 233.594 1.00 6.62 100 ASN B O 1
ATOM 10241 N N . SER B 1 101 ? 197.573 188.806 235.529 1.00 6.62 101 SER B N 1
ATOM 10242 C CA . SER B 1 101 ? 198.819 188.875 236.270 1.00 6.62 101 SER B CA 1
ATOM 10243 C C . SER B 1 101 ? 198.607 188.349 237.680 1.00 6.62 101 SER B C 1
ATOM 10244 O O . SER B 1 101 ? 197.596 188.649 238.319 1.00 6.62 101 SER B O 1
ATOM 10252 N N . PHE B 1 102 ? 199.564 187.556 238.154 1.00 4.14 102 PHE B N 1
ATOM 10253 C CA . PHE B 1 102 ? 199.568 187.078 239.527 1.00 4.14 102 PHE B CA 1
ATOM 10254 C C . PHE B 1 102 ? 200.970 187.226 240.093 1.00 4.14 102 PHE B C 1
ATOM 10255 O O . PHE B 1 102 ? 201.961 186.999 239.393 1.00 4.14 102 PHE B O 1
ATOM 10272 N N . PHE B 1 103 ? 201.042 187.616 241.358 1.00 2.29 103 PHE B N 1
ATOM 10273 C CA . PHE B 1 103 ? 202.299 187.851 242.046 1.00 2.29 103 PHE B CA 1
ATOM 10274 C C . PHE B 1 103 ? 202.554 186.746 243.060 1.00 2.29 103 PHE B C 1
ATOM 10275 O O . PHE B 1 103 ? 201.646 186.330 243.785 1.00 2.29 103 PHE B O 1
ATOM 10292 N N . VAL B 1 104 ? 203.793 186.270 243.094 1.00 2.00 104 VAL B N 1
ATOM 10293 C CA . VAL B 1 104 ? 204.236 185.273 244.058 1.00 2.00 104 VAL B CA 1
ATOM 10294 C C . VAL B 1 104 ? 205.381 185.883 244.850 1.00 2.00 104 VAL B C 1
ATOM 10295 O O . VAL B 1 104 ? 206.415 186.249 244.276 1.00 2.00 104 VAL B O 1
ATOM 10308 N N . MET B 1 105 ? 205.195 186.004 246.159 1.00 3.33 105 MET B N 1
ATOM 10309 C CA . MET B 1 105 ? 206.249 186.516 247.021 1.00 3.33 105 MET B CA 1
ATOM 10310 C C . MET B 1 105 ? 207.374 185.497 247.143 1.00 3.33 105 MET B C 1
ATOM 10311 O O . MET B 1 105 ? 207.134 184.312 247.389 1.00 3.33 105 MET B O 1
ATOM 10325 N N . THR B 1 106 ? 208.604 185.969 246.965 1.00 2.81 106 THR B N 1
ATOM 10326 C CA . THR B 1 106 ? 209.789 185.137 247.084 1.00 2.81 106 THR B CA 1
ATOM 10327 C C . THR B 1 106 ? 210.762 185.630 248.143 1.00 2.81 106 THR B C 1
ATOM 10328 O O . THR B 1 106 ? 211.661 184.875 248.530 1.00 2.81 106 THR B O 1
ATOM 10339 N N . ASN B 1 107 ? 210.613 186.862 248.618 1.00 2.85 107 ASN B N 1
ATOM 10340 C CA . ASN B 1 107 ? 211.483 187.419 249.640 1.00 2.85 107 ASN B CA 1
ATOM 10341 C C . ASN B 1 107 ? 210.732 188.558 250.306 1.00 2.85 107 ASN B C 1
ATOM 10342 O O . ASN B 1 107 ? 209.785 189.107 249.742 1.00 2.85 107 ASN B O 1
ATOM 10353 N N . TYR B 1 108 ? 211.161 188.917 251.510 1.00 3.30 108 TYR B N 1
ATOM 10354 C CA . TYR B 1 108 ? 210.485 190.003 252.199 1.00 3.30 108 TYR B CA 1
ATOM 10355 C C . TYR B 1 108 ? 211.403 190.627 253.234 1.00 3.30 108 TYR B C 1
ATOM 10356 O O . TYR B 1 108 ? 212.276 189.966 253.802 1.00 3.30 108 TYR B O 1
ATOM 10374 N N . LEU B 1 109 ? 211.191 191.920 253.449 1.00 5.04 109 LEU B N 1
ATOM 10375 C CA . LEU B 1 109 ? 211.771 192.657 254.561 1.00 5.04 109 LEU B CA 1
ATOM 10376 C C . LEU B 1 109 ? 210.625 193.156 255.429 1.00 5.04 109 LEU B C 1
ATOM 10377 O O . LEU B 1 109 ? 209.703 193.803 254.926 1.00 5.04 109 LEU B O 1
ATOM 10393 N N . LYS B 1 110 ? 210.670 192.844 256.718 1.00 7.96 110 LYS B N 1
ATOM 10394 C CA . LYS B 1 110 ? 209.592 193.178 257.639 1.00 7.96 110 LYS B CA 1
ATOM 10395 C C . LYS B 1 110 ? 210.064 194.207 258.656 1.00 7.96 110 LYS B C 1
ATOM 10396 O O . LYS B 1 110 ? 211.092 194.013 259.313 1.00 7.96 110 LYS B O 1
ATOM 10415 N N . SER B 1 111 ? 209.311 195.297 258.777 1.00 8.18 111 SER B N 1
ATOM 10416 C CA . SER B 1 111 ? 209.539 196.337 259.776 1.00 8.18 111 SER B CA 1
ATOM 10417 C C . SER B 1 111 ? 208.261 196.432 260.601 1.00 8.18 111 SER B C 1
ATOM 10418 O O . SER B 1 111 ? 207.288 197.062 260.178 1.00 8.18 111 SER B O 1
ATOM 10426 N N . GLU B 1 112 ? 208.261 195.794 261.765 1.00 9.55 112 GLU B N 1
ATOM 10427 C CA . GLU B 1 112 ? 207.077 195.719 262.607 1.00 9.55 112 GLU B CA 1
ATOM 10428 C C . GLU B 1 112 ? 207.031 196.875 263.599 1.00 9.55 112 GLU B C 1
ATOM 10429 O O . GLU B 1 112 ? 208.059 197.443 263.976 1.00 9.55 112 GLU B O 1
ATOM 10441 N N . GLY B 1 113 ? 205.815 197.219 264.012 1.00 10.96 113 GLY B N 1
ATOM 10442 C CA . GLY B 1 113 ? 205.619 198.215 265.052 1.00 10.96 113 GLY B CA 1
ATOM 10443 C C . GLY B 1 113 ? 206.077 199.611 264.694 1.00 10.96 113 GLY B C 1
ATOM 10444 O O . GLY B 1 113 ? 206.725 200.275 265.512 1.00 10.96 113 GLY B O 1
ATOM 10448 N N . GLN B 1 114 ? 205.754 200.076 263.492 1.00 9.11 114 GLN B N 1
ATOM 10449 C CA . GLN B 1 114 ? 206.109 201.430 263.098 1.00 9.11 114 GLN B CA 1
ATOM 10450 C C . GLN B 1 114 ? 205.123 202.437 263.674 1.00 9.11 114 GLN B C 1
ATOM 10451 O O . GLN B 1 114 ? 203.918 202.185 263.735 1.00 9.11 114 GLN B O 1
ATOM 10465 N N . GLU B 1 115 ? 205.649 203.583 264.097 1.00 15.38 115 GLU B N 1
ATOM 10466 C CA . GLU B 1 115 ? 204.846 204.694 264.583 1.00 15.38 115 GLU B CA 1
ATOM 10467 C C . GLU B 1 115 ? 205.233 205.951 263.820 1.00 15.38 115 GLU B C 1
ATOM 10468 O O . GLU B 1 115 ? 206.388 206.123 263.433 1.00 15.38 115 GLU B O 1
ATOM 10480 N N . GLN B 1 116 ? 204.259 206.826 263.599 1.00 13.02 116 GLN B N 1
ATOM 10481 C CA . GLN B 1 116 ? 204.511 208.083 262.899 1.00 13.02 116 GLN B CA 1
ATOM 10482 C C . GLN B 1 116 ? 205.189 209.035 263.874 1.00 13.02 116 GLN B C 1
ATOM 10483 O O . GLN B 1 116 ? 204.539 209.634 264.733 1.00 13.02 116 GLN B O 1
ATOM 10497 N N . LYS B 1 117 ? 206.504 209.172 263.745 1.00 17.43 117 LYS B N 1
ATOM 10498 C CA . LYS B 1 117 ? 207.289 209.977 264.673 1.00 17.43 117 LYS B CA 1
ATOM 10499 C C . LYS B 1 117 ? 208.640 210.275 264.032 1.00 17.43 117 LYS B C 1
ATOM 10500 O O . LYS B 1 117 ? 208.859 209.999 262.849 1.00 17.43 117 LYS B O 1
ATOM 10519 N N . LEU B 1 118 ? 209.551 210.834 264.821 1.00 24.33 118 LEU B N 1
ATOM 10520 C CA . LEU B 1 118 ? 210.876 211.197 264.342 1.00 24.33 118 LEU B CA 1
ATOM 10521 C C . LEU B 1 118 ? 211.851 210.050 264.571 1.00 24.33 118 LEU B C 1
ATOM 10522 O O . LEU B 1 118 ? 211.786 209.358 265.590 1.00 24.33 118 LEU B O 1
ATOM 10538 N N . CYS B 1 119 ? 212.751 209.849 263.613 1.00 30.02 119 CYS B N 1
ATOM 10539 C CA . CYS B 1 119 ? 213.740 208.785 263.714 1.00 30.02 119 CYS B CA 1
ATOM 10540 C C . CYS B 1 119 ? 214.870 209.074 262.737 1.00 30.02 119 CYS B C 1
ATOM 10541 O O . CYS B 1 119 ? 214.688 209.834 261.781 1.00 30.02 119 CYS B O 1
ATOM 10548 N N . PRO B 1 120 ? 216.046 208.477 262.944 1.00 40.41 120 PRO B N 1
ATOM 10549 C CA . PRO B 1 120 ? 217.126 208.601 261.954 1.00 40.41 120 PRO B CA 1
ATOM 10550 C C . PRO B 1 120 ? 216.860 207.696 260.758 1.00 40.41 120 PRO B C 1
ATOM 10551 O O . PRO B 1 120 ? 216.485 206.530 260.922 1.00 40.41 120 PRO B O 1
ATOM 10562 N N . GLU B 1 121 ? 217.045 208.239 259.553 1.00 35.83 121 GLU B N 1
ATOM 10563 C CA . GLU B 1 121 ? 216.836 207.444 258.349 1.00 35.83 121 GLU B CA 1
ATOM 10564 C C . GLU B 1 121 ? 217.855 206.314 258.252 1.00 35.83 121 GLU B C 1
ATOM 10565 O O . GLU B 1 121 ? 218.970 206.396 258.771 1.00 35.83 121 GLU B O 1
ATOM 10577 N N . TYR B 1 122 ? 217.445 205.238 257.594 1.00 31.14 122 TYR B N 1
ATOM 10578 C CA . TYR B 1 122 ? 218.328 204.101 257.412 1.00 31.14 122 TYR B CA 1
ATOM 10579 C C . TYR B 1 122 ? 219.524 204.507 256.553 1.00 31.14 122 TYR B C 1
ATOM 10580 O O . TYR B 1 122 ? 219.353 205.189 255.536 1.00 31.14 122 TYR B O 1
ATOM 10598 N N . PRO B 1 123 ? 220.749 204.111 256.928 1.00 42.16 123 PRO B N 1
ATOM 10599 C CA . PRO B 1 123 ? 221.939 204.474 256.130 1.00 42.16 123 PRO B CA 1
ATOM 10600 C C . PRO B 1 123 ? 222.077 203.632 254.864 1.00 42.16 123 PRO B C 1
ATOM 10601 O O . PRO B 1 123 ? 222.783 202.625 254.799 1.00 42.16 123 PRO B O 1
ATOM 10612 N N . SER B 1 124 ? 221.374 204.060 253.820 1.00 41.23 124 SER B N 1
ATOM 10613 C CA . SER B 1 124 ? 221.336 203.365 252.542 1.00 41.23 124 SER B CA 1
ATOM 10614 C C . SER B 1 124 ? 221.964 204.225 251.455 1.00 41.23 124 SER B C 1
ATOM 10615 O O . SER B 1 124 ? 221.806 205.451 251.449 1.00 41.23 124 SER B O 1
ATOM 10623 N N . ARG B 1 125 ? 222.675 203.576 250.533 1.00 52.21 125 ARG B N 1
ATOM 10624 C CA . ARG B 1 125 ? 223.304 204.260 249.403 1.00 52.21 125 ARG B CA 1
ATOM 10625 C C . ARG B 1 125 ? 224.211 205.392 249.879 1.00 52.21 125 ARG B C 1
ATOM 10626 O O . ARG B 1 125 ? 224.236 206.479 249.298 1.00 52.21 125 ARG B O 1
ATOM 10630 N N . GLY B 1 126 ? 224.961 205.137 250.946 1.00 52.08 126 GLY B N 1
ATOM 10631 C CA . GLY B 1 126 ? 225.863 206.148 251.471 1.00 52.08 126 GLY B CA 1
ATOM 10632 C C . GLY B 1 126 ? 225.155 207.391 251.963 1.00 52.08 126 GLY B C 1
ATOM 10633 O O . GLY B 1 126 ? 225.607 208.511 251.692 1.00 52.08 126 GLY B O 1
ATOM 10637 N N . LYS B 1 127 ? 224.046 207.219 252.683 1.00 43.86 127 LYS B N 1
ATOM 10638 C CA . LYS B 1 127 ? 223.280 208.330 253.227 1.00 43.86 127 LYS B CA 1
ATOM 10639 C C . LYS B 1 127 ? 223.779 208.762 254.602 1.00 43.86 127 LYS B C 1
ATOM 10640 O O . LYS B 1 127 ? 223.024 209.378 255.364 1.00 43.86 127 LYS B O 1
ATOM 10659 N N . GLN B 1 128 ? 225.031 208.457 254.929 1.00 60.10 128 GLN B N 1
ATOM 10660 C CA . GLN B 1 128 ? 225.572 208.806 256.233 1.00 60.10 128 GLN B CA 1
ATOM 10661 C C . GLN B 1 128 ? 225.607 210.320 256.415 1.00 60.10 128 GLN B C 1
ATOM 10662 O O . GLN B 1 128 ? 225.799 211.082 255.463 1.00 60.10 128 GLN B O 1
ATOM 10676 N N . CYS B 1 129 ? 225.415 210.749 257.658 1.00 63.46 129 CYS B N 1
ATOM 10677 C CA . CYS B 1 129 ? 225.417 212.156 258.031 1.00 63.46 129 CYS B CA 1
ATOM 10678 C C . CYS B 1 129 ? 226.626 212.456 258.904 1.00 63.46 129 CYS B C 1
ATOM 10679 O O . CYS B 1 129 ? 227.001 211.652 259.762 1.00 63.46 129 CYS B O 1
ATOM 10684 N N . HIS B 1 130 ? 227.235 213.620 258.676 1.00 67.19 130 HIS B N 1
ATOM 10685 C CA . HIS B 1 130 ? 228.396 214.043 259.450 1.00 67.19 130 HIS B CA 1
ATOM 10686 C C . HIS B 1 130 ? 228.125 215.375 260.136 1.00 67.19 130 HIS B C 1
ATOM 10687 O O . HIS B 1 130 ? 228.688 215.659 261.198 1.00 67.19 130 HIS B O 1
ATOM 10701 N N . SER B 1 131 ? 227.263 216.196 259.540 1.00 67.60 131 SER B N 1
ATOM 10702 C CA . SER B 1 131 ? 226.943 217.502 260.093 1.00 67.60 131 SER B CA 1
ATOM 10703 C C . SER B 1 131 ? 225.513 217.867 259.721 1.00 67.60 131 SER B C 1
ATOM 10704 O O . SER B 1 131 ? 224.907 217.265 258.831 1.00 67.60 131 SER B O 1
ATOM 10712 N N . ASP B 1 132 ? 224.981 218.868 260.425 1.00 63.59 132 ASP B N 1
ATOM 10713 C CA . ASP B 1 132 ? 223.614 219.312 260.181 1.00 63.59 132 ASP B CA 1
ATOM 10714 C C . ASP B 1 132 ? 223.429 219.887 258.783 1.00 63.59 132 ASP B C 1
ATOM 10715 O O . ASP B 1 132 ? 222.295 219.953 258.297 1.00 63.59 132 ASP B O 1
ATOM 10724 N N . GLN B 1 133 ? 224.512 220.308 258.127 1.00 68.61 133 GLN B N 1
ATOM 10725 C CA . GLN B 1 133 ? 224.407 220.900 256.799 1.00 68.61 133 GLN B CA 1
ATOM 10726 C C . GLN B 1 133 ? 224.205 219.863 255.702 1.00 68.61 133 GLN B C 1
ATOM 10727 O O . GLN B 1 133 ? 223.959 220.246 254.554 1.00 68.61 133 GLN B O 1
ATOM 10731 N N . GLY B 1 134 ? 224.297 218.576 256.021 1.00 61.95 134 GLY B N 1
ATOM 10732 C CA . GLY B 1 134 ? 224.137 217.531 255.033 1.00 61.95 134 GLY B CA 1
ATOM 10733 C C . GLY B 1 134 ? 222.710 217.199 254.668 1.00 61.95 134 GLY B C 1
ATOM 10734 O O . GLY B 1 134 ? 222.484 216.312 253.840 1.00 61.95 134 GLY B O 1
ATOM 10738 N N . CYS B 1 135 ? 221.735 217.878 255.266 1.00 56.21 135 CYS B N 1
ATOM 10739 C CA . CYS B 1 135 ? 220.327 217.638 254.991 1.00 56.21 135 CYS B CA 1
ATOM 10740 C C . CYS B 1 135 ? 219.523 218.913 255.210 1.00 56.21 135 CYS B C 1
ATOM 10741 O O . CYS B 1 135 ? 219.945 219.807 255.949 1.00 56.21 135 CYS B O 1
ATOM 10746 N N . ILE B 1 136 ? 218.360 219.001 254.567 1.00 42.91 136 ILE B N 1
ATOM 10747 C CA . ILE B 1 136 ? 217.520 220.192 254.672 1.00 42.91 136 ILE B CA 1
ATOM 10748 C C . ILE B 1 136 ? 216.230 219.917 255.418 1.00 42.91 136 ILE B C 1
ATOM 10749 O O . ILE B 1 136 ? 215.595 218.887 255.207 1.00 42.91 136 ILE B O 1
ATOM 10765 N N . LYS B 1 137 ? 215.821 220.850 256.269 1.00 39.24 137 LYS B N 1
ATOM 10766 C CA . LYS B 1 137 ? 214.585 220.680 257.014 1.00 39.24 137 LYS B CA 1
ATOM 10767 C C . LYS B 1 137 ? 213.376 220.814 256.114 1.00 39.24 137 LYS B C 1
ATOM 10768 O O . LYS B 1 137 ? 213.354 221.647 255.212 1.00 39.24 137 LYS B O 1
ATOM 10787 N N . GLY B 1 138 ? 212.359 220.001 256.365 1.00 31.95 138 GLY B N 1
ATOM 10788 C CA . GLY B 1 138 ? 211.150 220.054 255.568 1.00 31.95 138 GLY B CA 1
ATOM 10789 C C . GLY B 1 138 ? 211.325 219.458 254.188 1.00 31.95 138 GLY B C 1
ATOM 10790 O O . GLY B 1 138 ? 210.403 219.511 253.378 1.00 31.95 138 GLY B O 1
ATOM 10794 N N . TRP B 1 139 ? 212.489 218.877 253.910 1.00 29.66 139 TRP B N 1
ATOM 10795 C CA . TRP B 1 139 ? 212.683 218.229 252.621 1.00 29.66 139 TRP B CA 1
ATOM 10796 C C . TRP B 1 139 ? 211.964 216.887 252.590 1.00 29.66 139 TRP B C 1
ATOM 10797 O O . TRP B 1 139 ? 212.215 216.013 253.425 1.00 29.66 139 TRP B O 1
ATOM 10818 N N . MET B 1 140 ? 211.017 216.730 251.674 1.00 20.90 140 MET B N 1
ATOM 10819 C CA . MET B 1 140 ? 210.279 215.479 251.579 1.00 20.90 140 MET B CA 1
ATOM 10820 C C . MET B 1 140 ? 211.097 214.477 250.797 1.00 20.90 140 MET B C 1
ATOM 10821 O O . MET B 1 140 ? 211.014 214.426 249.573 1.00 20.90 140 MET B O 1
ATOM 10835 N N . ASP B 1 141 ? 211.896 213.687 251.503 1.00 21.42 141 ASP B N 1
ATOM 10836 C CA . ASP B 1 141 ? 212.730 212.694 250.849 1.00 21.42 141 ASP B CA 1
ATOM 10837 C C . ASP B 1 141 ? 211.906 211.450 250.544 1.00 21.42 141 ASP B C 1
ATOM 10838 O O . ASP B 1 141 ? 211.484 210.746 251.457 1.00 21.42 141 ASP B O 1
ATOM 10847 N N . PRO B 1 142 ? 211.673 211.173 249.254 1.00 14.78 142 PRO B N 1
ATOM 10848 C CA . PRO B 1 142 ? 210.932 209.966 248.890 1.00 14.78 142 PRO B CA 1
ATOM 10849 C C . PRO B 1 142 ? 211.802 208.726 249.007 1.00 14.78 142 PRO B C 1
ATOM 10850 O O . PRO B 1 142 ? 211.268 207.625 249.089 1.00 14.78 142 PRO B O 1
ATOM 10861 N N . GLN B 1 143 ? 213.120 208.896 249.013 1.00 17.96 143 GLN B N 1
ATOM 10862 C CA . GLN B 1 143 ? 214.017 207.761 249.187 1.00 17.96 143 GLN B CA 1
ATOM 10863 C C . GLN B 1 143 ? 213.927 207.246 250.610 1.00 17.96 143 GLN B C 1
ATOM 10864 O O . GLN B 1 143 ? 213.756 206.049 250.830 1.00 17.96 143 GLN B O 1
ATOM 10868 N N . SER B 1 144 ? 214.022 208.149 251.579 1.00 20.59 144 SER B N 1
ATOM 10869 C CA . SER B 1 144 ? 213.914 207.758 252.977 1.00 20.59 144 SER B CA 1
ATOM 10870 C C . SER B 1 144 ? 212.448 207.617 253.345 1.00 20.59 144 SER B C 1
ATOM 10871 O O . SER B 1 144 ? 212.124 207.017 254.367 1.00 20.59 144 SER B O 1
ATOM 10879 N N . LYS B 1 145 ? 211.563 208.174 252.522 1.00 10.48 145 LYS B N 1
ATOM 10880 C CA . LYS B 1 145 ? 210.127 208.092 252.775 1.00 10.48 145 LYS B CA 1
ATOM 10881 C C . LYS B 1 145 ? 209.753 208.830 254.058 1.00 10.48 145 LYS B C 1
ATOM 10882 O O . LYS B 1 145 ? 208.904 208.384 254.829 1.00 10.48 145 LYS B O 1
ATOM 10901 N N . GLY B 1 146 ? 210.394 209.977 254.278 1.00 16.50 146 GLY B N 1
ATOM 10902 C CA . GLY B 1 146 ? 210.111 210.814 255.424 1.00 16.50 146 GLY B CA 1
ATOM 10903 C C . GLY B 1 146 ? 210.433 212.256 255.103 1.00 16.50 146 GLY B C 1
ATOM 10904 O O . GLY B 1 146 ? 210.993 212.572 254.051 1.00 16.50 146 GLY B O 1
ATOM 10908 N N . ILE B 1 147 ? 210.068 213.136 256.029 1.00 19.00 147 ILE B N 1
ATOM 10909 C CA . ILE B 1 147 ? 210.333 214.563 255.911 1.00 19.00 147 ILE B CA 1
ATOM 10910 C C . ILE B 1 147 ? 211.428 214.922 256.901 1.00 19.00 147 ILE B C 1
ATOM 10911 O O . ILE B 1 147 ? 211.283 214.706 258.111 1.00 19.00 147 ILE B O 1
ATOM 10927 N N . GLN B 1 148 ? 212.519 215.469 256.381 1.00 31.32 148 GLN B N 1
ATOM 10928 C CA . GLN B 1 148 ? 213.670 215.804 257.204 1.00 31.32 148 GLN B CA 1
ATOM 10929 C C . GLN B 1 148 ? 213.347 216.947 258.156 1.00 31.32 148 GLN B C 1
ATOM 10930 O O . GLN B 1 148 ? 212.655 217.903 257.798 1.00 31.32 148 GLN B O 1
ATOM 10944 N N . THR B 1 149 ? 213.853 216.836 259.382 1.00 36.90 149 THR B N 1
ATOM 10945 C CA . THR B 1 149 ? 213.718 217.884 260.382 1.00 36.90 149 THR B CA 1
ATOM 10946 C C . THR B 1 149 ? 214.852 218.897 260.331 1.00 36.90 149 THR B C 1
ATOM 10947 O O . THR B 1 149 ? 214.784 219.916 261.027 1.00 36.90 149 THR B O 1
ATOM 10958 N N . GLY B 1 150 ? 215.886 218.646 259.528 1.00 47.89 150 GLY B N 1
ATOM 10959 C CA . GLY B 1 150 ? 217.011 219.543 259.409 1.00 47.89 150 GLY B CA 1
ATOM 10960 C C . GLY B 1 150 ? 218.152 219.275 260.367 1.00 47.89 150 GLY B C 1
ATOM 10961 O O . GLY B 1 150 ? 219.206 219.912 260.239 1.00 47.89 150 GLY B O 1
ATOM 10965 N N . ARG B 1 151 ? 217.986 218.357 261.313 1.00 49.21 151 ARG B N 1
ATOM 10966 C CA . ARG B 1 151 ? 219.013 218.045 262.295 1.00 49.21 151 ARG B CA 1
ATOM 10967 C C . ARG B 1 151 ? 219.656 216.700 261.990 1.00 49.21 151 ARG B C 1
ATOM 10968 O O . ARG B 1 151 ? 219.057 215.820 261.366 1.00 49.21 151 ARG B O 1
ATOM 10989 N N . CYS B 1 152 ? 220.896 216.555 262.447 1.00 56.46 152 CYS B N 1
ATOM 10990 C CA . CYS B 1 152 ? 221.663 215.328 262.295 1.00 56.46 152 CYS B CA 1
ATOM 10991 C C . CYS B 1 152 ? 221.694 214.603 263.633 1.00 56.46 152 CYS B C 1
ATOM 10992 O O . CYS B 1 152 ? 222.065 215.193 264.654 1.00 56.46 152 CYS B O 1
ATOM 10997 N N . ILE B 1 153 ? 221.305 213.333 263.626 1.00 47.71 153 ILE B N 1
ATOM 10998 C CA . ILE B 1 153 ? 221.220 212.544 264.854 1.00 47.71 153 ILE B CA 1
ATOM 10999 C C . ILE B 1 153 ? 221.937 211.220 264.629 1.00 47.71 153 ILE B C 1
ATOM 11000 O O . ILE B 1 153 ? 222.121 210.781 263.483 1.00 47.71 153 ILE B O 1
ATOM 11016 N N . PRO B 1 154 ? 222.364 210.559 265.707 1.00 52.52 154 PRO B N 1
ATOM 11017 C CA . PRO B 1 154 ? 223.118 209.305 265.560 1.00 52.52 154 PRO B CA 1
ATOM 11018 C C . PRO B 1 154 ? 222.192 208.121 265.322 1.00 52.52 154 PRO B C 1
ATOM 11019 O O . PRO B 1 154 ? 221.376 207.772 266.178 1.00 52.52 154 PRO B O 1
ATOM 11030 N N . TYR B 1 155 ? 222.318 207.504 264.146 1.00 49.28 155 TYR B N 1
ATOM 11031 C CA . TYR B 1 155 ? 221.585 206.272 263.877 1.00 49.28 155 TYR B CA 1
ATOM 11032 C C . TYR B 1 155 ? 222.100 205.134 264.748 1.00 49.28 155 TYR B C 1
ATOM 11033 O O . TYR B 1 155 ? 221.319 204.298 265.216 1.00 49.28 155 TYR B O 1
ATOM 11051 N N . ASP B 1 156 ? 223.408 205.088 264.972 1.00 57.62 156 ASP B N 1
ATOM 11052 C CA . ASP B 1 156 ? 224.029 204.074 265.814 1.00 57.62 156 ASP B CA 1
ATOM 11053 C C . ASP B 1 156 ? 225.267 204.697 266.450 1.00 57.62 156 ASP B C 1
ATOM 11054 O O . ASP B 1 156 ? 225.427 205.923 266.453 1.00 57.62 156 ASP B O 1
ATOM 11063 N N . GLN B 1 157 ? 226.148 203.856 266.993 1.00 59.51 157 GLN B N 1
ATOM 11064 C CA . GLN B 1 157 ? 227.333 204.366 267.674 1.00 59.51 157 GLN B CA 1
ATOM 11065 C C . GLN B 1 157 ? 228.382 204.881 266.695 1.00 59.51 157 GLN B C 1
ATOM 11066 O O . GLN B 1 157 ? 229.102 205.835 267.010 1.00 59.51 157 GLN B O 1
ATOM 11070 N N . LYS B 1 158 ? 228.488 204.273 265.514 1.00 60.61 158 LYS B N 1
ATOM 11071 C CA . LYS B 1 158 ? 229.543 204.606 264.562 1.00 60.61 158 LYS B CA 1
ATOM 11072 C C . LYS B 1 158 ? 229.116 205.617 263.504 1.00 60.61 158 LYS B C 1
ATOM 11073 O O . LYS B 1 158 ? 229.912 206.488 263.139 1.00 60.61 158 LYS B O 1
ATOM 11092 N N . ARG B 1 159 ? 227.899 205.486 262.989 1.00 56.36 159 ARG B N 1
ATOM 11093 C CA . ARG B 1 159 ? 227.437 206.365 261.916 1.00 56.36 159 ARG B CA 1
ATOM 11094 C C . ARG B 1 159 ? 226.270 207.211 262.360 1.00 56.36 159 ARG B C 1
ATOM 11095 O O . ARG B 1 159 ? 225.588 206.879 263.330 1.00 56.36 159 ARG B O 1
ATOM 11116 N N . LYS B 1 160 ? 226.031 208.300 261.644 1.00 56.18 160 LYS B N 1
ATOM 11117 C CA . LYS B 1 160 ? 224.971 209.218 262.011 1.00 56.18 160 LYS B CA 1
ATOM 11118 C C . LYS B 1 160 ? 224.068 209.397 260.808 1.00 56.18 160 LYS B C 1
ATOM 11119 O O . LYS B 1 160 ? 224.493 209.150 259.690 1.00 56.18 160 LYS B O 1
ATOM 11138 N N . THR B 1 161 ? 222.812 209.774 261.023 1.00 48.58 161 THR B N 1
ATOM 11139 C CA . THR B 1 161 ? 221.897 210.034 259.911 1.00 48.58 161 THR B CA 1
ATOM 11140 C C . THR B 1 161 ? 220.886 211.076 260.350 1.00 48.58 161 THR B C 1
ATOM 11141 O O . THR B 1 161 ? 220.514 211.122 261.517 1.00 48.58 161 THR B O 1
ATOM 11152 N N . CYS B 1 162 ? 220.419 211.910 259.431 1.00 50.64 162 CYS B N 1
ATOM 11153 C CA . CYS B 1 162 ? 219.520 212.986 259.821 1.00 50.64 162 CYS B CA 1
ATOM 11154 C C . CYS B 1 162 ? 218.169 212.457 260.284 1.00 50.64 162 CYS B C 1
ATOM 11155 O O . CYS B 1 162 ? 217.748 211.350 259.937 1.00 50.64 162 CYS B O 1
ATOM 11160 N N . GLU B 1 163 ? 217.491 213.280 261.078 1.00 37.99 163 GLU B N 1
ATOM 11161 C CA . GLU B 1 163 ? 216.185 212.938 261.613 1.00 37.99 163 GLU B CA 1
ATOM 11162 C C . GLU B 1 163 ? 215.099 213.234 260.589 1.00 37.99 163 GLU B C 1
ATOM 11163 O O . GLU B 1 163 ? 215.124 214.266 259.912 1.00 37.99 163 GLU B O 1
ATOM 11175 N N . ILE B 1 164 ? 214.145 212.317 260.478 1.00 24.68 164 ILE B N 1
ATOM 11176 C CA . ILE B 1 164 ? 213.017 212.450 259.569 1.00 24.68 164 ILE B CA 1
ATOM 11177 C C . ILE B 1 164 ? 211.751 212.088 260.327 1.00 24.68 164 ILE B C 1
ATOM 11178 O O . ILE B 1 164 ? 211.757 211.189 261.177 1.00 24.68 164 ILE B O 1
ATOM 11194 N N . PHE B 1 165 ? 210.671 212.810 260.036 1.00 18.75 165 PHE B N 1
ATOM 11195 C CA . PHE B 1 165 ? 209.346 212.437 260.513 1.00 18.75 165 PHE B CA 1
ATOM 11196 C C . PHE B 1 165 ? 208.781 211.418 259.535 1.00 18.75 165 PHE B C 1
ATOM 11197 O O . PHE B 1 165 ? 208.488 211.748 258.382 1.00 18.75 165 PHE B O 1
ATOM 11214 N N . ALA B 1 166 ? 208.637 210.180 259.987 1.00 11.73 166 ALA B N 1
ATOM 11215 C CA . ALA B 1 166 ? 208.216 209.090 259.124 1.00 11.73 166 ALA B CA 1
ATOM 11216 C C . ALA B 1 166 ? 207.693 207.959 259.996 1.00 11.73 166 ALA B C 1
ATOM 11217 O O . ALA B 1 166 ? 207.522 208.111 261.211 1.00 11.73 166 ALA B O 1
ATOM 11224 N N . TRP B 1 167 ? 207.431 206.821 259.364 1.00 8.15 167 TRP B N 1
ATOM 11225 C CA . TRP B 1 167 ? 207.115 205.591 260.076 1.00 8.15 167 TRP B CA 1
ATOM 11226 C C . TRP B 1 167 ? 208.421 205.029 260.624 1.00 8.15 167 TRP B C 1
ATOM 11227 O O . TRP B 1 167 ? 209.318 204.662 259.859 1.00 8.15 167 TRP B O 1
ATOM 11248 N N . CYS B 1 168 ? 208.531 204.970 261.948 1.00 15.49 168 CYS B N 1
ATOM 11249 C CA . CYS B 1 168 ? 209.750 204.615 262.639 1.00 15.49 168 CYS B CA 1
ATOM 11250 C C . CYS B 1 168 ? 209.574 203.322 263.422 1.00 15.49 168 CYS B C 1
ATOM 11251 O O . CYS B 1 168 ? 208.517 203.106 264.022 1.00 15.49 168 CYS B O 1
ATOM 11258 N N . PRO B 1 169 ? 210.601 202.460 263.477 1.00 18.53 169 PRO B N 1
ATOM 11259 C CA . PRO B 1 169 ? 211.954 202.623 262.918 1.00 18.53 169 PRO B CA 1
ATOM 11260 C C . PRO B 1 169 ? 211.994 202.568 261.395 1.00 18.53 169 PRO B C 1
ATOM 11261 O O . PRO B 1 169 ? 211.524 201.617 260.775 1.00 18.53 169 PRO B O 1
ATOM 11272 N N . ALA B 1 170 ? 212.555 203.601 260.776 1.00 21.58 170 ALA B N 1
ATOM 11273 C CA . ALA B 1 170 ? 212.691 203.627 259.328 1.00 21.58 170 ALA B CA 1
ATOM 11274 C C . ALA B 1 170 ? 213.787 202.665 258.889 1.00 21.58 170 ALA B C 1
ATOM 11275 O O . ALA B 1 170 ? 214.896 202.680 259.431 1.00 21.58 170 ALA B O 1
ATOM 11282 N N . GLU B 1 171 ? 213.472 201.824 257.902 1.00 21.01 171 GLU B N 1
ATOM 11283 C CA . GLU B 1 171 ? 214.411 200.832 257.397 1.00 21.01 171 GLU B CA 1
ATOM 11284 C C . GLU B 1 171 ? 214.475 200.817 255.875 1.00 21.01 171 GLU B C 1
ATOM 11285 O O . GLU B 1 171 ? 215.007 199.861 255.300 1.00 21.01 171 GLU B O 1
ATOM 11297 N N . GLU B 1 172 ? 213.949 201.842 255.211 1.00 17.61 172 GLU B N 1
ATOM 11298 C CA . GLU B 1 172 ? 213.968 201.877 253.757 1.00 17.61 172 GLU B CA 1
ATOM 11299 C C . GLU B 1 172 ? 215.402 201.921 253.249 1.00 17.61 172 GLU B C 1
ATOM 11300 O O . GLU B 1 172 ? 216.231 202.686 253.751 1.00 17.61 172 GLU B O 1
ATOM 11312 N N . GLY B 1 173 ? 215.689 201.097 252.245 1.00 20.53 173 GLY B N 1
ATOM 11313 C CA . GLY B 1 173 ? 217.019 200.971 251.697 1.00 20.53 173 GLY B CA 1
ATOM 11314 C C . GLY B 1 173 ? 217.771 199.737 252.149 1.00 20.53 173 GLY B C 1
ATOM 11315 O O . GLY B 1 173 ? 218.814 199.419 251.565 1.00 20.53 173 GLY B O 1
ATOM 11319 N N . LYS B 1 174 ? 217.279 199.042 253.171 1.00 17.51 174 LYS B N 1
ATOM 11320 C CA . LYS B 1 174 ? 217.896 197.795 253.596 1.00 17.51 174 LYS B CA 1
ATOM 11321 C C . LYS B 1 174 ? 217.866 196.780 252.459 1.00 17.51 174 LYS B C 1
ATOM 11322 O O . LYS B 1 174 ? 216.892 196.690 251.708 1.00 17.51 174 LYS B O 1
ATOM 11341 N N . GLU B 1 175 ? 218.911 195.971 252.354 1.00 16.32 175 GLU B N 1
ATOM 11342 C CA . GLU B 1 175 ? 218.996 195.004 251.266 1.00 16.32 175 GLU B CA 1
ATOM 11343 C C . GLU B 1 175 ? 218.064 193.820 251.442 1.00 16.32 175 GLU B C 1
ATOM 11344 O O . GLU B 1 175 ? 217.781 193.410 252.566 1.00 16.32 175 GLU B O 1
ATOM 11356 N N . ALA B 1 176 ? 217.590 193.265 250.334 1.00 5.27 176 ALA B N 1
ATOM 11357 C CA . ALA B 1 176 ? 216.739 192.087 250.400 1.00 5.27 176 ALA B CA 1
ATOM 11358 C C . ALA B 1 176 ? 217.538 190.911 250.952 1.00 5.27 176 ALA B C 1
ATOM 11359 O O . ALA B 1 176 ? 218.728 190.786 250.678 1.00 5.27 176 ALA B O 1
ATOM 11366 N N . PRO B 1 177 ? 216.882 190.037 251.727 1.00 2.83 177 PRO B N 1
ATOM 11367 C CA . PRO B 1 177 ? 217.575 188.867 252.282 1.00 2.83 177 PRO B CA 1
ATOM 11368 C C . PRO B 1 177 ? 218.248 188.014 251.209 1.00 2.83 177 PRO B C 1
ATOM 11369 O O . PRO B 1 177 ? 217.760 187.931 250.090 1.00 2.83 177 PRO B O 1
ATOM 11380 N N . ARG B 1 178 ? 219.380 187.407 251.532 1.00 4.66 178 ARG B N 1
ATOM 11381 C CA . ARG B 1 178 ? 220.038 186.520 250.585 1.00 4.66 178 ARG B CA 1
ATOM 11382 C C . ARG B 1 178 ? 220.699 185.366 251.332 1.00 4.66 178 ARG B C 1
ATOM 11383 O O . ARG B 1 178 ? 221.623 185.583 252.109 1.00 4.66 178 ARG B O 1
ATOM 11404 N N . PRO B 1 179 ? 220.221 184.133 251.109 1.00 5.74 179 PRO B N 1
ATOM 11405 C CA . PRO B 1 179 ? 219.326 183.727 250.019 1.00 5.74 179 PRO B CA 1
ATOM 11406 C C . PRO B 1 179 ? 217.887 184.184 250.231 1.00 5.74 179 PRO B C 1
ATOM 11407 O O . PRO B 1 179 ? 217.523 184.562 251.343 1.00 5.74 179 PRO B O 1
ATOM 11418 N N . ALA B 1 180 ? 217.079 184.150 249.178 1.00 3.86 180 ALA B N 1
ATOM 11419 C CA . ALA B 1 180 ? 215.682 184.539 249.299 1.00 3.86 180 ALA B CA 1
ATOM 11420 C C . ALA B 1 180 ? 214.945 183.607 250.253 1.00 3.86 180 ALA B C 1
ATOM 11421 O O . ALA B 1 180 ? 215.105 182.386 250.207 1.00 3.86 180 ALA B O 1
ATOM 11428 N N . LEU B 1 181 ? 214.131 184.200 251.126 1.00 3.98 181 LEU B N 1
ATOM 11429 C CA . LEU B 1 181 ? 213.457 183.424 252.161 1.00 3.98 181 LEU B CA 1
ATOM 11430 C C . LEU B 1 181 ? 212.475 182.425 251.562 1.00 3.98 181 LEU B C 1
ATOM 11431 O O . LEU B 1 181 ? 212.401 181.273 252.001 1.00 3.98 181 LEU B O 1
ATOM 11447 N N . LEU B 1 182 ? 211.701 182.850 250.569 1.00 3.75 182 LEU B N 1
ATOM 11448 C CA . LEU B 1 182 ? 210.750 181.964 249.900 1.00 3.75 182 LEU B CA 1
ATOM 11449 C C . LEU B 1 182 ? 211.347 181.413 248.604 1.00 3.75 182 LEU B C 1
ATOM 11450 O O . LEU B 1 182 ? 210.807 181.567 247.511 1.00 3.75 182 LEU B O 1
ATOM 11466 N N . ARG B 1 183 ? 212.501 180.758 248.753 1.00 6.46 183 ARG B N 1
ATOM 11467 C CA . ARG B 1 183 ? 213.123 180.077 247.621 1.00 6.46 183 ARG B CA 1
ATOM 11468 C C . ARG B 1 183 ? 212.255 178.928 247.130 1.00 6.46 183 ARG B C 1
ATOM 11469 O O . ARG B 1 183 ? 212.120 178.710 245.919 1.00 6.46 183 ARG B O 1
ATOM 11490 N N . SER B 1 184 ? 211.642 178.195 248.062 1.00 4.67 184 SER B N 1
ATOM 11491 C CA . SER B 1 184 ? 210.793 177.059 247.729 1.00 4.67 184 SER B CA 1
ATOM 11492 C C . SER B 1 184 ? 209.692 177.415 246.741 1.00 4.67 184 SER B C 1
ATOM 11493 O O . SER B 1 184 ? 209.049 176.506 246.206 1.00 4.67 184 SER B O 1
ATOM 11501 N N . ALA B 1 185 ? 209.451 178.703 246.493 1.00 3.60 185 ALA B N 1
ATOM 11502 C CA . ALA B 1 185 ? 208.471 179.098 245.494 1.00 3.60 185 ALA B CA 1
ATOM 11503 C C . ALA B 1 185 ? 208.814 178.565 244.110 1.00 3.60 185 ALA B C 1
ATOM 11504 O O . ALA B 1 185 ? 207.922 178.464 243.262 1.00 3.60 185 ALA B O 1
ATOM 11511 N N . GLU B 1 186 ? 210.082 178.226 243.856 1.00 6.22 186 GLU B N 1
ATOM 11512 C CA . GLU B 1 186 ? 210.423 177.600 242.582 1.00 6.22 186 GLU B CA 1
ATOM 11513 C C . GLU B 1 186 ? 209.637 176.314 242.371 1.00 6.22 186 GLU B C 1
ATOM 11514 O O . GLU B 1 186 ? 209.367 175.929 241.228 1.00 6.22 186 GLU B O 1
ATOM 11526 N N . ASN B 1 187 ? 209.259 175.643 243.455 1.00 4.51 187 ASN B N 1
ATOM 11527 C CA . ASN B 1 187 ? 208.486 174.415 243.386 1.00 4.51 187 ASN B CA 1
ATOM 11528 C C . ASN B 1 187 ? 206.985 174.659 243.337 1.00 4.51 187 ASN B C 1
ATOM 11529 O O . ASN B 1 187 ? 206.226 173.700 243.170 1.00 4.51 187 ASN B O 1
ATOM 11539 N N . PHE B 1 188 ? 206.540 175.904 243.482 1.00 3.56 188 PHE B N 1
ATOM 11540 C CA . PHE B 1 188 ? 205.123 176.204 243.362 1.00 3.56 188 PHE B CA 1
ATOM 11541 C C . PHE B 1 188 ? 204.651 175.941 241.939 1.00 3.56 188 PHE B C 1
ATOM 11542 O O . PHE B 1 188 ? 205.428 175.988 240.981 1.00 3.56 188 PHE B O 1
ATOM 11559 N N . THR B 1 189 ? 203.363 175.655 241.808 1.00 3.05 189 THR B N 1
ATOM 11560 C CA . THR B 1 189 ? 202.740 175.444 240.513 1.00 3.05 189 THR B CA 1
ATOM 11561 C C . THR B 1 189 ? 201.611 176.446 240.325 1.00 3.05 189 THR B C 1
ATOM 11562 O O . THR B 1 189 ? 201.031 176.938 241.293 1.00 3.05 189 THR B O 1
ATOM 11573 N N . VAL B 1 190 ? 201.325 176.769 239.070 1.00 3.11 190 VAL B N 1
ATOM 11574 C CA . VAL B 1 190 ? 200.216 177.648 238.723 1.00 3.11 190 VAL B CA 1
ATOM 11575 C C . VAL B 1 190 ? 199.393 176.985 237.631 1.00 3.11 190 VAL B C 1
ATOM 11576 O O . VAL B 1 190 ? 199.939 176.529 236.620 1.00 3.11 190 VAL B O 1
ATOM 11589 N N . LEU B 1 191 ? 198.085 176.919 237.849 1.00 3.32 191 LEU B N 1
ATOM 11590 C CA . LEU B 1 191 ? 197.126 176.457 236.861 1.00 3.32 191 LEU B CA 1
ATOM 11591 C C . LEU B 1 191 ? 196.535 177.688 236.192 1.00 3.32 191 LEU B C 1
ATOM 11592 O O . LEU B 1 191 ? 195.991 178.566 236.872 1.00 3.32 191 LEU B O 1
ATOM 11608 N N . ILE B 1 192 ? 196.665 177.758 234.873 1.00 3.56 192 ILE B N 1
ATOM 11609 C CA . ILE B 1 192 ? 196.198 178.892 234.086 1.00 3.56 192 ILE B CA 1
ATOM 11610 C C . ILE B 1 192 ? 195.042 178.420 233.221 1.00 3.56 192 ILE B C 1
ATOM 11611 O O . ILE B 1 192 ? 195.219 177.558 232.350 1.00 3.56 192 ILE B O 1
ATOM 11627 N N . LYS B 1 193 ? 193.863 178.978 233.460 1.00 4.39 193 LYS B N 1
ATOM 11628 C CA . LYS B 1 193 ? 192.687 178.731 232.643 1.00 4.39 193 LYS B CA 1
ATOM 11629 C C . LYS B 1 193 ? 192.492 179.938 231.739 1.00 4.39 193 LYS B C 1
ATOM 11630 O O . LYS B 1 193 ? 192.313 181.059 232.224 1.00 4.39 193 LYS B O 1
ATOM 11649 N N . ASN B 1 194 ? 192.535 179.710 230.433 1.00 3.99 194 ASN B N 1
ATOM 11650 C CA . ASN B 1 194 ? 192.453 180.776 229.446 1.00 3.99 194 ASN B CA 1
ATOM 11651 C C . ASN B 1 194 ? 191.236 180.543 228.566 1.00 3.99 194 ASN B C 1
ATOM 11652 O O . ASN B 1 194 ? 191.182 179.560 227.821 1.00 3.99 194 ASN B O 1
ATOM 11663 N N . ASN B 1 195 ? 190.263 181.442 228.663 1.00 5.15 195 ASN B N 1
ATOM 11664 C CA . ASN B 1 195 ? 189.077 181.424 227.820 1.00 5.15 195 ASN B CA 1
ATOM 11665 C C . ASN B 1 195 ? 189.239 182.497 226.753 1.00 5.15 195 ASN B C 1
ATOM 11666 O O . ASN B 1 195 ? 189.348 183.683 227.078 1.00 5.15 195 ASN B O 1
ATOM 11677 N N . ILE B 1 196 ? 189.260 182.088 225.490 1.00 6.62 196 ILE B N 1
ATOM 11678 C CA . ILE B 1 196 ? 189.418 183.027 224.389 1.00 6.62 196 ILE B CA 1
ATOM 11679 C C . ILE B 1 196 ? 188.174 182.981 223.518 1.00 6.62 196 ILE B C 1
ATOM 11680 O O . ILE B 1 196 ? 187.501 181.950 223.400 1.00 6.62 196 ILE B O 1
ATOM 11696 N N . ASP B 1 197 ? 187.867 184.125 222.914 1.00 8.66 197 ASP B N 1
ATOM 11697 C CA . ASP B 1 197 ? 186.682 184.273 222.089 1.00 8.66 197 ASP B CA 1
ATOM 11698 C C . ASP B 1 197 ? 186.974 185.176 220.901 1.00 8.66 197 ASP B C 1
ATOM 11699 O O . ASP B 1 197 ? 187.683 186.177 221.024 1.00 8.66 197 ASP B O 1
ATOM 11708 N N . PHE B 1 198 ? 186.427 184.797 219.752 1.00 5.14 198 PHE B N 1
ATOM 11709 C CA . PHE B 1 198 ? 186.392 185.624 218.552 1.00 5.14 198 PHE B CA 1
ATOM 11710 C C . PHE B 1 198 ? 184.935 186.010 218.333 1.00 5.14 198 PHE B C 1
ATOM 11711 O O . PHE B 1 198 ? 184.148 185.196 217.820 1.00 5.14 198 PHE B O 1
ATOM 11728 N N . PRO B 1 199 ? 184.517 187.214 218.737 1.00 6.62 199 PRO B N 1
ATOM 11729 C CA . PRO B 1 199 ? 183.091 187.559 218.623 1.00 6.62 199 PRO B CA 1
ATOM 11730 C C . PRO B 1 199 ? 182.618 187.705 217.189 1.00 6.62 199 PRO B C 1
ATOM 11731 O O . PRO B 1 199 ? 181.517 187.250 216.857 1.00 6.62 199 PRO B O 1
ATOM 11742 N N . GLY B 1 200 ? 183.415 188.338 216.328 1.00 4.04 200 GLY B N 1
ATOM 11743 C CA . GLY B 1 200 ? 183.039 188.437 214.928 1.00 4.04 200 GLY B CA 1
ATOM 11744 C C . GLY B 1 200 ? 182.819 187.079 214.291 1.00 4.04 200 GLY B C 1
ATOM 11745 O O . GLY B 1 200 ? 181.857 186.881 213.545 1.00 4.04 200 GLY B O 1
ATOM 11749 N N . HIS B 1 201 ? 183.703 186.126 214.577 1.00 6.38 201 HIS B N 1
ATOM 11750 C CA . HIS B 1 201 ? 183.553 184.762 214.093 1.00 6.38 201 HIS B CA 1
ATOM 11751 C C . HIS B 1 201 ? 182.626 183.929 214.966 1.00 6.38 201 HIS B C 1
ATOM 11752 O O . HIS B 1 201 ? 182.357 182.772 214.628 1.00 6.38 201 HIS B O 1
ATOM 11766 N N . ASN B 1 202 ? 182.136 184.486 216.072 1.00 9.92 202 ASN B N 1
ATOM 11767 C CA . ASN B 1 202 ? 181.221 183.793 216.973 1.00 9.92 202 ASN B CA 1
ATOM 11768 C C . ASN B 1 202 ? 181.786 182.440 217.395 1.00 9.92 202 ASN B C 1
ATOM 11769 O O . ASN B 1 202 ? 181.115 181.408 217.337 1.00 9.92 202 ASN B O 1
ATOM 11779 N N . TYR B 1 203 ? 183.044 182.453 217.824 1.00 6.38 203 TYR B N 1
ATOM 11780 C CA . TYR B 1 203 ? 183.712 181.248 218.287 1.00 6.38 203 TYR B CA 1
ATOM 11781 C C . TYR B 1 203 ? 184.286 181.498 219.671 1.00 6.38 203 TYR B C 1
ATOM 11782 O O . TYR B 1 203 ? 184.641 182.623 220.015 1.00 6.38 203 TYR B O 1
ATOM 11800 N N . THR B 1 204 ? 184.357 180.443 220.474 1.00 5.01 204 THR B N 1
ATOM 11801 C CA . THR B 1 204 ? 184.956 180.550 221.793 1.00 5.01 204 THR B CA 1
ATOM 11802 C C . THR B 1 204 ? 185.486 179.187 222.204 1.00 5.01 204 THR B C 1
ATOM 11803 O O . THR B 1 204 ? 184.848 178.163 221.953 1.00 5.01 204 THR B O 1
ATOM 11814 N N . THR B 1 205 ? 186.661 179.188 222.825 1.00 4.91 205 THR B N 1
ATOM 11815 C CA . THR B 1 205 ? 187.250 177.962 223.340 1.00 4.91 205 THR B CA 1
ATOM 11816 C C . THR B 1 205 ? 188.056 178.298 224.587 1.00 4.91 205 THR B C 1
ATOM 11817 O O . THR B 1 205 ? 188.157 179.459 224.995 1.00 4.91 205 THR B O 1
ATOM 11828 N N . ARG B 1 206 ? 188.609 177.262 225.208 1.00 5.91 206 ARG B N 1
ATOM 11829 C CA . ARG B 1 206 ? 189.438 177.420 226.389 1.00 5.91 206 ARG B CA 1
ATOM 11830 C C . ARG B 1 206 ? 190.621 176.470 226.289 1.00 5.91 206 ARG B C 1
ATOM 11831 O O . ARG B 1 206 ? 190.603 175.498 225.531 1.00 5.91 206 ARG B O 1
ATOM 11852 N N . ASN B 1 207 ? 191.659 176.775 227.062 1.00 3.44 207 ASN B N 1
ATOM 11853 C CA . ASN B 1 207 ? 192.906 176.025 227.010 1.00 3.44 207 ASN B CA 1
ATOM 11854 C C . ASN B 1 207 ? 192.837 174.685 227.729 1.00 3.44 207 ASN B C 1
ATOM 11855 O O . ASN B 1 207 ? 193.794 173.909 227.642 1.00 3.44 207 ASN B O 1
ATOM 11866 N N . ILE B 1 208 ? 191.750 174.394 228.436 1.00 6.17 208 ILE B N 1
ATOM 11867 C CA . ILE B 1 208 ? 191.569 173.121 229.122 1.00 6.17 208 ILE B CA 1
ATOM 11868 C C . ILE B 1 208 ? 190.342 172.447 228.531 1.00 6.17 208 ILE B C 1
ATOM 11869 O O . ILE B 1 208 ? 189.229 172.981 228.623 1.00 6.17 208 ILE B O 1
ATOM 11885 N N . LEU B 1 209 ? 190.543 171.284 227.932 1.00 10.10 209 LEU B N 1
ATOM 11886 C CA . LEU B 1 209 ? 189.487 170.502 227.319 1.00 10.10 209 LEU B CA 1
ATOM 11887 C C . LEU B 1 209 ? 189.303 169.185 228.058 1.00 10.10 209 LEU B C 1
ATOM 11888 O O . LEU B 1 209 ? 190.213 168.715 228.749 1.00 10.10 209 LEU B O 1
ATOM 11904 N N . PRO B 1 210 ? 188.132 168.561 227.945 1.00 18.27 210 PRO B N 1
ATOM 11905 C CA . PRO B 1 210 ? 187.913 167.287 228.638 1.00 18.27 210 PRO B CA 1
ATOM 11906 C C . PRO B 1 210 ? 188.929 166.238 228.210 1.00 18.27 210 PRO B C 1
ATOM 11907 O O . PRO B 1 210 ? 189.314 166.157 227.042 1.00 18.27 210 PRO B O 1
ATOM 11918 N N . GLY B 1 211 ? 189.362 165.430 229.176 1.00 27.29 211 GLY B N 1
ATOM 11919 C CA . GLY B 1 211 ? 190.316 164.372 228.948 1.00 27.29 211 GLY B CA 1
ATOM 11920 C C . GLY B 1 211 ? 191.733 164.695 229.375 1.00 27.29 211 GLY B C 1
ATOM 11921 O O . GLY B 1 211 ? 192.545 163.774 229.521 1.00 27.29 211 GLY B O 1
ATOM 11925 N N . MET B 1 212 ? 192.050 165.970 229.578 1.00 22.05 212 MET B N 1
ATOM 11926 C CA . MET B 1 212 ? 193.388 166.347 230.013 1.00 22.05 212 MET B CA 1
ATOM 11927 C C . MET B 1 212 ? 193.674 165.761 231.389 1.00 22.05 212 MET B C 1
ATOM 11928 O O . MET B 1 212 ? 192.834 165.819 232.292 1.00 22.05 212 MET B O 1
ATOM 11942 N N . ASN B 1 213 ? 194.864 165.188 231.545 1.00 26.63 213 ASN B N 1
ATOM 11943 C CA . ASN B 1 213 ? 195.249 164.608 232.824 1.00 26.63 213 ASN B CA 1
ATOM 11944 C C . ASN B 1 213 ? 195.542 165.709 233.836 1.00 26.63 213 ASN B C 1
ATOM 11945 O O . ASN B 1 213 ? 196.154 166.729 233.511 1.00 26.63 213 ASN B O 1
ATOM 11956 N N . ILE B 1 214 ? 195.098 165.492 235.076 1.00 24.03 214 ILE B N 1
ATOM 11957 C CA . ILE B 1 214 ? 195.240 166.511 236.110 1.00 24.03 214 ILE B CA 1
ATOM 11958 C C . ILE B 1 214 ? 196.588 166.443 236.814 1.00 24.03 214 ILE B C 1
ATOM 11959 O O . ILE B 1 214 ? 196.994 167.423 237.453 1.00 24.03 214 ILE B O 1
ATOM 11975 N N . SER B 1 215 ? 197.293 165.317 236.723 1.00 24.92 215 SER B N 1
ATOM 11976 C CA . SER B 1 215 ? 198.632 165.200 237.286 1.00 24.92 215 SER B CA 1
ATOM 11977 C C . SER B 1 215 ? 199.701 165.748 236.352 1.00 24.92 215 SER B C 1
ATOM 11978 O O . SER B 1 215 ? 200.885 165.720 236.702 1.00 24.92 215 SER B O 1
ATOM 11986 N N . CYS B 1 216 ? 199.306 166.241 235.183 1.00 15.56 216 CYS B N 1
ATOM 11987 C CA . CYS B 1 216 ? 200.253 166.773 234.216 1.00 15.56 216 CYS B CA 1
ATOM 11988 C C . CYS B 1 216 ? 200.960 168.015 234.746 1.00 15.56 216 CYS B C 1
ATOM 11989 O O . CYS B 1 216 ? 200.418 168.780 235.547 1.00 15.56 216 CYS B O 1
ATOM 11996 N N . THR B 1 217 ? 202.194 168.196 234.285 1.00 6.64 217 THR B N 1
ATOM 11997 C CA . THR B 1 217 ? 202.948 169.427 234.457 1.00 6.64 217 THR B CA 1
ATOM 11998 C C . THR B 1 217 ? 203.490 169.822 233.092 1.00 6.64 217 THR B C 1
ATOM 11999 O O . THR B 1 217 ? 203.893 168.960 232.306 1.00 6.64 217 THR B O 1
ATOM 12010 N N . PHE B 1 218 ? 203.481 171.119 232.803 1.00 5.20 218 PHE B N 1
ATOM 12011 C CA . PHE B 1 218 ? 203.850 171.575 231.471 1.00 5.20 218 PHE B CA 1
ATOM 12012 C C . PHE B 1 218 ? 205.292 171.223 231.136 1.00 5.20 218 PHE B C 1
ATOM 12013 O O . PHE B 1 218 ? 206.189 171.302 231.979 1.00 5.20 218 PHE B O 1
ATOM 12030 N N . HIS B 1 219 ? 205.506 170.835 229.881 1.00 8.26 219 HIS B N 1
ATOM 12031 C CA . HIS B 1 219 ? 206.837 170.653 229.329 1.00 8.26 219 HIS B CA 1
ATOM 12032 C C . HIS B 1 219 ? 206.801 171.068 227.866 1.00 8.26 219 HIS B C 1
ATOM 12033 O O . HIS B 1 219 ? 205.761 170.990 227.210 1.00 8.26 219 HIS B O 1
ATOM 12047 N N . LYS B 1 220 ? 207.956 171.507 227.362 1.00 12.13 220 LYS B N 1
ATOM 12048 C CA . LYS B 1 220 ? 208.027 171.994 225.988 1.00 12.13 220 LYS B CA 1
ATOM 12049 C C . LYS B 1 220 ? 207.632 170.913 224.990 1.00 12.13 220 LYS B C 1
ATOM 12050 O O . LYS B 1 220 ? 206.906 171.184 224.027 1.00 12.13 220 LYS B O 1
ATOM 12069 N N . THR B 1 221 ? 208.098 169.684 225.201 1.00 15.97 221 THR B N 1
ATOM 12070 C CA . THR B 1 221 ? 207.882 168.588 224.266 1.00 15.97 221 THR B CA 1
ATOM 12071 C C . THR B 1 221 ? 206.945 167.517 224.802 1.00 15.97 221 THR B C 1
ATOM 12072 O O . THR B 1 221 ? 206.057 167.054 224.079 1.00 15.97 221 THR B O 1
ATOM 12083 N N . TRP B 1 222 ? 207.118 167.105 226.058 1.00 15.58 222 TRP B N 1
ATOM 12084 C CA . TRP B 1 222 ? 206.316 166.007 226.589 1.00 15.58 222 TRP B CA 1
ATOM 12085 C C . TRP B 1 222 ? 204.872 166.430 226.840 1.00 15.58 222 TRP B C 1
ATOM 12086 O O . TRP B 1 222 ? 203.941 165.689 226.504 1.00 15.58 222 TRP B O 1
ATOM 12107 N N . ASN B 1 223 ? 204.662 167.604 227.432 1.00 7.95 223 ASN B N 1
ATOM 12108 C CA . ASN B 1 223 ? 203.325 168.087 227.785 1.00 7.95 223 ASN B CA 1
ATOM 12109 C C . ASN B 1 223 ? 203.171 169.542 227.361 1.00 7.95 223 ASN B C 1
ATOM 12110 O O . ASN B 1 223 ? 203.037 170.440 228.201 1.00 7.95 223 ASN B O 1
ATOM 12121 N N . PRO B 1 224 ? 203.178 169.812 226.053 1.00 7.53 224 PRO B N 1
ATOM 12122 C CA . PRO B 1 224 ? 203.042 171.203 225.592 1.00 7.53 224 PRO B CA 1
ATOM 12123 C C . PRO B 1 224 ? 201.674 171.807 225.851 1.00 7.53 224 PRO B C 1
ATOM 12124 O O . PRO B 1 224 ? 201.554 173.038 225.849 1.00 7.53 224 PRO B O 1
ATOM 12135 N N . GLN B 1 225 ? 200.643 170.994 226.067 1.00 6.85 225 GLN B N 1
ATOM 12136 C CA . GLN B 1 225 ? 199.287 171.483 226.268 1.00 6.85 225 GLN B CA 1
ATOM 12137 C C . GLN B 1 225 ? 198.849 171.435 227.725 1.00 6.85 225 GLN B C 1
ATOM 12138 O O . GLN B 1 225 ? 197.682 171.712 228.018 1.00 6.85 225 GLN B O 1
ATOM 12152 N N . CYS B 1 226 ? 199.746 171.099 228.639 1.00 7.16 226 CYS B N 1
ATOM 12153 C CA . CYS B 1 226 ? 199.397 171.054 230.050 1.00 7.16 226 CYS B CA 1
ATOM 12154 C C . CYS B 1 226 ? 199.427 172.468 230.624 1.00 7.16 226 CYS B C 1
ATOM 12155 O O . CYS B 1 226 ? 200.476 173.117 230.582 1.00 7.16 226 CYS B O 1
ATOM 12162 N N . PRO B 1 227 ? 198.318 172.980 231.160 1.00 5.67 227 PRO B N 1
ATOM 12163 C CA . PRO B 1 227 ? 198.307 174.362 231.654 1.00 5.67 227 PRO B CA 1
ATOM 12164 C C . PRO B 1 227 ? 198.749 174.512 233.102 1.00 5.67 227 PRO B C 1
ATOM 12165 O O . PRO B 1 227 ? 198.488 175.551 233.714 1.00 5.67 227 PRO B O 1
ATOM 12176 N N . ILE B 1 228 ? 199.394 173.493 233.661 1.00 5.17 228 ILE B N 1
ATOM 12177 C CA . ILE B 1 228 ? 199.946 173.547 235.008 1.00 5.17 228 ILE B CA 1
ATOM 12178 C C . ILE B 1 228 ? 201.450 173.732 234.877 1.00 5.17 228 ILE B C 1
ATOM 12179 O O . ILE B 1 228 ? 202.153 172.850 234.371 1.00 5.17 228 ILE B O 1
ATOM 12195 N N . PHE B 1 229 ? 201.945 174.877 235.336 1.00 1.78 229 PHE B N 1
ATOM 12196 C CA . PHE B 1 229 ? 203.335 175.272 235.150 1.00 1.78 229 PHE B CA 1
ATOM 12197 C C . PHE B 1 229 ? 204.039 175.372 236.492 1.00 1.78 229 PHE B C 1
ATOM 12198 O O . PHE B 1 229 ? 203.552 176.047 237.403 1.00 1.78 229 PHE B O 1
ATOM 12215 N N . ARG B 1 230 ? 205.186 174.712 236.606 1.00 5.73 230 ARG B N 1
ATOM 12216 C CA . ARG B 1 230 ? 206.067 174.917 237.745 1.00 5.73 230 ARG B CA 1
ATOM 12217 C C . ARG B 1 230 ? 206.889 176.178 237.501 1.00 5.73 230 ARG B C 1
ATOM 12218 O O . ARG B 1 230 ? 207.477 176.345 236.428 1.00 5.73 230 ARG B O 1
ATOM 12239 N N . LEU B 1 231 ? 206.919 177.070 238.493 1.00 4.82 231 LEU B N 1
ATOM 12240 C CA . LEU B 1 231 ? 207.578 178.359 238.305 1.00 4.82 231 LEU B CA 1
ATOM 12241 C C . LEU B 1 231 ? 209.062 178.186 237.990 1.00 4.82 231 LEU B C 1
ATOM 12242 O O . LEU B 1 231 ? 209.603 178.858 237.099 1.00 4.82 231 LEU B O 1
ATOM 12258 N N . GLY B 1 232 ? 209.735 177.279 238.701 1.00 8.48 232 GLY B N 1
ATOM 12259 C CA . GLY B 1 232 ? 211.131 177.008 238.402 1.00 8.48 232 GLY B CA 1
ATOM 12260 C C . GLY B 1 232 ? 211.333 176.505 236.985 1.00 8.48 232 GLY B C 1
ATOM 12261 O O . GLY B 1 232 ? 212.307 176.867 236.317 1.00 8.48 232 GLY B O 1
ATOM 12265 N N . ASP B 1 233 ? 210.421 175.652 236.512 1.00 9.21 233 ASP B N 1
ATOM 12266 C CA . ASP B 1 233 ? 210.490 175.178 235.135 1.00 9.21 233 ASP B CA 1
ATOM 12267 C C . ASP B 1 233 ? 210.304 176.329 234.156 1.00 9.21 233 ASP B C 1
ATOM 12268 O O . ASP B 1 233 ? 210.970 176.384 233.116 1.00 9.21 233 ASP B O 1
ATOM 12277 N N . ILE B 1 234 ? 209.397 177.255 234.470 1.00 7.38 234 ILE B N 1
ATOM 12278 C CA . ILE B 1 234 ? 209.224 178.441 233.635 1.00 7.38 234 ILE B CA 1
ATOM 12279 C C . ILE B 1 234 ? 210.540 179.196 233.521 1.00 7.38 234 ILE B C 1
ATOM 12280 O O . ILE B 1 234 ? 210.957 179.599 232.429 1.00 7.38 234 ILE B O 1
ATOM 12296 N N . PHE B 1 235 ? 211.213 179.409 234.654 1.00 4.63 235 PHE B N 1
ATOM 12297 C CA . PHE B 1 235 ? 212.450 180.183 234.631 1.00 4.63 235 PHE B CA 1
ATOM 12298 C C . PHE B 1 235 ? 213.560 179.471 233.860 1.00 4.63 235 PHE B C 1
ATOM 12299 O O . PHE B 1 235 ? 214.227 180.085 233.021 1.00 4.63 235 PHE B O 1
ATOM 12316 N N . GLN B 1 236 ? 213.773 178.182 234.120 1.00 6.41 236 GLN B N 1
ATOM 12317 C CA . GLN B 1 236 ? 214.841 177.428 233.472 1.00 6.41 236 GLN B CA 1
ATOM 12318 C C . GLN B 1 236 ? 214.556 177.070 232.014 1.00 6.41 236 GLN B C 1
ATOM 12319 O O . GLN B 1 236 ? 215.499 176.717 231.299 1.00 6.41 236 GLN B O 1
ATOM 12333 N N . GLU B 1 237 ? 213.302 177.124 231.558 1.00 7.19 237 GLU B N 1
ATOM 12334 C CA . GLU B 1 237 ? 213.044 176.925 230.135 1.00 7.19 237 GLU B CA 1
ATOM 12335 C C . GLU B 1 237 ? 213.714 178.002 229.292 1.00 7.19 237 GLU B C 1
ATOM 12336 O O . GLU B 1 237 ? 214.176 177.722 228.179 1.00 7.19 237 GLU B O 1
ATOM 12348 N N . ILE B 1 238 ? 213.784 179.230 229.800 1.00 5.66 238 ILE B N 1
ATOM 12349 C CA . ILE B 1 238 ? 214.391 180.341 229.082 1.00 5.66 238 ILE B CA 1
ATOM 12350 C C . ILE B 1 238 ? 215.728 180.748 229.701 1.00 5.66 238 ILE B C 1
ATOM 12351 O O . ILE B 1 238 ? 216.168 181.879 229.534 1.00 5.66 238 ILE B O 1
ATOM 12367 N N . GLY B 1 239 ? 216.380 179.835 230.412 1.00 5.14 239 GLY B N 1
ATOM 12368 C CA . GLY B 1 239 ? 217.694 180.115 230.970 1.00 5.14 239 GLY B CA 1
ATOM 12369 C C . GLY B 1 239 ? 217.710 181.197 232.027 1.00 5.14 239 GLY B C 1
ATOM 12370 O O . GLY B 1 239 ? 218.644 182.006 232.067 1.00 5.14 239 GLY B O 1
ATOM 12374 N N . GLU B 1 240 ? 216.700 181.227 232.888 1.00 6.55 240 GLU B N 1
ATOM 12375 C CA . GLU B 1 240 ? 216.633 182.171 233.991 1.00 6.55 240 GLU B CA 1
ATOM 12376 C C . GLU B 1 240 ? 216.773 181.417 235.306 1.00 6.55 240 GLU B C 1
ATOM 12377 O O . GLU B 1 240 ? 216.251 180.308 235.456 1.00 6.55 240 GLU B O 1
ATOM 12389 N N . ASN B 1 241 ? 217.490 182.020 236.248 1.00 7.36 241 ASN B N 1
ATOM 12390 C CA . ASN B 1 241 ? 217.782 181.407 237.538 1.00 7.36 241 ASN B CA 1
ATOM 12391 C C . ASN B 1 241 ? 216.767 181.912 238.558 1.00 7.36 241 ASN B C 1
ATOM 12392 O O . ASN B 1 241 ? 216.836 183.065 238.995 1.00 7.36 241 ASN B O 1
ATOM 12401 N N . PHE B 1 242 ? 215.828 181.041 238.939 1.00 4.43 242 PHE B N 1
ATOM 12402 C CA . PHE B 1 242 ? 214.785 181.435 239.880 1.00 4.43 242 PHE B CA 1
ATOM 12403 C C . PHE B 1 242 ? 215.372 181.814 241.231 1.00 4.43 242 PHE B C 1
ATOM 12404 O O . PHE B 1 242 ? 214.894 182.748 241.883 1.00 4.43 242 PHE B O 1
ATOM 12421 N N . THR B 1 243 ? 216.403 181.096 241.673 1.00 7.86 243 THR B N 1
ATOM 12422 C CA . THR B 1 243 ? 217.003 181.379 242.972 1.00 7.86 243 THR B CA 1
ATOM 12423 C C . THR B 1 243 ? 217.545 182.801 243.034 1.00 7.86 243 THR B C 1
ATOM 12424 O O . THR B 1 243 ? 217.364 183.498 244.039 1.00 7.86 243 THR B O 1
ATOM 12435 N N . GLU B 1 244 ? 218.213 183.249 241.970 1.00 7.75 244 GLU B N 1
ATOM 12436 C CA . GLU B 1 244 ? 218.771 184.597 241.960 1.00 7.75 244 GLU B CA 1
ATOM 12437 C C . GLU B 1 244 ? 217.678 185.652 241.824 1.00 7.75 244 GLU B C 1
ATOM 12438 O O . GLU B 1 244 ? 217.705 186.673 242.521 1.00 7.75 244 GLU B O 1
ATOM 12450 N N . VAL B 1 245 ? 216.712 185.426 240.931 1.00 5.14 245 VAL B N 1
ATOM 12451 C CA . VAL B 1 245 ? 215.646 186.402 240.725 1.00 5.14 245 VAL B CA 1
ATOM 12452 C C . VAL B 1 245 ? 214.785 186.539 241.974 1.00 5.14 245 VAL B C 1
ATOM 12453 O O . VAL B 1 245 ? 214.213 187.605 242.229 1.00 5.14 245 VAL B O 1
ATOM 12466 N N . ALA B 1 246 ? 214.677 185.473 242.770 1.00 3.47 246 ALA B N 1
ATOM 12467 C CA . ALA B 1 246 ? 213.846 185.498 243.967 1.00 3.47 246 ALA B CA 1
ATOM 12468 C C . ALA B 1 246 ? 214.323 186.514 244.996 1.00 3.47 246 ALA B C 1
ATOM 12469 O O . ALA B 1 246 ? 213.519 186.969 245.816 1.00 3.47 246 ALA B O 1
ATOM 12476 N N . VAL B 1 247 ? 215.606 186.875 244.981 1.00 4.02 247 VAL B N 1
ATOM 12477 C CA . VAL B 1 247 ? 216.130 187.817 245.968 1.00 4.02 247 VAL B CA 1
ATOM 12478 C C . VAL B 1 247 ? 215.490 189.187 245.784 1.00 4.02 247 VAL B C 1
ATOM 12479 O O . VAL B 1 247 ? 214.820 189.708 246.683 1.00 4.02 247 VAL B O 1
ATOM 12492 N N . GLN B 1 248 ? 215.686 189.790 244.613 1.00 5.32 248 GLN B N 1
ATOM 12493 C CA . GLN B 1 248 ? 215.159 191.116 244.326 1.00 5.32 248 GLN B CA 1
ATOM 12494 C C . GLN B 1 248 ? 213.865 191.085 243.525 1.00 5.32 248 GLN B C 1
ATOM 12495 O O . GLN B 1 248 ? 213.239 192.135 243.350 1.00 5.32 248 GLN B O 1
ATOM 12509 N N . GLY B 1 249 ? 213.450 189.917 243.044 1.00 5.35 249 GLY B N 1
ATOM 12510 C CA . GLY B 1 249 ? 212.223 189.802 242.288 1.00 5.35 249 GLY B CA 1
ATOM 12511 C C . GLY B 1 249 ? 212.405 190.114 240.816 1.00 5.35 249 GLY B C 1
ATOM 12512 O O . GLY B 1 249 ? 213.492 190.427 240.329 1.00 5.35 249 GLY B O 1
ATOM 12516 N N . GLY B 1 250 ? 211.295 190.019 240.096 1.00 6.62 250 GLY B N 1
ATOM 12517 C CA . GLY B 1 250 ? 211.304 190.292 238.675 1.00 6.62 250 GLY B CA 1
ATOM 12518 C C . GLY B 1 250 ? 209.920 190.132 238.092 1.00 6.62 250 GLY B C 1
ATOM 12519 O O . GLY B 1 250 ? 208.940 189.930 238.810 1.00 6.62 250 GLY B O 1
ATOM 12523 N N . ILE B 1 251 ? 209.850 190.234 236.768 1.00 4.86 251 ILE B N 1
ATOM 12524 C CA . ILE B 1 251 ? 208.600 190.097 236.031 1.00 4.86 251 ILE B CA 1
ATOM 12525 C C . ILE B 1 251 ? 208.802 189.043 234.954 1.00 4.86 251 ILE B C 1
ATOM 12526 O O . ILE B 1 251 ? 209.716 189.158 234.128 1.00 4.86 251 ILE B O 1
ATOM 12542 N N . MET B 1 252 ? 207.953 188.023 234.965 1.00 4.71 252 MET B N 1
ATOM 12543 C CA . MET B 1 252 ? 207.959 186.956 233.977 1.00 4.71 252 MET B CA 1
ATOM 12544 C C . MET B 1 252 ? 206.657 186.974 233.194 1.00 4.71 252 MET B C 1
ATOM 12545 O O . MET B 1 252 ? 205.572 187.065 233.775 1.00 4.71 252 MET B O 1
ATOM 12559 N N . GLY B 1 253 ? 206.767 186.891 231.874 1.00 5.18 253 GLY B N 1
ATOM 12560 C CA . GLY B 1 253 ? 205.615 186.855 231.010 1.00 5.18 253 GLY B CA 1
ATOM 12561 C C . GLY B 1 253 ? 205.367 185.470 230.463 1.00 5.18 253 GLY B C 1
ATOM 12562 O O . GLY B 1 253 ? 206.250 184.863 229.846 1.00 5.18 253 GLY B O 1
ATOM 12566 N N . ILE B 1 254 ? 204.169 184.957 230.712 1.00 6.36 254 ILE B N 1
ATOM 12567 C CA . ILE B 1 254 ? 203.709 183.691 230.157 1.00 6.36 254 ILE B CA 1
ATOM 12568 C C . ILE B 1 254 ? 202.867 184.029 228.936 1.00 6.36 254 ILE B C 1
ATOM 12569 O O . ILE B 1 254 ? 201.739 184.515 229.060 1.00 6.36 254 ILE B O 1
ATOM 12585 N N . GLU B 1 255 ? 203.422 183.786 227.755 1.00 8.79 255 GLU B N 1
ATOM 12586 C CA . GLU B 1 255 ? 202.766 184.116 226.501 1.00 8.79 255 GLU B CA 1
ATOM 12587 C C . GLU B 1 255 ? 201.936 182.926 226.038 1.00 8.79 255 GLU B C 1
ATOM 12588 O O . GLU B 1 255 ? 202.453 181.810 225.914 1.00 8.79 255 GLU B O 1
ATOM 12600 N N . ILE B 1 256 ? 200.654 183.166 225.796 1.00 10.67 256 ILE B N 1
ATOM 12601 C CA . ILE B 1 256 ? 199.736 182.166 225.273 1.00 10.67 256 ILE B CA 1
ATOM 12602 C C . ILE B 1 256 ? 199.329 182.642 223.886 1.00 10.67 256 ILE B C 1
ATOM 12603 O O . ILE B 1 256 ? 198.529 183.574 223.744 1.00 10.67 256 ILE B O 1
ATOM 12619 N N . TYR B 1 257 ? 199.880 182.007 222.858 1.00 7.18 257 TYR B N 1
ATOM 12620 C CA . TYR B 1 257 ? 199.612 182.368 221.475 1.00 7.18 257 TYR B CA 1
ATOM 12621 C C . TYR B 1 257 ? 198.535 181.452 220.913 1.00 7.18 257 TYR B C 1
ATOM 12622 O O . TYR B 1 257 ? 198.643 180.227 221.007 1.00 7.18 257 TYR B O 1
ATOM 12640 N N . TRP B 1 258 ? 197.495 182.050 220.342 1.00 6.62 258 TRP B N 1
ATOM 12641 C CA . TRP B 1 258 ? 196.383 181.318 219.742 1.00 6.62 258 TRP B CA 1
ATOM 12642 C C . TRP B 1 258 ? 196.402 181.569 218.236 1.00 6.62 258 TRP B C 1
ATOM 12643 O O . TRP B 1 258 ? 195.850 182.557 217.750 1.00 6.62 258 TRP B O 1
ATOM 12664 N N . ASP B 1 259 ? 197.049 180.670 217.498 1.00 8.81 259 ASP B N 1
ATOM 12665 C CA . ASP B 1 259 ? 197.006 180.683 216.036 1.00 8.81 259 ASP B CA 1
ATOM 12666 C C . ASP B 1 259 ? 195.880 179.740 215.637 1.00 8.81 259 ASP B C 1
ATOM 12667 O O . ASP B 1 259 ? 196.088 178.550 215.399 1.00 8.81 259 ASP B O 1
ATOM 12676 N N . CYS B 1 260 ? 194.672 180.283 215.562 1.00 5.27 260 CYS B N 1
ATOM 12677 C CA . CYS B 1 260 ? 193.459 179.489 215.434 1.00 5.27 260 CYS B CA 1
ATOM 12678 C C . CYS B 1 260 ? 192.911 179.564 214.017 1.00 5.27 260 CYS B C 1
ATOM 12679 O O . CYS B 1 260 ? 192.706 180.656 213.478 1.00 5.27 260 CYS B O 1
ATOM 12686 N N . ASN B 1 261 ? 192.681 178.398 213.423 1.00 6.62 261 ASN B N 1
ATOM 12687 C CA . ASN B 1 261 ? 192.008 178.268 212.139 1.00 6.62 261 ASN B CA 1
ATOM 12688 C C . ASN B 1 261 ? 190.606 177.746 212.407 1.00 6.62 261 ASN B C 1
ATOM 12689 O O . ASN B 1 261 ? 190.442 176.634 212.917 1.00 6.62 261 ASN B O 1
ATOM 12700 N N . LEU B 1 262 ? 189.602 178.548 212.074 1.00 5.77 262 LEU B N 1
ATOM 12701 C CA . LEU B 1 262 ? 188.220 178.228 212.387 1.00 5.77 262 LEU B CA 1
ATOM 12702 C C . LEU B 1 262 ? 187.471 177.583 211.228 1.00 5.77 262 LEU B C 1
ATOM 12703 O O . LEU B 1 262 ? 186.273 177.320 211.357 1.00 5.77 262 LEU B O 1
ATOM 12719 N N . ASP B 1 263 ? 188.137 177.321 210.108 1.00 4.96 263 ASP B N 1
ATOM 12720 C CA . ASP B 1 263 ? 187.495 176.596 209.022 1.00 4.96 263 ASP B CA 1
ATOM 12721 C C . ASP B 1 263 ? 187.254 175.150 209.435 1.00 4.96 263 ASP B C 1
ATOM 12722 O O . ASP B 1 263 ? 188.104 174.515 210.065 1.00 4.96 263 ASP B O 1
ATOM 12731 N N . SER B 1 264 ? 186.081 174.630 209.073 1.00 6.98 264 SER B N 1
ATOM 12732 C CA . SER B 1 264 ? 185.713 173.275 209.474 1.00 6.98 264 SER B CA 1
ATOM 12733 C C . SER B 1 264 ? 186.689 172.245 208.919 1.00 6.98 264 SER B C 1
ATOM 12734 O O . SER B 1 264 ? 187.077 171.306 209.623 1.00 6.98 264 SER B O 1
ATOM 12742 N N . TRP B 1 265 ? 187.095 172.400 207.659 1.00 6.62 265 TRP B N 1
ATOM 12743 C CA . TRP B 1 265 ? 187.991 171.433 207.038 1.00 6.62 265 TRP B CA 1
ATOM 12744 C C . TRP B 1 265 ? 189.418 171.539 207.557 1.00 6.62 265 TRP B C 1
ATOM 12745 O O . TRP B 1 265 ? 190.206 170.609 207.354 1.00 6.62 265 TRP B O 1
ATOM 12766 N N . SER B 1 266 ? 189.772 172.641 208.213 1.00 5.29 266 SER B N 1
ATOM 12767 C CA . SER B 1 266 ? 191.120 172.854 208.726 1.00 5.29 266 SER B CA 1
ATOM 12768 C C . SER B 1 266 ? 191.065 173.435 210.131 1.00 5.29 266 SER B C 1
ATOM 12769 O O . SER B 1 266 ? 191.872 174.293 210.500 1.00 5.29 266 SER B O 1
ATOM 12777 N N . HIS B 1 267 ? 190.117 172.968 210.937 1.00 6.84 267 HIS B N 1
ATOM 12778 C CA . HIS B 1 267 ? 189.922 173.532 212.266 1.00 6.84 267 HIS B CA 1
ATOM 12779 C C . HIS B 1 267 ? 191.097 173.173 213.167 1.00 6.84 267 HIS B C 1
ATOM 12780 O O . HIS B 1 267 ? 191.387 171.992 213.384 1.00 6.84 267 HIS B O 1
ATOM 12794 N N . ARG B 1 268 ? 191.772 174.196 213.689 1.00 7.70 268 ARG B N 1
ATOM 12795 C CA . ARG B 1 268 ? 192.883 173.987 214.612 1.00 7.70 268 ARG B CA 1
ATOM 12796 C C . ARG B 1 268 ? 193.013 175.259 215.448 1.00 7.70 268 ARG B C 1
ATOM 12797 O O . ARG B 1 268 ? 193.563 176.257 214.976 1.00 7.70 268 ARG B O 1
ATOM 12818 N N . CYS B 1 269 ? 192.498 175.212 216.676 1.00 5.95 269 CYS B N 1
ATOM 12819 C CA . CYS B 1 269 ? 192.540 176.335 217.612 1.00 5.95 269 CYS B CA 1
ATOM 12820 C C . CYS B 1 269 ? 193.123 175.803 218.917 1.00 5.95 269 CYS B C 1
ATOM 12821 O O . CYS B 1 269 ? 192.389 175.378 219.811 1.00 5.95 269 CYS B O 1
ATOM 12828 N N . GLN B 1 270 ? 194.447 175.838 219.018 1.00 7.39 270 GLN B N 1
ATOM 12829 C CA . GLN B 1 270 ? 195.160 175.311 220.166 1.00 7.39 270 GLN B CA 1
ATOM 12830 C C . GLN B 1 270 ? 196.158 176.343 220.671 1.00 7.39 270 GLN B C 1
ATOM 12831 O O . GLN B 1 270 ? 196.798 177.031 219.867 1.00 7.39 270 GLN B O 1
ATOM 12845 N N . PRO B 1 271 ? 196.318 176.476 221.984 1.00 5.82 271 PRO B N 1
ATOM 12846 C CA . PRO B 1 271 ? 197.285 177.440 222.511 1.00 5.82 271 PRO B CA 1
ATOM 12847 C C . PRO B 1 271 ? 198.708 176.909 222.490 1.00 5.82 271 PRO B C 1
ATOM 12848 O O . PRO B 1 271 ? 198.961 175.714 222.660 1.00 5.82 271 PRO B O 1
ATOM 12859 N N . LYS B 1 272 ? 199.642 177.827 222.270 1.00 6.85 272 LYS B N 1
ATOM 12860 C CA . LYS B 1 272 ? 201.066 177.550 222.377 1.00 6.85 272 LYS B CA 1
ATOM 12861 C C . LYS B 1 272 ? 201.629 178.418 223.492 1.00 6.85 272 LYS B C 1
ATOM 12862 O O . LYS B 1 272 ? 201.425 179.637 223.498 1.00 6.85 272 LYS B O 1
ATOM 12881 N N . TYR B 1 273 ? 202.323 177.791 224.435 1.00 4.61 273 TYR B N 1
ATOM 12882 C CA . TYR B 1 273 ? 202.848 178.475 225.607 1.00 4.61 273 TYR B CA 1
ATOM 12883 C C . TYR B 1 273 ? 204.332 178.762 225.430 1.00 4.61 273 TYR B C 1
ATOM 12884 O O . TYR B 1 273 ? 205.096 177.888 225.011 1.00 4.61 273 TYR B O 1
ATOM 12902 N N . SER B 1 274 ? 204.726 179.991 225.745 1.00 7.49 274 SER B N 1
ATOM 12903 C CA . SER B 1 274 ? 206.125 180.388 225.770 1.00 7.49 274 SER B CA 1
ATOM 12904 C C . SER B 1 274 ? 206.343 181.280 226.981 1.00 7.49 274 SER B C 1
ATOM 12905 O O . SER B 1 274 ? 205.396 181.719 227.635 1.00 7.49 274 SER B O 1
ATOM 12913 N N . PHE B 1 275 ? 207.608 181.544 227.286 1.00 5.78 275 PHE B N 1
ATOM 12914 C CA . PHE B 1 275 ? 207.973 182.341 228.444 1.00 5.78 275 PHE B CA 1
ATOM 12915 C C . PHE B 1 275 ? 209.009 183.379 228.043 1.00 5.78 275 PHE B C 1
ATOM 12916 O O . PHE B 1 275 ? 209.835 183.148 227.157 1.00 5.78 275 PHE B O 1
ATOM 12933 N N . ARG B 1 276 ? 208.946 184.534 228.700 1.00 3.69 276 ARG B N 1
ATOM 12934 C CA . ARG B 1 276 ? 209.865 185.623 228.394 1.00 3.69 276 ARG B CA 1
ATOM 12935 C C . ARG B 1 276 ? 210.025 186.519 229.611 1.00 3.69 276 ARG B C 1
ATOM 12936 O O . ARG B 1 276 ? 209.035 186.986 230.173 1.00 3.69 276 ARG B O 1
ATOM 12957 N N . ARG B 1 277 ? 211.266 186.761 230.017 1.00 7.52 277 ARG B N 1
ATOM 12958 C CA . ARG B 1 277 ? 211.506 187.708 231.095 1.00 7.52 277 ARG B CA 1
ATOM 12959 C C . ARG B 1 277 ? 211.167 189.117 230.623 1.00 7.52 277 ARG B C 1
ATOM 12960 O O . ARG B 1 277 ? 211.624 189.556 229.563 1.00 7.52 277 ARG B O 1
ATOM 12981 N N . LEU B 1 278 ? 210.360 189.826 231.412 1.00 7.86 278 LEU B N 1
ATOM 12982 C CA . LEU B 1 278 ? 209.892 191.156 231.046 1.00 7.86 278 LEU B CA 1
ATOM 12983 C C . LEU B 1 278 ? 210.645 192.280 231.739 1.00 7.86 278 LEU B C 1
ATOM 12984 O O . LEU B 1 278 ? 210.682 193.395 231.210 1.00 7.86 278 LEU B O 1
ATOM 13000 N N . ASP B 1 279 ? 211.236 192.024 232.900 1.00 7.75 279 ASP B N 1
ATOM 13001 C CA . ASP B 1 279 ? 212.027 193.026 233.597 1.00 7.75 279 ASP B CA 1
ATOM 13002 C C . ASP B 1 279 ? 213.476 192.950 233.136 1.00 7.75 279 ASP B C 1
ATOM 13003 O O . ASP B 1 279 ? 214.029 191.862 232.953 1.00 7.75 279 ASP B O 1
ATOM 13012 N N . ASP B 1 280 ? 214.083 194.117 232.939 1.00 9.49 280 ASP B N 1
ATOM 13013 C CA . ASP B 1 280 ? 215.465 194.180 232.478 1.00 9.49 280 ASP B CA 1
ATOM 13014 C C . ASP B 1 280 ? 216.400 193.687 233.576 1.00 9.49 280 ASP B C 1
ATOM 13015 O O . ASP B 1 280 ? 216.435 194.252 234.674 1.00 9.49 280 ASP B O 1
ATOM 13024 N N . LYS B 1 281 ? 217.158 192.632 233.275 1.00 12.75 281 LYS B N 1
ATOM 13025 C CA . LYS B 1 281 ? 218.087 192.075 234.252 1.00 12.75 281 LYS B CA 1
ATOM 13026 C C . LYS B 1 281 ? 219.133 193.095 234.680 1.00 12.75 281 LYS B C 1
ATOM 13027 O O . LYS B 1 281 ? 219.588 193.073 235.829 1.00 12.75 281 LYS B O 1
ATOM 13046 N N . TYR B 1 282 ? 219.524 193.993 233.779 1.00 16.72 282 TYR B N 1
ATOM 13047 C CA . TYR B 1 282 ? 220.578 194.972 234.032 1.00 16.72 282 TYR B CA 1
ATOM 13048 C C . TYR B 1 282 ? 220.016 196.361 234.294 1.00 16.72 282 TYR B C 1
ATOM 13049 O O . TYR B 1 282 ? 220.599 197.369 233.887 1.00 16.72 282 TYR B O 1
ATOM 13067 N N . THR B 1 283 ? 218.875 196.436 234.974 1.00 8.75 283 THR B N 1
ATOM 13068 C CA . THR B 1 283 ? 218.289 197.722 235.319 1.00 8.75 283 THR B CA 1
ATOM 13069 C C . THR B 1 283 ? 219.217 198.496 236.248 1.00 8.75 283 THR B C 1
ATOM 13070 O O . THR B 1 283 ? 219.854 197.924 237.136 1.00 8.75 283 THR B O 1
ATOM 13081 N N . ASN B 1 284 ? 219.293 199.808 236.033 1.00 14.09 284 ASN B N 1
ATOM 13082 C CA . ASN B 1 284 ? 220.128 200.654 236.872 1.00 14.09 284 ASN B CA 1
ATOM 13083 C C . ASN B 1 284 ? 219.661 200.589 238.321 1.00 14.09 284 ASN B C 1
ATOM 13084 O O . ASN B 1 284 ? 218.464 200.494 238.603 1.00 14.09 284 ASN B O 1
ATOM 13095 N N . GLU B 1 285 ? 220.624 200.642 239.244 1.00 15.68 285 GLU B N 1
ATOM 13096 C CA . GLU B 1 285 ? 220.301 200.531 240.662 1.00 15.68 285 GLU B CA 1
ATOM 13097 C C . GLU B 1 285 ? 219.307 201.596 241.102 1.00 15.68 285 GLU B C 1
ATOM 13098 O O . GLU B 1 285 ? 218.478 201.344 241.983 1.00 15.68 285 GLU B O 1
ATOM 13102 N N . SER B 1 286 ? 219.372 202.785 240.509 1.00 16.54 286 SER B N 1
ATOM 13103 C CA . SER B 1 286 ? 218.467 203.872 240.856 1.00 16.54 286 SER B CA 1
ATOM 13104 C C . SER B 1 286 ? 217.108 203.755 240.180 1.00 16.54 286 SER B C 1
ATOM 13105 O O . SER B 1 286 ? 216.208 204.539 240.497 1.00 16.54 286 SER B O 1
ATOM 13113 N N . LEU B 1 287 ? 216.934 202.806 239.260 1.00 9.69 287 LEU B N 1
ATOM 13114 C CA . LEU B 1 287 ? 215.672 202.606 238.561 1.00 9.69 287 LEU B CA 1
ATOM 13115 C C . LEU B 1 287 ? 214.883 201.424 239.123 1.00 9.69 287 LEU B C 1
ATOM 13116 O O . LEU B 1 287 ? 214.074 200.820 238.416 1.00 9.69 287 LEU B O 1
ATOM 13132 N N . PHE B 1 288 ? 215.040 201.118 240.406 1.00 6.59 288 PHE B N 1
ATOM 13133 C CA . PHE B 1 288 ? 214.234 200.057 241.026 1.00 6.59 288 PHE B CA 1
ATOM 13134 C C . PHE B 1 288 ? 214.392 198.714 240.328 1.00 6.59 288 PHE B C 1
ATOM 13135 O O . PHE B 1 288 ? 213.448 198.207 239.730 1.00 6.59 288 PHE B O 1
ATOM 13152 N N . PRO B 1 289 ? 215.584 198.123 240.411 1.00 5.88 289 PRO B N 1
ATOM 13153 C CA . PRO B 1 289 ? 215.804 196.808 239.804 1.00 5.88 289 PRO B CA 1
ATOM 13154 C C . PRO B 1 289 ? 214.934 195.722 240.429 1.00 5.88 289 PRO B C 1
ATOM 13155 O O . PRO B 1 289 ? 214.651 195.777 241.623 1.00 5.88 289 PRO B O 1
ATOM 13166 N N . GLY B 1 290 ? 214.511 194.752 239.630 1.00 5.54 290 GLY B N 1
ATOM 13167 C CA . GLY B 1 290 ? 213.684 193.671 240.132 1.00 5.54 290 GLY B CA 1
ATOM 13168 C C . GLY B 1 290 ? 212.234 194.062 240.283 1.00 5.54 290 GLY B C 1
ATOM 13169 O O . GLY B 1 290 ? 211.758 194.961 239.594 1.00 5.54 290 GLY B O 1
ATOM 13173 N N . TYR B 1 291 ? 211.523 193.390 241.171 1.00 2.84 291 TYR B N 1
ATOM 13174 C CA . TYR B 1 291 ? 210.122 193.688 241.425 1.00 2.84 291 TYR B CA 1
ATOM 13175 C C . TYR B 1 291 ? 209.831 193.536 242.907 1.00 2.84 291 TYR B C 1
ATOM 13176 O O . TYR B 1 291 ? 210.123 192.493 243.499 1.00 2.84 291 TYR B O 1
ATOM 13194 N N . ASN B 1 292 ? 209.255 194.577 243.495 1.00 3.82 292 ASN B N 1
ATOM 13195 C CA . ASN B 1 292 ? 208.846 194.544 244.889 1.00 3.82 292 ASN B CA 1
ATOM 13196 C C . ASN B 1 292 ? 207.821 195.640 245.120 1.00 3.82 292 ASN B C 1
ATOM 13197 O O . ASN B 1 292 ? 207.713 196.592 244.344 1.00 3.82 292 ASN B O 1
ATOM 13208 N N . PHE B 1 293 ? 207.063 195.486 246.200 1.00 3.37 293 PHE B N 1
ATOM 13209 C CA . PHE B 1 293 ? 206.139 196.529 246.617 1.00 3.37 293 PHE B CA 1
ATOM 13210 C C . PHE B 1 293 ? 206.065 196.568 248.134 1.00 3.37 293 PHE B C 1
ATOM 13211 O O . PHE B 1 293 ? 206.305 195.568 248.813 1.00 3.37 293 PHE B O 1
ATOM 13228 N N . ARG B 1 294 ? 205.726 197.742 248.653 1.00 3.66 294 ARG B N 1
ATOM 13229 C CA . ARG B 1 294 ? 205.611 197.970 250.085 1.00 3.66 294 ARG B CA 1
ATOM 13230 C C . ARG B 1 294 ? 204.143 197.889 250.479 1.00 3.66 294 ARG B C 1
ATOM 13231 O O . ARG B 1 294 ? 203.320 198.667 249.987 1.00 3.66 294 ARG B O 1
ATOM 13252 N N . TYR B 1 295 ? 203.821 196.946 251.356 1.00 4.47 295 TYR B N 1
ATOM 13253 C CA . TYR B 1 295 ? 202.467 196.744 251.845 1.00 4.47 295 TYR B CA 1
ATOM 13254 C C . TYR B 1 295 ? 202.428 197.056 253.333 1.00 4.47 295 TYR B C 1
ATOM 13255 O O . TYR B 1 295 ? 203.300 196.615 254.089 1.00 4.47 295 TYR B O 1
ATOM 13273 N N . ALA B 1 296 ? 201.419 197.808 253.749 1.00 5.00 296 ALA B N 1
ATOM 13274 C CA . ALA B 1 296 ? 201.273 198.235 255.132 1.00 5.00 296 ALA B CA 1
ATOM 13275 C C . ALA B 1 296 ? 200.136 197.474 255.798 1.00 5.00 296 ALA B C 1
ATOM 13276 O O . ALA B 1 296 ? 199.017 197.436 255.279 1.00 5.00 296 ALA B O 1
ATOM 13283 N N . LYS B 1 297 ? 200.434 196.868 256.942 1.00 11.02 297 LYS B N 1
ATOM 13284 C CA . LYS B 1 297 ? 199.445 196.235 257.804 1.00 11.02 297 LYS B CA 1
ATOM 13285 C C . LYS B 1 297 ? 199.247 197.155 259.001 1.00 11.02 297 LYS B C 1
ATOM 13286 O O . LYS B 1 297 ? 200.144 197.292 259.837 1.00 11.02 297 LYS B O 1
ATOM 13305 N N . TYR B 1 298 ? 198.088 197.798 259.071 1.00 7.61 298 TYR B N 1
ATOM 13306 C CA . TYR B 1 298 ? 197.809 198.767 260.120 1.00 7.61 298 TYR B CA 1
ATOM 13307 C C . TYR B 1 298 ? 197.076 198.106 261.276 1.00 7.61 298 TYR B C 1
ATOM 13308 O O . TYR B 1 298 ? 196.229 197.232 261.074 1.00 7.61 298 TYR B O 1
ATOM 13326 N N . TYR B 1 299 ? 197.408 198.530 262.490 1.00 12.45 299 TYR B N 1
ATOM 13327 C CA . TYR B 1 299 ? 196.750 198.020 263.684 1.00 12.45 299 TYR B CA 1
ATOM 13328 C C . TYR B 1 299 ? 196.887 199.069 264.780 1.00 12.45 299 TYR B C 1
ATOM 13329 O O . TYR B 1 299 ? 197.445 200.147 264.568 1.00 12.45 299 TYR B O 1
ATOM 13347 N N . LYS B 1 300 ? 196.364 198.729 265.957 1.00 16.02 300 LYS B N 1
ATOM 13348 C CA . LYS B 1 300 ? 196.448 199.616 267.104 1.00 16.02 300 LYS B CA 1
ATOM 13349 C C . LYS B 1 300 ? 197.088 198.846 268.242 1.00 16.02 300 LYS B C 1
ATOM 13350 O O . LYS B 1 300 ? 196.608 197.775 268.607 1.00 16.02 300 LYS B O 1
ATOM 13369 N N . GLU B 1 301 ? 198.148 199.403 268.817 1.00 24.23 301 GLU B N 1
ATOM 13370 C CA . GLU B 1 301 ? 198.821 198.764 269.934 1.00 24.23 301 GLU B CA 1
ATOM 13371 C C . GLU B 1 301 ? 199.211 199.822 270.946 1.00 24.23 301 GLU B C 1
ATOM 13372 O O . GLU B 1 301 ? 199.749 200.865 270.577 1.00 24.23 301 GLU B O 1
ATOM 13384 N N . ASN B 1 302 ? 198.933 199.565 272.220 1.00 33.42 302 ASN B N 1
ATOM 13385 C CA . ASN B 1 302 ? 199.284 200.513 273.278 1.00 33.42 302 ASN B CA 1
ATOM 13386 C C . ASN B 1 302 ? 198.602 201.851 273.060 1.00 33.42 302 ASN B C 1
ATOM 13387 O O . ASN B 1 302 ? 199.165 202.898 273.376 1.00 33.42 302 ASN B O 1
ATOM 13398 N N . GLY B 1 303 ? 197.392 201.824 272.514 1.00 36.59 303 GLY B N 1
ATOM 13399 C CA . GLY B 1 303 ? 196.656 203.052 272.272 1.00 36.59 303 GLY B CA 1
ATOM 13400 C C . GLY B 1 303 ? 197.281 203.908 271.192 1.00 36.59 303 GLY B C 1
ATOM 13401 O O . GLY B 1 303 ? 196.999 205.103 271.114 1.00 36.59 303 GLY B O 1
ATOM 13405 N N . MET B 1 304 ? 198.122 203.309 270.356 1.00 29.86 304 MET B N 1
ATOM 13406 C CA . MET B 1 304 ? 198.770 204.047 269.280 1.00 29.86 304 MET B CA 1
ATOM 13407 C C . MET B 1 304 ? 198.548 203.368 267.949 1.00 29.86 304 MET B C 1
ATOM 13408 O O . MET B 1 304 ? 198.516 202.142 267.873 1.00 29.86 304 MET B O 1
ATOM 13422 N N . GLU B 1 305 ? 198.405 204.157 266.890 1.00 21.27 305 GLU B N 1
ATOM 13423 C CA . GLU B 1 305 ? 198.270 203.561 265.574 1.00 21.27 305 GLU B CA 1
ATOM 13424 C C . GLU B 1 305 ? 199.628 203.080 265.114 1.00 21.27 305 GLU B C 1
ATOM 13425 O O . GLU B 1 305 ? 200.539 203.879 264.927 1.00 21.27 305 GLU B O 1
ATOM 13437 N N . LYS B 1 306 ? 199.771 201.774 264.943 1.00 16.14 306 LYS B N 1
ATOM 13438 C CA . LYS B 1 306 ? 201.033 201.206 264.511 1.00 16.14 306 LYS B CA 1
ATOM 13439 C C . LYS B 1 306 ? 200.878 200.578 263.133 1.00 16.14 306 LYS B C 1
ATOM 13440 O O . LYS B 1 306 ? 199.775 200.241 262.693 1.00 16.14 306 LYS B O 1
ATOM 13459 N N . ARG B 1 307 ? 202.013 200.423 262.458 1.00 6.19 307 ARG B N 1
ATOM 13460 C CA . ARG B 1 307 ? 202.052 199.893 261.108 1.00 6.19 307 ARG B CA 1
ATOM 13461 C C . ARG B 1 307 ? 203.206 198.913 260.974 1.00 6.19 307 ARG B C 1
ATOM 13462 O O . ARG B 1 307 ? 204.311 199.170 261.457 1.00 6.19 307 ARG B O 1
ATOM 13483 N N . THR B 1 308 ? 202.935 197.787 260.326 1.00 8.97 308 THR B N 1
ATOM 13484 C CA . THR B 1 308 ? 203.951 196.815 259.952 1.00 8.97 308 THR B CA 1
ATOM 13485 C C . THR B 1 308 ? 204.153 196.921 258.448 1.00 8.97 308 THR B C 1
ATOM 13486 O O . THR B 1 308 ? 203.222 196.678 257.675 1.00 8.97 308 THR B O 1
ATOM 13497 N N . LEU B 1 309 ? 205.356 197.303 258.040 1.00 4.94 309 LEU B N 1
ATOM 13498 C CA . LEU B 1 309 ? 205.685 197.496 256.636 1.00 4.94 309 LEU B CA 1
ATOM 13499 C C . LEU B 1 309 ? 206.408 196.263 256.115 1.00 4.94 309 LEU B C 1
ATOM 13500 O O . LEU B 1 309 ? 207.474 195.901 256.624 1.00 4.94 309 LEU B O 1
ATOM 13516 N N . ILE B 1 310 ? 205.832 195.627 255.104 1.00 4.21 310 ILE B N 1
ATOM 13517 C CA . ILE B 1 310 ? 206.437 194.477 254.450 1.00 4.21 310 ILE B CA 1
ATOM 13518 C C . ILE B 1 310 ? 206.845 194.916 253.053 1.00 4.21 310 ILE B C 1
ATOM 13519 O O . ILE B 1 310 ? 205.994 195.246 252.219 1.00 4.21 310 ILE B O 1
ATOM 13535 N N . LYS B 1 311 ? 208.148 194.944 252.806 1.00 3.70 311 LYS B N 1
ATOM 13536 C CA . LYS B 1 311 ? 208.678 195.120 251.461 1.00 3.70 311 LYS B CA 1
ATOM 13537 C C . LYS B 1 311 ? 208.747 193.724 250.864 1.00 3.70 311 LYS B C 1
ATOM 13538 O O . LYS B 1 311 ? 209.644 192.941 251.185 1.00 3.70 311 LYS B O 1
ATOM 13557 N N . ALA B 1 312 ? 207.765 193.400 250.031 1.00 3.34 312 ALA B N 1
ATOM 13558 C CA . ALA B 1 312 ? 207.645 192.081 249.434 1.00 3.34 312 ALA B CA 1
ATOM 13559 C C . ALA B 1 312 ? 208.308 192.089 248.065 1.00 3.34 312 ALA B C 1
ATOM 13560 O O . ALA B 1 312 ? 207.886 192.833 247.171 1.00 3.34 312 ALA B O 1
ATOM 13567 N N . PHE B 1 313 ? 209.356 191.286 247.919 1.00 6.62 313 PHE B N 1
ATOM 13568 C CA . PHE B 1 313 ? 210.005 191.033 246.645 1.00 6.62 313 PHE B CA 1
ATOM 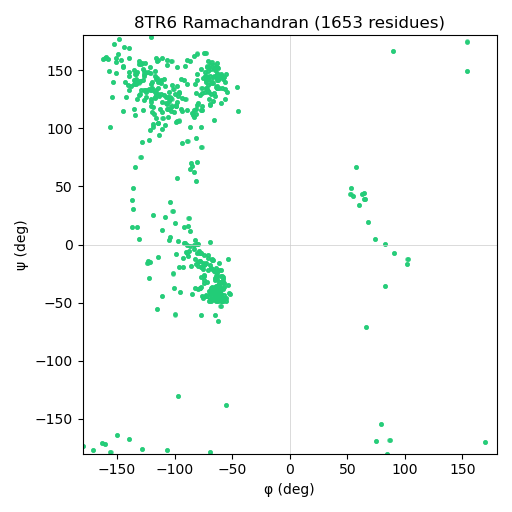13569 C C . PHE B 1 313 ? 209.466 189.728 246.085 1.00 6.62 313 PHE B C 1
ATOM 13570 O O . PHE B 1 313 ? 209.333 188.738 246.810 1.00 6.62 313 PHE B O 1
ATOM 13587 N N . GLY B 1 314 ? 209.164 189.725 244.798 1.00 3.61 314 GLY B N 1
ATOM 13588 C CA . GLY B 1 314 ? 208.697 188.498 244.188 1.00 3.61 314 GLY B CA 1
ATOM 13589 C C . GLY B 1 314 ? 208.614 188.634 242.690 1.00 3.61 314 GLY B C 1
ATOM 13590 O O . GLY B 1 314 ? 208.973 189.663 242.111 1.00 3.61 314 GLY B O 1
ATOM 13594 N N . VAL B 1 315 ? 208.132 187.569 242.070 1.00 3.59 315 VAL B N 1
ATOM 13595 C CA . VAL B 1 315 ? 207.976 187.498 240.627 1.00 3.59 315 VAL B CA 1
ATOM 13596 C C . VAL B 1 315 ? 206.525 187.795 240.295 1.00 3.59 315 VAL B C 1
ATOM 13597 O O . VAL B 1 315 ? 205.617 187.086 240.745 1.00 3.59 315 VAL B O 1
ATOM 13610 N N . ARG B 1 316 ? 206.305 188.851 239.524 1.00 4.73 316 ARG B N 1
ATOM 13611 C CA . ARG B 1 316 ? 204.994 189.124 238.960 1.00 4.73 316 ARG B CA 1
ATOM 13612 C C . ARG B 1 316 ? 204.904 188.411 237.620 1.00 4.73 316 ARG B C 1
ATOM 13613 O O . ARG B 1 316 ? 205.662 188.715 236.694 1.00 4.73 316 ARG B O 1
ATOM 13634 N N . PHE B 1 317 ? 203.993 187.452 237.528 1.00 6.62 317 PHE B N 1
ATOM 13635 C CA . PHE B 1 317 ? 203.805 186.670 236.314 1.00 6.62 317 PHE B CA 1
ATOM 13636 C C . PHE B 1 317 ? 202.713 187.328 235.482 1.00 6.62 317 PHE B C 1
ATOM 13637 O O . PHE B 1 317 ? 201.556 187.391 235.904 1.00 6.62 317 PHE B O 1
ATOM 13654 N N . ASP B 1 318 ? 203.082 187.827 234.304 1.00 5.03 318 ASP B N 1
ATOM 13655 C CA . ASP B 1 318 ? 202.116 188.446 233.402 1.00 5.03 318 ASP B CA 1
ATOM 13656 C C . ASP B 1 318 ? 201.718 187.485 232.302 1.00 5.03 318 ASP B C 1
ATOM 13657 O O . ASP B 1 318 ? 202.528 187.139 231.453 1.00 5.03 318 ASP B O 1
ATOM 13666 N N . ILE B 1 319 ? 200.464 187.067 232.300 1.00 9.69 319 ILE B N 1
ATOM 13667 C CA . ILE B 1 319 ? 199.988 186.167 231.267 1.00 9.69 319 ILE B CA 1
ATOM 13668 C C . ILE B 1 319 ? 199.607 186.980 230.041 1.00 9.69 319 ILE B C 1
ATOM 13669 O O . ILE B 1 319 ? 198.621 187.708 230.060 1.00 9.69 319 ILE B O 1
ATOM 13685 N N . LEU B 1 320 ? 200.400 186.865 228.982 1.00 9.39 320 LEU B N 1
ATOM 13686 C CA . LEU B 1 320 ? 200.150 187.623 227.762 1.00 9.39 320 LEU B CA 1
ATOM 13687 C C . LEU B 1 320 ? 199.432 186.753 226.754 1.00 9.39 320 LEU B C 1
ATOM 13688 O O . LEU B 1 320 ? 200.042 185.886 226.142 1.00 9.39 320 LEU B O 1
ATOM 13704 N N . VAL B 1 321 ? 198.144 186.989 226.563 1.00 6.63 321 VAL B N 1
ATOM 13705 C CA . VAL B 1 321 ? 197.345 186.180 225.654 1.00 6.63 321 VAL B CA 1
ATOM 13706 C C . VAL B 1 321 ? 197.121 186.979 224.382 1.00 6.63 321 VAL B C 1
ATOM 13707 O O . VAL B 1 321 ? 196.628 188.112 224.428 1.00 6.63 321 VAL B O 1
ATOM 13720 N N . PHE B 1 322 ? 197.484 186.387 223.250 1.00 6.62 322 PHE B N 1
ATOM 13721 C CA . PHE B 1 322 ? 197.356 187.043 221.961 1.00 6.62 322 PHE B CA 1
ATOM 13722 C C . PHE B 1 322 ? 197.140 185.982 220.896 1.00 6.62 322 PHE B C 1
ATOM 13723 O O . PHE B 1 322 ? 197.431 184.801 221.095 1.00 6.62 322 PHE B O 1
ATOM 13740 N N . GLY B 1 323 ? 196.621 186.418 219.765 1.00 12.82 323 GLY B N 1
ATOM 13741 C CA . GLY B 1 323 ? 196.392 185.525 218.648 1.00 12.82 323 GLY B CA 1
ATOM 13742 C C . GLY B 1 323 ? 195.274 186.036 217.768 1.00 12.82 323 GLY B C 1
ATOM 13743 O O . GLY B 1 323 ? 194.604 187.021 218.067 1.00 12.82 323 GLY B O 1
ATOM 13747 N N . THR B 1 324 ? 195.080 185.329 216.662 1.00 12.42 324 THR B N 1
ATOM 13748 C CA . THR B 1 324 ? 194.075 185.679 215.676 1.00 12.42 324 THR B CA 1
ATOM 13749 C C . THR B 1 324 ? 193.304 184.433 215.273 1.00 12.42 324 THR B C 1
ATOM 13750 O O . THR B 1 324 ? 193.843 183.324 215.253 1.00 12.42 324 THR B O 1
ATOM 13761 N N . GLY B 1 325 ? 192.028 184.633 214.972 1.00 7.66 325 GLY B N 1
ATOM 13762 C CA . GLY B 1 325 ? 191.177 183.582 214.460 1.00 7.66 325 GLY B CA 1
ATOM 13763 C C . GLY B 1 325 ? 190.829 183.864 213.017 1.00 7.66 325 GLY B C 1
ATOM 13764 O O . GLY B 1 325 ? 190.287 184.929 212.704 1.00 7.66 325 GLY B O 1
ATOM 13768 N N . GLY B 1 326 ? 191.153 182.931 212.128 1.00 4.87 326 GLY B N 1
ATOM 13769 C CA . GLY B 1 326 ? 190.935 183.095 210.703 1.00 4.87 326 GLY B CA 1
ATOM 13770 C C . GLY B 1 326 ? 189.813 182.191 210.221 1.00 4.87 326 GLY B C 1
ATOM 13771 O O . GLY B 1 326 ? 189.813 180.989 210.489 1.00 4.87 326 GLY B O 1
ATOM 13775 N N . LYS B 1 327 ? 188.862 182.791 209.511 1.00 4.93 327 LYS B N 1
ATOM 13776 C CA . LYS B 1 327 ? 187.743 182.056 208.938 1.00 4.93 327 LYS B CA 1
ATOM 13777 C C . LYS B 1 327 ? 187.534 182.495 207.498 1.00 4.93 327 LYS B C 1
ATOM 13778 O O . LYS B 1 327 ? 187.646 183.680 207.185 1.00 4.93 327 LYS B O 1
ATOM 13797 N N . PHE B 1 328 ? 187.215 181.539 206.629 1.00 5.04 328 PHE B N 1
ATOM 13798 C CA . PHE B 1 328 ? 187.059 181.840 205.213 1.00 5.04 328 PHE B CA 1
ATOM 13799 C C . PHE B 1 328 ? 186.050 182.963 205.010 1.00 5.04 328 PHE B C 1
ATOM 13800 O O . PHE B 1 328 ? 184.948 182.936 205.565 1.00 5.04 328 PHE B O 1
ATOM 13817 N N . ASP B 1 329 ? 186.440 183.950 204.207 1.00 5.86 329 ASP B N 1
ATOM 13818 C CA . ASP B 1 329 ? 185.574 185.063 203.838 1.00 5.86 329 ASP B CA 1
ATOM 13819 C C . ASP B 1 329 ? 185.667 185.256 202.333 1.00 5.86 329 ASP B C 1
ATOM 13820 O O . ASP B 1 329 ? 186.766 185.419 201.793 1.00 5.86 329 ASP B O 1
ATOM 13829 N N . ILE B 1 330 ? 184.516 185.237 201.661 1.00 5.88 330 ILE B N 1
ATOM 13830 C CA . ILE B 1 330 ? 184.506 185.313 200.203 1.00 5.88 330 ILE B CA 1
ATOM 13831 C C . ILE B 1 330 ? 185.031 186.662 199.730 1.00 5.88 330 ILE B C 1
ATOM 13832 O O . ILE B 1 330 ? 185.722 186.749 198.709 1.00 5.88 330 ILE B O 1
ATOM 13848 N N . ILE B 1 331 ? 184.710 187.735 200.454 1.00 6.74 331 ILE B N 1
ATOM 13849 C CA . ILE B 1 331 ? 185.150 189.062 200.034 1.00 6.74 331 ILE B CA 1
ATOM 13850 C C . ILE B 1 331 ? 186.670 189.156 200.049 1.00 6.74 331 ILE B C 1
ATOM 13851 O O . ILE B 1 331 ? 187.277 189.722 199.132 1.00 6.74 331 ILE B O 1
ATOM 13867 N N . GLN B 1 332 ? 187.311 188.623 201.092 1.00 5.84 332 GLN B N 1
ATOM 13868 C CA . GLN B 1 332 ? 188.768 188.667 201.159 1.00 5.84 332 GLN B CA 1
ATOM 13869 C C . GLN B 1 332 ? 189.396 187.892 200.007 1.00 5.84 332 GLN B C 1
ATOM 13870 O O . GLN B 1 332 ? 190.358 188.359 199.383 1.00 5.84 332 GLN B O 1
ATOM 13884 N N . LEU B 1 333 ? 188.865 186.705 199.710 1.00 5.68 333 LEU B N 1
ATOM 13885 C CA . LEU B 1 333 ? 189.385 185.918 198.600 1.00 5.68 333 LEU B CA 1
ATOM 13886 C C . LEU B 1 333 ? 189.206 186.650 197.277 1.00 5.68 333 LEU B C 1
ATOM 13887 O O . LEU B 1 333 ? 190.110 186.658 196.435 1.00 5.68 333 LEU B O 1
ATOM 13903 N N . VAL B 1 334 ? 188.039 187.265 197.074 1.00 5.87 334 VAL B N 1
ATOM 13904 C CA . VAL B 1 334 ? 187.781 187.997 195.838 1.00 5.87 334 VAL B CA 1
ATOM 13905 C C . VAL B 1 334 ? 188.747 189.164 195.703 1.00 5.87 334 VAL B C 1
ATOM 13906 O O . VAL B 1 334 ? 189.296 189.414 194.623 1.00 5.87 334 VAL B O 1
ATOM 13919 N N . VAL B 1 335 ? 188.974 189.895 196.795 1.00 4.70 335 VAL B N 1
ATOM 13920 C CA . VAL B 1 335 ? 189.894 191.027 196.758 1.00 4.70 335 VAL B CA 1
ATOM 13921 C C . VAL B 1 335 ? 191.307 190.557 196.430 1.00 4.70 335 VAL B C 1
ATOM 13922 O O . VAL B 1 335 ? 192.003 191.167 195.611 1.00 4.70 335 VAL B O 1
ATOM 13935 N N . TYR B 1 336 ? 191.753 189.466 197.060 1.00 4.77 336 TYR B N 1
ATOM 13936 C CA . TYR B 1 336 ? 193.096 188.965 196.784 1.00 4.77 336 TYR B CA 1
ATOM 13937 C C . TYR B 1 336 ? 193.232 188.505 195.337 1.00 4.77 336 TYR B C 1
ATOM 13938 O O . TYR B 1 336 ? 194.240 188.790 194.676 1.00 4.77 336 TYR B O 1
ATOM 13956 N N . ILE B 1 337 ? 192.233 187.782 194.830 1.00 5.14 337 ILE B N 1
ATOM 13957 C CA . ILE B 1 337 ? 192.285 187.307 193.452 1.00 5.14 337 ILE B CA 1
ATOM 13958 C C . ILE B 1 337 ? 192.318 188.487 192.493 1.00 5.14 337 ILE B C 1
ATOM 13959 O O . ILE B 1 337 ? 193.070 188.485 191.513 1.00 5.14 337 ILE B O 1
ATOM 13975 N N . GLY B 1 338 ? 191.500 189.507 192.753 1.00 5.16 338 GLY B N 1
ATOM 13976 C CA . GLY B 1 338 ? 191.528 190.691 191.914 1.00 5.16 338 GLY B CA 1
ATOM 13977 C C . GLY B 1 338 ? 192.869 191.394 191.955 1.00 5.16 338 GLY B C 1
ATOM 13978 O O . GLY B 1 338 ? 193.351 191.895 190.937 1.00 5.16 338 GLY B O 1
ATOM 13982 N N . SER B 1 339 ? 193.489 191.444 193.136 1.00 7.12 339 SER B N 1
ATOM 13983 C CA . SER B 1 339 ? 194.801 192.066 193.259 1.00 7.12 339 SER B CA 1
ATOM 13984 C C . SER B 1 339 ? 195.849 191.300 192.463 1.00 7.12 339 SER B C 1
ATOM 13985 O O . SER B 1 339 ? 196.757 191.899 191.879 1.00 7.12 339 SER B O 1
ATOM 13993 N N . THR B 1 340 ? 195.744 189.975 192.432 1.00 5.82 340 THR B N 1
ATOM 13994 C CA . THR B 1 340 ? 196.735 189.152 191.750 1.00 5.82 340 THR B CA 1
ATOM 13995 C C . THR B 1 340 ? 196.433 188.919 190.272 1.00 5.82 340 THR B C 1
ATOM 13996 O O . THR B 1 340 ? 197.298 188.402 189.558 1.00 5.82 340 THR B O 1
ATOM 14007 N N . LEU B 1 341 ? 195.242 189.286 189.795 1.00 6.65 341 LEU B N 1
ATOM 14008 C CA . LEU B 1 341 ? 194.883 189.004 188.408 1.00 6.65 341 LEU B CA 1
ATOM 14009 C C . LEU B 1 341 ? 195.831 189.685 187.427 1.00 6.65 341 LEU B C 1
ATOM 14010 O O . LEU B 1 341 ? 196.228 189.085 186.422 1.00 6.65 341 LEU B O 1
ATOM 14026 N N . SER B 1 342 ? 196.200 190.939 187.695 1.00 5.47 342 SER B N 1
ATOM 14027 C CA . SER B 1 342 ? 197.044 191.676 186.763 1.00 5.47 342 SER B CA 1
ATOM 14028 C C . SER B 1 342 ? 198.405 191.023 186.563 1.00 5.47 342 SER B C 1
ATOM 14029 O O . SER B 1 342 ? 199.056 191.279 185.544 1.00 5.47 342 SER B O 1
ATOM 14037 N N . TYR B 1 343 ? 198.852 190.192 187.504 1.00 5.20 343 TYR B N 1
ATOM 14038 C CA . TYR B 1 343 ? 200.153 189.550 187.367 1.00 5.20 343 TYR B CA 1
ATOM 14039 C C . TYR B 1 343 ? 200.171 188.509 186.258 1.00 5.20 343 TYR B C 1
ATOM 14040 O O . TYR B 1 343 ? 201.254 188.127 185.804 1.00 5.20 343 TYR B O 1
ATOM 14058 N N . PHE B 1 344 ? 199.004 188.041 185.812 1.00 7.57 344 PHE B N 1
ATOM 14059 C CA . PHE B 1 344 ? 198.953 187.067 184.732 1.00 7.57 344 PHE B CA 1
ATOM 14060 C C . PHE B 1 344 ? 199.255 187.684 183.374 1.00 7.57 344 PHE B C 1
ATOM 14061 O O . PHE B 1 344 ? 199.405 186.944 182.397 1.00 7.57 344 PHE B O 1
ATOM 14078 N N . GLY B 1 345 ? 199.345 189.008 183.290 1.00 7.08 345 GLY B N 1
ATOM 14079 C CA . GLY B 1 345 ? 199.800 189.682 182.095 1.00 7.08 345 GLY B CA 1
ATOM 14080 C C . GLY B 1 345 ? 201.301 189.750 181.959 1.00 7.08 345 GLY B C 1
ATOM 14081 O O . GLY B 1 345 ? 201.809 190.376 181.024 1.00 7.08 345 GLY B O 1
ATOM 14085 N N . LEU B 1 346 ? 202.027 189.123 182.888 1.00 10.45 346 LEU B N 1
ATOM 14086 C CA . LEU B 1 346 ? 203.483 189.138 182.839 1.00 10.45 346 LEU B CA 1
ATOM 14087 C C . LEU B 1 346 ? 203.999 188.452 181.582 1.00 10.45 346 LEU B C 1
ATOM 14088 O O . LEU B 1 346 ? 204.955 188.924 180.958 1.00 10.45 346 LEU B O 1
ATOM 14104 N N . ALA B 1 347 ? 203.392 187.326 181.204 1.00 13.07 347 ALA B N 1
ATOM 14105 C CA . ALA B 1 347 ? 203.823 186.627 179.999 1.00 13.07 347 ALA B CA 1
ATOM 14106 C C . ALA B 1 347 ? 203.650 187.509 178.771 1.00 13.07 347 ALA B C 1
ATOM 14107 O O . ALA B 1 347 ? 204.549 187.608 177.927 1.00 13.07 347 ALA B O 1
ATOM 14114 N N . THR B 1 348 ? 202.494 188.165 178.659 1.00 13.93 348 THR B N 1
ATOM 14115 C CA . THR B 1 348 ? 202.258 189.054 177.530 1.00 13.93 348 THR B CA 1
ATOM 14116 C C . THR B 1 348 ? 203.262 190.198 177.526 1.00 13.93 348 THR B C 1
ATOM 14117 O O . THR B 1 348 ? 203.850 190.516 176.488 1.00 13.93 348 THR B O 1
ATOM 14128 N N . VAL B 1 349 ? 203.491 190.814 178.688 1.00 14.79 349 VAL B N 1
ATOM 14129 C CA . VAL B 1 349 ? 204.428 191.932 178.763 1.00 14.79 349 VAL B CA 1
ATOM 14130 C C . VAL B 1 349 ? 205.816 191.488 178.316 1.00 14.79 349 VAL B C 1
ATOM 14131 O O . VAL B 1 349 ? 206.460 192.142 177.488 1.00 14.79 349 VAL B O 1
ATOM 14144 N N . CYS B 1 350 ? 206.284 190.355 178.841 1.00 18.92 350 CYS B N 1
ATOM 14145 C CA . CYS B 1 350 ? 207.637 189.897 178.545 1.00 18.92 350 CYS B CA 1
ATOM 14146 C C . CYS B 1 350 ? 207.795 189.533 177.073 1.00 18.92 350 CYS B C 1
ATOM 14147 O O . CYS B 1 350 ? 208.766 189.944 176.423 1.00 18.92 350 CYS B O 1
ATOM 14155 N N . ILE B 1 351 ? 206.853 188.765 176.524 1.00 17.72 351 ILE B N 1
ATOM 14156 C CA . ILE B 1 351 ? 206.986 188.331 175.137 1.00 17.72 351 ILE B CA 1
ATOM 14157 C C . ILE B 1 351 ? 206.839 189.515 174.187 1.00 17.72 351 ILE B C 1
ATOM 14158 O O . ILE B 1 351 ? 207.550 189.609 173.178 1.00 17.72 351 ILE B O 1
ATOM 14174 N N . ASP B 1 352 ? 205.925 190.441 174.489 1.00 19.32 352 ASP B N 1
ATOM 14175 C CA . ASP B 1 352 ? 205.781 191.628 173.658 1.00 19.32 352 ASP B CA 1
ATOM 14176 C C . ASP B 1 352 ? 207.037 192.486 173.709 1.00 19.32 352 ASP B C 1
ATOM 14177 O O . ASP B 1 352 ? 207.449 193.051 172.692 1.00 19.32 352 ASP B O 1
ATOM 14186 N N . LEU B 1 353 ? 207.655 192.607 174.886 1.00 29.37 353 LEU B N 1
ATOM 14187 C CA . LEU B 1 353 ? 208.909 193.348 174.982 1.00 29.37 353 LEU B CA 1
ATOM 14188 C C . LEU B 1 353 ? 210.002 192.674 174.167 1.00 29.37 353 LEU B C 1
ATOM 14189 O O . LEU B 1 353 ? 210.806 193.348 173.513 1.00 29.37 353 LEU B O 1
ATOM 14205 N N . ILE B 1 354 ? 210.059 191.343 174.208 1.00 29.30 354 ILE B N 1
ATOM 14206 C CA . ILE B 1 354 ? 211.050 190.618 173.415 1.00 29.30 354 ILE B CA 1
ATOM 14207 C C . ILE B 1 354 ? 210.844 190.901 171.931 1.00 29.30 354 ILE B C 1
ATOM 14208 O O . ILE B 1 354 ? 211.793 191.193 171.195 1.00 29.30 354 ILE B O 1
ATOM 14224 N N . ILE B 1 355 ? 209.594 190.830 171.474 1.00 23.58 355 ILE B N 1
ATOM 14225 C CA . ILE B 1 355 ? 209.296 191.087 170.068 1.00 23.58 355 ILE B CA 1
ATOM 14226 C C . ILE B 1 355 ? 209.655 192.524 169.700 1.00 23.58 355 ILE B C 1
ATOM 14227 O O . ILE B 1 355 ? 210.249 192.783 168.646 1.00 23.58 355 ILE B O 1
ATOM 14243 N N . ASN B 1 356 ? 209.296 193.479 170.564 1.00 33.02 356 ASN B N 1
ATOM 14244 C CA . ASN B 1 356 ? 209.606 194.887 170.347 1.00 33.02 356 ASN B CA 1
ATOM 14245 C C . ASN B 1 356 ? 211.105 195.131 170.223 1.00 33.02 356 ASN B C 1
ATOM 14246 O O . ASN B 1 356 ? 211.549 195.828 169.303 1.00 33.02 356 ASN B O 1
ATOM 14257 N N . THR B 1 357 ? 211.899 194.591 171.143 1.00 43.37 357 THR B N 1
ATOM 14258 C CA . THR B 1 357 ? 213.326 194.895 171.157 1.00 43.37 357 THR B CA 1
ATOM 14259 C C . THR B 1 357 ? 214.102 194.128 170.092 1.00 43.37 357 THR B C 1
ATOM 14260 O O . THR B 1 357 ? 215.037 194.673 169.495 1.00 43.37 357 THR B O 1
ATOM 14271 N N . TYR B 1 358 ? 213.745 192.873 169.833 1.00 43.89 358 TYR B N 1
ATOM 14272 C CA . TYR B 1 358 ? 214.493 192.073 168.873 1.00 43.89 358 TYR B CA 1
ATOM 14273 C C . TYR B 1 358 ? 214.161 192.414 167.429 1.00 43.89 358 TYR B C 1
ATOM 14274 O O . TYR B 1 358 ? 214.903 192.011 166.527 1.00 43.89 358 TYR B O 1
ATOM 14292 N N . ALA B 1 359 ? 213.076 193.135 167.190 1.00 38.08 359 ALA B N 1
ATOM 14293 C CA . ALA B 1 359 ? 212.707 193.550 165.849 1.00 38.08 359 ALA B CA 1
ATOM 14294 C C . ALA B 1 359 ? 213.519 194.767 165.415 1.00 38.08 359 ALA B C 1
ATOM 14295 O O . ALA B 1 359 ? 213.598 195.081 164.227 1.00 38.08 359 ALA B O 1
ATOM 14302 N N . SER B 1 360 ? 214.111 195.457 166.385 1.00 48.99 360 SER B N 1
ATOM 14303 C CA . SER B 1 360 ? 214.941 196.633 166.108 1.00 48.99 360 SER B CA 1
ATOM 14304 C C . SER B 1 360 ? 216.117 196.244 165.109 1.00 48.99 360 SER B C 1
ATOM 14305 O O . SER B 1 360 ? 216.639 195.117 165.208 1.00 48.99 360 SER B O 1
ATOM 14312 N N . THR B 1 361 ? 216.482 197.154 164.214 1.00 63.31 361 THR B N 1
ATOM 14313 C CA . THR B 1 361 ? 217.535 196.896 163.242 1.00 63.31 361 THR B CA 1
ATOM 14314 C C . THR B 1 361 ? 218.901 196.866 163.918 1.00 63.31 361 THR B C 1
ATOM 14315 O O . THR B 1 361 ? 219.851 196.288 163.394 1.00 63.31 361 THR B O 1
ATOM 14326 N N . CYS B 1 362 ? 218.987 197.490 165.088 1.00 62.63 362 CYS B N 1
ATOM 14327 C CA . CYS B 1 362 ? 220.214 197.553 165.837 1.00 62.63 362 CYS B CA 1
ATOM 14328 C C . CYS B 1 362 ? 220.794 196.200 166.241 1.00 62.63 362 CYS B C 1
ATOM 14329 O O . CYS B 1 362 ? 221.996 196.007 166.436 1.00 62.63 362 CYS B O 1
ATOM 14336 N N . CYS B 1 363 ? 219.902 195.223 166.373 1.00 55.63 363 CYS B N 1
ATOM 14337 C CA . CYS B 1 363 ? 220.292 193.891 166.761 1.00 55.63 363 CYS B CA 1
ATOM 14338 C C . CYS B 1 363 ? 220.922 193.081 165.633 1.00 55.63 363 CYS B C 1
ATOM 14339 O O . CYS B 1 363 ? 221.742 192.177 165.810 1.00 55.63 363 CYS B O 1
ATOM 14346 N N . ARG B 1 364 ? 220.517 193.429 164.417 1.00 59.48 364 ARG B N 1
ATOM 14347 C CA . ARG B 1 364 ? 221.004 192.751 163.223 1.00 59.48 364 ARG B CA 1
ATOM 14348 C C . ARG B 1 364 ? 222.401 193.229 162.850 1.00 59.48 364 ARG B C 1
ATOM 14349 O O . ARG B 1 364 ? 223.235 192.451 162.388 1.00 59.48 364 ARG B O 1
ATOM 14370 N N . SER B 1 365 ? 222.646 194.525 163.044 1.00 71.11 365 SER B N 1
ATOM 14371 C CA . SER B 1 365 ? 223.924 195.109 162.655 1.00 71.11 365 SER B CA 1
ATOM 14372 C C . SER B 1 365 ? 225.032 194.779 163.650 1.00 71.11 365 SER B C 1
ATOM 14373 O O . SER B 1 365 ? 226.181 194.562 163.249 1.00 71.11 365 SER B O 1
ATOM 14381 N N . ARG B 1 366 ? 224.713 194.739 164.945 1.00 72.48 366 ARG B N 1
ATOM 14382 C CA . ARG B 1 366 ? 225.729 194.596 165.984 1.00 72.48 366 ARG B CA 1
ATOM 14383 C C . ARG B 1 366 ? 225.602 193.292 166.759 1.00 72.48 366 ARG B C 1
ATOM 14384 O O . ARG B 1 366 ? 226.568 192.526 166.826 1.00 72.48 366 ARG B O 1
ATOM 14405 N N . VAL B 1 367 ? 224.440 193.012 167.350 1.00 64.48 367 VAL B N 1
ATOM 14406 C CA . VAL B 1 367 ? 224.324 191.873 168.257 1.00 64.48 367 VAL B CA 1
ATOM 14407 C C . VAL B 1 367 ? 224.462 190.559 167.499 1.00 64.48 367 VAL B C 1
ATOM 14408 O O . VAL B 1 367 ? 225.222 189.670 167.902 1.00 64.48 367 VAL B O 1
ATOM 14421 N N . TYR B 1 368 ? 223.734 190.411 166.393 1.00 63.23 368 TYR B N 1
ATOM 14422 C CA . TYR B 1 368 ? 223.724 189.127 165.693 1.00 63.23 368 TYR B CA 1
ATOM 14423 C C . TYR B 1 368 ? 225.099 188.737 165.170 1.00 63.23 368 TYR B C 1
ATOM 14424 O O . TYR B 1 368 ? 225.512 187.585 165.386 1.00 63.23 368 TYR B O 1
ATOM 14442 N N . PRO B 1 369 ? 225.849 189.607 164.484 1.00 74.29 369 PRO B N 1
ATOM 14443 C CA . PRO B 1 369 ? 227.197 189.200 164.052 1.00 74.29 369 PRO B CA 1
ATOM 14444 C C . PRO B 1 369 ? 228.091 188.788 165.208 1.00 74.29 369 PRO B C 1
ATOM 14445 O O . PRO B 1 369 ? 228.869 187.834 165.079 1.00 74.29 369 PRO B O 1
ATOM 14456 N N . SER B 1 370 ? 228.000 189.485 166.341 1.00 76.58 370 SER B N 1
ATOM 14457 C CA . SER B 1 370 ? 228.819 189.131 167.495 1.00 76.58 370 SER B CA 1
ATOM 14458 C C . SER B 1 370 ? 228.328 187.846 168.147 1.00 76.58 370 SER B C 1
ATOM 14459 O O . SER B 1 370 ? 229.131 186.971 168.492 1.00 76.58 370 SER B O 1
ATOM 14467 N N . CYS B 1 371 ? 227.015 187.712 168.323 1.00 73.02 371 CYS B N 1
ATOM 14468 C CA . CYS B 1 371 ? 226.407 186.541 168.949 1.00 73.02 371 CYS B CA 1
ATOM 14469 C C . CYS B 1 371 ? 225.559 185.831 167.900 1.00 73.02 371 CYS B C 1
ATOM 14470 O O . CYS B 1 371 ? 224.469 186.293 167.551 1.00 73.02 371 CYS B O 1
ATOM 14478 N N . LYS B 1 372 ? 226.068 184.705 167.397 1.00 77.12 372 LYS B N 1
ATOM 14479 C CA . LYS B 1 372 ? 225.331 183.918 166.417 1.00 77.12 372 LYS B CA 1
ATOM 14480 C C . LYS B 1 372 ? 224.191 183.127 167.043 1.00 77.12 372 LYS B C 1
ATOM 14481 O O . LYS B 1 372 ? 223.307 182.661 166.317 1.00 77.12 372 LYS B O 1
ATOM 14485 N N . CYS B 1 373 ? 224.190 182.965 168.362 1.00 73.78 373 CYS B N 1
ATOM 14486 C CA . CYS B 1 373 ? 223.139 182.223 169.044 1.00 73.78 373 CYS B CA 1
ATOM 14487 C C . CYS B 1 373 ? 221.832 183.011 169.058 1.00 73.78 373 CYS B C 1
ATOM 14488 O O . CYS B 1 373 ? 220.748 182.430 169.024 1.00 73.78 373 CYS B O 1
ATOM 14496 N N . CYS B 1 374 ? 221.942 184.335 169.110 1.00 62.88 374 CYS B N 1
ATOM 14497 C CA . CYS B 1 374 ? 220.785 185.195 169.118 1.00 62.88 374 CYS B CA 1
ATOM 14498 C C . CYS B 1 374 ? 220.343 185.643 167.726 1.00 62.88 374 CYS B C 1
ATOM 14499 O O . CYS B 1 374 ? 219.553 186.567 167.516 1.00 62.88 374 CYS B O 1
ATOM 14506 N N . GLU B 1 375 ? 220.878 184.943 166.730 1.00 65.53 375 GLU B N 1
ATOM 14507 C CA . GLU B 1 375 ? 220.597 185.246 165.331 1.00 65.53 375 GLU B CA 1
ATOM 14508 C C . GLU B 1 375 ? 219.207 184.789 164.878 1.00 65.53 375 GLU B C 1
ATOM 14509 O O . GLU B 1 375 ? 218.497 185.545 164.217 1.00 65.53 375 GLU B O 1
ATOM 14521 N N . PRO B 1 376 ? 218.809 183.553 165.229 1.00 55.98 376 PRO B N 1
ATOM 14522 C CA . PRO B 1 376 ? 217.503 183.087 164.747 1.00 55.98 376 PRO B CA 1
ATOM 14523 C C . PRO B 1 376 ? 216.329 183.816 165.393 1.00 55.98 376 PRO B C 1
ATOM 14524 O O . PRO B 1 376 ? 215.177 183.498 165.100 1.00 55.98 376 PRO B O 1
ATOM 14535 N N . CYS B 1 377 ? 216.623 184.783 166.255 1.00 40.00 377 CYS B N 1
ATOM 14536 C CA . CYS B 1 377 ? 215.607 185.593 166.868 1.00 40.00 377 CYS B CA 1
ATOM 14537 C C . CYS B 1 377 ? 215.229 186.803 166.013 1.00 40.00 377 CYS B C 1
ATOM 14538 O O . CYS B 1 377 ? 214.546 187.747 166.417 1.00 40.00 377 CYS B O 1
ATOM 14545 N N . ALA B 1 378 ? 215.703 186.764 164.771 1.00 43.82 378 ALA B N 1
ATOM 14546 C CA . ALA B 1 378 ? 215.407 187.808 163.798 1.00 43.82 378 ALA B CA 1
ATOM 14547 C C . ALA B 1 378 ? 213.962 187.699 163.324 1.00 43.82 378 ALA B C 1
ATOM 14548 O O . ALA B 1 378 ? 213.424 188.629 162.727 1.00 43.82 378 ALA B O 1
ATOM 14555 N N . VAL B 1 379 ? 213.337 186.548 163.593 1.00 33.49 379 VAL B N 1
ATOM 14556 C CA . VAL B 1 379 ? 211.931 186.363 163.260 1.00 33.49 379 VAL B CA 1
ATOM 14557 C C . VAL B 1 379 ? 211.053 187.359 164.000 1.00 33.49 379 VAL B C 1
ATOM 14558 O O . VAL B 1 379 ? 209.888 187.548 163.636 1.00 33.49 379 VAL B O 1
ATOM 14571 N N . ASN B 1 380 ? 211.583 188.001 165.043 1.00 30.79 380 ASN B N 1
ATOM 14572 C CA . ASN B 1 380 ? 210.817 188.995 165.781 1.00 30.79 380 ASN B CA 1
ATOM 14573 C C . ASN B 1 380 ? 210.457 190.201 164.924 1.00 30.79 380 ASN B C 1
ATOM 14574 O O . ASN B 1 380 ? 209.506 190.910 165.258 1.00 30.79 380 ASN B O 1
ATOM 14585 N N . GLU B 1 381 ? 211.197 190.464 163.845 1.00 34.04 381 GLU B N 1
ATOM 14586 C CA . GLU B 1 381 ? 210.832 191.555 162.943 1.00 34.04 381 GLU B CA 1
ATOM 14587 C C . GLU B 1 381 ? 209.532 191.246 162.212 1.00 34.04 381 GLU B C 1
ATOM 14588 O O . GLU B 1 381 ? 208.654 192.109 162.085 1.00 34.04 381 GLU B O 1
ATOM 14600 N N . TYR B 1 382 ? 209.402 190.016 161.713 1.00 21.54 382 TYR B N 1
ATOM 14601 C CA . TYR B 1 382 ? 208.165 189.590 161.073 1.00 21.54 382 TYR B CA 1
ATOM 14602 C C . TYR B 1 382 ? 206.999 189.671 162.048 1.00 21.54 382 TYR B C 1
ATOM 14603 O O . TYR B 1 382 ? 205.911 190.144 161.695 1.00 21.54 382 TYR B O 1
ATOM 14621 N N . TYR B 1 383 ? 207.213 189.221 163.284 1.00 20.99 383 TYR B N 1
ATOM 14622 C CA . TYR B 1 383 ? 206.194 189.364 164.314 1.00 20.99 383 TYR B CA 1
ATOM 14623 C C . TYR B 1 383 ? 205.861 190.830 164.554 1.00 20.99 383 TYR B C 1
ATOM 14624 O O . TYR B 1 383 ? 204.686 191.189 164.705 1.00 20.99 383 TYR B O 1
ATOM 14642 N N . TYR B 1 384 ? 206.868 191.686 164.602 1.00 24.86 384 TYR B N 1
ATOM 14643 C CA . TYR B 1 384 ? 206.591 193.075 164.893 1.00 24.86 384 TYR B CA 1
ATOM 14644 C C . TYR B 1 384 ? 205.742 193.690 163.779 1.00 24.86 384 TYR B C 1
ATOM 14645 O O . TYR B 1 384 ? 204.821 194.451 164.060 1.00 24.86 384 TYR B O 1
ATOM 14663 N N . ARG B 1 385 ? 206.035 193.356 162.523 1.00 23.56 385 ARG B N 1
ATOM 14664 C CA . ARG B 1 385 ? 205.290 193.925 161.409 1.00 23.56 385 ARG B CA 1
ATOM 14665 C C . ARG B 1 385 ? 203.899 193.311 161.274 1.00 23.56 385 ARG B C 1
ATOM 14666 O O . ARG B 1 385 ? 202.982 193.971 160.772 1.00 23.56 385 ARG B O 1
ATOM 14687 N N . LYS B 1 386 ? 203.710 192.075 161.732 1.00 21.79 386 LYS B N 1
ATOM 14688 C CA . LYS B 1 386 ? 202.374 191.493 161.740 1.00 21.79 386 LYS B CA 1
ATOM 14689 C C . LYS B 1 386 ? 201.555 191.920 162.950 1.00 21.79 386 LYS B C 1
ATOM 14690 O O . LYS B 1 386 ? 200.340 191.694 162.966 1.00 21.79 386 LYS B O 1
ATOM 14709 N N . LYS B 1 387 ? 202.182 192.529 163.952 1.00 14.11 387 LYS B N 1
ATOM 14710 C CA . LYS B 1 387 ? 201.501 192.980 165.157 1.00 14.11 387 LYS B CA 1
ATOM 14711 C C . LYS B 1 387 ? 201.200 194.475 165.165 1.00 14.11 387 LYS B C 1
ATOM 14712 O O . LYS B 1 387 ? 200.133 194.879 165.635 1.00 14.11 387 LYS B O 1
ATOM 14731 N N . CYS B 1 388 ? 202.096 195.308 164.646 1.00 17.33 388 CYS B N 1
ATOM 14732 C CA . CYS B 1 388 ? 202.000 196.753 164.796 1.00 17.33 388 CYS B CA 1
ATOM 14733 C C . CYS B 1 388 ? 201.894 197.438 163.440 1.00 17.33 388 CYS B C 1
ATOM 14734 O O . CYS B 1 388 ? 202.569 197.040 162.484 1.00 17.33 388 CYS B O 1
ATOM 14742 N N . GLU B 1 389 ? 201.041 198.460 163.363 1.00 16.83 389 GLU B N 1
ATOM 14743 C CA . GLU B 1 389 ? 200.922 199.315 162.184 1.00 16.83 389 GLU B CA 1
ATOM 14744 C C . GLU B 1 389 ? 201.273 200.750 162.565 1.00 16.83 389 GLU B C 1
ATOM 14745 O O . GLU B 1 389 ? 200.441 201.450 163.166 1.00 16.83 389 GLU B O 1
ATOM 14757 N N . PRO B 1 390 ? 202.474 201.239 162.258 1.00 16.83 390 PRO B N 1
ATOM 14758 C CA . PRO B 1 390 ? 202.807 202.624 162.613 1.00 16.83 390 PRO B CA 1
ATOM 14759 C C . PRO B 1 390 ? 202.041 203.621 161.758 1.00 16.83 390 PRO B C 1
ATOM 14760 O O . PRO B 1 390 ? 201.900 203.450 160.545 1.00 16.83 390 PRO B O 1
ATOM 14771 N N . ILE B 1 391 ? 201.540 204.668 162.410 1.00 19.18 391 ILE B N 1
ATOM 14772 C CA . ILE B 1 391 ? 200.871 205.770 161.733 1.00 19.18 391 ILE B CA 1
ATOM 14773 C C . ILE B 1 391 ? 201.309 207.069 162.393 1.00 19.18 391 ILE B C 1
ATOM 14774 O O . ILE B 1 391 ? 201.542 207.126 163.604 1.00 19.18 391 ILE B O 1
ATOM 14790 N N . VAL B 1 392 ? 201.428 208.115 161.584 1.00 27.49 392 VAL B N 1
ATOM 14791 C CA . VAL B 1 392 ? 201.840 209.424 162.065 1.00 27.49 392 VAL B CA 1
ATOM 14792 C C . VAL B 1 392 ? 200.628 210.344 162.078 1.00 27.49 392 VAL B C 1
ATOM 14793 O O . VAL B 1 392 ? 199.627 210.116 161.392 1.00 27.49 392 VAL B O 1
ATOM 14806 N N . GLU B 1 393 ? 200.726 211.395 162.878 1.00 29.63 393 GLU B N 1
ATOM 14807 C CA . GLU B 1 393 ? 199.636 212.352 162.982 1.00 29.63 393 GLU B CA 1
ATOM 14808 C C . GLU B 1 393 ? 199.441 213.057 161.643 1.00 29.63 393 GLU B C 1
ATOM 14809 O O . GLU B 1 393 ? 200.408 213.586 161.081 1.00 29.63 393 GLU B O 1
ATOM 14821 N N . PRO B 1 394 ? 198.222 213.084 161.095 1.00 32.39 394 PRO B N 1
ATOM 14822 C CA . PRO B 1 394 ? 197.999 213.794 159.818 1.00 32.39 394 PRO B CA 1
ATOM 14823 C C . PRO B 1 394 ? 197.851 215.297 160.015 1.00 32.39 394 PRO B C 1
ATOM 14824 O O . PRO B 1 394 ? 196.774 215.886 159.882 1.00 32.39 394 PRO B O 1
ATOM 14835 N N . LYS B 1 395 ? 198.962 215.945 160.347 1.00 37.31 395 LYS B N 1
ATOM 14836 C CA . LYS B 1 395 ? 198.967 217.377 160.587 1.00 37.31 395 LYS B CA 1
ATOM 14837 C C . LYS B 1 395 ? 199.087 218.150 159.276 1.00 37.31 395 LYS B C 1
ATOM 14838 O O . LYS B 1 395 ? 199.485 217.595 158.249 1.00 37.31 395 LYS B O 1
ATOM 14857 N N . PRO B 1 396 ? 198.742 219.440 159.286 1.00 42.06 396 PRO B N 1
ATOM 14858 C CA . PRO B 1 396 ? 198.801 220.221 158.039 1.00 42.06 396 PRO B CA 1
ATOM 14859 C C . PRO B 1 396 ? 200.176 220.248 157.398 1.00 42.06 396 PRO B C 1
ATOM 14860 O O . PRO B 1 396 ? 200.271 220.314 156.166 1.00 42.06 396 PRO B O 1
ATOM 14871 N N . THR B 1 397 ? 201.245 220.208 158.191 1.00 41.44 397 THR B N 1
ATOM 14872 C CA . THR B 1 397 ? 202.594 220.239 157.645 1.00 41.44 397 THR B CA 1
ATOM 14873 C C . THR B 1 397 ? 203.050 218.890 157.103 1.00 41.44 397 THR B C 1
ATOM 14874 O O . THR B 1 397 ? 204.135 218.816 156.515 1.00 41.44 397 THR B O 1
ATOM 14885 N N . LEU B 1 398 ? 202.261 217.835 157.281 1.00 34.96 398 LEU B N 1
ATOM 14886 C CA . LEU B 1 398 ? 202.665 216.506 156.841 1.00 34.96 398 LEU B CA 1
ATOM 14887 C C . LEU B 1 398 ? 202.734 216.453 155.321 1.00 34.96 398 LEU B C 1
ATOM 14888 O O . LEU B 1 398 ? 201.747 216.738 154.635 1.00 34.96 398 LEU B O 1
ATOM 14904 N N . LYS B 1 399 ? 203.901 216.087 154.796 1.00 38.11 399 LYS B N 1
ATOM 14905 C CA . LYS B 1 399 ? 204.093 215.924 153.363 1.00 38.11 399 LYS B CA 1
ATOM 14906 C C . LYS B 1 399 ? 204.954 214.698 153.113 1.00 38.11 399 LYS B C 1
ATOM 14907 O O . LYS B 1 399 ? 205.817 214.352 153.923 1.00 38.11 399 LYS B O 1
ATOM 14926 N N . TYR B 1 400 ? 204.716 214.043 151.981 1.00 29.85 400 TYR B N 1
ATOM 14927 C CA . TYR B 1 400 ? 205.504 212.893 151.562 1.00 29.85 400 TYR B CA 1
ATOM 14928 C C . TYR B 1 400 ? 206.011 213.138 150.151 1.00 29.85 400 TYR B C 1
ATOM 14929 O O . TYR B 1 400 ? 205.244 213.554 149.277 1.00 29.85 400 TYR B O 1
ATOM 14947 N N . VAL B 1 401 ? 207.297 212.884 149.937 1.00 35.88 401 VAL B N 1
ATOM 14948 C CA . VAL B 1 401 ? 207.937 213.086 148.644 1.00 35.88 401 VAL B CA 1
ATOM 14949 C C . VAL B 1 401 ? 208.727 211.836 148.294 1.00 35.88 401 VAL B C 1
ATOM 14950 O O . VAL B 1 401 ? 209.370 211.228 149.158 1.00 35.88 401 VAL B O 1
ATOM 14963 N N . SER B 1 402 ? 208.665 211.447 147.024 1.00 36.78 402 SER B N 1
ATOM 14964 C CA . SER B 1 402 ? 209.386 210.295 146.504 1.00 36.78 402 SER B CA 1
ATOM 14965 C C . SER B 1 402 ? 210.239 210.736 145.325 1.00 36.78 402 SER B C 1
ATOM 14966 O O . SER B 1 402 ? 209.748 211.421 144.422 1.00 36.78 402 SER B O 1
ATOM 14974 N N . PHE B 1 403 ? 211.507 210.345 145.339 1.00 44.87 403 PHE B N 1
ATOM 14975 C CA . PHE B 1 403 ? 212.434 210.630 144.253 1.00 44.87 403 PHE B CA 1
ATOM 14976 C C . PHE B 1 403 ? 212.781 209.327 143.552 1.00 44.87 403 PHE B C 1
ATOM 14977 O O . PHE B 1 403 ? 213.153 208.345 144.204 1.00 44.87 403 PHE B O 1
ATOM 14994 N N . VAL B 1 404 ? 212.651 209.319 142.224 1.00 48.62 404 VAL B N 1
ATOM 14995 C CA . VAL B 1 404 ? 212.923 208.107 141.460 1.00 48.62 404 VAL B CA 1
ATOM 14996 C C . VAL B 1 404 ? 214.353 207.638 141.682 1.00 48.62 404 VAL B C 1
ATOM 14997 O O . VAL B 1 404 ? 214.632 206.434 141.651 1.00 48.62 404 VAL B O 1
ATOM 15010 N N . ASP B 1 405 ? 215.279 208.571 141.908 1.00 53.94 405 ASP B N 1
ATOM 15011 C CA . ASP B 1 405 ? 216.657 208.189 142.201 1.00 53.94 405 ASP B CA 1
ATOM 15012 C C . ASP B 1 405 ? 216.742 207.421 143.513 1.00 53.94 405 ASP B C 1
ATOM 15013 O O . ASP B 1 405 ? 217.362 206.354 143.584 1.00 53.94 405 ASP B O 1
ATOM 15022 N N . GLU B 1 406 ? 216.123 207.949 144.567 1.00 54.02 406 GLU B N 1
ATOM 15023 C CA . GLU B 1 406 ? 216.172 207.304 145.867 1.00 54.02 406 GLU B CA 1
ATOM 15024 C C . GLU B 1 406 ? 215.217 206.111 145.913 1.00 54.02 406 GLU B C 1
ATOM 15025 O O . GLU B 1 406 ? 214.200 206.094 145.216 1.00 54.02 406 GLU B O 1
ATOM 15037 N N . PRO B 1 407 ? 215.526 205.095 146.725 1.00 52.19 407 PRO B N 1
ATOM 15038 C CA . PRO B 1 407 ? 214.652 203.920 146.811 1.00 52.19 407 PRO B CA 1
ATOM 15039 C C . PRO B 1 407 ? 213.567 203.995 147.874 1.00 52.19 407 PRO B C 1
ATOM 15040 O O . PRO B 1 407 ? 212.692 203.119 147.892 1.00 52.19 407 PRO B O 1
ATOM 15051 N N . HIS B 1 408 ? 213.591 205.034 148.705 1.00 50.25 408 HIS B N 1
ATOM 15052 C CA . HIS B 1 408 ? 212.577 205.210 149.740 1.00 50.25 408 HIS B CA 1
ATOM 15053 C C . HIS B 1 408 ? 211.819 206.515 149.598 1.00 50.25 408 HIS B C 1
ATOM 15054 O O . HIS B 1 408 ? 212.105 207.307 148.701 1.00 50.25 408 HIS B O 1
ATOM 15068 N N . ILE B 1 409 ? 210.852 206.739 150.479 1.00 41.07 409 ILE B N 1
ATOM 15069 C CA . ILE B 1 409 ? 210.076 207.971 150.460 1.00 41.07 409 ILE B CA 1
ATOM 15070 C C . ILE B 1 409 ? 210.584 208.870 151.572 1.00 41.07 409 ILE B C 1
ATOM 15071 O O . ILE B 1 409 ? 211.206 208.392 152.515 1.00 41.07 409 ILE B O 1
ATOM 15087 N N . TRP B 1 410 ? 210.343 210.170 151.460 1.00 44.75 410 TRP B N 1
ATOM 15088 C CA . TRP B 1 410 ? 210.781 211.111 152.482 1.00 44.75 410 TRP B CA 1
ATOM 15089 C C . TRP B 1 410 ? 209.618 211.849 153.106 1.00 44.75 410 TRP B C 1
ATOM 15090 O O . TRP B 1 410 ? 208.733 212.320 152.399 1.00 44.75 410 TRP B O 1
ATOM 15111 N N . MET B 1 411 ? 209.613 211.955 154.430 1.00 40.55 411 MET B N 1
ATOM 15112 C CA . MET B 1 411 ? 208.568 212.703 155.118 1.00 40.55 411 MET B CA 1
ATOM 15113 C C . MET B 1 411 ? 209.085 214.087 155.482 1.00 40.55 411 MET B C 1
ATOM 15114 O O . MET B 1 411 ? 210.165 214.221 156.065 1.00 40.55 411 MET B O 1
ATOM 15128 N N . VAL B 1 412 ? 208.309 215.108 155.136 1.00 43.51 412 VAL B N 1
ATOM 15129 C CA . VAL B 1 412 ? 208.610 216.495 155.462 1.00 43.51 412 VAL B CA 1
ATOM 15130 C C . VAL B 1 412 ? 207.463 216.982 156.336 1.00 43.51 412 VAL B C 1
ATOM 15131 O O . VAL B 1 412 ? 206.362 217.258 155.842 1.00 43.51 412 VAL B O 1
ATOM 15144 N N . ASP B 1 413 ? 207.711 217.072 157.640 1.00 45.51 413 ASP B N 1
ATOM 15145 C CA . ASP B 1 413 ? 206.711 217.496 158.608 1.00 45.51 413 ASP B CA 1
ATOM 15146 C C . ASP B 1 413 ? 206.931 218.920 159.100 1.00 45.51 413 ASP B C 1
ATOM 15147 O O . ASP B 1 413 ? 206.190 219.378 159.975 1.00 45.51 413 ASP B O 1
ATOM 15156 N N . GLN B 1 414 ? 207.920 219.625 158.563 1.00 51.65 414 GLN B N 1
ATOM 15157 C CA . GLN B 1 414 ? 208.242 220.979 158.985 1.00 51.65 414 GLN B CA 1
ATOM 15158 C C . GLN B 1 414 ? 207.619 221.993 158.035 1.00 51.65 414 GLN B C 1
ATOM 15159 O O . GLN B 1 414 ? 207.386 221.711 156.857 1.00 51.65 414 GLN B O 1
ATOM 15173 N N . GLN B 1 415 ? 207.348 223.183 158.565 1.00 55.11 415 GLN B N 1
ATOM 15174 C CA . GLN B 1 415 ? 206.747 224.238 157.764 1.00 55.11 415 GLN B CA 1
ATOM 15175 C C . GLN B 1 415 ? 207.683 224.650 156.635 1.00 55.11 415 GLN B C 1
ATOM 15176 O O . GLN B 1 415 ? 208.904 224.686 156.797 1.00 55.11 415 GLN B O 1
ATOM 15190 N N . LEU B 1 416 ? 207.096 224.959 155.479 1.00 52.21 416 LEU B N 1
ATOM 15191 C CA . LEU B 1 416 ? 207.852 225.407 154.312 1.00 52.21 416 LEU B CA 1
ATOM 15192 C C . LEU B 1 416 ? 207.978 226.922 154.394 1.00 52.21 416 LEU B C 1
ATOM 15193 O O . LEU B 1 416 ? 207.144 227.668 153.879 1.00 52.21 416 LEU B O 1
ATOM 15209 N N . LEU B 1 417 ? 209.040 227.383 155.052 1.00 61.43 417 LEU B N 1
ATOM 15210 C CA . LEU B 1 417 ? 209.278 228.815 155.234 1.00 61.43 417 LEU B CA 1
ATOM 15211 C C . LEU B 1 417 ? 210.042 229.381 154.036 1.00 61.43 417 LEU B C 1
ATOM 15212 O O . LEU B 1 417 ? 211.183 229.830 154.134 1.00 61.43 417 LEU B O 1
ATOM 15228 N N . GLY B 1 418 ? 209.379 229.345 152.883 1.00 57.94 418 GLY B N 1
ATOM 15229 C CA . GLY B 1 418 ? 209.957 229.864 151.659 1.00 57.94 418 GLY B CA 1
ATOM 15230 C C . GLY B 1 418 ? 210.877 228.883 150.962 1.00 57.94 418 GLY B C 1
ATOM 15231 O O . GLY B 1 418 ? 210.924 228.840 149.730 1.00 57.94 418 GLY B O 1
ATOM 15235 N N . LYS B 1 419 ? 211.617 228.095 151.739 1.00 52.56 419 LYS B N 1
ATOM 15236 C CA . LYS B 1 419 ? 212.535 227.126 151.158 1.00 52.56 419 LYS B CA 1
ATOM 15237 C C . LYS B 1 419 ? 211.774 226.111 150.317 1.00 52.56 419 LYS B C 1
ATOM 15238 O O . LYS B 1 419 ? 210.742 225.584 150.741 1.00 52.56 419 LYS B O 1
ATOM 15257 N N . SER B 1 420 ? 212.294 225.831 149.125 1.00 49.37 420 SER B N 1
ATOM 15258 C CA . SER B 1 420 ? 211.640 224.893 148.226 1.00 49.37 420 SER B CA 1
ATOM 15259 C C . SER B 1 420 ? 211.563 223.509 148.861 1.00 49.37 420 SER B C 1
ATOM 15260 O O . SER B 1 420 ? 212.476 223.080 149.571 1.00 49.37 420 SER B O 1
ATOM 15268 N N . LEU B 1 421 ? 210.458 222.809 148.594 1.00 44.39 421 LEU B N 1
ATOM 15269 C CA . LEU B 1 421 ? 210.271 221.475 149.155 1.00 44.39 421 LEU B CA 1
ATOM 15270 C C . LEU B 1 421 ? 211.391 220.532 148.737 1.00 44.39 421 LEU B C 1
ATOM 15271 O O . LEU B 1 421 ? 211.698 219.576 149.457 1.00 44.39 421 LEU B O 1
ATOM 15287 N N . GLN B 1 422 ? 212.012 220.786 147.585 1.00 47.26 422 GLN B N 1
ATOM 15288 C CA . GLN B 1 422 ? 213.121 219.950 147.141 1.00 47.26 422 GLN B CA 1
ATOM 15289 C C . GLN B 1 422 ? 214.296 220.031 148.107 1.00 47.26 422 GLN B C 1
ATOM 15290 O O . GLN B 1 422 ? 214.956 219.021 148.380 1.00 47.26 422 GLN B O 1
ATOM 15304 N N . ASP B 1 423 ? 214.576 221.224 148.632 1.00 50.66 423 ASP B N 1
ATOM 15305 C CA . ASP B 1 423 ? 215.736 221.430 149.489 1.00 50.66 423 ASP B CA 1
ATOM 15306 C C . ASP B 1 423 ? 215.519 220.962 150.922 1.00 50.66 423 ASP B C 1
ATOM 15307 O O . ASP B 1 423 ? 216.499 220.821 151.661 1.00 50.66 423 ASP B O 1
ATOM 15316 N N . VAL B 1 424 ? 214.278 220.720 151.333 1.00 51.03 424 VAL B N 1
ATOM 15317 C CA . VAL B 1 424 ? 214.006 220.239 152.683 1.00 51.03 424 VAL B CA 1
ATOM 15318 C C . VAL B 1 424 ? 214.358 218.761 152.758 1.00 51.03 424 VAL B C 1
ATOM 15319 O O . VAL B 1 424 ? 213.945 217.966 151.905 1.00 51.03 424 VAL B O 1
ATOM 15332 N N . LYS B 1 425 ? 215.125 218.388 153.782 1.00 55.02 425 LYS B N 1
ATOM 15333 C CA . LYS B 1 425 ? 215.599 217.013 153.901 1.00 55.02 425 LYS B CA 1
ATOM 15334 C C . LYS B 1 425 ? 214.497 216.084 154.402 1.00 55.02 425 LYS B C 1
ATOM 15335 O O . LYS B 1 425 ? 214.108 215.136 153.712 1.00 55.02 425 LYS B O 1
ATOM 15339 N N . GLY B 1 426 ? 213.982 216.345 155.598 1.00 51.52 426 GLY B N 1
ATOM 15340 C CA . GLY B 1 426 ? 212.991 215.475 156.188 1.00 51.52 426 GLY B CA 1
ATOM 15341 C C . GLY B 1 426 ? 213.608 214.191 156.713 1.00 51.52 426 GLY B C 1
ATOM 15342 O O . GLY B 1 426 ? 214.828 214.037 156.809 1.00 51.52 426 GLY B O 1
ATOM 15346 N N . GLN B 1 427 ? 212.732 213.252 157.060 1.00 47.30 427 GLN B N 1
ATOM 15347 C CA . GLN B 1 427 ? 213.133 211.948 157.573 1.00 47.30 427 GLN B CA 1
ATOM 15348 C C . GLN B 1 427 ? 212.672 210.866 156.609 1.00 47.30 427 GLN B C 1
ATOM 15349 O O . GLN B 1 427 ? 211.508 210.850 156.195 1.00 47.30 427 GLN B O 1
ATOM 15363 N N . GLU B 1 428 ? 213.586 209.968 156.255 1.00 48.19 428 GLU B N 1
ATOM 15364 C CA . GLU B 1 428 ? 213.274 208.907 155.309 1.00 48.19 428 GLU B CA 1
ATOM 15365 C C . GLU B 1 428 ? 212.385 207.853 155.954 1.00 48.19 428 GLU B C 1
ATOM 15366 O O . GLU B 1 428 ? 212.510 207.554 157.145 1.00 48.19 428 GLU B O 1
ATOM 15378 N N . VAL B 1 429 ? 211.479 207.290 155.158 1.00 43.18 429 VAL B N 1
ATOM 15379 C CA . VAL B 1 429 ? 210.600 206.219 155.628 1.00 43.18 429 VAL B CA 1
ATOM 15380 C C . VAL B 1 429 ? 210.539 205.125 154.576 1.00 43.18 429 VAL B C 1
ATOM 15381 O O . VAL B 1 429 ? 210.683 205.384 153.373 1.00 43.18 429 VAL B O 1
ATOM 15394 N N . PRO B 1 430 ? 210.328 203.882 155.002 1.00 45.13 430 PRO B N 1
ATOM 15395 C CA . PRO B 1 430 ? 210.311 202.769 154.047 1.00 45.13 430 PRO B CA 1
ATOM 15396 C C . PRO B 1 430 ? 209.095 202.812 153.134 1.00 45.13 430 PRO B C 1
ATOM 15397 O O . PRO B 1 430 ? 208.044 203.366 153.464 1.00 45.13 430 PRO B O 1
ATOM 15408 N N . ARG B 1 431 ? 209.260 202.205 151.960 1.00 43.78 431 ARG B N 1
ATOM 15409 C CA . ARG B 1 431 ? 208.184 202.114 150.982 1.00 43.78 431 ARG B CA 1
ATOM 15410 C C . ARG B 1 431 ? 207.434 200.800 151.168 1.00 43.78 431 ARG B C 1
ATOM 15411 O O . ARG B 1 431 ? 208.053 199.732 151.070 1.00 43.78 431 ARG B O 1
ATOM 15432 N N . PRO B 1 432 ? 206.101 200.879 151.331 1.00 43.03 432 PRO B N 1
ATOM 15433 C CA . PRO B 1 432 ? 205.303 199.666 151.489 1.00 43.03 432 PRO B CA 1
ATOM 15434 C C . PRO B 1 432 ? 205.387 198.808 150.250 1.00 43.03 432 PRO B C 1
ATOM 15435 O O . PRO B 1 432 ? 205.665 199.327 149.170 1.00 43.03 432 PRO B O 1
ATOM 15446 N N . GLN B 1 433 ? 205.151 197.511 150.389 1.00 47.87 433 GLN B N 1
ATOM 15447 C CA . GLN B 1 433 ? 205.148 196.635 149.232 1.00 47.87 433 GLN B CA 1
ATOM 15448 C C . GLN B 1 433 ? 203.783 196.669 148.576 1.00 47.87 433 GLN B C 1
ATOM 15449 O O . GLN B 1 433 ? 202.798 196.225 149.166 1.00 47.87 433 GLN B O 1
ATOM 15453 N N . THR B 1 434 ? 203.710 197.203 147.364 1.00 51.55 434 THR B N 1
ATOM 15454 C CA . THR B 1 434 ? 202.447 197.197 146.647 1.00 51.55 434 THR B CA 1
ATOM 15455 C C . THR B 1 434 ? 202.029 195.749 146.571 1.00 51.55 434 THR B C 1
ATOM 15456 O O . THR B 1 434 ? 202.795 194.909 146.099 1.00 51.55 434 THR B O 1
ATOM 15467 N N . ASP B 1 435 ? 200.828 195.435 147.039 1.00 54.51 435 ASP B N 1
ATOM 15468 C CA . ASP B 1 435 ? 200.403 194.043 147.086 1.00 54.51 435 ASP B CA 1
ATOM 15469 C C . ASP B 1 435 ? 200.743 193.332 145.792 1.00 54.51 435 ASP B C 1
ATOM 15470 O O . ASP B 1 435 ? 200.196 193.656 144.742 1.00 54.51 435 ASP B O 1
ATOM 15479 N N . PHE B 1 436 ? 201.640 192.355 145.865 1.00 49.12 436 PHE B N 1
ATOM 15480 C CA . PHE B 1 436 ? 201.999 191.594 144.683 1.00 49.12 436 PHE B CA 1
ATOM 15481 C C . PHE B 1 436 ? 200.756 190.898 144.193 1.00 49.12 436 PHE B C 1
ATOM 15482 O O . PHE B 1 436 ? 200.549 190.761 142.997 1.00 49.12 436 PHE B O 1
ATOM 15499 N N . LEU B 1 437 ? 199.919 190.464 145.123 1.00 48.06 437 LEU B N 1
ATOM 15500 C CA . LEU B 1 437 ? 198.692 189.765 144.755 1.00 48.06 437 LEU B CA 1
ATOM 15501 C C . LEU B 1 437 ? 197.850 190.604 143.803 1.00 48.06 437 LEU B C 1
ATOM 15502 O O . LEU B 1 437 ? 197.384 190.112 142.769 1.00 48.06 437 LEU B O 1
ATOM 15518 N N . GLU B 1 438 ? 197.642 191.879 144.137 1.00 55.29 438 GLU B N 1
ATOM 15519 C CA . GLU B 1 438 ? 196.904 192.760 143.241 1.00 55.29 438 GLU B CA 1
ATOM 15520 C C . GLU B 1 438 ? 197.744 193.158 142.036 1.00 55.29 438 GLU B C 1
ATOM 15521 O O . GLU B 1 438 ? 197.196 193.446 140.966 1.00 55.29 438 GLU B O 1
ATOM 15525 N N . LEU B 1 439 ? 199.065 193.178 142.188 1.00 55.81 439 LEU B N 1
ATOM 15526 C CA . LEU B 1 439 ? 199.975 193.548 141.112 1.00 55.81 439 LEU B CA 1
ATOM 15527 C C . LEU B 1 439 ? 200.403 192.361 140.259 1.00 55.81 439 LEU B C 1
ATOM 15528 O O . LEU B 1 439 ? 201.166 192.547 139.307 1.00 55.81 439 LEU B O 1
ATOM 15544 N N . SER B 1 440 ? 199.935 191.150 140.572 1.00 54.83 440 SER B N 1
ATOM 15545 C CA . SER B 1 440 ? 200.281 189.982 139.773 1.00 54.83 440 SER B CA 1
ATOM 15546 C C . SER B 1 440 ? 199.617 189.992 138.403 1.00 54.83 440 SER B C 1
ATOM 15547 O O . SER B 1 440 ? 199.962 189.156 137.561 1.00 54.83 440 SER B O 1
ATOM 15555 N N . ARG B 1 441 ? 198.685 190.909 138.160 1.00 60.16 441 ARG B N 1
ATOM 15556 C CA . ARG B 1 441 ? 197.991 190.972 136.885 1.00 60.16 441 ARG B CA 1
ATOM 15557 C C . ARG B 1 441 ? 198.949 191.432 135.785 1.00 60.16 441 ARG B C 1
ATOM 15558 O O . ARG B 1 441 ? 200.138 191.671 136.012 1.00 60.16 441 ARG B O 1
ATOM 15579 N N . LEU B 1 442 ? 198.417 191.550 134.573 1.00 61.03 442 LEU B N 1
ATOM 15580 C CA . LEU B 1 442 ? 199.203 191.978 133.422 1.00 61.03 442 LEU B CA 1
ATOM 15581 C C . LEU B 1 442 ? 199.884 193.316 133.695 1.00 61.03 442 LEU B C 1
ATOM 15582 O O . LEU B 1 442 ? 199.270 194.375 133.561 1.00 61.03 442 LEU B O 1
ATOM 15598 N N . ASP B 1 472 ? 213.501 228.062 130.469 1.00 57.42 472 ASP B N 1
ATOM 15599 C CA . ASP B 1 472 ? 214.582 227.565 131.312 1.00 57.42 472 ASP B CA 1
ATOM 15600 C C . ASP B 1 472 ? 214.030 226.763 132.484 1.00 57.42 472 ASP B C 1
ATOM 15601 O O . ASP B 1 472 ? 213.067 227.174 133.132 1.00 57.42 472 ASP B O 1
ATOM 15605 N N . SER B 1 473 ? 214.642 225.613 132.749 1.00 56.44 473 SER B N 1
ATOM 15606 C CA . SER B 1 473 ? 214.191 224.768 133.840 1.00 56.44 473 SER B CA 1
ATOM 15607 C C . SER B 1 473 ? 214.529 225.410 135.186 1.00 56.44 473 SER B C 1
ATOM 15608 O O . SER B 1 473 ? 215.525 226.129 135.306 1.00 56.44 473 SER B O 1
ATOM 15616 N N . PRO B 1 474 ? 213.718 225.166 136.216 1.00 53.29 474 PRO B N 1
ATOM 15617 C CA . PRO B 1 474 ? 214.030 225.724 137.537 1.00 53.29 474 PRO B CA 1
ATOM 15618 C C . PRO B 1 474 ? 215.346 225.181 138.071 1.00 53.29 474 PRO B C 1
ATOM 15619 O O . PRO B 1 474 ? 215.767 224.071 137.743 1.00 53.29 474 PRO B O 1
ATOM 15630 N N . ASP B 1 475 ? 216.002 225.991 138.904 1.00 54.60 475 ASP B N 1
ATOM 15631 C CA . ASP B 1 475 ? 217.289 225.588 139.463 1.00 54.60 475 ASP B CA 1
ATOM 15632 C C . ASP B 1 475 ? 217.156 224.319 140.294 1.00 54.60 475 ASP B C 1
ATOM 15633 O O . ASP B 1 475 ? 218.000 223.419 140.206 1.00 54.60 475 ASP B O 1
ATOM 15637 N N . TRP B 1 476 ? 216.104 224.229 141.110 1.00 49.86 476 TRP B N 1
ATOM 15638 C CA . TRP B 1 476 ? 215.901 223.039 141.929 1.00 49.86 476 TRP B CA 1
ATOM 15639 C C . TRP B 1 476 ? 215.574 221.809 141.092 1.00 49.86 476 TRP B C 1
ATOM 15640 O O . TRP B 1 476 ? 215.760 220.685 141.569 1.00 49.86 476 TRP B O 1
ATOM 15661 N N . CYS B 1 477 ? 215.096 221.993 139.866 1.00 51.52 477 CYS B N 1
ATOM 15662 C CA . CYS B 1 477 ? 214.758 220.860 139.018 1.00 51.52 477 CYS B CA 1
ATOM 15663 C C . CYS B 1 477 ? 216.014 220.144 138.537 1.00 51.52 477 CYS B C 1
ATOM 15664 O O . CYS B 1 477 ? 217.087 220.737 138.403 1.00 51.52 477 CYS B O 1
ATOM 15671 N N . GLN B 1 478 ? 215.863 218.845 138.269 1.00 53.97 478 GLN B N 1
ATOM 15672 C CA . GLN B 1 478 ? 216.955 218.008 137.786 1.00 53.97 478 GLN B CA 1
ATOM 15673 C C . GLN B 1 478 ? 216.500 217.083 136.663 1.00 53.97 478 GLN B C 1
ATOM 15674 O O . GLN B 1 478 ? 217.204 216.126 136.334 1.00 53.97 478 GLN B O 1
ATOM 15688 N N . CYS B 1 479 ? 215.334 217.346 136.070 1.00 53.94 479 CYS B N 1
ATOM 15689 C CA . CYS B 1 479 ? 214.801 216.514 135.003 1.00 53.94 479 CYS B CA 1
ATOM 15690 C C . CYS B 1 479 ? 214.510 217.283 133.724 1.00 53.94 479 CYS B C 1
ATOM 15691 O O . CYS B 1 479 ? 214.340 216.653 132.673 1.00 53.94 479 CYS B O 1
ATOM 15698 N N . GLY B 1 480 ? 214.450 218.611 133.776 1.00 56.78 480 GLY B N 1
ATOM 15699 C CA . GLY B 1 480 ? 214.237 219.414 132.594 1.00 56.78 480 GLY B CA 1
ATOM 15700 C C . GLY B 1 480 ? 212.796 219.568 132.164 1.00 56.78 480 GLY B C 1
ATOM 15701 O O . GLY B 1 480 ? 212.540 220.233 131.153 1.00 56.78 480 GLY B O 1
ATOM 15705 N N . ASN B 1 481 ? 211.846 218.980 132.893 1.00 51.96 481 ASN B N 1
ATOM 15706 C CA . ASN B 1 481 ? 210.435 219.080 132.557 1.00 51.96 481 ASN B CA 1
ATOM 15707 C C . ASN B 1 481 ? 209.620 219.842 133.589 1.00 51.96 481 ASN B C 1
ATOM 15708 O O . ASN B 1 481 ? 208.456 220.155 133.318 1.00 51.96 481 ASN B O 1
ATOM 15719 N N . CYS B 1 482 ? 210.187 220.147 134.752 1.00 48.96 482 CYS B N 1
ATOM 15720 C CA . CYS B 1 482 ? 209.462 220.901 135.763 1.00 48.96 482 CYS B CA 1
ATOM 15721 C C . CYS B 1 482 ? 209.315 222.357 135.340 1.00 48.96 482 CYS B C 1
ATOM 15722 O O . CYS B 1 482 ? 210.129 222.895 134.584 1.00 48.96 482 CYS B O 1
ATOM 15729 N N . LEU B 1 483 ? 208.265 222.995 135.838 1.00 50.63 483 LEU B N 1
ATOM 15730 C CA . LEU B 1 483 ? 207.945 224.378 135.531 1.00 50.63 483 LEU B CA 1
ATOM 15731 C C . LEU B 1 483 ? 207.679 225.137 136.819 1.00 50.63 483 LEU B C 1
ATOM 15732 O O . LEU B 1 483 ? 207.311 224.540 137.836 1.00 50.63 483 LEU B O 1
ATOM 15748 N N . PRO B 1 484 ? 207.863 226.458 136.814 1.00 51.93 484 PRO B N 1
ATOM 15749 C CA . PRO B 1 484 ? 207.572 227.237 138.023 1.00 51.93 484 PRO B CA 1
ATOM 15750 C C . PRO B 1 484 ? 206.115 227.102 138.437 1.00 51.93 484 PRO B C 1
ATOM 15751 O O . PRO B 1 484 ? 205.216 226.983 137.602 1.00 51.93 484 PRO B O 1
ATOM 15762 N N . SER B 1 485 ? 205.891 227.118 139.747 1.00 53.85 485 SER B N 1
ATOM 15763 C CA . SER B 1 485 ? 204.544 226.989 140.279 1.00 53.85 485 SER B CA 1
ATOM 15764 C C . SER B 1 485 ? 203.732 228.252 140.020 1.00 53.85 485 SER B C 1
ATOM 15765 O O . SER B 1 485 ? 204.256 229.368 140.056 1.00 53.85 485 SER B O 1
ATOM 15773 N N . GLN B 1 486 ? 202.441 228.066 139.762 1.00 54.78 486 GLN B N 1
ATOM 15774 C CA . GLN B 1 486 ? 201.512 229.169 139.565 1.00 54.78 486 GLN B CA 1
ATOM 15775 C C . GLN B 1 486 ? 200.838 229.605 140.859 1.00 54.78 486 GLN B C 1
ATOM 15776 O O . GLN B 1 486 ? 200.010 230.521 140.832 1.00 54.78 486 GLN B O 1
ATOM 15790 N N . LEU B 1 487 ? 201.169 228.975 141.983 1.00 57.38 487 LEU B N 1
ATOM 15791 C CA . LEU B 1 487 ? 200.569 229.332 143.253 1.00 57.38 487 LEU B CA 1
ATOM 15792 C C . LEU B 1 487 ? 201.121 230.666 143.748 1.00 57.38 487 LEU B C 1
ATOM 15793 O O . LEU B 1 487 ? 202.133 231.158 143.243 1.00 57.38 487 LEU B O 1
ATOM 15809 N N . PRO B 1 488 ? 200.456 231.284 144.723 1.00 64.01 488 PRO B N 1
ATOM 15810 C CA . PRO B 1 488 ? 201.025 232.486 145.342 1.00 64.01 488 PRO B CA 1
ATOM 15811 C C . PRO B 1 488 ? 202.380 232.186 145.963 1.00 64.01 488 PRO B C 1
ATOM 15812 O O . PRO B 1 488 ? 202.634 231.086 146.457 1.00 64.01 488 PRO B O 1
ATOM 15823 N N . GLU B 1 489 ? 203.259 233.190 145.928 1.00 63.77 489 GLU B N 1
ATOM 15824 C CA . GLU B 1 489 ? 204.633 232.998 146.385 1.00 63.77 489 GLU B CA 1
ATOM 15825 C C . GLU B 1 489 ? 204.685 232.417 147.792 1.00 63.77 489 GLU B C 1
ATOM 15826 O O . GLU B 1 489 ? 205.487 231.516 148.070 1.00 63.77 489 GLU B O 1
ATOM 15838 N N . ASN B 1 490 ? 203.821 232.900 148.688 1.00 66.53 490 ASN B N 1
ATOM 15839 C CA . ASN B 1 490 ? 203.890 232.486 150.087 1.00 66.53 490 ASN B CA 1
ATOM 15840 C C . ASN B 1 490 ? 203.862 230.970 150.225 1.00 66.53 490 ASN B C 1
ATOM 15841 O O . ASN B 1 490 ? 204.512 230.408 151.114 1.00 66.53 490 ASN B O 1
ATOM 15852 N N . ARG B 1 491 ? 203.113 230.289 149.355 1.00 62.39 491 ARG B N 1
ATOM 15853 C CA . ARG B 1 491 ? 203.016 228.835 149.381 1.00 62.39 491 ARG B CA 1
ATOM 15854 C C . ARG B 1 491 ? 203.520 228.206 148.087 1.00 62.39 491 ARG B C 1
ATOM 15855 O O . ARG B 1 491 ? 203.107 227.094 147.741 1.00 62.39 491 ARG B O 1
ATOM 15876 N N . ARG B 1 492 ? 204.407 228.891 147.362 1.00 58.36 492 ARG B N 1
ATOM 15877 C CA . ARG B 1 492 ? 204.934 228.342 146.120 1.00 58.36 492 ARG B CA 1
ATOM 15878 C C . ARG B 1 492 ? 205.962 227.244 146.352 1.00 58.36 492 ARG B C 1
ATOM 15879 O O . ARG B 1 492 ? 206.202 226.438 145.447 1.00 58.36 492 ARG B O 1
ATOM 15900 N N . ALA B 1 493 ? 206.572 227.194 147.536 1.00 50.32 493 ALA B N 1
ATOM 15901 C CA . ALA B 1 493 ? 207.594 226.193 147.811 1.00 50.32 493 ALA B CA 1
ATOM 15902 C C . ALA B 1 493 ? 207.038 224.776 147.811 1.00 50.32 493 ALA B C 1
ATOM 15903 O O . ALA B 1 493 ? 207.802 223.826 147.603 1.00 50.32 493 ALA B O 1
ATOM 15910 N N . LEU B 1 494 ? 205.735 224.609 148.043 1.00 45.23 494 LEU B N 1
ATOM 15911 C CA . LEU B 1 494 ? 205.156 223.270 148.064 1.00 45.23 494 LEU B CA 1
ATOM 15912 C C . LEU B 1 494 ? 205.288 222.589 146.709 1.00 45.23 494 LEU B C 1
ATOM 15913 O O . LEU B 1 494 ? 205.633 221.404 146.632 1.00 45.23 494 LEU B O 1
ATOM 15929 N N . GLU B 1 495 ? 205.024 223.319 145.630 1.00 46.31 495 GLU B N 1
ATOM 15930 C CA . GLU B 1 495 ? 205.071 222.767 144.284 1.00 46.31 495 GLU B CA 1
ATOM 15931 C C . GLU B 1 495 ? 206.461 222.818 143.665 1.00 46.31 495 GLU B C 1
ATOM 15932 O O . GLU B 1 495 ? 206.637 222.352 142.535 1.00 46.31 495 GLU B O 1
ATOM 15944 N N . GLU B 1 496 ? 207.449 223.370 144.370 1.00 48.51 496 GLU B N 1
ATOM 15945 C CA . GLU B 1 496 ? 208.821 223.433 143.866 1.00 48.51 496 GLU B CA 1
ATOM 15946 C C . GLU B 1 496 ? 209.525 222.115 144.193 1.00 48.51 496 GLU B C 1
ATOM 15947 O O . GLU B 1 496 ? 210.455 222.038 144.999 1.00 48.51 496 GLU B O 1
ATOM 15959 N N . LEU B 1 497 ? 209.053 221.058 143.538 1.00 40.34 497 LEU B N 1
ATOM 15960 C CA . LEU B 1 497 ? 209.541 219.705 143.758 1.00 40.34 497 LEU B CA 1
ATOM 15961 C C . LEU B 1 497 ? 209.757 219.022 142.417 1.00 40.34 497 LEU B C 1
ATOM 15962 O O . LEU B 1 497 ? 208.939 219.155 141.502 1.00 40.34 497 LEU B O 1
ATOM 15978 N N . CYS B 1 498 ? 210.861 218.290 142.310 1.00 44.03 498 CYS B N 1
ATOM 15979 C CA . CYS B 1 498 ? 211.217 217.559 141.106 1.00 44.03 498 CYS B CA 1
ATOM 15980 C C . CYS B 1 498 ? 211.110 216.060 141.352 1.00 44.03 498 CYS B C 1
ATOM 15981 O O . CYS B 1 498 ? 211.114 215.592 142.493 1.00 44.03 498 CYS B O 1
ATOM 15988 N N . CYS B 1 499 ? 211.011 215.310 140.254 1.00 47.28 499 CYS B N 1
ATOM 15989 C CA . CYS B 1 499 ? 210.867 213.861 140.326 1.00 47.28 499 CYS B CA 1
ATOM 15990 C C . CYS B 1 499 ? 212.138 213.155 140.775 1.00 47.28 499 CYS B C 1
ATOM 15991 O O . CYS B 1 499 ? 212.080 211.960 141.080 1.00 47.28 499 CYS B O 1
ATOM 15998 N N . ARG B 1 500 ? 213.270 213.851 140.826 1.00 51.44 500 ARG B N 1
ATOM 15999 C CA . ARG B 1 500 ? 214.530 213.222 141.186 1.00 51.44 500 ARG B CA 1
ATOM 16000 C C . ARG B 1 500 ? 215.390 214.217 141.948 1.00 51.44 500 ARG B C 1
ATOM 16001 O O . ARG B 1 500 ? 215.198 215.432 141.862 1.00 51.44 500 ARG B O 1
ATOM 16022 N N . ARG B 1 501 ? 216.346 213.677 142.704 1.00 52.16 501 ARG B N 1
ATOM 16023 C CA . ARG B 1 501 ? 217.266 214.489 143.487 1.00 52.16 501 ARG B CA 1
ATOM 16024 C C . ARG B 1 501 ? 218.552 214.815 142.743 1.00 52.16 501 ARG B C 1
ATOM 16025 O O . ARG B 1 501 ? 219.247 215.765 143.122 1.00 52.16 501 ARG B O 1
ATOM 16046 N N . LYS B 1 502 ? 218.880 214.060 141.705 1.00 57.04 502 LYS B N 1
ATOM 16047 C CA . LYS B 1 502 ? 220.077 214.245 140.905 1.00 57.04 502 LYS B CA 1
ATOM 16048 C C . LYS B 1 502 ? 219.687 214.301 139.439 1.00 57.04 502 LYS B C 1
ATOM 16049 O O . LYS B 1 502 ? 218.635 213.785 139.049 1.00 57.04 502 LYS B O 1
ATOM 16068 N N . PRO B 1 503 ? 220.510 214.924 138.597 1.00 57.54 503 PRO B N 1
ATOM 16069 C CA . PRO B 1 503 ? 220.135 215.063 137.186 1.00 57.54 503 PRO B CA 1
ATOM 16070 C C . PRO B 1 503 ? 219.977 213.711 136.507 1.00 57.54 503 PRO B C 1
ATOM 16071 O O . PRO B 1 503 ? 220.715 212.763 136.784 1.00 57.54 503 PRO B O 1
ATOM 16082 N N . GLY B 1 504 ? 218.999 213.632 135.613 1.00 57.14 504 GLY B N 1
ATOM 16083 C CA . GLY B 1 504 ? 218.719 212.396 134.916 1.00 57.14 504 GLY B CA 1
ATOM 16084 C C . GLY B 1 504 ? 217.418 212.505 134.146 1.00 57.14 504 GLY B C 1
ATOM 16085 O O . GLY B 1 504 ? 216.843 213.586 134.010 1.00 57.14 504 GLY B O 1
ATOM 16089 N N . GLN B 1 505 ? 216.969 211.357 133.645 1.00 54.30 505 GLN B N 1
ATOM 16090 C CA . GLN B 1 505 ? 215.750 211.318 132.850 1.00 54.30 505 GLN B CA 1
ATOM 16091 C C . GLN B 1 505 ? 214.523 211.505 133.735 1.00 54.30 505 GLN B C 1
ATOM 16092 O O . GLN B 1 505 ? 214.459 210.995 134.857 1.00 54.30 505 GLN B O 1
ATOM 16106 N N . CYS B 1 506 ? 213.546 212.245 133.219 1.00 51.42 506 CYS B N 1
ATOM 16107 C CA . CYS B 1 506 ? 212.314 212.477 133.955 1.00 51.42 506 CYS B CA 1
ATOM 16108 C C . CYS B 1 506 ? 211.497 211.195 134.052 1.00 51.42 506 CYS B C 1
ATOM 16109 O O . CYS B 1 506 ? 211.476 210.369 133.135 1.00 51.42 506 CYS B O 1
ATOM 16116 N N . ILE B 1 507 ? 210.815 211.033 135.187 1.00 47.43 507 ILE B N 1
ATOM 16117 C CA . ILE B 1 507 ? 209.954 209.871 135.378 1.00 47.43 507 ILE B CA 1
ATOM 16118 C C . ILE B 1 507 ? 208.803 209.887 134.385 1.00 47.43 507 ILE B C 1
ATOM 16119 O O . ILE B 1 507 ? 208.270 208.832 134.022 1.00 47.43 507 ILE B O 1
ATOM 16135 N N . THR B 1 508 ? 208.396 211.075 133.933 1.00 47.56 508 THR B N 1
ATOM 16136 C CA . THR B 1 508 ? 207.302 211.164 132.972 1.00 47.56 508 THR B CA 1
ATOM 16137 C C . THR B 1 508 ? 207.654 210.485 131.655 1.00 47.56 508 THR B C 1
ATOM 16138 O O . THR B 1 508 ? 206.759 210.029 130.935 1.00 47.56 508 THR B O 1
ATOM 16149 N N . THR B 1 509 ? 208.944 210.411 131.321 1.00 50.97 509 THR B N 1
ATOM 16150 C CA . THR B 1 509 ? 209.351 209.799 130.063 1.00 50.97 509 THR B CA 1
ATOM 16151 C C . THR B 1 509 ? 209.033 208.312 130.015 1.00 50.97 509 THR B C 1
ATOM 16152 O O . THR B 1 509 ? 208.911 207.751 128.921 1.00 50.97 509 THR B O 1
ATOM 16163 N N . SER B 1 510 ? 208.898 207.663 131.167 1.00 50.44 510 SER B N 1
ATOM 16164 C CA . SER B 1 510 ? 208.577 206.244 131.192 1.00 50.44 510 SER B CA 1
ATOM 16165 C C . SER B 1 510 ? 207.176 206.004 130.643 1.00 50.44 510 SER B C 1
ATOM 16166 O O . SER B 1 510 ? 206.241 206.757 130.930 1.00 50.44 510 SER B O 1
ATOM 16174 N N . GLU B 1 511 ? 207.036 204.946 129.843 1.00 54.84 511 GLU B N 1
ATOM 16175 C CA . GLU B 1 511 ? 205.730 204.620 129.278 1.00 54.84 511 GLU B CA 1
ATOM 16176 C C . GLU B 1 511 ? 204.740 204.228 130.364 1.00 54.84 511 GLU B C 1
ATOM 16177 O O . GLU B 1 511 ? 203.532 204.456 130.217 1.00 54.84 511 GLU B O 1
ATOM 16181 N N . LEU B 1 512 ? 205.225 203.634 131.456 1.00 49.77 512 LEU B N 1
ATOM 16182 C CA . LEU B 1 512 ? 204.329 203.256 132.541 1.00 49.77 512 LEU B CA 1
ATOM 16183 C C . LEU B 1 512 ? 203.673 204.480 133.164 1.00 49.77 512 LEU B C 1
ATOM 16184 O O . LEU B 1 512 ? 202.550 204.392 133.668 1.00 49.77 512 LEU B O 1
ATOM 16200 N N . PHE B 1 513 ? 204.356 205.627 133.142 1.00 45.55 513 PHE B N 1
ATOM 16201 C CA . PHE B 1 513 ? 203.745 206.858 133.629 1.00 45.55 513 PHE B CA 1
ATOM 16202 C C . PHE B 1 513 ? 202.514 207.208 132.804 1.00 45.55 513 PHE B C 1
ATOM 16203 O O . PHE B 1 513 ? 201.461 207.556 133.351 1.00 45.55 513 PHE B O 1
ATOM 16220 N N . SER B 1 514 ? 202.631 207.120 131.478 1.00 49.92 514 SER B N 1
ATOM 16221 C CA . SER B 1 514 ? 201.485 207.385 130.617 1.00 49.92 514 SER B CA 1
ATOM 16222 C C . SER B 1 514 ? 200.392 206.344 130.819 1.00 49.92 514 SER B C 1
ATOM 16223 O O . SER B 1 514 ? 199.203 206.680 130.841 1.00 49.92 514 SER B O 1
ATOM 16231 N N . LYS B 1 515 ? 200.777 205.074 130.965 1.00 51.43 515 LYS B N 1
ATOM 16232 C CA . LYS B 1 515 ? 199.785 204.020 131.149 1.00 51.43 515 LYS B CA 1
ATOM 16233 C C . LYS B 1 515 ? 198.992 204.219 132.436 1.00 51.43 515 LYS B C 1
ATOM 16234 O O . LYS B 1 515 ? 197.765 204.062 132.449 1.00 51.43 515 LYS B O 1
ATOM 16253 N N . ILE B 1 516 ? 199.674 204.571 133.526 1.00 47.16 516 ILE B N 1
ATOM 16254 C CA . ILE B 1 516 ? 199.012 204.690 134.821 1.00 47.16 516 ILE B CA 1
ATOM 16255 C C . ILE B 1 516 ? 198.380 206.065 134.989 1.00 47.16 516 ILE B C 1
ATOM 16256 O O . ILE B 1 516 ? 197.257 206.186 135.488 1.00 47.16 516 ILE B O 1
ATOM 16272 N N . VAL B 1 517 ? 199.084 207.118 134.582 1.00 45.06 517 VAL B N 1
ATOM 16273 C CA . VAL B 1 517 ? 198.670 208.484 134.880 1.00 45.06 517 VAL B CA 1
ATOM 16274 C C . VAL B 1 517 ? 197.957 209.116 133.692 1.00 45.06 517 VAL B C 1
ATOM 16275 O O . VAL B 1 517 ? 196.792 209.514 133.797 1.00 45.06 517 VAL B O 1
ATOM 16288 N N . LEU B 1 518 ? 198.648 209.220 132.558 1.00 48.63 518 LEU B N 1
ATOM 16289 C CA . LEU B 1 518 ? 198.115 209.952 131.415 1.00 48.63 518 LEU B CA 1
ATOM 16290 C C . LEU B 1 518 ? 197.076 209.172 130.622 1.00 48.63 518 LEU B C 1
ATOM 16291 O O . LEU B 1 518 ? 196.369 209.776 129.809 1.00 48.63 518 LEU B O 1
ATOM 16307 N N . SER B 1 519 ? 196.960 207.864 130.831 1.00 51.57 519 SER B N 1
ATOM 16308 C CA . SER B 1 519 ? 196.015 207.061 130.062 1.00 51.57 519 SER B CA 1
ATOM 16309 C C . SER B 1 519 ? 194.595 207.495 130.397 1.00 51.57 519 SER B C 1
ATOM 16310 O O . SER B 1 519 ? 194.089 207.208 131.486 1.00 51.57 519 SER B O 1
ATOM 16318 N N . ARG B 1 520 ? 193.948 208.187 129.458 1.00 49.82 520 ARG B N 1
ATOM 16319 C CA . ARG B 1 520 ? 192.579 208.633 129.682 1.00 49.82 520 ARG B CA 1
ATOM 16320 C C . ARG B 1 520 ? 191.636 207.447 129.840 1.00 49.82 520 ARG B C 1
ATOM 16321 O O . ARG B 1 520 ? 190.683 207.503 130.625 1.00 49.82 520 ARG B O 1
ATOM 16342 N N . GLU B 1 521 ? 191.881 206.368 129.095 1.00 50.82 521 GLU B N 1
ATOM 16343 C CA . GLU B 1 521 ? 191.017 205.196 129.188 1.00 50.82 521 GLU B CA 1
ATOM 16344 C C . GLU B 1 521 ? 191.050 204.594 130.587 1.00 50.82 521 GLU B C 1
ATOM 16345 O O . GLU B 1 521 ? 190.004 204.241 131.143 1.00 50.82 521 GLU B O 1
ATOM 16349 N N . ALA B 1 522 ? 192.243 204.464 131.173 1.00 52.29 522 ALA B N 1
ATOM 16350 C CA . ALA B 1 522 ? 192.349 203.886 132.510 1.00 52.29 522 ALA B CA 1
ATOM 16351 C C . ALA B 1 522 ? 191.647 204.755 133.546 1.00 52.29 522 ALA B C 1
ATOM 16352 O O . ALA B 1 522 ? 190.921 204.245 134.410 1.00 52.29 522 ALA B O 1
ATOM 16359 N N . LEU B 1 523 ? 191.854 206.071 133.481 1.00 47.96 523 LEU B N 1
ATOM 16360 C CA . LEU B 1 523 ? 191.205 206.967 134.432 1.00 47.96 523 LEU B CA 1
ATOM 16361 C C . LEU B 1 523 ? 189.692 206.929 134.273 1.00 47.96 523 LEU B C 1
ATOM 16362 O O . LEU B 1 523 ? 188.954 206.965 135.264 1.00 47.96 523 LEU B O 1
ATOM 16378 N N . GLN B 1 524 ? 189.210 206.865 133.031 1.00 51.92 524 GLN B N 1
ATOM 16379 C CA . GLN B 1 524 ? 187.774 206.768 132.803 1.00 51.92 524 GLN B CA 1
ATOM 16380 C C . GLN B 1 524 ? 187.223 205.458 133.350 1.00 51.92 524 GLN B C 1
ATOM 16381 O O . GLN B 1 524 ? 186.127 205.427 133.918 1.00 51.92 524 GLN B O 1
ATOM 16395 N N . LEU B 1 525 ? 187.967 204.363 133.184 1.00 51.12 525 LEU B N 1
ATOM 16396 C CA . LEU B 1 525 ? 187.537 203.089 133.750 1.00 51.12 525 LEU B CA 1
ATOM 16397 C C . LEU B 1 525 ? 187.446 203.174 135.267 1.00 51.12 525 LEU B C 1
ATOM 16398 O O . LEU B 1 525 ? 186.493 202.670 135.870 1.00 51.12 525 LEU B O 1
ATOM 16414 N N . LEU B 1 526 ? 188.436 203.805 135.901 1.00 51.36 526 LEU B N 1
ATOM 16415 C CA . LEU B 1 526 ? 188.398 203.969 137.351 1.00 51.36 526 LEU B CA 1
ATOM 16416 C C . LEU B 1 526 ? 187.200 204.810 137.777 1.00 51.36 526 LEU B C 1
ATOM 16417 O O . LEU B 1 526 ? 186.503 204.474 138.744 1.00 51.36 526 LEU B O 1
ATOM 16433 N N . LEU B 1 527 ? 186.946 205.907 137.064 1.00 52.09 527 LEU B N 1
ATOM 16434 C CA . LEU B 1 527 ? 185.800 206.753 137.383 1.00 52.09 527 LEU B CA 1
ATOM 16435 C C . LEU B 1 527 ? 184.495 205.980 137.248 1.00 52.09 527 LEU B C 1
ATOM 16436 O O . LEU B 1 527 ? 183.604 206.098 138.097 1.00 52.09 527 LEU B O 1
ATOM 16452 N N . LEU B 1 528 ? 184.363 205.187 136.184 1.00 52.47 528 LEU B N 1
ATOM 16453 C CA . LEU B 1 528 ? 183.162 204.380 136.008 1.00 52.47 528 LEU B CA 1
ATOM 16454 C C . LEU B 1 528 ? 183.029 203.350 137.122 1.00 52.47 528 LEU B C 1
ATOM 16455 O O . LEU B 1 528 ? 181.923 203.091 137.611 1.00 52.47 528 LEU B O 1
ATOM 16471 N N . TYR B 1 529 ? 184.142 202.756 137.528 1.00 48.64 529 TYR B N 1
ATOM 16472 C CA . TYR B 1 529 ? 184.102 201.774 138.598 1.00 48.64 529 TYR B CA 1
ATOM 16473 C C . TYR B 1 529 ? 183.447 202.387 139.820 1.00 48.64 529 TYR B C 1
ATOM 16474 O O . TYR B 1 529 ? 182.576 201.779 140.433 1.00 48.64 529 TYR B O 1
ATOM 16492 N N . GLN B 1 530 ? 183.848 203.599 140.175 1.00 52.55 530 GLN B N 1
ATOM 16493 C CA . GLN B 1 530 ? 183.243 204.274 141.309 1.00 52.55 530 GLN B CA 1
ATOM 16494 C C . GLN B 1 530 ? 181.873 204.813 140.939 1.00 52.55 530 GLN B C 1
ATOM 16495 O O . GLN B 1 530 ? 180.924 204.671 141.707 1.00 52.55 530 GLN B O 1
ATOM 16509 N N . GLU B 1 531 ? 181.769 205.438 139.771 1.00 54.48 531 GLU B N 1
ATOM 16510 C CA . GLU B 1 531 ? 180.504 206.013 139.320 1.00 54.48 531 GLU B CA 1
ATOM 16511 C C . GLU B 1 531 ? 180.129 205.398 137.986 1.00 54.48 531 GLU B C 1
ATOM 16512 O O . GLU B 1 531 ? 180.496 205.920 136.937 1.00 54.48 531 GLU B O 1
ATOM 16524 N N . PRO B 1 532 ? 179.380 204.287 138.011 1.00 50.14 532 PRO B N 1
ATOM 16525 C CA . PRO B 1 532 ? 179.094 203.588 136.745 1.00 50.14 532 PRO B CA 1
ATOM 16526 C C . PRO B 1 532 ? 178.417 204.454 135.696 1.00 50.14 532 PRO B C 1
ATOM 16527 O O . PRO B 1 532 ? 178.708 204.306 134.503 1.00 50.14 532 PRO B O 1
ATOM 16538 N N . LEU B 1 533 ? 177.522 205.354 136.102 1.00 52.73 533 LEU B N 1
ATOM 16539 C CA . LEU B 1 533 ? 176.756 206.169 135.168 1.00 52.73 533 LEU B CA 1
ATOM 16540 C C . LEU B 1 533 ? 177.334 207.569 134.999 1.00 52.73 533 LEU B C 1
ATOM 16541 O O . LEU B 1 533 ? 176.630 208.470 134.532 1.00 52.73 533 LEU B O 1
ATOM 16557 N N . LEU B 1 534 ? 178.595 207.770 135.368 1.00 56.38 534 LEU B N 1
ATOM 16558 C CA . LEU B 1 534 ? 179.219 209.075 135.205 1.00 56.38 534 LEU B CA 1
ATOM 16559 C C . LEU B 1 534 ? 179.195 209.493 133.741 1.00 56.38 534 LEU B C 1
ATOM 16560 O O . LEU B 1 534 ? 179.505 208.699 132.849 1.00 56.38 534 LEU B O 1
ATOM 16576 N N . ALA B 1 535 ? 178.825 210.747 133.497 1.00 59.23 535 ALA B N 1
ATOM 16577 C CA . ALA B 1 535 ? 178.782 211.282 132.142 1.00 59.23 535 ALA B CA 1
ATOM 16578 C C . ALA B 1 535 ? 180.179 211.736 131.736 1.00 59.23 535 ALA B C 1
ATOM 16579 O O . ALA B 1 535 ? 180.730 212.670 132.326 1.00 59.23 535 ALA B O 1
ATOM 16586 N N . LEU B 1 536 ? 180.748 211.075 130.727 1.00 58.06 536 LEU B N 1
ATOM 16587 C CA . LEU B 1 536 ? 182.107 211.368 130.274 1.00 58.06 536 LEU B CA 1
ATOM 16588 C C . LEU B 1 536 ? 182.107 212.559 129.310 1.00 58.06 536 LEU B C 1
ATOM 16589 O O . LEU B 1 536 ? 182.468 212.458 128.138 1.00 58.06 536 LEU B O 1
ATOM 16605 N N . GLU B 1 537 ? 181.690 213.707 129.836 1.00 56.49 537 GLU B N 1
ATOM 16606 C CA . GLU B 1 537 ? 181.649 214.934 129.052 1.00 56.49 537 GLU B CA 1
ATOM 16607 C C . GLU B 1 537 ? 181.641 216.123 130.000 1.00 56.49 537 GLU B C 1
ATOM 16608 O O . GLU B 1 537 ? 181.329 215.994 131.186 1.00 56.49 537 GLU B O 1
ATOM 16612 N N . GLY B 1 538 ? 181.988 217.287 129.455 1.00 56.55 538 GLY B N 1
ATOM 16613 C CA . GLY B 1 538 ? 181.991 218.520 130.209 1.00 56.55 538 GLY B CA 1
ATOM 16614 C C . GLY B 1 538 ? 183.321 218.795 130.889 1.00 56.55 538 GLY B C 1
ATOM 16615 O O . GLY B 1 538 ? 184.199 217.937 131.001 1.00 56.55 538 GLY B O 1
ATOM 16619 N N . GLU B 1 539 ? 183.464 220.039 131.353 1.00 57.75 539 GLU B N 1
ATOM 16620 C CA . GLU B 1 539 ? 184.690 220.435 132.036 1.00 57.75 539 GLU B CA 1
ATOM 16621 C C . GLU B 1 539 ? 184.870 219.688 133.350 1.00 57.75 539 GLU B C 1
ATOM 16622 O O . GLU B 1 539 ? 186.001 219.527 133.821 1.00 57.75 539 GLU B O 1
ATOM 16626 N N . ALA B 1 540 ? 183.778 219.170 133.903 1.00 55.65 540 ALA B N 1
ATOM 16627 C CA . ALA B 1 540 ? 183.845 218.438 135.160 1.00 55.65 540 ALA B CA 1
ATOM 16628 C C . ALA B 1 540 ? 184.642 217.143 135.046 1.00 55.65 540 ALA B C 1
ATOM 16629 O O . ALA B 1 540 ? 185.459 216.848 135.909 1.00 55.65 540 ALA B O 1
ATOM 16636 N N . ILE B 1 541 ? 184.400 216.355 134.003 1.00 54.80 541 ILE B N 1
ATOM 16637 C CA . ILE B 1 541 ? 185.091 215.074 133.902 1.00 54.80 541 ILE B CA 1
ATOM 16638 C C . ILE B 1 541 ? 186.589 215.307 133.817 1.00 54.80 541 ILE B C 1
ATOM 16639 O O . ILE B 1 541 ? 187.364 214.489 134.283 1.00 54.80 541 ILE B O 1
ATOM 16655 N N . ASN B 1 542 ? 186.996 216.415 133.215 1.00 51.77 542 ASN B N 1
ATOM 16656 C CA . ASN B 1 542 ? 188.415 216.692 133.062 1.00 51.77 542 ASN B CA 1
ATOM 16657 C C . ASN B 1 542 ? 189.058 216.936 134.415 1.00 51.77 542 ASN B C 1
ATOM 16658 O O . ASN B 1 542 ? 190.191 216.523 134.646 1.00 51.77 542 ASN B O 1
ATOM 16669 N N . SER B 1 543 ? 188.344 217.613 135.308 1.00 49.06 543 SER B N 1
ATOM 16670 C CA . SER B 1 543 ? 188.862 217.840 136.649 1.00 49.06 543 SER B CA 1
ATOM 16671 C C . SER B 1 543 ? 188.863 216.517 137.386 1.00 49.06 543 SER B C 1
ATOM 16672 O O . SER B 1 543 ? 189.800 216.219 138.121 1.00 49.06 543 SER B O 1
ATOM 16680 N N . LYS B 1 544 ? 187.819 215.718 137.195 1.00 50.88 544 LYS B N 1
ATOM 16681 C CA . LYS B 1 544 ? 187.789 214.391 137.797 1.00 50.88 544 LYS B CA 1
ATOM 16682 C C . LYS B 1 544 ? 188.962 213.549 137.314 1.00 50.88 544 LYS B C 1
ATOM 16683 O O . LYS B 1 544 ? 189.605 212.853 138.107 1.00 50.88 544 LYS B O 1
ATOM 16702 N N . LEU B 1 545 ? 189.262 213.609 136.015 1.00 49.03 545 LEU B N 1
ATOM 16703 C CA . LEU B 1 545 ? 190.392 212.864 135.474 1.00 49.03 545 LEU B CA 1
ATOM 16704 C C . LEU B 1 545 ? 191.710 213.376 136.034 1.00 49.03 545 LEU B C 1
ATOM 16705 O O . LEU B 1 545 ? 192.618 212.587 136.311 1.00 49.03 545 LEU B O 1
ATOM 16721 N N . ARG B 1 546 ? 191.841 214.692 136.196 1.00 44.68 546 ARG B N 1
ATOM 16722 C CA . ARG B 1 546 ? 193.065 215.250 136.760 1.00 44.68 546 ARG B CA 1
ATOM 16723 C C . ARG B 1 546 ? 193.275 214.765 138.190 1.00 44.68 546 ARG B C 1
ATOM 16724 O O . ARG B 1 546 ? 194.379 214.354 138.570 1.00 44.68 546 ARG B O 1
ATOM 16745 N N . HIS B 1 547 ? 192.213 214.796 138.997 1.00 42.45 547 HIS B N 1
ATOM 16746 C CA . HIS B 1 547 ? 192.321 214.320 140.372 1.00 42.45 547 HIS B CA 1
ATOM 16747 C C . HIS B 1 547 ? 192.614 212.825 140.415 1.00 42.45 547 HIS B C 1
ATOM 16748 O O . HIS B 1 547 ? 193.398 212.362 141.253 1.00 42.45 547 HIS B O 1
ATOM 16762 N N . CYS B 1 548 ? 191.988 212.052 139.524 1.00 44.07 548 CYS B N 1
ATOM 16763 C CA . CYS B 1 548 ? 192.252 210.621 139.475 1.00 44.07 548 CYS B CA 1
ATOM 16764 C C . CYS B 1 548 ? 193.696 210.345 139.083 1.00 44.07 548 CYS B C 1
ATOM 16765 O O . CYS B 1 548 ? 194.317 209.416 139.603 1.00 44.07 548 CYS B O 1
ATOM 16773 N N . ALA B 1 549 ? 194.241 211.130 138.154 1.00 41.39 549 ALA B N 1
ATOM 16774 C CA . ALA B 1 549 ? 195.644 210.981 137.783 1.00 41.39 549 ALA B CA 1
ATOM 16775 C C . ALA B 1 549 ? 196.558 211.304 138.956 1.00 41.39 549 ALA B C 1
ATOM 16776 O O . ALA B 1 549 ? 197.557 210.610 139.187 1.00 41.39 549 ALA B O 1
ATOM 16783 N N . TYR B 1 550 ? 196.242 212.366 139.701 1.00 38.51 550 TYR B N 1
ATOM 16784 C CA . TYR B 1 550 ? 197.019 212.677 140.897 1.00 38.51 550 TYR B CA 1
ATOM 16785 C C . TYR B 1 550 ? 196.999 211.505 141.871 1.00 38.51 550 TYR B C 1
ATOM 16786 O O . TYR B 1 550 ? 198.047 211.078 142.373 1.00 38.51 550 TYR B O 1
ATOM 16804 N N . ARG B 1 551 ? 195.806 210.967 142.145 1.00 40.85 551 ARG B N 1
ATOM 16805 C CA . ARG B 1 551 ? 195.704 209.833 143.059 1.00 40.85 551 ARG B CA 1
ATOM 16806 C C . ARG B 1 551 ? 196.472 208.631 142.531 1.00 40.85 551 ARG B C 1
ATOM 16807 O O . ARG B 1 551 ? 197.116 207.914 143.301 1.00 40.85 551 ARG B O 1
ATOM 16828 N N . SER B 1 552 ? 196.390 208.377 141.226 1.00 39.25 552 SER B N 1
ATOM 16829 C CA . SER B 1 552 ? 197.063 207.223 140.646 1.00 39.25 552 SER B CA 1
ATOM 16830 C C . SER B 1 552 ? 198.571 207.340 140.797 1.00 39.25 552 SER B C 1
ATOM 16831 O O . SER B 1 552 ? 199.241 206.380 141.194 1.00 39.25 552 SER B O 1
ATOM 16839 N N . TYR B 1 553 ? 199.127 208.514 140.493 1.00 34.29 553 TYR B N 1
ATOM 16840 C CA . TYR B 1 553 ? 200.561 208.702 140.670 1.00 34.29 553 TYR B CA 1
ATOM 16841 C C . TYR B 1 553 ? 200.952 208.555 142.134 1.00 34.29 553 TYR B C 1
ATOM 16842 O O . TYR B 1 553 ? 201.958 207.908 142.456 1.00 34.29 553 TYR B O 1
ATOM 16860 N N . ALA B 1 554 ? 200.172 209.154 143.036 1.00 33.33 554 ALA B N 1
ATOM 16861 C CA . ALA B 1 554 ? 200.505 209.082 144.453 1.00 33.33 554 ALA B CA 1
ATOM 16862 C C . ALA B 1 554 ? 200.477 207.644 144.950 1.00 33.33 554 ALA B C 1
ATOM 16863 O O . ALA B 1 554 ? 201.367 207.218 145.690 1.00 33.33 554 ALA B O 1
ATOM 16870 N N . THR B 1 555 ? 199.462 206.878 144.552 1.00 38.51 555 THR B N 1
ATOM 16871 C CA . THR B 1 555 ? 199.367 205.486 144.974 1.00 38.51 555 THR B CA 1
ATOM 16872 C C . THR B 1 555 ? 200.490 204.651 144.374 1.00 38.51 555 THR B C 1
ATOM 16873 O O . THR B 1 555 ? 201.059 203.787 145.051 1.00 38.51 555 THR B O 1
ATOM 16884 N N . TRP B 1 556 ? 200.821 204.892 143.105 1.00 39.98 556 TRP B N 1
ATOM 16885 C CA . TRP B 1 556 ? 201.881 204.135 142.452 1.00 39.98 556 TRP B CA 1
ATOM 16886 C C . TRP B 1 556 ? 203.231 204.381 143.115 1.00 39.98 556 TRP B C 1
ATOM 16887 O O . TRP B 1 556 ? 203.999 203.439 143.338 1.00 39.98 556 TRP B O 1
ATOM 16908 N N . ARG B 1 557 ? 203.538 205.635 143.444 1.00 38.92 557 ARG B N 1
ATOM 16909 C CA . ARG B 1 557 ? 204.850 205.971 143.982 1.00 38.92 557 ARG B CA 1
ATOM 16910 C C . ARG B 1 557 ? 204.913 205.944 145.504 1.00 38.92 557 ARG B C 1
ATOM 16911 O O . ARG B 1 557 ? 206.008 206.072 146.061 1.00 38.92 557 ARG B O 1
ATOM 16932 N N . PHE B 1 558 ? 203.772 205.859 146.181 1.00 32.89 558 PHE B N 1
ATOM 16933 C CA . PHE B 1 558 ? 203.755 205.818 147.646 1.00 32.89 558 PHE B CA 1
ATOM 16934 C C . PHE B 1 558 ? 203.040 204.584 148.182 1.00 32.89 558 PHE B C 1
ATOM 16935 O O . PHE B 1 558 ? 203.171 204.274 149.363 1.00 32.89 558 PHE B O 1
ATOM 16952 N N . VAL B 1 559 ? 202.297 203.881 147.332 1.00 39.68 559 VAL B N 1
ATOM 16953 C CA . VAL B 1 559 ? 201.625 202.633 147.728 1.00 39.68 559 VAL B CA 1
ATOM 16954 C C . VAL B 1 559 ? 200.525 202.835 148.764 1.00 39.68 559 VAL B C 1
ATOM 16955 O O . VAL B 1 559 ? 199.345 202.706 148.443 1.00 39.68 559 VAL B O 1
ATOM 16968 N N . SER B 1 560 ? 200.902 203.148 149.998 1.00 33.88 560 SER B N 1
ATOM 16969 C CA . SER B 1 560 ? 199.925 203.355 151.058 1.00 33.88 560 SER B CA 1
ATOM 16970 C C . SER B 1 560 ? 199.080 204.586 150.798 1.00 33.88 560 SER B C 1
ATOM 16971 O O . SER B 1 560 ? 199.581 205.577 150.272 1.00 33.88 560 SER B O 1
ATOM 16979 N N . GLN B 1 561 ? 197.806 204.533 151.162 1.00 34.30 561 GLN B N 1
ATOM 16980 C CA . GLN B 1 561 ? 196.937 205.697 151.016 1.00 34.30 561 GLN B CA 1
ATOM 16981 C C . GLN B 1 561 ? 197.241 206.677 152.132 1.00 34.30 561 GLN B C 1
ATOM 16982 O O . GLN B 1 561 ? 196.910 207.849 152.030 1.00 34.30 561 GLN B O 1
ATOM 16996 N N . ASP B 1 562 ? 197.870 206.205 153.199 1.00 30.86 562 ASP B N 1
ATOM 16997 C CA . ASP B 1 562 ? 198.289 207.080 154.286 1.00 30.86 562 ASP B CA 1
ATOM 16998 C C . ASP B 1 562 ? 199.307 208.075 153.769 1.00 30.86 562 ASP B C 1
ATOM 16999 O O . ASP B 1 562 ? 199.208 209.270 154.043 1.00 30.86 562 ASP B O 1
ATOM 17008 N N . MET B 1 563 ? 200.288 207.589 153.015 1.00 32.96 563 MET B N 1
ATOM 17009 C CA . MET B 1 563 ? 201.294 208.471 152.438 1.00 32.96 563 MET B CA 1
ATOM 17010 C C . MET B 1 563 ? 200.775 209.162 151.183 1.00 32.96 563 MET B C 1
ATOM 17011 O O . MET B 1 563 ? 201.071 210.338 150.954 1.00 32.96 563 MET B O 1
ATOM 17025 N N . ALA B 1 564 ? 199.995 208.449 150.366 1.00 30.38 564 ALA B N 1
ATOM 17026 C CA . ALA B 1 564 ? 199.476 209.039 149.137 1.00 30.38 564 ALA B CA 1
ATOM 17027 C C . ALA B 1 564 ? 198.538 210.198 149.429 1.00 30.38 564 ALA B C 1
ATOM 17028 O O . ALA B 1 564 ? 198.513 211.182 148.681 1.00 30.38 564 ALA B O 1
ATOM 17035 N N . ASP B 1 565 ? 197.754 210.101 150.504 1.00 32.17 565 ASP B N 1
ATOM 17036 C CA . ASP B 1 565 ? 196.863 211.196 150.867 1.00 32.17 565 ASP B CA 1
ATOM 17037 C C . ASP B 1 565 ? 197.636 212.480 151.133 1.00 32.17 565 ASP B C 1
ATOM 17038 O O . ASP B 1 565 ? 197.133 213.574 150.854 1.00 32.17 565 ASP B O 1
ATOM 17047 N N . PHE B 1 566 ? 198.851 212.372 151.670 1.00 30.71 566 PHE B N 1
ATOM 17048 C CA . PHE B 1 566 ? 199.684 213.529 151.972 1.00 30.71 566 PHE B CA 1
ATOM 17049 C C . PHE B 1 566 ? 200.906 213.620 151.068 1.00 30.71 566 PHE B C 1
ATOM 17050 O O . PHE B 1 566 ? 201.822 214.396 151.356 1.00 30.71 566 PHE B O 1
ATOM 17067 N N . ALA B 1 567 ? 200.943 212.847 149.989 1.00 31.43 567 ALA B N 1
ATOM 17068 C CA . ALA B 1 567 ? 202.055 212.918 149.059 1.00 31.43 567 ALA B CA 1
ATOM 17069 C C . ALA B 1 567 ? 202.003 214.226 148.276 1.00 31.43 567 ALA B C 1
ATOM 17070 O O . ALA B 1 567 ? 200.961 214.876 148.169 1.00 31.43 567 ALA B O 1
ATOM 17077 N N . ILE B 1 568 ? 203.156 214.624 147.748 1.00 35.76 568 ILE B N 1
ATOM 17078 C CA . ILE B 1 568 ? 203.281 215.826 146.932 1.00 35.76 568 ILE B CA 1
ATOM 17079 C C . ILE B 1 568 ? 203.798 215.407 145.566 1.00 35.76 568 ILE B C 1
ATOM 17080 O O . ILE B 1 568 ? 204.861 214.783 145.461 1.00 35.76 568 ILE B O 1
ATOM 17096 N N . LEU B 1 569 ? 203.051 215.744 144.531 1.00 35.49 569 LEU B N 1
ATOM 17097 C CA . LEU B 1 569 ? 203.444 215.379 143.180 1.00 35.49 569 LEU B CA 1
ATOM 17098 C C . LEU B 1 569 ? 204.584 216.275 142.693 1.00 35.49 569 LEU B C 1
ATOM 17099 O O . LEU B 1 569 ? 204.615 217.466 143.012 1.00 35.49 569 LEU B O 1
ATOM 17115 N N . PRO B 1 570 ? 205.529 215.733 141.924 1.00 38.55 570 PRO B N 1
ATOM 17116 C CA . PRO B 1 570 ? 206.553 216.588 141.317 1.00 38.55 570 PRO B CA 1
ATOM 17117 C C . PRO B 1 570 ? 205.930 217.575 140.343 1.00 38.55 570 PRO B C 1
ATOM 17118 O O . PRO B 1 570 ? 204.874 217.326 139.759 1.00 38.55 570 PRO B O 1
ATOM 17129 N N . SER B 1 571 ? 206.603 218.715 140.174 1.00 43.27 571 SER B N 1
ATOM 17130 C CA . SER B 1 571 ? 206.087 219.746 139.280 1.00 43.27 571 SER B CA 1
ATOM 17131 C C . SER B 1 571 ? 205.965 219.226 137.854 1.00 43.27 571 SER B C 1
ATOM 17132 O O . SER B 1 571 ? 204.980 219.512 137.164 1.00 43.27 571 SER B O 1
ATOM 17140 N N . CYS B 1 572 ? 206.954 218.460 137.394 1.00 44.09 572 CYS B N 1
ATOM 17141 C CA . CYS B 1 572 ? 206.916 217.936 136.033 1.00 44.09 572 CYS B CA 1
ATOM 17142 C C . CYS B 1 572 ? 205.691 217.056 135.817 1.00 44.09 572 CYS B C 1
ATOM 17143 O O . CYS B 1 572 ? 204.925 217.256 134.866 1.00 44.09 572 CYS B O 1
ATOM 17150 N N . CYS B 1 573 ? 205.495 216.070 136.694 1.00 40.80 573 CYS B N 1
ATOM 17151 C CA . CYS B 1 573 ? 204.360 215.164 136.557 1.00 40.80 573 CYS B CA 1
ATOM 17152 C C . CYS B 1 573 ? 203.041 215.908 136.722 1.00 40.80 573 CYS B C 1
ATOM 17153 O O . CYS B 1 573 ? 202.086 215.671 135.972 1.00 40.80 573 CYS B O 1
ATOM 17161 N N . ARG B 1 574 ? 202.973 216.815 137.698 1.00 38.46 574 ARG B N 1
ATOM 17162 C CA . ARG B 1 574 ? 201.757 217.588 137.919 1.00 38.46 574 ARG B CA 1
ATOM 17163 C C . ARG B 1 574 ? 201.376 218.374 136.672 1.00 38.46 574 ARG B C 1
ATOM 17164 O O . ARG B 1 574 ? 200.215 218.363 136.243 1.00 38.46 574 ARG B O 1
ATOM 17185 N N . TRP B 1 575 ? 202.347 219.060 136.066 1.00 44.85 575 TRP B N 1
ATOM 17186 C CA . TRP B 1 575 ? 202.033 219.903 134.920 1.00 44.85 575 TRP B CA 1
ATOM 17187 C C . TRP B 1 575 ? 201.779 219.078 133.668 1.00 44.85 575 TRP B C 1
ATOM 17188 O O . TRP B 1 575 ? 200.978 219.484 132.823 1.00 44.85 575 TRP B O 1
ATOM 17209 N N . LYS B 1 576 ? 202.423 217.919 133.531 1.00 46.47 576 LYS B N 1
ATOM 17210 C CA . LYS B 1 576 ? 202.073 217.030 132.428 1.00 46.47 576 LYS B CA 1
ATOM 17211 C C . LYS B 1 576 ? 200.635 216.544 132.562 1.00 46.47 576 LYS B C 1
ATOM 17212 O O . LYS B 1 576 ? 199.882 216.512 131.578 1.00 46.47 576 LYS B O 1
ATOM 17231 N N . ILE B 1 577 ? 200.231 216.173 133.779 1.00 43.74 577 ILE B N 1
ATOM 17232 C CA . ILE B 1 577 ? 198.854 215.749 134.013 1.00 43.74 577 ILE B CA 1
ATOM 17233 C C . ILE B 1 577 ? 197.894 216.881 133.677 1.00 43.74 577 ILE B C 1
ATOM 17234 O O . ILE B 1 577 ? 196.865 216.678 133.022 1.00 43.74 577 ILE B O 1
ATOM 17250 N N . ARG B 1 578 ? 198.217 218.095 134.128 1.00 43.74 578 ARG B N 1
ATOM 17251 C CA . ARG B 1 578 ? 197.357 219.238 133.844 1.00 43.74 578 ARG B CA 1
ATOM 17252 C C . ARG B 1 578 ? 197.278 219.508 132.347 1.00 43.74 578 ARG B C 1
ATOM 17253 O O . ARG B 1 578 ? 196.216 219.864 131.828 1.00 43.74 578 ARG B O 1
ATOM 17274 N N . LYS B 1 579 ? 198.395 219.347 131.636 1.00 50.22 579 LYS B N 1
ATOM 17275 C CA . LYS B 1 579 ? 198.375 219.499 130.187 1.00 50.22 579 LYS B CA 1
ATOM 17276 C C . LYS B 1 579 ? 197.438 218.481 129.552 1.00 50.22 579 LYS B C 1
ATOM 17277 O O . LYS B 1 579 ? 196.669 218.815 128.643 1.00 50.22 579 LYS B O 1
ATOM 17296 N N . GLU B 1 580 ? 197.488 217.232 130.018 1.00 50.27 580 GLU B N 1
ATOM 17297 C CA . GLU B 1 580 ? 196.585 216.217 129.485 1.00 50.27 580 GLU B CA 1
ATOM 17298 C C . GLU B 1 580 ? 195.130 216.536 129.817 1.00 50.27 580 GLU B C 1
ATOM 17299 O O . GLU B 1 580 ? 194.243 216.348 128.978 1.00 50.27 580 GLU B O 1
ATOM 17311 N N . PHE B 1 581 ? 194.867 217.013 131.032 1.00 47.63 581 PHE B N 1
ATOM 17312 C CA . PHE B 1 581 ? 193.517 217.345 131.491 1.00 47.63 581 PHE B CA 1
ATOM 17313 C C . PHE B 1 581 ? 193.529 218.750 132.080 1.00 47.63 581 PHE B C 1
ATOM 17314 O O . PHE B 1 581 ? 193.482 218.931 133.302 1.00 47.63 581 PHE B O 1
ATOM 17331 N N . PRO B 1 582 ? 193.587 219.772 131.232 1.00 50.92 582 PRO B N 1
ATOM 17332 C CA . PRO B 1 582 ? 193.732 221.143 131.727 1.00 50.92 582 PRO B CA 1
ATOM 17333 C C . PRO B 1 582 ? 192.419 221.750 132.201 1.00 50.92 582 PRO B C 1
ATOM 17334 O O . PRO B 1 582 ? 191.325 221.263 131.914 1.00 50.92 582 PRO B O 1
ATOM 17345 N N . LYS B 1 583 ? 192.564 222.842 132.945 1.00 53.08 583 LYS B N 1
ATOM 17346 C CA . LYS B 1 583 ? 191.443 223.641 133.419 1.00 53.08 583 LYS B CA 1
ATOM 17347 C C . LYS B 1 583 ? 191.236 224.807 132.461 1.00 53.08 583 LYS B C 1
ATOM 17348 O O . LYS B 1 583 ? 192.192 225.508 132.115 1.00 53.08 583 LYS B O 1
ATOM 17367 N N . THR B 1 584 ? 189.991 225.009 132.036 1.00 62.67 584 THR B N 1
ATOM 17368 C CA . THR B 1 584 ? 189.689 225.988 131.000 1.00 62.67 584 THR B CA 1
ATOM 17369 C C . THR B 1 584 ? 190.048 227.413 131.405 1.00 62.67 584 THR B C 1
ATOM 17370 O O . THR B 1 584 ? 190.946 228.021 130.812 1.00 62.67 584 THR B O 1
ATOM 17381 N N . GLN B 1 585 ? 189.363 227.956 132.408 1.00 61.90 585 GLN B N 1
ATOM 17382 C CA . GLN B 1 585 ? 189.506 229.362 132.778 1.00 61.90 585 GLN B CA 1
ATOM 17383 C C . GLN B 1 585 ? 189.588 229.516 134.294 1.00 61.90 585 GLN B C 1
ATOM 17384 O O . GLN B 1 585 ? 188.896 230.336 134.897 1.00 61.90 585 GLN B O 1
ATOM 17388 N N . GLY B 1 586 ? 190.444 228.714 134.933 1.00 58.21 586 GLY B N 1
ATOM 17389 C CA . GLY B 1 586 ? 190.609 228.785 136.369 1.00 58.21 586 GLY B CA 1
ATOM 17390 C C . GLY B 1 586 ? 192.048 228.543 136.774 1.00 58.21 586 GLY B C 1
ATOM 17391 O O . GLY B 1 586 ? 192.888 228.139 135.966 1.00 58.21 586 GLY B O 1
ATOM 17395 N N . GLN B 1 587 ? 192.317 228.804 138.050 1.00 56.09 587 GLN B N 1
ATOM 17396 C CA . GLN B 1 587 ? 193.636 228.608 138.638 1.00 56.09 587 GLN B CA 1
ATOM 17397 C C . GLN B 1 587 ? 193.623 227.357 139.506 1.00 56.09 587 GLN B C 1
ATOM 17398 O O . GLN B 1 587 ? 192.722 227.178 140.332 1.00 56.09 587 GLN B O 1
ATOM 17412 N N . TYR B 1 588 ? 194.608 226.473 139.328 1.00 47.31 588 TYR B N 1
ATOM 17413 C CA . TYR B 1 588 ? 194.637 225.208 140.079 1.00 47.31 588 TYR B CA 1
ATOM 17414 C C . TYR B 1 588 ? 194.832 225.410 141.570 1.00 47.31 588 TYR B C 1
ATOM 17415 O O . TYR B 1 588 ? 195.750 226.115 141.990 1.00 47.31 588 TYR B O 1
ATOM 17433 N N . SER B 1 589 ? 193.983 224.780 142.375 1.00 48.23 589 SER B N 1
ATOM 17434 C CA . SER B 1 589 ? 194.085 224.901 143.822 1.00 48.23 589 SER B CA 1
ATOM 17435 C C . SER B 1 589 ? 195.361 224.273 144.334 1.00 48.23 589 SER B C 1
ATOM 17436 O O . SER B 1 589 ? 196.014 224.825 145.219 1.00 48.23 589 SER B O 1
ATOM 17444 N N . GLY B 1 590 ? 195.721 223.118 143.788 1.00 43.58 590 GLY B N 1
ATOM 17445 C CA . GLY B 1 590 ? 196.905 222.418 144.247 1.00 43.58 590 GLY B CA 1
ATOM 17446 C C . GLY B 1 590 ? 196.590 221.521 145.426 1.00 43.58 590 GLY B C 1
ATOM 17447 O O . GLY B 1 590 ? 195.428 221.226 145.691 1.00 43.58 590 GLY B O 1
ATOM 17451 N N . PHE B 1 591 ? 197.632 221.012 146.080 1.00 39.07 591 PHE B N 1
ATOM 17452 C CA . PHE B 1 591 ? 197.434 220.078 147.183 1.00 39.07 591 PHE B CA 1
ATOM 17453 C C . PHE B 1 591 ? 196.553 220.671 148.261 1.00 39.07 591 PHE B C 1
ATOM 17454 O O . PHE B 1 591 ? 196.690 221.842 148.604 1.00 39.07 591 PHE B O 1
ATOM 17471 N N . LYS B 1 592 ? 195.660 219.858 148.809 1.00 44.26 592 LYS B N 1
ATOM 17472 C CA . LYS B 1 592 ? 194.777 220.315 149.862 1.00 44.26 592 LYS B CA 1
ATOM 17473 C C . LYS B 1 592 ? 194.992 219.467 151.087 1.00 44.26 592 LYS B C 1
ATOM 17474 O O . LYS B 1 592 ? 195.036 218.242 150.995 1.00 44.26 592 LYS B O 1
ATOM 17493 N N . TYR B 1 593 ? 195.121 220.104 152.238 1.00 43.75 593 TYR B N 1
ATOM 17494 C CA . TYR B 1 593 ? 195.247 219.360 153.471 1.00 43.75 593 TYR B CA 1
ATOM 17495 C C . TYR B 1 593 ? 193.994 218.525 153.590 1.00 43.75 593 TYR B C 1
ATOM 17496 O O . TYR B 1 593 ? 192.891 219.068 153.616 1.00 43.75 593 TYR B O 1
ATOM 17514 N N . PRO B 1 594 ? 194.144 217.196 153.673 1.00 45.17 594 PRO B N 1
ATOM 17515 C CA . PRO B 1 594 ? 192.954 216.347 153.683 1.00 45.17 594 PRO B CA 1
ATOM 17516 C C . PRO B 1 594 ? 192.316 216.293 155.057 1.00 45.17 594 PRO B C 1
ATOM 17517 O O . PRO B 1 594 ? 191.311 215.606 155.225 1.00 45.17 594 PRO B O 1
ATOM 17528 N N . TYR B 1 595 ? 192.893 216.996 156.027 1.00 42.56 595 TYR B N 1
ATOM 17529 C CA . TYR B 1 595 ? 192.375 216.979 157.388 1.00 42.56 595 TYR B CA 1
ATOM 17530 C C . TYR B 1 595 ? 192.061 218.386 157.871 1.00 42.56 595 TYR B C 1
ATOM 17531 O O . TYR B 1 595 ? 191.847 219.295 157.068 1.00 42.56 595 TYR B O 1
ATOM 17549 N N . SER C 1 6 ? 214.666 209.892 168.591 1.00 30.00 6 SER C N 1
ATOM 17550 C CA . SER C 1 6 ? 214.397 209.232 169.863 1.00 30.00 6 SER C CA 1
ATOM 17551 C C . SER C 1 6 ? 213.279 209.941 170.604 1.00 30.00 6 SER C C 1
ATOM 17552 O O . SER C 1 6 ? 212.510 209.307 171.324 1.00 30.00 6 SER C O 1
ATOM 17555 N N . TRP C 1 7 ? 213.184 211.253 170.436 1.00 54.32 7 TRP C N 1
ATOM 17556 C CA . TRP C 1 7 ? 212.094 211.990 171.054 1.00 54.32 7 TRP C CA 1
ATOM 17557 C C . TRP C 1 7 ? 210.791 211.583 170.399 1.00 54.32 7 TRP C C 1
ATOM 17558 O O . TRP C 1 7 ? 209.766 211.487 171.063 1.00 54.32 7 TRP C O 1
ATOM 17579 N N . ASN C 1 8 ? 210.825 211.338 169.094 1.00 45.35 8 ASN C N 1
ATOM 17580 C CA . ASN C 1 8 ? 209.630 210.869 168.411 1.00 45.35 8 ASN C CA 1
ATOM 17581 C C . ASN C 1 8 ? 209.209 209.566 169.049 1.00 45.35 8 ASN C C 1
ATOM 17582 O O . ASN C 1 8 ? 208.023 209.314 169.208 1.00 45.35 8 ASN C O 1
ATOM 17593 N N . ASP C 1 9 ? 210.183 208.743 169.422 1.00 41.69 9 ASP C N 1
ATOM 17594 C CA . ASP C 1 9 ? 209.886 207.471 170.072 1.00 41.69 9 ASP C CA 1
ATOM 17595 C C . ASP C 1 9 ? 209.189 207.706 171.394 1.00 41.69 9 ASP C C 1
ATOM 17596 O O . ASP C 1 9 ? 208.252 206.991 171.742 1.00 41.69 9 ASP C O 1
ATOM 17600 N N . VAL C 1 10 ? 209.642 208.705 172.138 1.00 38.22 10 VAL C N 1
ATOM 17601 C CA . VAL C 1 10 ? 208.990 209.041 173.389 1.00 38.22 10 VAL C CA 1
ATOM 17602 C C . VAL C 1 10 ? 207.576 209.461 173.084 1.00 38.22 10 VAL C C 1
ATOM 17603 O O . VAL C 1 10 ? 206.640 209.083 173.784 1.00 38.22 10 VAL C O 1
ATOM 17616 N N . PHE C 1 11 ? 207.417 210.252 172.034 1.00 32.57 11 PHE C N 1
ATOM 17617 C CA . PHE C 1 11 ? 206.099 210.734 171.671 1.00 32.57 11 PHE C CA 1
ATOM 17618 C C . PHE C 1 11 ? 205.344 209.686 170.885 1.00 32.57 11 PHE C C 1
ATOM 17619 O O . PHE C 1 11 ? 204.890 209.959 169.774 1.00 32.57 11 PHE C O 1
ATOM 17636 N N . GLN C 1 12 ? 205.217 208.481 171.435 1.00 26.72 12 GLN C N 1
ATOM 17637 C CA . GLN C 1 12 ? 204.399 207.487 170.756 1.00 26.72 12 GLN C CA 1
ATOM 17638 C C . GLN C 1 12 ? 203.304 206.983 171.683 1.00 26.72 12 GLN C C 1
ATOM 17639 O O . GLN C 1 12 ? 203.480 206.916 172.902 1.00 26.72 12 GLN C O 1
ATOM 17653 N N . TYR C 1 13 ? 202.165 206.634 171.087 1.00 16.02 13 TYR C N 1
ATOM 17654 C CA . TYR C 1 13 ? 201.063 206.004 171.800 1.00 16.02 13 TYR C CA 1
ATOM 17655 C C . TYR C 1 13 ? 200.602 204.783 171.020 1.00 16.02 13 TYR C C 1
ATOM 17656 O O . TYR C 1 13 ? 200.327 204.876 169.820 1.00 16.02 13 TYR C O 1
ATOM 17674 N N . GLU C 1 14 ? 200.509 203.647 171.704 1.00 15.97 14 GLU C N 1
ATOM 17675 C CA . GLU C 1 14 ? 200.054 202.401 171.104 1.00 15.97 14 GLU C CA 1
ATOM 17676 C C . GLU C 1 14 ? 198.614 202.136 171.518 1.00 15.97 14 GLU C C 1
ATOM 17677 O O . GLU C 1 14 ? 198.299 202.120 172.712 1.00 15.97 14 GLU C O 1
ATOM 17689 N N . THR C 1 15 ? 197.747 201.933 170.532 1.00 14.44 15 THR C N 1
ATOM 17690 C CA . THR C 1 15 ? 196.349 201.607 170.762 1.00 14.44 15 THR C CA 1
ATOM 17691 C C . THR C 1 15 ? 196.035 200.263 170.122 1.00 14.44 15 THR C C 1
ATOM 17692 O O . THR C 1 15 ? 196.489 199.970 169.011 1.00 14.44 15 THR C O 1
ATOM 17703 N N . ASN C 1 16 ? 195.265 199.448 170.833 1.00 11.25 16 ASN C N 1
ATOM 17704 C CA . ASN C 1 16 ? 194.931 198.119 170.347 1.00 11.25 16 ASN C CA 1
ATOM 17705 C C . ASN C 1 16 ? 193.935 198.189 169.199 1.00 11.25 16 ASN C C 1
ATOM 17706 O O . ASN C 1 16 ? 192.951 198.931 169.250 1.00 11.25 16 ASN C O 1
ATOM 17717 N N . LYS C 1 17 ? 194.200 197.411 168.154 1.00 11.93 17 LYS C N 1
ATOM 17718 C CA . LYS C 1 17 ? 193.229 197.247 167.084 1.00 11.93 17 LYS C CA 1
ATOM 17719 C C . LYS C 1 17 ? 192.070 196.399 167.584 1.00 11.93 17 LYS C C 1
ATOM 17720 O O . LYS C 1 17 ? 192.275 195.356 168.211 1.00 11.93 17 LYS C O 1
ATOM 17739 N N . VAL C 1 18 ? 190.848 196.846 167.307 1.00 12.12 18 VAL C N 1
ATOM 17740 C CA . VAL C 1 18 ? 189.652 196.193 167.815 1.00 12.12 18 VAL C CA 1
ATOM 17741 C C . VAL C 1 18 ? 188.685 195.936 166.669 1.00 12.12 18 VAL C C 1
ATOM 17742 O O . VAL C 1 18 ? 188.704 196.610 165.637 1.00 12.12 18 VAL C O 1
ATOM 17755 N N . THR C 1 19 ? 187.835 194.933 166.869 1.00 15.79 19 THR C N 1
ATOM 17756 C CA . THR C 1 19 ? 186.751 194.604 165.952 1.00 15.79 19 THR C CA 1
ATOM 17757 C C . THR C 1 19 ? 185.439 194.821 166.693 1.00 15.79 19 THR C C 1
ATOM 17758 O O . THR C 1 19 ? 185.096 194.050 167.596 1.00 15.79 19 THR C O 1
ATOM 17769 N N . ARG C 1 20 ? 184.715 195.871 166.317 1.00 19.11 20 ARG C N 1
ATOM 17770 C CA . ARG C 1 20 ? 183.419 196.165 166.914 1.00 19.11 20 ARG C CA 1
ATOM 17771 C C . ARG C 1 20 ? 182.357 195.269 166.292 1.00 19.11 20 ARG C C 1
ATOM 17772 O O . ARG C 1 20 ? 182.155 195.287 165.073 1.00 19.11 20 ARG C O 1
ATOM 17793 N N . ILE C 1 21 ? 181.678 194.492 167.127 1.00 19.16 21 ILE C N 1
ATOM 17794 C CA . ILE C 1 21 ? 180.655 193.554 166.684 1.00 19.16 21 ILE C CA 1
ATOM 17795 C C . ILE C 1 21 ? 179.292 194.116 167.065 1.00 19.16 21 ILE C C 1
ATOM 17796 O O . ILE C 1 21 ? 179.019 194.362 168.246 1.00 19.16 21 ILE C O 1
ATOM 17812 N N . GLN C 1 22 ? 178.438 194.321 166.063 1.00 29.93 22 GLN C N 1
ATOM 17813 C CA . GLN C 1 22 ? 177.062 194.764 166.286 1.00 29.93 22 GLN C CA 1
ATOM 17814 C C . GLN C 1 22 ? 176.183 193.541 166.547 1.00 29.93 22 GLN C C 1
ATOM 17815 O O . GLN C 1 22 ? 175.341 193.144 165.740 1.00 29.93 22 GLN C O 1
ATOM 17829 N N . SER C 1 23 ? 176.406 192.937 167.711 1.00 24.69 23 SER C N 1
ATOM 17830 C CA . SER C 1 23 ? 175.697 191.739 168.137 1.00 24.69 23 SER C CA 1
ATOM 17831 C C . SER C 1 23 ? 174.845 192.065 169.352 1.00 24.69 23 SER C C 1
ATOM 17832 O O . SER C 1 23 ? 175.336 192.653 170.321 1.00 24.69 23 SER C O 1
ATOM 17840 N N . VAL C 1 24 ? 173.567 191.687 169.295 1.00 26.43 24 VAL C N 1
ATOM 17841 C CA . VAL C 1 24 ? 172.671 191.930 170.419 1.00 26.43 24 VAL C CA 1
ATOM 17842 C C . VAL C 1 24 ? 173.042 191.037 171.596 1.00 26.43 24 VAL C C 1
ATOM 17843 O O . VAL C 1 24 ? 173.104 191.489 172.744 1.00 26.43 24 VAL C O 1
ATOM 17856 N N . ASN C 1 25 ? 173.299 189.755 171.328 1.00 24.48 25 ASN C N 1
ATOM 17857 C CA . ASN C 1 25 ? 173.597 188.822 172.411 1.00 24.48 25 ASN C CA 1
ATOM 17858 C C . ASN C 1 25 ? 174.911 189.169 173.102 1.00 24.48 25 ASN C C 1
ATOM 17859 O O . ASN C 1 25 ? 174.993 189.137 174.336 1.00 24.48 25 ASN C O 1
ATOM 17870 N N . TYR C 1 26 ? 175.936 189.535 172.334 1.00 22.65 26 TYR C N 1
ATOM 17871 C CA . TYR C 1 26 ? 177.247 189.838 172.916 1.00 22.65 26 TYR C CA 1
ATOM 17872 C C . TYR C 1 26 ? 177.184 191.113 173.714 1.00 22.65 26 TYR C C 1
ATOM 17873 O O . TYR C 1 26 ? 177.770 191.201 174.785 1.00 22.65 26 TYR C O 1
ATOM 17891 N N . GLY C 1 27 ? 176.495 192.114 173.188 1.00 21.34 27 GLY C N 1
ATOM 17892 C CA . GLY C 1 27 ? 176.311 193.340 173.947 1.00 21.34 27 GLY C CA 1
ATOM 17893 C C . GLY C 1 27 ? 175.540 193.105 175.232 1.00 21.34 27 GLY C C 1
ATOM 17894 O O . GLY C 1 27 ? 175.889 193.643 176.288 1.00 21.34 27 GLY C O 1
ATOM 17898 N N . THR C 1 28 ? 174.482 192.293 175.160 1.00 20.61 28 THR C N 1
ATOM 17899 C CA . THR C 1 28 ? 173.719 191.952 176.354 1.00 20.61 28 THR C CA 1
ATOM 17900 C C . THR C 1 28 ? 174.605 191.281 177.391 1.00 20.61 28 THR C C 1
ATOM 17901 O O . THR C 1 28 ? 174.588 191.651 178.569 1.00 20.61 28 THR C O 1
ATOM 17912 N N . ILE C 1 29 ? 175.383 190.284 176.967 1.00 18.59 29 ILE C N 1
ATOM 17913 C CA . ILE C 1 29 ? 176.247 189.561 177.894 1.00 18.59 29 ILE C CA 1
ATOM 17914 C C . ILE C 1 29 ? 177.275 190.503 178.502 1.00 18.59 29 ILE C C 1
ATOM 17915 O O . ILE C 1 29 ? 177.526 190.473 179.712 1.00 18.59 29 ILE C O 1
ATOM 17931 N N . LYS C 1 30 ? 177.886 191.352 177.674 1.00 16.08 30 LYS C N 1
ATOM 17932 C CA . LYS C 1 30 ? 178.899 192.273 178.171 1.00 16.08 30 LYS C CA 1
ATOM 17933 C C . LYS C 1 30 ? 178.319 193.198 179.230 1.00 16.08 30 LYS C C 1
ATOM 17934 O O . LYS C 1 30 ? 178.898 193.367 180.309 1.00 16.08 30 LYS C O 1
ATOM 17953 N N . TRP C 1 31 ? 177.168 193.806 178.940 1.00 18.05 31 TRP C N 1
ATOM 17954 C CA . TRP C 1 31 ? 176.593 194.754 179.885 1.00 18.05 31 TRP C CA 1
ATOM 17955 C C . TRP C 1 31 ? 176.101 194.056 181.145 1.00 18.05 31 TRP C C 1
ATOM 17956 O O . TRP C 1 31 ? 176.241 194.593 182.248 1.00 18.05 31 TRP C O 1
ATOM 17977 N N . ILE C 1 32 ? 175.539 192.854 181.012 1.00 15.56 32 ILE C N 1
ATOM 17978 C CA . ILE C 1 32 ? 175.081 192.118 182.186 1.00 15.56 32 ILE C CA 1
ATOM 17979 C C . ILE C 1 32 ? 176.261 191.770 183.084 1.00 15.56 32 ILE C C 1
ATOM 17980 O O . ILE C 1 32 ? 176.200 191.929 184.308 1.00 15.56 32 ILE C O 1
ATOM 17996 N N . LEU C 1 33 ? 177.352 191.284 182.489 1.00 15.20 33 LEU C N 1
ATOM 17997 C CA . LEU C 1 33 ? 178.524 190.925 183.279 1.00 15.20 33 LEU C CA 1
ATOM 17998 C C . LEU C 1 33 ? 179.150 192.153 183.928 1.00 15.20 33 LEU C C 1
ATOM 17999 O O . LEU C 1 33 ? 179.571 192.100 185.090 1.00 15.20 33 LEU C O 1
ATOM 18015 N N . HIS C 1 34 ? 179.220 193.268 183.197 1.00 12.67 34 HIS C N 1
ATOM 18016 C CA . HIS C 1 34 ? 179.756 194.492 183.780 1.00 12.67 34 HIS C CA 1
ATOM 18017 C C . HIS C 1 34 ? 178.896 194.965 184.945 1.00 12.67 34 HIS C C 1
ATOM 18018 O O . HIS C 1 34 ? 179.422 195.362 185.991 1.00 12.67 34 HIS C O 1
ATOM 18032 N N . MET C 1 35 ? 177.572 194.925 184.785 1.00 15.46 35 MET C N 1
ATOM 18033 C CA . MET C 1 35 ? 176.681 195.326 185.868 1.00 15.46 35 MET C CA 1
ATOM 18034 C C . MET C 1 35 ? 176.833 194.406 187.070 1.00 15.46 35 MET C C 1
ATOM 18035 O O . MET C 1 35 ? 176.836 194.870 188.212 1.00 15.46 35 MET C O 1
ATOM 18049 N N . THR C 1 36 ? 176.954 193.100 186.834 1.00 10.81 36 THR C N 1
ATOM 18050 C CA . THR C 1 36 ? 177.118 192.161 187.938 1.00 10.81 36 THR C CA 1
ATOM 18051 C C . THR C 1 36 ? 178.413 192.429 188.695 1.00 10.81 36 THR C C 1
ATOM 18052 O O . THR C 1 36 ? 178.428 192.476 189.933 1.00 10.81 36 THR C O 1
ATOM 18063 N N . VAL C 1 37 ? 179.512 192.621 187.963 1.00 8.22 37 VAL C N 1
ATOM 18064 C CA . VAL C 1 37 ? 180.797 192.889 188.604 1.00 8.22 37 VAL C CA 1
ATOM 18065 C C . VAL C 1 37 ? 180.732 194.190 189.392 1.00 8.22 37 VAL C C 1
ATOM 18066 O O . VAL C 1 37 ? 181.182 194.262 190.541 1.00 8.22 37 VAL C O 1
ATOM 18079 N N . PHE C 1 38 ? 180.168 195.238 188.787 1.00 8.42 38 PHE C N 1
ATOM 18080 C CA . PHE C 1 38 ? 180.079 196.525 189.468 1.00 8.42 38 PHE C CA 1
ATOM 18081 C C . PHE C 1 38 ? 179.213 196.428 190.714 1.00 8.42 38 PHE C C 1
ATOM 18082 O O . PHE C 1 38 ? 179.561 196.974 191.767 1.00 8.42 38 PHE C O 1
ATOM 18099 N N . SER C 1 39 ? 178.078 195.733 190.615 1.00 9.85 39 SER C N 1
ATOM 18100 C CA . SER C 1 39 ? 177.180 195.601 191.753 1.00 9.85 39 SER C CA 1
ATOM 18101 C C . SER C 1 39 ? 177.852 194.854 192.893 1.00 9.85 39 SER C C 1
ATOM 18102 O O . SER C 1 39 ? 177.769 195.271 194.052 1.00 9.85 39 SER C O 1
ATOM 18110 N N . TYR C 1 40 ? 178.532 193.747 192.586 1.00 9.19 40 TYR C N 1
ATOM 18111 C CA . TYR C 1 40 ? 179.203 193.007 193.647 1.00 9.19 40 TYR C CA 1
ATOM 18112 C C . TYR C 1 40 ? 180.338 193.819 194.257 1.00 9.19 40 TYR C C 1
ATOM 18113 O O . TYR C 1 40 ? 180.530 193.802 195.478 1.00 9.19 40 TYR C O 1
ATOM 18131 N N . VAL C 1 41 ? 181.109 194.524 193.428 1.00 8.26 41 VAL C N 1
ATOM 18132 C CA . VAL C 1 41 ? 182.220 195.319 193.944 1.00 8.26 41 VAL C CA 1
ATOM 18133 C C . VAL C 1 41 ? 181.700 196.412 194.869 1.00 8.26 41 VAL C C 1
ATOM 18134 O O . VAL C 1 41 ? 182.237 196.635 195.960 1.00 8.26 41 VAL C O 1
ATOM 18147 N N . SER C 1 42 ? 180.635 197.098 194.453 1.00 9.50 42 SER C N 1
ATOM 18148 C CA . SER C 1 42 ? 180.052 198.145 195.285 1.00 9.50 42 SER C CA 1
ATOM 18149 C C . SER C 1 42 ? 179.472 197.572 196.572 1.00 9.50 42 SER C C 1
ATOM 18150 O O . SER C 1 42 ? 179.621 198.163 197.649 1.00 9.50 42 SER C O 1
ATOM 18158 N N . PHE C 1 43 ? 178.795 196.425 196.479 1.00 10.63 43 PHE C N 1
ATOM 18159 C CA . PHE C 1 43 ? 178.218 195.809 197.667 1.00 10.63 43 PHE C CA 1
ATOM 18160 C C . PHE C 1 43 ? 179.302 195.416 198.658 1.00 10.63 43 PHE C C 1
ATOM 18161 O O . PHE C 1 43 ? 179.148 195.615 199.866 1.00 10.63 43 PHE C O 1
ATOM 18178 N N . ALA C 1 44 ? 180.405 194.851 198.168 1.00 9.50 44 ALA C N 1
ATOM 18179 C CA . ALA C 1 44 ? 181.515 194.517 199.051 1.00 9.50 44 ALA C CA 1
ATOM 18180 C C . ALA C 1 44 ? 182.134 195.773 199.650 1.00 9.50 44 ALA C C 1
ATOM 18181 O O . ALA C 1 44 ? 182.505 195.789 200.830 1.00 9.50 44 ALA C O 1
ATOM 18188 N N . LEU C 1 45 ? 182.251 196.835 198.852 1.00 8.38 45 LEU C N 1
ATOM 18189 C CA . LEU C 1 45 ? 182.850 198.071 199.339 1.00 8.38 45 LEU C CA 1
ATOM 18190 C C . LEU C 1 45 ? 182.031 198.678 200.473 1.00 8.38 45 LEU C C 1
ATOM 18191 O O . LEU C 1 45 ? 182.589 199.116 201.486 1.00 8.38 45 LEU C O 1
ATOM 18207 N N . MET C 1 46 ? 180.706 198.718 200.321 1.00 12.30 46 MET C N 1
ATOM 18208 C CA . MET C 1 46 ? 179.864 199.365 201.325 1.00 12.30 46 MET C CA 1
ATOM 18209 C C . MET C 1 46 ? 179.568 198.452 202.511 1.00 12.30 46 MET C C 1
ATOM 18210 O O . MET C 1 46 ? 179.517 198.918 203.654 1.00 12.30 46 MET C O 1
ATOM 18224 N N . SER C 1 47 ? 179.364 197.157 202.267 1.00 11.02 47 SER C N 1
ATOM 18225 C CA . SER C 1 47 ? 179.037 196.240 203.352 1.00 11.02 47 SER C CA 1
ATOM 18226 C C . SER C 1 47 ? 180.208 196.079 204.312 1.00 11.02 47 SER C C 1
ATOM 18227 O O . SER C 1 47 ? 180.035 196.136 205.535 1.00 11.02 47 SER C O 1
ATOM 18235 N N . ASP C 1 48 ? 181.410 195.877 203.778 1.00 9.70 48 ASP C N 1
ATOM 18236 C CA . ASP C 1 48 ? 182.604 195.695 204.589 1.00 9.70 48 ASP C CA 1
ATOM 18237 C C . ASP C 1 48 ? 183.342 196.998 204.863 1.00 9.70 48 ASP C C 1
ATOM 18238 O O . ASP C 1 48 ? 184.383 196.972 205.526 1.00 9.70 48 ASP C O 1
ATOM 18247 N N . LYS C 1 49 ? 182.833 198.128 204.374 1.00 8.81 49 LYS C N 1
ATOM 18248 C CA . LYS C 1 49 ? 183.463 199.428 204.595 1.00 8.81 49 LYS C CA 1
ATOM 18249 C C . LYS C 1 49 ? 184.933 199.396 204.188 1.00 8.81 49 LYS C C 1
ATOM 18250 O O . LYS C 1 49 ? 185.808 199.915 204.885 1.00 8.81 49 LYS C O 1
ATOM 18269 N N . LEU C 1 50 ? 185.209 198.777 203.039 1.00 7.72 50 LEU C N 1
ATOM 18270 C CA . LEU C 1 50 ? 186.579 198.643 202.562 1.00 7.72 50 LEU C CA 1
ATOM 18271 C C . LEU C 1 50 ? 187.199 199.975 202.168 1.00 7.72 50 LEU C C 1
ATOM 18272 O O . LEU C 1 50 ? 188.416 200.038 201.971 1.00 7.72 50 LEU C O 1
ATOM 18288 N N . TYR C 1 51 ? 186.400 201.033 202.049 1.00 6.20 51 TYR C N 1
ATOM 18289 C CA . TYR C 1 51 ? 186.930 202.374 201.850 1.00 6.20 51 TYR C CA 1
ATOM 18290 C C . TYR C 1 51 ? 187.431 202.998 203.144 1.00 6.20 51 TYR C C 1
ATOM 18291 O O . TYR C 1 51 ? 188.026 204.080 203.102 1.00 6.20 51 TYR C O 1
ATOM 18309 N N . GLN C 1 52 ? 187.210 202.346 204.281 1.00 8.26 52 GLN C N 1
ATOM 18310 C CA . GLN C 1 52 ? 187.565 202.886 205.584 1.00 8.26 52 GLN C CA 1
ATOM 18311 C C . GLN C 1 52 ? 188.838 202.250 206.118 1.00 8.26 52 GLN C C 1
ATOM 18312 O O . GLN C 1 52 ? 189.036 201.037 206.011 1.00 8.26 52 GLN C O 1
ATOM 18326 N N . ARG C 1 53 ? 189.700 203.085 206.683 1.00 6.21 53 ARG C N 1
ATOM 18327 C CA . ARG C 1 53 ? 190.759 202.605 207.552 1.00 6.21 53 ARG C CA 1
ATOM 18328 C C . ARG C 1 53 ? 190.139 202.290 208.908 1.00 6.21 53 ARG C C 1
ATOM 18329 O O . ARG C 1 53 ? 189.410 203.115 209.474 1.00 6.21 53 ARG C O 1
ATOM 18350 N N . LYS C 1 54 ? 190.400 201.084 209.403 1.00 7.91 54 LYS C N 1
ATOM 18351 C CA A LYS C 1 54 ? 189.864 200.611 210.671 0.50 7.91 54 LYS C CA 1
ATOM 18352 C CA B LYS C 1 54 ? 189.864 200.608 210.670 0.50 7.91 54 LYS C CA 1
ATOM 18353 C C . LYS C 1 54 ? 190.974 200.582 211.711 1.00 7.91 54 LYS C C 1
ATOM 18354 O O . LYS C 1 54 ? 192.069 200.078 211.444 1.00 7.91 54 LYS C O 1
ATOM 18391 N N . GLU C 1 55 ? 190.684 201.123 212.892 1.00 10.01 55 GLU C N 1
ATOM 18392 C CA . GLU C 1 55 ? 191.643 201.193 213.982 1.00 10.01 55 GLU C CA 1
ATOM 18393 C C . GLU C 1 55 ? 191.050 200.540 215.225 1.00 10.01 55 GLU C C 1
ATOM 18394 O O . GLU C 1 55 ? 189.889 200.811 215.568 1.00 10.01 55 GLU C O 1
ATOM 18406 N N . PRO C 1 56 ? 191.792 199.680 215.920 1.00 11.21 56 PRO C N 1
ATOM 18407 C CA . PRO C 1 56 ? 191.287 199.149 217.190 1.00 11.21 56 PRO C CA 1
ATOM 18408 C C . PRO C 1 56 ? 191.222 200.234 218.252 1.00 11.21 56 PRO C C 1
ATOM 18409 O O . PRO C 1 56 ? 191.990 201.198 218.239 1.00 11.21 56 PRO C O 1
ATOM 18420 N N . LEU C 1 57 ? 190.285 200.069 219.177 1.00 6.62 57 LEU C N 1
ATOM 18421 C CA . LEU C 1 57 ? 190.086 201.031 220.247 1.00 6.62 57 LEU C CA 1
ATOM 18422 C C . LEU C 1 57 ? 190.999 200.739 221.433 1.00 6.62 57 LEU C C 1
ATOM 18423 O O . LEU C 1 57 ? 191.496 199.625 221.615 1.00 6.62 57 LEU C O 1
ATOM 18439 N N . ILE C 1 58 ? 191.222 201.774 222.237 1.00 8.01 58 ILE C N 1
ATOM 18440 C CA . ILE C 1 58 ? 191.835 201.653 223.553 1.00 8.01 58 ILE C CA 1
ATOM 18441 C C . ILE C 1 58 ? 190.778 202.062 224.569 1.00 8.01 58 ILE C C 1
ATOM 18442 O O . ILE C 1 58 ? 190.143 203.114 224.425 1.00 8.01 58 ILE C O 1
ATOM 18458 N N . SER C 1 59 ? 190.568 201.217 225.573 1.00 9.32 59 SER C N 1
ATOM 18459 C CA . SER C 1 59 ? 189.446 201.355 226.486 1.00 9.32 59 SER C CA 1
ATOM 18460 C C . SER C 1 59 ? 189.909 201.512 227.927 1.00 9.32 59 SER C C 1
ATOM 18461 O O . SER C 1 59 ? 190.942 200.975 228.335 1.00 9.32 59 SER C O 1
ATOM 18469 N N . SER C 1 60 ? 189.122 202.271 228.683 1.00 3.74 60 SER C N 1
ATOM 18470 C CA . SER C 1 60 ? 189.261 202.399 230.124 1.00 3.74 60 SER C CA 1
ATOM 18471 C C . SER C 1 60 ? 187.899 202.142 230.747 1.00 3.74 60 SER C C 1
ATOM 18472 O O . SER C 1 60 ? 186.889 202.686 230.288 1.00 3.74 60 SER C O 1
ATOM 18480 N N . VAL C 1 61 ? 187.872 201.311 231.785 1.00 4.73 61 VAL C N 1
ATOM 18481 C CA . VAL C 1 61 ? 186.640 200.895 232.441 1.00 4.73 61 VAL C CA 1
ATOM 18482 C C . VAL C 1 61 ? 186.685 201.338 233.896 1.00 4.73 61 VAL C C 1
ATOM 18483 O O . VAL C 1 61 ? 187.698 201.150 234.579 1.00 4.73 61 VAL C O 1
ATOM 18496 N N . HIS C 1 62 ? 185.591 201.938 234.357 1.00 4.99 62 HIS C N 1
ATOM 18497 C CA . HIS C 1 62 ? 185.416 202.333 235.748 1.00 4.99 62 HIS C CA 1
ATOM 18498 C C . HIS C 1 62 ? 184.101 201.743 236.233 1.00 4.99 62 HIS C C 1
ATOM 18499 O O . HIS C 1 62 ? 183.034 202.099 235.724 1.00 4.99 62 HIS C O 1
ATOM 18513 N N . THR C 1 63 ? 184.176 200.840 237.202 1.00 8.33 63 THR C N 1
ATOM 18514 C CA . THR C 1 63 ? 183.009 200.132 237.707 1.00 8.33 63 THR C CA 1
ATOM 18515 C C . THR C 1 63 ? 182.669 200.598 239.114 1.00 8.33 63 THR C C 1
ATOM 18516 O O . THR C 1 63 ? 183.560 200.870 239.923 1.00 8.33 63 THR C O 1
ATOM 18527 N N . LYS C 1 64 ? 181.372 200.698 239.393 1.00 4.88 64 LYS C N 1
ATOM 18528 C CA . LYS C 1 64 ? 180.877 201.064 240.717 1.00 4.88 64 LYS C CA 1
ATOM 18529 C C . LYS C 1 64 ? 179.730 200.128 241.075 1.00 4.88 64 LYS C C 1
ATOM 18530 O O . LYS C 1 64 ? 178.691 200.133 240.410 1.00 4.88 64 LYS C O 1
ATOM 18549 N N . VAL C 1 65 ? 179.917 199.334 242.121 1.00 3.20 65 VAL C N 1
ATOM 18550 C CA . VAL C 1 65 ? 178.912 198.377 242.565 1.00 3.20 65 VAL C CA 1
ATOM 18551 C C . VAL C 1 65 ? 178.090 198.998 243.687 1.00 3.20 65 VAL C C 1
ATOM 18552 O O . VAL C 1 65 ? 178.643 199.550 244.645 1.00 3.20 65 VAL C O 1
ATOM 18565 N N . LYS C 1 66 ? 176.769 198.922 243.556 1.00 5.02 66 LYS C N 1
ATOM 18566 C CA . LYS C 1 66 ? 175.838 199.320 244.598 1.00 5.02 66 LYS C CA 1
ATOM 18567 C C . LYS C 1 66 ? 175.096 198.083 245.076 1.00 5.02 66 LYS C C 1
ATOM 18568 O O . LYS C 1 66 ? 174.711 197.229 244.270 1.00 5.02 66 LYS C O 1
ATOM 18587 N N . GLY C 1 67 ? 174.890 197.996 246.372 1.00 4.20 67 GLY C N 1
ATOM 18588 C CA . GLY C 1 67 ? 174.172 196.882 246.954 1.00 4.20 67 GLY C CA 1
ATOM 18589 C C . GLY C 1 67 ? 174.567 196.628 248.392 1.00 4.20 67 GLY C C 1
ATOM 18590 O O . GLY C 1 67 ? 175.691 196.863 248.820 1.00 4.20 67 GLY C O 1
ATOM 18594 N N . VAL C 1 68 ? 173.608 196.120 249.158 1.00 9.13 68 VAL C N 1
ATOM 18595 C CA . VAL C 1 68 ? 173.787 195.802 250.566 1.00 9.13 68 VAL C CA 1
ATOM 18596 C C . VAL C 1 68 ? 173.214 194.415 250.812 1.00 9.13 68 VAL C C 1
ATOM 18597 O O . VAL C 1 68 ? 172.151 194.071 250.287 1.00 9.13 68 VAL C O 1
ATOM 18610 N N . ALA C 1 69 ? 173.922 193.617 251.607 1.00 7.44 69 ALA C N 1
ATOM 18611 C CA . ALA C 1 69 ? 173.513 192.254 251.907 1.00 7.44 69 ALA C CA 1
ATOM 18612 C C . ALA C 1 69 ? 173.471 192.032 253.411 1.00 7.44 69 ALA C C 1
ATOM 18613 O O . ALA C 1 69 ? 174.204 192.664 254.173 1.00 7.44 69 ALA C O 1
ATOM 18620 N N . GLU C 1 70 ? 172.594 191.124 253.826 1.00 16.62 70 GLU C N 1
ATOM 18621 C CA . GLU C 1 70 ? 172.445 190.731 255.219 1.00 16.62 70 GLU C CA 1
ATOM 18622 C C . GLU C 1 70 ? 172.675 189.235 255.351 1.00 16.62 70 GLU C C 1
ATOM 18623 O O . GLU C 1 70 ? 172.154 188.446 254.558 1.00 16.62 70 GLU C O 1
ATOM 18635 N N . VAL C 1 71 ? 173.465 188.850 256.350 1.00 13.55 71 VAL C N 1
ATOM 18636 C CA . VAL C 1 71 ? 173.755 187.450 256.628 1.00 13.55 71 VAL C CA 1
ATOM 18637 C C . VAL C 1 71 ? 173.449 187.179 258.092 1.00 13.55 71 VAL C C 1
ATOM 18638 O O . VAL C 1 71 ? 173.696 188.027 258.955 1.00 13.55 71 VAL C O 1
ATOM 18651 N N . THR C 1 72 ? 172.890 186.005 258.369 1.00 33.13 72 THR C N 1
ATOM 18652 C CA . THR C 1 72 ? 172.622 185.570 259.737 1.00 33.13 72 THR C CA 1
ATOM 18653 C C . THR C 1 72 ? 173.096 184.130 259.847 1.00 33.13 72 THR C C 1
ATOM 18654 O O . THR C 1 72 ? 172.498 183.233 259.246 1.00 33.13 72 THR C O 1
ATOM 18665 N N . GLU C 1 73 ? 174.163 183.909 260.609 1.00 35.62 73 GLU C N 1
ATOM 18666 C CA . GLU C 1 73 ? 174.793 182.595 260.675 1.00 35.62 73 GLU C CA 1
ATOM 18667 C C . GLU C 1 73 ? 175.193 182.316 262.120 1.00 35.62 73 GLU C C 1
ATOM 18668 O O . GLU C 1 73 ? 174.752 182.998 263.048 1.00 35.62 73 GLU C O 1
ATOM 18680 N N . ASN C 1 74 ? 176.011 181.285 262.312 1.00 52.63 74 ASN C N 1
ATOM 18681 C CA . ASN C 1 74 ? 176.492 180.914 263.638 1.00 52.63 74 ASN C CA 1
ATOM 18682 C C . ASN C 1 74 ? 178.010 180.784 263.641 1.00 52.63 74 ASN C C 1
ATOM 18683 O O . ASN C 1 74 ? 178.664 181.056 264.648 1.00 52.63 74 ASN C O 1
ATOM 18694 N N . THR C 1 81 ? 179.301 178.688 269.856 1.00 67.14 81 THR C N 1
ATOM 18695 C CA . THR C 1 81 ? 178.256 178.803 268.846 1.00 67.14 81 THR C CA 1
ATOM 18696 C C . THR C 1 81 ? 177.241 179.871 269.237 1.00 67.14 81 THR C C 1
ATOM 18697 O O . THR C 1 81 ? 176.386 179.646 270.092 1.00 67.14 81 THR C O 1
ATOM 18708 N N . LYS C 1 82 ? 177.342 181.038 268.602 1.00 60.65 82 LYS C N 1
ATOM 18709 C CA . LYS C 1 82 ? 176.441 182.152 268.854 1.00 60.65 82 LYS C CA 1
ATOM 18710 C C . LYS C 1 82 ? 175.951 182.717 267.530 1.00 60.65 82 LYS C C 1
ATOM 18711 O O . LYS C 1 82 ? 176.661 182.684 266.522 1.00 60.65 82 LYS C O 1
ATOM 18730 N N . LEU C 1 83 ? 174.727 183.235 267.542 1.00 50.58 83 LEU C N 1
ATOM 18731 C CA . LEU C 1 83 ? 174.152 183.813 266.336 1.00 50.58 83 LEU C CA 1
ATOM 18732 C C . LEU C 1 83 ? 174.855 185.121 265.997 1.00 50.58 83 LEU C C 1
ATOM 18733 O O . LEU C 1 83 ? 175.025 185.990 266.857 1.00 50.58 83 LEU C O 1
ATOM 18749 N N . VAL C 1 84 ? 175.263 185.256 264.739 1.00 41.23 84 VAL C N 1
ATOM 18750 C CA . VAL C 1 84 ? 175.965 186.435 264.247 1.00 41.23 84 VAL C CA 1
ATOM 18751 C C . VAL C 1 84 ? 175.135 187.039 263.123 1.00 41.23 84 VAL C C 1
ATOM 18752 O O . VAL C 1 84 ? 174.799 186.351 262.148 1.00 41.23 84 VAL C O 1
ATOM 18765 N N . HIS C 1 85 ? 174.809 188.321 263.268 1.00 25.06 85 HIS C N 1
ATOM 18766 C CA . HIS C 1 85 ? 174.038 189.087 262.296 1.00 25.06 85 HIS C CA 1
ATOM 18767 C C . HIS C 1 85 ? 174.979 190.102 261.663 1.00 25.06 85 HIS C C 1
ATOM 18768 O O . HIS C 1 85 ? 175.381 191.073 262.314 1.00 25.06 85 HIS C O 1
ATOM 18782 N N . GLY C 1 86 ? 175.327 189.882 260.399 1.00 16.49 86 GLY C N 1
ATOM 18783 C CA . GLY C 1 86 ? 176.319 190.689 259.721 1.00 16.49 86 GLY C CA 1
ATOM 18784 C C . GLY C 1 86 ? 175.747 191.450 258.542 1.00 16.49 86 GLY C C 1
ATOM 18785 O O . GLY C 1 86 ? 174.845 190.974 257.847 1.00 16.49 86 GLY C O 1
ATOM 18789 N N . ILE C 1 87 ? 176.300 192.651 258.371 1.00 10.97 87 ILE C N 1
ATOM 18790 C CA A ILE C 1 87 ? 175.885 193.505 257.213 0.50 10.97 87 ILE C CA 1
ATOM 18791 C CA B ILE C 1 87 ? 175.917 193.506 257.210 0.50 10.97 87 ILE C CA 1
ATOM 18792 C C . ILE C 1 87 ? 177.110 193.583 256.255 1.00 10.97 87 ILE C C 1
ATOM 18793 O O . ILE C 1 87 ? 178.277 193.670 256.681 1.00 10.97 87 ILE C O 1
ATOM 18822 N N . PHE C 1 88 ? 176.860 193.402 254.980 1.00 5.32 88 PHE C N 1
ATOM 18823 C CA . PHE C 1 88 ? 177.899 193.436 253.958 1.00 5.32 88 PHE C CA 1
ATOM 18824 C C . PHE C 1 88 ? 177.598 194.573 252.992 1.00 5.32 88 PHE C C 1
ATOM 18825 O O . PHE C 1 88 ? 176.608 194.522 252.255 1.00 5.32 88 PHE C O 1
ATOM 18842 N N . ASP C 1 89 ? 178.445 195.594 253.002 1.00 3.96 89 ASP C N 1
ATOM 18843 C CA . ASP C 1 89 ? 178.406 196.664 252.018 1.00 3.96 89 ASP C CA 1
ATOM 18844 C C . ASP C 1 89 ? 179.578 196.494 251.056 1.00 3.96 89 ASP C C 1
ATOM 18845 O O . ASP C 1 89 ? 180.348 195.533 251.140 1.00 3.96 89 ASP C O 1
ATOM 18854 N N . THR C 1 90 ? 179.706 197.447 250.131 1.00 3.20 90 THR C N 1
ATOM 18855 C CA . THR C 1 90 ? 180.700 197.332 249.066 1.00 3.20 90 THR C CA 1
ATOM 18856 C C . THR C 1 90 ? 182.090 197.032 249.612 1.00 3.20 90 THR C C 1
ATOM 18857 O O . THR C 1 90 ? 182.813 196.196 249.058 1.00 3.20 90 THR C O 1
ATOM 18868 N N . ALA C 1 91 ? 182.485 197.698 250.697 1.00 3.33 91 ALA C N 1
ATOM 18869 C CA . ALA C 1 91 ? 183.799 197.457 251.275 1.00 3.33 91 ALA C CA 1
ATOM 18870 C C . ALA C 1 91 ? 183.927 196.067 251.885 1.00 3.33 91 ALA C C 1
ATOM 18871 O O . ALA C 1 91 ? 185.048 195.643 252.181 1.00 3.33 91 ALA C O 1
ATOM 18878 N N . ASP C 1 92 ? 182.818 195.354 252.078 1.00 3.60 92 ASP C N 1
ATOM 18879 C CA . ASP C 1 92 ? 182.851 194.014 252.645 1.00 3.60 92 ASP C CA 1
ATOM 18880 C C . ASP C 1 92 ? 182.841 192.906 251.598 1.00 3.60 92 ASP C C 1
ATOM 18881 O O . ASP C 1 92 ? 183.223 191.777 251.920 1.00 3.60 92 ASP C O 1
ATOM 18890 N N . TYR C 1 93 ? 182.420 193.191 250.361 1.00 0.63 93 TYR C N 1
ATOM 18891 C CA . TYR C 1 93 ? 182.346 192.167 249.325 1.00 0.63 93 TYR C CA 1
ATOM 18892 C C . TYR C 1 93 ? 183.001 192.582 248.011 1.00 0.63 93 TYR C C 1
ATOM 18893 O O . TYR C 1 93 ? 182.929 191.824 247.038 1.00 0.63 93 TYR C O 1
ATOM 18911 N N . THR C 1 94 ? 183.642 193.750 247.952 1.00 3.90 94 THR C N 1
ATOM 18912 C CA . THR C 1 94 ? 184.350 194.191 246.758 1.00 3.90 94 THR C CA 1
ATOM 18913 C C . THR C 1 94 ? 185.785 194.553 247.105 1.00 3.90 94 THR C C 1
ATOM 18914 O O . THR C 1 94 ? 186.076 195.036 248.203 1.00 3.90 94 THR C O 1
ATOM 18925 N N . LEU C 1 95 ? 186.677 194.315 246.154 1.00 5.63 95 LEU C N 1
ATOM 18926 C CA . LEU C 1 95 ? 188.068 194.724 246.252 1.00 5.63 95 LEU C CA 1
ATOM 18927 C C . LEU C 1 95 ? 188.244 196.123 245.679 1.00 5.63 95 LEU C C 1
ATOM 18928 O O . LEU C 1 95 ? 187.421 196.589 244.886 1.00 5.63 95 LEU C O 1
ATOM 18944 N N . PRO C 1 96 ? 189.316 196.826 246.057 1.00 9.44 96 PRO C N 1
ATOM 18945 C CA . PRO C 1 96 ? 189.481 198.210 245.578 1.00 9.44 96 PRO C CA 1
ATOM 18946 C C . PRO C 1 96 ? 189.500 198.339 244.067 1.00 9.44 96 PRO C C 1
ATOM 18947 O O . PRO C 1 96 ? 189.099 199.386 243.543 1.00 9.44 96 PRO C O 1
ATOM 18958 N N . LEU C 1 97 ? 189.963 197.319 243.348 1.00 12.96 97 LEU C N 1
ATOM 18959 C CA . LEU C 1 97 ? 190.003 197.391 241.893 1.00 12.96 97 LEU C CA 1
ATOM 18960 C C . LEU C 1 97 ? 188.619 197.683 241.330 1.00 12.96 97 LEU C C 1
ATOM 18961 O O . LEU C 1 97 ? 187.626 197.066 241.726 1.00 12.96 97 LEU C O 1
ATOM 18977 N N . GLN C 1 98 ? 188.561 198.632 240.392 1.00 13.72 98 GLN C N 1
ATOM 18978 C CA . GLN C 1 98 ? 187.317 199.009 239.735 1.00 13.72 98 GLN C CA 1
ATOM 18979 C C . GLN C 1 98 ? 187.521 199.171 238.233 1.00 13.72 98 GLN C C 1
ATOM 18980 O O . GLN C 1 98 ? 186.842 199.980 237.592 1.00 13.72 98 GLN C O 1
ATOM 18994 N N . GLY C 1 99 ? 188.451 198.408 237.659 1.00 12.31 99 GLY C N 1
ATOM 18995 C CA . GLY C 1 99 ? 188.776 198.528 236.252 1.00 12.31 99 GLY C CA 1
ATOM 18996 C C . GLY C 1 99 ? 188.077 197.515 235.372 1.00 12.31 99 GLY C C 1
ATOM 18997 O O . GLY C 1 99 ? 186.859 197.334 235.464 1.00 12.31 99 GLY C O 1
ATOM 19001 N N . ASN C 1 100 ? 188.847 196.839 234.517 1.00 6.62 100 ASN C N 1
ATOM 19002 C CA . ASN C 1 100 ? 188.281 195.888 233.570 1.00 6.62 100 ASN C CA 1
ATOM 19003 C C . ASN C 1 100 ? 187.681 194.667 234.249 1.00 6.62 100 ASN C C 1
ATOM 19004 O O . ASN C 1 100 ? 186.958 193.909 233.595 1.00 6.62 100 ASN C O 1
ATOM 19015 N N . SER C 1 101 ? 187.967 194.451 235.529 1.00 6.62 101 SER C N 1
ATOM 19016 C CA . SER C 1 101 ? 187.404 193.338 236.271 1.00 6.62 101 SER C CA 1
ATOM 19017 C C . SER C 1 101 ? 187.053 193.785 237.681 1.00 6.62 101 SER C C 1
ATOM 19018 O O . SER C 1 101 ? 187.819 194.510 238.319 1.00 6.62 101 SER C O 1
ATOM 19026 N N . PHE C 1 102 ? 185.888 193.352 238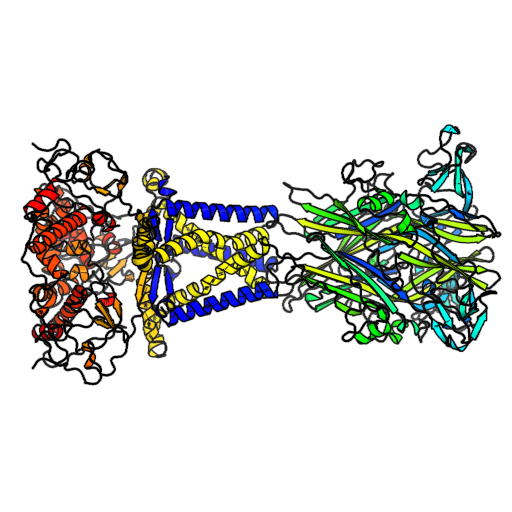.155 1.00 4.14 102 PHE C N 1
ATOM 19027 C CA . PHE C 1 102 ? 185.473 193.588 239.528 1.00 4.14 102 PHE C CA 1
ATOM 19028 C C . PHE C 1 102 ? 184.899 192.300 240.093 1.00 4.14 102 PHE C C 1
ATOM 19029 O O . PHE C 1 102 ? 184.208 191.555 239.393 1.00 4.14 102 PHE C O 1
ATOM 19046 N N . PHE C 1 103 ? 185.201 192.042 241.358 1.00 2.29 103 PHE C N 1
ATOM 19047 C CA . PHE C 1 103 ? 184.776 190.836 242.046 1.00 2.29 103 PHE C CA 1
ATOM 19048 C C . PHE C 1 103 ? 183.691 191.168 243.060 1.00 2.29 103 PHE C C 1
ATOM 19049 O O . PHE C 1 103 ? 183.785 192.162 243.785 1.00 2.29 103 PHE C O 1
ATOM 19066 N N . VAL C 1 104 ? 182.660 190.333 243.094 1.00 2.00 104 VAL C N 1
ATOM 19067 C CA . VAL C 1 104 ? 181.575 190.448 244.058 1.00 2.00 104 VAL C CA 1
ATOM 19068 C C . VAL C 1 104 ? 181.530 189.151 244.850 1.00 2.00 104 VAL C C 1
ATOM 19069 O O . VAL C 1 104 ? 181.331 188.072 244.276 1.00 2.00 104 VAL C O 1
ATOM 19082 N N . MET C 1 105 ? 181.728 189.252 246.159 1.00 3.33 105 MET C N 1
ATOM 19083 C CA . MET C 1 105 ? 181.644 188.082 247.021 1.00 3.33 105 MET C CA 1
ATOM 19084 C C . MET C 1 105 ? 180.200 187.618 247.143 1.00 3.33 105 MET C C 1
ATOM 19085 O O . MET C 1 105 ? 179.294 188.418 247.389 1.00 3.33 105 MET C O 1
ATOM 19099 N N . THR C 1 106 ? 179.993 186.317 246.964 1.00 2.81 106 THR C N 1
ATOM 19100 C CA . THR C 1 106 ? 178.680 185.706 247.084 1.00 2.81 106 THR C CA 1
ATOM 19101 C C . THR C 1 106 ? 178.620 184.618 248.143 1.00 2.81 106 THR C C 1
ATOM 19102 O O . THR C 1 106 ? 177.517 184.216 248.530 1.00 2.81 106 THR C O 1
ATOM 19113 N N . ASN C 1 107 ? 179.762 184.130 248.618 1.00 2.85 107 ASN C N 1
ATOM 19114 C CA . ASN C 1 107 ? 179.809 183.098 249.640 1.00 2.85 107 ASN C CA 1
ATOM 19115 C C . ASN C 1 107 ? 181.171 183.179 250.306 1.00 2.85 107 ASN C C 1
ATOM 19116 O O . ASN C 1 107 ? 182.120 183.725 249.741 1.00 2.85 107 ASN C O 1
ATOM 19127 N N . TYR C 1 108 ? 181.267 182.628 251.510 1.00 3.30 108 TYR C N 1
ATOM 19128 C CA . TYR C 1 108 ? 182.546 182.671 252.199 1.00 3.30 108 TYR C CA 1
ATOM 19129 C C . TYR C 1 108 ? 182.627 181.563 253.234 1.00 3.30 108 TYR C C 1
ATOM 19130 O O . TYR C 1 108 ? 181.619 181.138 253.802 1.00 3.30 108 TYR C O 1
ATOM 19148 N N . LEU C 1 109 ? 183.853 181.100 253.449 1.00 5.04 109 LEU C N 1
ATOM 19149 C CA . LEU C 1 109 ? 184.201 180.230 254.561 1.00 5.04 109 LEU C CA 1
ATOM 19150 C C . LEU C 1 109 ? 185.206 180.972 255.428 1.00 5.04 109 LEU C C 1
ATOM 19151 O O . LEU C 1 109 ? 186.227 181.447 254.925 1.00 5.04 109 LEU C O 1
ATOM 19167 N N . LYS C 1 110 ? 184.913 181.089 256.717 1.00 7.96 110 LYS C N 1
ATOM 19168 C CA . LYS C 1 110 ? 185.742 181.855 257.638 1.00 7.96 110 LYS C CA 1
ATOM 19169 C C . LYS C 1 110 ? 186.397 180.932 258.655 1.00 7.96 110 LYS C C 1
ATOM 19170 O O . LYS C 1 110 ? 185.714 180.140 259.313 1.00 7.96 110 LYS C O 1
ATOM 19189 N N . SER C 1 111 ? 187.717 181.039 258.777 1.00 8.18 111 SER C N 1
ATOM 19190 C CA . SER C 1 111 ? 188.504 180.322 259.775 1.00 8.18 111 SER C CA 1
ATOM 19191 C C . SER C 1 111 ? 189.225 181.381 260.601 1.00 8.18 111 SER C C 1
ATOM 19192 O O . SER C 1 111 ? 190.258 181.909 260.178 1.00 8.18 111 SER C O 1
ATOM 19200 N N . GLU C 1 112 ? 188.672 181.700 261.765 1.00 9.55 112 GLU C N 1
ATOM 19201 C CA . GLU C 1 112 ? 189.199 182.763 262.607 1.00 9.55 112 GLU C CA 1
ATOM 19202 C C . GLU C 1 112 ? 190.223 182.225 263.599 1.00 9.55 112 GLU C C 1
ATOM 19203 O O . GLU C 1 112 ? 190.202 181.051 263.976 1.00 9.55 112 GLU C O 1
ATOM 19215 N N . GLY C 1 113 ? 191.129 183.106 264.012 1.00 10.96 113 GLY C N 1
ATOM 19216 C CA . GLY C 1 113 ? 192.090 182.777 265.052 1.00 10.96 113 GLY C CA 1
ATOM 19217 C C . GLY C 1 113 ? 193.071 181.682 264.694 1.00 10.96 113 GLY C C 1
ATOM 19218 O O . GLY C 1 113 ? 193.322 180.789 265.512 1.00 10.96 113 GLY C O 1
ATOM 19222 N N . GLN C 1 114 ? 193.635 181.730 263.492 1.00 9.11 114 GLN C N 1
ATOM 19223 C CA . GLN C 1 114 ? 194.629 180.745 263.098 1.00 9.11 114 GLN C CA 1
ATOM 19224 C C . GLN C 1 114 ? 195.994 181.095 263.674 1.00 9.11 114 GLN C C 1
ATOM 19225 O O . GLN C 1 114 ? 196.379 182.265 263.735 1.00 9.11 114 GLN C O 1
ATOM 19239 N N . GLU C 1 115 ? 196.724 180.066 264.097 1.00 15.38 115 GLU C N 1
ATOM 19240 C CA . GLU C 1 115 ? 198.087 180.207 264.583 1.00 15.38 115 GLU C CA 1
ATOM 19241 C C . GLU C 1 115 ? 198.982 179.243 263.820 1.00 15.38 115 GLU C C 1
ATOM 19242 O O . GLU C 1 115 ? 198.554 178.156 263.433 1.00 15.38 115 GLU C O 1
ATOM 19254 N N . GLN C 1 116 ? 200.227 179.649 263.599 1.00 13.02 116 GLN C N 1
ATOM 19255 C CA . GLN C 1 116 ? 201.190 178.802 262.899 1.00 13.02 116 GLN C CA 1
ATOM 19256 C C . GLN C 1 116 ? 201.676 177.739 263.874 1.00 13.02 116 GLN C C 1
ATOM 19257 O O . GLN C 1 116 ? 202.519 178.002 264.733 1.00 13.02 116 GLN C O 1
ATOM 19271 N N . LYS C 1 117 ? 201.136 176.531 263.745 1.00 17.43 117 LYS C N 1
ATOM 19272 C CA . LYS C 1 117 ? 201.441 175.449 264.673 1.00 17.43 117 LYS C CA 1
ATOM 19273 C C . LYS C 1 117 ? 201.023 174.131 264.032 1.00 17.43 117 LYS C C 1
ATOM 19274 O O . LYS C 1 117 ? 200.675 174.078 262.849 1.00 17.43 117 LYS C O 1
ATOM 19293 N N . LEU C 1 118 ? 201.051 173.061 264.821 1.00 24.33 118 LEU C N 1
ATOM 19294 C CA . LEU C 1 118 ? 200.703 171.732 264.342 1.00 24.33 118 LEU C CA 1
ATOM 19295 C C . LEU C 1 118 ? 199.223 171.462 264.570 1.00 24.33 118 LEU C C 1
ATOM 19296 O O . LEU C 1 118 ? 198.656 171.864 265.589 1.00 24.33 118 LEU C O 1
ATOM 19312 N N . CYS C 1 119 ? 198.599 170.783 263.612 1.00 30.02 119 CYS C N 1
ATOM 19313 C CA . CYS C 1 119 ? 197.182 170.459 263.713 1.00 30.02 119 CYS C CA 1
ATOM 19314 C C . CYS C 1 119 ? 196.868 169.335 262.737 1.00 30.02 119 CYS C C 1
ATOM 19315 O O . CYS C 1 119 ? 197.617 169.113 261.781 1.00 30.02 119 CYS C O 1
ATOM 19322 N N . PRO C 1 120 ? 195.763 168.615 262.944 1.00 40.41 120 PRO C N 1
ATOM 19323 C CA . PRO C 1 120 ? 195.330 167.619 261.954 1.00 40.41 120 PRO C CA 1
ATOM 19324 C C . PRO C 1 120 ? 194.679 168.302 260.758 1.00 40.41 120 PRO C C 1
ATOM 19325 O O . PRO C 1 120 ? 193.857 169.209 260.922 1.00 40.41 120 PRO C O 1
ATOM 19336 N N . GLU C 1 121 ? 195.057 167.870 259.553 1.00 35.83 121 GLU C N 1
ATOM 19337 C CA . GLU C 1 121 ? 194.473 168.449 258.349 1.00 35.83 121 GLU C CA 1
ATOM 19338 C C . GLU C 1 121 ? 192.984 168.131 258.252 1.00 35.83 121 GLU C C 1
ATOM 19339 O O . GLU C 1 121 ? 192.499 167.124 258.770 1.00 35.83 121 GLU C O 1
ATOM 19351 N N . TYR C 1 122 ? 192.258 169.024 257.594 1.00 31.14 122 TYR C N 1
ATOM 19352 C CA . TYR C 1 122 ? 190.832 168.828 257.411 1.00 31.14 122 TYR C CA 1
ATOM 19353 C C . TYR C 1 122 ? 190.586 167.590 256.552 1.00 31.14 122 TYR C C 1
ATOM 19354 O O . TYR C 1 122 ? 191.262 167.397 255.535 1.00 31.14 122 TYR C O 1
ATOM 19372 N N . PRO C 1 123 ? 189.630 166.727 256.927 1.00 42.16 123 PRO C N 1
ATOM 19373 C CA . PRO C 1 123 ? 189.350 165.515 256.129 1.00 42.16 123 PRO C CA 1
ATOM 19374 C C . PRO C 1 123 ? 188.551 165.817 254.863 1.00 42.16 123 PRO C C 1
ATOM 19375 O O . PRO C 1 123 ? 187.326 165.708 254.798 1.00 42.16 123 PRO C O 1
ATOM 19386 N N . SER C 1 124 ? 189.274 166.211 253.819 1.00 41.23 124 SER C N 1
ATOM 19387 C CA . SER C 1 124 ? 188.691 166.592 252.541 1.00 41.23 124 SER C CA 1
ATOM 19388 C C . SER C 1 124 ? 189.121 165.618 251.454 1.00 41.23 124 SER C C 1
ATOM 19389 O O . SER C 1 124 ? 190.262 165.142 251.448 1.00 41.23 124 SER C O 1
ATOM 19397 N N . ARG C 1 125 ? 188.203 165.327 250.532 1.00 52.21 125 ARG C N 1
ATOM 19398 C CA . ARG C 1 125 ? 188.481 164.440 249.402 1.00 52.21 125 ARG C CA 1
ATOM 19399 C C . ARG C 1 125 ? 189.009 163.089 249.878 1.00 52.21 125 ARG C C 1
ATOM 19400 O O . ARG C 1 125 ? 189.937 162.523 249.297 1.00 52.21 125 ARG C O 1
ATOM 19404 N N . GLY C 1 126 ? 188.413 162.567 250.945 1.00 52.08 126 GLY C N 1
ATOM 19405 C CA . GLY C 1 126 ? 188.837 161.279 251.470 1.00 52.08 126 GLY C CA 1
ATOM 19406 C C . GLY C 1 126 ? 190.267 161.271 251.962 1.00 52.08 126 GLY C C 1
ATOM 19407 O O . GLY C 1 126 ? 191.011 160.320 251.691 1.00 52.08 126 GLY C O 1
ATOM 19411 N N . LYS C 1 127 ? 190.673 162.317 252.682 1.00 43.86 127 LYS C N 1
ATOM 19412 C CA . LYS C 1 127 ? 192.018 162.425 253.226 1.00 43.86 127 LYS C CA 1
ATOM 19413 C C . LYS C 1 127 ? 192.142 161.777 254.601 1.00 43.86 127 LYS C C 1
ATOM 19414 O O . LYS C 1 127 ? 193.053 162.123 255.363 1.00 43.86 127 LYS C O 1
ATOM 19433 N N . GLN C 1 128 ? 191.252 160.845 254.928 1.00 60.10 128 GLN C N 1
ATOM 19434 C CA . GLN C 1 128 ? 191.284 160.202 256.232 1.00 60.10 128 GLN C CA 1
ATOM 19435 C C . GLN C 1 128 ? 192.578 159.414 256.414 1.00 60.10 128 GLN C C 1
ATOM 19436 O O . GLN C 1 128 ? 193.141 158.868 255.462 1.00 60.10 128 GLN C O 1
ATOM 19450 N N . CYS C 1 129 ? 193.045 159.366 257.657 1.00 63.46 129 CYS C N 1
ATOM 19451 C CA . CYS C 1 129 ? 194.262 158.662 258.030 1.00 63.46 129 CYS C CA 1
ATOM 19452 C C . CYS C 1 129 ? 193.918 157.464 258.902 1.00 63.46 129 CYS C C 1
ATOM 19453 O O . CYS C 1 129 ? 193.034 157.541 259.761 1.00 63.46 129 CYS C O 1
ATOM 19458 N N . HIS C 1 130 ? 194.620 156.355 258.675 1.00 67.19 130 HIS C N 1
ATOM 19459 C CA . HIS C 1 130 ? 194.406 155.137 259.449 1.00 67.19 130 HIS C CA 1
ATOM 19460 C C . HIS C 1 130 ? 195.695 154.706 260.135 1.00 67.19 130 HIS C C 1
ATOM 19461 O O . HIS C 1 130 ? 195.660 154.076 261.197 1.00 67.19 130 HIS C O 1
ATOM 19475 N N . SER C 1 131 ? 196.837 155.042 259.538 1.00 67.60 131 SER C N 1
ATOM 19476 C CA . SER C 1 131 ? 198.129 154.666 260.092 1.00 67.60 131 SER C CA 1
ATOM 19477 C C . SER C 1 131 ? 199.159 155.722 259.720 1.00 67.60 131 SER C C 1
ATOM 19478 O O . SER C 1 131 ? 198.942 156.548 258.830 1.00 67.60 131 SER C O 1
ATOM 19486 N N . ASP C 1 132 ? 200.293 155.682 260.424 1.00 63.59 132 ASP C N 1
ATOM 19487 C CA . ASP C 1 132 ? 201.361 156.644 260.180 1.00 63.59 132 ASP C CA 1
ATOM 19488 C C . ASP C 1 132 ? 201.951 156.516 258.782 1.00 63.59 132 ASP C C 1
ATOM 19489 O O . ASP C 1 132 ? 202.576 157.465 258.296 1.00 63.59 132 ASP C O 1
ATOM 19498 N N . GLN C 1 133 ? 201.775 155.368 258.126 1.00 68.61 133 GLN C N 1
ATOM 19499 C CA . GLN C 1 133 ? 202.340 155.163 256.798 1.00 68.61 133 GLN C CA 1
ATOM 19500 C C . GLN C 1 133 ? 201.543 155.857 255.701 1.00 68.61 133 GLN C C 1
ATOM 19501 O O . GLN C 1 133 ? 201.997 155.878 254.553 1.00 68.61 133 GLN C O 1
ATOM 19505 N N . GLY C 1 134 ? 200.382 156.421 256.020 1.00 61.95 134 GLY C N 1
ATOM 19506 C CA . GLY C 1 134 ? 199.557 157.082 255.032 1.00 61.95 134 GLY C CA 1
ATOM 19507 C C . GLY C 1 134 ? 199.983 158.484 254.667 1.00 61.95 134 GLY C C 1
ATOM 19508 O O . GLY C 1 134 ? 199.328 159.123 253.839 1.00 61.95 134 GLY C O 1
ATOM 19512 N N . CYS C 1 135 ? 201.059 158.988 255.265 1.00 56.21 135 CYS C N 1
ATOM 19513 C CA . CYS C 1 135 ? 201.555 160.328 254.990 1.00 56.21 135 CYS C CA 1
ATOM 19514 C C . CYS C 1 135 ? 203.061 160.386 255.210 1.00 56.21 135 CYS C C 1
ATOM 19515 O O . CYS C 1 135 ? 203.624 159.574 255.948 1.00 56.21 135 CYS C O 1
ATOM 19520 N N . ILE C 1 136 ? 203.720 161.349 254.567 1.00 42.91 136 ILE C N 1
ATOM 19521 C CA . ILE C 1 136 ? 205.170 161.481 254.672 1.00 42.91 136 ILE C CA 1
ATOM 19522 C C . ILE C 1 136 ? 205.577 162.736 255.417 1.00 42.91 136 ILE C C 1
ATOM 19523 O O . ILE C 1 136 ? 205.003 163.800 255.206 1.00 42.91 136 ILE C O 1
ATOM 19539 N N . LYS C 1 137 ? 206.590 162.624 256.268 1.00 39.24 137 LYS C N 1
ATOM 19540 C CA . LYS C 1 137 ? 207.060 163.779 257.013 1.00 39.24 137 LYS C CA 1
ATOM 19541 C C . LYS C 1 137 ? 207.782 164.759 256.113 1.00 39.24 137 LYS C C 1
ATOM 19542 O O . LYS C 1 137 ? 208.514 164.361 255.211 1.00 39.24 137 LYS C O 1
ATOM 19561 N N . GLY C 1 138 ? 207.586 166.046 256.364 1.00 31.95 138 GLY C N 1
ATOM 19562 C CA . GLY C 1 138 ? 208.237 167.066 255.568 1.00 31.95 138 GLY C CA 1
ATOM 19563 C C . GLY C 1 138 ? 207.633 167.213 254.188 1.00 31.95 138 GLY C C 1
ATOM 19564 O O . GLY C 1 138 ? 208.140 167.985 253.378 1.00 31.95 138 GLY C O 1
ATOM 19568 N N . TRP C 1 139 ? 206.548 166.495 253.909 1.00 29.66 139 TRP C N 1
ATOM 19569 C CA . TRP C 1 139 ? 205.890 166.652 252.620 1.00 29.66 139 TRP C CA 1
ATOM 19570 C C . TRP C 1 139 ? 205.087 167.945 252.589 1.00 29.66 139 TRP C C 1
ATOM 19571 O O . TRP C 1 139 ? 204.205 168.165 253.424 1.00 29.66 139 TRP C O 1
ATOM 19592 N N . MET C 1 140 ? 205.425 168.844 251.674 1.00 20.90 140 MET C N 1
ATOM 19593 C CA . MET C 1 140 ? 204.710 170.109 251.579 1.00 20.90 140 MET C CA 1
ATOM 19594 C C . MET C 1 140 ? 203.433 169.902 250.797 1.00 20.90 140 MET C C 1
ATOM 19595 O O . MET C 1 140 ? 203.431 169.999 249.573 1.00 20.90 140 MET C O 1
ATOM 19609 N N . ASP C 1 141 ? 202.350 169.604 251.502 1.00 21.42 141 ASP C N 1
ATOM 19610 C CA . ASP C 1 141 ? 201.074 169.379 250.848 1.00 21.42 141 ASP C CA 1
ATOM 19611 C C . ASP C 1 141 ? 200.408 170.714 250.543 1.00 21.42 141 ASP C C 1
ATOM 19612 O O . ASP C 1 141 ? 200.010 171.432 251.456 1.00 21.42 141 ASP C O 1
ATOM 19621 N N . PRO C 1 142 ? 200.284 171.055 249.253 1.00 14.78 142 PRO C N 1
ATOM 19622 C CA . PRO C 1 142 ? 199.609 172.301 248.890 1.00 14.78 142 PRO C CA 1
ATOM 19623 C C . PRO C 1 142 ? 198.101 172.167 249.006 1.00 14.78 142 PRO C C 1
ATOM 19624 O O . PRO C 1 142 ? 197.415 173.180 249.088 1.00 14.78 142 PRO C O 1
ATOM 19635 N N . GLN C 1 143 ? 197.590 170.941 249.012 1.00 17.96 143 GLN C N 1
ATOM 19636 C CA . GLN C 1 143 ? 196.157 170.732 249.187 1.00 17.96 143 GLN C CA 1
ATOM 19637 C C . GLN C 1 143 ? 195.757 171.067 250.610 1.00 17.96 143 GLN C C 1
ATOM 19638 O O . GLN C 1 143 ? 194.805 171.814 250.830 1.00 17.96 143 GLN C O 1
ATOM 19642 N N . SER C 1 144 ? 196.491 170.533 251.578 1.00 20.59 144 SER C N 1
ATOM 19643 C CA . SER C 1 144 ? 196.206 170.822 252.976 1.00 20.59 144 SER C CA 1
ATOM 19644 C C . SER C 1 144 ? 196.817 172.162 253.344 1.00 20.59 144 SER C C 1
ATOM 19645 O O . SER C 1 144 ? 196.460 172.743 254.366 1.00 20.59 144 SER C O 1
ATOM 19653 N N . LYS C 1 145 ? 197.742 172.650 252.521 1.00 10.48 145 LYS C N 1
ATOM 19654 C CA . LYS C 1 145 ? 198.390 173.934 252.775 1.00 10.48 145 LYS C CA 1
ATOM 19655 C C . LYS C 1 145 ? 199.216 173.889 254.058 1.00 10.48 145 LYS C C 1
ATOM 19656 O O . LYS C 1 145 ? 199.254 174.848 254.829 1.00 10.48 145 LYS C O 1
ATOM 19675 N N . GLY C 1 146 ? 199.888 172.760 254.278 1.00 16.50 146 GLY C N 1
ATOM 19676 C CA . GLY C 1 146 ? 200.755 172.587 255.424 1.00 16.50 146 GLY C CA 1
ATOM 19677 C C . GLY C 1 146 ? 201.842 171.587 255.103 1.00 16.50 146 GLY C C 1
ATOM 19678 O O . GLY C 1 146 ? 201.836 170.944 254.051 1.00 16.50 146 GLY C O 1
ATOM 19682 N N . ILE C 1 147 ? 202.786 171.463 256.029 1.00 19.00 147 ILE C N 1
ATOM 19683 C CA . ILE C 1 147 ? 203.890 170.520 255.911 1.00 19.00 147 ILE C CA 1
ATOM 19684 C C . ILE C 1 147 ? 203.653 169.392 256.901 1.00 19.00 147 ILE C C 1
ATOM 19685 O O . ILE C 1 147 ? 203.539 169.625 258.111 1.00 19.00 147 ILE C O 1
ATOM 19701 N N . GLN C 1 148 ? 203.582 168.173 256.380 1.00 31.32 148 GLN C N 1
ATOM 19702 C CA . GLN C 1 148 ? 203.296 167.010 257.203 1.00 31.32 148 GLN C CA 1
ATOM 19703 C C . GLN C 1 148 ? 204.447 166.718 258.155 1.00 31.32 148 GLN C C 1
ATOM 19704 O O . GLN C 1 148 ? 205.621 166.839 257.797 1.00 31.32 148 GLN C O 1
ATOM 19718 N N . THR C 1 149 ? 204.097 166.335 259.381 1.00 36.90 149 THR C N 1
ATOM 19719 C CA . THR C 1 149 ? 205.073 165.928 260.381 1.00 36.90 149 THR C CA 1
ATOM 19720 C C . THR C 1 149 ? 205.383 164.439 260.330 1.00 36.90 149 THR C C 1
ATOM 19721 O O . THR C 1 149 ? 206.299 163.988 261.026 1.00 36.90 149 THR C O 1
ATOM 19732 N N . GLY C 1 150 ? 204.649 163.669 259.527 1.00 47.89 150 GLY C N 1
ATOM 19733 C CA . GLY C 1 150 ? 204.863 162.246 259.409 1.00 47.89 150 GLY C CA 1
ATOM 19734 C C . GLY C 1 150 ? 204.060 161.392 260.367 1.00 47.89 150 GLY C C 1
ATOM 19735 O O . GLY C 1 150 ? 204.085 160.161 260.239 1.00 47.89 150 GLY C O 1
ATOM 19739 N N . ARG C 1 151 ? 203.348 161.995 261.313 1.00 49.21 151 ARG C N 1
ATOM 19740 C CA . ARG C 1 151 ? 202.565 161.262 262.295 1.00 49.21 151 ARG C CA 1
ATOM 19741 C C . ARG C 1 151 ? 201.078 161.377 261.989 1.00 49.21 151 ARG C C 1
ATOM 19742 O O . ARG C 1 151 ? 200.616 162.337 261.366 1.00 49.21 151 ARG C O 1
ATOM 19763 N N . CYS C 1 152 ? 200.332 160.376 262.446 1.00 56.46 152 CYS C N 1
ATOM 19764 C CA . CYS C 1 152 ? 198.886 160.326 262.294 1.00 56.46 152 CYS C CA 1
ATOM 19765 C C . CYS C 1 152 ? 198.243 160.661 263.632 1.00 56.46 152 CYS C C 1
ATOM 19766 O O . CYS C 1 152 ? 198.568 160.045 264.653 1.00 56.46 152 CYS C O 1
ATOM 19771 N N . ILE C 1 153 ? 197.338 161.634 263.625 1.00 47.71 153 ILE C N 1
ATOM 19772 C CA . ILE C 1 153 ? 196.697 162.101 264.853 1.00 47.71 153 ILE C CA 1
ATOM 19773 C C . ILE C 1 153 ? 195.192 162.142 264.628 1.00 47.71 153 ILE C C 1
ATOM 19774 O O . ILE C 1 153 ? 194.719 162.203 263.482 1.00 47.71 153 ILE C O 1
ATOM 19790 N N . PRO C 1 154 ? 194.406 162.103 265.706 1.00 52.52 154 PRO C N 1
ATOM 19791 C CA . PRO C 1 154 ? 192.943 162.077 265.559 1.00 52.52 154 PRO C CA 1
ATOM 19792 C C . PRO C 1 154 ? 192.381 163.472 265.321 1.00 52.52 154 PRO C C 1
ATOM 19793 O O . PRO C 1 154 ? 192.487 164.353 266.177 1.00 52.52 154 PRO C O 1
ATOM 19804 N N . TYR C 1 155 ? 191.783 163.671 264.145 1.00 49.28 155 TYR C N 1
ATOM 19805 C CA . TYR C 1 155 ? 191.084 164.922 263.876 1.00 49.28 155 TYR C CA 1
ATOM 19806 C C . TYR C 1 155 ? 189.840 165.045 264.747 1.00 49.28 155 TYR C C 1
ATOM 19807 O O . TYR C 1 155 ? 189.506 166.139 265.215 1.00 49.28 155 TYR C O 1
ATOM 19825 N N . ASP C 1 156 ? 189.146 163.935 264.971 1.00 57.62 156 ASP C N 1
ATOM 19826 C CA . ASP C 1 156 ? 187.957 163.904 265.813 1.00 57.62 156 ASP C CA 1
ATOM 19827 C C . ASP C 1 156 ? 187.878 162.521 266.450 1.00 57.62 156 ASP C C 1
ATOM 19828 O O . ASP C 1 156 ? 188.859 161.769 266.453 1.00 57.62 156 ASP C O 1
ATOM 19837 N N . GLN C 1 157 ? 186.709 162.178 266.992 1.00 59.51 157 GLN C N 1
ATOM 19838 C CA . GLN C 1 157 ? 186.558 160.897 267.673 1.00 59.51 157 GLN C CA 1
ATOM 19839 C C . GLN C 1 157 ? 186.479 159.732 266.694 1.00 59.51 157 GLN C C 1
ATOM 19840 O O . GLN C 1 157 ? 186.946 158.631 267.009 1.00 59.51 157 GLN C O 1
ATOM 19844 N N . LYS C 1 158 ? 185.900 159.943 265.513 1.00 60.61 158 LYS C N 1
ATOM 19845 C CA . LYS C 1 158 ? 185.661 158.863 264.561 1.00 60.61 158 LYS C CA 1
ATOM 19846 C C . LYS C 1 158 ? 186.750 158.728 263.503 1.00 60.61 158 LYS C C 1
ATOM 19847 O O . LYS C 1 158 ? 187.105 157.603 263.138 1.00 60.61 158 LYS C O 1
ATOM 19866 N N . ARG C 1 159 ? 187.245 159.847 262.988 1.00 56.36 159 ARG C N 1
ATOM 19867 C CA . ARG C 1 159 ? 188.237 159.808 261.915 1.00 56.36 159 ARG C CA 1
ATOM 19868 C C . ARG C 1 159 ? 189.553 160.396 262.359 1.00 56.36 159 ARG C C 1
ATOM 19869 O O . ARG C 1 159 ? 189.607 161.152 263.330 1.00 56.36 159 ARG C O 1
ATOM 19890 N N . LYS C 1 160 ? 190.616 160.057 261.643 1.00 56.18 160 LYS C N 1
ATOM 19891 C CA . LYS C 1 160 ? 191.941 160.516 262.010 1.00 56.18 160 LYS C CA 1
ATOM 19892 C C . LYS C 1 160 ? 192.548 161.210 260.807 1.00 56.18 160 LYS C C 1
ATOM 19893 O O . LYS C 1 160 ? 192.121 160.965 259.689 1.00 56.18 160 LYS C O 1
ATOM 19912 N N . THR C 1 161 ? 193.502 162.108 261.022 1.00 48.58 161 THR C N 1
ATOM 19913 C CA . THR C 1 161 ? 194.185 162.770 259.910 1.00 48.58 161 THR C CA 1
ATOM 19914 C C . THR C 1 161 ? 195.593 163.125 260.349 1.00 48.58 161 THR C C 1
ATOM 19915 O O . THR C 1 161 ? 195.818 163.424 261.516 1.00 48.58 161 THR C O 1
ATOM 19926 N N . CYS C 1 162 ? 196.548 163.112 259.430 1.00 50.64 162 CYS C N 1
ATOM 19927 C CA . CYS C 1 162 ? 197.930 163.353 259.820 1.00 50.64 162 CYS C CA 1
ATOM 19928 C C . CYS C 1 162 ? 198.147 164.787 260.284 1.00 50.64 162 CYS C C 1
ATOM 19929 O O . CYS C 1 162 ? 197.400 165.705 259.937 1.00 50.64 162 CYS C O 1
ATOM 19934 N N . GLU C 1 163 ? 199.199 164.962 261.078 1.00 37.99 163 GLU C N 1
ATOM 19935 C CA . GLU C 1 163 ? 199.556 166.264 261.613 1.00 37.99 163 GLU C CA 1
ATOM 19936 C C . GLU C 1 163 ? 200.356 167.057 260.588 1.00 37.99 163 GLU C C 1
ATOM 19937 O O . GLU C 1 163 ? 201.237 166.519 259.911 1.00 37.99 163 GLU C O 1
ATOM 19949 N N . ILE C 1 164 ? 200.039 168.341 260.477 1.00 24.68 164 ILE C N 1
ATOM 19950 C CA . ILE C 1 164 ? 200.718 169.252 259.568 1.00 24.68 164 ILE C CA 1
ATOM 19951 C C . ILE C 1 164 ? 201.037 170.530 260.326 1.00 24.68 164 ILE C C 1
ATOM 19952 O O . ILE C 1 164 ? 200.256 170.973 261.176 1.00 24.68 164 ILE C O 1
ATOM 19968 N N . PHE C 1 165 ? 202.203 171.103 260.036 1.00 18.75 165 PHE C N 1
ATOM 19969 C CA . PHE C 1 165 ? 202.542 172.437 260.513 1.00 18.75 165 PHE C CA 1
ATOM 19970 C C . PHE C 1 165 ? 201.943 173.437 259.535 1.00 18.75 165 PHE C C 1
ATOM 19971 O O . PHE C 1 165 ? 202.375 173.526 258.382 1.00 18.75 165 PHE C O 1
ATOM 19988 N N . ALA C 1 166 ? 200.943 174.180 259.987 1.00 11.73 166 ALA C N 1
ATOM 19989 C CA . ALA C 1 166 ? 200.209 175.089 259.124 1.00 11.73 166 ALA C CA 1
ATOM 19990 C C . ALA C 1 166 ? 199.491 176.109 259.996 1.00 11.73 166 ALA C C 1
ATOM 19991 O O . ALA C 1 166 ? 199.708 176.181 261.211 1.00 11.73 166 ALA C O 1
ATOM 19998 N N . TRP C 1 167 ? 198.636 176.904 259.364 1.00 8.15 167 TRP C N 1
ATOM 19999 C CA . TRP C 1 167 ? 197.730 177.793 260.076 1.00 8.15 167 TRP C CA 1
ATOM 20000 C C . TRP C 1 167 ? 196.590 176.943 260.624 1.00 8.15 167 TRP C C 1
ATOM 20001 O O . TRP C 1 167 ? 195.824 176.350 259.859 1.00 8.15 167 TRP C O 1
ATOM 20022 N N . CYS C 1 168 ? 196.484 176.878 261.948 1.00 15.49 168 CYS C N 1
ATOM 20023 C CA . CYS C 1 168 ? 195.566 175.999 262.639 1.00 15.49 168 CYS C CA 1
ATOM 20024 C C . CYS C 1 168 ? 194.535 176.798 263.422 1.00 15.49 168 CYS C C 1
ATOM 20025 O O . CYS C 1 168 ? 194.876 177.822 264.022 1.00 15.49 168 CYS C O 1
ATOM 20032 N N . PRO C 1 169 ? 193.275 176.340 263.476 1.00 18.53 169 PRO C N 1
ATOM 20033 C CA . PRO C 1 169 ? 192.740 175.087 262.917 1.00 18.53 169 PRO C CA 1
ATOM 20034 C C . PRO C 1 169 ? 192.671 175.080 261.394 1.00 18.53 169 PRO C C 1
ATOM 20035 O O . PRO C 1 169 ? 192.084 175.962 260.774 1.00 18.53 169 PRO C O 1
ATOM 20046 N N . ALA C 1 170 ? 193.286 174.078 260.775 1.00 21.58 170 ALA C N 1
ATOM 20047 C CA . ALA C 1 170 ? 193.240 173.947 259.327 1.00 21.58 170 ALA C CA 1
ATOM 20048 C C . ALA C 1 170 ? 191.859 173.479 258.889 1.00 21.58 170 ALA C C 1
ATOM 20049 O O . ALA C 1 170 ? 191.317 172.511 259.431 1.00 21.58 170 ALA C O 1
ATOM 20056 N N . GLU C 1 171 ? 191.288 174.172 257.902 1.00 21.01 171 GLU C N 1
ATOM 20057 C CA . GLU C 1 171 ? 189.960 173.855 257.397 1.00 21.01 171 GLU C CA 1
ATOM 20058 C C . GLU C 1 171 ? 189.915 173.808 255.875 1.00 21.01 171 GLU C C 1
ATOM 20059 O O . GLU C 1 171 ? 188.821 173.824 255.300 1.00 21.01 171 GLU C O 1
ATOM 20071 N N . GLU C 1 172 ? 191.066 173.750 255.211 1.00 17.61 172 GLU C N 1
ATOM 20072 C CA . GLU C 1 172 ? 191.087 173.716 253.757 1.00 17.61 172 GLU C CA 1
ATOM 20073 C C . GLU C 1 172 ? 190.407 172.453 253.249 1.00 17.61 172 GLU C C 1
ATOM 20074 O O . GLU C 1 172 ? 190.655 171.352 253.751 1.00 17.61 172 GLU C O 1
ATOM 20086 N N . GLY C 1 173 ? 189.550 172.616 252.245 1.00 20.53 173 GLY C N 1
ATOM 20087 C CA . GLY C 1 173 ? 188.776 171.527 251.697 1.00 20.53 173 GLY C CA 1
ATOM 20088 C C . GLY C 1 173 ? 187.332 171.493 252.148 1.00 20.53 173 GLY C C 1
ATOM 20089 O O . GLY C 1 173 ? 186.535 170.749 251.564 1.00 20.53 173 GLY C O 1
ATOM 20093 N N . LYS C 1 174 ? 186.976 172.267 253.171 1.00 17.51 174 LYS C N 1
ATOM 20094 C CA . LYS C 1 174 ? 185.587 172.356 253.595 1.00 17.51 174 LYS C CA 1
ATOM 20095 C C . LYS C 1 174 ? 184.723 172.890 252.458 1.00 17.51 174 LYS C C 1
ATOM 20096 O O . LYS C 1 174 ? 185.133 173.778 251.708 1.00 17.51 174 LYS C O 1
ATOM 20115 N N . GLU C 1 175 ? 183.500 172.389 252.353 1.00 16.32 175 GLU C N 1
ATOM 20116 C CA . GLU C 1 175 ? 182.620 172.800 251.265 1.00 16.32 175 GLU C CA 1
ATOM 20117 C C . GLU C 1 175 ? 182.061 174.198 251.441 1.00 16.32 175 GLU C C 1
ATOM 20118 O O . GLU C 1 175 ? 181.847 174.649 252.565 1.00 16.32 175 GLU C O 1
ATOM 20130 N N . ALA C 1 176 ? 181.818 174.887 250.333 1.00 5.27 176 ALA C N 1
ATOM 20131 C CA . ALA C 1 176 ? 181.223 176.213 250.399 1.00 5.27 176 ALA C CA 1
ATOM 20132 C C . ALA C 1 176 ? 179.805 176.109 250.951 1.00 5.27 176 ALA C C 1
ATOM 20133 O O . ALA C 1 176 ? 179.102 175.141 250.677 1.00 5.27 176 ALA C O 1
ATOM 20140 N N . PRO C 1 177 ? 179.376 177.114 251.726 1.00 2.83 177 PRO C N 1
ATOM 20141 C CA . PRO C 1 177 ? 178.017 177.099 252.281 1.00 2.83 177 PRO C CA 1
ATOM 20142 C C . PRO C 1 177 ? 176.941 176.942 251.208 1.00 2.83 177 PRO C C 1
ATOM 20143 O O . PRO C 1 177 ? 177.113 177.406 250.089 1.00 2.83 177 PRO C O 1
ATOM 20154 N N . ARG C 1 178 ? 175.849 176.266 251.531 1.00 4.66 178 ARG C N 1
ATOM 20155 C CA . ARG C 1 178 ? 174.752 176.140 250.584 1.00 4.66 178 ARG C CA 1
ATOM 20156 C C . ARG C 1 178 ? 173.423 176.145 251.331 1.00 4.66 178 ARG C C 1
ATOM 20157 O O . ARG C 1 178 ? 173.148 175.236 252.109 1.00 4.66 178 ARG C O 1
ATOM 20178 N N . PRO C 1 179 ? 172.593 177.175 251.108 1.00 5.74 179 PRO C N 1
ATOM 20179 C CA . PRO C 1 179 ? 172.690 178.153 250.018 1.00 5.74 179 PRO C CA 1
ATOM 20180 C C . PRO C 1 179 ? 173.805 179.171 250.230 1.00 5.74 179 PRO C C 1
ATOM 20181 O O . PRO C 1 179 ? 174.314 179.296 251.342 1.00 5.74 179 PRO C O 1
ATOM 20192 N N . ALA C 1 180 ? 174.179 179.887 249.177 1.00 3.86 180 ALA C N 1
ATOM 20193 C CA . ALA C 1 180 ? 175.215 180.903 249.299 1.00 3.86 180 ALA C CA 1
ATOM 20194 C C . ALA C 1 180 ? 174.777 182.006 250.253 1.00 3.86 180 ALA C C 1
ATOM 20195 O O . ALA C 1 180 ? 173.639 182.479 250.207 1.00 3.86 180 ALA C O 1
ATOM 20202 N N . LEU C 1 181 ? 175.697 182.415 251.126 1.00 3.98 181 LEU C N 1
ATOM 20203 C CA . LEU C 1 181 ? 175.362 183.387 252.161 1.00 3.98 181 LEU C CA 1
ATOM 20204 C C . LEU C 1 181 ? 174.988 184.737 251.562 1.00 3.98 181 LEU C C 1
ATOM 20205 O O . LEU C 1 181 ? 174.027 185.377 252.001 1.00 3.98 181 LEU C O 1
ATOM 20221 N N . LEU C 1 182 ? 175.743 185.195 250.569 1.00 3.75 182 LEU C N 1
ATOM 20222 C CA . LEU C 1 182 ? 175.452 186.462 249.900 1.00 3.75 182 LEU C CA 1
ATOM 20223 C C . LEU C 1 182 ? 174.676 186.220 248.604 1.00 3.75 182 LEU C C 1
ATOM 20224 O O . LEU C 1 182 ? 175.080 186.611 247.511 1.00 3.75 182 LEU C O 1
ATOM 20240 N N . ARG C 1 183 ? 173.532 185.548 248.753 1.00 6.46 183 ARG C N 1
ATOM 20241 C CA . ARG C 1 183 ? 172.631 185.350 247.621 1.00 6.46 183 ARG C CA 1
ATOM 20242 C C . ARG C 1 183 ? 172.070 186.677 247.130 1.00 6.46 183 ARG C C 1
ATOM 20243 O O . ARG C 1 183 ? 171.949 186.903 245.919 1.00 6.46 183 ARG C O 1
ATOM 20264 N N . SER C 1 184 ? 171.741 187.574 248.062 1.00 4.67 184 SER C N 1
ATOM 20265 C CA . SER C 1 184 ? 171.183 188.877 247.729 1.00 4.67 184 SER C CA 1
ATOM 20266 C C . SER C 1 184 ? 172.042 189.652 246.741 1.00 4.67 184 SER C C 1
ATOM 20267 O O . SER C 1 184 ? 171.576 190.664 246.206 1.00 4.67 184 SER C O 1
ATOM 20275 N N . ALA C 1 185 ? 173.278 189.217 246.493 1.00 3.60 185 ALA C N 1
ATOM 20276 C CA . ALA C 1 185 ? 174.110 189.868 245.494 1.00 3.60 185 ALA C CA 1
ATOM 20277 C C . ALA C 1 185 ? 173.477 189.838 244.110 1.00 3.60 185 ALA C C 1
ATOM 20278 O O . ALA C 1 185 ? 173.835 190.661 243.262 1.00 3.60 185 ALA C O 1
ATOM 20285 N N . GLU C 1 186 ? 172.548 188.909 243.856 1.00 6.22 186 GLU C N 1
ATOM 20286 C CA . GLU C 1 186 ? 171.836 188.927 242.582 1.00 6.22 186 GLU C CA 1
ATOM 20287 C C . GLU C 1 186 ? 171.116 190.251 242.371 1.00 6.22 186 GLU C C 1
ATOM 20288 O O . GLU C 1 186 ? 170.917 190.678 241.228 1.00 6.22 186 GLU C O 1
ATOM 20300 N N . ASN C 1 187 ?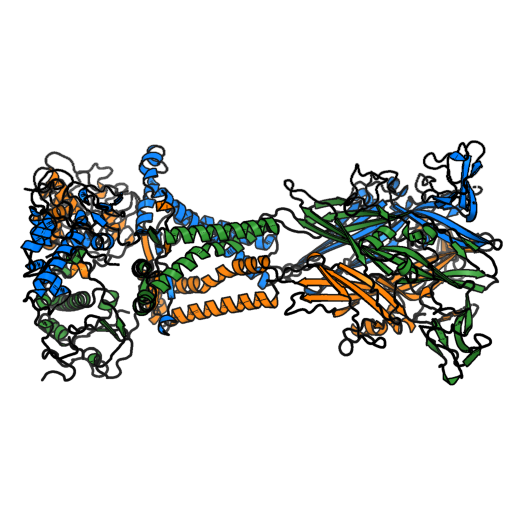 170.724 190.914 243.455 1.00 4.51 187 ASN C N 1
ATOM 20301 C CA . ASN C 1 187 ? 170.047 192.197 243.386 1.00 4.51 187 ASN C CA 1
ATOM 20302 C C . ASN C 1 187 ? 171.009 193.375 243.338 1.00 4.51 187 ASN C C 1
ATOM 20303 O O . ASN C 1 187 ? 170.558 194.513 243.170 1.00 4.51 187 ASN C O 1
ATOM 20313 N N . PHE C 1 188 ? 172.309 193.138 243.482 1.00 3.56 188 PHE C N 1
ATOM 20314 C CA . PHE C 1 188 ? 173.278 194.215 243.362 1.00 3.56 188 PHE C CA 1
ATOM 20315 C C . PHE C 1 188 ? 173.286 194.755 241.939 1.00 3.56 188 PHE C C 1
ATOM 20316 O O . PHE C 1 188 ? 172.939 194.059 240.981 1.00 3.56 188 PHE C O 1
ATOM 20333 N N . THR C 1 189 ? 173.683 196.014 241.808 1.00 3.05 189 THR C N 1
ATOM 20334 C CA . THR C 1 189 ? 173.811 196.658 240.513 1.00 3.05 189 THR C CA 1
ATOM 20335 C C . THR C 1 189 ? 175.244 197.135 240.325 1.00 3.05 189 THR C C 1
ATOM 20336 O O . THR C 1 189 ? 175.959 197.391 241.293 1.00 3.05 189 THR C O 1
ATOM 20347 N N . VAL C 1 190 ? 175.666 197.221 239.070 1.00 3.11 190 VAL C N 1
ATOM 20348 C CA . VAL C 1 190 ? 176.982 197.742 238.723 1.00 3.11 190 VAL C CA 1
ATOM 20349 C C . VAL C 1 190 ? 176.820 198.786 237.632 1.00 3.11 190 VAL C C 1
ATOM 20350 O O . VAL C 1 190 ? 176.151 198.542 236.620 1.00 3.11 190 VAL C O 1
ATOM 20363 N N . LEU C 1 191 ? 177.417 199.952 237.850 1.00 3.32 191 LEU C N 1
ATOM 20364 C CA . LEU C 1 191 ? 177.496 201.014 236.862 1.00 3.32 191 LEU C CA 1
ATOM 20365 C C . LEU C 1 191 ? 178.858 200.910 236.193 1.00 3.32 191 LEU C C 1
ATOM 20366 O O . LEU C 1 191 ? 179.890 200.942 236.873 1.00 3.32 191 LEU C O 1
ATOM 20382 N N . ILE C 1 192 ? 178.854 200.762 234.874 1.00 3.56 192 ILE C N 1
ATOM 20383 C CA . ILE C 1 192 ? 180.069 200.600 234.087 1.00 3.56 192 ILE C CA 1
ATOM 20384 C C . ILE C 1 192 ? 180.238 201.837 233.221 1.00 3.56 192 ILE C C 1
ATOM 20385 O O . ILE C 1 192 ? 179.403 202.115 232.350 1.00 3.56 192 ILE C O 1
ATOM 20401 N N . LYS C 1 193 ? 181.312 202.579 233.460 1.00 4.39 193 LYS C N 1
ATOM 20402 C CA . LYS C 1 193 ? 181.686 203.721 232.643 1.00 4.39 193 LYS C CA 1
ATOM 20403 C C . LYS C 1 193 ? 182.828 203.286 231.740 1.00 4.39 193 LYS C C 1
ATOM 20404 O O . LYS C 1 193 ? 183.888 202.881 232.225 1.00 4.39 193 LYS C O 1
ATOM 20423 N N . ASN C 1 194 ? 182.609 203.363 230.434 1.00 3.99 194 ASN C N 1
ATOM 20424 C CA . ASN C 1 194 ? 183.573 202.901 229.447 1.00 3.99 194 ASN C CA 1
ATOM 20425 C C . ASN C 1 194 ? 183.981 204.072 228.567 1.00 3.99 194 ASN C C 1
ATOM 20426 O O . ASN C 1 194 ? 183.156 204.610 227.822 1.00 3.99 194 ASN C O 1
ATOM 20437 N N . ASN C 1 195 ? 185.246 204.464 228.664 1.00 5.15 195 ASN C N 1
ATOM 20438 C CA . ASN C 1 195 ? 185.823 205.501 227.821 1.00 5.15 195 ASN C CA 1
ATOM 20439 C C . ASN C 1 195 ? 186.671 204.823 226.754 1.00 5.15 195 ASN C C 1
ATOM 20440 O O . ASN C 1 195 ? 187.644 204.137 227.079 1.00 5.15 195 ASN C O 1
ATOM 20451 N N . ILE C 1 196 ? 186.306 205.010 225.491 1.00 6.62 196 ILE C N 1
ATOM 20452 C CA . ILE C 1 196 ? 187.041 204.404 224.390 1.00 6.62 196 ILE C CA 1
ATOM 20453 C C . ILE C 1 196 ? 187.623 205.504 223.519 1.00 6.62 196 ILE C C 1
ATOM 20454 O O . ILE C 1 196 ? 187.067 206.603 223.401 1.00 6.62 196 ILE C O 1
ATOM 20470 N N . ASP C 1 197 ? 188.767 205.198 222.915 1.00 8.66 197 ASP C N 1
ATOM 20471 C CA . ASP C 1 197 ? 189.488 206.150 222.090 1.00 8.66 197 ASP C CA 1
ATOM 20472 C C . ASP C 1 197 ? 190.124 205.446 220.902 1.00 8.66 197 ASP C C 1
ATOM 20473 O O . ASP C 1 197 ? 190.636 204.331 221.025 1.00 8.66 197 ASP C O 1
ATOM 20482 N N . PHE C 1 198 ? 190.069 206.110 219.753 1.00 5.14 198 PHE C N 1
ATOM 20483 C CA . PHE C 1 198 ? 190.802 205.726 218.553 1.00 5.14 198 PHE C CA 1
ATOM 20484 C C . PHE C 1 198 ? 191.866 206.794 218.334 1.00 5.14 198 PHE C C 1
ATOM 20485 O O . PHE C 1 198 ? 191.555 207.883 217.821 1.00 5.14 198 PHE C O 1
ATOM 20502 N N . PRO C 1 199 ? 193.117 206.554 218.738 1.00 6.62 199 PRO C N 1
ATOM 20503 C CA . PRO C 1 199 ? 194.129 207.617 218.624 1.00 6.62 199 PRO C CA 1
ATOM 20504 C C . PRO C 1 199 ? 194.492 207.954 217.190 1.00 6.62 199 PRO C C 1
ATOM 20505 O O . PRO C 1 199 ? 194.649 209.134 216.858 1.00 6.62 199 PRO C O 1
ATOM 20516 N N . GLY C 1 200 ? 194.642 206.947 216.329 1.00 4.04 200 GLY C N 1
ATOM 20517 C CA . GLY C 1 200 ? 194.915 207.223 214.929 1.00 4.04 200 GLY C CA 1
ATOM 20518 C C . GLY C 1 200 ? 193.850 208.092 214.292 1.00 4.04 200 GLY C C 1
ATOM 20519 O O . GLY C 1 200 ? 194.159 209.025 213.546 1.00 4.04 200 GLY C O 1
ATOM 20523 N N . HIS C 1 201 ? 192.583 207.803 214.578 1.00 6.38 201 HIS C N 1
ATOM 20524 C CA . HIS C 1 201 ? 191.476 208.616 214.094 1.00 6.38 201 HIS C CA 1
ATOM 20525 C C . HIS C 1 201 ? 191.218 209.835 214.967 1.00 6.38 201 HIS C C 1
ATOM 20526 O O . HIS C 1 201 ? 190.351 210.646 214.629 1.00 6.38 201 HIS C O 1
ATOM 20540 N N . ASN C 1 202 ? 191.946 209.980 216.073 1.00 9.92 202 ASN C N 1
ATOM 20541 C CA . ASN C 1 202 ? 191.803 211.120 216.974 1.00 9.92 202 ASN C CA 1
ATOM 20542 C C . ASN C 1 202 ? 190.349 211.307 217.396 1.00 9.92 202 ASN C C 1
ATOM 20543 O O . ASN C 1 202 ? 189.791 212.403 217.338 1.00 9.92 202 ASN C O 1
ATOM 20553 N N . TYR C 1 203 ? 189.731 210.211 217.825 1.00 6.38 203 TYR C N 1
ATOM 20554 C CA . TYR C 1 203 ? 188.354 210.234 218.288 1.00 6.38 203 TYR C CA 1
ATOM 20555 C C . TYR C 1 203 ? 188.283 209.613 219.672 1.00 6.38 203 TYR C C 1
ATOM 20556 O O . TYR C 1 203 ? 189.079 208.742 220.016 1.00 6.38 203 TYR C O 1
ATOM 20574 N N . THR C 1 204 ? 187.335 210.079 220.475 1.00 5.01 204 THR C N 1
ATOM 20575 C CA . THR C 1 204 ? 187.127 209.506 221.795 1.00 5.01 204 THR C CA 1
ATOM 20576 C C . THR C 1 204 ? 185.682 209.729 222.205 1.00 5.01 204 THR C C 1
ATOM 20577 O O . THR C 1 204 ? 185.114 210.794 221.954 1.00 5.01 204 THR C O 1
ATOM 20588 N N . THR C 1 205 ? 185.095 208.711 222.826 1.00 4.91 205 THR C N 1
ATOM 20589 C CA . THR C 1 205 ? 183.739 208.814 223.341 1.00 4.91 205 THR C CA 1
ATOM 20590 C C . THR C 1 205 ? 183.627 207.948 224.588 1.00 4.91 205 THR C C 1
ATOM 20591 O O . THR C 1 205 ? 184.581 207.281 224.996 1.00 4.91 205 THR C O 1
ATOM 20602 N N . ARG C 1 206 ? 182.453 207.987 225.209 1.00 5.91 206 ARG C N 1
ATOM 20603 C CA . ARG C 1 206 ? 182.175 207.191 226.390 1.00 5.91 206 ARG C CA 1
ATOM 20604 C C . ARG C 1 206 ? 180.761 206.641 226.290 1.00 5.91 206 ARG C C 1
ATOM 20605 O O . ARG C 1 206 ? 179.928 207.143 225.532 1.00 5.91 206 ARG C O 1
ATOM 20626 N N . ASN C 1 207 ? 180.505 205.590 227.063 1.00 3.44 207 ASN C N 1
ATOM 20627 C CA . ASN C 1 207 ? 179.232 204.885 227.010 1.00 3.44 207 ASN C CA 1
ATOM 20628 C C . ASN C 1 207 ? 178.107 205.615 227.729 1.00 3.44 207 ASN C C 1
ATOM 20629 O O . ASN C 1 207 ? 176.956 205.174 227.642 1.00 3.44 207 ASN C O 1
ATOM 20640 N N . ILE C 1 208 ? 178.399 206.701 228.437 1.00 6.17 208 ILE C N 1
ATOM 20641 C CA . ILE C 1 208 ? 177.386 207.494 229.123 1.00 6.17 208 ILE C CA 1
ATOM 20642 C C . ILE C 1 208 ? 177.417 208.894 228.532 1.00 6.17 208 ILE C C 1
ATOM 20643 O O . ILE C 1 208 ? 178.435 209.592 228.624 1.00 6.17 208 ILE C O 1
ATOM 20659 N N . LEU C 1 209 ? 176.309 209.302 227.933 1.00 10.10 209 LEU C N 1
ATOM 20660 C CA . LEU C 1 209 ? 176.160 210.607 227.320 1.00 10.10 209 LEU C CA 1
ATOM 20661 C C . LEU C 1 209 ? 175.111 211.425 228.059 1.00 10.10 209 LEU C C 1
ATOM 20662 O O . LEU C 1 209 ? 174.249 210.872 228.750 1.00 10.10 209 LEU C O 1
ATOM 20678 N N . PRO C 1 210 ? 175.157 212.752 227.946 1.00 18.27 210 PRO C N 1
ATOM 20679 C CA . PRO C 1 210 ? 174.162 213.578 228.639 1.00 18.27 210 PRO C CA 1
ATOM 20680 C C . PRO C 1 210 ? 172.746 213.223 228.211 1.00 18.27 210 PRO C C 1
ATOM 20681 O O . PRO C 1 210 ? 172.484 212.931 227.043 1.00 18.27 210 PRO C O 1
ATOM 20692 N N . GLY C 1 211 ? 171.830 213.252 229.177 1.00 27.29 211 GLY C N 1
ATOM 20693 C CA . GLY C 1 211 ? 170.437 212.956 228.949 1.00 27.29 211 GLY C CA 1
ATOM 20694 C C . GLY C 1 211 ? 170.008 211.566 229.375 1.00 27.29 211 GLY C C 1
ATOM 20695 O O . GLY C 1 211 ? 168.804 211.324 229.521 1.00 27.29 211 GLY C O 1
ATOM 20699 N N . MET C 1 212 ? 170.954 210.654 229.578 1.00 22.05 212 MET C N 1
ATOM 20700 C CA . MET C 1 212 ? 170.611 209.307 230.014 1.00 22.05 212 MET C CA 1
ATOM 20701 C C . MET C 1 212 ? 169.960 209.353 231.390 1.00 22.05 212 MET C C 1
ATOM 20702 O O . MET C 1 212 ? 170.431 210.050 232.292 1.00 22.05 212 MET C O 1
ATOM 20716 N N . ASN C 1 213 ? 168.869 208.608 231.546 1.00 26.63 213 ASN C N 1
ATOM 20717 C CA . ASN C 1 213 ? 168.174 208.565 232.825 1.00 26.63 213 ASN C CA 1
ATOM 20718 C C . ASN C 1 213 ? 168.981 207.761 233.837 1.00 26.63 213 ASN C C 1
ATOM 20719 O O . ASN C 1 213 ? 169.558 206.720 233.512 1.00 26.63 213 ASN C O 1
ATOM 20730 N N . ILE C 1 214 ? 169.015 208.254 235.077 1.00 24.03 214 ILE C N 1
ATOM 20731 C CA . ILE C 1 214 ? 169.827 207.621 236.111 1.00 24.03 214 ILE C CA 1
ATOM 20732 C C . ILE C 1 214 ? 169.093 206.487 236.815 1.00 24.03 214 ILE C C 1
ATOM 20733 O O . ILE C 1 214 ? 169.739 205.647 237.454 1.00 24.03 214 ILE C O 1
ATOM 20749 N N . SER C 1 215 ? 167.766 206.441 236.724 1.00 24.92 215 SER C N 1
ATOM 20750 C CA . SER C 1 215 ? 166.995 205.340 237.286 1.00 24.92 215 SER C CA 1
ATOM 20751 C C . SER C 1 215 ? 166.935 204.140 236.352 1.00 24.92 215 SER C C 1
ATOM 20752 O O . SER C 1 215 ? 166.318 203.128 236.702 1.00 24.92 215 SER C O 1
ATOM 20760 N N . CYS C 1 216 ? 167.559 204.235 235.183 1.00 15.56 216 CYS C N 1
ATOM 20761 C CA . CYS C 1 216 ? 167.546 203.149 234.216 1.00 15.56 216 CYS C CA 1
ATOM 20762 C C . CYS C 1 216 ? 168.268 201.916 234.746 1.00 15.56 216 CYS C C 1
ATOM 20763 O O . CYS C 1 216 ? 169.202 202.002 235.547 1.00 15.56 216 CYS C O 1
ATOM 20770 N N . THR C 1 217 ? 167.808 200.757 234.285 1.00 6.64 217 THR C N 1
ATOM 20771 C CA . THR C 1 217 ? 168.497 199.488 234.457 1.00 6.64 217 THR C CA 1
ATOM 20772 C C . THR C 1 217 ? 168.568 198.821 233.092 1.00 6.64 217 THR C C 1
ATOM 20773 O O . THR C 1 217 ? 167.620 198.903 232.306 1.00 6.64 217 THR C O 1
ATOM 20784 N N . PHE C 1 218 ? 169.696 198.181 232.803 1.00 5.20 218 PHE C N 1
ATOM 20785 C CA . PHE C 1 218 ? 169.906 197.632 231.471 1.00 5.20 218 PHE C CA 1
ATOM 20786 C C . PHE C 1 218 ? 168.880 196.560 231.136 1.00 5.20 218 PHE C C 1
ATOM 20787 O O . PHE C 1 218 ? 168.500 195.744 231.980 1.00 5.20 218 PHE C O 1
ATOM 20804 N N . HIS C 1 219 ? 168.438 196.569 229.881 1.00 8.26 219 HIS C N 1
ATOM 20805 C CA . HIS C 1 219 ? 167.614 195.507 229.329 1.00 8.26 219 HIS C CA 1
ATOM 20806 C C . HIS C 1 219 ? 167.991 195.331 227.867 1.00 8.26 219 HIS C C 1
ATOM 20807 O O . HIS C 1 219 ? 168.444 196.270 227.210 1.00 8.26 219 HIS C O 1
ATOM 20821 N N . LYS C 1 220 ? 167.794 194.111 227.362 1.00 12.13 220 LYS C N 1
ATOM 20822 C CA . LYS C 1 220 ? 168.180 193.806 225.988 1.00 12.13 220 LYS C CA 1
ATOM 20823 C C . LYS C 1 220 ? 167.441 194.689 224.990 1.00 12.13 220 LYS C C 1
ATOM 20824 O O . LYS C 1 220 ? 168.039 195.182 224.027 1.00 12.13 220 LYS C O 1
ATOM 20843 N N . THR C 1 221 ? 166.144 194.900 225.201 1.00 15.97 221 THR C N 1
ATOM 20844 C CA . THR C 1 221 ? 165.303 195.635 224.266 1.00 15.97 221 THR C CA 1
ATOM 20845 C C . THR C 1 221 ? 164.844 196.982 224.802 1.00 15.97 221 THR C C 1
ATOM 20846 O O . THR C 1 221 ? 164.887 197.983 224.080 1.00 15.97 221 THR C O 1
ATOM 20857 N N . TRP C 1 222 ? 164.401 197.038 226.058 1.00 15.58 222 TRP C N 1
ATOM 20858 C CA . TRP C 1 222 ? 163.852 198.282 226.589 1.00 15.58 222 TRP C CA 1
ATOM 20859 C C . TRP C 1 222 ? 164.940 199.321 226.840 1.00 15.58 222 TRP C C 1
ATOM 20860 O O . TRP C 1 222 ? 164.764 200.498 226.504 1.00 15.58 222 TRP C O 1
ATOM 20881 N N . ASN C 1 223 ? 166.062 198.915 227.432 1.00 7.95 223 ASN C N 1
ATOM 20882 C CA . ASN C 1 223 ? 167.148 199.831 227.785 1.00 7.95 223 ASN C CA 1
ATOM 20883 C C . ASN C 1 223 ? 168.485 199.237 227.361 1.00 7.95 223 ASN C C 1
ATOM 20884 O O . ASN C 1 223 ? 169.330 198.905 228.201 1.00 7.95 223 ASN C O 1
ATOM 20895 N N . PRO C 1 224 ? 168.716 199.097 226.053 1.00 7.53 224 PRO C N 1
ATOM 20896 C CA . PRO C 1 224 ? 169.988 198.519 225.592 1.00 7.53 224 PRO C CA 1
ATOM 20897 C C . PRO C 1 224 ? 171.196 199.401 225.851 1.00 7.53 224 PRO C C 1
ATOM 20898 O O . PRO C 1 224 ? 172.321 198.889 225.849 1.00 7.53 224 PRO C O 1
ATOM 20909 N N . GLN C 1 225 ? 171.007 200.701 226.067 1.00 6.85 225 GLN C N 1
ATOM 20910 C CA . GLN C 1 225 ? 172.109 201.630 226.268 1.00 6.85 225 GLN C CA 1
ATOM 20911 C C . GLN C 1 225 ? 172.286 202.034 227.726 1.00 6.85 225 GLN C C 1
ATOM 20912 O O . GLN C 1 225 ? 173.109 202.906 228.019 1.00 6.85 225 GLN C O 1
ATOM 20926 N N . CYS C 1 226 ? 171.546 201.425 228.639 1.00 7.16 226 CYS C N 1
ATOM 20927 C CA . CYS C 1 226 ? 171.682 201.750 230.050 1.00 7.16 226 CYS C CA 1
ATOM 20928 C C . CYS C 1 226 ? 172.891 201.017 230.624 1.00 7.16 226 CYS C C 1
ATOM 20929 O O . CYS C 1 226 ? 172.929 199.783 230.582 1.00 7.16 226 CYS C O 1
ATOM 20936 N N . PRO C 1 227 ? 173.889 201.721 231.161 1.00 5.67 227 PRO C N 1
ATOM 20937 C CA . PRO C 1 227 ? 175.091 201.040 231.655 1.00 5.67 227 PRO C CA 1
ATOM 20938 C C . PRO C 1 227 ? 175.000 200.582 233.103 1.00 5.67 227 PRO C C 1
ATOM 20939 O O . PRO C 1 227 ? 176.031 200.288 233.715 1.00 5.67 227 PRO C O 1
ATOM 20950 N N . ILE C 1 228 ? 173.796 200.532 233.662 1.00 5.17 228 ILE C N 1
ATOM 20951 C CA . ILE C 1 228 ? 173.566 200.027 235.008 1.00 5.17 228 ILE C CA 1
ATOM 20952 C C . ILE C 1 228 ? 172.974 198.632 234.877 1.00 5.17 228 ILE C C 1
ATOM 20953 O O . ILE C 1 228 ? 171.858 198.465 234.371 1.00 5.17 228 ILE C O 1
ATOM 20969 N N . PHE C 1 229 ? 173.718 197.631 235.336 1.00 1.78 229 PHE C N 1
ATOM 20970 C CA . PHE C 1 229 ? 173.365 196.230 235.150 1.00 1.78 229 PHE C CA 1
ATOM 20971 C C . PHE C 1 229 ? 173.099 195.570 236.492 1.00 1.78 229 PHE C C 1
ATOM 20972 O O . PHE C 1 229 ? 173.927 195.654 237.403 1.00 1.78 229 PHE C O 1
ATOM 20989 N N . ARG C 1 230 ? 171.954 194.907 236.606 1.00 5.73 230 ARG C N 1
ATOM 20990 C CA . ARG C 1 230 ? 171.692 194.042 237.745 1.00 5.73 230 ARG C CA 1
ATOM 20991 C C . ARG C 1 230 ? 172.372 192.699 237.501 1.00 5.73 230 ARG C C 1
ATOM 20992 O O . ARG C 1 230 ? 172.223 192.106 236.428 1.00 5.73 230 ARG C O 1
ATOM 21013 N N . LEU C 1 231 ? 173.130 192.226 238.493 1.00 4.82 231 LEU C N 1
ATOM 21014 C CA . LEU C 1 231 ? 173.917 191.011 238.305 1.00 4.82 231 LEU C CA 1
ATOM 21015 C C . LEU C 1 231 ? 173.024 189.812 237.990 1.00 4.82 231 LEU C C 1
ATOM 21016 O O . LEU C 1 231 ? 173.336 189.009 237.099 1.00 4.82 231 LEU C O 1
ATOM 21032 N N . GLY C 1 232 ? 171.903 189.683 238.701 1.00 8.48 232 GLY C N 1
ATOM 21033 C CA . GLY C 1 232 ? 170.970 188.611 238.402 1.00 8.48 232 GLY C CA 1
ATOM 21034 C C . GLY C 1 232 ? 170.433 188.687 236.985 1.00 8.48 232 GLY C C 1
ATOM 21035 O O . GLY C 1 232 ? 170.259 187.662 236.317 1.00 8.48 232 GLY C O 1
ATOM 21039 N N . ASP C 1 233 ? 170.150 189.903 236.512 1.00 9.21 233 ASP C N 1
ATOM 21040 C CA . ASP C 1 233 ? 169.705 190.080 235.135 1.00 9.21 233 ASP C CA 1
ATOM 21041 C C . ASP C 1 233 ? 170.795 189.667 234.156 1.00 9.21 233 ASP C C 1
ATOM 21042 O O . ASP C 1 233 ? 170.509 189.062 233.116 1.00 9.21 233 ASP C O 1
ATOM 21051 N N . ILE C 1 234 ? 172.051 189.989 234.470 1.00 7.38 234 ILE C N 1
ATOM 21052 C CA . ILE C 1 234 ? 173.164 189.545 233.635 1.00 7.38 234 ILE C CA 1
ATOM 21053 C C . ILE C 1 234 ? 173.160 188.028 233.521 1.00 7.38 234 ILE C C 1
ATOM 21054 O O . ILE C 1 234 ? 173.300 187.465 232.429 1.00 7.38 234 ILE C O 1
ATOM 21070 N N . PHE C 1 235 ? 173.008 187.339 234.654 1.00 4.63 235 PHE C N 1
ATOM 21071 C CA . PHE C 1 235 ? 173.059 185.880 234.631 1.00 4.63 235 PHE C CA 1
ATOM 21072 C C . PHE C 1 235 ? 171.888 185.275 233.860 1.00 4.63 235 PHE C C 1
ATOM 21073 O O . PHE C 1 235 ? 172.087 184.391 233.021 1.00 4.63 235 PHE C O 1
ATOM 21090 N N . GLN C 1 236 ? 170.665 185.735 234.120 1.00 6.41 236 GLN C N 1
ATOM 21091 C CA . GLN C 1 236 ? 169.478 185.188 233.472 1.00 6.41 236 GLN C CA 1
ATOM 21092 C C . GLN C 1 236 ? 169.310 185.614 232.014 1.00 6.41 236 GLN C C 1
ATOM 21093 O O . GLN C 1 236 ? 168.534 184.974 231.298 1.00 6.41 236 GLN C O 1
ATOM 21107 N N . GLU C 1 237 ? 169.985 186.673 231.558 1.00 7.19 237 GLU C N 1
ATOM 21108 C CA . GLU C 1 237 ? 169.942 186.996 230.135 1.00 7.19 237 GLU C CA 1
ATOM 21109 C C . GLU C 1 237 ? 170.539 185.877 229.292 1.00 7.19 237 GLU C C 1
ATOM 21110 O O . GLU C 1 237 ? 170.066 185.617 228.179 1.00 7.19 237 GLU C O 1
ATOM 21122 N N . ILE C 1 238 ? 171.567 185.202 229.800 1.00 5.66 238 ILE C N 1
ATOM 21123 C CA . ILE C 1 238 ? 172.226 184.121 229.082 1.00 5.66 238 ILE C CA 1
ATOM 21124 C C . ILE C 1 238 ? 171.910 182.759 229.700 1.00 5.66 238 ILE C C 1
ATOM 21125 O O . ILE C 1 238 ? 172.669 181.813 229.533 1.00 5.66 238 ILE C O 1
ATOM 21141 N N . GLY C 1 239 ? 170.793 182.652 230.411 1.00 5.14 239 GLY C N 1
ATOM 21142 C CA . GLY C 1 239 ? 170.378 181.374 230.969 1.00 5.14 239 GLY C CA 1
ATOM 21143 C C . GLY C 1 239 ? 171.307 180.819 232.026 1.00 5.14 239 GLY C C 1
ATOM 21144 O O . GLY C 1 239 ? 171.541 179.605 232.066 1.00 5.14 239 GLY C O 1
ATOM 21148 N N . GLU C 1 240 ? 171.838 181.679 232.887 1.00 6.55 240 GLU C N 1
ATOM 21149 C CA . GLU C 1 240 ? 172.689 181.264 233.990 1.00 6.55 240 GLU C CA 1
ATOM 21150 C C . GLU C 1 240 ? 171.966 181.520 235.305 1.00 6.55 240 GLU C C 1
ATOM 21151 O O . GLU C 1 240 ? 171.267 182.526 235.455 1.00 6.55 240 GLU C O 1
ATOM 21163 N N . ASN C 1 241 ? 172.129 180.597 236.247 1.00 7.36 241 ASN C N 1
ATOM 21164 C CA . ASN C 1 241 ? 171.453 180.651 237.537 1.00 7.36 241 ASN C CA 1
ATOM 21165 C C . ASN C 1 241 ? 172.398 181.277 238.557 1.00 7.36 241 ASN C C 1
ATOM 21166 O O . ASN C 1 241 ? 173.362 180.641 238.994 1.00 7.36 241 ASN C O 1
ATOM 21175 N N . PHE C 1 242 ? 172.113 182.526 238.938 1.00 4.43 242 PHE C N 1
ATOM 21176 C CA . PHE C 1 242 ? 172.976 183.232 239.880 1.00 4.43 242 PHE C CA 1
ATOM 21177 C C . PHE C 1 242 ? 173.011 182.534 241.231 1.00 4.43 242 PHE C C 1
ATOM 21178 O O . PHE C 1 242 ? 174.058 182.481 241.883 1.00 4.43 242 PHE C O 1
ATOM 21195 N N . THR C 1 243 ? 171.873 182.001 241.672 1.00 7.86 243 THR C N 1
ATOM 21196 C CA . THR C 1 243 ? 171.818 181.339 242.971 1.00 7.86 243 THR C CA 1
ATOM 21197 C C . THR C 1 243 ? 172.779 180.159 243.033 1.00 7.86 243 THR C C 1
ATOM 21198 O O . THR C 1 243 ? 173.472 179.967 244.038 1.00 7.86 243 THR C O 1
ATOM 21209 N N . GLU C 1 244 ? 172.833 179.356 241.969 1.00 7.75 244 GLU C N 1
ATOM 21210 C CA . GLU C 1 244 ? 173.721 178.199 241.959 1.00 7.75 244 GLU C CA 1
ATOM 21211 C C . GLU C 1 244 ? 175.181 178.617 241.823 1.00 7.75 244 GLU C C 1
ATOM 21212 O O . GLU C 1 244 ? 176.051 178.084 242.520 1.00 7.75 244 GLU C O 1
ATOM 21224 N N . VAL C 1 245 ? 175.469 179.567 240.930 1.00 5.14 245 VAL C N 1
ATOM 21225 C CA . VAL C 1 245 ? 176.847 180.003 240.725 1.00 5.14 245 VAL C CA 1
ATOM 21226 C C . VAL C 1 245 ? 177.396 180.680 241.974 1.00 5.14 245 VAL C C 1
ATOM 21227 O O . VAL C 1 245 ? 178.605 180.642 242.229 1.00 5.14 245 VAL C O 1
ATOM 21240 N N . ALA C 1 246 ? 176.527 181.306 242.770 1.00 3.47 246 ALA C N 1
ATOM 21241 C CA . ALA C 1 246 ? 176.964 182.013 243.967 1.00 3.47 246 ALA C CA 1
ATOM 21242 C C . ALA C 1 246 ? 177.605 181.092 244.996 1.00 3.47 246 ALA C C 1
ATOM 21243 O O . ALA C 1 246 ? 178.401 181.561 245.816 1.00 3.47 246 ALA C O 1
ATOM 21250 N N . VAL C 1 247 ? 177.276 179.801 244.981 1.00 4.02 247 VAL C N 1
ATOM 21251 C CA . VAL C 1 247 ? 177.829 178.875 245.968 1.00 4.02 247 VAL C CA 1
ATOM 21252 C C . VAL C 1 247 ? 179.337 178.744 245.784 1.00 4.02 247 VAL C C 1
ATOM 21253 O O . VAL C 1 247 ? 180.123 179.064 246.683 1.00 4.02 247 VAL C O 1
ATOM 21266 N N . GLN C 1 248 ? 179.761 178.274 244.613 1.00 5.32 248 GLN C N 1
ATOM 21267 C CA . GLN C 1 248 ? 181.173 178.066 244.326 1.00 5.32 248 GLN C CA 1
ATOM 21268 C C . GLN C 1 248 ? 181.793 179.203 243.525 1.00 5.32 248 GLN C C 1
ATOM 21269 O O . GLN C 1 248 ? 183.015 179.220 243.350 1.00 5.32 248 GLN C O 1
ATOM 21283 N N . GLY C 1 249 ? 180.989 180.146 243.044 1.00 5.35 249 GLY C N 1
ATOM 21284 C CA . GLY C 1 249 ? 181.503 181.266 242.288 1.00 5.35 249 GLY C CA 1
ATOM 21285 C C . GLY C 1 249 ? 181.682 180.953 240.816 1.00 5.35 249 GLY C C 1
ATOM 21286 O O . GLY C 1 249 ? 181.409 179.856 240.329 1.00 5.35 249 GLY C O 1
ATOM 21290 N N . GLY C 1 250 ? 182.155 181.961 240.096 1.00 6.62 250 GLY C N 1
ATOM 21291 C CA . GLY C 1 250 ? 182.387 181.817 238.675 1.00 6.62 250 GLY C CA 1
ATOM 21292 C C . GLY C 1 250 ? 182.941 183.096 238.091 1.00 6.62 250 GLY C C 1
ATOM 21293 O O . GLY C 1 250 ? 183.255 184.046 238.809 1.00 6.62 250 GLY C O 1
ATOM 21297 N N . ILE C 1 251 ? 183.064 183.105 236.767 1.00 4.86 251 ILE C N 1
ATOM 21298 C CA . ILE C 1 251 ? 183.570 184.256 236.031 1.00 4.86 251 ILE C CA 1
ATOM 21299 C C . ILE C 1 251 ? 182.556 184.609 234.953 1.00 4.86 251 ILE C C 1
ATOM 21300 O O . ILE C 1 251 ? 182.199 183.760 234.127 1.00 4.86 251 ILE C O 1
ATOM 21316 N N . MET C 1 252 ? 182.097 185.854 234.965 1.00 4.71 252 MET C N 1
ATOM 21317 C CA . MET C 1 252 ? 181.170 186.383 233.977 1.00 4.71 252 MET C CA 1
ATOM 21318 C C . MET C 1 252 ? 181.838 187.501 233.194 1.00 4.71 252 MET C C 1
ATOM 21319 O O . MET C 1 252 ? 182.459 188.395 233.775 1.00 4.71 252 MET C O 1
ATOM 21333 N N . GLY C 1 253 ? 181.711 187.447 231.874 1.00 5.18 253 GLY C N 1
ATOM 21334 C CA . GLY C 1 253 ? 182.256 188.463 231.010 1.00 5.18 253 GLY C CA 1
ATOM 21335 C C . GLY C 1 253 ? 181.180 189.371 230.463 1.00 5.18 253 GLY C C 1
ATOM 21336 O O . GLY C 1 253 ? 180.212 188.909 229.846 1.00 5.18 253 GLY C O 1
ATOM 21340 N N . ILE C 1 254 ? 181.335 190.665 230.712 1.00 6.36 254 ILE C N 1
ATOM 21341 C CA . ILE C 1 254 ? 180.469 191.696 230.157 1.00 6.36 254 ILE C CA 1
ATOM 21342 C C . ILE C 1 254 ? 181.183 192.255 228.936 1.00 6.36 254 ILE C C 1
ATOM 21343 O O . ILE C 1 254 ? 182.167 192.990 229.060 1.00 6.36 254 ILE C O 1
ATOM 21359 N N . GLU C 1 255 ? 180.695 191.897 227.755 1.00 8.79 255 GLU C N 1
ATOM 21360 C CA . GLU C 1 255 ? 181.308 192.300 226.501 1.00 8.79 255 GLU C CA 1
ATOM 21361 C C . GLU C 1 255 ? 180.693 193.614 226.038 1.00 8.79 255 GLU C C 1
ATOM 21362 O O . GLU C 1 255 ? 179.468 193.724 225.914 1.00 8.79 255 GLU C O 1
ATOM 21374 N N . ILE C 1 256 ? 181.542 194.604 225.796 1.00 10.67 256 ILE C N 1
ATOM 21375 C CA . ILE C 1 256 ? 181.135 195.900 225.274 1.00 10.67 256 ILE C CA 1
ATOM 21376 C C . ILE C 1 256 ? 181.751 196.014 223.887 1.00 10.67 256 ILE C C 1
ATOM 21377 O O . ILE C 1 256 ? 182.958 196.241 223.745 1.00 10.67 256 ILE C O 1
ATOM 21393 N N . TYR C 1 257 ? 180.925 195.854 222.859 1.00 7.18 257 TYR C N 1
ATOM 21394 C CA . TYR C 1 257 ? 181.372 195.905 221.476 1.00 7.18 257 TYR C CA 1
ATOM 21395 C C . TYR C 1 257 ? 181.118 197.297 220.914 1.00 7.18 257 TYR C C 1
ATOM 21396 O O . TYR C 1 257 ? 180.002 197.815 221.008 1.00 7.18 257 TYR C O 1
ATOM 21414 N N . TRP C 1 258 ? 182.155 197.898 220.343 1.00 6.62 258 TRP C N 1
ATOM 21415 C CA . TRP C 1 258 ? 182.078 199.227 219.742 1.00 6.62 258 TRP C CA 1
ATOM 21416 C C . TRP C 1 258 ? 182.286 199.085 218.236 1.00 6.62 258 TRP C C 1
ATOM 21417 O O . TRP C 1 258 ? 183.417 199.069 217.750 1.00 6.62 258 TRP C O 1
ATOM 21438 N N . ASP C 1 259 ? 181.183 198.974 217.499 1.00 8.81 259 ASP C N 1
ATOM 21439 C CA . ASP C 1 259 ? 181.216 199.006 216.037 1.00 8.81 259 ASP C CA 1
ATOM 21440 C C . ASP C 1 259 ? 180.963 200.452 215.637 1.00 8.81 259 ASP C C 1
ATOM 21441 O O . ASP C 1 259 ? 179.828 200.867 215.400 1.00 8.81 259 ASP C O 1
ATOM 21450 N N . CYS C 1 260 ? 182.037 201.227 215.562 1.00 5.27 260 CYS C N 1
ATOM 21451 C CA . CYS C 1 260 ? 181.956 202.674 215.434 1.00 5.27 260 CYS C CA 1
ATOM 21452 C C . CYS C 1 260 ? 182.295 203.111 214.017 1.00 5.27 260 CYS C C 1
ATOM 21453 O O . CYS C 1 260 ? 183.343 202.743 213.478 1.00 5.27 260 CYS C O 1
ATOM 21460 N N . ASN C 1 261 ? 181.400 203.893 213.423 1.00 6.62 261 ASN C N 1
ATOM 21461 C CA . ASN C 1 261 ? 181.624 204.541 212.140 1.00 6.62 261 ASN C CA 1
ATOM 21462 C C . ASN C 1 261 ? 181.874 206.017 212.408 1.00 6.62 261 ASN C C 1
ATOM 21463 O O . ASN C 1 261 ? 180.992 206.714 212.918 1.00 6.62 261 ASN C O 1
ATOM 21474 N N . LEU C 1 262 ? 183.070 206.485 212.075 1.00 5.77 262 LEU C N 1
ATOM 21475 C CA . LEU C 1 262 ? 183.484 207.842 212.388 1.00 5.77 262 LEU C CA 1
ATOM 21476 C C . LEU C 1 262 ? 183.300 208.813 211.229 1.00 5.77 262 LEU C C 1
ATOM 21477 O O . LEU C 1 262 ? 183.671 209.982 211.358 1.00 5.77 262 LEU C O 1
ATOM 21493 N N . ASP C 1 263 ? 182.740 208.368 210.109 1.00 4.96 263 ASP C N 1
ATOM 21494 C CA . ASP C 1 263 ? 182.433 209.285 209.023 1.00 4.96 263 ASP C CA 1
ATOM 21495 C C . ASP C 1 263 ? 181.302 210.217 209.436 1.00 4.96 263 ASP C C 1
ATOM 21496 O O . ASP C 1 263 ? 180.326 209.799 210.066 1.00 4.96 263 ASP C O 1
ATOM 21505 N N . SER C 1 264 ? 181.438 211.494 209.074 1.00 6.98 264 SER C N 1
ATOM 21506 C CA . SER C 1 264 ? 180.449 212.489 209.475 1.00 6.98 264 SER C CA 1
ATOM 21507 C C . SER C 1 264 ? 179.069 212.159 208.920 1.00 6.98 264 SER C C 1
ATOM 21508 O O . SER C 1 264 ? 178.061 212.293 209.624 1.00 6.98 264 SER C O 1
ATOM 21516 N N . TRP C 1 265 ? 179.000 211.731 207.660 1.00 6.62 265 TRP C N 1
ATOM 21517 C CA . TRP C 1 265 ? 177.715 211.438 207.039 1.00 6.62 265 TRP C CA 1
ATOM 21518 C C . TRP C 1 265 ? 177.092 210.149 207.558 1.00 6.62 265 TRP C C 1
ATOM 21519 O O . TRP C 1 265 ? 175.893 209.933 207.355 1.00 6.62 265 TRP C O 1
ATOM 21540 N N . SER C 1 266 ? 177.870 209.292 208.214 1.00 5.29 266 SER C N 1
ATOM 21541 C CA . SER C 1 266 ? 177.380 208.018 208.727 1.00 5.29 266 SER C CA 1
ATOM 21542 C C . SER C 1 266 ? 177.911 207.775 210.132 1.00 5.29 266 SER C C 1
ATOM 21543 O O . SER C 1 266 ? 178.250 206.647 210.501 1.00 5.29 266 SER C O 1
ATOM 21551 N N . HIS C 1 267 ? 177.981 208.829 210.938 1.00 6.84 267 HIS C N 1
ATOM 21552 C CA . HIS C 1 267 ? 178.567 208.716 212.267 1.00 6.84 267 HIS C CA 1
ATOM 21553 C C . HIS C 1 267 ? 177.668 207.879 213.168 1.00 6.84 267 HIS C C 1
ATOM 21554 O O . HIS C 1 267 ? 176.500 208.218 213.385 1.00 6.84 267 HIS C O 1
ATOM 21568 N N . ARG C 1 268 ? 178.217 206.782 213.690 1.00 7.70 268 ARG C N 1
ATOM 21569 C CA . ARG C 1 268 ? 177.479 205.924 214.612 1.00 7.70 268 ARG C CA 1
ATOM 21570 C C . ARG C 1 268 ? 178.517 205.176 215.448 1.00 7.70 268 ARG C C 1
ATOM 21571 O O . ARG C 1 268 ? 179.105 204.200 214.976 1.00 7.70 268 ARG C O 1
ATOM 21592 N N . CYS C 1 269 ? 178.732 205.645 216.676 1.00 5.95 269 CYS C N 1
ATOM 21593 C CA . CYS C 1 269 ? 179.684 205.047 217.612 1.00 5.95 269 CYS C CA 1
ATOM 21594 C C . CYS C 1 269 ? 178.933 204.808 218.917 1.00 5.95 269 CYS C C 1
ATOM 21595 O O . CYS C 1 269 ? 178.931 205.657 219.811 1.00 5.95 269 CYS C O 1
ATOM 21602 N N . GLN C 1 270 ? 178.300 203.644 219.018 1.00 7.39 270 GLN C N 1
ATOM 21603 C CA . GLN C 1 270 ? 177.488 203.291 220.166 1.00 7.39 270 GLN C CA 1
ATOM 21604 C C . GLN C 1 270 ? 177.882 201.910 220.672 1.00 7.39 270 GLN C C 1
ATOM 21605 O O . GLN C 1 270 ? 178.158 201.011 219.868 1.00 7.39 270 GLN C O 1
ATOM 21619 N N . PRO C 1 271 ? 177.917 201.705 221.985 1.00 5.82 271 PRO C N 1
ATOM 21620 C CA . PRO C 1 271 ? 178.268 200.385 222.512 1.00 5.82 271 PRO C CA 1
ATOM 21621 C C . PRO C 1 271 ? 177.097 199.418 222.491 1.00 5.82 271 PRO C C 1
ATOM 21622 O O . PRO C 1 271 ? 175.936 199.797 222.661 1.00 5.82 271 PRO C O 1
ATOM 21633 N N . LYS C 1 272 ? 177.424 198.150 222.271 1.00 6.85 272 LYS C N 1
ATOM 21634 C CA . LYS C 1 272 ? 176.473 197.056 222.377 1.00 6.85 272 LYS C CA 1
ATOM 21635 C C . LYS C 1 272 ? 176.942 196.135 223.492 1.00 6.85 272 LYS C C 1
ATOM 21636 O O . LYS C 1 272 ? 178.100 195.701 223.498 1.00 6.85 272 LYS C O 1
ATOM 21655 N N . TYR C 1 273 ? 176.053 195.847 224.435 1.00 4.61 273 TYR C N 1
ATOM 21656 C CA . TYR C 1 273 ? 176.382 195.050 225.607 1.00 4.61 273 TYR C CA 1
ATOM 21657 C C . TYR C 1 273 ? 175.889 193.621 225.430 1.00 4.61 273 TYR C C 1
ATOM 21658 O O . TYR C 1 273 ? 174.750 193.397 225.011 1.00 4.61 273 TYR C O 1
ATOM 21676 N N . SER C 1 274 ? 176.756 192.666 225.745 1.00 7.49 274 SER C N 1
ATOM 21677 C CA . SER C 1 274 ? 176.400 191.256 225.770 1.00 7.49 274 SER C CA 1
ATOM 21678 C C . SER C 1 274 ? 177.064 190.621 226.981 1.00 7.49 274 SER C C 1
ATOM 21679 O O . SER C 1 274 ? 177.917 191.222 227.635 1.00 7.49 274 SER C O 1
ATOM 21687 N N . PHE C 1 275 ? 176.660 189.393 227.286 1.00 5.78 275 PHE C N 1
ATOM 21688 C CA . PHE C 1 275 ? 177.167 188.678 228.444 1.00 5.78 275 PHE C CA 1
ATOM 21689 C C . PHE C 1 275 ? 177.548 187.262 228.043 1.00 5.78 275 PHE C C 1
ATOM 21690 O O . PHE C 1 275 ? 176.935 186.662 227.157 1.00 5.78 275 PHE C O 1
ATOM 21707 N N . ARG C 1 276 ? 178.580 186.739 228.699 1.00 3.69 276 ARG C N 1
ATOM 21708 C CA . ARG C 1 276 ? 179.064 185.399 228.394 1.00 3.69 276 ARG C CA 1
ATOM 21709 C C . ARG C 1 276 ? 179.759 184.812 229.611 1.00 3.69 276 ARG C C 1
ATOM 21710 O O . ARG C 1 276 ? 180.658 185.436 230.172 1.00 3.69 276 ARG C O 1
ATOM 21731 N N . ARG C 1 277 ? 179.348 183.617 230.017 1.00 7.52 277 ARG C N 1
ATOM 21732 C CA . ARG C 1 277 ? 180.048 182.935 231.095 1.00 7.52 277 ARG C CA 1
ATOM 21733 C C . ARG C 1 277 ? 181.438 182.524 230.623 1.00 7.52 277 ARG C C 1
ATOM 21734 O O . ARG C 1 277 ? 181.589 181.909 229.563 1.00 7.52 277 ARG C O 1
ATOM 21755 N N . LEU C 1 278 ? 182.455 182.868 231.412 1.00 7.86 278 LEU C N 1
ATOM 21756 C CA . LEU C 1 278 ? 183.841 182.608 231.045 1.00 7.86 278 LEU C CA 1
ATOM 21757 C C . LEU C 1 278 ? 184.438 181.394 231.739 1.00 7.86 278 LEU C C 1
ATOM 21758 O O . LEU C 1 278 ? 185.385 180.805 231.209 1.00 7.86 278 LEU C O 1
ATOM 21774 N N . ASP C 1 279 ? 183.920 181.010 232.900 1.00 7.75 279 ASP C N 1
ATOM 21775 C CA . ASP C 1 279 ? 184.392 179.824 233.597 1.00 7.75 279 ASP C CA 1
ATOM 21776 C C . ASP C 1 279 ? 183.603 178.607 233.136 1.00 7.75 279 ASP C C 1
ATOM 21777 O O . ASP C 1 279 ? 182.384 178.673 232.953 1.00 7.75 279 ASP C O 1
ATOM 21786 N N . ASP C 1 280 ? 184.309 177.498 232.939 1.00 9.49 280 ASP C N 1
ATOM 21787 C CA . ASP C 1 280 ? 183.673 176.270 232.478 1.00 9.49 280 ASP C CA 1
ATOM 21788 C C . ASP C 1 280 ? 182.778 175.707 233.576 1.00 9.49 280 ASP C C 1
ATOM 21789 O O . ASP C 1 280 ? 183.250 175.394 234.674 1.00 9.49 280 ASP C O 1
ATOM 21798 N N . LYS C 1 281 ? 181.486 175.578 233.274 1.00 12.75 281 LYS C N 1
ATOM 21799 C CA . LYS C 1 281 ? 180.539 175.052 234.251 1.00 12.75 281 LYS C CA 1
ATOM 21800 C C . LYS C 1 281 ? 180.899 173.636 234.679 1.00 12.75 281 LYS C C 1
ATOM 21801 O O . LYS C 1 281 ? 180.652 173.253 235.828 1.00 12.75 281 LYS C O 1
ATOM 21820 N N . TYR C 1 282 ? 181.481 172.848 233.778 1.00 16.72 282 TYR C N 1
ATOM 21821 C CA . TYR C 1 282 ? 181.802 171.446 234.031 1.00 16.72 282 TYR C CA 1
ATOM 21822 C C . TYR C 1 282 ? 183.286 171.238 234.293 1.00 16.72 282 TYR C C 1
ATOM 21823 O O . TYR C 1 282 ? 183.866 170.229 233.886 1.00 16.72 282 TYR C O 1
ATOM 21841 N N . THR C 1 283 ? 183.921 172.189 234.973 1.00 8.75 283 THR C N 1
ATOM 21842 C CA . THR C 1 283 ? 185.328 172.0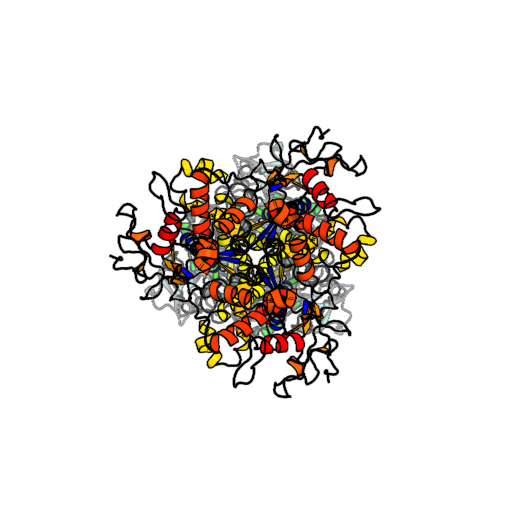53 235.318 1.00 8.75 283 THR C CA 1
ATOM 21843 C C . THR C 1 283 ? 185.534 170.862 236.247 1.00 8.75 283 THR C C 1
ATOM 21844 O O . THR C 1 283 ? 184.720 170.597 237.135 1.00 8.75 283 THR C O 1
ATOM 21855 N N . ASN C 1 284 ? 186.632 170.141 236.032 1.00 14.09 284 ASN C N 1
ATOM 21856 C CA . ASN C 1 284 ? 186.947 168.994 236.871 1.00 14.09 284 ASN C CA 1
ATOM 21857 C C . ASN C 1 284 ? 187.124 169.431 238.320 1.00 14.09 284 ASN C C 1
ATOM 21858 O O . ASN C 1 284 ? 187.640 170.515 238.602 1.00 14.09 284 ASN C O 1
ATOM 21869 N N . GLU C 1 285 ? 186.689 168.571 239.243 1.00 15.68 285 GLU C N 1
ATOM 21870 C CA . GLU C 1 285 ? 186.754 168.906 240.661 1.00 15.68 285 GLU C CA 1
ATOM 21871 C C . GLU C 1 285 ? 188.174 169.234 241.101 1.00 15.68 285 GLU C C 1
ATOM 21872 O O . GLU C 1 285 ? 188.370 170.078 241.982 1.00 15.68 285 GLU C O 1
ATOM 21876 N N . SER C 1 286 ? 189.171 168.583 240.508 1.00 16.54 286 SER C N 1
ATOM 21877 C CA . SER C 1 286 ? 190.565 168.823 240.855 1.00 16.54 286 SER C CA 1
ATOM 21878 C C . SER C 1 286 ? 191.143 170.059 240.180 1.00 16.54 286 SER C C 1
ATOM 21879 O O . SER C 1 286 ? 192.272 170.446 240.497 1.00 16.54 286 SER C O 1
ATOM 21887 N N . LEU C 1 287 ? 190.408 170.684 239.260 1.00 9.69 287 LEU C N 1
ATOM 21888 C CA . LEU C 1 287 ? 190.866 171.876 238.561 1.00 9.69 287 LEU C CA 1
ATOM 21889 C C . LEU C 1 287 ? 190.237 173.151 239.123 1.00 9.69 287 LEU C C 1
ATOM 21890 O O . LEU C 1 287 ? 190.118 174.154 238.416 1.00 9.69 287 LEU C O 1
ATOM 21906 N N . PHE C 1 288 ? 189.893 173.168 240.406 1.00 6.59 288 PHE C N 1
ATOM 21907 C CA . PHE C 1 288 ? 189.377 174.397 241.026 1.00 6.59 288 PHE C CA 1
ATOM 21908 C C . PHE C 1 288 ? 188.136 174.932 240.328 1.00 6.59 288 PHE C C 1
ATOM 21909 O O . PHE C 1 288 ? 188.169 176.003 239.730 1.00 6.59 288 PHE C O 1
ATOM 21926 N N . PRO C 1 289 ? 187.028 174.194 240.411 1.00 5.88 289 PRO C N 1
ATOM 21927 C CA . PRO C 1 289 ? 185.779 174.662 239.804 1.00 5.88 289 PRO C CA 1
ATOM 21928 C C . PRO C 1 289 ? 185.274 175.959 240.429 1.00 5.88 289 PRO C C 1
ATOM 21929 O O . PRO C 1 289 ? 185.462 176.176 241.623 1.00 5.88 289 PRO C O 1
ATOM 21940 N N . GLY C 1 290 ? 184.646 176.810 239.630 1.00 5.54 290 GLY C N 1
ATOM 21941 C CA . GLY C 1 290 ? 184.122 178.066 240.132 1.00 5.54 290 GLY C CA 1
ATOM 21942 C C . GLY C 1 290 ? 185.186 179.127 240.283 1.00 5.54 290 GLY C C 1
ATOM 21943 O O . GLY C 1 290 ? 186.202 179.089 239.594 1.00 5.54 290 GLY C O 1
ATOM 21947 N N . TYR C 1 291 ? 184.960 180.079 241.171 1.00 2.84 291 TYR C N 1
ATOM 21948 C CA . TYR C 1 291 ? 185.918 181.143 241.424 1.00 2.84 291 TYR C CA 1
ATOM 21949 C C . TYR C 1 291 ? 185.932 181.471 242.906 1.00 2.84 291 TYR C C 1
ATOM 21950 O O . TYR C 1 291 ? 184.883 181.739 243.498 1.00 2.84 291 TYR C O 1
ATOM 21968 N N . ASN C 1 292 ? 187.123 181.449 243.495 1.00 3.82 292 ASN C N 1
ATOM 21969 C CA . ASN C 1 292 ? 187.298 181.819 244.889 1.00 3.82 292 ASN C CA 1
ATOM 21970 C C . ASN C 1 292 ? 188.759 182.159 245.120 1.00 3.82 292 ASN C C 1
ATOM 21971 O O . ASN C 1 292 ? 189.638 181.776 244.344 1.00 3.82 292 ASN C O 1
ATOM 21982 N N . PHE C 1 293 ? 189.005 182.892 246.200 1.00 3.37 293 PHE C N 1
ATOM 21983 C CA . PHE C 1 293 ? 190.370 183.171 246.617 1.00 3.37 293 PHE C CA 1
ATOM 21984 C C . PHE C 1 293 ? 190.441 183.215 248.134 1.00 3.37 293 PHE C C 1
ATOM 21985 O O . PHE C 1 293 ? 189.455 183.507 248.813 1.00 3.37 293 PHE C O 1
ATOM 22002 N N . ARG C 1 294 ? 191.627 182.922 248.653 1.00 3.66 294 ARG C N 1
ATOM 22003 C CA . ARG C 1 294 ? 191.882 182.907 250.085 1.00 3.66 294 ARG C CA 1
ATOM 22004 C C . ARG C 1 294 ? 192.546 184.219 250.479 1.00 3.66 294 ARG C C 1
ATOM 22005 O O . ARG C 1 294 ? 193.632 184.543 249.987 1.00 3.66 294 ARG C O 1
ATOM 22026 N N . TYR C 1 295 ? 191.890 184.969 251.356 1.00 4.47 295 TYR C N 1
ATOM 22027 C CA . TYR C 1 295 ? 192.393 186.243 251.845 1.00 4.47 295 TYR C CA 1
ATOM 22028 C C . TYR C 1 295 ? 192.683 186.120 253.333 1.00 4.47 295 TYR C C 1
ATOM 22029 O O . TYR C 1 295 ? 191.864 185.586 254.089 1.00 4.47 295 TYR C O 1
ATOM 22047 N N . ALA C 1 296 ? 193.839 186.618 253.750 1.00 5.00 296 ALA C N 1
ATOM 22048 C CA . ALA C 1 296 ? 194.281 186.531 255.133 1.00 5.00 296 ALA C CA 1
ATOM 22049 C C . ALA C 1 296 ? 194.191 187.896 255.799 1.00 5.00 296 ALA C C 1
ATOM 22050 O O . ALA C 1 296 ? 194.717 188.884 255.279 1.00 5.00 296 ALA C O 1
ATOM 22057 N N . LYS C 1 297 ? 193.517 187.941 256.943 1.00 11.02 297 LYS C N 1
ATOM 22058 C CA . LYS C 1 297 ? 193.463 189.114 257.804 1.00 11.02 297 LYS C CA 1
ATOM 22059 C C . LYS C 1 297 ? 194.359 188.825 259.001 1.00 11.02 297 LYS C C 1
ATOM 22060 O O . LYS C 1 297 ? 194.029 187.980 259.838 1.00 11.02 297 LYS C O 1
ATOM 22079 N N . TYR C 1 298 ? 195.495 189.508 259.071 1.00 7.61 298 TYR C N 1
ATOM 22080 C CA . TYR C 1 298 ? 196.474 189.264 260.120 1.00 7.61 298 TYR C CA 1
ATOM 22081 C C . TYR C 1 298 ? 196.269 190.230 261.276 1.00 7.61 298 TYR C C 1
ATOM 22082 O O . TYR C 1 298 ? 195.935 191.401 261.074 1.00 7.61 298 TYR C O 1
ATOM 22100 N N . TYR C 1 299 ? 196.469 189.730 262.490 1.00 12.45 299 TYR C N 1
ATOM 22101 C CA . TYR C 1 299 ? 196.357 190.554 263.684 1.00 12.45 299 TYR C CA 1
ATOM 22102 C C . TYR C 1 299 ? 197.196 189.912 264.780 1.00 12.45 299 TYR C C 1
ATOM 22103 O O . TYR C 1 299 ? 197.851 188.889 264.568 1.00 12.45 299 TYR C O 1
ATOM 22121 N N . LYS C 1 300 ? 197.163 190.535 265.957 1.00 16.02 300 LYS C N 1
ATOM 22122 C CA . LYS C 1 300 ? 197.890 190.018 267.104 1.00 16.02 300 LYS C CA 1
ATOM 22123 C C . LYS C 1 300 ? 196.903 189.850 268.242 1.00 16.02 300 LYS C C 1
ATOM 22124 O O . LYS C 1 300 ? 196.215 190.800 268.607 1.00 16.02 300 LYS C O 1
ATOM 22143 N N . GLU C 1 301 ? 196.856 188.653 268.817 1.00 24.23 301 GLU C N 1
ATOM 22144 C CA . GLU C 1 301 ? 195.965 188.389 269.934 1.00 24.23 301 GLU C CA 1
ATOM 22145 C C . GLU C 1 301 ? 196.686 187.522 270.946 1.00 24.23 301 GLU C C 1
ATOM 22146 O O . GLU C 1 301 ? 197.321 186.534 270.577 1.00 24.23 301 GLU C O 1
ATOM 22158 N N . ASN C 1 302 ? 196.603 187.891 272.220 1.00 33.42 302 ASN C N 1
ATOM 22159 C CA . ASN C 1 302 ? 197.248 187.114 273.278 1.00 33.42 302 ASN C CA 1
ATOM 22160 C C . ASN C 1 302 ? 198.748 187.035 273.060 1.00 33.42 302 ASN C C 1
ATOM 22161 O O . ASN C 1 302 ? 199.373 186.024 273.376 1.00 33.42 302 ASN C O 1
ATOM 22172 N N . GLY C 1 303 ? 199.330 188.096 272.514 1.00 36.59 303 GLY C N 1
ATOM 22173 C CA . GLY C 1 303 ? 200.761 188.119 272.272 1.00 36.59 303 GLY C CA 1
ATOM 22174 C C . GLY C 1 303 ? 201.190 187.150 271.192 1.00 36.59 303 GLY C C 1
ATOM 22175 O O . GLY C 1 303 ? 202.366 186.797 271.114 1.00 36.59 303 GLY C O 1
ATOM 22179 N N . MET C 1 304 ? 200.251 186.721 270.356 1.00 29.86 304 MET C N 1
ATOM 22180 C CA . MET C 1 304 ? 200.566 185.791 269.280 1.00 29.86 304 MET C CA 1
ATOM 22181 C C . MET C 1 304 ? 200.089 186.323 267.949 1.00 29.86 304 MET C C 1
ATOM 22182 O O . MET C 1 304 ? 199.043 186.964 267.873 1.00 29.86 304 MET C O 1
ATOM 22196 N N . GLU C 1 305 ? 200.843 186.053 266.890 1.00 21.27 305 GLU C N 1
ATOM 22197 C CA . GLU C 1 305 ? 200.395 186.468 265.574 1.00 21.27 305 GLU C CA 1
ATOM 22198 C C . GLU C 1 305 ? 199.299 185.533 265.114 1.00 21.27 305 GLU C C 1
ATOM 22199 O O . GLU C 1 305 ? 199.536 184.344 264.927 1.00 21.27 305 GLU C O 1
ATOM 22211 N N . LYS C 1 306 ? 198.097 186.061 264.943 1.00 16.14 306 LYS C N 1
ATOM 22212 C CA . LYS C 1 306 ? 196.974 185.253 264.512 1.00 16.14 306 LYS C CA 1
ATOM 22213 C C . LYS C 1 306 ? 196.507 185.701 263.134 1.00 16.14 306 LYS C C 1
ATOM 22214 O O . LYS C 1 306 ? 196.767 186.825 262.693 1.00 16.14 306 LYS C O 1
ATOM 22233 N N . ARG C 1 307 ? 195.806 184.796 262.459 1.00 6.19 307 ARG C N 1
ATOM 22234 C CA . ARG C 1 307 ? 195.327 185.028 261.109 1.00 6.19 307 ARG C CA 1
ATOM 22235 C C . ARG C 1 307 ? 193.902 184.518 260.974 1.00 6.19 307 ARG C C 1
ATOM 22236 O O . ARG C 1 307 ? 193.571 183.432 261.457 1.00 6.19 307 ARG C O 1
ATOM 22257 N N . THR C 1 308 ? 193.062 185.316 260.326 1.00 8.97 308 THR C N 1
ATOM 22258 C CA . THR C 1 308 ? 191.712 184.921 259.952 1.00 8.97 308 THR C CA 1
ATOM 22259 C C . THR C 1 308 ? 191.703 184.694 258.448 1.00 8.97 308 THR C C 1
ATOM 22260 O O . THR C 1 308 ? 191.958 185.622 257.675 1.00 8.97 308 THR C O 1
ATOM 22271 N N . LEU C 1 309 ? 191.432 183.461 258.040 1.00 4.94 309 LEU C N 1
ATOM 22272 C CA . LEU C 1 309 ? 191.435 183.080 256.636 1.00 4.94 309 LEU C CA 1
ATOM 22273 C C . LEU C 1 309 ? 190.005 183.070 256.115 1.00 4.94 309 LEU C C 1
ATOM 22274 O O . LEU C 1 309 ? 189.159 182.329 256.624 1.00 4.94 309 LEU C O 1
ATOM 22290 N N . ILE C 1 310 ? 189.743 183.888 255.104 1.00 4.21 310 ILE C N 1
ATOM 22291 C CA . ILE C 1 310 ? 188.445 183.939 254.450 1.00 4.21 310 ILE C CA 1
ATOM 22292 C C . ILE C 1 310 ? 188.621 183.366 253.053 1.00 4.21 310 ILE C C 1
ATOM 22293 O O . ILE C 1 310 ? 189.332 183.938 252.219 1.00 4.21 310 ILE C O 1
ATOM 22309 N N . LYS C 1 311 ? 187.993 182.223 252.806 1.00 3.70 311 LYS C N 1
ATOM 22310 C CA . LYS C 1 311 ? 187.880 181.677 251.461 1.00 3.70 311 LYS C CA 1
ATOM 22311 C C . LYS C 1 311 ? 186.638 182.315 250.864 1.00 3.70 311 LYS C C 1
ATOM 22312 O O . LYS C 1 311 ? 185.511 181.929 251.184 1.00 3.70 311 LYS C O 1
ATOM 22331 N N . ALA C 1 312 ? 186.848 183.328 250.031 1.00 3.34 312 ALA C N 1
ATOM 22332 C CA . ALA C 1 312 ? 185.765 184.091 249.434 1.00 3.34 312 ALA C CA 1
ATOM 22333 C C . ALA C 1 312 ? 185.441 183.512 248.065 1.00 3.34 312 ALA C C 1
ATOM 22334 O O . ALA C 1 312 ? 186.296 183.506 247.171 1.00 3.34 312 ALA C O 1
ATOM 22341 N N . PHE C 1 313 ? 184.222 183.007 247.918 1.00 6.62 313 PHE C N 1
ATOM 22342 C CA . PHE C 1 313 ? 183.678 182.571 246.644 1.00 6.62 313 PHE C CA 1
ATOM 22343 C C . PHE C 1 313 ? 182.817 183.691 246.084 1.00 6.62 313 PHE C C 1
ATOM 22344 O O . PHE C 1 313 ? 182.026 184.301 246.809 1.00 6.62 313 PHE C O 1
ATOM 22361 N N . GLY C 1 314 ? 182.965 183.954 244.797 1.00 3.61 314 GLY C N 1
ATOM 22362 C CA . GLY C 1 314 ? 182.137 184.972 244.187 1.00 3.61 314 GLY C CA 1
ATOM 22363 C C . GLY C 1 314 ? 182.296 184.976 242.690 1.00 3.61 314 GLY C C 1
ATOM 22364 O O . GLY C 1 314 ? 183.007 184.150 242.110 1.00 3.61 314 GLY C O 1
ATOM 22368 N N . VAL C 1 315 ? 181.615 185.926 242.070 1.00 3.59 315 VAL C N 1
ATOM 22369 C CA . VAL C 1 315 ? 181.631 186.096 240.627 1.00 3.59 315 VAL C CA 1
ATOM 22370 C C . VAL C 1 315 ? 182.614 187.204 240.295 1.00 3.59 315 VAL C C 1
ATOM 22371 O O . VAL C 1 315 ? 182.454 188.345 240.745 1.00 3.59 315 VAL C O 1
ATOM 22384 N N . ARG C 1 316 ? 183.639 186.867 239.524 1.00 4.73 316 ARG C N 1
ATOM 22385 C CA . ARG C 1 316 ? 184.531 187.866 238.960 1.00 4.73 316 ARG C CA 1
ATOM 22386 C C . ARG C 1 316 ? 183.958 188.301 237.620 1.00 4.73 316 ARG C C 1
ATOM 22387 O O . ARG C 1 316 ? 183.842 187.492 236.694 1.00 4.73 316 ARG C O 1
ATOM 22408 N N . PHE C 1 317 ? 183.583 189.568 237.528 1.00 6.62 317 PHE C N 1
ATOM 22409 C CA . PHE C 1 317 ? 183.000 190.123 236.314 1.00 6.62 317 PHE C CA 1
ATOM 22410 C C . PHE C 1 317 ? 184.116 190.740 235.482 1.00 6.62 317 PHE C C 1
ATOM 22411 O O . PHE C 1 317 ? 184.749 191.710 235.904 1.00 6.62 317 PHE C O 1
ATOM 22428 N N . ASP C 1 318 ? 184.364 190.171 234.304 1.00 5.03 318 ASP C N 1
ATOM 22429 C CA . ASP C 1 318 ? 185.383 190.697 233.402 1.00 5.03 318 ASP C CA 1
ATOM 22430 C C . ASP C 1 318 ? 184.750 191.523 232.302 1.00 5.03 318 ASP C C 1
ATOM 22431 O O . ASP C 1 318 ? 184.045 190.994 231.453 1.00 5.03 318 ASP C O 1
ATOM 22440 N N . ILE C 1 319 ? 185.016 192.818 232.301 1.00 9.69 319 ILE C N 1
ATOM 22441 C CA . ILE C 1 319 ? 184.474 193.680 231.268 1.00 9.69 319 ILE C CA 1
ATOM 22442 C C . ILE C 1 319 ? 185.368 193.603 230.042 1.00 9.69 319 ILE C C 1
ATOM 22443 O O . ILE C 1 319 ? 186.492 194.094 230.061 1.00 9.69 319 ILE C O 1
ATOM 22459 N N . LEU C 1 320 ? 184.872 192.974 228.983 1.00 9.39 320 LEU C N 1
ATOM 22460 C CA . LEU C 1 320 ? 185.654 192.811 227.763 1.00 9.39 320 LEU C CA 1
ATOM 22461 C C . LEU C 1 320 ? 185.259 193.869 226.755 1.00 9.39 320 LEU C C 1
ATOM 22462 O O . LEU C 1 320 ? 184.203 193.774 226.143 1.00 9.39 320 LEU C O 1
ATOM 22478 N N . VAL C 1 321 ? 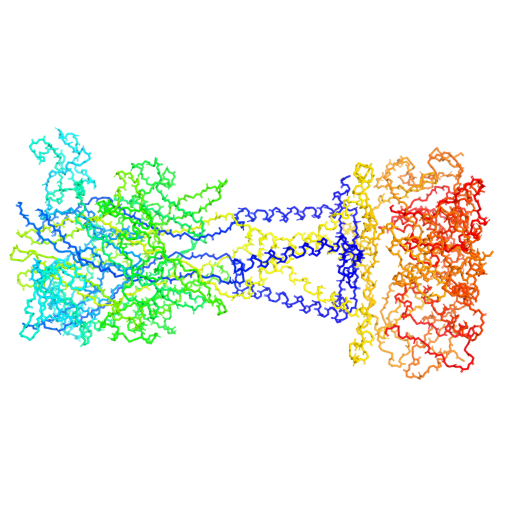186.107 194.866 226.564 1.00 6.63 321 VAL C N 1
ATOM 22479 C CA . VAL C 1 321 ? 185.806 195.962 225.654 1.00 6.63 321 VAL C CA 1
ATOM 22480 C C . VAL C 1 321 ? 186.611 195.757 224.382 1.00 6.63 321 VAL C C 1
ATOM 22481 O O . VAL C 1 321 ? 187.839 195.617 224.428 1.00 6.63 321 VAL C O 1
ATOM 22494 N N . PHE C 1 322 ? 185.917 195.739 223.250 1.00 6.62 322 PHE C N 1
ATOM 22495 C CA . PHE C 1 322 ? 186.548 195.522 221.961 1.00 6.62 322 PHE C CA 1
ATOM 22496 C C . PHE C 1 322 ? 185.738 196.240 220.896 1.00 6.62 322 PHE C C 1
ATOM 22497 O O . PHE C 1 322 ? 184.569 196.578 221.096 1.00 6.62 322 PHE C O 1
ATOM 22514 N N . GLY C 1 323 ? 186.375 196.471 219.765 1.00 12.82 323 GLY C N 1
ATOM 22515 C CA . GLY C 1 323 ? 185.717 197.115 218.648 1.00 12.82 323 GLY C CA 1
ATOM 22516 C C . GLY C 1 323 ? 186.717 197.828 217.768 1.00 12.82 323 GLY C C 1
ATOM 22517 O O . GLY C 1 323 ? 187.906 197.916 218.067 1.00 12.82 323 GLY C O 1
ATOM 22521 N N . THR C 1 324 ? 186.203 198.350 216.662 1.00 12.42 324 THR C N 1
ATOM 22522 C CA . THR C 1 324 ? 187.009 199.045 215.676 1.00 12.42 324 THR C CA 1
ATOM 22523 C C . THR C 1 324 ? 186.315 200.336 215.273 1.00 12.42 324 THR C C 1
ATOM 22524 O O . THR C 1 324 ? 185.085 200.424 215.253 1.00 12.42 324 THR C O 1
ATOM 22535 N N . GLY C 1 325 ? 187.126 201.341 214.973 1.00 7.66 325 GLY C N 1
ATOM 22536 C CA . GLY C 1 325 ? 186.642 202.603 214.461 1.00 7.66 325 GLY C CA 1
ATOM 22537 C C . GLY C 1 325 ? 187.061 202.764 213.018 1.00 7.66 325 GLY C C 1
ATOM 22538 O O . GLY C 1 325 ? 188.253 202.701 212.705 1.00 7.66 325 GLY C O 1
ATOM 22542 N N . GLY C 1 326 ? 186.090 202.950 212.129 1.00 4.87 326 GLY C N 1
ATOM 22543 C CA . GLY C 1 326 ? 186.341 203.057 210.704 1.00 4.87 326 GLY C CA 1
ATOM 22544 C C . GLY C 1 326 ? 186.120 204.481 210.222 1.00 4.87 326 GLY C C 1
ATOM 22545 O O . GLY C 1 326 ? 185.078 205.081 210.490 1.00 4.87 326 GLY C O 1
ATOM 22549 N N . LYS C 1 327 ? 187.114 205.004 209.512 1.00 4.93 327 LYS C N 1
ATOM 22550 C CA . LYS C 1 327 ? 187.038 206.341 208.939 1.00 4.93 327 LYS C CA 1
ATOM 22551 C C . LYS C 1 327 ? 187.522 206.302 207.499 1.00 4.93 327 LYS C C 1
ATOM 22552 O O . LYS C 1 327 ? 188.493 205.613 207.186 1.00 4.93 327 LYS C O 1
ATOM 22571 N N . PHE C 1 328 ? 186.854 207.057 206.630 1.00 5.04 328 PHE C N 1
ATOM 22572 C CA . PHE C 1 328 ? 187.193 207.041 205.214 1.00 5.04 328 PHE C CA 1
ATOM 22573 C C . PHE C 1 328 ? 188.670 207.353 205.011 1.00 5.04 328 PHE C C 1
ATOM 22574 O O . PHE C 1 328 ? 189.198 208.321 205.566 1.00 5.04 328 PHE C O 1
ATOM 22591 N N . ASP C 1 329 ? 189.330 206.522 204.208 1.00 5.86 329 ASP C N 1
ATOM 22592 C CA . ASP C 1 329 ? 190.726 206.715 203.839 1.00 5.86 329 ASP C CA 1
ATOM 22593 C C . ASP C 1 329 ? 190.847 206.538 202.334 1.00 5.86 329 ASP C C 1
ATOM 22594 O O . ASP C 1 329 ? 190.439 205.505 201.794 1.00 5.86 329 ASP C O 1
ATOM 22603 N N . ILE C 1 330 ? 191.406 207.544 201.662 1.00 5.88 330 ILE C N 1
ATOM 22604 C CA . ILE C 1 330 ? 191.477 207.516 200.204 1.00 5.88 330 ILE C CA 1
ATOM 22605 C C . ILE C 1 330 ? 192.382 206.386 199.731 1.00 5.88 330 ILE C C 1
ATOM 22606 O O . ILE C 1 330 ? 192.112 205.744 198.710 1.00 5.88 330 ILE C O 1
ATOM 22622 N N . ILE C 1 331 ? 193.472 206.127 200.455 1.00 6.74 331 ILE C N 1
ATOM 22623 C CA . ILE C 1 331 ? 194.402 205.083 200.035 1.00 6.74 331 ILE C CA 1
ATOM 22624 C C . ILE C 1 331 ? 193.723 203.719 200.050 1.00 6.74 331 ILE C C 1
ATOM 22625 O O . ILE C 1 331 ? 193.909 202.911 199.133 1.00 6.74 331 ILE C O 1
ATOM 22641 N N . GLN C 1 332 ? 192.941 203.431 201.093 1.00 5.84 332 GLN C N 1
ATOM 22642 C CA . GLN C 1 332 ? 192.250 202.147 201.160 1.00 5.84 332 GLN C CA 1
ATOM 22643 C C . GLN C 1 332 ? 191.265 201.991 200.008 1.00 5.84 332 GLN C C 1
ATOM 22644 O O . GLN C 1 332 ? 191.188 200.925 199.384 1.00 5.84 332 GLN C O 1
ATOM 22658 N N . LEU C 1 333 ? 190.503 203.045 199.711 1.00 5.68 333 LEU C N 1
ATOM 22659 C CA . LEU C 1 333 ? 189.561 202.988 198.601 1.00 5.68 333 LEU C CA 1
ATOM 22660 C C . LEU C 1 333 ? 190.285 202.777 197.278 1.00 5.68 333 LEU C C 1
ATOM 22661 O O . LEU C 1 333 ? 189.839 201.990 196.436 1.00 5.68 333 LEU C O 1
ATOM 22677 N N . VAL C 1 334 ? 191.401 203.480 197.075 1.00 5.87 334 VAL C N 1
ATOM 22678 C CA . VAL C 1 334 ? 192.163 203.337 195.839 1.00 5.87 334 VAL C CA 1
ATOM 22679 C C . VAL C 1 334 ? 192.691 201.917 195.704 1.00 5.87 334 VAL C C 1
ATOM 22680 O O . VAL C 1 334 ? 192.633 201.317 194.624 1.00 5.87 334 VAL C O 1
ATOM 22693 N N . VAL C 1 335 ? 193.211 201.355 196.796 1.00 4.70 335 VAL C N 1
ATOM 22694 C CA . VAL C 1 335 ? 193.731 199.992 196.759 1.00 4.70 335 VAL C CA 1
ATOM 22695 C C . VAL C 1 335 ? 192.617 199.004 196.431 1.00 4.70 335 VAL C C 1
ATOM 22696 O O . VAL C 1 335 ? 192.798 198.096 195.612 1.00 4.70 335 VAL C O 1
ATOM 22709 N N . TYR C 1 336 ? 191.450 199.163 197.061 1.00 4.77 336 TYR C N 1
ATOM 22710 C CA . TYR C 1 336 ? 190.343 198.250 196.785 1.00 4.77 336 TYR C CA 1
ATOM 22711 C C . TYR C 1 336 ? 189.877 198.362 195.338 1.00 4.77 336 TYR C C 1
ATOM 22712 O O . TYR C 1 336 ? 189.620 197.347 194.676 1.00 4.77 336 TYR C O 1
ATOM 22730 N N . ILE C 1 337 ? 189.751 199.590 194.831 1.00 5.14 337 ILE C N 1
ATOM 22731 C CA . ILE C 1 337 ? 189.314 199.782 193.453 1.00 5.14 337 ILE C CA 1
ATOM 22732 C C . ILE C 1 337 ? 190.319 199.164 192.494 1.00 5.14 337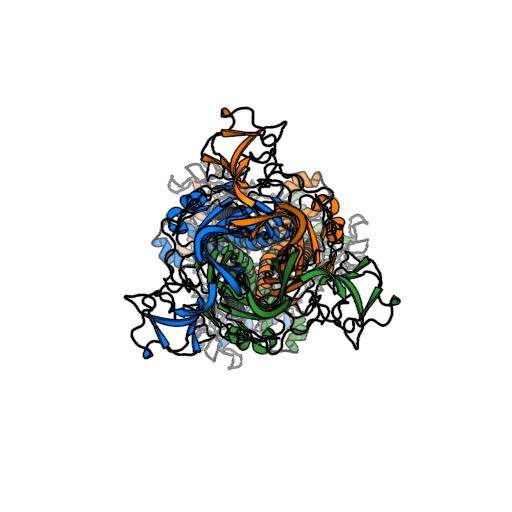 ILE C C 1
ATOM 22733 O O . ILE C 1 337 ? 189.942 198.513 191.514 1.00 5.14 337 ILE C O 1
ATOM 22749 N N . GLY C 1 338 ? 191.611 199.361 192.754 1.00 5.16 338 GLY C N 1
ATOM 22750 C CA . GLY C 1 338 ? 192.623 198.745 191.915 1.00 5.16 338 GLY C CA 1
ATOM 22751 C C . GLY C 1 338 ? 192.561 197.232 191.956 1.00 5.16 338 GLY C C 1
ATOM 22752 O O . GLY C 1 338 ? 192.754 196.564 190.938 1.00 5.16 338 GLY C O 1
ATOM 22756 N N . SER C 1 339 ? 192.294 196.670 193.137 1.00 7.12 339 SER C N 1
ATOM 22757 C CA . SER C 1 339 ? 192.177 195.223 193.259 1.00 7.12 339 SER C CA 1
ATOM 22758 C C . SER C 1 339 ? 190.989 194.699 192.463 1.00 7.12 339 SER C C 1
ATOM 22759 O O . SER C 1 339 ? 191.054 193.613 191.879 1.00 7.12 339 SER C O 1
ATOM 22767 N N . THR C 1 340 ? 189.895 195.453 192.432 1.00 5.82 340 THR C N 1
ATOM 22768 C CA . THR C 1 340 ? 188.686 195.006 191.750 1.00 5.82 340 THR C CA 1
ATOM 22769 C C . THR C 1 340 ? 188.635 195.384 190.272 1.00 5.82 340 THR C C 1
ATOM 22770 O O . THR C 1 340 ? 187.755 194.893 189.558 1.00 5.82 340 THR C O 1
ATOM 22781 N N . LEU C 1 341 ? 189.549 196.231 189.795 1.00 6.65 341 LEU C N 1
ATOM 22782 C CA . LEU C 1 341 ? 189.485 196.684 188.408 1.00 6.65 341 LEU C CA 1
ATOM 22783 C C . LEU C 1 341 ? 189.600 195.522 187.427 1.00 6.65 341 LEU C C 1
ATOM 22784 O O . LEU C 1 341 ? 188.882 195.478 186.422 1.00 6.65 341 LEU C O 1
ATOM 22800 N N . SER C 1 342 ? 190.501 194.575 187.695 1.00 5.47 342 SER C N 1
ATOM 22801 C CA . SER C 1 342 ? 190.718 193.476 186.763 1.00 5.47 342 SER C CA 1
ATOM 22802 C C . SER C 1 342 ? 189.471 192.625 186.563 1.00 5.47 342 SER C C 1
ATOM 22803 O O . SER C 1 342 ? 189.368 191.932 185.545 1.00 5.47 342 SER C O 1
ATOM 22811 N N . TYR C 1 343 ? 188.528 192.653 187.505 1.00 5.20 343 TYR C N 1
ATOM 22812 C CA . TYR C 1 343 ? 187.322 191.847 187.368 1.00 5.20 343 TYR C CA 1
ATOM 22813 C C . TYR C 1 343 ? 186.411 192.352 186.259 1.00 5.20 343 TYR C C 1
ATOM 22814 O O . TYR C 1 343 ? 185.538 191.605 185.804 1.00 5.20 343 TYR C O 1
ATOM 22832 N N . PHE C 1 344 ? 186.590 193.596 185.813 1.00 7.57 344 PHE C N 1
ATOM 22833 C CA . PHE C 1 344 ? 185.772 194.128 184.733 1.00 7.57 344 PHE C CA 1
ATOM 22834 C C . PHE C 1 344 ? 186.155 193.558 183.375 1.00 7.57 344 PHE C C 1
ATOM 22835 O O . PHE C 1 344 ? 185.439 193.798 182.398 1.00 7.57 344 PHE C O 1
ATOM 22852 N N . GLY C 1 345 ? 187.257 192.818 183.291 1.00 7.08 345 GLY C N 1
ATOM 22853 C CA . GLY C 1 345 ? 187.613 192.087 182.096 1.00 7.08 345 GLY C CA 1
ATOM 22854 C C . GLY C 1 345 ? 186.921 190.753 181.959 1.00 7.08 345 GLY C C 1
ATOM 22855 O O . GLY C 1 345 ? 187.209 190.000 181.024 1.00 7.08 345 GLY C O 1
ATOM 22859 N N . LEU C 1 346 ? 186.015 190.438 182.888 1.00 10.45 346 LEU C N 1
ATOM 22860 C CA . LEU C 1 346 ? 185.299 189.170 182.839 1.00 10.45 346 LEU C CA 1
ATOM 22861 C C . LEU C 1 346 ? 184.447 189.066 181.582 1.00 10.45 346 LEU C C 1
ATOM 22862 O O . LEU C 1 346 ? 184.379 188.002 180.958 1.00 10.45 346 LEU C O 1
ATOM 22878 N N . ALA C 1 347 ? 183.776 190.155 181.204 1.00 13.07 347 ALA C N 1
ATOM 22879 C CA . ALA C 1 347 ? 182.955 190.131 179.999 1.00 13.07 347 ALA C CA 1
ATOM 22880 C C . ALA C 1 347 ? 183.806 189.840 178.771 1.00 13.07 347 ALA C C 1
ATOM 22881 O O . ALA C 1 347 ? 183.442 189.012 177.927 1.00 13.07 347 ALA C O 1
ATOM 22888 N N . THR C 1 348 ? 184.952 190.513 178.659 1.00 13.93 348 THR C N 1
ATOM 22889 C CA . THR C 1 348 ? 185.840 190.273 177.530 1.00 13.93 348 THR C CA 1
ATOM 22890 C C . THR C 1 348 ? 186.328 188.831 177.526 1.00 13.93 348 THR C C 1
ATOM 22891 O O . THR C 1 348 ? 186.309 188.163 176.488 1.00 13.93 348 THR C O 1
ATOM 22902 N N . VAL C 1 349 ? 186.747 188.324 178.688 1.00 14.79 349 VAL C N 1
ATOM 22903 C CA . VAL C 1 349 ? 187.247 186.955 178.763 1.00 14.79 349 VAL C CA 1
ATOM 22904 C C . VAL C 1 349 ? 186.168 185.974 178.316 1.00 14.79 349 VAL C C 1
ATOM 22905 O O . VAL C 1 349 ? 186.412 185.090 177.488 1.00 14.79 349 VAL C O 1
ATOM 22918 N N . CYS C 1 350 ? 184.953 186.135 178.841 1.00 18.92 350 CYS C N 1
ATOM 22919 C CA . CYS C 1 350 ? 183.880 185.193 178.545 1.00 18.92 350 CYS C CA 1
ATOM 22920 C C . CYS C 1 350 ? 183.486 185.238 177.073 1.00 18.92 350 CYS C C 1
ATOM 22921 O O . CYS C 1 350 ? 183.356 184.192 176.423 1.00 18.92 350 CYS C O 1
ATOM 22929 N N . ILE C 1 351 ? 183.291 186.438 176.524 1.00 17.72 351 ILE C N 1
ATOM 22930 C CA . ILE C 1 351 ? 182.849 186.540 175.137 1.00 17.72 351 ILE C CA 1
ATOM 22931 C C . ILE C 1 351 ? 183.948 186.075 174.187 1.00 17.72 351 ILE C C 1
ATOM 22932 O O . ILE C 1 351 ? 183.674 185.412 173.178 1.00 17.72 351 ILE C O 1
ATOM 22948 N N . ASP C 1 352 ? 185.208 186.404 174.489 1.00 19.32 352 ASP C N 1
ATOM 22949 C CA . ASP C 1 352 ? 186.307 185.935 173.658 1.00 19.32 352 ASP C CA 1
ATOM 22950 C C . ASP C 1 352 ? 186.422 184.418 173.709 1.00 19.32 352 ASP C C 1
ATOM 22951 O O . ASP C 1 352 ? 186.705 183.779 172.692 1.00 19.32 352 ASP C O 1
ATOM 22960 N N . LEU C 1 353 ? 186.217 183.822 174.886 1.00 29.37 353 LEU C N 1
ATOM 22961 C CA . LEU C 1 353 ? 186.232 182.366 174.982 1.00 29.37 353 LEU C CA 1
ATOM 22962 C C . LEU C 1 353 ? 185.102 181.756 174.166 1.00 29.37 353 LEU C C 1
ATOM 22963 O O . LEU C 1 353 ? 185.284 180.723 173.512 1.00 29.37 353 LEU C O 1
ATOM 22979 N N . ILE C 1 354 ? 183.920 182.373 174.207 1.00 29.30 354 ILE C N 1
ATOM 22980 C CA . ILE C 1 354 ? 182.798 181.877 173.415 1.00 29.30 354 ILE C CA 1
ATOM 22981 C C . ILE C 1 354 ? 183.145 181.914 171.931 1.00 29.30 354 ILE C C 1
ATOM 22982 O O . ILE C 1 354 ? 182.923 180.946 171.195 1.00 29.30 354 ILE C O 1
ATOM 22998 N N . ILE C 1 355 ? 183.709 183.032 171.473 1.00 23.58 355 ILE C N 1
ATOM 22999 C CA . ILE C 1 355 ? 184.081 183.162 170.067 1.00 23.58 355 ILE C CA 1
ATOM 23000 C C . ILE C 1 355 ? 185.145 182.132 169.699 1.00 23.58 355 ILE C C 1
ATOM 23001 O O . ILE C 1 355 ? 185.072 181.488 168.645 1.00 23.58 355 ILE C O 1
ATOM 23017 N N . ASN C 1 356 ? 186.152 181.966 170.563 1.00 33.02 356 ASN C N 1
ATOM 23018 C CA . ASN C 1 356 ? 187.217 180.993 170.346 1.00 33.02 356 ASN C CA 1
ATOM 23019 C C . ASN C 1 356 ? 186.678 179.572 170.222 1.00 33.02 356 ASN C C 1
ATOM 23020 O O . ASN C 1 356 ? 187.059 178.840 169.303 1.00 33.02 356 ASN C O 1
ATOM 23031 N N . THR C 1 357 ? 185.814 179.155 171.143 1.00 43.37 357 THR C N 1
ATOM 23032 C CA . THR C 1 357 ? 185.363 177.767 171.157 1.00 43.37 357 THR C CA 1
ATOM 23033 C C . THR C 1 357 ? 184.311 177.478 170.092 1.00 43.37 357 THR C C 1
ATOM 23034 O O . THR C 1 357 ? 184.315 176.397 169.495 1.00 43.37 357 THR C O 1
ATOM 23045 N N . TYR C 1 358 ? 183.402 178.416 169.833 1.00 43.89 358 TYR C N 1
ATOM 23046 C CA . TYR C 1 358 ? 182.335 178.168 168.873 1.00 43.89 358 TYR C CA 1
ATOM 23047 C C . TYR C 1 358 ? 182.797 178.285 167.429 1.00 43.89 358 TYR C C 1
ATOM 23048 O O . TYR C 1 358 ? 182.077 177.844 166.527 1.00 43.89 358 TYR C O 1
ATOM 23066 N N . ALA C 1 359 ? 183.964 178.864 167.190 1.00 38.08 359 ALA C N 1
ATOM 23067 C CA . ALA C 1 359 ? 184.508 178.976 165.849 1.00 38.08 359 ALA C CA 1
ATOM 23068 C C . ALA C 1 359 ? 185.156 177.664 165.415 1.00 38.08 359 ALA C C 1
ATOM 23069 O O . ALA C 1 359 ? 185.388 177.439 164.227 1.00 38.08 359 ALA C O 1
ATOM 23076 N N . SER C 1 360 ? 185.457 176.807 166.385 1.00 48.99 360 SER C N 1
ATOM 23077 C CA . SER C 1 360 ? 186.061 175.500 166.108 1.00 48.99 360 SER C CA 1
ATOM 23078 C C . SER C 1 360 ? 185.136 174.676 165.109 1.00 48.99 360 SER C C 1
ATOM 23079 O O . SER C 1 360 ? 183.898 174.787 165.208 1.00 48.99 360 SER C O 1
ATOM 23086 N N . THR C 1 361 ? 185.741 173.905 164.214 1.00 63.31 361 THR C N 1
ATOM 23087 C CA . THR C 1 361 ? 184.991 173.123 163.241 1.00 63.31 361 THR C CA 1
ATOM 23088 C C . THR C 1 361 ? 184.282 171.955 163.917 1.00 63.31 361 THR C C 1
ATOM 23089 O O . THR C 1 361 ? 183.306 171.420 163.393 1.00 63.31 361 THR C O 1
ATOM 23100 N N . CYS C 1 362 ? 184.779 171.567 165.087 1.00 62.63 362 CYS C N 1
ATOM 23101 C CA . CYS C 1 362 ? 184.220 170.473 165.836 1.00 62.63 362 CYS C CA 1
ATOM 23102 C C . CYS C 1 362 ? 182.758 170.648 166.240 1.00 62.63 362 CYS C C 1
ATOM 23103 O O . CYS C 1 362 ? 181.990 169.703 166.435 1.00 62.63 362 CYS C O 1
ATOM 23110 N N . CYS C 1 363 ? 182.358 171.909 166.372 1.00 55.63 363 CYS C N 1
ATOM 23111 C CA . CYS C 1 363 ? 181.010 172.238 166.760 1.00 55.63 363 CYS C CA 1
ATOM 23112 C C . CYS C 1 363 ? 179.993 172.097 165.632 1.00 55.63 363 CYS C C 1
ATOM 23113 O O . CYS C 1 363 ? 178.801 171.839 165.809 1.00 55.63 363 CYS C O 1
ATOM 23120 N N . ARG C 1 364 ? 180.498 172.274 164.416 1.00 59.48 364 ARG C N 1
ATOM 23121 C CA . ARG C 1 364 ? 179.667 172.191 163.222 1.00 59.48 364 ARG C CA 1
ATOM 23122 C C . ARG C 1 364 ? 179.382 170.742 162.849 1.00 59.48 364 ARG C C 1
ATOM 23123 O O . ARG C 1 364 ? 178.291 170.409 162.388 1.00 59.48 364 ARG C O 1
ATOM 23144 N N . SER C 1 365 ? 180.382 169.882 163.043 1.00 71.11 365 SER C N 1
ATOM 23145 C CA . SER C 1 365 ? 180.249 168.483 162.655 1.00 71.11 365 SER C CA 1
ATOM 23146 C C . SER C 1 365 ? 179.409 167.688 163.649 1.00 71.11 365 SER C C 1
ATOM 23147 O O . SER C 1 365 ? 178.646 166.802 163.248 1.00 71.11 365 SER C O 1
ATOM 23155 N N . ARG C 1 366 ? 179.534 167.984 164.944 1.00 72.48 366 ARG C N 1
ATOM 23156 C CA . ARG C 1 366 ? 178.902 167.176 165.983 1.00 72.48 366 ARG C CA 1
ATOM 23157 C C . ARG C 1 366 ? 177.836 167.938 166.758 1.00 72.48 366 ARG C C 1
ATOM 23158 O O . ARG C 1 366 ? 176.690 167.484 166.825 1.00 72.48 366 ARG C O 1
ATOM 23179 N N . VAL C 1 367 ? 178.174 169.085 167.349 1.00 64.48 367 VAL C N 1
ATOM 23180 C CA . VAL C 1 367 ? 177.246 169.755 168.256 1.00 64.48 367 VAL C CA 1
ATOM 23181 C C . VAL C 1 367 ? 176.039 170.292 167.498 1.00 64.48 367 VAL C C 1
ATOM 23182 O O . VAL C 1 367 ? 174.889 170.079 167.901 1.00 64.48 367 VAL C O 1
ATOM 23195 N N . TYR C 1 368 ? 176.275 170.997 166.393 1.00 63.23 368 TYR C N 1
ATOM 23196 C CA . TYR C 1 368 ? 175.169 171.648 165.693 1.00 63.23 368 TYR C CA 1
ATOM 23197 C C . TYR C 1 368 ? 174.143 170.652 165.169 1.00 63.23 368 TYR C C 1
ATOM 23198 O O . TYR C 1 368 ? 172.939 170.870 165.385 1.00 63.23 368 TYR C O 1
ATOM 23216 N N . PRO C 1 369 ? 174.521 169.568 164.483 1.00 74.29 369 PRO C N 1
ATOM 23217 C CA . PRO C 1 369 ? 173.495 168.603 164.051 1.00 74.29 369 PRO C CA 1
ATOM 23218 C C . PRO C 1 369 ? 172.691 168.035 165.207 1.00 74.29 369 PRO C C 1
ATOM 23219 O O . PRO C 1 369 ? 171.475 167.838 165.078 1.00 74.29 369 PRO C O 1
ATOM 23230 N N . SER C 1 370 ? 173.340 167.766 166.340 1.00 76.58 370 SER C N 1
ATOM 23231 C CA . SER C 1 370 ? 172.624 167.233 167.494 1.00 76.58 370 SER C CA 1
ATOM 23232 C C . SER C 1 370 ? 171.756 168.302 168.146 1.00 76.58 370 SER C C 1
ATOM 23233 O O . SER C 1 370 ? 170.597 168.044 168.491 1.00 76.58 370 SER C O 1
ATOM 23241 N N . CYS C 1 371 ? 172.297 169.505 168.322 1.00 73.02 371 CYS C N 1
ATOM 23242 C CA . CYS C 1 371 ? 171.587 170.617 168.948 1.00 73.02 371 CYS C CA 1
ATOM 23243 C C . CYS C 1 371 ? 171.396 171.707 167.899 1.00 73.02 371 CYS C C 1
ATOM 23244 O O . CYS C 1 371 ? 172.341 172.420 167.550 1.00 73.02 371 CYS C O 1
ATOM 23252 N N . LYS C 1 372 ? 170.167 171.830 167.396 1.00 77.12 372 LYS C N 1
ATOM 23253 C CA . LYS C 1 372 ? 169.853 172.861 166.416 1.00 77.12 372 LYS C CA 1
ATOM 23254 C C . LYS C 1 372 ? 169.739 174.244 167.042 1.00 77.12 372 LYS C C 1
ATOM 23255 O O . LYS C 1 372 ? 169.778 175.242 166.316 1.00 77.12 372 LYS C O 1
ATOM 23259 N N . CYS C 1 373 ? 169.599 174.325 168.361 1.00 73.78 373 CYS C N 1
ATOM 23260 C CA . CYS C 1 373 ? 169.482 175.607 169.044 1.00 73.78 373 CYS C CA 1
ATOM 23261 C C . CYS C 1 373 ? 170.818 176.345 169.058 1.00 73.78 373 CYS C C 1
ATOM 23262 O O . CYS C 1 373 ? 170.857 177.574 169.024 1.00 73.78 373 CYS C O 1
ATOM 23270 N N . CYS C 1 374 ? 171.910 175.587 169.110 1.00 62.88 374 CYS C N 1
ATOM 23271 C CA . CYS C 1 374 ? 173.233 176.159 169.117 1.00 62.88 374 CYS C CA 1
ATOM 23272 C C . CYS C 1 374 ? 173.842 176.318 167.725 1.00 62.88 374 CYS C C 1
ATOM 23273 O O . CYS C 1 374 ? 175.037 176.540 167.515 1.00 62.88 374 CYS C O 1
ATOM 23280 N N . GLU C 1 375 ? 172.968 176.204 166.730 1.00 65.53 375 GLU C N 1
ATOM 23281 C CA . GLU C 1 375 ? 173.371 176.297 165.330 1.00 65.53 375 GLU C CA 1
ATOM 23282 C C . GLU C 1 375 ? 173.671 177.728 164.877 1.00 65.53 375 GLU C C 1
ATOM 23283 O O . GLU C 1 375 ? 174.680 177.966 164.216 1.00 65.53 375 GLU C O 1
ATOM 23295 N N . PRO C 1 376 ? 172.799 178.692 165.228 1.00 55.98 376 PRO C N 1
ATOM 23296 C CA . PRO C 1 376 ? 173.049 180.056 164.746 1.00 55.98 376 PRO C CA 1
ATOM 23297 C C . PRO C 1 376 ? 174.267 180.707 165.392 1.00 55.98 376 PRO C C 1
ATOM 23298 O O . PRO C 1 376 ? 174.568 181.865 165.100 1.00 55.98 376 PRO C O 1
ATOM 23309 N N . CYS C 1 377 ? 174.957 179.970 166.254 1.00 40.00 377 CYS C N 1
ATOM 23310 C CA . CYS C 1 377 ? 176.167 180.444 166.868 1.00 40.00 377 CYS C CA 1
ATOM 23311 C C . CYS C 1 377 ? 177.404 180.166 166.013 1.00 40.00 377 CYS C C 1
ATOM 23312 O O . CYS C 1 377 ? 178.563 180.286 166.417 1.00 40.00 377 CYS C O 1
ATOM 23319 N N . ALA C 1 378 ? 177.133 179.775 164.771 1.00 43.82 378 ALA C N 1
ATOM 23320 C CA . ALA C 1 378 ? 178.185 179.509 163.798 1.00 43.82 378 ALA C CA 1
ATOM 23321 C C . ALA C 1 378 ? 178.813 180.815 163.324 1.00 43.82 378 ALA C C 1
ATOM 23322 O O . ALA C 1 378 ? 179.888 180.816 162.727 1.00 43.82 378 ALA C O 1
ATOM 23329 N N . VAL C 1 379 ? 178.129 181.932 163.593 1.00 33.49 379 VAL C N 1
ATOM 23330 C CA . VAL C 1 379 ? 178.672 183.242 163.260 1.00 33.49 379 VAL C CA 1
ATOM 23331 C C . VAL C 1 379 ? 179.974 183.505 164.000 1.00 33.49 379 VAL C C 1
ATOM 23332 O O . VAL C 1 379 ? 180.720 184.419 163.636 1.00 33.49 379 VAL C O 1
ATOM 23345 N N . ASN C 1 380 ? 180.265 182.725 165.043 1.00 30.79 380 ASN C N 1
ATOM 23346 C CA . ASN C 1 380 ? 181.508 182.891 165.781 1.00 30.79 380 ASN C CA 1
ATOM 23347 C C . ASN C 1 380 ? 182.733 182.600 164.924 1.00 30.79 380 ASN C C 1
ATOM 23348 O O . ASN C 1 380 ? 183.823 183.068 165.257 1.00 30.79 380 ASN C O 1
ATOM 23359 N N . GLU C 1 381 ? 182.590 181.827 163.845 1.00 34.04 381 GLU C N 1
ATOM 23360 C CA . GLU C 1 381 ? 183.718 181.598 162.943 1.00 34.04 381 GLU C CA 1
ATOM 23361 C C . GLU C 1 381 ? 184.100 182.878 162.211 1.00 34.04 381 GLU C C 1
ATOM 23362 O O . GLU C 1 381 ? 185.287 183.207 162.085 1.00 34.04 381 GLU C O 1
ATOM 23374 N N . TYR C 1 382 ? 183.101 183.606 161.712 1.00 21.54 382 TYR C N 1
ATOM 23375 C CA . TYR C 1 382 ? 183.350 184.890 161.073 1.00 21.54 382 TYR C CA 1
ATOM 23376 C C . TYR C 1 382 ? 184.003 185.859 162.048 1.00 21.54 382 TYR C C 1
ATOM 23377 O O . TYR C 1 382 ? 184.957 186.565 161.695 1.00 21.54 382 TYR C O 1
ATOM 23395 N N . TYR C 1 383 ? 183.507 185.898 163.284 1.00 20.99 383 TYR C N 1
ATOM 23396 C CA . TYR C 1 383 ? 184.140 186.710 164.314 1.00 20.99 383 TYR C CA 1
ATOM 23397 C C . TYR C 1 383 ? 185.576 186.265 164.554 1.00 20.99 383 TYR C C 1
ATOM 23398 O O . TYR C 1 383 ? 186.475 187.103 164.705 1.00 20.99 383 TYR C O 1
ATOM 23416 N N . TYR C 1 384 ? 185.814 184.965 164.602 1.00 24.86 384 TYR C N 1
ATOM 23417 C CA . TYR C 1 384 ? 187.155 184.510 164.893 1.00 24.86 384 TYR C CA 1
ATOM 23418 C C . TYR C 1 384 ? 188.112 184.938 163.779 1.00 24.86 384 TYR C C 1
ATOM 23419 O O . TYR C 1 384 ? 189.232 185.355 164.060 1.00 24.86 384 TYR C O 1
ATOM 23437 N N . ARG C 1 385 ? 187.677 184.851 162.523 1.00 23.56 385 ARG C N 1
ATOM 23438 C CA . ARG C 1 385 ? 188.542 185.212 161.409 1.00 23.56 385 ARG C CA 1
ATOM 23439 C C . ARG C 1 385 ? 188.706 186.723 161.274 1.00 23.56 385 ARG C C 1
ATOM 23440 O O . ARG C 1 385 ? 189.736 187.187 160.772 1.00 23.56 385 ARG C O 1
ATOM 23461 N N . LYS C 1 386 ? 187.730 187.505 161.732 1.00 21.79 386 LYS C N 1
ATOM 23462 C CA . LYS C 1 386 ? 187.895 188.953 161.740 1.00 21.79 386 LYS C CA 1
ATOM 23463 C C . LYS C 1 386 ? 188.674 189.449 162.950 1.00 21.79 386 LYS C C 1
ATOM 23464 O O . LYS C 1 386 ? 189.086 190.614 162.967 1.00 21.79 386 LYS C O 1
ATOM 23483 N N . LYS C 1 387 ? 188.887 188.601 163.952 1.00 14.11 387 LYS C N 1
ATOM 23484 C CA . LYS C 1 387 ? 189.619 188.966 165.158 1.00 14.11 387 LYS C CA 1
ATOM 23485 C C . LYS C 1 387 ? 191.064 188.479 165.166 1.00 14.11 387 LYS C C 1
ATOM 23486 O O . LYS C 1 387 ? 191.947 189.201 165.636 1.00 14.11 387 LYS C O 1
ATOM 23505 N N . CYS C 1 388 ? 191.336 187.286 164.646 1.00 17.33 388 CYS C N 1
ATOM 23506 C CA . CYS C 1 388 ? 192.636 186.646 164.796 1.00 17.33 388 CYS C CA 1
ATOM 23507 C C . CYS C 1 388 ? 193.282 186.396 163.441 1.00 17.33 388 CYS C C 1
ATOM 23508 O O . CYS C 1 388 ? 192.601 186.011 162.484 1.00 17.33 388 CYS C O 1
ATOM 23516 N N . GLU C 1 389 ? 194.594 186.623 163.364 1.00 16.83 389 GLU C N 1
ATOM 23517 C CA . GLU C 1 389 ? 195.394 186.298 162.185 1.00 16.83 389 GLU C CA 1
ATOM 23518 C C . GLU C 1 389 ? 196.461 185.277 162.566 1.00 16.83 389 GLU C C 1
ATOM 23519 O O . GLU C 1 389 ? 197.483 185.647 163.166 1.00 16.83 389 GLU C O 1
ATOM 23531 N N . PRO C 1 390 ? 196.284 183.992 162.258 1.00 16.83 390 PRO C N 1
ATOM 23532 C CA . PRO C 1 390 ? 197.317 183.012 162.613 1.00 16.83 390 PRO C CA 1
ATOM 23533 C C . PRO C 1 390 ? 198.563 183.177 161.759 1.00 16.83 390 PRO C C 1
ATOM 23534 O O . PRO C 1 390 ? 198.486 183.384 160.546 1.00 16.83 390 PRO C O 1
ATOM 23545 N N . ILE C 1 391 ? 199.720 183.087 162.411 1.00 19.18 391 ILE C N 1
ATOM 23546 C CA . ILE C 1 391 ? 201.009 183.115 161.733 1.00 19.18 391 ILE C CA 1
ATOM 23547 C C . ILE C 1 391 ? 201.915 182.086 162.393 1.00 19.18 391 ILE C C 1
ATOM 23548 O O . ILE C 1 391 ? 201.848 181.856 163.604 1.00 19.18 391 ILE C O 1
ATOM 23564 N N . VAL C 1 392 ? 202.761 181.460 161.584 1.00 27.49 392 VAL C N 1
ATOM 23565 C CA . VAL C 1 392 ? 203.689 180.449 162.065 1.00 27.49 392 VAL C CA 1
ATOM 23566 C C . VAL C 1 392 ? 205.092 181.038 162.078 1.00 27.49 392 VAL C C 1
ATOM 23567 O O . VAL C 1 392 ? 205.395 182.019 161.392 1.00 27.49 392 VAL C O 1
ATOM 23580 N N . GLU C 1 393 ? 205.953 180.427 162.878 1.00 29.63 393 GLU C N 1
ATOM 23581 C CA . GLU C 1 393 ? 207.327 180.893 162.982 1.00 29.63 393 GLU C CA 1
ATOM 23582 C C . GLU C 1 393 ? 208.035 180.709 161.643 1.00 29.63 393 GLU C C 1
ATOM 23583 O O . GLU C 1 393 ? 208.009 179.607 161.081 1.00 29.63 393 GLU C O 1
ATOM 23595 N N . PRO C 1 394 ? 208.668 181.751 161.095 1.00 32.39 394 PRO C N 1
ATOM 23596 C CA . PRO C 1 394 ? 209.394 181.590 159.818 1.00 32.39 394 PRO C CA 1
ATOM 23597 C C . PRO C 1 394 ? 210.770 180.966 160.015 1.00 32.39 394 PRO C C 1
ATOM 23598 O O . PRO C 1 394 ? 211.818 181.604 159.882 1.00 32.39 394 PRO C O 1
ATOM 23609 N N . LYS C 1 395 ? 210.775 179.680 160.347 1.00 37.31 395 LYS C N 1
ATOM 23610 C CA . LYS C 1 395 ? 212.012 178.959 160.587 1.00 37.31 395 LYS C CA 1
ATOM 23611 C C . LYS C 1 395 ? 212.622 178.469 159.276 1.00 37.31 395 LYS C C 1
ATOM 23612 O O . LYS C 1 395 ? 211.943 178.402 158.249 1.00 37.31 395 LYS C O 1
ATOM 23631 N N . PRO C 1 396 ? 213.912 178.123 159.286 1.00 42.06 396 PRO C N 1
ATOM 23632 C CA . PRO C 1 396 ? 214.559 177.681 158.039 1.00 42.06 396 PRO C CA 1
ATOM 23633 C C . PRO C 1 396 ? 213.895 176.477 157.398 1.00 42.06 396 PRO C C 1
ATOM 23634 O O . PRO C 1 396 ? 213.904 176.361 156.166 1.00 42.06 396 PRO C O 1
ATOM 23645 N N . THR C 1 397 ? 213.325 175.571 158.191 1.00 41.44 397 THR C N 1
ATOM 23646 C CA . THR C 1 397 ? 212.677 174.387 157.645 1.00 41.44 397 THR C CA 1
ATOM 23647 C C . THR C 1 397 ? 211.281 174.667 157.103 1.00 41.44 397 THR C C 1
ATOM 23648 O O . THR C 1 397 ? 210.674 173.765 156.515 1.00 41.44 397 THR C O 1
ATOM 23659 N N . LEU C 1 398 ? 210.763 175.878 157.281 1.00 34.96 398 LEU C N 1
ATOM 23660 C CA . LEU C 1 398 ? 209.409 176.193 156.841 1.00 34.96 398 LEU C CA 1
ATOM 23661 C C . LEU C 1 398 ? 209.329 176.159 155.321 1.00 34.96 398 LEU C C 1
ATOM 23662 O O . LEU C 1 398 ? 210.069 176.872 154.635 1.00 34.96 398 LEU C O 1
ATOM 23678 N N . LYS C 1 399 ? 208.428 175.332 154.796 1.00 38.11 399 LYS C N 1
ATOM 23679 C CA . LYS C 1 399 ? 208.191 175.247 153.363 1.00 38.11 399 LYS C CA 1
ATOM 23680 C C . LYS C 1 399 ? 206.699 175.114 153.113 1.00 38.11 399 LYS C C 1
ATOM 23681 O O . LYS C 1 399 ? 205.968 174.540 153.923 1.00 38.11 399 LYS C O 1
ATOM 23700 N N . TYR C 1 400 ? 206.251 175.648 151.981 1.00 29.85 400 TYR C N 1
ATOM 23701 C CA . TYR C 1 400 ? 204.861 175.541 151.562 1.00 29.85 400 TYR C CA 1
ATOM 23702 C C . TYR C 1 400 ? 204.819 174.980 150.151 1.00 29.85 400 TYR C C 1
ATOM 23703 O O . TYR C 1 400 ? 205.563 175.436 149.277 1.00 29.85 400 TYR C O 1
ATOM 23721 N N . VAL C 1 401 ? 203.957 173.993 149.937 1.00 35.88 401 VAL C N 1
ATOM 23722 C CA . VAL C 1 401 ? 203.811 173.339 148.644 1.00 35.88 401 VAL C CA 1
ATOM 23723 C C . VAL C 1 401 ? 202.333 173.279 148.294 1.00 35.88 401 VAL C C 1
ATOM 23724 O O . VAL C 1 401 ? 201.486 173.026 149.158 1.00 35.88 401 VAL C O 1
ATOM 23737 N N . SER C 1 402 ? 202.027 173.527 147.024 1.00 36.78 402 SER C N 1
ATOM 23738 C CA . SER C 1 402 ? 200.670 173.479 146.504 1.00 36.78 402 SER C CA 1
ATOM 23739 C C . SER C 1 402 ? 200.625 172.520 145.325 1.00 36.78 402 SER C C 1
ATOM 23740 O O . SER C 1 402 ? 201.463 172.602 144.422 1.00 36.78 402 SER C O 1
ATOM 23748 N N . PHE C 1 403 ? 199.652 171.617 145.338 1.00 44.87 403 PHE C N 1
ATOM 23749 C CA . PHE C 1 403 ? 199.436 170.672 144.252 1.00 44.87 403 PHE C CA 1
ATOM 23750 C C . PHE C 1 403 ? 198.134 171.024 143.551 1.00 44.87 403 PHE C C 1
ATOM 23751 O O . PHE C 1 403 ? 197.098 171.192 144.203 1.00 44.87 403 PHE C O 1
ATOM 23768 N N . VAL C 1 404 ? 198.192 171.139 142.223 1.00 48.62 404 VAL C N 1
ATOM 23769 C CA . VAL C 1 404 ? 197.007 171.511 141.459 1.00 48.62 404 VAL C CA 1
ATOM 23770 C C . VAL C 1 404 ? 195.885 170.507 141.682 1.00 48.62 404 VAL C C 1
ATOM 23771 O O . VAL C 1 404 ? 194.703 170.867 141.651 1.00 48.62 404 VAL C O 1
ATOM 23784 N N . ASP C 1 405 ? 196.230 169.238 141.908 1.00 53.94 405 ASP C N 1
ATOM 23785 C CA . ASP C 1 405 ? 195.210 168.236 142.201 1.00 53.94 405 ASP C CA 1
ATOM 23786 C C . ASP C 1 405 ? 194.502 168.546 143.513 1.00 53.94 405 ASP C C 1
ATOM 23787 O O . ASP C 1 405 ? 193.268 168.543 143.584 1.00 53.94 405 ASP C O 1
ATOM 23796 N N . GLU C 1 406 ? 195.270 168.818 144.567 1.00 54.02 406 GLU C N 1
ATOM 23797 C CA . GLU C 1 406 ? 194.686 169.098 145.867 1.00 54.02 406 GLU C CA 1
ATOM 23798 C C . GLU C 1 406 ? 194.130 170.522 145.913 1.00 54.02 406 GLU C C 1
ATOM 23799 O O . GLU C 1 406 ? 194.625 171.411 145.216 1.00 54.02 406 GLU C O 1
ATOM 23811 N N . PRO C 1 407 ? 193.096 170.762 146.725 1.00 52.19 407 PRO C N 1
ATOM 23812 C CA . PRO C 1 407 ? 192.516 172.107 146.811 1.00 52.19 407 PRO C CA 1
ATOM 23813 C C . PRO C 1 407 ? 193.123 173.008 147.874 1.00 52.19 407 PRO C C 1
ATOM 23814 O O . PRO C 1 407 ? 192.802 174.205 147.891 1.00 52.19 407 PRO C O 1
ATOM 23825 N N . HIS C 1 408 ? 194.011 172.468 148.705 1.00 50.25 408 HIS C N 1
ATOM 23826 C CA . HIS C 1 408 ? 194.671 173.259 149.739 1.00 50.25 408 HIS C CA 1
ATOM 23827 C C . HIS C 1 408 ? 196.179 173.262 149.597 1.00 50.25 408 HIS C C 1
ATOM 23828 O O . HIS C 1 408 ? 196.723 172.619 148.700 1.00 50.25 408 HIS C O 1
ATOM 23842 N N . ILE C 1 409 ? 196.857 173.988 150.478 1.00 41.07 409 ILE C N 1
ATOM 23843 C CA . ILE C 1 409 ? 198.312 174.044 150.460 1.00 41.07 409 ILE C CA 1
ATOM 23844 C C . ILE C 1 409 ? 198.837 173.154 151.572 1.00 41.07 409 ILE C C 1
ATOM 23845 O O . ILE C 1 409 ? 198.112 172.854 152.514 1.00 41.07 409 ILE C O 1
ATOM 23861 N N . TRP C 1 410 ? 200.083 172.713 151.460 1.00 44.75 410 TRP C N 1
ATOM 23862 C CA . TRP C 1 410 ? 200.679 171.863 152.482 1.00 44.75 410 TRP C CA 1
ATOM 23863 C C . TRP C 1 410 ? 201.899 172.501 153.106 1.00 44.75 410 TRP C C 1
ATOM 23864 O O . TRP C 1 410 ? 202.750 173.032 152.399 1.00 44.75 410 TRP C O 1
ATOM 23885 N N . MET C 1 411 ? 201.993 172.452 154.430 1.00 40.55 411 MET C N 1
ATOM 23886 C CA . MET C 1 411 ? 203.164 172.983 155.118 1.00 40.55 411 MET C CA 1
ATOM 23887 C C . MET C 1 411 ? 204.104 171.843 155.482 1.00 40.55 411 MET C C 1
ATOM 23888 O O . MET C 1 411 ? 203.679 170.841 156.065 1.00 40.55 411 MET C O 1
ATOM 23902 N N . VAL C 1 412 ? 205.376 172.005 155.136 1.00 43.51 412 VAL C N 1
ATOM 23903 C CA . VAL C 1 412 ? 206.427 171.050 155.462 1.00 43.51 412 VAL C CA 1
ATOM 23904 C C . VAL C 1 412 ? 207.422 171.800 156.336 1.00 43.51 412 VAL C C 1
ATOM 23905 O O . VAL C 1 412 ? 208.211 172.615 155.842 1.00 43.51 412 VAL C O 1
ATOM 23918 N N . ASP C 1 413 ? 207.376 171.540 157.640 1.00 45.51 413 ASP C N 1
ATOM 23919 C CA . ASP C 1 413 ? 208.243 172.194 158.608 1.00 45.51 413 ASP C CA 1
ATOM 23920 C C . ASP C 1 413 ? 209.366 171.292 159.100 1.00 45.51 413 ASP C C 1
ATOM 23921 O O . ASP C 1 413 ? 210.134 171.704 159.975 1.00 45.51 413 ASP C O 1
ATOM 23930 N N . GLN C 1 414 ? 209.482 170.083 158.563 1.00 51.65 414 GLN C N 1
ATOM 23931 C CA . GLN C 1 414 ? 210.494 169.126 158.985 1.00 51.65 414 GLN C CA 1
ATOM 23932 C C . GLN C 1 414 ? 211.684 169.159 158.035 1.00 51.65 414 GLN C C 1
ATOM 23933 O O . GLN C 1 414 ? 211.555 169.502 156.857 1.00 51.65 414 GLN C O 1
ATOM 23947 N N . GLN C 1 415 ? 212.849 168.798 158.565 1.00 55.11 415 GLN C N 1
ATOM 23948 C CA . GLN C 1 415 ? 214.063 168.791 157.764 1.00 55.11 415 GLN C CA 1
ATOM 23949 C C . GLN C 1 415 ? 213.953 167.775 156.635 1.00 55.11 415 GLN C C 1
ATOM 23950 O O . GLN C 1 415 ? 213.373 166.699 156.797 1.00 55.11 415 GLN C O 1
ATOM 23964 N N . LEU C 1 416 ? 214.513 168.128 155.479 1.00 52.21 416 LEU C N 1
ATOM 23965 C CA . LEU C 1 416 ? 214.523 167.250 154.312 1.00 52.21 416 LEU C CA 1
ATOM 23966 C C . LEU C 1 416 ? 215.772 166.383 154.394 1.00 52.21 416 LEU C C 1
ATOM 23967 O O . LEU C 1 416 ? 216.835 166.732 153.879 1.00 52.21 416 LEU C O 1
ATOM 23983 N N . LEU C 1 417 ? 215.641 165.233 155.052 1.00 61.43 417 LEU C N 1
ATOM 23984 C CA . LEU C 1 417 ? 216.762 164.311 155.234 1.00 61.43 417 LEU C CA 1
ATOM 23985 C C . LEU C 1 417 ? 216.870 163.366 154.036 1.00 61.43 417 LEU C C 1
ATOM 23986 O O . LEU C 1 417 ? 216.688 162.153 154.134 1.00 61.43 417 LEU C O 1
ATOM 24002 N N . GLY C 1 418 ? 217.170 163.958 152.883 1.00 57.94 418 GLY C N 1
ATOM 24003 C CA . GLY C 1 418 ? 217.330 163.199 151.659 1.00 57.94 418 GLY C CA 1
ATOM 24004 C C . GLY C 1 418 ? 216.021 162.892 150.962 1.00 57.94 418 GLY C C 1
ATOM 24005 O O . GLY C 1 418 ? 215.960 162.873 149.730 1.00 57.94 418 GLY C O 1
ATOM 24009 N N . LYS C 1 419 ? 214.968 162.646 151.739 1.00 52.56 419 LYS C N 1
ATOM 24010 C CA . LYS C 1 419 ? 213.670 162.334 151.158 1.00 52.56 419 LYS C CA 1
ATOM 24011 C C . LYS C 1 419 ? 213.172 163.502 150.317 1.00 52.56 419 LYS C C 1
ATOM 24012 O O . LYS C 1 419 ? 213.231 164.659 150.741 1.00 52.56 419 LYS C O 1
ATOM 24031 N N . SER C 1 420 ? 212.669 163.191 149.125 1.00 49.37 420 SER C N 1
ATOM 24032 C CA . SER C 1 420 ? 212.184 164.227 148.226 1.00 49.37 420 SER C CA 1
ATOM 24033 C C . SER C 1 420 ? 211.024 164.985 148.861 1.00 49.37 420 SER C C 1
ATOM 24034 O O . SER C 1 420 ? 210.196 164.409 149.570 1.00 49.37 420 SER C O 1
ATOM 24042 N N . LEU C 1 421 ? 210.970 166.293 148.594 1.00 44.39 421 LEU C N 1
ATOM 24043 C CA . LEU C 1 421 ? 209.909 167.121 149.155 1.00 44.39 421 LEU C CA 1
ATOM 24044 C C . LEU C 1 421 ? 208.532 166.623 148.737 1.00 44.39 421 LEU C C 1
ATOM 24045 O O . LEU C 1 421 ? 207.551 166.836 149.457 1.00 44.39 421 LEU C O 1
ATOM 24061 N N . GLN C 1 422 ? 208.442 165.959 147.585 1.00 47.26 422 GLN C N 1
ATOM 24062 C CA . GLN C 1 422 ? 207.163 165.416 147.140 1.00 47.26 422 GLN C CA 1
ATOM 24063 C C . GLN C 1 422 ? 206.645 164.358 148.106 1.00 47.26 422 GLN C C 1
ATOM 24064 O O . GLN C 1 422 ? 205.441 164.292 148.379 1.00 47.26 422 GLN C O 1
ATOM 24078 N N . ASP C 1 423 ? 207.538 163.519 148.631 1.00 50.66 423 ASP C N 1
ATOM 24079 C CA . ASP C 1 423 ? 207.137 162.412 149.488 1.00 50.66 423 ASP C CA 1
ATOM 24080 C C . ASP C 1 423 ? 206.840 162.834 150.921 1.00 50.66 423 ASP C C 1
ATOM 24081 O O . ASP C 1 423 ? 206.228 162.055 151.660 1.00 50.66 423 ASP C O 1
ATOM 24090 N N . VAL C 1 424 ? 207.250 164.029 151.332 1.00 51.03 424 VAL C N 1
ATOM 24091 C CA . VAL C 1 424 ? 206.971 164.505 152.682 1.00 51.03 424 VAL C CA 1
ATOM 24092 C C . VAL C 1 424 ? 205.515 164.939 152.757 1.00 51.03 424 VAL C C 1
ATOM 24093 O O . VAL C 1 424 ? 205.033 165.694 151.904 1.00 51.03 424 VAL C O 1
ATOM 24106 N N . LYS C 1 425 ? 204.808 164.462 153.781 1.00 55.02 425 LYS C N 1
ATOM 24107 C CA . LYS C 1 425 ? 203.380 164.739 153.900 1.00 55.02 425 LYS C CA 1
ATOM 24108 C C . LYS C 1 425 ? 203.127 166.157 154.401 1.00 55.02 425 LYS C C 1
ATOM 24109 O O . LYS C 1 425 ? 202.500 166.969 153.711 1.00 55.02 425 LYS C O 1
ATOM 24113 N N . GLY C 1 426 ? 203.610 166.473 155.597 1.00 51.52 426 GLY C N 1
ATOM 24114 C CA . GLY C 1 426 ? 203.352 167.766 156.187 1.00 51.52 426 GLY C CA 1
ATOM 24115 C C . GLY C 1 426 ? 201.932 167.874 156.712 1.00 51.52 426 GLY C C 1
ATOM 24116 O O . GLY C 1 426 ? 201.189 166.894 156.808 1.00 51.52 426 GLY C O 1
ATOM 24120 N N . GLN C 1 427 ? 201.557 169.103 157.059 1.00 47.30 427 GLN C N 1
ATOM 24121 C CA . GLN C 1 427 ? 200.228 169.407 157.572 1.00 47.30 427 GLN C CA 1
ATOM 24122 C C . GLN C 1 427 ? 199.521 170.348 156.608 1.00 47.30 427 GLN C C 1
ATOM 24123 O O . GLN C 1 427 ? 200.089 171.364 156.194 1.00 47.30 427 GLN C O 1
ATOM 24137 N N . GLU C 1 428 ? 198.286 170.005 156.254 1.00 48.19 428 GLU C N 1
ATOM 24138 C CA . GLU C 1 428 ? 197.524 170.806 155.308 1.00 48.19 428 GLU C CA 1
ATOM 24139 C C . GLU C 1 428 ? 197.055 172.103 155.953 1.00 48.19 428 GLU C C 1
ATOM 24140 O O . GLU C 1 428 ? 196.734 172.144 157.144 1.00 48.19 428 GLU C O 1
ATOM 24152 N N . VAL C 1 429 ? 197.021 173.169 155.157 1.00 43.18 429 VAL C N 1
ATOM 24153 C CA . VAL C 1 429 ? 196.533 174.466 155.627 1.00 43.18 429 VAL C CA 1
ATOM 24154 C C . VAL C 1 429 ? 195.616 175.066 154.575 1.00 43.18 429 VAL C C 1
ATOM 24155 O O . VAL C 1 429 ? 195.768 174.812 153.372 1.00 43.18 429 VAL C O 1
ATOM 24168 N N . PRO C 1 430 ? 194.645 175.870 155.002 1.00 45.13 430 PRO C N 1
ATOM 24169 C CA . PRO C 1 430 ? 193.690 176.441 154.046 1.00 45.13 430 PRO C CA 1
ATOM 24170 C C . PRO C 1 430 ? 194.335 177.473 153.134 1.00 45.13 430 PRO C C 1
ATOM 24171 O O . PRO C 1 430 ? 195.340 178.106 153.464 1.00 45.13 430 PRO C O 1
ATOM 24182 N N . ARG C 1 431 ? 193.727 177.634 151.960 1.00 43.78 431 ARG C N 1
ATOM 24183 C CA . ARG C 1 431 ? 194.186 178.611 150.982 1.00 43.78 431 ARG C CA 1
ATOM 24184 C C . ARG C 1 431 ? 193.423 179.917 151.168 1.00 43.78 431 ARG C C 1
ATOM 24185 O O . ARG C 1 431 ? 192.189 179.915 151.070 1.00 43.78 431 ARG C O 1
ATOM 24206 N N . PRO C 1 432 ? 194.158 181.032 151.331 1.00 43.03 432 PRO C N 1
ATOM 24207 C CA . PRO C 1 432 ? 193.507 182.330 151.489 1.00 43.03 432 PRO C CA 1
ATOM 24208 C C . PRO C 1 432 ? 192.722 182.686 150.250 1.00 43.03 432 PRO C C 1
ATOM 24209 O O . PRO C 1 432 ? 193.033 182.186 149.170 1.00 43.03 432 PRO C O 1
ATOM 24220 N N . GLN C 1 433 ? 191.717 183.540 150.389 1.00 47.87 433 GLN C N 1
ATOM 24221 C CA . GLN C 1 433 ? 190.960 183.980 149.232 1.00 47.87 433 GLN C CA 1
ATOM 24222 C C . GLN C 1 433 ? 191.672 185.145 148.576 1.00 47.87 433 GLN C C 1
ATOM 24223 O O . GLN C 1 433 ? 191.780 186.220 149.166 1.00 47.87 433 GLN C O 1
ATOM 24227 N N . THR C 1 434 ? 192.171 184.942 147.364 1.00 51.55 434 THR C N 1
ATOM 24228 C CA . THR C 1 434 ? 192.797 186.038 146.647 1.00 51.55 434 THR C CA 1
ATOM 24229 C C . THR C 1 434 ? 191.752 187.124 146.571 1.00 51.55 434 THR C C 1
ATOM 24230 O O . THR C 1 434 ? 190.642 186.881 146.099 1.00 51.55 434 THR C O 1
ATOM 24241 N N . ASP C 1 435 ? 192.081 188.321 147.040 1.00 54.51 435 ASP C N 1
ATOM 24242 C CA . ASP C 1 435 ? 191.089 189.386 147.087 1.00 54.51 435 ASP C CA 1
ATOM 24243 C C . ASP C 1 435 ? 190.302 189.447 145.793 1.00 54.51 435 ASP C C 1
ATOM 24244 O O . ASP C 1 435 ? 190.857 189.759 144.743 1.00 54.51 435 ASP C O 1
ATOM 24253 N N . PHE C 1 436 ? 189.008 189.158 145.865 1.00 49.12 436 PHE C N 1
ATOM 24254 C CA . PHE C 1 436 ? 188.169 189.228 144.683 1.00 49.12 436 PHE C CA 1
ATOM 24255 C C . PHE C 1 436 ? 188.188 190.653 144.194 1.00 49.12 436 PHE C C 1
ATOM 24256 O O . PHE C 1 436 ? 188.174 190.900 142.998 1.00 49.12 436 PHE C O 1
ATOM 24273 N N . LEU C 1 437 ? 188.231 191.595 145.124 1.00 48.06 437 LEU C N 1
ATOM 24274 C CA . LEU C 1 437 ? 188.239 193.007 144.756 1.00 48.06 437 LEU C CA 1
ATOM 24275 C C . LEU C 1 437 ? 189.386 193.316 143.803 1.00 48.06 437 LEU C C 1
ATOM 24276 O O . LEU C 1 437 ? 189.194 193.966 142.769 1.00 48.06 437 LEU C O 1
ATOM 24292 N N . GLU C 1 438 ? 190.595 192.859 144.137 1.00 55.29 438 GLU C N 1
ATOM 24293 C CA . GLU C 1 438 ? 191.727 193.058 143.241 1.00 55.29 438 GLU C CA 1
ATOM 24294 C C . GLU C 1 438 ? 191.651 192.131 142.036 1.00 55.29 438 GLU C C 1
ATOM 24295 O O . GLU C 1 438 ? 192.175 192.462 140.966 1.00 55.29 438 GLU C O 1
ATOM 24299 N N . LEU C 1 439 ? 191.008 190.977 142.188 1.00 55.81 439 LEU C N 1
ATOM 24300 C CA . LEU C 1 439 ? 190.874 190.004 141.113 1.00 55.81 439 LEU C CA 1
ATOM 24301 C C . LEU C 1 439 ? 189.632 190.227 140.260 1.00 55.81 439 LEU C C 1
ATOM 24302 O O . LEU C 1 439 ? 189.411 189.473 139.308 1.00 55.81 439 LEU C O 1
ATOM 24318 N N . SER C 1 440 ? 188.818 191.238 140.573 1.00 54.83 440 SER C N 1
ATOM 24319 C CA . SER C 1 440 ? 187.633 191.522 139.774 1.00 54.83 440 SER C CA 1
ATOM 24320 C C . SER C 1 440 ? 187.974 192.092 138.404 1.00 54.83 440 SER C C 1
ATOM 24321 O O . SER C 1 440 ? 187.077 192.212 137.562 1.00 54.83 440 SER C O 1
ATOM 24329 N N . ARG C 1 441 ? 189.234 192.441 138.161 1.00 60.16 441 ARG C N 1
ATOM 24330 C CA . ARG C 1 441 ? 189.636 193.010 136.885 1.00 60.16 441 ARG C CA 1
ATOM 24331 C C . ARG C 1 441 ? 189.554 191.951 135.786 1.00 60.16 441 ARG C C 1
ATOM 24332 O O . ARG C 1 441 ? 189.167 190.801 136.013 1.00 60.16 441 ARG C O 1
ATOM 24353 N N . LEU C 1 442 ? 189.923 192.353 134.573 1.00 61.03 442 LEU C N 1
ATOM 24354 C CA . LEU C 1 442 ? 189.900 191.458 133.423 1.00 61.03 442 LEU C CA 1
ATOM 24355 C C . LEU C 1 442 ? 190.718 190.199 133.696 1.00 61.03 442 LEU C C 1
ATOM 24356 O O . LEU C 1 442 ? 191.942 190.201 133.561 1.00 61.03 442 LEU C O 1
ATOM 24372 N N . ASP C 1 472 ? 213.998 161.031 130.468 1.00 57.42 472 ASP C N 1
ATOM 24373 C CA . ASP C 1 472 ? 213.027 160.343 131.311 1.00 57.42 472 ASP C CA 1
ATOM 24374 C C . ASP C 1 472 ? 212.609 161.223 132.483 1.00 57.42 472 ASP C C 1
ATOM 24375 O O . ASP C 1 472 ? 213.446 161.850 133.131 1.00 57.42 472 ASP C O 1
ATOM 24379 N N . SER C 1 473 ? 211.306 161.268 132.748 1.00 56.44 473 SER C N 1
ATOM 24380 C CA . SER C 1 473 ? 210.801 162.081 133.839 1.00 56.44 473 SER C CA 1
ATOM 24381 C C . SER C 1 473 ? 211.187 161.467 135.185 1.00 56.44 473 SER C C 1
ATOM 24382 O O . SER C 1 473 ? 211.312 160.245 135.305 1.00 56.44 473 SER C O 1
ATOM 24390 N N . PRO C 1 474 ? 211.382 162.291 136.215 1.00 53.29 474 PRO C N 1
ATOM 24391 C CA . PRO C 1 474 ? 211.708 161.742 137.536 1.00 53.29 474 PRO C CA 1
ATOM 24392 C C . PRO C 1 474 ? 210.580 160.874 138.070 1.00 53.29 474 PRO C C 1
ATOM 24393 O O . PRO C 1 474 ? 209.408 161.064 137.742 1.00 53.29 474 PRO C O 1
ATOM 24404 N N . ASP C 1 475 ? 210.954 159.900 138.903 1.00 54.60 475 ASP C N 1
ATOM 24405 C CA . ASP C 1 475 ? 209.961 158.987 139.462 1.00 54.60 475 ASP C CA 1
ATOM 24406 C C . ASP C 1 475 ? 208.929 159.738 140.293 1.00 54.60 475 ASP C C 1
ATOM 24407 O O . ASP C 1 475 ? 207.727 159.457 140.206 1.00 54.60 475 ASP C O 1
ATOM 24411 N N . TRP C 1 476 ? 209.377 160.694 141.109 1.00 49.86 476 TRP C N 1
ATOM 24412 C CA . TRP C 1 476 ? 208.448 161.465 141.928 1.00 49.86 476 TRP C CA 1
ATOM 24413 C C . TRP C 1 476 ? 207.546 162.362 141.091 1.00 49.86 476 TRP C C 1
ATOM 24414 O O . TRP C 1 476 ? 206.480 162.764 141.568 1.00 49.86 476 TRP C O 1
ATOM 24435 N N . CYS C 1 477 ? 207.945 162.685 139.865 1.00 51.52 477 CYS C N 1
ATOM 24436 C CA . CYS C 1 477 ? 207.133 163.544 139.017 1.00 51.52 477 CYS C CA 1
ATOM 24437 C C . CYS C 1 477 ? 205.884 162.814 138.536 1.00 51.52 477 CYS C C 1
ATOM 24438 O O . CYS C 1 477 ? 205.862 161.589 138.403 1.00 51.52 477 CYS C O 1
ATOM 24445 N N . GLN C 1 478 ? 204.834 163.595 138.268 1.00 53.97 478 GLN C N 1
ATOM 24446 C CA . GLN C 1 478 ? 203.564 163.068 137.786 1.00 53.97 478 GLN C CA 1
ATOM 24447 C C . GLN C 1 478 ? 202.991 163.924 136.663 1.00 53.97 478 GLN C C 1
ATOM 24448 O O . GLN C 1 478 ? 201.809 163.793 136.334 1.00 53.97 478 GLN C O 1
ATOM 24462 N N . CYS C 1 479 ? 203.802 164.802 136.069 1.00 53.94 479 CYS C N 1
ATOM 24463 C CA . CYS C 1 479 ? 203.347 165.680 135.002 1.00 53.94 479 CYS C CA 1
ATOM 24464 C C . CYS C 1 479 ? 204.159 165.548 133.723 1.00 53.94 479 CYS C C 1
ATOM 24465 O O . CYS C 1 479 ? 203.699 166.010 132.672 1.00 53.94 479 CYS C O 1
ATOM 24472 N N . GLY C 1 480 ? 205.339 164.936 133.775 1.00 56.78 480 GLY C N 1
ATOM 24473 C CA . GLY C 1 480 ? 206.141 164.719 132.593 1.00 56.78 480 GLY C CA 1
ATOM 24474 C C . GLY C 1 480 ? 206.995 165.890 132.163 1.00 56.78 480 GLY C C 1
ATOM 24475 O O . GLY C 1 480 ? 207.699 165.779 131.152 1.00 56.78 480 GLY C O 1
ATOM 24479 N N . ASN C 1 481 ? 206.961 167.006 132.893 1.00 51.96 481 ASN C N 1
ATOM 24480 C CA . ASN C 1 481 ? 207.753 168.178 132.557 1.00 51.96 481 ASN C CA 1
ATOM 24481 C C . ASN C 1 481 ? 208.820 168.503 133.589 1.00 51.96 481 ASN C C 1
ATOM 24482 O O . ASN C 1 481 ? 209.674 169.354 133.318 1.00 51.96 481 ASN C O 1
ATOM 24493 N N . CYS C 1 482 ? 208.801 167.859 134.752 1.00 48.96 482 CYS C N 1
ATOM 24494 C CA . CYS C 1 482 ? 209.817 168.110 135.763 1.00 48.96 482 CYS C CA 1
ATOM 24495 C C . CYS C 1 482 ? 211.151 167.509 135.340 1.00 48.96 482 CYS C C 1
ATOM 24496 O O . CYS C 1 482 ? 211.210 166.535 134.584 1.00 48.96 482 CYS C O 1
ATOM 24503 N N . LEU C 1 483 ? 212.228 168.099 135.838 1.00 50.63 483 LEU C N 1
ATOM 24504 C CA . LEU C 1 483 ? 213.586 167.685 135.531 1.00 50.63 483 LEU C CA 1
ATOM 24505 C C . LEU C 1 483 ? 214.376 167.536 136.819 1.00 50.63 483 LEU C C 1
ATOM 24506 O O . LEU C 1 483 ? 214.043 168.153 137.836 1.00 50.63 483 LEU C O 1
ATOM 24522 N N . PRO C 1 484 ? 215.428 166.716 136.814 1.00 51.93 484 PRO C N 1
ATOM 24523 C CA . PRO C 1 484 ? 216.249 166.578 138.023 1.00 51.93 484 PRO C CA 1
ATOM 24524 C C . PRO C 1 484 ? 216.860 167.907 138.436 1.00 51.93 484 PRO C C 1
ATOM 24525 O O . PRO C 1 484 ? 217.207 168.745 137.602 1.00 51.93 484 PRO C O 1
ATOM 24536 N N . SER C 1 485 ? 216.986 168.093 139.746 1.00 53.85 485 SER C N 1
ATOM 24537 C CA . SER C 1 485 ? 217.548 169.324 140.279 1.00 53.85 485 SER C CA 1
ATOM 24538 C C . SER C 1 485 ? 219.048 169.396 140.020 1.00 53.85 485 SER C C 1
ATOM 24539 O O . SER C 1 485 ? 219.752 168.383 140.056 1.00 53.85 485 SER C O 1
ATOM 24547 N N . GLN C 1 486 ? 219.532 170.607 139.762 1.00 54.78 486 GLN C N 1
ATOM 24548 C CA . GLN C 1 486 ? 220.952 170.860 139.565 1.00 54.78 486 GLN C CA 1
ATOM 24549 C C . GLN C 1 486 ? 221.667 171.225 140.859 1.00 54.78 486 GLN C C 1
ATOM 24550 O O . GLN C 1 486 ? 222.874 171.484 140.832 1.00 54.78 486 GLN C O 1
ATOM 24564 N N . LEU C 1 487 ? 220.956 171.253 141.983 1.00 57.38 487 LEU C N 1
ATOM 24565 C CA . LEU C 1 487 ? 221.565 171.594 143.253 1.00 57.38 487 LEU C CA 1
ATOM 24566 C C . LEU C 1 487 ? 222.443 170.449 143.748 1.00 57.38 487 LEU C C 1
ATOM 24567 O O . LEU C 1 487 ? 222.364 169.327 143.243 1.00 57.38 487 LEU C O 1
ATOM 24583 N N . PRO C 1 488 ? 223.311 170.716 144.723 1.00 64.01 488 PRO C N 1
ATOM 24584 C CA . PRO C 1 488 ? 224.068 169.622 145.342 1.00 64.01 488 PRO C CA 1
ATOM 24585 C C . PRO C 1 488 ? 223.130 168.598 145.963 1.00 64.01 488 PRO C C 1
ATOM 24586 O O . PRO C 1 488 ? 222.050 168.929 146.457 1.00 64.01 488 PRO C O 1
ATOM 24597 N N . GLU C 1 489 ? 223.560 167.335 145.928 1.00 63.77 489 GLU C N 1
ATOM 24598 C CA . GLU C 1 489 ? 222.707 166.241 146.385 1.00 63.77 489 GLU C CA 1
ATOM 24599 C C . GLU C 1 489 ? 222.178 166.487 147.792 1.00 63.77 489 GLU C C 1
ATOM 24600 O O . GLU C 1 489 ? 220.997 166.243 148.070 1.00 63.77 489 GLU C O 1
ATOM 24612 N N . ASN C 1 490 ? 223.029 166.994 148.688 1.00 66.53 490 ASN C N 1
ATOM 24613 C CA . ASN C 1 490 ? 222.635 167.141 150.087 1.00 66.53 490 ASN C CA 1
ATOM 24614 C C . ASN C 1 490 ? 221.336 167.923 150.225 1.00 66.53 490 ASN C C 1
ATOM 24615 O O . ASN C 1 490 ? 220.524 167.641 151.114 1.00 66.53 490 ASN C O 1
ATOM 24626 N N . ARG C 1 491 ? 221.121 168.912 149.355 1.00 62.39 491 ARG C N 1
ATOM 24627 C CA . ARG C 1 491 ? 219.910 169.723 149.381 1.00 62.39 491 ARG C CA 1
ATOM 24628 C C . ARG C 1 491 ? 219.114 169.602 148.087 1.00 62.39 491 ARG C C 1
ATOM 24629 O O . ARG C 1 491 ? 218.358 170.515 147.741 1.00 62.39 491 ARG C O 1
ATOM 24650 N N . ARG C 1 492 ? 219.264 168.491 147.362 1.00 58.36 492 ARG C N 1
ATOM 24651 C CA . ARG C 1 492 ? 218.524 168.309 146.120 1.00 58.36 492 ARG C CA 1
ATOM 24652 C C . ARG C 1 492 ? 217.059 167.968 146.351 1.00 58.36 492 ARG C C 1
ATOM 24653 O O . ARG C 1 492 ? 216.241 168.163 145.446 1.00 58.36 492 ARG C O 1
ATOM 24674 N N . ALA C 1 493 ? 216.711 167.465 147.536 1.00 50.32 493 ALA C N 1
ATOM 24675 C CA . ALA C 1 493 ? 215.334 167.081 147.811 1.00 50.32 493 ALA C CA 1
ATOM 24676 C C . ALA C 1 493 ? 214.384 168.270 147.811 1.00 50.32 493 ALA C C 1
ATOM 24677 O O . ALA C 1 493 ? 213.180 168.084 147.603 1.00 50.32 493 ALA C O 1
ATOM 24684 N N . LEU C 1 494 ? 214.891 169.482 148.042 1.00 45.23 494 LEU C N 1
ATOM 24685 C CA . LEU C 1 494 ? 214.021 170.653 148.063 1.00 45.23 494 LEU C CA 1
ATOM 24686 C C . LEU C 1 494 ? 213.365 170.879 146.708 1.00 45.23 494 LEU C C 1
ATOM 24687 O O . LEU C 1 494 ? 212.167 171.174 146.632 1.00 45.23 494 LEU C O 1
ATOM 24703 N N . GLU C 1 495 ? 214.130 170.743 145.629 1.00 46.31 495 GLU C N 1
ATOM 24704 C CA . GLU C 1 495 ? 213.628 170.979 144.283 1.00 46.31 495 GLU C CA 1
ATOM 24705 C C . GLU C 1 495 ? 212.978 169.749 143.665 1.00 46.31 495 GLU C C 1
ATOM 24706 O O . GLU C 1 495 ? 212.485 169.830 142.535 1.00 46.31 495 GLU C O 1
ATOM 24718 N N . GLU C 1 496 ? 212.961 168.618 144.370 1.00 48.51 496 GLU C N 1
ATOM 24719 C CA . GLU C 1 496 ? 212.329 167.398 143.866 1.00 48.51 496 GLU C CA 1
ATOM 24720 C C . GLU C 1 496 ? 210.836 167.448 144.193 1.00 48.51 496 GLU C C 1
ATOM 24721 O O . GLU C 1 496 ? 210.304 166.681 144.999 1.00 48.51 496 GLU C O 1
ATOM 24733 N N . LEU C 1 497 ? 210.157 168.385 143.538 1.00 40.34 497 LEU C N 1
ATOM 24734 C CA . LEU C 1 497 ? 208.741 168.639 143.758 1.00 40.34 497 LEU C CA 1
ATOM 24735 C C . LEU C 1 497 ? 208.041 168.794 142.417 1.00 40.34 497 LEU C C 1
ATOM 24736 O O . LEU C 1 497 ? 208.566 169.436 141.502 1.00 40.34 497 LEU C O 1
ATOM 24752 N N . CYS C 1 498 ? 206.856 168.203 142.310 1.00 44.03 498 CYS C N 1
ATOM 24753 C CA . CYS C 1 498 ? 206.045 168.260 141.106 1.00 44.03 498 CYS C CA 1
ATOM 24754 C C . CYS C 1 498 ? 204.800 169.103 141.352 1.00 44.03 498 CYS C C 1
ATOM 24755 O O . CYS C 1 498 ? 204.393 169.334 142.493 1.00 44.03 498 CYS C O 1
ATOM 24762 N N . CYS C 1 499 ? 204.200 169.564 140.254 1.00 47.28 499 CYS C N 1
ATOM 24763 C CA . CYS C 1 499 ? 203.017 170.413 140.326 1.00 47.28 499 CYS C CA 1
ATOM 24764 C C . CYS C 1 499 ? 201.771 169.666 140.774 1.00 47.28 499 CYS C C 1
ATOM 24765 O O . CYS C 1 499 ? 200.764 170.314 141.079 1.00 47.28 499 CYS C O 1
ATOM 24772 N N . ARG C 1 500 ? 201.807 168.337 140.825 1.00 51.44 500 ARG C N 1
ATOM 24773 C CA . ARG C 1 500 ? 200.632 167.561 141.185 1.00 51.44 500 ARG C CA 1
ATOM 24774 C C . ARG C 1 500 ? 201.064 166.318 141.948 1.00 51.44 500 ARG C C 1
ATOM 24775 O O . ARG C 1 500 ? 202.212 165.877 141.861 1.00 51.44 500 ARG C O 1
ATOM 24796 N N . ARG C 1 501 ? 200.118 165.761 142.704 1.00 52.16 501 ARG C N 1
ATOM 24797 C CA . ARG C 1 501 ? 200.361 164.558 143.487 1.00 52.16 501 ARG C CA 1
ATOM 24798 C C . ARG C 1 501 ? 200.000 163.281 142.743 1.00 52.16 501 ARG C C 1
ATOM 24799 O O . ARG C 1 501 ? 200.475 162.204 143.121 1.00 52.16 501 ARG C O 1
ATOM 24820 N N . LYS C 1 502 ? 199.183 163.375 141.705 1.00 57.04 502 LYS C N 1
ATOM 24821 C CA . LYS C 1 502 ? 198.744 162.245 140.904 1.00 57.04 502 LYS C CA 1
ATOM 24822 C C . LYS C 1 502 ? 198.988 162.556 139.438 1.00 57.04 502 LYS C C 1
ATOM 24823 O O . LYS C 1 502 ? 199.067 163.725 139.049 1.00 57.04 502 LYS C O 1
ATOM 24842 N N . PRO C 1 503 ? 199.115 161.531 138.596 1.00 57.54 503 PRO C N 1
ATOM 24843 C CA . PRO C 1 503 ? 199.424 161.787 137.185 1.00 57.54 503 PRO C CA 1
ATOM 24844 C C . PRO C 1 503 ? 198.331 162.600 136.506 1.00 57.54 503 PRO C C 1
ATOM 24845 O O . PRO C 1 503 ? 197.141 162.435 136.783 1.00 57.54 503 PRO C O 1
ATOM 24856 N N . GLY C 1 504 ? 198.753 163.486 135.612 1.00 57.14 504 GLY C N 1
ATOM 24857 C CA . GLY C 1 504 ? 197.822 164.346 134.916 1.00 57.14 504 GLY C CA 1
ATOM 24858 C C . GLY C 1 504 ? 198.567 165.419 134.146 1.00 57.14 504 GLY C C 1
ATOM 24859 O O . GLY C 1 504 ? 199.791 165.376 134.010 1.00 57.14 504 GLY C O 1
ATOM 24863 N N . GLN C 1 505 ? 197.798 166.381 133.645 1.00 54.30 505 GLN C N 1
ATOM 24864 C CA . GLN C 1 505 ? 198.374 167.456 132.850 1.00 54.30 505 GLN C CA 1
ATOM 24865 C C . GLN C 1 505 ? 199.149 168.426 133.734 1.00 54.30 505 GLN C C 1
ATOM 24866 O O . GLN C 1 505 ? 198.739 168.736 134.856 1.00 54.30 505 GLN C O 1
ATOM 24880 N N . CYS C 1 506 ? 200.278 168.902 133.218 1.00 51.42 506 CYS C N 1
ATOM 24881 C CA . CYS C 1 506 ? 201.095 169.853 133.954 1.00 51.42 506 CYS C CA 1
ATOM 24882 C C . CYS C 1 506 ? 200.394 171.202 134.051 1.00 51.42 506 CYS C C 1
ATOM 24883 O O . CYS C 1 506 ? 199.689 171.632 133.134 1.00 51.42 506 CYS C O 1
ATOM 24890 N N . ILE C 1 507 ? 200.595 171.873 135.187 1.00 47.43 507 ILE C N 1
ATOM 24891 C CA . ILE C 1 507 ? 200.018 173.200 135.378 1.00 47.43 507 ILE C CA 1
ATOM 24892 C C . ILE C 1 507 ? 200.608 174.189 134.385 1.00 47.43 507 ILE C C 1
ATOM 24893 O O . ILE C 1 507 ? 199.961 175.178 134.022 1.00 47.43 507 ILE C O 1
ATOM 24909 N N . THR C 1 508 ? 201.840 173.946 133.933 1.00 47.56 508 THR C N 1
ATOM 24910 C CA . THR C 1 508 ? 202.465 174.849 132.972 1.00 47.56 508 THR C CA 1
ATOM 24911 C C . THR C 1 508 ? 201.701 174.884 131.655 1.00 47.56 508 THR C C 1
ATOM 24912 O O . THR C 1 508 ? 201.753 175.888 130.935 1.00 47.56 508 THR C O 1
ATOM 24923 N N . THR C 1 509 ? 200.992 173.804 131.321 1.00 50.97 509 THR C N 1
ATOM 24924 C CA . THR C 1 509 ? 200.258 173.757 130.063 1.00 50.97 509 THR C CA 1
ATOM 24925 C C . THR C 1 509 ? 199.130 174.777 130.015 1.00 50.97 509 THR C C 1
ATOM 24926 O O . THR C 1 509 ? 198.705 175.163 128.921 1.00 50.97 509 THR C O 1
ATOM 24937 N N . SER C 1 510 ? 198.635 175.219 131.167 1.00 50.44 510 SER C N 1
ATOM 24938 C CA . SER C 1 510 ? 197.567 176.206 131.192 1.00 50.44 510 SER C CA 1
ATOM 24939 C C . SER C 1 510 ? 198.060 177.539 130.643 1.00 50.44 510 SER C C 1
ATOM 24940 O O . SER C 1 510 ? 199.179 177.972 130.930 1.00 50.44 510 SER C O 1
ATOM 24948 N N . GLU C 1 511 ? 197.213 178.190 129.843 1.00 54.84 511 GLU C N 1
ATOM 24949 C CA . GLU C 1 511 ? 197.584 179.483 129.278 1.00 54.84 511 GLU C CA 1
ATOM 24950 C C . GLU C 1 511 ? 197.740 180.537 130.364 1.00 54.84 511 GLU C C 1
ATOM 24951 O O . GLU C 1 511 ? 198.541 181.469 130.217 1.00 54.84 511 GLU C O 1
ATOM 24955 N N . LEU C 1 512 ? 196.983 180.414 131.456 1.00 49.77 512 LEU C N 1
ATOM 24956 C CA . LEU C 1 512 ? 197.104 181.379 132.541 1.00 49.77 512 LEU C CA 1
ATOM 24957 C C . LEU C 1 512 ? 198.491 181.335 133.164 1.00 49.77 512 LEU C C 1
ATOM 24958 O O . LEU C 1 512 ? 198.977 182.352 133.669 1.00 49.77 512 LEU C O 1
ATOM 24974 N N . PHE C 1 513 ? 199.143 180.170 133.142 1.00 45.55 513 PHE C N 1
ATOM 24975 C CA . PHE C 1 513 ? 200.515 180.084 133.629 1.00 45.55 513 PHE C CA 1
ATOM 24976 C C . PHE C 1 513 ? 201.434 180.974 132.805 1.00 45.55 513 PHE C C 1
ATOM 24977 O O . PHE C 1 513 ? 202.262 181.712 133.351 1.00 45.55 513 PHE C O 1
ATOM 24994 N N . SER C 1 514 ? 201.298 180.917 131.479 1.00 49.92 514 SER C N 1
ATOM 24995 C CA . SER C 1 514 ? 202.101 181.777 130.617 1.00 49.92 514 SER C CA 1
ATOM 24996 C C . SER C 1 514 ? 201.746 183.244 130.819 1.00 49.92 514 SER C C 1
ATOM 24997 O O . SER C 1 514 ? 202.632 184.106 130.841 1.00 49.92 514 SER C O 1
ATOM 25005 N N . LYS C 1 515 ? 200.454 183.546 130.965 1.00 51.43 515 LYS C N 1
ATOM 25006 C CA . LYS C 1 515 ? 200.037 184.932 131.149 1.00 51.43 515 LYS C CA 1
ATOM 25007 C C . LYS C 1 515 ? 200.606 185.519 132.436 1.00 51.43 515 LYS C C 1
ATOM 25008 O O . LYS C 1 515 ? 201.084 186.660 132.449 1.00 51.43 515 LYS C O 1
ATOM 25027 N N . ILE C 1 516 ? 200.570 184.753 133.526 1.00 47.16 516 ILE C N 1
ATOM 25028 C CA . ILE C 1 516 ? 201.004 185.266 134.821 1.00 47.16 516 ILE C CA 1
ATOM 25029 C C . ILE C 1 516 ? 202.511 185.126 134.989 1.00 47.16 516 ILE C C 1
ATOM 25030 O O . ILE C 1 516 ? 203.178 186.038 135.488 1.00 47.16 516 ILE C O 1
ATOM 25046 N N . VAL C 1 517 ? 203.071 183.989 134.582 1.00 45.06 517 VAL C N 1
ATOM 25047 C CA . VAL C 1 517 ? 204.461 183.665 134.880 1.00 45.06 517 VAL C CA 1
ATOM 25048 C C . VAL C 1 517 ? 205.364 183.966 133.692 1.00 45.06 517 VAL C C 1
ATOM 25049 O O . VAL C 1 517 ? 206.292 184.776 133.797 1.00 45.06 517 VAL C O 1
ATOM 25062 N N . LEU C 1 518 ? 205.109 183.316 132.558 1.00 48.63 518 LEU C N 1
ATOM 25063 C CA . LEU C 1 518 ? 206.009 183.411 131.415 1.00 48.63 518 LEU C CA 1
ATOM 25064 C C . LEU C 1 518 ? 205.854 184.701 130.622 1.00 48.63 518 LEU C C 1
ATOM 25065 O O . LEU C 1 518 ? 206.730 185.012 129.809 1.00 48.63 518 LEU C O 1
ATOM 25081 N N . SER C 1 519 ? 204.779 185.456 130.831 1.00 51.57 519 SER C N 1
ATOM 25082 C CA . SER C 1 519 ? 204.556 186.676 130.062 1.00 51.57 519 SER C CA 1
ATOM 25083 C C . SER C 1 519 ? 205.642 187.688 130.398 1.00 51.57 519 SER C C 1
ATOM 25084 O O . SER C 1 519 ? 205.647 188.271 131.487 1.00 51.57 519 SER C O 1
ATOM 25092 N N . ARG C 1 520 ? 206.565 187.902 129.459 1.00 49.82 520 ARG C N 1
ATOM 25093 C CA . ARG C 1 520 ? 207.636 188.866 129.683 1.00 49.82 520 ARG C CA 1
ATOM 25094 C C . ARG C 1 520 ? 207.081 190.275 129.841 1.00 49.82 520 ARG C C 1
ATOM 25095 O O . ARG C 1 520 ? 207.606 191.072 130.626 1.00 49.82 520 ARG C O 1
ATOM 25116 N N . GLU C 1 521 ? 206.024 190.602 129.096 1.00 50.82 521 GLU C N 1
ATOM 25117 C CA . GLU C 1 521 ? 205.441 191.937 129.189 1.00 50.82 521 GLU C CA 1
ATOM 25118 C C . GLU C 1 521 ? 204.902 192.209 130.588 1.00 50.82 521 GLU C C 1
ATOM 25119 O O . GLU C 1 521 ? 205.120 193.292 131.144 1.00 50.82 521 GLU C O 1
ATOM 25123 N N . ALA C 1 522 ? 204.194 191.241 131.174 1.00 52.29 522 ALA C N 1
ATOM 25124 C CA . ALA C 1 522 ? 203.640 191.439 132.511 1.00 52.29 522 ALA C CA 1
ATOM 25125 C C . ALA C 1 522 ? 204.743 191.611 133.547 1.00 52.29 522 ALA C C 1
ATOM 25126 O O . ALA C 1 522 ? 204.665 192.495 134.411 1.00 52.29 522 ALA C O 1
ATOM 25133 N N . LEU C 1 523 ? 205.780 190.774 133.482 1.00 47.96 523 LEU C N 1
ATOM 25134 C CA . LEU C 1 523 ? 206.880 190.888 134.433 1.00 47.96 523 LEU C CA 1
ATOM 25135 C C . LEU C 1 523 ? 207.603 192.217 134.273 1.00 47.96 523 LEU C C 1
ATOM 25136 O O . LEU C 1 523 ? 208.004 192.839 135.264 1.00 47.96 523 LEU C O 1
ATOM 25152 N N . GLN C 1 524 ? 207.790 192.667 133.031 1.00 51.92 524 GLN C N 1
ATOM 25153 C CA . GLN C 1 524 ? 208.423 193.959 132.804 1.00 51.92 524 GLN C CA 1
ATOM 25154 C C . GLN C 1 524 ? 207.565 195.091 133.351 1.00 51.92 524 GLN C C 1
ATOM 25155 O O . GLN C 1 524 ? 208.086 196.056 133.919 1.00 51.92 524 GLN C O 1
ATOM 25169 N N . LEU C 1 525 ? 206.244 194.995 133.184 1.00 51.12 525 LEU C N 1
ATOM 25170 C CA . LEU C 1 525 ? 205.357 196.004 133.750 1.00 51.12 525 LEU C CA 1
ATOM 25171 C C . LEU C 1 525 ? 205.475 196.040 135.268 1.00 51.12 525 LEU C C 1
ATOM 25172 O O . LEU C 1 525 ? 205.515 197.117 135.871 1.00 51.12 525 LEU C O 1
ATOM 25188 N N . LEU C 1 526 ? 205.527 194.867 135.901 1.00 51.36 526 LEU C N 1
ATOM 25189 C CA . LEU C 1 526 ? 205.688 194.817 137.351 1.00 51.36 526 LEU C CA 1
ATOM 25190 C C . LEU C 1 526 ? 207.015 195.435 137.778 1.00 51.36 526 LEU C C 1
ATOM 25191 O O . LEU C 1 526 ? 207.072 196.207 138.745 1.00 51.36 526 LEU C O 1
ATOM 25207 N N . LEU C 1 527 ? 208.092 195.106 137.065 1.00 52.09 527 LEU C N 1
ATOM 25208 C CA . LEU C 1 527 ? 209.398 195.675 137.384 1.00 52.09 527 LEU C CA 1
ATOM 25209 C C . LEU C 1 527 ? 209.381 197.192 137.249 1.00 52.09 527 LEU C C 1
ATOM 25210 O O . LEU C 1 527 ? 209.928 197.905 138.098 1.00 52.09 527 LEU C O 1
ATOM 25226 N N . LEU C 1 528 ? 208.761 197.703 136.185 1.00 52.47 528 LEU C N 1
ATOM 25227 C CA . LEU C 1 528 ? 208.662 199.147 136.009 1.00 52.47 528 LEU C CA 1
ATOM 25228 C C . LEU C 1 528 ? 207.837 199.777 137.123 1.00 52.47 528 LEU C C 1
ATOM 25229 O O . LEU C 1 528 ? 208.166 200.864 137.612 1.00 52.47 528 LEU C O 1
ATOM 25245 N N . TYR C 1 529 ? 206.765 199.110 137.529 1.00 48.64 529 TYR C N 1
ATOM 25246 C CA . TYR C 1 529 ? 205.935 199.635 138.599 1.00 48.64 529 TYR C CA 1
ATOM 25247 C C . TYR C 1 529 ? 206.794 199.896 139.821 1.00 48.64 529 TYR C C 1
ATOM 25248 O O . TYR C 1 529 ? 206.703 200.955 140.434 1.00 48.64 529 TYR C O 1
ATOM 25266 N N . GLN C 1 530 ? 207.643 198.943 140.176 1.00 52.55 530 GLN C N 1
ATOM 25267 C CA . GLN C 1 530 ? 208.529 199.129 141.310 1.00 52.55 530 GLN C CA 1
ATOM 25268 C C . GLN C 1 530 ? 209.681 200.046 140.940 1.00 52.55 530 GLN C C 1
ATOM 25269 O O . GLN C 1 530 ? 210.033 200.939 141.708 1.00 52.55 530 GLN C O 1
ATOM 25283 N N . GLU C 1 531 ? 210.275 199.824 139.772 1.00 54.48 531 GLU C N 1
ATOM 25284 C CA . GLU C 1 531 ? 211.405 200.632 139.321 1.00 54.48 531 GLU C CA 1
ATOM 25285 C C . GLU C 1 531 ? 211.060 201.265 137.988 1.00 54.48 531 GLU C C 1
ATOM 25286 O O . GLU C 1 531 ? 211.329 200.685 136.938 1.00 54.48 531 GLU C O 1
ATOM 25298 N N . PRO C 1 532 ? 210.473 202.468 138.013 1.00 50.14 532 PRO C N 1
ATOM 25299 C CA . PRO C 1 532 ? 210.011 203.065 136.747 1.00 50.14 532 PRO C CA 1
ATOM 25300 C C . PRO C 1 532 ? 211.099 203.219 135.698 1.00 50.14 532 PRO C C 1
ATOM 25301 O O . PRO C 1 532 ? 210.825 203.041 134.505 1.00 50.14 532 PRO C O 1
ATOM 25312 N N . LEU C 1 533 ? 212.326 203.543 136.103 1.00 52.73 533 LEU C N 1
ATOM 25313 C CA . LEU C 1 533 ? 213.415 203.799 135.169 1.00 52.73 533 LEU C CA 1
ATOM 25314 C C . LEU C 1 533 ? 214.338 202.599 135.000 1.00 52.73 533 LEU C C 1
ATOM 25315 O O . LEU C 1 533 ? 215.470 202.758 134.533 1.00 52.73 533 LEU C O 1
ATOM 25331 N N . LEU C 1 534 ? 213.882 201.406 135.369 1.00 56.38 534 LEU C N 1
ATOM 25332 C CA . LEU C 1 534 ? 214.699 200.213 135.207 1.00 56.38 534 LEU C CA 1
ATOM 25333 C C . LEU C 1 534 ? 215.074 200.025 133.743 1.00 56.38 534 LEU C C 1
ATOM 25334 O O . LEU C 1 534 ? 214.231 200.154 132.851 1.00 56.38 534 LEU C O 1
ATOM 25350 N N . ALA C 1 535 ? 216.345 199.719 133.498 1.00 59.23 535 ALA C N 1
ATOM 25351 C CA . ALA C 1 535 ? 216.830 199.488 132.143 1.00 59.23 535 ALA C CA 1
ATOM 25352 C C . ALA C 1 535 ? 216.524 198.052 131.738 1.00 59.23 535 ALA C C 1
ATOM 25353 O O . ALA C 1 535 ? 217.057 197.107 132.328 1.00 59.23 535 ALA C O 1
ATOM 25360 N N . LEU C 1 536 ? 215.667 197.889 130.728 1.00 58.06 536 LEU C N 1
ATOM 25361 C CA . LEU C 1 536 ? 215.242 196.566 130.275 1.00 58.06 536 LEU C CA 1
ATOM 25362 C C . LEU C 1 536 ? 216.273 195.971 129.311 1.00 58.06 536 LEU C C 1
ATOM 25363 O O . LEU C 1 536 ? 216.005 195.709 128.139 1.00 58.06 536 LEU C O 1
ATOM 25379 N N . GLU C 1 537 ? 217.475 195.757 129.837 1.00 56.49 537 GLU C N 1
ATOM 25380 C CA . GLU C 1 537 ? 218.558 195.179 129.053 1.00 56.49 537 GLU C CA 1
ATOM 25381 C C . GLU C 1 537 ? 219.593 194.592 130.001 1.00 56.49 537 GLU C C 1
ATOM 25382 O O . GLU C 1 537 ? 219.636 194.926 131.187 1.00 56.49 537 GLU C O 1
ATOM 25386 N N . GLY C 1 538 ? 220.426 193.709 129.456 1.00 56.55 538 GLY C N 1
ATOM 25387 C CA . GLY C 1 538 ? 221.493 193.089 130.210 1.00 56.55 538 GLY C CA 1
ATOM 25388 C C . GLY C 1 538 ? 221.066 191.800 130.890 1.00 56.55 538 GLY C C 1
ATOM 25389 O O . GLY C 1 538 ? 219.883 191.469 131.002 1.00 56.55 538 GLY C O 1
ATOM 25393 N N . GLU C 1 539 ? 222.071 191.055 131.354 1.00 57.75 539 GLU C N 1
ATOM 25394 C CA . GLU C 1 539 ? 221.801 189.794 132.037 1.00 57.75 539 GLU C CA 1
ATOM 25395 C C . GLU C 1 539 ? 221.064 190.013 133.351 1.00 57.75 539 GLU C C 1
ATOM 25396 O O . GLU C 1 539 ? 220.359 189.113 133.822 1.00 57.75 539 GLU C O 1
ATOM 25400 N N . ALA C 1 540 ? 221.162 191.217 133.904 1.00 55.65 540 ALA C N 1
ATOM 25401 C CA . ALA C 1 540 ? 220.494 191.526 135.161 1.00 55.65 540 ALA C CA 1
ATOM 25402 C C . ALA C 1 540 ? 218.974 191.483 135.047 1.00 55.65 540 ALA C C 1
ATOM 25403 O O . ALA C 1 540 ? 218.310 190.923 135.910 1.00 55.65 540 ALA C O 1
ATOM 25410 N N . ILE C 1 541 ? 218.413 192.087 134.004 1.00 54.80 541 ILE C N 1
ATOM 25411 C CA . ILE C 1 541 ? 216.958 192.128 133.903 1.00 54.80 541 ILE C CA 1
ATOM 25412 C C . ILE C 1 541 ? 216.411 190.715 133.818 1.00 54.80 541 ILE C C 1
ATOM 25413 O O . ILE C 1 541 ? 215.314 190.452 134.284 1.00 54.80 541 ILE C O 1
ATOM 25429 N N . ASN C 1 542 ? 217.167 189.808 133.216 1.00 51.77 542 ASN C N 1
ATOM 25430 C CA . ASN C 1 542 ? 216.697 188.441 133.063 1.00 51.77 542 ASN C CA 1
ATOM 25431 C C . ASN C 1 542 ? 216.586 187.762 134.415 1.00 51.77 542 ASN C C 1
ATOM 25432 O O . ASN C 1 542 ? 215.662 186.987 134.646 1.00 51.77 542 ASN C O 1
ATOM 25443 N N . SER C 1 543 ? 217.530 188.041 135.309 1.00 49.06 543 SER C N 1
ATOM 25444 C CA . SER C 1 543 ? 217.467 187.480 136.650 1.00 49.06 543 SER C CA 1
ATOM 25445 C C . SER C 1 543 ? 216.322 188.140 137.387 1.00 49.06 543 SER C C 1
ATOM 25446 O O . SER C 1 543 ? 215.594 187.478 138.121 1.00 49.06 543 SER C O 1
ATOM 25454 N N . LYS C 1 544 ? 216.151 189.444 137.196 1.00 50.88 544 LYS C N 1
ATOM 25455 C CA . LYS C 1 544 ? 215.017 190.134 137.798 1.00 50.88 544 LYS C CA 1
ATOM 25456 C C . LYS C 1 544 ? 213.702 189.539 137.314 1.00 50.88 544 LYS C C 1
ATOM 25457 O O . LYS C 1 544 ? 212.777 189.330 138.107 1.00 50.88 544 LYS C O 1
ATOM 25476 N N . LEU C 1 545 ? 213.604 189.249 136.015 1.00 49.03 545 LEU C N 1
ATOM 25477 C CA . LEU C 1 545 ? 212.394 188.643 135.474 1.00 49.03 545 LEU C CA 1
ATOM 25478 C C . LEU C 1 545 ? 212.177 187.246 136.035 1.00 49.03 545 LEU C C 1
ATOM 25479 O O . LEU C 1 545 ? 211.041 186.854 136.312 1.00 49.03 545 LEU C O 1
ATOM 25495 N N . ARG C 1 546 ? 213.252 186.473 136.196 1.00 44.68 546 ARG C N 1
ATOM 25496 C CA . ARG C 1 546 ? 213.123 185.135 136.761 1.00 44.68 546 ARG C CA 1
ATOM 25497 C C . ARG C 1 546 ? 212.598 185.196 138.191 1.00 44.68 546 ARG C C 1
ATOM 25498 O O . ARG C 1 546 ? 211.690 184.445 138.571 1.00 44.68 546 ARG C O 1
ATOM 25519 N N . HIS C 1 547 ? 213.155 186.100 138.998 1.00 42.45 547 HIS C N 1
ATOM 25520 C CA . HIS C 1 547 ? 212.690 186.244 140.373 1.00 42.45 547 HIS C CA 1
ATOM 25521 C C . HIS C 1 547 ? 211.249 186.738 140.416 1.00 42.45 547 HIS C C 1
ATOM 25522 O O . HIS C 1 547 ? 210.455 186.291 141.254 1.00 42.45 547 HIS C O 1
ATOM 25536 N N . CYS C 1 548 ? 210.892 187.666 139.525 1.00 44.07 548 CYS C N 1
ATOM 25537 C CA . CYS C 1 548 ? 209.521 188.154 139.476 1.00 44.07 548 CYS C CA 1
ATOM 25538 C C . CYS C 1 548 ? 208.559 187.042 139.084 1.00 44.07 548 CYS C C 1
ATOM 25539 O O . CYS C 1 548 ? 207.444 186.968 139.604 1.00 44.07 548 CYS C O 1
ATOM 25547 N N . ALA C 1 549 ? 208.967 186.177 138.155 1.00 41.39 549 ALA C N 1
ATOM 25548 C CA . ALA C 1 549 ? 208.136 185.037 137.784 1.00 41.39 549 ALA C CA 1
ATOM 25549 C C . ALA C 1 549 ? 207.959 184.083 138.956 1.00 41.39 549 ALA C C 1
ATOM 25550 O O . ALA C 1 549 ? 206.858 183.566 139.187 1.00 41.39 549 ALA C O 1
ATOM 25557 N N . TYR C 1 550 ? 209.037 183.826 139.701 1.00 38.51 550 TYR C N 1
ATOM 25558 C CA . TYR C 1 550 ? 208.917 182.998 140.897 1.00 38.51 550 TYR C CA 1
ATOM 25559 C C . TYR C 1 550 ? 207.912 183.601 141.871 1.00 38.51 550 TYR C C 1
ATOM 25560 O O . TYR C 1 550 ? 207.019 182.906 142.373 1.00 38.51 550 TYR C O 1
ATOM 25578 N N . ARG C 1 551 ? 208.043 184.903 142.146 1.00 40.85 551 ARG C N 1
ATOM 25579 C CA . ARG C 1 551 ? 207.112 185.558 143.060 1.00 40.85 551 ARG C CA 1
ATOM 25580 C C . ARG C 1 551 ? 205.687 185.495 142.531 1.00 40.85 551 ARG C C 1
ATOM 25581 O O . ARG C 1 551 ? 204.744 185.295 143.301 1.00 40.85 551 ARG C O 1
ATOM 25602 N N . SER C 1 552 ? 205.509 185.693 141.226 1.00 39.25 552 SER C N 1
ATOM 25603 C CA . SER C 1 552 ? 204.173 185.687 140.646 1.00 39.25 552 SER C CA 1
ATOM 25604 C C . SER C 1 552 ? 203.519 184.323 140.797 1.00 39.25 552 SER C C 1
ATOM 25605 O O . SER C 1 552 ? 202.353 184.222 141.194 1.00 39.25 552 SER C O 1
ATOM 25613 N N . TYR C 1 553 ? 204.258 183.254 140.493 1.00 34.29 553 TYR C N 1
ATOM 25614 C CA . TYR C 1 553 ? 203.704 181.918 140.670 1.00 34.29 553 TYR C CA 1
ATOM 25615 C C . TYR C 1 553 ? 203.381 181.653 142.134 1.00 34.29 553 TYR C C 1
ATOM 25616 O O . TYR C 1 553 ? 202.317 181.105 142.456 1.00 34.29 553 TYR C O 1
ATOM 25634 N N . ALA C 1 554 ? 204.290 182.029 143.036 1.00 33.33 554 ALA C N 1
ATOM 25635 C CA . ALA C 1 554 ? 204.061 181.777 144.453 1.00 33.33 554 ALA C CA 1
ATOM 25636 C C . ALA C 1 554 ? 202.829 182.520 144.950 1.00 33.33 554 ALA C C 1
ATOM 25637 O O . ALA C 1 554 ? 202.015 181.962 145.690 1.00 33.33 554 ALA C O 1
ATOM 25644 N N . THR C 1 555 ? 202.674 183.782 144.552 1.00 38.51 555 THR C N 1
ATOM 25645 C CA . THR C 1 555 ? 201.516 184.560 144.974 1.00 38.51 555 THR C CA 1
ATOM 25646 C C . THR C 1 555 ? 200.231 184.005 144.374 1.00 38.51 555 THR C C 1
ATOM 25647 O O . THR C 1 555 ? 199.198 183.945 145.051 1.00 38.51 555 THR C O 1
ATOM 25658 N N . TRP C 1 556 ? 200.274 183.599 143.105 1.00 39.98 556 TRP C N 1
ATOM 25659 C CA . TRP C 1 556 ? 199.089 183.059 142.453 1.00 39.98 556 TRP C CA 1
ATOM 25660 C C . TRP C 1 556 ? 198.626 181.767 143.115 1.00 39.98 556 TRP C C 1
ATOM 25661 O O . TRP C 1 556 ? 197.427 181.573 143.338 1.00 39.98 556 TRP C O 1
ATOM 25682 N N . ARG C 1 557 ? 199.558 180.874 143.444 1.00 38.92 557 ARG C N 1
ATOM 25683 C CA . ARG C 1 557 ? 199.193 179.570 143.982 1.00 38.92 557 ARG C CA 1
ATOM 25684 C C . ARG C 1 557 ? 199.139 179.528 145.504 1.00 38.92 557 ARG C C 1
ATOM 25685 O O . ARG C 1 557 ? 198.702 178.516 146.061 1.00 38.92 557 ARG C O 1
ATOM 25706 N N . PHE C 1 558 ? 199.636 180.559 146.181 1.00 32.89 558 PHE C N 1
ATOM 25707 C CA . PHE C 1 558 ? 199.608 180.594 147.646 1.00 32.89 558 PHE C CA 1
ATOM 25708 C C . PHE C 1 558 ? 198.897 181.830 148.182 1.00 32.89 558 PHE C C 1
ATOM 25709 O O . PHE C 1 558 ? 198.564 181.872 149.363 1.00 32.89 558 PHE C O 1
ATOM 25726 N N . VAL C 1 559 ? 198.660 182.825 147.333 1.00 39.68 559 VAL C N 1
ATOM 25727 C CA . VAL C 1 559 ? 197.916 184.031 147.729 1.00 39.68 559 VAL C CA 1
ATOM 25728 C C . VAL C 1 559 ? 198.641 184.883 148.764 1.00 39.68 559 VAL C C 1
ATOM 25729 O O . VAL C 1 559 ? 199.119 185.969 148.443 1.00 39.68 559 VAL C O 1
ATOM 25742 N N . SER C 1 560 ? 198.723 184.400 149.998 1.00 33.88 560 SER C N 1
ATOM 25743 C CA . SER C 1 560 ? 199.391 185.143 151.058 1.00 33.88 560 SER C CA 1
ATOM 25744 C C . SER C 1 560 ? 200.880 185.258 150.798 1.00 33.88 560 SER C C 1
ATOM 25745 O O . SER C 1 560 ? 201.487 184.330 150.272 1.00 33.88 560 SER C O 1
ATOM 25753 N N . GLN C 1 561 ? 201.471 186.388 151.162 1.00 34.30 561 GLN C N 1
ATOM 25754 C CA . GLN C 1 561 ? 202.913 186.559 151.016 1.00 34.30 561 GLN C CA 1
ATOM 25755 C C . GLN C 1 561 ? 203.610 185.805 152.132 1.00 34.30 561 GLN C C 1
ATOM 25756 O O . GLN C 1 561 ? 204.791 185.505 152.030 1.00 34.30 561 GLN C O 1
ATOM 25770 N N . ASP C 1 562 ? 202.887 185.496 153.199 1.00 30.86 562 ASP C N 1
ATOM 25771 C CA . ASP C 1 562 ? 203.436 184.696 154.286 1.00 30.86 562 ASP C CA 1
ATOM 25772 C C . ASP C 1 562 ? 203.787 183.317 153.769 1.00 30.86 562 ASP C C 1
ATOM 25773 O O . ASP C 1 562 ? 204.872 182.805 154.043 1.00 30.86 562 ASP C O 1
ATOM 25782 N N . MET C 1 563 ? 202.876 182.711 153.015 1.00 32.96 563 MET C N 1
ATOM 25783 C CA . MET C 1 563 ? 203.136 181.398 152.438 1.00 32.96 563 MET C CA 1
ATOM 25784 C C . MET C 1 563 ? 203.995 181.502 151.183 1.00 32.96 563 MET C C 1
ATOM 25785 O O . MET C 1 563 ? 204.865 180.657 150.954 1.00 32.96 563 MET C O 1
ATOM 25799 N N . ALA C 1 564 ? 203.767 182.534 150.366 1.00 30.38 564 ALA C N 1
ATOM 25800 C CA . ALA C 1 564 ? 204.537 182.689 149.137 1.00 30.38 564 ALA C CA 1
ATOM 25801 C C . ALA C 1 564 ? 206.011 182.922 149.429 1.00 30.38 564 ALA C C 1
ATOM 25802 O O . ALA C 1 564 ? 206.875 182.451 148.681 1.00 30.38 564 ALA C O 1
ATOM 25809 N N . ASP C 1 565 ? 206.319 183.649 150.504 1.00 32.17 565 ASP C N 1
ATOM 25810 C CA . ASP C 1 565 ? 207.713 183.872 150.867 1.00 32.17 565 ASP C CA 1
ATOM 25811 C C . ASP C 1 565 ? 208.438 182.561 151.133 1.00 32.17 565 ASP C C 1
ATOM 25812 O O . ASP C 1 565 ? 209.637 182.450 150.854 1.00 32.17 565 ASP C O 1
ATOM 25821 N N . PHE C 1 566 ? 207.737 181.563 151.670 1.00 30.71 566 PHE C N 1
ATOM 25822 C CA . PHE C 1 566 ? 208.322 180.264 151.972 1.00 30.71 566 PHE C CA 1
ATOM 25823 C C . PHE C 1 566 ? 207.790 179.160 151.068 1.00 30.71 566 PHE C C 1
ATOM 25824 O O . PHE C 1 566 ? 208.004 177.979 151.356 1.00 30.71 566 PHE C O 1
ATOM 25841 N N . ALA C 1 567 ? 207.102 179.514 149.989 1.00 31.43 567 ALA C N 1
ATOM 25842 C CA . ALA C 1 567 ? 206.608 178.516 149.059 1.00 31.43 567 ALA C CA 1
ATOM 25843 C C . ALA C 1 567 ? 207.767 177.906 148.276 1.00 31.43 567 ALA C C 1
ATOM 25844 O O . ALA C 1 567 ? 208.850 178.483 148.169 1.00 31.43 567 ALA C O 1
ATOM 25851 N N . ILE C 1 568 ? 207.534 176.709 147.748 1.00 35.76 568 ILE C N 1
ATOM 25852 C CA . ILE C 1 568 ? 208.513 176.000 146.932 1.00 35.76 568 ILE C CA 1
ATOM 25853 C C . ILE C 1 568 ? 207.892 175.762 145.566 1.00 35.76 568 ILE C C 1
ATOM 25854 O O . ILE C 1 568 ? 206.819 175.153 145.461 1.00 35.76 568 ILE C O 1
ATOM 25870 N N . LEU C 1 569 ? 208.557 176.240 144.531 1.00 35.49 569 LEU C N 1
ATOM 25871 C CA . LEU C 1 569 ? 208.044 176.082 143.180 1.00 35.49 569 LEU C CA 1
ATOM 25872 C C . LEU C 1 569 ? 208.250 174.647 142.693 1.00 35.49 569 LEU C C 1
ATOM 25873 O O . LEU C 1 569 ? 209.266 174.024 143.012 1.00 35.49 569 LEU C O 1
ATOM 25889 N N . PRO C 1 570 ? 207.308 174.100 141.924 1.00 38.55 570 PRO C N 1
ATOM 25890 C CA . PRO C 1 570 ? 207.536 172.786 141.317 1.00 38.55 570 PRO C CA 1
ATOM 25891 C C . PRO C 1 570 ? 208.703 172.831 140.343 1.00 38.55 570 PRO C C 1
ATOM 25892 O O . PRO C 1 570 ? 209.015 173.871 139.759 1.00 38.55 570 PRO C O 1
ATOM 25903 N N . SER C 1 571 ? 209.353 171.679 140.174 1.00 43.27 571 SER C N 1
ATOM 25904 C CA . SER C 1 571 ? 210.504 171.610 139.280 1.00 43.27 571 SER C CA 1
ATOM 25905 C C . SER C 1 571 ? 210.115 171.976 137.854 1.00 43.27 571 SER C C 1
ATOM 25906 O O . SER C 1 571 ? 210.855 172.686 137.164 1.00 43.27 571 SER C O 1
ATOM 25914 N N . CYS C 1 572 ? 208.957 171.502 137.394 1.00 44.09 572 CYS C N 1
ATOM 25915 C CA . CYS C 1 572 ? 208.522 171.798 136.033 1.00 44.09 572 CYS C CA 1
ATOM 25916 C C . CYS C 1 572 ? 208.373 173.298 135.817 1.00 44.09 572 CYS C C 1
ATOM 25917 O O . CYS C 1 572 ? 208.929 173.862 134.866 1.00 44.09 572 CYS C O 1
ATOM 25924 N N . CYS C 1 573 ? 207.617 173.961 136.694 1.00 40.80 573 CYS C N 1
ATOM 25925 C CA . CYS C 1 573 ? 207.400 175.397 136.557 1.00 40.80 573 CYS C CA 1
ATOM 25926 C C . CYS C 1 573 ? 208.704 176.168 136.722 1.00 40.80 573 CYS C C 1
ATOM 25927 O O . CYS C 1 573 ? 208.976 177.112 135.972 1.00 40.80 573 CYS C O 1
ATOM 25935 N N . ARG C 1 574 ? 209.523 175.772 137.698 1.00 38.46 574 ARG C N 1
ATOM 25936 C CA . ARG C 1 574 ? 210.801 176.438 137.919 1.00 38.46 574 ARG C CA 1
ATOM 25937 C C . ARG C 1 574 ? 211.672 176.376 136.672 1.00 38.46 574 ARG C C 1
ATOM 25938 O O . ARG C 1 574 ? 212.243 177.386 136.243 1.00 38.46 574 ARG C O 1
ATOM 25959 N N . TRP C 1 575 ? 211.780 175.192 136.066 1.00 44.85 575 TRP C N 1
ATOM 25960 C CA . TRP C 1 575 ? 212.667 175.042 134.920 1.00 44.85 575 TRP C CA 1
ATOM 25961 C C . TRP C 1 575 ? 212.081 175.675 133.668 1.00 44.85 575 TRP C C 1
ATOM 25962 O O . TRP C 1 575 ? 212.832 176.165 132.823 1.00 44.85 575 TRP C O 1
ATOM 25983 N N . LYS C 1 576 ? 210.754 175.697 133.531 1.00 46.47 576 LYS C N 1
ATOM 25984 C CA . LYS C 1 576 ? 210.160 176.445 132.428 1.00 46.47 576 LYS C CA 1
ATOM 25985 C C . LYS C 1 576 ? 210.457 177.933 132.562 1.00 46.47 576 LYS C C 1
ATOM 25986 O O . LYS C 1 576 ? 210.806 178.601 131.578 1.00 46.47 576 LYS C O 1
ATOM 26005 N N . ILE C 1 577 ? 210.339 178.468 133.779 1.00 43.74 577 ILE C N 1
ATOM 26006 C CA . ILE C 1 577 ? 210.660 179.872 134.013 1.00 43.74 577 ILE C CA 1
ATOM 26007 C C . ILE C 1 577 ? 212.121 180.138 133.677 1.00 43.74 577 ILE C C 1
ATOM 26008 O O . ILE C 1 577 ? 212.459 181.131 133.022 1.00 43.74 577 ILE C O 1
ATOM 26024 N N . ARG C 1 578 ? 213.010 179.252 134.128 1.00 43.74 578 ARG C N 1
ATOM 26025 C CA . ARG C 1 578 ? 214.430 179.424 133.844 1.00 43.74 578 ARG C CA 1
ATOM 26026 C C . ARG C 1 578 ? 214.703 179.357 132.347 1.00 43.74 578 ARG C C 1
ATOM 26027 O O . ARG C 1 578 ? 215.543 180.099 131.829 1.00 43.74 578 ARG C O 1
ATOM 26048 N N . LYS C 1 579 ? 214.006 178.471 131.636 1.00 50.22 579 LYS C N 1
ATOM 26049 C CA . LYS C 1 579 ? 214.148 178.412 130.187 1.00 50.22 579 LYS C CA 1
ATOM 26050 C C . LYS C 1 579 ? 213.734 179.732 129.552 1.00 50.22 579 LYS C C 1
ATOM 26051 O O . LYS C 1 579 ? 214.408 180.232 128.644 1.00 50.22 579 LYS C O 1
ATOM 26070 N N . GLU C 1 580 ? 212.627 180.314 130.018 1.00 50.27 580 GLU C N 1
ATOM 26071 C CA . GLU C 1 580 ? 212.200 181.604 129.485 1.00 50.27 580 GLU C CA 1
ATOM 26072 C C . GLU C 1 580 ? 213.204 182.704 129.818 1.00 50.27 580 GLU C C 1
ATOM 26073 O O . GLU C 1 580 ? 213.485 183.566 128.979 1.00 50.27 580 GLU C O 1
ATOM 26085 N N . PHE C 1 581 ? 213.749 182.693 131.033 1.00 47.63 581 PHE C N 1
ATOM 26086 C CA . PHE C 1 581 ? 214.711 183.696 131.492 1.00 47.63 581 PHE C CA 1
ATOM 26087 C C . PHE C 1 581 ? 215.922 182.983 132.081 1.00 47.63 581 PHE C C 1
ATOM 26088 O O . PHE C 1 581 ? 216.102 182.933 133.303 1.00 47.63 581 PHE C O 1
ATOM 26105 N N . PRO C 1 582 ? 216.778 182.422 131.233 1.00 50.92 582 PRO C N 1
ATOM 26106 C CA . PRO C 1 582 ? 217.893 181.611 131.728 1.00 50.92 582 PRO C CA 1
ATOM 26107 C C . PRO C 1 582 ? 219.075 182.444 132.201 1.00 50.92 582 PRO C C 1
ATOM 26108 O O . PRO C 1 582 ? 219.200 183.635 131.914 1.00 50.92 582 PRO C O 1
ATOM 26119 N N . LYS C 1 583 ? 219.948 181.773 132.945 1.00 53.08 583 LYS C N 1
ATOM 26120 C CA . LYS C 1 583 ? 221.201 182.343 133.419 1.00 53.08 583 LYS C CA 1
ATOM 26121 C C . LYS C 1 583 ? 222.313 181.939 132.461 1.00 53.08 583 LYS C C 1
ATOM 26122 O O . LYS C 1 583 ? 222.443 180.761 132.115 1.00 53.08 583 LYS C O 1
ATOM 26141 N N . THR C 1 584 ? 223.112 182.917 132.036 1.00 62.67 584 THR C N 1
ATOM 26142 C CA . THR C 1 584 ? 224.110 182.689 131.001 1.00 62.67 584 THR C CA 1
ATOM 26143 C C . THR C 1 584 ? 225.165 181.665 131.406 1.00 62.67 584 THR C C 1
ATOM 26144 O O . THR C 1 584 ? 225.241 180.584 130.812 1.00 62.67 584 THR C O 1
ATOM 26155 N N . GLN C 1 585 ? 225.977 181.987 132.409 1.00 61.90 585 GLN C N 1
ATOM 26156 C CA . GLN C 1 585 ? 227.123 181.159 132.779 1.00 61.90 585 GLN C CA 1
ATOM 26157 C C . GLN C 1 585 ? 227.216 181.012 134.295 1.00 61.90 585 GLN C C 1
ATOM 26158 O O . GLN C 1 585 ? 228.272 181.201 134.898 1.00 61.90 585 GLN C O 1
ATOM 26162 N N . GLY C 1 586 ? 226.093 180.672 134.933 1.00 58.21 586 GLY C N 1
ATOM 26163 C CA . GLY C 1 586 ? 226.072 180.493 136.369 1.00 58.21 586 GLY C CA 1
ATOM 26164 C C . GLY C 1 586 ? 225.142 179.368 136.774 1.00 58.21 586 GLY C C 1
ATOM 26165 O O . GLY C 1 586 ? 224.373 178.843 135.966 1.00 58.21 586 GLY C O 1
ATOM 26169 N N . GLN C 1 587 ? 225.234 179.004 138.050 1.00 56.09 587 GLN C N 1
ATOM 26170 C CA . GLN C 1 587 ? 224.405 177.961 138.638 1.00 56.09 587 GLN C CA 1
ATOM 26171 C C . GLN C 1 587 ? 223.328 178.598 139.506 1.00 56.09 587 GLN C C 1
ATOM 26172 O O . GLN C 1 587 ? 223.624 179.467 140.332 1.00 56.09 587 GLN C O 1
ATOM 26186 N N . TYR C 1 588 ? 222.070 178.187 139.329 1.00 47.31 588 TYR C N 1
ATOM 26187 C CA . TYR C 1 588 ? 220.960 178.793 140.080 1.00 47.31 588 TYR C CA 1
ATOM 26188 C C . TYR C 1 588 ? 221.038 178.524 141.571 1.00 47.31 588 TYR C C 1
ATOM 26189 O O . TYR C 1 588 ? 221.189 177.377 141.991 1.00 47.31 588 TYR C O 1
ATOM 26207 N N . SER C 1 589 ? 220.917 179.574 142.375 1.00 48.23 589 SER C N 1
ATOM 26208 C CA . SER C 1 589 ? 220.970 179.425 143.822 1.00 48.23 589 SER C CA 1
ATOM 26209 C C . SER C 1 589 ? 219.788 178.634 144.335 1.00 48.23 589 SER C C 1
ATOM 26210 O O . SER C 1 589 ? 219.940 177.793 145.220 1.00 48.23 589 SER C O 1
ATOM 26218 N N . GLY C 1 590 ? 218.608 178.900 143.789 1.00 43.58 590 GLY C N 1
ATOM 26219 C CA . GLY C 1 590 ? 217.409 178.225 144.248 1.00 43.58 590 GLY C CA 1
ATOM 26220 C C . GLY C 1 590 ? 216.791 178.946 145.427 1.00 43.58 590 GLY C C 1
ATOM 26221 O O . GLY C 1 590 ? 217.116 180.100 145.692 1.00 43.58 590 GLY C O 1
ATOM 26225 N N . PHE C 1 591 ? 215.829 178.298 146.080 1.00 39.07 591 PHE C N 1
ATOM 26226 C CA . PHE C 1 591 ? 215.119 178.937 147.183 1.00 39.07 591 PHE C CA 1
ATOM 26227 C C . PHE C 1 591 ? 216.073 179.403 148.262 1.00 39.07 591 PHE C C 1
ATOM 26228 O O . PHE C 1 591 ? 217.018 178.699 148.605 1.00 39.07 591 PHE C O 1
ATOM 26245 N N . LYS C 1 592 ? 215.816 180.583 148.810 1.00 44.26 592 LYS C N 1
ATOM 26246 C CA . LYS C 1 592 ? 216.653 181.119 149.863 1.00 44.26 592 LYS C CA 1
ATOM 26247 C C . LYS C 1 592 ? 215.811 181.357 151.088 1.00 44.26 592 LYS C C 1
ATOM 26248 O O . LYS C 1 592 ? 214.727 181.931 150.996 1.00 44.26 592 LYS C O 1
ATOM 26267 N N . TYR C 1 593 ? 216.298 180.926 152.239 1.00 43.75 593 TYR C N 1
ATOM 26268 C CA . TYR C 1 593 ? 215.590 181.190 153.472 1.00 43.75 593 TYR C CA 1
ATOM 26269 C C . TYR C 1 593 ? 215.494 182.692 153.591 1.00 43.75 593 TYR C C 1
ATOM 26270 O O . TYR C 1 593 ? 216.516 183.375 153.617 1.00 43.75 593 TYR C O 1
ATOM 26288 N N . PRO C 1 594 ? 214.268 183.227 153.674 1.00 45.17 594 PRO C N 1
ATOM 26289 C CA . PRO C 1 594 ? 214.128 184.681 153.684 1.00 45.17 594 PRO C CA 1
ATOM 26290 C C . PRO C 1 594 ? 214.400 185.261 155.058 1.00 45.17 594 PRO C C 1
ATOM 26291 O O . PRO C 1 594 ? 214.308 186.476 155.225 1.00 45.17 594 PRO C O 1
ATOM 26302 N N . TYR C 1 595 ? 214.721 184.410 156.028 1.00 42.56 595 TYR C N 1
ATOM 26303 C CA . TYR C 1 595 ? 214.965 184.867 157.388 1.00 42.56 595 TYR C CA 1
ATOM 26304 C C . TYR C 1 595 ? 216.341 184.435 157.871 1.00 42.56 595 TYR C C 1
ATOM 26305 O O . TYR C 1 595 ? 217.234 184.166 157.068 1.00 42.56 595 TYR C O 1
#

Organism: Rattus norvegicus (NCBI:txid10116)

Solvent-accessible surface area: 74376 Å² total; per-residue (Å²): 130,163,68,69,60,45,22,1,65,1,48,28,7,0,64,0,30,0,79,86,15,0,52,56,34,103,100,37,43,104,80,15,113,64,75,16,38,124,2,26,106,58,46,63,28,14,6,90,90,24,96,22,22,30,7,0,5,1,22,16,74,7,5,0,65,8,73,83,117,170,157,129,73,79,7,2,31,1,15,11,22,5,33,50,28,48,17,11,91,28,8,13,0,13,0,0,35,25,88,6,72,22,2,35,56,97,92,11,31,6,46,20,16,110,79,51,76,6,141,67,75,100,68,16,124,156,50,116,59,2,42,58,4,36,0,12,7,24,16,126,22,25,91,70,48,117,173,71,78,0,7,17,0,18,2,15,2,70,7,50,18,34,84,138,15,29,145,83,0,26,0,97,32,0,59,94,4,30,0,5,0,33,0,9,0,8,0,38,49,16,136,57,65,19,76,9,21,105,138,83,45,84,86,107,10,62,13,80,134,93,194,49,41,48,3,0,14,2,60,0,5,58,2,2,149,58,59,70,22,87,8,64,91,11,0,4,78,2,0,7,0,0,0,14,0,86,0,72,4,4,5,3,99,171,36,88,116,22,95,5,103,10,46,15,42,39,7,16,42,107,180,25,76,92,49,10,55,35,10,5,15,11,24,82,7,28,70,34,79,65,127,88,87,55,23,0,0,4,32,45,4,8,0,1,10,0,10,6,18,30,27,11,59,0,3,76,84,24,91,14,63,32,27,36,10,61,1,1,3,59,31,46,64,31,71,1,59,96,38,1,24,113,55,0,59,68,54,17,45,115,54,9,113,78,169,64,6,91,96,56,73,108,36,81,94,46,7,12,1,48,13,1,48,139,46,10,8,55,81,8,30,30,1,54,89,25,4,14,12,2,4,0,23,57,60,100,70,0,47,6,0,40,98,120,27,159,58,120,9,1,10,87,5,66,28,78,77,26,100,55,47,82,26,48,26,18,5,12,4,36,101,152,66,19,104,38,10,52,17,55,68,1,89,88,7,92,12,76,123,123,119,78,3,33,3,30,0,0,1,17,75,140,111,38,102,2,1,9,87,15,71,8,0,44,89,16,0,17,28,106,64,2,0,35,41,10,10,25,9,125,35,8,42,46,77,84,74,56,73,69,9,23,31,73,0,7,84,2,0,42,118,1,3,4,2,3,8,2,7,30,70,40,15,14,65,5,4,2,15,2,0,3,0,9,30,71,0,6,154,72,0,68,89,126,103,37,128,40,82,23,54,170,65,62,56,128,163,68,67,58,44,21,2,64,1,49,29,7,0,64,0,30,0,78,85,15,0,52,56,37,103,99,37,42,106,80,17,114,65,76,16,36,123,2,26,104,58,46,62,28,13,7,91,92,26,96,22,21,30,6,0,7,1,21,15,69,7,5,0,65,8,72,84,117,170,156,130,69,78,7,2,31,2,14,11,21,4,33,51,29,48,18,12,91,28,8,13,0,13,0,0,34,23,88,6,73,21,2,35,56,95,91,10,32,7,46,20,17,109,77,52,79,6,140,68,75,99,67,16,125,155,49,113,59,2,41,57,6,36,0,13,7,24,16,124,22,26,89,70,49,118,171,70,80,0,7,17,0,17,2,15,2,71,8,50,20,36,84,140,15,30,144,80,0,26,0,96,34,0,60,93,3,31,0,5,0,32,0,10,0,9,0,39,49,16,137,56,66,19,78,9,24,105,140,83,43,85,87,106,8,62,13,80,135,91,195,49,42,49,3,0,12,2,60,0,5,60,2,2,148,58,58,71,22,89,8,63,92,10,0,4,80,2,0,6,0,0,0,14,0,87,1,72,4,4,5,2,97,174,37,88,116,21,96,5,102,10,46,15,42,38,6,16,40,107,177,24,76,90,50,10,55,34,10,5,14,11,22,84,7,30,71,33,80,64,126,88,88,54,24,1,0,4,32,44,4,8,0,0,10,0,10,6,18,30,29,10,59,0,3,76,84,23,91,14,63,32,28,34,9,60,1,0,4,58,30,46,64,32,70,0,59,95,37,0,25,114,54,0,58,68,53,16,44,114,53,10,112,79,167,64,5,91,96,55,73,108,37,82,94,47,8,13,1,46,14,1,48,140,47,11,9,53,79,6,30,32,2,56,88,25,4,15,12,1,4,0,23,56,62,101,68,0,46,7,0,39,95,120,26,162,57,119,9,1,10,87,6,68,30,79,76,25,100,56,47,82,26,49,27,17,5,12,4,34,100,150,66,19,105,37,10,52,17,55,68,1,89,89,8,90,10,77,121,124,120,76,4,32,2,31,0,0,1,17,75,138,110,38,103,2,1,8,88,15,70,8,0,44,88,18,0,18,29,104,64,3,1,34,41,9,8,26,8,125,37,8,42,46,77,83,74,56,73,70,10,23,31,74,0,7,87,2,0,40,116,1,4,5,2,3,8,2,7,30,71,40,15,14,63,5,4,2,13,2,0,3,0,10,30,70,0,6,153,71,0,68,88,125,104,37,128,41,85,24,55,170,64,62,56,131,164,69,68,58,45,22,2,64,2,46,28,6,0,65,0,32,0,80,85,16,0,51,55,35,103,100,36,43,104,80,15,115,64,72,16,36,121,2,26,104,60,45,61,29,12,6,91,91,26,97,21,22,30,7,0,5,1,21,16,71,7,5,0,67,9,73,84,115,170,155,127,70,80,6,2,30,2,14,10,21,5,33,51,30,49,17,12,91,28,8,12,0,13,0,0,36,25,88,6,74,21,2,35,57,95,93,11,33,7,45,20,17,111,78,52,77,6,141,67,76,98,67,16,124,156,49,114,59,2,41,57,4,36,0,12,8,25,17,123,21,25,89,68,49,118,171,70,78,0,6,17,0,18,2,14,2,69,8,48,19,34,85,140,14,29,146,82,0,26,0,96,34,0,59,93,3,32,0,5,0,32,1,10,0,9,0,38,50,16,138,58,66,18,75,8,23,104,139,83,45,84,86,106,9,63,12,79,134,91,194,48,41,49,3,0,12,2,60,0,6,57,1,2,150,58,58,71,22,88,8,64,91,10,0,4,80,2,0,6,0,0,0,14,0,87,0,72,4,4,5,2,98,171,37,88,116,21,96,5,102,10,45,14,41,39,7,15,40,105,178,26,75,91,51,10,54,36,9,5,15,11,23,83,8,28,69,33,80,65,126,87,88,53,23,1,0,4,33,44,5,8,0,0,10,0,10,6,18,29,28,12,59,0,3,74,81,24,91,14,63,32,27,35,10,61,0,2,3,58,32,46,66,32,72,1,59,96,37,0,24,114,54,0,57,67,51,17,44,113,53,10,114,79,168,65,6,91,95,56,73,108,37,84,93,48,7,12,1,47,14,2,49,139,46,10,8,54,80,8,31,32,2,54,89,27,4,16,13,1,4,0,24,56,60,101,68,0,46,6,0,38,95,121,25,159,58,119,9,1,10,86,6,67,28,78,76,25,101,55,47,83,25,47,27,16,4,12,4,36,102,150,66,17,104,37,10,54,18,54,68,2,90,88,8,90,12,78,121,123,119,78,3,33,4,32,0,0,2,18,73,140,109,38,100,3,2,7,88,16,70,8,0,42,88,17,0,17,30,106,64,3,0,34,42,9,9,27,7,126,37,7,42,46,76,82,74,56,71,71,9,23,32,73,0,8,84,2,0,40,116,1,2,5,2,3,9,2,7,31,71,40,15,13,64,5,4,1,15,2,0,3,0,9,30,68,0,6,151,73,0,68,88,125,104,36,126,41,83,23,54,170,64,62,57